Protein AF-0000000075588728 (afdb_homodimer)

InterPro domains:
  IPR008969 Carboxypeptidase-like, regulatory domain superfamily [SSF49464] (27-109)
  IPR012910 TonB-dependent receptor, plug domain [PF07715] (112-240)
  IPR023996 TonB-dependent outer membrane protein, SusC/RagA [TIGR04056] (27-1098)
  IPR023997 TonB-dependent outer membrane protein SusC/RagA, conserved site [TIGR04057] (216-246)
  IPR036942 TonB-dependent receptor-like, beta-barrel domain superfamily [G3DSA:2.40.170.20] (342-946)
  IPR037066 TonB-dependent receptor, plug domain superfamily [G3DSA:2.170.130.10] (91-245)
  IPR039426 TonB-dependent receptor-like [PS52016] (111-939)

Organism: NCBI:txid702438

Solvent-accessible surface area (backbone atoms only — not comparable to full-atom values): 110753 Å² total; per-residue (Å²): 92,75,75,67,62,61,62,71,66,63,71,73,56,73,75,70,68,54,97,62,38,27,48,36,43,32,29,34,14,34,77,85,62,48,54,37,51,63,22,35,38,32,42,68,94,49,92,69,58,50,60,17,38,83,70,3,40,34,77,50,77,40,57,49,68,33,41,34,38,39,34,41,95,71,30,41,64,47,75,46,70,37,70,57,64,40,72,50,79,40,66,30,45,56,33,60,58,70,70,67,51,59,43,56,69,56,83,49,75,38,46,50,90,71,45,38,41,51,69,41,75,46,48,29,81,75,49,63,75,48,86,89,56,57,62,63,62,67,48,48,30,70,40,66,47,45,46,57,39,56,69,52,43,49,69,75,55,64,54,49,50,29,43,69,50,80,54,43,85,70,39,76,30,58,48,36,46,23,52,72,57,42,67,71,77,64,69,73,54,76,47,51,32,74,65,44,48,66,48,60,67,72,60,54,74,56,50,79,75,69,65,60,58,59,85,46,32,42,31,39,28,37,22,71,34,29,47,42,23,29,87,54,17,47,53,26,52,20,15,32,39,30,36,37,59,62,68,39,42,71,44,72,71,36,38,40,37,40,40,34,44,31,41,35,44,44,75,86,75,78,66,62,53,42,48,16,50,55,43,54,51,48,29,46,54,48,33,62,72,62,14,47,65,22,54,76,69,71,50,77,51,72,40,39,33,70,52,22,32,47,76,70,25,48,76,90,33,50,88,62,50,71,68,56,45,53,52,48,56,52,55,37,40,71,40,61,45,57,44,60,66,70,53,29,34,67,28,69,26,43,37,41,36,40,36,39,31,16,36,46,94,47,34,24,28,23,38,36,41,36,42,34,43,38,51,35,40,41,71,72,27,34,29,36,39,39,33,37,40,40,36,40,37,38,39,89,40,98,42,32,35,39,38,40,36,42,38,37,24,42,37,38,37,38,27,40,48,74,80,55,58,64,41,50,44,43,64,34,44,52,18,51,53,58,65,53,41,98,86,65,46,82,24,49,52,77,47,84,81,31,56,43,43,64,61,70,40,82,76,65,76,69,58,88,78,39,43,42,72,66,52,40,47,72,43,20,40,26,38,32,38,37,40,40,40,37,42,38,41,36,37,37,41,36,91,47,92,46,37,39,38,39,38,42,39,36,41,35,45,36,40,38,39,27,39,30,39,35,33,36,80,26,59,59,15,56,72,59,55,85,42,36,61,88,49,74,87,61,77,68,53,37,8,32,38,31,41,38,40,35,41,36,44,34,38,39,44,35,45,36,41,36,42,44,49,69,49,93,88,31,40,37,40,38,36,36,42,36,40,37,41,39,41,37,42,16,35,17,35,26,39,50,42,40,32,33,35,84,88,78,58,46,62,34,61,68,72,62,45,28,83,36,94,87,42,40,56,47,75,69,48,45,51,50,50,47,40,54,58,44,31,30,50,31,64,42,76,49,78,48,46,38,42,36,41,37,37,37,40,39,39,32,43,67,79,29,40,32,38,41,37,38,40,27,36,38,32,39,67,72,32,47,90,85,39,26,63,48,80,27,32,21,34,24,36,26,41,31,49,53,70,39,78,81,35,60,81,47,31,76,53,45,52,38,38,36,41,28,38,27,32,21,31,23,17,31,75,50,84,84,60,57,26,55,73,40,77,40,70,53,87,46,73,44,75,57,88,79,43,70,39,63,42,65,41,77,69,49,50,58,30,76,76,41,60,63,27,35,33,41,32,38,40,40,36,41,40,37,20,28,62,82,57,35,35,34,40,36,40,35,38,41,40,34,39,28,33,32,30,58,45,77,38,74,43,65,57,89,76,75,32,59,44,36,67,40,60,68,26,26,34,35,32,34,38,40,33,39,38,39,38,35,39,88,40,80,50,95,52,37,36,33,36,40,36,38,32,38,20,38,50,49,51,27,24,76,38,61,83,53,84,77,68,59,94,53,92,77,64,91,72,50,75,73,33,32,81,43,53,37,66,19,18,46,66,74,47,50,38,53,87,79,20,43,74,39,63,46,68,41,88,81,52,75,74,87,50,78,66,44,69,27,38,50,76,38,28,51,35,82,78,46,28,54,61,50,34,32,38,25,17,41,34,39,36,39,34,47,78,50,36,35,41,39,40,37,25,30,37,38,38,64,14,41,38,61,50,62,64,80,65,95,55,45,69,78,66,41,97,61,82,66,64,37,79,50,50,46,75,72,14,27,46,55,38,60,34,36,38,50,41,54,56,60,74,45,33,26,38,93,92,33,35,81,50,90,57,29,38,29,67,32,51,28,72,47,79,70,77,85,66,85,70,52,56,28,55,57,36,60,61,28,46,53,27,73,38,52,36,61,34,28,37,39,32,39,47,34,40,32,45,34,41,47,59,56,61,76,58,25,42,72,70,67,26,71,39,40,35,39,35,42,29,40,30,46,72,50,70,52,58,80,44,80,46,83,37,70,73,44,61,48,65,52,60,66,76,47,37,32,39,34,43,34,40,37,40,27,66,104,76,74,65,61,63,61,69,67,61,70,72,57,70,75,68,68,54,95,60,38,27,49,35,43,32,28,34,15,33,77,87,62,48,53,38,51,62,22,37,37,31,42,68,95,48,92,72,59,52,59,18,40,85,70,3,38,37,76,50,78,39,56,49,69,32,41,33,37,40,35,38,95,73,30,40,65,48,74,45,71,37,69,56,65,42,72,50,79,41,66,29,46,55,34,62,58,70,67,69,50,60,43,55,72,55,84,49,76,38,46,51,89,74,45,42,40,51,69,41,76,45,48,28,81,75,49,63,75,46,84,87,56,55,62,63,62,67,48,46,29,72,42,65,46,45,47,56,39,55,68,52,43,49,68,73,54,63,54,47,52,29,42,69,52,81,53,44,85,71,40,77,31,59,47,38,46,23,52,72,56,42,68,70,78,66,67,71,56,76,48,52,34,75,65,45,48,68,50,62,66,72,58,53,74,56,49,80,76,69,66,60,58,58,85,45,34,42,33,38,28,37,22,70,36,28,47,42,23,29,88,53,17,48,53,26,52,20,13,31,38,31,36,35,58,65,70,39,42,70,43,73,70,36,38,40,36,41,40,34,45,33,41,35,46,44,74,86,76,78,66,61,54,41,49,17,51,57,43,53,49,49,29,45,53,48,33,64,72,61,14,47,64,24,53,76,70,71,51,78,51,69,41,41,34,69,54,23,30,44,76,69,26,47,79,90,33,50,90,62,49,73,67,54,45,54,51,49,56,52,55,37,39,72,42,61,46,56,43,60,66,70,51,29,33,68,28,69,26,42,37,41,36,40,36,39,31,16,34,47,95,48,34,24,28,24,40,36,40,36,43,35,42,37,50,34,38,42,72,74,27,35,28,36,39,38,32,39,39,39,35,40,37,38,39,90,40,98,43,33,38,39,37,40,37,42,37,37,22,44,37,38,37,37,27,40,47,73,78,55,59,63,43,50,46,44,63,34,45,50,18,52,53,58,67,54,41,99,84,66,47,81,25,47,53,78,46,83,80,31,57,43,45,66,60,69,39,80,79,64,77,69,58,87,80,37,44,42,72,67,52,40,47,72,45,20,40,26,38,33,40,38,40,39,39,37,42,38,40,36,39,38,41,36,91,48,92,46,37,39,39,38,37,39,39,36,40,36,44,37,40,38,38,28,40,31,38,37,34,36,82,27,60,60,15,55,71,58,54,85,42,35,62,87,49,72,89,61,75,68,54,37,8,33,38,32,39,38,40,36,42,36,44,32,39,39,42,36,45,35,40,36,41,43,49,69,49,91,88,32,39,38,39,38,37,36,41,33,40,37,40,39,41,36,40,17,36,16,36,25,41,51,42,42,32,32,36,84,90,80,60,46,62,35,61,69,73,61,45,29,86,36,94,87,42,39,55,46,74,70,49,45,52,51,50,47,39,53,58,43,32,30,50,32,63,42,76,48,77,49,48,38,41,37,41,38,38,36,41,38,39,32,43,67,79,29,40,31,39,41,39,39,43,27,36,37,33,39,69,72,31,48,89,84,40,24,64,48,81,26,33,19,34,24,36,27,41,32,50,52,71,38,79,82,36,60,82,47,31,76,52,45,52,37,38,35,40,28,37,28,30,22,32,22,18,31,75,50,85,83,59,55,27,54,73,40,78,42,69,54,85,46,72,45,75,56,89,79,42,68,39,64,42,64,40,78,69,48,50,58,29,77,78,41,61,65,27,37,34,42,31,38,39,39,36,41,40,38,19,26,61,80,55,33,34,33,43,39,39,36,39,41,41,33,41,27,34,34,32,59,44,76,39,74,44,64,56,90,77,77,34,60,45,36,66,40,59,67,26,26,35,36,33,33,40,39,33,38,38,40,38,34,39,88,40,77,51,94,52,38,36,36,36,41,38,38,32,38,22,39,49,48,52,27,24,76,38,62,83,56,82,77,70,60,94,53,93,77,64,89,74,50,78,72,34,33,83,40,54,38,66,19,19,46,65,75,47,50,38,51,86,79,20,41,75,38,64,48,68,42,89,84,53,76,74,87,50,78,66,43,70,26,38,49,76,39,29,51,34,83,76,45,29,53,60,49,35,31,38,27,15,41,34,38,37,38,34,46,78,49,36,36,40,39,38,38,25,31,38,37,37,65,13,41,37,58,51,61,65,80,65,97,55,45,68,77,67,39,94,61,82,66,65,35,81,49,49,45,74,73,14,26,46,56,38,59,35,37,39,48,41,53,56,60,74,45,32,27,39,91,92,34,35,80,48,88,57,28,39,29,69,32,52,28,71,47,78,70,77,84,68,84,70,52,58,28,56,56,35,57,61,29,47,54,26,71,38,52,37,58,32,29,36,40,33,40,46,33,39,33,44,34,40,46,58,56,60,75,58,25,36,66,71,64,25,71,38,40,34,40,34,42,29,39,30,48,73,50,70,52,59,80,43,80,47,82,36,68,72,45,62,48,64,53,62,65,75,49,37,33,40,34,44,34,41,37,41,26,65

Sequence (2198 aa):
MALCLLSVWQLQAQNGHSDADVLVNITVVDESGEPLPGASVKVAGKPVGVIANLDGTVSLWVPRDTHITVSYLGMKSRVVKVSKPLSGNFVLQSNERTLNQVVVTGYTQTDVRKSTGSVSMITGKDLNDAPLKNVDMLLQGKLTGVSVQAVSGKPGASAKIRVRGVSSITGSSEPLWVVDGVPIQKNIPTAGSSYIRSGDFSMLYANGVAGINPQDIESITVLKDASAAAIYGSQAQAGVIVITTKRGQQGRMSINYSGSLGIQSAPIRDDNLMNSREKLAYEQSIWDEFSAKGYAAGTYYPVIGIVGQIRSGYGRFRGWTKAQQDAYIDALGQTSTDWFKTLFRTTVSTSHNISLSGGTDKQTYYISGGYTTNNGIVKRTGADSFMMSAKFNGNPLQILSYGLSIDFSYLKSHSPSEAFNIYKYAYFANPYERLYNADGGYQADETYFSMVNANGDSFNYLPKNGINVMREIDETALKSISSTTTLRGDFTWRPFAGFRLYGLASATFSNDNSTNEIGAATYSAWLDRPFEGANSASYRTYGSFTQAESRNLSWLARLQANYGITLAEKHRINAIAGTEVRYNRASSMGSKMYGYDPLTGQHNTPLYLGTGSNGALTAAERDSYRSIINGLNTYSKIENAFASFYSALDYVYNNKYVWNATVRSDGSNNFGSKEQFNLTWSTGLAWNMDEEAFFNAIKPVINRATIRISTGLTGGVNKSVYPQIMMDYGNYYRTVGDDNYRVGTIKNAPNPKLRWEHTHDLNASLDMGFLRDRIGLYISVYRRRGYDMITSVRTVSTTGFTSQSYNTTEQINQGFEVSLNATPIKTKKMVWGVSGNISYNQNFISKYDAPNNGFSTFGSILLDYPQGAIITGKNTGIDPFTGYYTFKLRPDAVINNSSDWRNYRNYLYYRGTANAPWNGGFSTHVSYNRFTLSISSSFSLGAKISSEIKSPISYNSINASAQNRPQTQRSDLYTAHLNKPKEAAHRWTEANPATNGYPRLVDSRGKRLNIDLGLPNESSSITEGIFYENGSYFKLGSATLSYSVPEKITRGLGLTSLGAAITGSNLFIITKYSGLNPETPGAVYPISRSFSFTINVGLMALCLLSVWQLQAQNGHSDADVLVNITVVDESGEPLPGASVKVAGKPVGVIANLDGTVSLWVPRDTHITVSYLGMKSRVVKVSKPLSGNFVLQSNERTLNQVVVTGYTQTDVRKSTGSVSMITGKDLNDAPLKNVDMLLQGKLTGVSVQAVSGKPGASAKIRVRGVSSITGSSEPLWVVDGVPIQKNIPTAGSSYIRSGDFSMLYANGVAGINPQDIESITVLKDASAAAIYGSQAQAGVIVITTKRGQQGRMSINYSGSLGIQSAPIRDDNLMNSREKLAYEQSIWDEFSAKGYAAGTYYPVIGIVGQIRSGYGRFRGWTKAQQDAYIDALGQTSTDWFKTLFRTTVSTSHNISLSGGTDKQTYYISGGYTTNNGIVKRTGADSFMMSAKFNGNPLQILSYGLSIDFSYLKSHSPSEAFNIYKYAYFANPYERLYNADGGYQADETYFSMVNANGDSFNYLPKNGINVMREIDETALKSISSTTTLRGDFTWRPFAGFRLYGLASATFSNDNSTNEIGAATYSAWLDRPFEGANSASYRTYGSFTQAESRNLSWLARLQANYGITLAEKHRINAIAGTEVRYNRASSMGSKMYGYDPLTGQHNTPLYLGTGSNGALTAAERDSYRSIINGLNTYSKIENAFASFYSALDYVYNNKYVWNATVRSDGSNNFGSKEQFNLTWSTGLAWNMDEEAFFNAIKPVINRATIRISTGLTGGVNKSVYPQIMMDYGNYYRTVGDDNYRVGTIKNAPNPKLRWEHTHDLNASLDMGFLRDRIGLYISVYRRRGYDMITSVRTVSTTGFTSQSYNTTEQINQGFEVSLNATPIKTKKMVWGVSGNISYNQNFISKYDAPNNGFSTFGSILLDYPQGAIITGKNTGIDPFTGYYTFKLRPDAVINNSSDWRNYRNYLYYRGTANAPWNGGFSTHVSYNRFTLSISSSFSLGAKISSEIKSPISYNSINASAQNRPQTQRSDLYTAHLNKPKEAAHRWTEANPATNGYPRLVDSRGKRLNIDLGLPNESSSITEGIFYENGSYFKLGSATLSYSVPEKITRGLGLTSLGAAITGSNLFIITKYSGLNPETPGAVYPISRSFSFTINVGL

Radius of gyration: 42.61 Å; Cα contacts (8 Å, |Δi|>4): 5809; chains: 2; bounding box: 121×120×101 Å

Structure (mmCIF, N/CA/C/O backbone):
data_AF-0000000075588728-model_v1
#
loop_
_entity.id
_entity.type
_entity.pdbx_description
1 polymer 'TonB-dependent receptor plug domain-containing protein'
#
loop_
_atom_site.group_PDB
_atom_site.id
_atom_site.type_symbol
_atom_site.label_atom_id
_atom_site.label_alt_id
_atom_site.label_comp_id
_atom_site.label_asym_id
_atom_site.label_entity_id
_atom_site.label_seq_id
_atom_site.pdbx_PDB_ins_code
_atom_site.Cartn_x
_atom_site.Cartn_y
_atom_site.Cartn_z
_atom_site.occupancy
_atom_site.B_iso_or_equiv
_atom_site.auth_seq_id
_atom_site.auth_comp_id
_atom_site.auth_asym_id
_atom_site.auth_atom_id
_atom_site.pdbx_PDB_model_num
ATOM 1 N N . MET A 1 1 ? -35.062 -24.984 20.109 1 22.25 1 MET A N 1
ATOM 2 C CA . MET A 1 1 ? -35.938 -25.328 19 1 22.25 1 MET A CA 1
ATOM 3 C C . MET A 1 1 ? -37.406 -25.297 19.453 1 22.25 1 MET A C 1
ATOM 5 O O . MET A 1 1 ? -38.281 -24.844 18.719 1 22.25 1 MET A O 1
ATOM 9 N N . ALA A 1 2 ? -37.531 -25.859 20.719 1 24.23 2 ALA A N 1
ATOM 10 C CA . ALA A 1 2 ? -38.844 -25.922 21.328 1 24.23 2 ALA A CA 1
ATOM 11 C C . ALA A 1 2 ? -39.406 -24.531 21.578 1 24.23 2 ALA A C 1
ATOM 13 O O . ALA A 1 2 ? -40.625 -24.297 21.375 1 24.23 2 ALA A O 1
ATOM 14 N N . LEU A 1 3 ? -38.406 -23.781 22.094 1 23.92 3 LEU A N 1
ATOM 15 C CA . LEU A 1 3 ? -38.812 -22.5 22.641 1 23.92 3 LEU A CA 1
ATOM 16 C C . LEU A 1 3 ? -39.188 -21.531 21.531 1 23.92 3 LEU A C 1
ATOM 18 O O . LEU A 1 3 ? -39.938 -20.578 21.75 1 23.92 3 LEU A O 1
ATOM 22 N N . CYS A 1 4 ? -38.531 -21.781 20.266 1 25.25 4 CYS A N 1
ATOM 23 C CA . CYS A 1 4 ? -38.75 -20.844 19.156 1 25.25 4 CYS A CA 1
ATOM 24 C C . CYS A 1 4 ? -40.125 -21.031 18.547 1 25.25 4 CYS A C 1
ATOM 26 O O . CYS A 1 4 ? -40.531 -20.266 17.672 1 25.25 4 CYS A O 1
ATOM 28 N N . LEU A 1 5 ? -40.719 -22.281 18.766 1 27.05 5 LEU A N 1
ATOM 29 C CA . LEU A 1 5 ? -42.031 -22.609 18.203 1 27.05 5 LEU A CA 1
ATOM 30 C C . LEU A 1 5 ? -43.125 -21.703 18.766 1 27.05 5 LEU A C 1
ATOM 32 O O . LEU A 1 5 ? -44.219 -21.625 18.203 1 27.05 5 LEU A O 1
ATOM 36 N N . LEU A 1 6 ? -42.781 -21.219 19.969 1 27.06 6 LEU A N 1
ATOM 37 C CA . LEU A 1 6 ? -43.906 -20.625 20.656 1 27.06 6 LEU A CA 1
ATOM 38 C C . LEU A 1 6 ? -44.281 -19.281 20.062 1 27.06 6 LEU A C 1
ATOM 40 O O . LEU A 1 6 ? -45.344 -18.75 20.312 1 27.06 6 LEU A O 1
ATOM 44 N N . SER A 1 7 ? -43.25 -18.656 19.328 1 26.83 7 SER A N 1
ATOM 45 C CA . SER A 1 7 ? -43.469 -17.219 19.156 1 26.83 7 SER A CA 1
ATOM 46 C C . SER A 1 7 ? -44.375 -16.922 17.953 1 26.83 7 SER A C 1
ATOM 48 O O . SER A 1 7 ? -44.875 -15.812 17.812 1 26.83 7 SER A O 1
ATOM 50 N N . VAL A 1 8 ? -44.406 -17.859 17 1 30.84 8 VAL A N 1
ATOM 51 C CA . VAL A 1 8 ? -45.062 -17.469 15.758 1 30.84 8 VAL A CA 1
ATOM 52 C C . VAL A 1 8 ? -46.562 -17.406 15.969 1 30.84 8 VAL A C 1
ATOM 54 O O . VAL A 1 8 ? -47.312 -16.938 15.086 1 30.84 8 VAL A O 1
ATOM 57 N N . TRP A 1 9 ? -47.031 -18.062 17 1 30.45 9 TRP A N 1
ATOM 58 C CA . TRP A 1 9 ? -48.469 -18.156 17.078 1 30.45 9 TRP A CA 1
ATOM 59 C C . TRP A 1 9 ? -49.094 -16.781 17.25 1 30.45 9 TRP A C 1
ATOM 61 O O . TRP A 1 9 ? -50.312 -16.641 17.219 1 30.45 9 TRP A O 1
ATOM 71 N N . GLN A 1 10 ? -48.25 -15.852 17.703 1 28.94 10 GLN A N 1
ATOM 72 C CA . GLN A 1 10 ? -48.969 -14.75 18.312 1 28.94 10 GLN A CA 1
ATOM 73 C C . GLN A 1 10 ? -49.438 -13.734 17.266 1 28.94 10 GLN A C 1
ATOM 75 O O . GLN A 1 10 ? -50.094 -12.742 17.609 1 28.94 10 GLN A O 1
ATOM 80 N N . LEU A 1 11 ? -48.969 -13.883 16.094 1 32.22 11 LEU A N 1
ATOM 81 C CA . LEU A 1 11 ? -49.281 -12.711 15.281 1 32.22 11 LEU A CA 1
ATOM 82 C C . LEU A 1 11 ? -50.75 -12.727 14.836 1 32.22 11 LEU A C 1
ATOM 84 O O . LEU A 1 11 ? -51.219 -11.781 14.203 1 32.22 11 LEU A O 1
ATOM 88 N N . GLN A 1 12 ? -51.344 -13.906 14.727 1 32.28 12 GLN A N 1
ATOM 89 C CA . GLN A 1 12 ? -52.656 -13.883 14.07 1 32.28 12 GLN A CA 1
ATOM 90 C C . GLN A 1 12 ? -53.688 -13.164 14.93 1 32.28 12 GLN A C 1
ATOM 92 O O . GLN A 1 12 ? -54.844 -13.062 14.547 1 32.28 12 GLN A O 1
ATOM 97 N N . ALA A 1 13 ? -53.344 -13.078 16.172 1 34.41 13 ALA A N 1
ATOM 98 C CA . ALA A 1 13 ? -54.531 -12.969 17.031 1 34.41 13 ALA A CA 1
ATOM 99 C C . ALA A 1 13 ? -55.156 -11.586 16.922 1 34.41 13 ALA A C 1
ATOM 101 O O . ALA A 1 13 ? -56.031 -11.219 17.719 1 34.41 13 ALA A O 1
ATOM 102 N N . GLN A 1 14 ? -54.594 -10.711 16.141 1 36.97 14 GLN A N 1
ATOM 103 C CA . GLN A 1 14 ? -55.094 -9.398 16.578 1 36.97 14 GLN A CA 1
ATOM 104 C C . GLN A 1 14 ? -56.5 -9.148 16.078 1 36.97 14 GLN A C 1
ATOM 106 O O . GLN A 1 14 ? -57.062 -8.078 16.328 1 36.97 14 GLN A O 1
ATOM 111 N N . ASN A 1 15 ? -57.031 -9.945 15.117 1 39.06 15 ASN A N 1
ATOM 112 C CA . ASN A 1 15 ? -58.25 -9.359 14.57 1 39.06 15 ASN A CA 1
ATOM 113 C C . ASN A 1 15 ? -59.438 -9.578 15.5 1 39.06 15 ASN A C 1
ATOM 115 O O . ASN A 1 15 ? -60.562 -9.234 15.156 1 39.06 15 ASN A O 1
ATOM 119 N N . GLY A 1 16 ? -59.344 -10.672 16.297 1 45.5 16 GLY A N 1
ATOM 120 C CA . GLY A 1 16 ? -60.562 -10.898 17.047 1 45.5 16 GLY A CA 1
ATOM 121 C C . GLY A 1 16 ? -60.719 -9.961 18.234 1 45.5 16 GLY A C 1
ATOM 122 O O . GLY A 1 16 ? -59.938 -10.016 19.188 1 45.5 16 GLY A O 1
ATOM 123 N N . HIS A 1 17 ? -61.219 -8.742 18.016 1 50.25 17 HIS A N 1
ATOM 124 C CA . HIS A 1 17 ? -61.406 -7.895 19.188 1 50.25 17 HIS A CA 1
ATOM 125 C C . HIS A 1 17 ? -62.531 -8.398 20.078 1 50.25 17 HIS A C 1
ATOM 127 O O . HIS A 1 17 ? -63.531 -8.906 19.562 1 50.25 17 HIS A O 1
ATOM 133 N N . SER A 1 18 ? -62.281 -9.008 21.094 1 58.31 18 SER A N 1
ATOM 134 C CA . SER A 1 18 ? -63.312 -9.375 22.062 1 58.31 18 SER A CA 1
ATOM 135 C C . SER A 1 18 ? -64.062 -8.148 22.594 1 58.31 18 SER A C 1
ATOM 137 O O . SER A 1 18 ? -63.531 -7.027 22.469 1 58.31 18 SER A O 1
ATOM 139 N N . ASP A 1 19 ? -65.25 -8.25 23.016 1 62.16 19 ASP A N 1
ATOM 140 C CA . ASP A 1 19 ? -66.125 -7.219 23.641 1 62.16 19 ASP A CA 1
ATOM 141 C C . ASP A 1 19 ? -65.375 -6.461 24.719 1 62.16 19 ASP A C 1
ATOM 143 O O . ASP A 1 19 ? -65.75 -5.363 25.109 1 62.16 19 ASP A O 1
ATOM 147 N N . ALA A 1 20 ? -64.188 -7 25.156 1 68.5 20 ALA A N 1
ATOM 148 C CA . ALA A 1 20 ? -63.406 -6.395 26.203 1 68.5 20 ALA A CA 1
ATOM 149 C C . ALA A 1 20 ? -62.312 -5.508 25.625 1 68.5 20 ALA A C 1
ATOM 151 O O . ALA A 1 20 ? -61.594 -4.832 26.359 1 68.5 20 ALA A O 1
ATOM 152 N N . ASP A 1 21 ? -62.25 -5.359 24.406 1 74.5 21 ASP A N 1
ATOM 153 C CA . ASP A 1 21 ? -61.219 -4.559 23.781 1 74.5 21 ASP A CA 1
ATOM 154 C C . ASP A 1 21 ? -61.688 -3.125 23.547 1 74.5 21 ASP A C 1
ATOM 156 O O . ASP A 1 21 ? -62.875 -2.883 23.328 1 74.5 21 ASP A O 1
ATOM 160 N N . VAL A 1 22 ? -60.781 -2.248 23.797 1 82.06 22 VAL A N 1
ATOM 161 C CA . VAL A 1 22 ? -61.062 -0.834 23.578 1 82.06 22 VAL A CA 1
ATOM 162 C C . VAL A 1 22 ? -60.281 -0.316 22.391 1 82.06 22 VAL A C 1
ATOM 164 O O . VAL A 1 22 ? -59.125 -0.708 22.172 1 82.06 22 VAL A O 1
ATOM 167 N N . LEU A 1 23 ? -60.969 0.498 21.594 1 80.81 23 LEU A N 1
ATOM 168 C CA . LEU A 1 23 ? -60.375 1.078 20.391 1 80.81 23 LEU A CA 1
ATOM 169 C C . LEU A 1 23 ? -59.469 2.258 20.75 1 80.81 23 LEU A C 1
ATOM 171 O O . LEU A 1 23 ? -59.875 3.178 21.453 1 80.81 23 LEU A O 1
ATOM 175 N N . VAL A 1 24 ? -58.25 2.121 20.391 1 80.5 24 VAL A N 1
ATOM 176 C CA . VAL A 1 24 ? -57.344 3.244 20.438 1 80.5 24 VAL A CA 1
ATOM 177 C C . VAL A 1 24 ? -57.156 3.826 19.031 1 80.5 24 VAL A C 1
ATOM 179 O O . VAL A 1 24 ? -56.562 3.184 18.156 1 80.5 24 VAL A O 1
ATOM 182 N N . ASN A 1 25 ? -57.781 4.969 18.766 1 82.25 25 ASN A N 1
ATOM 183 C CA . ASN A 1 25 ? -57.656 5.75 17.547 1 82.25 25 ASN A CA 1
ATOM 184 C C . ASN A 1 25 ? -57.062 7.133 17.797 1 82.25 25 ASN A C 1
ATOM 186 O O . ASN A 1 25 ? -57.812 8.094 18.047 1 82.25 25 ASN A O 1
ATOM 190 N N . ILE A 1 26 ? -55.75 7.172 17.812 1 81.94 26 ILE A N 1
ATOM 191 C CA . ILE A 1 26 ? -55.094 8.406 18.219 1 81.94 26 ILE A CA 1
ATOM 192 C C . ILE A 1 26 ? -54.281 8.945 17.047 1 81.94 26 ILE A C 1
ATOM 194 O O . ILE A 1 26 ? -53.875 8.188 16.156 1 81.94 26 ILE A O 1
ATOM 198 N N . THR A 1 27 ? -54.094 10.273 16.938 1 84 27 THR A N 1
ATOM 199 C CA . THR A 1 27 ? -53.125 10.969 16.109 1 84 27 THR A CA 1
ATOM 200 C C . THR A 1 27 ? -51.906 11.414 16.938 1 84 27 THR A C 1
ATOM 202 O O . THR A 1 27 ? -52.062 12.258 17.812 1 84 27 THR A O 1
ATOM 205 N N . VAL A 1 28 ? -50.844 10.734 16.766 1 83.56 28 VAL A N 1
ATOM 206 C CA . VAL A 1 28 ? -49.625 11.094 17.516 1 83.56 28 VAL A CA 1
ATOM 207 C C . VAL A 1 28 ? -49.062 12.406 16.969 1 83.56 28 VAL A C 1
ATOM 209 O O . VAL A 1 28 ? -48.75 12.5 15.773 1 83.56 28 VAL A O 1
ATOM 212 N N . VAL A 1 29 ? -49 13.375 17.781 1 79.25 29 VAL A N 1
ATOM 213 C CA . VAL A 1 29 ? -48.562 14.711 17.406 1 79.25 29 VAL A CA 1
ATOM 214 C C . VAL A 1 29 ? -47.469 15.188 18.359 1 79.25 29 VAL A C 1
ATOM 216 O O . VAL A 1 29 ? -47.344 14.68 19.484 1 79.25 29 VAL A O 1
ATOM 219 N N . ASP A 1 30 ? -46.625 16.125 17.906 1 72.38 30 ASP A N 1
ATOM 220 C CA . ASP A 1 30 ? -45.688 16.766 18.812 1 72.38 30 ASP A CA 1
ATOM 221 C C . ASP A 1 30 ? -46.344 17.891 19.609 1 72.38 30 ASP A C 1
ATOM 223 O O . ASP A 1 30 ? -47.531 18.094 19.516 1 72.38 30 ASP A O 1
ATOM 227 N N . GLU A 1 31 ? -45.5 18.531 20.422 1 67.19 31 GLU A N 1
ATOM 228 C CA . GLU A 1 31 ? -46 19.594 21.297 1 67.19 31 GLU A CA 1
ATOM 229 C C . GLU A 1 31 ? -46.656 20.719 20.469 1 67.19 31 GLU A C 1
ATOM 231 O O . GLU A 1 31 ? -47.5 21.438 20.969 1 67.19 31 GLU A O 1
ATOM 236 N N . SER A 1 32 ? -46.25 20.844 19.25 1 63.94 32 SER A N 1
ATOM 237 C CA . SER A 1 32 ? -46.781 21.891 18.391 1 63.94 32 SER A CA 1
ATOM 238 C C . SER A 1 32 ? -48.031 21.422 17.656 1 63.94 32 SER A C 1
ATOM 240 O O . SER A 1 32 ? -48.625 22.188 16.891 1 63.94 32 SER A O 1
ATOM 242 N N . GLY A 1 33 ? -48.344 20.219 17.766 1 66.75 33 GLY A N 1
ATOM 243 C CA . GLY A 1 33 ? -49.562 19.688 17.156 1 66.75 33 GLY A CA 1
ATOM 244 C C . GLY A 1 33 ? -49.312 19.062 15.797 1 66.75 33 GLY A C 1
ATOM 245 O O . GLY A 1 33 ? -50.25 18.719 15.078 1 66.75 33 GLY A O 1
ATOM 246 N N . GLU A 1 34 ? -48.094 19.062 15.406 1 71.12 34 GLU A N 1
ATOM 247 C CA . GLU A 1 34 ? -47.781 18.453 14.117 1 71.12 34 GLU A CA 1
ATOM 248 C C . GLU A 1 34 ? -47.781 16.938 14.211 1 71.12 34 GLU A C 1
ATOM 250 O O . GLU A 1 34 ? -47.188 16.359 15.141 1 71.12 34 GLU A O 1
ATOM 255 N N . PRO A 1 35 ? -48.375 16.297 13.203 1 75.38 35 PRO A N 1
ATOM 256 C CA . PRO A 1 35 ? -48.406 14.836 13.242 1 75.38 35 PRO A CA 1
ATOM 257 C C . PRO A 1 35 ? -47.031 14.211 13.125 1 75.38 35 PRO A C 1
ATOM 259 O O . PRO A 1 35 ? -46.156 14.75 12.438 1 75.38 35 PRO A O 1
ATOM 262 N N . LEU A 1 36 ? -46.719 13.227 13.906 1 74.56 36 LEU A N 1
ATOM 263 C CA . LEU A 1 36 ? -45.469 12.477 13.898 1 74.56 36 LEU A CA 1
ATOM 264 C C . LEU A 1 36 ? -45.625 11.156 13.148 1 74.56 36 LEU A C 1
ATOM 266 O O . LEU A 1 36 ? -45.938 10.125 13.75 1 74.56 36 LEU A O 1
ATOM 270 N N . PRO A 1 37 ? -45.5 11.312 11.812 1 71.12 37 PRO A N 1
ATOM 271 C CA . PRO A 1 37 ? -45.562 10.062 11.055 1 71.12 37 PRO A CA 1
ATOM 272 C C . PRO A 1 37 ? -44.438 9.086 11.422 1 71.12 37 PRO A C 1
ATOM 274 O O . PRO A 1 37 ? -43.312 9.5 11.648 1 71.12 37 PRO A O 1
ATOM 277 N N . GLY A 1 38 ? -44.75 7.688 11.633 1 69.31 38 GLY A N 1
ATOM 278 C CA . GLY A 1 38 ? -43.781 6.676 11.969 1 69.31 38 GLY A CA 1
ATOM 279 C C . GLY A 1 38 ? -43.656 6.441 13.461 1 69.31 38 GLY A C 1
ATOM 280 O O . GLY A 1 38 ? -42.781 5.676 13.898 1 69.31 38 GLY A O 1
ATOM 281 N N . ALA A 1 39 ? -44.438 7.145 14.273 1 75.5 39 ALA A N 1
ATOM 282 C CA . ALA A 1 39 ? -44.438 6.863 15.703 1 75.5 39 ALA A CA 1
ATOM 283 C C . ALA A 1 39 ? -44.844 5.418 15.977 1 75.5 39 ALA A C 1
ATOM 285 O O . ALA A 1 39 ? -45.75 4.891 15.328 1 75.5 39 ALA A O 1
ATOM 286 N N . SER A 1 40 ? -44.125 4.824 16.828 1 78.31 40 SER A N 1
ATOM 287 C CA . SER A 1 40 ? -44.406 3.438 17.188 1 78.31 40 SER A CA 1
ATOM 288 C C . SER A 1 40 ? -45.344 3.355 18.391 1 78.31 40 SER A C 1
ATOM 290 O O . SER A 1 40 ? -45.156 4.051 19.391 1 78.31 40 SER A O 1
ATOM 292 N N . VAL A 1 41 ? -46.469 2.646 18.25 1 77.25 41 VAL A N 1
ATOM 293 C CA . VAL A 1 41 ? -47.375 2.359 19.344 1 77.25 41 VAL A CA 1
ATOM 294 C C . VAL A 1 41 ? -47.312 0.874 19.703 1 77.25 41 VAL A C 1
ATOM 296 O O . VAL A 1 41 ? -47.719 0.023 18.891 1 77.25 41 VAL A O 1
ATOM 299 N N . LYS A 1 42 ? -46.75 0.602 20.859 1 78.56 42 LYS A N 1
ATOM 300 C CA . LYS A 1 42 ? -46.594 -0.761 21.359 1 78.56 42 LYS A CA 1
ATOM 301 C C . LYS A 1 42 ? -47.594 -1.052 22.469 1 78.56 42 LYS A C 1
ATOM 303 O O . LYS A 1 42 ? -47.812 -0.222 23.359 1 78.56 42 LYS A O 1
ATOM 308 N N . VAL A 1 43 ? -48.375 -2.195 22.391 1 75.81 43 VAL A N 1
ATOM 309 C CA . VAL A 1 43 ? -49.281 -2.672 23.406 1 75.81 43 VAL A CA 1
ATOM 310 C C . VAL A 1 43 ? -48.562 -3.623 24.359 1 75.81 43 VAL A C 1
ATOM 312 O O . VAL A 1 43 ? -47.875 -4.551 23.906 1 75.81 43 VAL A O 1
ATOM 315 N N . ALA A 1 44 ? -48.594 -3.291 25.672 1 71.56 44 ALA A N 1
ATOM 316 C CA . ALA A 1 44 ? -47.938 -4.137 26.672 1 71.56 44 ALA A CA 1
ATOM 317 C C . ALA A 1 44 ? -48.406 -5.582 26.562 1 71.56 44 ALA A C 1
ATOM 319 O O . ALA A 1 44 ? -49.625 -5.844 26.516 1 71.56 44 ALA A O 1
ATOM 320 N N . GLY A 1 45 ? -47.438 -6.617 26.359 1 63.12 45 GLY A N 1
ATOM 321 C CA . GLY A 1 45 ? -47.75 -8.039 26.266 1 63.12 45 GLY A CA 1
ATOM 322 C C . GLY A 1 45 ? -47.844 -8.539 24.844 1 63.12 45 GLY A C 1
ATOM 323 O O . GLY A 1 45 ? -47.969 -9.75 24.609 1 63.12 45 GLY A O 1
ATOM 324 N N . LYS A 1 46 ? -48.031 -7.586 23.875 1 64.5 46 LYS A N 1
ATOM 325 C CA . LYS A 1 46 ? -48.062 -8.016 22.484 1 64.5 46 LYS A CA 1
ATOM 326 C C . LYS A 1 46 ? -46.75 -7.676 21.781 1 64.5 46 LYS A C 1
ATOM 328 O O . LYS A 1 46 ? -46.219 -6.582 21.953 1 64.5 46 LYS A O 1
ATOM 333 N N . PRO A 1 47 ? -46.094 -8.656 21.172 1 57.69 47 PRO A N 1
ATOM 334 C CA . PRO A 1 47 ? -44.75 -8.492 20.609 1 57.69 47 PRO A CA 1
ATOM 335 C C . PRO A 1 47 ? -44.719 -7.473 19.469 1 57.69 47 PRO A C 1
ATOM 337 O O . PRO A 1 47 ? -43.688 -6.875 19.203 1 57.69 47 PRO A O 1
ATOM 340 N N . VAL A 1 48 ? -45.781 -7.207 18.734 1 56.59 48 VAL A N 1
ATOM 341 C CA . VAL A 1 48 ? -45.719 -6.371 17.547 1 56.59 48 VAL A CA 1
ATOM 342 C C . VAL A 1 48 ? -46.438 -5.043 17.797 1 56.59 48 VAL A C 1
ATOM 344 O O . VAL A 1 48 ? -47.562 -5.016 18.25 1 56.59 48 VAL A O 1
ATOM 347 N N . GLY A 1 49 ? -45.688 -3.924 17.766 1 64.31 49 GLY A N 1
ATOM 348 C CA . GLY A 1 49 ? -46.281 -2.588 17.812 1 64.31 49 GLY A CA 1
ATOM 349 C C . GLY A 1 49 ? -46.812 -2.123 16.469 1 64.31 49 GLY A C 1
ATOM 350 O O . GLY A 1 49 ? -46.562 -2.775 15.445 1 64.31 49 GLY A O 1
ATOM 351 N N . VAL A 1 50 ? -47.844 -1.136 16.484 1 73.56 50 VAL A N 1
ATOM 352 C CA . VAL A 1 50 ? -48.344 -0.497 15.289 1 73.56 50 VAL A CA 1
ATOM 353 C C . VAL A 1 50 ? -47.656 0.85 15.078 1 73.56 50 VAL A C 1
ATOM 355 O O . VAL A 1 50 ? -47.281 1.521 16.047 1 73.56 50 VAL A O 1
ATOM 358 N N . ILE A 1 51 ? -47.344 1.192 13.844 1 74.81 51 ILE A N 1
ATOM 359 C CA . ILE A 1 51 ? -46.688 2.443 13.477 1 74.81 51 ILE A CA 1
ATOM 360 C C . ILE A 1 51 ? -47.719 3.43 12.938 1 74.81 51 ILE A C 1
ATOM 362 O O . ILE A 1 51 ? -48.594 3.049 12.172 1 74.81 51 ILE A O 1
ATOM 366 N N . ALA A 1 52 ? -47.562 4.672 13.359 1 77.25 52 ALA A N 1
ATOM 367 C CA . ALA A 1 52 ? -48.469 5.73 12.906 1 77.25 52 ALA A CA 1
ATOM 368 C C . ALA A 1 52 ? -48.312 5.98 11.414 1 77.25 52 ALA A C 1
ATOM 370 O O . ALA A 1 52 ? -47.219 5.891 10.867 1 77.25 52 ALA A O 1
ATOM 371 N N . ASN A 1 53 ? -49.375 6.242 10.758 1 72.5 53 ASN A N 1
ATOM 372 C CA . ASN A 1 53 ? -49.375 6.523 9.328 1 72.5 53 ASN A CA 1
ATOM 373 C C . ASN A 1 53 ? -48.844 7.926 9.039 1 72.5 53 ASN A C 1
ATOM 375 O O . ASN A 1 53 ? -48.375 8.625 9.953 1 72.5 53 ASN A O 1
ATOM 379 N N . LEU A 1 54 ? -48.875 8.43 7.801 1 69.19 54 LEU A N 1
ATOM 380 C CA . LEU A 1 54 ? -48.312 9.695 7.348 1 69.19 54 LEU A CA 1
ATOM 381 C C . LEU A 1 54 ? -48.969 10.875 8.055 1 69.19 54 LEU A C 1
ATOM 383 O O . LEU A 1 54 ? -48.344 11.93 8.203 1 69.19 54 LEU A O 1
ATOM 387 N N . ASP A 1 55 ? -50.125 10.703 8.43 1 72.5 55 ASP A N 1
ATOM 388 C CA . ASP A 1 55 ? -50.844 11.75 9.133 1 72.5 55 ASP A CA 1
ATOM 389 C C . ASP A 1 55 ? -50.656 11.633 10.641 1 72.5 55 ASP A C 1
ATOM 391 O O . ASP A 1 55 ? -51.281 12.352 11.414 1 72.5 55 ASP A O 1
ATOM 395 N N . GLY A 1 56 ? -49.812 10.68 11.023 1 73.62 56 GLY A N 1
ATOM 396 C CA . GLY A 1 56 ? -49.562 10.438 12.43 1 73.62 56 GLY A CA 1
ATOM 397 C C . GLY A 1 56 ? -50.656 9.633 13.109 1 73.62 56 GLY A C 1
ATOM 398 O O . GLY A 1 56 ? -50.656 9.5 14.336 1 73.62 56 GLY A O 1
ATOM 399 N N . THR A 1 57 ? -51.562 9.156 12.383 1 79.94 57 THR A N 1
ATOM 400 C CA . THR A 1 57 ? -52.719 8.469 12.969 1 79.94 57 THR A CA 1
ATOM 401 C C . THR A 1 57 ? -52.406 6.988 13.172 1 79.94 57 THR A C 1
ATOM 403 O O . THR A 1 57 ? -51.75 6.367 12.344 1 79.94 57 THR A O 1
ATOM 406 N N . VAL A 1 58 ? -52.812 6.355 14.305 1 79.62 58 VAL A N 1
ATOM 407 C CA . VAL A 1 58 ? -52.719 4.945 14.664 1 79.62 58 VAL A CA 1
ATOM 408 C C . VAL A 1 58 ? -54.094 4.445 15.141 1 79.62 58 VAL A C 1
ATOM 410 O O . VAL A 1 58 ? -54.75 5.094 15.961 1 79.62 58 VAL A O 1
ATOM 413 N N . SER A 1 59 ? -54.562 3.451 14.5 1 79.25 59 SER A N 1
ATOM 414 C CA . SER A 1 59 ? -55.781 2.797 14.945 1 79.25 59 SER A CA 1
ATOM 415 C C . SER A 1 59 ? -55.531 1.33 15.281 1 79.25 59 SER A C 1
ATOM 417 O O . SER A 1 59 ? -55.062 0.56 14.438 1 79.25 59 SER A O 1
ATOM 419 N N . LEU A 1 60 ? -55.688 0.951 16.562 1 77.19 60 LEU A N 1
ATOM 420 C CA . LEU A 1 60 ? -55.531 -0.442 16.953 1 77.19 60 LEU A CA 1
ATOM 421 C C . LEU A 1 60 ? -56.469 -0.797 18.094 1 77.19 60 LEU A C 1
ATOM 423 O O . LEU A 1 60 ? -56.844 0.065 18.906 1 77.19 60 LEU A O 1
ATOM 427 N N . TRP A 1 61 ? -57 -2.006 18.156 1 76.19 61 TRP A N 1
ATOM 428 C CA . TRP A 1 61 ? -57.812 -2.531 19.266 1 76.19 61 TRP A CA 1
ATOM 429 C C . TRP A 1 61 ? -56.906 -3.115 20.344 1 76.19 61 TRP A C 1
ATOM 431 O O . TRP A 1 61 ? -56.031 -3.939 20.062 1 76.19 61 TRP A O 1
ATOM 441 N N . VAL A 1 62 ? -57 -2.648 21.609 1 77.44 62 VAL A N 1
ATOM 442 C CA . VAL A 1 62 ? -56.156 -3.07 22.734 1 77.44 62 VAL A CA 1
ATOM 443 C C . VAL A 1 62 ? -57.062 -3.613 23.844 1 77.44 62 VAL A C 1
ATOM 445 O O . VAL A 1 62 ? -58.156 -3.123 24.062 1 77.44 62 VAL A O 1
ATOM 448 N N . PRO A 1 63 ? -56.688 -4.707 24.484 1 78.94 63 PRO A N 1
ATOM 449 C CA . PRO A 1 63 ? -57.469 -5.16 25.641 1 78.94 63 PRO A CA 1
ATOM 450 C C . PRO A 1 63 ? -57.625 -4.078 26.719 1 78.94 63 PRO A C 1
ATOM 452 O O . PRO A 1 63 ? -56.719 -3.285 26.938 1 78.94 63 PRO A O 1
ATOM 455 N N . ARG A 1 64 ? -58.781 -3.955 27.219 1 77.25 64 ARG A N 1
ATOM 456 C CA . ARG A 1 64 ? -59.062 -2.988 28.281 1 77.25 64 ARG A CA 1
ATOM 457 C C . ARG A 1 64 ? -58.062 -3.102 29.422 1 77.25 64 ARG A C 1
ATOM 459 O O . ARG A 1 64 ? -57.656 -4.207 29.797 1 77.25 64 ARG A O 1
ATOM 466 N N . ASP A 1 65 ? -57.531 -1.99 29.969 1 77 65 ASP A N 1
ATOM 467 C CA . ASP A 1 65 ? -56.625 -1.834 31.109 1 77 65 ASP A CA 1
ATOM 468 C C . ASP A 1 65 ? -55.219 -2.283 30.75 1 77 65 ASP A C 1
ATOM 470 O O . ASP A 1 65 ? -54.469 -2.756 31.609 1 77 65 ASP A O 1
ATOM 474 N N . THR A 1 66 ? -54.969 -2.199 29.547 1 77.38 66 THR A N 1
ATOM 475 C CA . THR A 1 66 ? -53.594 -2.48 29.109 1 77.38 66 THR A CA 1
ATOM 476 C C . THR A 1 66 ? -52.844 -1.184 28.844 1 77.38 66 THR A C 1
ATOM 478 O O . THR A 1 66 ? -53.438 -0.147 28.562 1 77.38 66 THR A O 1
ATOM 481 N N . HIS A 1 67 ? -51.531 -1.312 28.922 1 81.12 67 HIS A N 1
ATOM 482 C CA . HIS A 1 67 ? -50.688 -0.156 28.672 1 81.12 67 HIS A CA 1
ATOM 483 C C . HIS A 1 67 ? -50.219 -0.129 27.219 1 81.12 67 HIS A C 1
ATOM 485 O O . HIS A 1 67 ? -49.875 -1.17 26.656 1 81.12 67 HIS A O 1
ATOM 491 N N . ILE A 1 68 ? -50.375 1.101 26.625 1 80.88 68 ILE A N 1
ATOM 492 C CA . ILE A 1 68 ? -49.75 1.307 25.328 1 80.88 68 ILE A CA 1
ATOM 493 C C . ILE A 1 68 ? -48.562 2.273 25.469 1 80.88 68 ILE A C 1
ATOM 495 O O . ILE A 1 68 ? -48.625 3.215 26.25 1 80.88 68 ILE A O 1
ATOM 499 N N . THR A 1 69 ? -47.5 1.958 24.797 1 80.5 69 THR A N 1
ATOM 500 C CA . THR A 1 69 ? -46.344 2.838 24.703 1 80.5 69 THR A CA 1
ATOM 501 C C . THR A 1 69 ? -46.25 3.457 23.312 1 80.5 69 THR A C 1
ATOM 503 O O . THR A 1 69 ? -46.125 2.74 22.312 1 80.5 69 THR A O 1
ATOM 506 N N . VAL A 1 70 ? -46.375 4.789 23.234 1 79.12 70 VAL A N 1
ATOM 507 C CA . VAL A 1 70 ? -46.188 5.539 22 1 79.12 70 VAL A CA 1
ATOM 508 C C . VAL A 1 70 ? -44.781 6.176 21.984 1 79.12 70 VAL A C 1
ATOM 510 O O . VAL A 1 70 ? -44.438 6.906 22.906 1 79.12 70 VAL A O 1
ATOM 513 N N . SER A 1 71 ? -44.062 5.77 21.047 1 76.12 71 SER A N 1
ATOM 514 C CA . SER A 1 71 ? -42.688 6.277 20.938 1 76.12 71 SER A CA 1
ATOM 515 C C . SER A 1 71 ? -42.406 6.836 19.547 1 76.12 71 SER A C 1
ATOM 517 O O . SER A 1 71 ? -43.031 6.406 18.562 1 76.12 71 SER A O 1
ATOM 519 N N . TYR A 1 72 ? -41.719 7.93 19.469 1 68.5 72 TYR A N 1
ATOM 520 C CA . TYR A 1 72 ? -41.219 8.578 18.25 1 68.5 72 TYR A CA 1
ATOM 521 C C . TYR A 1 72 ? -39.781 9.094 18.453 1 68.5 72 TYR A C 1
ATOM 523 O O . TYR A 1 72 ? -39.438 9.586 19.531 1 68.5 72 TYR A O 1
ATOM 531 N N . LEU A 1 73 ? -38.969 8.867 17.422 1 58.59 73 LEU A N 1
ATOM 532 C CA . LEU A 1 73 ? -37.594 9.32 17.516 1 58.59 73 LEU A CA 1
ATOM 533 C C . LEU A 1 73 ? -37.531 10.805 17.859 1 58.59 73 LEU A C 1
ATOM 535 O O . LEU A 1 73 ? -38.125 11.633 17.172 1 58.59 73 LEU A O 1
ATOM 539 N N . GLY A 1 74 ? -36.875 11.25 18.922 1 56.44 74 GLY A N 1
ATOM 540 C CA . GLY A 1 74 ? -36.719 12.625 19.375 1 56.44 74 GLY A CA 1
ATOM 541 C C . GLY A 1 74 ? -37.781 13.078 20.328 1 56.44 74 GLY A C 1
ATOM 542 O O . GLY A 1 74 ? -37.781 14.219 20.781 1 56.44 74 GLY A O 1
ATOM 543 N N . MET A 1 75 ? -38.844 12.18 20.578 1 63.19 75 MET A N 1
ATOM 544 C CA . MET A 1 75 ? -39.938 12.539 21.469 1 63.19 75 MET A CA 1
ATOM 545 C C . MET A 1 75 ? -39.969 11.609 22.688 1 63.19 75 MET A C 1
ATOM 547 O O . MET A 1 75 ? -39.5 10.469 22.609 1 63.19 75 MET A O 1
ATOM 551 N N . LYS A 1 76 ? -40.219 12.016 23.906 1 65.38 76 LYS A N 1
ATOM 552 C CA . LYS A 1 76 ? -40.438 11.188 25.094 1 65.38 76 LYS A CA 1
ATOM 553 C C . LYS A 1 76 ? -41.562 10.18 24.875 1 65.38 76 LYS A C 1
ATOM 555 O O . LYS A 1 76 ? -42.656 10.547 24.516 1 65.38 76 LYS A O 1
ATOM 560 N N . SER A 1 77 ? -41.094 8.898 25.031 1 71.62 77 SER A N 1
ATOM 561 C CA . SER A 1 77 ? -42.125 7.887 24.938 1 71.62 77 SER A CA 1
ATOM 562 C C . SER A 1 77 ? -43.188 8.07 26.016 1 71.62 77 SER A C 1
ATOM 564 O O . SER A 1 77 ? -42.875 8.461 27.141 1 71.62 77 SER A O 1
ATOM 566 N N . ARG A 1 78 ? -44.438 8.031 25.719 1 75.12 78 ARG A N 1
ATOM 567 C CA . ARG A 1 78 ? -45.531 8.148 26.656 1 75.12 78 ARG A CA 1
ATOM 568 C C . ARG A 1 78 ? -46.312 6.828 26.781 1 75.12 78 ARG A C 1
ATOM 570 O O . ARG A 1 78 ? -46.656 6.223 25.766 1 75.12 78 ARG A O 1
ATOM 577 N N . VAL A 1 79 ? -46.312 6.262 28.016 1 77.81 79 VAL A N 1
ATOM 578 C CA . VAL A 1 79 ? -47.094 5.055 28.312 1 77.81 79 VAL A CA 1
ATOM 579 C C . VAL A 1 79 ? -48.438 5.441 28.875 1 77.81 79 VAL A C 1
ATOM 581 O O . VAL A 1 79 ? -48.531 6.219 29.828 1 77.81 79 VAL A O 1
ATOM 584 N N . VAL A 1 80 ? -49.531 5 28.297 1 79.12 80 VAL A N 1
ATOM 585 C CA . VAL A 1 80 ? -50.875 5.289 28.75 1 79.12 80 VAL A CA 1
ATOM 586 C C . VAL A 1 80 ? -51.656 3.986 28.969 1 79.12 80 VAL A C 1
ATOM 588 O O . VAL A 1 80 ? -51.562 3.068 28.141 1 79.12 80 VAL A O 1
ATOM 591 N N . LYS A 1 81 ? -52.281 3.783 30.109 1 78.75 81 LYS A N 1
ATOM 592 C CA . LYS A 1 81 ? -53.219 2.693 30.359 1 78.75 81 LYS A CA 1
ATOM 593 C C . LYS A 1 81 ? -54.531 2.941 29.641 1 78.75 81 LYS A C 1
ATOM 595 O O . LYS A 1 81 ? -55.188 3.965 29.875 1 78.75 81 LYS A O 1
ATOM 600 N N . VAL A 1 82 ? -54.969 2.072 28.812 1 78 82 VAL A N 1
ATOM 601 C CA . VAL A 1 82 ? -56.156 2.238 28 1 78 82 VAL A CA 1
ATOM 602 C C . VAL A 1 82 ? -57.344 1.487 28.656 1 78 82 VAL A C 1
ATOM 604 O O . VAL A 1 82 ? -57.406 0.261 28.547 1 78 82 VAL A O 1
ATOM 607 N N . SER A 1 83 ? -58.156 2.125 29.453 1 79.12 83 SER A N 1
ATOM 608 C CA . SER A 1 83 ? -59.344 1.544 30.062 1 79.12 83 SER A CA 1
ATOM 609 C C . SER A 1 83 ? -60.625 1.896 29.281 1 79.12 83 SER A C 1
ATOM 611 O O . SER A 1 83 ? -61.656 1.251 29.438 1 79.12 83 SER A O 1
ATOM 613 N N . LYS A 1 84 ? -60.688 3.051 28.5 1 79.19 84 LYS A N 1
ATOM 614 C CA . LYS A 1 84 ? -61.75 3.508 27.609 1 79.19 84 LYS A CA 1
ATOM 615 C C . LYS A 1 84 ? -61.219 3.799 26.203 1 79.19 84 LYS A C 1
ATOM 617 O O . LYS A 1 84 ? -60 3.963 26.016 1 79.19 84 LYS A O 1
ATOM 622 N N . PRO A 1 85 ? -62.094 3.771 25.297 1 78.12 85 PRO A N 1
ATOM 623 C CA . PRO A 1 85 ? -61.625 4.113 23.953 1 78.12 85 PRO A CA 1
ATOM 624 C C . PRO A 1 85 ? -60.875 5.445 23.922 1 78.12 85 PRO A C 1
ATOM 626 O O . PRO A 1 85 ? -61.281 6.41 24.547 1 78.12 85 PRO A O 1
ATOM 629 N N . LEU A 1 86 ? -59.625 5.445 23.375 1 78.12 86 LEU A N 1
ATOM 630 C CA . LEU A 1 86 ? -58.812 6.637 23.234 1 78.12 86 LEU A CA 1
ATOM 631 C C . LEU A 1 86 ? -58.875 7.199 21.828 1 78.12 86 LEU A C 1
ATOM 633 O O . LEU A 1 86 ? -58.688 6.473 20.844 1 78.12 86 LEU A O 1
ATOM 637 N N . SER A 1 87 ? -59.406 8.414 21.75 1 78.69 87 SER A N 1
ATOM 638 C CA . SER A 1 87 ? -59.5 9.117 20.469 1 78.69 87 SER A CA 1
ATOM 639 C C . SER A 1 87 ? -58.969 10.547 20.594 1 78.69 87 SER A C 1
ATOM 641 O O . SER A 1 87 ? -58.906 11.102 21.688 1 78.69 87 SER A O 1
ATOM 643 N N . GLY A 1 88 ? -58.312 11.18 19.484 1 78.69 88 GLY A N 1
ATOM 644 C CA . GLY A 1 88 ? -57.844 12.555 19.422 1 78.69 88 GLY A CA 1
ATOM 645 C C . GLY A 1 88 ? -56.312 12.648 19.312 1 78.69 88 GLY A C 1
ATOM 646 O O . GLY A 1 88 ? -55.656 11.656 19 1 78.69 88 GLY A O 1
ATOM 647 N N . ASN A 1 89 ? -55.75 13.867 19.625 1 77.5 89 ASN A N 1
ATOM 648 C CA . ASN A 1 89 ? -54.312 14.117 19.531 1 77.5 89 ASN A CA 1
ATOM 649 C C . ASN A 1 89 ? -53.562 13.539 20.719 1 77.5 89 ASN A C 1
ATOM 651 O O . ASN A 1 89 ? -53.969 13.75 21.875 1 77.5 89 ASN A O 1
ATOM 655 N N . PHE A 1 90 ? -52.719 12.672 20.516 1 78.25 90 PHE A N 1
ATOM 656 C CA . PHE A 1 90 ? -51.781 12.164 21.516 1 78.25 90 PHE A CA 1
ATOM 657 C C . PHE A 1 90 ? -50.438 12.891 21.406 1 78.25 90 PHE A C 1
ATOM 659 O O . PHE A 1 90 ? -49.688 12.672 20.469 1 78.25 90 PHE A O 1
ATOM 666 N N . VAL A 1 91 ? -50.281 13.781 22.25 1 75.88 91 VAL A N 1
ATOM 667 C CA . VAL A 1 91 ? -49.156 14.688 22.188 1 75.88 91 VAL A CA 1
ATOM 668 C C . VAL A 1 91 ? -47.906 14.023 22.797 1 75.88 91 VAL A C 1
ATOM 670 O O . VAL A 1 91 ? -47.969 13.555 23.938 1 75.88 91 VAL A O 1
ATOM 673 N N . LEU A 1 92 ? -47 13.758 22.031 1 72.31 92 LEU A N 1
ATOM 674 C CA . LEU A 1 92 ? -45.688 13.398 22.547 1 72.31 92 LEU A CA 1
ATOM 675 C C . LEU A 1 92 ? -44.844 14.641 22.781 1 72.31 92 LEU A C 1
ATOM 677 O O . LEU A 1 92 ? -44.844 15.57 21.984 1 72.31 92 LEU A O 1
ATOM 681 N N . GLN A 1 93 ? -44.5 14.758 23.984 1 61.47 93 GLN A N 1
ATOM 682 C CA . GLN A 1 93 ? -43.625 15.875 24.312 1 61.47 93 GLN A CA 1
ATOM 683 C C . GLN A 1 93 ? -42.25 15.672 23.703 1 61.47 93 GLN A C 1
ATOM 685 O O . GLN A 1 93 ? -41.75 14.539 23.594 1 61.47 93 GLN A O 1
ATOM 690 N N . SER A 1 94 ? -41.969 16.75 22.984 1 49.78 94 SER A N 1
ATOM 691 C CA . SER A 1 94 ? -40.594 16.672 22.516 1 49.78 94 SER A CA 1
ATOM 692 C C . SER A 1 94 ? -39.625 16.25 23.625 1 49.78 94 SER A C 1
ATOM 694 O O . SER A 1 94 ? -39.781 16.672 24.781 1 49.78 94 SER A O 1
ATOM 696 N N . ASN A 1 95 ? -39.406 15.133 23.656 1 44.16 95 ASN A N 1
ATOM 697 C CA . ASN A 1 95 ? -38.312 14.82 24.562 1 44.16 95 ASN A CA 1
ATOM 698 C C . ASN A 1 95 ? -37.156 15.812 24.422 1 44.16 95 ASN A C 1
ATOM 700 O O . ASN A 1 95 ? -36.188 15.555 23.703 1 44.16 95 ASN A O 1
ATOM 704 N N . GLU A 1 96 ? -37.625 16.984 24.156 1 40.06 96 GLU A N 1
ATOM 705 C CA . GLU A 1 96 ? -36.531 17.969 24.172 1 40.06 96 GLU A CA 1
ATOM 706 C C . GLU A 1 96 ? -35.625 17.766 25.391 1 40.06 96 GLU A C 1
ATOM 708 O O . GLU A 1 96 ? -34.844 18.641 25.719 1 40.06 96 GLU A O 1
ATOM 713 N N . ARG A 1 97 ? -36.25 17 26.375 1 37.19 97 ARG A N 1
ATOM 714 C CA . ARG A 1 97 ? -35.062 16.922 27.25 1 37.19 97 ARG A CA 1
ATOM 715 C C . ARG A 1 97 ? -33.781 16.891 26.438 1 37.19 97 ARG A C 1
ATOM 717 O O . ARG A 1 97 ? -33.781 16.453 25.297 1 37.19 97 ARG A O 1
ATOM 724 N N . THR A 1 98 ? -32.938 17.703 26.828 1 37.34 98 THR A N 1
ATOM 725 C CA . THR A 1 98 ? -31.516 17.625 26.531 1 37.34 98 THR A CA 1
ATOM 726 C C . THR A 1 98 ? -31.141 16.203 26.078 1 37.34 98 THR A C 1
ATOM 728 O O . THR A 1 98 ? -31.406 15.234 26.797 1 37.34 98 THR A O 1
ATOM 731 N N . LEU A 1 99 ? -31.422 15.742 24.969 1 38.22 99 LEU A N 1
ATOM 732 C CA . LEU A 1 99 ? -30.609 14.625 24.469 1 38.22 99 LEU A CA 1
ATOM 733 C C . LEU A 1 99 ? -29.562 14.211 25.5 1 38.22 99 LEU A C 1
ATOM 735 O O . LEU A 1 99 ? -28.703 15.016 25.859 1 38.22 99 LEU A O 1
ATOM 739 N N . ASN A 1 100 ? -29.969 13.656 26.484 1 46.06 100 ASN A N 1
ATOM 740 C CA . ASN A 1 100 ? -29 12.984 27.344 1 46.06 100 ASN A CA 1
ATOM 741 C C . ASN A 1 100 ? -27.703 12.68 26.609 1 46.06 100 ASN A C 1
ATOM 743 O O . ASN A 1 100 ? -27.703 11.883 25.656 1 46.06 100 ASN A O 1
ATOM 747 N N . GLN A 1 101 ? -27.094 13.656 26.5 1 63.28 101 GLN A N 1
ATOM 748 C CA . GLN A 1 101 ? -25.75 13.5 25.922 1 63.28 101 GLN A CA 1
ATOM 749 C C . GLN A 1 101 ? -25.047 12.266 26.484 1 63.28 101 GLN A C 1
ATOM 751 O O . GLN A 1 101 ? -25.047 12.039 27.688 1 63.28 101 GLN A O 1
ATOM 756 N N . VAL A 1 102 ? -25.125 11.352 25.719 1 72.38 102 VAL A N 1
ATOM 757 C CA . VAL A 1 102 ? -24.391 10.125 26.047 1 72.38 102 VAL A CA 1
ATOM 758 C C . VAL A 1 102 ? -22.906 10.328 25.812 1 72.38 102 VAL A C 1
ATOM 760 O O . VAL A 1 102 ? -22.5 10.789 24.734 1 72.38 102 VAL A O 1
ATOM 763 N N . VAL A 1 103 ? -22.312 10.195 26.906 1 73.06 103 VAL A N 1
ATOM 764 C CA . VAL A 1 103 ? -20.859 10.227 26.797 1 73.06 103 VAL A CA 1
ATOM 765 C C . VAL A 1 103 ? -20.344 8.891 26.25 1 73.06 103 VAL A C 1
ATOM 767 O O . VAL A 1 103 ? -20.609 7.832 26.812 1 73.06 103 VAL A O 1
ATOM 770 N N . VAL A 1 104 ? -19.641 9.023 25.141 1 73.75 104 VAL A N 1
ATOM 771 C CA . VAL A 1 104 ? -19.047 7.828 24.531 1 73.75 104 VAL A CA 1
ATOM 772 C C . VAL A 1 104 ? -17.547 7.793 24.828 1 73.75 104 VAL A C 1
ATOM 774 O O . VAL A 1 104 ? -16.812 8.664 24.375 1 73.75 104 VAL A O 1
ATOM 777 N N . THR A 1 105 ? -17.109 6.855 25.547 1 73.88 105 THR A N 1
ATOM 778 C CA . THR A 1 105 ? -15.688 6.723 25.828 1 73.88 105 THR A CA 1
ATOM 779 C C . THR A 1 105 ? -15.039 5.723 24.875 1 73.88 105 THR A C 1
ATOM 781 O O . THR A 1 105 ? -13.812 5.633 24.797 1 73.88 105 THR A O 1
ATOM 784 N N . GLY A 1 106 ? -15.828 5.098 24.125 1 72.62 106 GLY A N 1
ATOM 785 C CA . GLY A 1 106 ? -15.336 4.004 23.297 1 72.62 106 GLY A CA 1
ATOM 786 C C . GLY A 1 106 ? -15.5 2.645 23.953 1 72.62 106 GLY A C 1
ATOM 787 O O . GLY A 1 106 ? -15.602 1.629 23.266 1 72.62 106 GLY A O 1
ATOM 788 N N . TYR A 1 107 ? -15.461 2.668 25.281 1 77.25 107 TYR A N 1
ATOM 789 C CA . TYR A 1 107 ? -15.656 1.429 26.016 1 77.25 107 TYR A CA 1
ATOM 790 C C . TYR A 1 107 ? -17.078 1.317 26.531 1 77.25 107 TYR A C 1
ATOM 792 O O . TYR A 1 107 ? -17.625 0.214 26.656 1 77.25 107 TYR A O 1
ATOM 800 N N . THR A 1 108 ? -17.547 2.506 26.844 1 78 108 THR A N 1
ATOM 801 C CA . THR A 1 108 ? -18.891 2.562 27.406 1 78 108 THR A CA 1
ATOM 802 C C . THR A 1 108 ? -19.641 3.791 26.906 1 78 108 THR A C 1
ATOM 804 O O . THR A 1 108 ? -19.031 4.715 26.359 1 78 108 THR A O 1
ATOM 807 N N . GLN A 1 109 ? -20.891 3.629 26.969 1 76.69 109 GLN A N 1
ATOM 808 C CA . GLN A 1 109 ? -21.797 4.758 26.766 1 76.69 109 GLN A CA 1
ATOM 809 C C . GLN A 1 109 ? -22.641 5.027 28.016 1 76.69 109 GLN A C 1
ATOM 811 O O . GLN A 1 109 ? -23.312 4.125 28.516 1 76.69 109 GLN A O 1
ATOM 816 N N . THR A 1 110 ? -22.438 6.223 28.469 1 78.81 110 THR A N 1
ATOM 817 C CA . THR A 1 110 ? -23.156 6.562 29.688 1 78.81 110 THR A CA 1
ATOM 818 C C . THR A 1 110 ? -23.797 7.938 29.578 1 78.81 110 THR A C 1
ATOM 820 O O . THR A 1 110 ? -23.281 8.82 28.891 1 78.81 110 THR A O 1
ATOM 823 N N . ASP A 1 111 ? -24.844 8.031 30.281 1 80.06 111 ASP A N 1
ATOM 824 C CA . ASP A 1 111 ? -25.484 9.344 30.359 1 80.06 111 ASP A CA 1
ATOM 825 C C . ASP A 1 111 ? -24.578 10.344 31.078 1 80.06 111 ASP A C 1
ATOM 827 O O . ASP A 1 111 ? -23.922 10 32.062 1 80.06 111 ASP A O 1
ATOM 831 N N . VAL A 1 112 ? -24.672 11.477 30.609 1 81 112 VAL A N 1
ATOM 832 C CA . VAL A 1 112 ? -23.812 12.516 31.172 1 81 112 VAL A CA 1
ATOM 833 C C . VAL A 1 112 ? -24.125 12.703 32.656 1 81 112 VAL A C 1
ATOM 835 O O . VAL A 1 112 ? -23.219 12.977 33.438 1 81 112 VAL A O 1
ATOM 838 N N . ARG A 1 113 ? -25.375 12.531 33.062 1 85.44 113 ARG A N 1
ATOM 839 C CA . ARG A 1 113 ? -25.797 12.734 34.438 1 85.44 113 ARG A CA 1
ATOM 840 C C . ARG A 1 113 ? -25.297 11.617 35.344 1 85.44 113 ARG A C 1
ATOM 842 O O . ARG A 1 113 ? -25.281 11.758 36.562 1 85.44 113 ARG A O 1
ATOM 849 N N . LYS A 1 114 ? -24.875 10.641 34.75 1 86.5 114 LYS A N 1
ATOM 850 C CA . LYS A 1 114 ? -24.359 9.5 35.531 1 86.5 114 LYS A CA 1
ATOM 851 C C . LYS A 1 114 ? -22.844 9.391 35.406 1 86.5 114 LYS A C 1
ATOM 853 O O . LYS A 1 114 ? -22.266 8.359 35.75 1 86.5 114 LYS A O 1
ATOM 858 N N . SER A 1 115 ? -22.344 10.375 34.844 1 87.06 115 SER A N 1
ATOM 859 C CA . SER A 1 115 ? -20.891 10.406 34.719 1 87.06 115 SER A CA 1
ATOM 860 C C . SER A 1 115 ? -20.266 11.461 35.594 1 87.06 115 SER A C 1
ATOM 862 O O . SER A 1 115 ? -20.844 12.531 35.812 1 87.06 115 SER A O 1
ATOM 864 N N . THR A 1 116 ? -19.141 11.133 36.125 1 89.56 116 THR A N 1
ATOM 865 C CA . THR A 1 116 ? -18.469 12.039 37.062 1 89.56 116 THR A CA 1
ATOM 866 C C . THR A 1 116 ? -17.312 12.758 36.344 1 89.56 116 THR A C 1
ATOM 868 O O . THR A 1 116 ? -16.781 13.734 36.875 1 89.56 116 THR A O 1
ATOM 871 N N . GLY A 1 117 ? -16.969 12.336 35.156 1 86.31 117 GLY A N 1
ATOM 872 C CA . GLY A 1 117 ? -15.844 12.914 34.469 1 86.31 117 GLY A CA 1
ATOM 873 C C . GLY A 1 117 ? -16.203 14.172 33.688 1 86.31 117 GLY A C 1
ATOM 874 O O . GLY A 1 117 ? -17.375 14.406 33.375 1 86.31 117 GLY A O 1
ATOM 875 N N . SER A 1 118 ? -15.172 14.945 33.406 1 86.31 118 SER A N 1
ATOM 876 C CA . SER A 1 118 ? -15.336 16.141 32.594 1 86.31 118 SER A CA 1
ATOM 877 C C . SER A 1 118 ? -15.227 15.797 31.094 1 86.31 118 SER A C 1
ATOM 879 O O . SER A 1 118 ? -14.211 15.25 30.656 1 86.31 118 SER A O 1
ATOM 881 N N . VAL A 1 119 ? -16.219 16.094 30.406 1 85.81 119 VAL A N 1
ATOM 882 C CA . VAL A 1 119 ? -16.266 15.773 28.984 1 85.81 119 VAL A CA 1
ATOM 883 C C . VAL A 1 119 ? -16.828 16.953 28.203 1 85.81 119 VAL A C 1
ATOM 885 O O . VAL A 1 119 ? -17.609 17.75 28.734 1 85.81 119 VAL A O 1
ATOM 888 N N . SER A 1 120 ? -16.312 17.141 27.062 1 86.06 120 SER A N 1
ATOM 889 C CA . SER A 1 120 ? -16.891 18.047 26.078 1 86.06 120 SER A CA 1
ATOM 890 C C . SER A 1 120 ? -17.297 17.312 24.812 1 86.06 120 SER A C 1
ATOM 892 O O . SER A 1 120 ? -16.594 16.391 24.375 1 86.06 120 SER A O 1
ATOM 894 N N . MET A 1 121 ? -18.375 17.703 24.281 1 85.75 121 MET A N 1
ATOM 895 C CA . MET A 1 121 ? -18.875 16.953 23.125 1 85.75 121 MET A CA 1
ATOM 896 C C . MET A 1 121 ? -19.359 17.906 22.031 1 85.75 121 MET A C 1
ATOM 898 O O . MET A 1 121 ? -19.875 18.984 22.328 1 85.75 121 MET A O 1
ATOM 902 N N . ILE A 1 122 ? -19.156 17.453 20.797 1 84.38 122 ILE A N 1
ATOM 903 C CA . ILE A 1 122 ? -19.703 18.125 19.625 1 84.38 122 ILE A CA 1
ATOM 904 C C . ILE A 1 122 ? -20.438 17.094 18.766 1 84.38 122 ILE A C 1
ATOM 906 O O . ILE A 1 122 ? -20 15.953 18.625 1 84.38 122 ILE A O 1
ATOM 910 N N . THR A 1 123 ? -21.469 17.562 18.203 1 82.62 123 THR A N 1
ATOM 911 C CA . THR A 1 123 ? -22.25 16.672 17.344 1 82.62 123 THR A CA 1
ATOM 912 C C . THR A 1 123 ? -21.938 16.938 15.875 1 82.62 123 THR A C 1
ATOM 914 O O . THR A 1 123 ? -21.359 17.969 15.531 1 82.62 123 THR A O 1
ATOM 917 N N . GLY A 1 124 ? -22.359 16.016 15.117 1 78.12 124 GLY A N 1
ATOM 918 C CA . GLY A 1 124 ? -22.141 16.094 13.688 1 78.12 124 GLY A CA 1
ATOM 919 C C . GLY A 1 124 ? -22.75 17.328 13.055 1 78.12 124 GLY A C 1
ATOM 920 O O . GLY A 1 124 ? -22.234 17.859 12.07 1 78.12 124 GLY A O 1
ATOM 921 N N . LYS A 1 125 ? -23.797 17.734 13.508 1 68.5 125 LYS A N 1
ATOM 922 C CA . LYS A 1 125 ? -24.469 18.906 12.969 1 68.5 125 LYS A CA 1
ATOM 923 C C . LYS A 1 125 ? -23.594 20.156 13.078 1 68.5 125 LYS A C 1
ATOM 925 O O . LYS A 1 125 ? -23.625 21.016 12.203 1 68.5 125 LYS A O 1
ATOM 930 N N . ASP A 1 126 ? -22.797 20.141 14.078 1 69.31 126 ASP A N 1
ATOM 931 C CA . ASP A 1 126 ? -21.906 21.281 14.312 1 69.31 126 ASP A CA 1
ATOM 932 C C . ASP A 1 126 ? -20.703 21.234 13.375 1 69.31 126 ASP A C 1
ATOM 934 O O . ASP A 1 126 ? -20.031 22.25 13.18 1 69.31 126 ASP A O 1
ATOM 938 N N . LEU A 1 127 ? -20.469 20.078 12.789 1 73.5 127 LEU A N 1
ATOM 939 C CA . LEU A 1 127 ? -19.25 19.891 12.016 1 73.5 127 LEU A CA 1
ATOM 940 C C . LEU A 1 127 ? -19.484 20.156 10.531 1 73.5 127 LEU A C 1
ATOM 942 O O . LEU A 1 127 ? -18.547 20.297 9.758 1 73.5 127 LEU A O 1
ATOM 946 N N . ASN A 1 128 ? -20.641 20.219 10.086 1 65.12 128 ASN A N 1
ATOM 947 C CA . ASN A 1 128 ? -20.922 20.25 8.656 1 65.12 128 ASN A CA 1
ATOM 948 C C . ASN A 1 128 ? -20.906 21.672 8.109 1 65.12 128 ASN A C 1
ATOM 950 O O . ASN A 1 128 ? -21.188 21.891 6.93 1 65.12 128 ASN A O 1
ATOM 954 N N . ASP A 1 129 ? -20.5 22.594 8.859 1 60.44 129 ASP A N 1
ATOM 955 C CA . ASP A 1 129 ? -20.531 23.984 8.406 1 60.44 129 ASP A CA 1
ATOM 956 C C . ASP A 1 129 ? -19.266 24.328 7.625 1 60.44 129 ASP A C 1
ATOM 958 O O . ASP A 1 129 ? -19.156 25.406 7.035 1 60.44 129 ASP A O 1
ATOM 962 N N . ALA A 1 130 ? -18.312 23.375 7.605 1 63.12 130 ALA A N 1
ATOM 963 C CA . ALA A 1 130 ? -17.078 23.688 6.867 1 63.12 130 ALA A CA 1
ATOM 964 C C . ALA A 1 130 ? -16.547 22.453 6.156 1 63.12 130 ALA A C 1
ATOM 966 O O . ALA A 1 130 ? -15.578 21.844 6.621 1 63.12 130 ALA A O 1
ATOM 967 N N . PRO A 1 131 ? -17.094 22.188 4.953 1 61.53 131 PRO A N 1
ATOM 968 C CA . PRO A 1 131 ? -16.812 20.906 4.316 1 61.53 131 PRO A CA 1
ATOM 969 C C . PRO A 1 131 ? -15.352 20.781 3.867 1 61.53 131 PRO A C 1
ATOM 971 O O . PRO A 1 131 ? -14.859 19.672 3.646 1 61.53 131 PRO A O 1
ATOM 974 N N . LEU A 1 132 ? -14.555 21.844 3.781 1 62.78 132 LEU A N 1
ATOM 975 C CA . LEU A 1 132 ? -13.219 21.719 3.207 1 62.78 132 LEU A CA 1
ATOM 976 C C . LEU A 1 132 ? -12.156 21.672 4.301 1 62.78 132 LEU A C 1
ATOM 978 O O . LEU A 1 132 ? -10.969 21.5 4.016 1 62.78 132 LEU A O 1
ATOM 982 N N . LYS A 1 133 ? -12.578 21.656 5.465 1 68.12 133 LYS A N 1
ATOM 983 C CA . LYS A 1 133 ? -11.609 21.609 6.562 1 68.12 133 LYS A CA 1
ATOM 984 C C . LYS A 1 133 ? -11.438 20.203 7.094 1 68.12 133 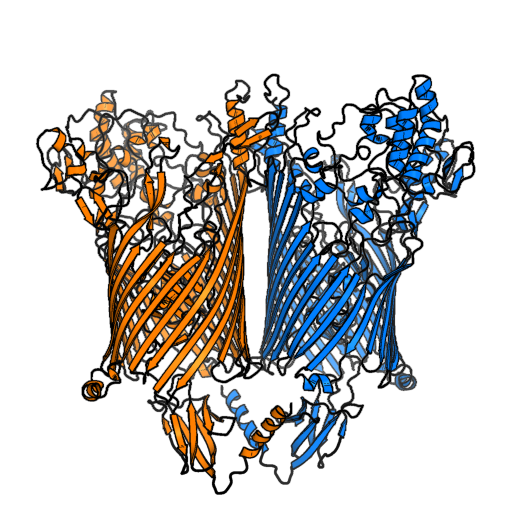LYS A C 1
ATOM 986 O O . LYS A 1 133 ? -12.367 19.391 7.035 1 68.12 133 LYS A O 1
ATOM 991 N N . ASN A 1 134 ? -10.188 20 7.598 1 76.62 134 ASN A N 1
ATOM 992 C CA . ASN A 1 134 ? -9.938 18.75 8.32 1 76.62 134 ASN A CA 1
ATOM 993 C C . ASN A 1 134 ? -10.695 18.719 9.648 1 76.62 134 ASN A C 1
ATOM 995 O O . ASN A 1 134 ? -11.023 19.766 10.203 1 76.62 134 ASN A O 1
ATOM 999 N N . VAL A 1 135 ? -10.914 17.625 10.109 1 78.5 135 VAL A N 1
ATOM 1000 C CA . VAL A 1 135 ? -11.695 17.391 11.32 1 78.5 135 VAL A CA 1
ATOM 1001 C C . VAL A 1 135 ? -11.055 18.125 12.5 1 78.5 135 VAL A C 1
ATOM 1003 O O . VAL A 1 135 ? -11.75 18.688 13.336 1 78.5 135 VAL A O 1
ATOM 1006 N N . ASP A 1 136 ? -9.781 18.094 12.555 1 81.44 136 ASP A N 1
ATOM 1007 C CA . ASP A 1 136 ? -9.078 18.719 13.672 1 81.44 136 ASP A CA 1
ATOM 1008 C C . ASP A 1 136 ? -9.344 20.219 13.727 1 81.44 136 ASP A C 1
ATOM 1010 O O . ASP A 1 136 ? -9.602 20.766 14.797 1 81.44 136 ASP A O 1
ATOM 1014 N N . MET A 1 137 ? -9.383 20.844 12.617 1 82 137 MET A N 1
ATOM 1015 C CA . MET A 1 137 ? -9.586 22.281 12.555 1 82 137 MET A CA 1
ATOM 1016 C C . MET A 1 137 ? -11.031 22.656 12.875 1 82 137 MET A C 1
ATOM 1018 O O . MET A 1 137 ? -11.312 23.766 13.305 1 82 137 MET A O 1
ATOM 1022 N N . LEU A 1 138 ? -11.906 21.75 12.727 1 82.25 138 LEU A N 1
ATOM 1023 C CA . LEU A 1 138 ? -13.32 22.016 13 1 82.25 138 LEU A CA 1
ATOM 1024 C C . LEU A 1 138 ? -13.57 22.141 14.5 1 82.25 138 LEU A C 1
ATOM 1026 O O . LEU A 1 138 ? -14.594 22.672 14.914 1 82.25 138 LEU A O 1
ATOM 1030 N N . LEU A 1 139 ? -12.633 21.734 15.289 1 86.25 139 LEU A N 1
ATOM 1031 C CA . LEU A 1 139 ? -12.781 21.766 16.734 1 86.25 139 LEU A CA 1
ATOM 1032 C C . LEU A 1 139 ? -12.391 23.125 17.297 1 86.25 139 LEU A C 1
ATOM 1034 O O . LEU A 1 139 ? -12.68 23.422 18.453 1 86.25 139 LEU A O 1
ATOM 1038 N N . GLN A 1 140 ? -11.844 23.922 16.547 1 88.06 140 GLN A N 1
ATOM 1039 C CA . GLN A 1 140 ? -11.305 25.188 17.031 1 88.06 140 GLN A CA 1
ATOM 1040 C C . GLN A 1 140 ? -12.406 26.062 17.609 1 88.06 140 GLN A C 1
ATOM 1042 O O . GLN A 1 140 ? -13.383 26.375 16.906 1 88.06 140 GLN A O 1
ATOM 1047 N N . GLY A 1 141 ? -12.305 26.438 18.844 1 88.25 141 GLY A N 1
ATOM 1048 C CA . GLY A 1 141 ? -13.18 27.391 19.5 1 88.25 141 GLY A CA 1
ATOM 1049 C C . GLY A 1 141 ? -14.5 26.781 19.953 1 88.25 141 GLY A C 1
ATOM 1050 O O . GLY A 1 141 ? -15.367 27.484 20.469 1 88.25 141 GLY A O 1
ATOM 1051 N N . LYS A 1 142 ? -14.609 25.531 19.859 1 87.88 142 LYS A N 1
ATOM 1052 C CA . LYS A 1 142 ? -15.93 24.953 20.125 1 87.88 142 LYS A CA 1
ATOM 1053 C C . LYS A 1 142 ? -15.945 24.203 21.453 1 87.88 142 LYS A C 1
ATOM 1055 O O . LYS A 1 142 ? -17.016 23.984 22.016 1 87.88 142 LYS A O 1
ATOM 1060 N N . LEU A 1 143 ? -14.82 23.875 21.891 1 89.12 143 LEU A N 1
ATOM 1061 C CA . LEU A 1 143 ? -14.773 23.047 23.094 1 89.12 143 LEU A CA 1
ATOM 1062 C C . LEU A 1 143 ? -13.938 23.703 24.172 1 89.12 143 LEU A C 1
ATOM 1064 O O . LEU A 1 143 ? -12.891 24.297 23.891 1 89.12 143 LEU A O 1
ATOM 1068 N N . THR A 1 144 ? -14.438 23.547 25.375 1 90.19 144 THR A N 1
ATOM 1069 C CA . THR A 1 144 ? -13.664 24.078 26.5 1 90.19 144 THR A CA 1
ATOM 1070 C C . THR A 1 144 ? -12.453 23.203 26.781 1 90.19 144 THR A C 1
ATOM 1072 O O . THR A 1 144 ? -12.516 21.969 26.656 1 90.19 144 THR A O 1
ATOM 1075 N N . GLY A 1 145 ? -11.414 23.859 27.125 1 90.75 145 GLY A N 1
ATOM 1076 C CA . GLY A 1 145 ? -10.219 23.156 27.547 1 90.75 145 GLY A CA 1
ATOM 1077 C C . GLY A 1 145 ? -9.422 22.578 26.391 1 90.75 145 GLY A C 1
ATOM 1078 O O . GLY A 1 145 ? -8.438 21.859 26.609 1 90.75 145 GLY A O 1
ATOM 1079 N N . VAL A 1 146 ? -9.852 22.812 25.234 1 91.25 146 VAL A N 1
ATOM 1080 C CA . VAL A 1 146 ? -9.172 22.312 24.062 1 91.25 146 VAL A CA 1
ATOM 1081 C C . VAL A 1 146 ? -8.648 23.469 23.219 1 91.25 146 VAL A C 1
ATOM 1083 O O . VAL A 1 146 ? -9.422 24.328 22.781 1 91.25 146 VAL A O 1
ATOM 1086 N N . SER A 1 147 ? -7.402 23.422 23.094 1 91.25 147 SER A N 1
ATOM 1087 C CA . SER A 1 147 ? -6.777 24.422 22.219 1 91.25 147 SER A CA 1
ATOM 1088 C C . SER A 1 147 ? -6.387 23.812 20.875 1 91.25 147 SER A C 1
ATOM 1090 O O . SER A 1 147 ? -5.707 22.781 20.828 1 91.25 147 SER A O 1
ATOM 1092 N N . VAL A 1 148 ? -6.867 24.453 19.797 1 89.06 148 VAL A N 1
ATOM 1093 C CA . VAL A 1 148 ? -6.555 24.016 18.438 1 89.06 148 VAL A CA 1
ATOM 1094 C C . VAL A 1 148 ? -5.836 25.125 17.688 1 89.06 148 VAL A C 1
ATOM 1096 O O . VAL A 1 148 ? -6.355 26.25 17.578 1 89.06 148 VAL A O 1
ATOM 1099 N N . GLN A 1 149 ? -4.707 24.812 17.219 1 86.12 149 GLN A N 1
ATOM 1100 C CA . GLN A 1 149 ? -3.92 25.812 16.5 1 86.12 149 GLN A CA 1
ATOM 1101 C C . GLN A 1 149 ? -3.482 25.281 15.133 1 86.12 149 GLN A C 1
ATOM 1103 O O . GLN A 1 149 ? -3.006 24.156 15.016 1 86.12 149 GLN A O 1
ATOM 1108 N N . ALA A 1 150 ? -3.691 26.094 14.125 1 82.75 150 ALA A N 1
ATOM 1109 C CA . ALA A 1 150 ? -3.182 25.75 12.805 1 82.75 150 ALA A CA 1
ATOM 1110 C C . ALA A 1 150 ? -1.664 25.891 12.742 1 82.75 150 ALA A C 1
ATOM 1112 O O . ALA A 1 150 ? -1.111 26.875 13.242 1 82.75 150 ALA A O 1
ATOM 1113 N N . VAL A 1 151 ? -0.983 24.969 12.164 1 76.62 151 VAL A N 1
ATOM 1114 C CA . VAL A 1 151 ? 0.466 25.031 12.016 1 76.62 151 VAL A CA 1
ATOM 1115 C C . VAL A 1 151 ? 0.816 25.641 10.656 1 76.62 151 VAL A C 1
ATOM 1117 O O . VAL A 1 151 ? 1.882 26.234 10.492 1 76.62 151 VAL A O 1
ATOM 1120 N N . SER A 1 152 ? -0.032 25.344 9.711 1 81.5 152 SER A N 1
ATOM 1121 C CA . SER A 1 152 ? 0.142 25.859 8.359 1 81.5 152 SER A CA 1
ATOM 1122 C C . SER A 1 152 ? -1.197 26 7.645 1 81.5 152 SER A C 1
ATOM 1124 O O . SER A 1 152 ? -2.182 25.375 8.031 1 81.5 152 SER A O 1
ATOM 1126 N N . GLY A 1 153 ? -1.124 26.859 6.68 1 78.06 153 GLY A N 1
ATOM 1127 C CA . GLY A 1 153 ? -2.314 26.984 5.852 1 78.06 153 GLY A CA 1
ATOM 1128 C C . GLY A 1 153 ? -2.338 26.016 4.695 1 78.06 153 GLY A C 1
ATOM 1129 O O . GLY A 1 153 ? -3.266 26.031 3.881 1 78.06 153 GLY A O 1
ATOM 1130 N N . LYS A 1 154 ? -1.354 25.125 4.562 1 80 154 LYS A N 1
ATOM 1131 C CA . LYS A 1 154 ? -1.245 24.188 3.455 1 80 154 LYS A CA 1
ATOM 1132 C C . LYS A 1 154 ? -2.391 23.172 3.477 1 80 154 LYS A C 1
ATOM 1134 O O . LYS A 1 154 ? -2.74 22.656 4.535 1 80 154 LYS A O 1
ATOM 1139 N N . PRO A 1 155 ? -2.908 22.953 2.334 1 77.5 155 PRO A N 1
ATOM 1140 C CA . PRO A 1 155 ? -3.984 21.969 2.295 1 77.5 155 PRO A CA 1
ATOM 1141 C C . PRO A 1 155 ? -3.555 20.609 2.844 1 77.5 155 PRO A C 1
ATOM 1143 O O . PRO A 1 155 ? -2.482 20.109 2.492 1 77.5 155 PRO A O 1
ATOM 1146 N N . GLY A 1 156 ? -4.387 20.141 3.727 1 72.94 156 GLY A N 1
ATOM 1147 C CA . GLY A 1 156 ? -4.137 18.812 4.254 1 72.94 156 GLY A CA 1
ATOM 1148 C C . GLY A 1 156 ? -3.301 18.812 5.516 1 72.94 156 GLY A C 1
ATOM 1149 O O . GLY A 1 156 ? -3.135 17.781 6.16 1 72.94 156 GLY A O 1
ATOM 1150 N N . ALA A 1 157 ? -2.785 19.891 5.902 1 75 157 ALA A N 1
ATOM 1151 C CA . ALA A 1 157 ? -1.932 19.969 7.086 1 75 157 ALA A CA 1
ATOM 1152 C C . ALA A 1 157 ? -2.736 19.734 8.359 1 75 157 ALA A C 1
ATOM 1154 O O . ALA A 1 157 ? -3.885 20.172 8.469 1 75 157 ALA A O 1
ATOM 1155 N N . SER A 1 158 ? -2.09 19.141 9.266 1 76.06 158 SER A N 1
ATOM 1156 C CA . SER A 1 158 ? -2.744 18.844 10.539 1 76.06 158 SER A CA 1
ATOM 1157 C C . SER A 1 158 ? -2.576 20 11.523 1 76.06 158 SER A C 1
ATOM 1159 O O . SER A 1 158 ? -1.578 20.719 11.477 1 76.06 158 SER A O 1
ATOM 1161 N N . ALA A 1 159 ? -3.576 20.078 12.484 1 82.25 159 ALA A N 1
ATOM 1162 C CA . ALA A 1 159 ? -3.537 21.094 13.531 1 82.25 159 ALA A CA 1
ATOM 1163 C C . ALA A 1 159 ? -2.842 20.562 14.781 1 82.25 159 ALA A C 1
ATOM 1165 O O . ALA A 1 159 ? -2.711 19.344 14.961 1 82.25 159 ALA A O 1
ATOM 1166 N N . LYS A 1 160 ? -2.367 21.422 15.531 1 84.31 160 LYS A N 1
ATOM 1167 C CA . LYS A 1 160 ? -1.86 21.109 16.859 1 84.31 160 LYS A CA 1
ATOM 1168 C C . LYS A 1 160 ? -2.965 21.219 17.906 1 84.31 160 LYS A C 1
ATOM 1170 O O . LYS A 1 160 ? -3.584 22.266 18.078 1 84.31 160 LYS A O 1
ATOM 1175 N N . ILE A 1 161 ? -3.145 20.141 18.641 1 88.38 161 ILE A N 1
ATOM 1176 C CA . ILE A 1 161 ? -4.219 20.109 19.625 1 88.38 161 ILE A CA 1
ATOM 1177 C C . ILE A 1 161 ? -3.639 19.844 21.016 1 88.38 161 ILE A C 1
ATOM 1179 O O . ILE A 1 161 ? -2.746 19.016 21.172 1 88.38 161 ILE A O 1
ATOM 1183 N N . ARG A 1 162 ? -4.117 20.578 22 1 91.62 162 ARG A N 1
ATOM 1184 C CA . ARG A 1 162 ? -3.777 20.391 23.406 1 91.62 162 ARG A CA 1
ATOM 1185 C C . ARG A 1 162 ? -5.027 20.406 24.281 1 91.62 162 ARG A C 1
ATOM 1187 O O . ARG A 1 162 ? -5.938 21.203 24.062 1 91.62 162 ARG A O 1
ATOM 1194 N N . VAL A 1 163 ? -5.035 19.5 25.109 1 92.62 163 VAL A N 1
ATOM 1195 C CA . VAL A 1 163 ? -6.133 19.453 26.078 1 92.62 163 VAL A CA 1
ATOM 1196 C C . VAL A 1 163 ? -5.621 19.812 27.469 1 92.62 163 VAL A C 1
ATOM 1198 O O . VAL A 1 163 ? -4.781 19.109 28.031 1 92.62 163 VAL A O 1
ATOM 1201 N N . ARG A 1 164 ? -6.152 20.859 28.016 1 93.81 164 ARG A N 1
ATOM 1202 C CA . ARG A 1 164 ? -5.812 21.375 29.344 1 93.81 164 ARG A CA 1
ATOM 1203 C C . ARG A 1 164 ? -4.305 21.5 29.516 1 93.81 164 ARG A C 1
ATOM 1205 O O . ARG A 1 164 ? -3.742 21.062 30.516 1 93.81 164 ARG A O 1
ATOM 1212 N N . GLY A 1 165 ? -3.648 21.969 28.438 1 89.88 165 GLY A N 1
ATOM 1213 C CA . GLY A 1 165 ? -2.246 22.344 28.5 1 89.88 165 GLY A CA 1
ATOM 1214 C C . GLY A 1 165 ? -1.312 21.25 28.016 1 89.88 165 GLY A C 1
ATOM 1215 O O . GLY A 1 165 ? -1.748 20.297 27.375 1 89.88 165 GLY A O 1
ATOM 1216 N N . VAL A 1 166 ? 0.009 21.438 28.297 1 88.81 166 VAL A N 1
ATOM 1217 C CA . VAL A 1 166 ? 1.051 20.5 27.859 1 88.81 166 VAL A CA 1
ATOM 1218 C C . VAL A 1 166 ? 1.194 19.375 28.875 1 88.81 166 VAL A C 1
ATOM 1220 O O . VAL A 1 166 ? 1.259 19.625 30.078 1 88.81 166 VAL A O 1
ATOM 1223 N N . SER A 1 167 ? 1.305 18.203 28.406 1 87.62 167 SER A N 1
ATOM 1224 C CA . SER A 1 167 ? 1.25 17.062 29.297 1 87.62 167 SER A CA 1
ATOM 1225 C C . SER A 1 167 ? 2.641 16.484 29.547 1 87.62 167 SER A C 1
ATOM 1227 O O . SER A 1 167 ? 2.857 15.781 30.547 1 87.62 167 SER A O 1
ATOM 1229 N N . SER A 1 168 ? 3.508 16.734 28.688 1 89.12 168 SER A N 1
ATOM 1230 C CA . SER A 1 168 ? 4.852 16.188 28.828 1 89.12 168 SER A CA 1
ATOM 1231 C C . SER A 1 168 ? 5.914 17.219 28.469 1 89.12 168 SER A C 1
ATOM 1233 O O . SER A 1 168 ? 5.629 18.172 27.75 1 89.12 168 SER A O 1
ATOM 1235 N N . ILE A 1 169 ? 7.016 16.922 28.984 1 87 169 ILE A N 1
ATOM 1236 C CA . ILE A 1 169 ? 8.102 17.875 28.75 1 87 169 ILE A CA 1
ATOM 1237 C C . ILE A 1 169 ? 8.898 17.453 27.531 1 87 169 ILE A C 1
ATOM 1239 O O . ILE A 1 169 ? 9.164 18.266 26.641 1 87 169 ILE A O 1
ATOM 1243 N N . THR A 1 170 ? 9.242 16.188 27.453 1 82.81 170 THR A N 1
ATOM 1244 C CA . THR A 1 170 ? 10.086 15.711 26.359 1 82.81 170 THR A CA 1
ATOM 1245 C C . THR A 1 170 ? 9.312 14.773 25.438 1 82.81 170 THR A C 1
ATOM 1247 O O . THR A 1 170 ? 9.781 14.43 24.359 1 82.81 170 THR A O 1
ATOM 1250 N N . GLY A 1 171 ? 8.227 14.414 25.875 1 79.12 171 GLY A N 1
ATOM 1251 C CA . GLY A 1 171 ? 7.395 13.539 25.062 1 79.12 171 GLY A CA 1
ATOM 1252 C C . GLY A 1 171 ? 6.32 14.281 24.281 1 79.12 171 GLY A C 1
ATOM 1253 O O . GLY A 1 171 ? 6.32 15.508 24.234 1 79.12 171 GLY A O 1
ATOM 1254 N N . SER A 1 172 ? 5.496 13.508 23.703 1 80 172 SER A N 1
ATOM 1255 C CA . SER A 1 172 ? 4.402 14.086 22.922 1 80 172 SER A CA 1
ATOM 1256 C C . SER A 1 172 ? 3.262 14.531 23.844 1 80 172 SER A C 1
ATOM 1258 O O . SER A 1 172 ? 2.947 13.867 24.828 1 80 172 SER A O 1
ATOM 1260 N N . SER A 1 173 ? 2.678 15.633 23.469 1 84.69 173 SER A N 1
ATOM 1261 C CA . SER A 1 173 ? 1.511 16.125 24.188 1 84.69 173 SER A CA 1
ATOM 1262 C C . SER A 1 173 ? 0.264 16.094 23.312 1 84.69 173 SER A C 1
ATOM 1264 O O . SER A 1 173 ? -0.69 16.844 23.562 1 84.69 173 SER A O 1
ATOM 1266 N N . GLU A 1 174 ? 0.308 15.32 22.281 1 84.19 174 GLU A N 1
ATOM 1267 C CA . GLU A 1 174 ? -0.873 15.148 21.438 1 84.19 174 GLU A CA 1
ATOM 1268 C C . GLU A 1 174 ? -1.864 14.172 22.062 1 84.19 174 GLU A C 1
ATOM 1270 O O . GLU A 1 174 ? -1.468 13.133 22.594 1 84.19 174 GLU A O 1
ATOM 1275 N N . PRO A 1 175 ? -3.096 14.508 21.969 1 88.5 175 PRO A N 1
ATOM 1276 C CA . PRO A 1 175 ? -4.09 13.586 22.531 1 88.5 175 PRO A CA 1
ATOM 1277 C C . PRO A 1 175 ? -4.223 12.297 21.719 1 88.5 175 PRO A C 1
ATOM 1279 O O . PRO A 1 175 ? -3.82 12.258 20.547 1 88.5 175 PRO A O 1
ATOM 1282 N N . LEU A 1 176 ? -4.738 11.297 22.406 1 88.06 176 LEU A N 1
ATOM 1283 C CA . LEU A 1 176 ? -5.031 10.039 21.734 1 88.06 176 LEU A CA 1
ATOM 1284 C C . LEU A 1 176 ? -6.301 10.156 20.891 1 88.06 176 LEU A C 1
ATOM 1286 O O . LEU A 1 176 ? -7.34 10.602 21.391 1 88.06 176 LEU A O 1
ATOM 1290 N N . TRP A 1 177 ? -6.234 9.836 19.641 1 88.44 177 TRP A N 1
ATOM 1291 C CA . TRP A 1 177 ? -7.418 9.781 18.797 1 88.44 177 TRP A CA 1
ATOM 1292 C C . TRP A 1 177 ? -8 8.367 18.75 1 88.44 177 TRP A C 1
ATOM 1294 O O . TRP A 1 177 ? -7.277 7.402 18.516 1 88.44 177 TRP A O 1
ATOM 1304 N N . VAL A 1 178 ? -9.188 8.289 19.016 1 91.31 178 VAL A N 1
ATOM 1305 C CA . VAL A 1 178 ? -9.898 7.02 18.969 1 91.31 178 VAL A CA 1
ATOM 1306 C C . VAL A 1 178 ? -11.094 7.129 18.016 1 91.31 178 VAL A C 1
ATOM 1308 O O . VAL A 1 178 ? -11.93 8.023 18.156 1 91.31 178 VAL A O 1
ATOM 1311 N N . VAL A 1 179 ? -11.18 6.281 17.078 1 91.56 179 VAL A N 1
ATOM 1312 C CA . VAL A 1 179 ? -12.305 6.262 16.156 1 91.56 179 VAL A CA 1
ATOM 1313 C C . VAL A 1 179 ? -13.117 4.984 16.359 1 91.56 179 VAL A C 1
ATOM 1315 O O . VAL A 1 179 ? -12.625 3.883 16.109 1 91.56 179 VAL A O 1
ATOM 1318 N N . ASP A 1 180 ? -14.273 5.133 16.766 1 91.81 180 ASP A N 1
ATOM 1319 C CA . ASP A 1 180 ? -15.172 4.016 17.016 1 91.81 180 ASP A CA 1
ATOM 1320 C C . ASP A 1 180 ? -14.516 2.967 17.906 1 91.81 180 ASP A C 1
ATOM 1322 O O . ASP A 1 180 ? -14.523 1.777 17.594 1 91.81 180 ASP A O 1
ATOM 1326 N N . GLY A 1 181 ? -13.883 3.441 18.906 1 89.5 181 GLY A N 1
ATOM 1327 C CA . GLY A 1 181 ? -13.312 2.572 19.938 1 89.5 181 GLY A CA 1
ATOM 1328 C C . GLY A 1 181 ? -11.906 2.105 19.594 1 89.5 181 GLY A C 1
ATOM 1329 O O . GLY A 1 181 ? -11.273 1.42 20.406 1 89.5 181 GLY A O 1
ATOM 1330 N N . VAL A 1 182 ? -11.422 2.434 18.469 1 90.19 182 VAL A N 1
ATOM 1331 C CA . VAL A 1 182 ? -10.094 1.976 18.062 1 90.19 182 VAL A CA 1
ATOM 1332 C C . VAL A 1 182 ? -9.117 3.15 18.062 1 90.19 182 VAL A C 1
ATOM 1334 O O . VAL A 1 182 ? -9.289 4.109 17.312 1 90.19 182 VAL A O 1
ATOM 1337 N N . PRO A 1 183 ? -8.055 3.113 18.828 1 88.44 183 PRO A N 1
ATOM 1338 C CA . PRO A 1 183 ? -7.031 4.168 18.797 1 88.44 183 PRO A CA 1
ATOM 1339 C C . PRO A 1 183 ? -6.242 4.195 17.5 1 88.44 183 PRO A C 1
ATOM 1341 O O . PRO A 1 183 ? -5.91 3.139 16.953 1 88.44 183 PRO A O 1
ATOM 1344 N N . ILE A 1 184 ? -5.984 5.324 17.031 1 82.62 184 ILE A N 1
ATOM 1345 C CA . ILE A 1 184 ? -5.156 5.469 15.836 1 82.62 184 ILE A CA 1
ATOM 1346 C C . ILE A 1 184 ? -3.684 5.305 16.203 1 82.62 184 ILE A C 1
ATOM 1348 O O . ILE A 1 184 ? -3.191 5.961 17.125 1 82.62 184 ILE A O 1
ATOM 1352 N N . GLN A 1 185 ? -3.088 4.406 15.578 1 68.5 185 GLN A N 1
ATOM 1353 C CA . GLN A 1 185 ? -1.681 4.105 15.82 1 68.5 185 GLN A CA 1
ATOM 1354 C C . GLN A 1 185 ? -0.844 4.34 14.562 1 68.5 185 GLN A C 1
ATOM 1356 O O . GLN A 1 185 ? -0.747 3.465 13.703 1 68.5 185 GLN A O 1
ATOM 1361 N N . LYS A 1 186 ? -0.373 5.441 14.289 1 64.44 186 LYS A N 1
ATOM 1362 C CA . LYS A 1 186 ? 0.468 5.621 13.109 1 64.44 186 LYS A CA 1
ATOM 1363 C C . LYS A 1 186 ? 1.893 6 13.5 1 64.44 186 LYS A C 1
ATOM 1365 O O . LYS A 1 186 ? 2.164 7.16 13.828 1 64.44 186 LYS A O 1
ATOM 1370 N N . ASN A 1 187 ? 2.633 5.121 13.781 1 64.12 187 ASN A N 1
ATOM 1371 C CA . ASN A 1 187 ? 4.051 5.359 14.031 1 64.12 187 ASN A CA 1
ATOM 1372 C C . ASN A 1 187 ? 4.902 4.996 12.812 1 64.12 187 ASN A C 1
ATOM 1374 O O . ASN A 1 187 ? 5.059 3.818 12.492 1 64.12 187 ASN A O 1
ATOM 1378 N N . ILE A 1 188 ? 5.223 5.934 12.078 1 64.5 188 ILE A N 1
ATOM 1379 C CA . ILE A 1 188 ? 6.059 5.641 10.914 1 64.5 188 ILE A CA 1
ATOM 1380 C C . ILE A 1 188 ? 7.52 5.941 11.242 1 64.5 188 ILE A C 1
ATOM 1382 O O . ILE A 1 188 ? 7.84 7.016 11.766 1 64.5 188 ILE A O 1
ATOM 1386 N N . PRO A 1 189 ? 8.328 4.918 11.031 1 62.88 189 PRO A N 1
ATOM 1387 C CA . PRO A 1 189 ? 9.758 5.176 11.258 1 62.88 189 PRO A CA 1
ATOM 1388 C C . PRO A 1 189 ? 10.328 6.203 10.281 1 62.88 189 PRO A C 1
ATOM 1390 O O . PRO A 1 189 ? 9.781 6.402 9.195 1 62.88 189 PRO A O 1
ATOM 1393 N N . THR A 1 190 ? 11.117 7.051 10.797 1 58.03 190 THR A N 1
ATOM 1394 C CA . THR A 1 190 ? 11.805 7.988 9.914 1 58.03 190 THR A CA 1
ATOM 1395 C C . THR A 1 190 ? 12.68 7.246 8.914 1 58.03 190 THR A C 1
ATOM 1397 O O . THR A 1 190 ? 13.406 6.32 9.289 1 58.03 190 THR A O 1
ATOM 1400 N N . ALA A 1 191 ? 12.289 7.504 7.715 1 53.78 191 ALA A N 1
ATOM 1401 C CA . ALA A 1 191 ? 13.156 6.945 6.676 1 53.78 191 ALA A CA 1
ATOM 1402 C C . ALA A 1 191 ? 14.438 7.754 6.535 1 53.78 191 ALA A C 1
ATOM 1404 O O . ALA A 1 191 ? 14.398 8.984 6.457 1 53.78 191 ALA A O 1
ATOM 1405 N N . GLY A 1 192 ? 15.727 7.16 6.824 1 58.25 192 GLY A N 1
ATOM 1406 C CA . GLY A 1 192 ? 16.797 7.398 5.859 1 58.25 192 GLY A CA 1
ATOM 1407 C C . GLY A 1 192 ? 17.938 8.219 6.422 1 58.25 192 GLY A C 1
ATOM 1408 O O . GLY A 1 192 ? 17.922 8.594 7.594 1 58.25 192 GLY A O 1
ATOM 1409 N N . SER A 1 193 ? 18.922 8.336 5.855 1 60.66 193 SER A N 1
ATOM 1410 C CA . SER A 1 193 ? 20.172 9.109 5.883 1 60.66 193 SER A CA 1
ATOM 1411 C C . SER A 1 193 ? 19.906 10.586 5.629 1 60.66 193 SER A C 1
ATOM 1413 O O . SER A 1 193 ? 18.797 10.969 5.234 1 60.66 193 SER A O 1
ATOM 1415 N N . SER A 1 194 ? 20.766 11.391 6.035 1 54.84 194 SER A N 1
ATOM 1416 C CA . SER A 1 194 ? 20.703 12.828 5.781 1 54.84 194 SER A CA 1
ATOM 1417 C C . SER A 1 194 ? 20.375 13.117 4.32 1 54.84 194 SER A C 1
ATOM 1419 O O . SER A 1 194 ? 19.688 14.102 4.02 1 54.84 194 SER A O 1
ATOM 1421 N N . TYR A 1 195 ? 20.641 12.164 3.48 1 68.38 195 TYR A N 1
ATOM 1422 C CA . TYR A 1 195 ? 20.406 12.383 2.059 1 68.38 195 TYR A CA 1
ATOM 1423 C C . TYR A 1 195 ? 18.938 12.195 1.717 1 68.38 195 TYR A C 1
ATOM 1425 O O . TYR A 1 195 ? 18.391 12.898 0.867 1 68.38 195 TYR A O 1
ATOM 1433 N N . ILE A 1 196 ? 18.438 11.328 2.398 1 70 196 ILE A N 1
ATOM 1434 C CA . ILE A 1 196 ? 17.031 11.039 2.141 1 70 196 ILE A CA 1
ATOM 1435 C C . ILE A 1 196 ? 16.156 12.016 2.92 1 70 196 ILE A C 1
ATOM 1437 O O . ILE A 1 196 ? 15.172 12.547 2.383 1 70 196 ILE A O 1
ATOM 1441 N N . ARG A 1 197 ? 16.594 12.281 4.059 1 55.06 197 ARG A N 1
ATOM 1442 C CA . ARG A 1 197 ? 15.82 13.172 4.914 1 55.06 197 ARG A CA 1
ATOM 1443 C C . ARG A 1 197 ? 15.781 14.586 4.34 1 55.06 197 ARG A C 1
ATOM 1445 O O . ARG A 1 197 ? 14.797 15.305 4.512 1 55.06 197 ARG A O 1
ATOM 1452 N N . SER A 1 198 ? 16.953 14.875 3.771 1 49.94 198 SER A N 1
ATOM 1453 C CA . SER A 1 198 ? 17 16.203 3.164 1 49.94 198 SER A CA 1
ATOM 1454 C C . SER A 1 198 ? 15.992 16.344 2.037 1 49.94 198 SER A C 1
ATOM 1456 O O . SER A 1 198 ? 15.602 17.453 1.668 1 49.94 198 SER A O 1
ATOM 1458 N N . GLY A 1 199 ? 15.562 15.133 1.526 1 51.78 199 GLY A N 1
ATOM 1459 C CA . GLY A 1 199 ? 14.617 15.164 0.421 1 51.78 199 GLY A CA 1
ATOM 1460 C C . GLY A 1 199 ? 13.211 15.562 0.844 1 51.78 199 GLY A C 1
ATOM 1461 O O . GLY A 1 199 ? 12.32 15.695 0.005 1 51.78 199 GLY A O 1
ATOM 1462 N N . ASP A 1 200 ? 13.008 16.156 1.986 1 50.03 200 ASP A N 1
ATOM 1463 C CA . ASP A 1 200 ? 11.812 16.797 2.543 1 50.03 200 ASP A CA 1
ATOM 1464 C C . ASP A 1 200 ? 10.555 16 2.174 1 50.03 200 ASP A C 1
ATOM 1466 O O . ASP A 1 200 ? 9.805 16.406 1.285 1 50.03 200 ASP A O 1
ATOM 1470 N N . PHE A 1 201 ? 10.477 14.773 2.545 1 53.56 201 PHE A N 1
ATOM 1471 C CA . PHE A 1 201 ? 9.227 14.109 2.18 1 53.56 201 PHE A CA 1
ATOM 1472 C C . PHE A 1 201 ? 8.094 14.539 3.1 1 53.56 201 PHE A C 1
ATOM 1474 O O . PHE A 1 201 ? 8.336 14.984 4.227 1 53.56 201 PHE A O 1
ATOM 1481 N N . SER A 1 202 ? 7.012 14.625 2.412 1 54.72 202 SER A N 1
ATOM 1482 C CA . SER A 1 202 ? 5.824 15.102 3.117 1 54.72 202 SER A CA 1
ATOM 1483 C C . SER A 1 202 ? 5.281 14.031 4.062 1 54.72 202 SER A C 1
ATOM 1485 O O . SER A 1 202 ? 5.168 12.859 3.686 1 54.72 202 SER A O 1
ATOM 1487 N N . MET A 1 203 ? 5.281 14.266 5.336 1 56.25 203 MET A N 1
ATOM 1488 C CA . MET A 1 203 ? 4.625 13.43 6.336 1 56.25 203 MET A CA 1
ATOM 1489 C C . MET A 1 203 ? 3.193 13.891 6.578 1 56.25 203 MET A C 1
ATOM 1491 O O . MET A 1 203 ? 2.623 13.625 7.637 1 56.25 203 MET A O 1
ATOM 1495 N N . LEU A 1 204 ? 2.689 14.516 5.625 1 51.53 204 LEU A N 1
ATOM 1496 C CA . LEU A 1 204 ? 1.401 15.18 5.785 1 51.53 204 LEU A CA 1
ATOM 1497 C C . LEU A 1 204 ? 0.342 14.203 6.281 1 51.53 204 LEU A C 1
ATOM 1499 O O . LEU A 1 204 ? -0.488 14.555 7.121 1 51.53 204 LEU A O 1
ATOM 1503 N N . TYR A 1 205 ? 0.472 12.969 5.742 1 58.88 205 TYR A N 1
ATOM 1504 C CA . TYR A 1 205 ? -0.633 12.078 6.074 1 58.88 205 TYR A CA 1
ATOM 1505 C C . TYR A 1 205 ? -0.183 10.984 7.043 1 58.88 205 TYR A C 1
ATOM 1507 O O . TYR A 1 205 ? -0.948 10.07 7.352 1 58.88 205 TYR A O 1
ATOM 1515 N N . ALA A 1 206 ? 0.934 11.164 7.473 1 58.97 206 ALA A N 1
ATOM 1516 C CA . ALA A 1 206 ? 1.459 10.109 8.336 1 58.97 206 ALA A CA 1
ATOM 1517 C C . ALA A 1 206 ? 0.929 10.258 9.758 1 58.97 206 ALA A C 1
ATOM 1519 O O . ALA A 1 206 ? 0.836 9.266 10.5 1 58.97 206 ALA A O 1
ATOM 1520 N N . ASN A 1 207 ? 0.547 11.594 10.055 1 57.38 207 ASN A N 1
ATOM 1521 C CA . ASN A 1 207 ? 0.106 11.859 11.422 1 57.38 207 ASN A CA 1
ATOM 1522 C C . ASN A 1 207 ? -1.298 12.453 11.453 1 57.38 207 ASN A C 1
ATOM 1524 O O . ASN A 1 207 ? -1.767 13 10.453 1 57.38 207 ASN A O 1
ATOM 1528 N N . GLY A 1 208 ? -2.039 12.016 12.367 1 60.09 208 GLY A N 1
ATOM 1529 C CA . GLY A 1 208 ? -3.314 12.68 12.586 1 60.09 208 GLY A CA 1
ATOM 1530 C C . GLY A 1 208 ? -4.504 11.852 12.133 1 60.09 208 GLY A C 1
ATOM 1531 O O . GLY A 1 208 ? -4.395 10.641 11.953 1 60.09 208 GLY A O 1
ATOM 1532 N N . VAL A 1 209 ? -5.59 12.43 12.133 1 69.06 209 VAL A N 1
ATOM 1533 C CA . VAL A 1 209 ? -6.871 11.805 11.82 1 69.06 209 VAL A CA 1
ATOM 1534 C C . VAL A 1 209 ? -7.238 12.086 10.367 1 69.06 209 VAL A C 1
ATOM 1536 O O . VAL A 1 209 ? -8.422 12.211 10.031 1 69.06 209 VAL A O 1
ATOM 1539 N N . ALA A 1 210 ? -6.109 12.062 9.617 1 69.94 210 ALA A N 1
ATOM 1540 C CA . ALA A 1 210 ? -6.414 12.273 8.211 1 69.94 210 ALA A CA 1
ATOM 1541 C C . ALA A 1 210 ? -7.152 11.078 7.617 1 69.94 210 ALA A C 1
ATOM 1543 O O . ALA A 1 210 ? -6.988 9.945 8.086 1 69.94 210 ALA A O 1
ATOM 1544 N N . GLY A 1 211 ? -8.172 11.32 6.895 1 76 211 GLY A N 1
ATOM 1545 C CA . GLY A 1 211 ? -8.836 10.242 6.176 1 76 211 GLY A CA 1
ATOM 1546 C C . GLY A 1 211 ? -10.258 10 6.652 1 76 211 GLY A C 1
ATOM 1547 O O . GLY A 1 211 ? -10.891 9.023 6.246 1 76 211 GLY A O 1
ATOM 1548 N N . ILE A 1 212 ? -10.617 10.766 7.641 1 84.81 212 ILE A N 1
ATOM 1549 C CA . ILE A 1 212 ? -12.008 10.648 8.07 1 84.81 212 ILE A CA 1
ATOM 1550 C C . ILE A 1 212 ? -12.836 11.773 7.465 1 84.81 212 ILE A C 1
ATOM 1552 O O . ILE A 1 212 ? -12.477 12.953 7.586 1 84.81 212 ILE A O 1
ATOM 1556 N N . ASN A 1 213 ? -13.891 11.43 6.941 1 86.69 213 ASN A N 1
ATOM 1557 C CA . ASN A 1 213 ? -14.797 12.414 6.375 1 86.69 213 ASN A CA 1
ATOM 1558 C C . ASN A 1 213 ? -15.648 13.078 7.453 1 86.69 213 ASN A C 1
ATOM 1560 O O . ASN A 1 213 ? -16.406 12.398 8.148 1 86.69 213 ASN A O 1
ATOM 1564 N N . PRO A 1 214 ? -15.586 14.352 7.535 1 85.12 214 PRO A N 1
ATOM 1565 C CA . PRO A 1 214 ? -16.375 15.039 8.555 1 85.12 214 PRO A CA 1
ATOM 1566 C C . PRO A 1 214 ? -17.875 14.734 8.438 1 85.12 214 PRO A C 1
ATOM 1568 O O . PRO A 1 214 ? -18.578 14.688 9.453 1 85.12 214 PRO A O 1
ATOM 1571 N N . GLN A 1 215 ? -18.375 14.484 7.25 1 87.5 215 GLN A N 1
ATOM 1572 C CA . GLN A 1 215 ? -19.797 14.227 7.027 1 87.5 215 GLN A CA 1
ATOM 1573 C C . GLN A 1 215 ? -20.219 12.898 7.641 1 87.5 215 GLN A C 1
ATOM 1575 O O . GLN A 1 215 ? -21.406 12.656 7.863 1 87.5 215 GLN A O 1
ATOM 1580 N N . ASP A 1 216 ? -19.266 12.094 7.938 1 90.44 216 ASP A N 1
ATOM 1581 C CA . ASP A 1 216 ? -19.578 10.773 8.477 1 90.44 216 ASP A CA 1
ATOM 1582 C C . ASP A 1 216 ? -19.484 10.773 10 1 90.44 216 ASP A C 1
ATOM 1584 O O . ASP A 1 216 ? -19.75 9.75 10.641 1 90.44 216 ASP A O 1
ATOM 1588 N N . ILE A 1 217 ? -19.188 11.82 10.594 1 90.25 217 ILE A N 1
ATOM 1589 C CA . ILE A 1 217 ? -19 11.891 12.039 1 90.25 217 ILE A CA 1
ATOM 1590 C C . ILE A 1 217 ? -20.344 12.18 12.711 1 90.25 217 ILE A C 1
ATOM 1592 O O . ILE A 1 217 ? -21.062 13.094 12.305 1 90.25 217 ILE A O 1
ATOM 1596 N N . GLU A 1 218 ? -20.672 11.406 13.641 1 90 218 GLU A N 1
ATOM 1597 C CA . GLU A 1 218 ? -21.859 11.617 14.445 1 90 218 GLU A CA 1
ATOM 1598 C C . GLU A 1 218 ? -21.578 12.555 15.617 1 90 218 GLU A C 1
ATOM 1600 O O . GLU A 1 218 ? -22.406 13.414 15.945 1 90 218 GLU A O 1
ATOM 1605 N N . SER A 1 219 ? -20.5 12.227 16.297 1 88.94 219 SER A N 1
ATOM 1606 C CA . SER A 1 219 ? -20.125 13.062 17.438 1 88.94 219 SER A CA 1
ATOM 1607 C C . SER A 1 219 ? -18.641 12.945 17.75 1 88.94 219 SER A C 1
ATOM 1609 O O . SER A 1 219 ? -17.984 11.984 17.344 1 88.94 219 SER A O 1
ATOM 1611 N N . ILE A 1 220 ? -18.109 13.898 18.359 1 89.5 220 ILE A N 1
ATOM 1612 C CA . ILE A 1 220 ? -16.75 13.914 18.891 1 89.5 220 ILE A CA 1
ATOM 1613 C C . ILE A 1 220 ? -16.797 14.227 20.391 1 89.5 220 ILE A C 1
ATOM 1615 O O . ILE A 1 220 ? -17.422 15.195 20.812 1 89.5 220 ILE A O 1
ATOM 1619 N N . THR A 1 221 ? -16.203 13.391 21.156 1 90.31 221 THR A N 1
ATOM 1620 C CA . THR A 1 221 ? -16.125 13.57 22.609 1 90.31 221 THR A CA 1
ATOM 1621 C C . THR A 1 221 ? -14.68 13.711 23.062 1 90.31 221 THR A C 1
ATOM 1623 O O . THR A 1 221 ? -13.836 12.875 22.719 1 90.31 221 THR A O 1
ATOM 1626 N N . VAL A 1 222 ? -14.445 14.703 23.766 1 91.44 222 VAL A N 1
ATOM 1627 C CA . VAL A 1 222 ? -13.109 14.883 24.328 1 91.44 222 VAL A CA 1
ATOM 1628 C C . VAL A 1 222 ? -13.125 14.555 25.828 1 91.44 222 VAL A C 1
ATOM 1630 O O . VAL A 1 222 ? -13.883 15.156 26.594 1 91.44 222 VAL A O 1
ATOM 1633 N N . LEU A 1 223 ? -12.359 13.609 26.172 1 91.06 223 LEU A N 1
ATOM 1634 C CA . LEU A 1 223 ? -12.164 13.234 27.578 1 91.06 223 LEU A CA 1
ATOM 1635 C C . LEU A 1 223 ? -10.984 13.984 28.188 1 91.06 223 LEU A C 1
ATOM 1637 O O . LEU A 1 223 ? -9.836 13.75 27.812 1 91.06 223 LEU A O 1
ATOM 1641 N N . LYS A 1 224 ? -11.242 14.812 29.297 1 88.44 224 LYS A N 1
ATOM 1642 C CA . LYS A 1 224 ? -10.25 15.805 29.719 1 88.44 224 LYS A CA 1
ATOM 1643 C C . LYS A 1 224 ? -9.594 15.391 31.031 1 88.44 224 LYS A C 1
ATOM 1645 O O . LYS A 1 224 ? -8.438 15.742 31.281 1 88.44 224 LYS A O 1
ATOM 1650 N N . ASP A 1 225 ? -10.43 14.75 31.812 1 85.5 225 ASP A N 1
ATOM 1651 C CA . ASP A 1 225 ? -9.852 14.406 33.094 1 85.5 225 ASP A CA 1
ATOM 1652 C C . ASP A 1 225 ? -9.703 12.898 33.25 1 85.5 225 ASP A C 1
ATOM 1654 O O . ASP A 1 225 ? -10.109 12.133 32.375 1 85.5 225 ASP A O 1
ATOM 1658 N N . ALA A 1 226 ? -9.125 12.516 34.406 1 80.56 226 ALA A N 1
ATOM 1659 C CA . ALA A 1 226 ? -8.805 11.109 34.656 1 80.56 226 ALA A CA 1
ATOM 1660 C C . ALA A 1 226 ? -10.078 10.273 34.75 1 80.56 226 ALA A C 1
ATOM 1662 O O . ALA A 1 226 ? -10.133 9.141 34.281 1 80.56 226 ALA A O 1
ATOM 1663 N N . SER A 1 227 ? -10.969 10.812 35.344 1 77.94 227 SER A N 1
ATOM 1664 C CA . SER A 1 227 ? -12.195 10.039 35.5 1 77.94 227 SER A CA 1
ATOM 1665 C C . SER A 1 227 ? -12.82 9.688 34.156 1 77.94 227 SER A C 1
ATOM 1667 O O . SER A 1 227 ? -13.391 8.602 34 1 77.94 227 SER A O 1
ATOM 1669 N N . ALA A 1 228 ? -12.688 10.508 33.312 1 76.56 228 ALA A N 1
ATOM 1670 C CA . ALA A 1 228 ? -13.242 10.258 31.969 1 76.56 228 ALA A CA 1
ATOM 1671 C C . ALA A 1 228 ? -12.297 9.398 31.141 1 76.56 228 ALA A C 1
ATOM 1673 O O . ALA A 1 228 ? -12.742 8.516 30.391 1 76.56 228 ALA A O 1
ATOM 1674 N N . ALA A 1 229 ? -11.039 9.625 31.219 1 75.12 229 ALA A N 1
ATOM 1675 C CA . ALA A 1 229 ? -10.07 9.086 30.266 1 75.12 229 ALA A CA 1
ATOM 1676 C C . ALA A 1 229 ? -9.359 7.863 30.828 1 75.12 229 ALA A C 1
ATOM 1678 O O . ALA A 1 229 ? -8.672 7.148 30.094 1 75.12 229 ALA A O 1
ATOM 1679 N N . ALA A 1 230 ? -9.633 7.609 32.062 1 76.38 230 ALA A N 1
ATOM 1680 C CA . ALA A 1 230 ? -8.867 6.562 32.719 1 76.38 230 ALA A CA 1
ATOM 1681 C C . ALA A 1 230 ? -9.094 5.203 32.062 1 76.38 230 ALA A C 1
ATOM 1683 O O . ALA A 1 230 ? -8.273 4.297 32.188 1 76.38 230 ALA A O 1
ATOM 1684 N N . ILE A 1 231 ? -10.117 5.156 31.422 1 78.81 231 ILE A N 1
ATOM 1685 C CA . ILE A 1 231 ? -10.406 3.896 30.734 1 78.81 231 ILE A CA 1
ATOM 1686 C C . ILE A 1 231 ? -9.352 3.635 29.672 1 78.81 231 ILE A C 1
ATOM 1688 O O . ILE A 1 231 ? -9.164 2.494 29.234 1 78.81 231 ILE A O 1
ATOM 1692 N N . TYR A 1 232 ? -8.648 4.645 29.375 1 83.44 232 TYR A N 1
ATOM 1693 C CA . TYR A 1 232 ? -7.559 4.504 28.422 1 83.44 232 TYR A CA 1
ATOM 1694 C C . TYR A 1 232 ? -6.211 4.477 29.125 1 83.44 232 TYR A C 1
ATOM 1696 O O . TYR A 1 232 ? -5.172 4.289 28.5 1 83.44 232 TYR A O 1
ATOM 1704 N N . GLY A 1 233 ? -6.238 4.766 30.312 1 84.31 233 GLY A N 1
ATOM 1705 C CA . GLY A 1 233 ? -5.098 4.547 31.188 1 84.31 233 GLY A CA 1
ATOM 1706 C C . GLY A 1 233 ? -3.869 5.336 30.781 1 84.31 233 GLY A C 1
ATOM 1707 O O . GLY A 1 233 ? -3.9 6.57 30.734 1 84.31 233 GLY A O 1
ATOM 1708 N N . SER A 1 234 ? -2.814 4.547 30.328 1 83 234 SER A N 1
ATOM 1709 C CA . SER A 1 234 ? -1.475 5.082 30.109 1 83 234 SER A CA 1
ATOM 1710 C C . SER A 1 234 ? -1.389 5.797 28.766 1 83 234 SER A C 1
ATOM 1712 O O . SER A 1 234 ? -0.296 6.137 28.297 1 83 234 SER A O 1
ATOM 1714 N N . GLN A 1 235 ? -2.367 6.039 28.156 1 81 235 GLN A N 1
ATOM 1715 C CA . GLN A 1 235 ? -2.375 6.793 26.922 1 81 235 GLN A CA 1
ATOM 1716 C C . GLN A 1 235 ? -3.197 8.07 27.047 1 81 235 GLN A C 1
ATOM 1718 O O . GLN A 1 235 ? -3.291 8.859 26.109 1 81 235 GLN A O 1
ATOM 1723 N N . ALA A 1 236 ? -3.654 8.281 28.141 1 83.69 236 ALA A N 1
ATOM 1724 C CA . ALA A 1 236 ? -4.641 9.344 28.297 1 83.69 236 ALA A CA 1
ATOM 1725 C C . ALA A 1 236 ? -4.02 10.578 28.953 1 83.69 236 ALA A C 1
ATOM 1727 O O . ALA A 1 236 ? -4.719 11.539 29.266 1 83.69 236 ALA A O 1
ATOM 1728 N N . GLN A 1 237 ? -2.77 10.531 29.078 1 85.06 237 GLN A N 1
ATOM 1729 C CA . GLN A 1 237 ? -2.115 11.633 29.766 1 85.06 237 GLN A CA 1
ATOM 1730 C C . GLN A 1 237 ? -2.377 12.961 29.078 1 85.06 237 GLN A C 1
ATOM 1732 O O . GLN A 1 237 ? -2.537 13.992 29.734 1 85.06 237 GLN A O 1
ATOM 1737 N N . ALA A 1 238 ? -2.445 12.938 27.812 1 88 238 ALA A N 1
ATOM 1738 C CA . ALA A 1 238 ? -2.643 14.164 27.031 1 88 238 ALA A CA 1
ATOM 1739 C C . ALA A 1 238 ? -4.113 14.352 26.672 1 88 238 ALA A C 1
ATOM 1741 O O . ALA A 1 238 ? -4.453 15.211 25.859 1 88 238 ALA A O 1
ATOM 1742 N N . GLY A 1 239 ? -4.977 13.562 27.188 1 89.06 239 GLY A N 1
ATOM 1743 C CA . GLY A 1 239 ? -6.379 13.609 26.812 1 89.06 239 GLY A CA 1
ATOM 1744 C C . GLY A 1 239 ? -6.723 12.648 25.688 1 89.06 239 GLY A C 1
ATOM 1745 O O . GLY A 1 239 ? -5.836 12.133 25.016 1 89.06 239 GLY A O 1
ATOM 1746 N N . VAL A 1 240 ? -8.016 12.383 25.578 1 90.69 240 VAL A N 1
ATOM 1747 C CA . VAL A 1 240 ? -8.469 11.461 24.547 1 90.69 240 VAL A CA 1
ATOM 1748 C C . VAL A 1 240 ? -9.594 12.102 23.75 1 90.69 240 VAL A C 1
ATOM 1750 O O . VAL A 1 240 ? -10.5 12.719 24.312 1 90.69 240 VAL A O 1
ATOM 1753 N N . ILE A 1 241 ? -9.492 12.016 22.469 1 90.81 241 ILE A N 1
ATOM 1754 C CA . ILE A 1 241 ? -10.555 12.461 21.562 1 90.81 241 ILE A CA 1
ATOM 1755 C C . ILE A 1 241 ? -11.211 11.258 20.891 1 90.81 241 ILE A C 1
ATOM 1757 O O . ILE A 1 241 ? -10.562 10.523 20.141 1 90.81 241 ILE A O 1
ATOM 1761 N N . VAL A 1 242 ? -12.422 11.109 21.141 1 91.62 242 VAL A N 1
ATOM 1762 C CA . VAL A 1 242 ? -13.164 9.961 20.625 1 91.62 242 VAL A CA 1
ATOM 1763 C C . VAL A 1 242 ? -14.102 10.406 19.516 1 91.62 242 VAL A C 1
ATOM 1765 O O . VAL A 1 242 ? -14.977 11.258 19.719 1 91.62 242 VAL A O 1
ATOM 1768 N N . ILE A 1 243 ? -13.945 9.859 18.406 1 91 243 ILE A N 1
ATOM 1769 C CA . ILE A 1 243 ? -14.812 10.109 17.266 1 91 243 ILE A CA 1
ATOM 1770 C C . ILE A 1 243 ? -15.781 8.945 17.078 1 91 243 ILE A C 1
ATOM 1772 O O . ILE A 1 243 ? -15.359 7.785 17 1 91 243 ILE A O 1
ATOM 1776 N N . THR A 1 244 ? -16.953 9.266 17.094 1 91.31 244 THR A N 1
ATOM 1777 C CA . THR A 1 244 ? -18 8.297 16.766 1 91.31 244 THR A CA 1
ATOM 1778 C C . THR A 1 244 ? -18.578 8.586 15.383 1 91.31 244 THR A C 1
ATOM 1780 O O . THR A 1 244 ? -19.047 9.695 15.117 1 91.31 244 THR A O 1
ATOM 1783 N N . THR A 1 245 ? -18.609 7.688 14.562 1 91.75 245 THR A N 1
ATOM 1784 C CA . THR A 1 245 ? -19.109 7.887 13.211 1 91.75 245 THR A CA 1
ATOM 1785 C C . THR A 1 245 ? -20.547 7.387 13.078 1 91.75 245 THR A C 1
ATOM 1787 O O . THR A 1 245 ? -21.016 6.625 13.922 1 91.75 245 THR A O 1
ATOM 1790 N N . LYS A 1 246 ? -21.188 7.852 12.102 1 91.44 246 LYS A N 1
ATOM 1791 C CA . LYS A 1 246 ? -22.594 7.535 11.867 1 91.44 246 LYS A CA 1
ATOM 1792 C C . LYS A 1 246 ? -22.766 6.055 11.531 1 91.44 246 LYS A C 1
ATOM 1794 O O . LYS A 1 246 ? -21.906 5.449 10.898 1 91.44 246 LYS A O 1
ATOM 1799 N N . ARG A 1 247 ? -23.922 5.555 12.039 1 89.56 247 ARG A N 1
ATOM 1800 C CA . ARG A 1 247 ? -24.344 4.191 11.719 1 89.56 247 ARG A CA 1
ATOM 1801 C C . ARG A 1 247 ? -25.719 4.18 11.07 1 89.56 247 ARG A C 1
ATOM 1803 O O . ARG A 1 247 ? -26.391 5.211 11.016 1 89.56 247 ARG A O 1
ATOM 1810 N N . GLY A 1 248 ? -26.062 3 10.609 1 87.19 248 GLY A N 1
ATOM 1811 C CA . GLY A 1 248 ? -27.359 2.881 9.945 1 87.19 248 GLY A CA 1
ATOM 1812 C C . GLY A 1 248 ? -28.531 3.064 10.891 1 87.19 248 GLY A C 1
ATOM 1813 O O . GLY A 1 248 ? -28.453 2.725 12.07 1 87.19 248 GLY A O 1
ATOM 1814 N N . GLN A 1 249 ? -29.531 3.621 10.312 1 82.69 249 GLN A N 1
ATOM 1815 C CA . GLN A 1 249 ? -30.766 3.795 11.07 1 82.69 249 GLN A CA 1
ATOM 1816 C C . GLN A 1 249 ? -31.906 2.979 10.469 1 82.69 249 GLN A C 1
ATOM 1818 O O . GLN A 1 249 ? -31.969 2.799 9.258 1 82.69 249 GLN A O 1
ATOM 1823 N N . GLN A 1 250 ? -32.688 2.504 11.383 1 81.19 250 GLN A N 1
ATOM 1824 C CA . GLN A 1 250 ? -33.844 1.738 10.914 1 81.19 250 GLN A CA 1
ATOM 1825 C C . GLN A 1 250 ? -34.812 2.619 10.117 1 81.19 250 GLN A C 1
ATOM 1827 O O . GLN A 1 250 ? -35.031 3.777 10.469 1 81.19 250 GLN A O 1
ATOM 1832 N N . GLY A 1 251 ? -35.281 2.119 9.008 1 75.94 251 GLY A N 1
ATOM 1833 C CA . GLY A 1 251 ? -36.25 2.846 8.18 1 75.94 251 GLY A CA 1
ATOM 1834 C C . GLY A 1 251 ? -35.969 2.711 6.695 1 75.94 251 GLY A C 1
ATOM 1835 O O . GLY A 1 251 ? -35.188 1.836 6.277 1 75.94 251 GLY A O 1
ATOM 1836 N N . ARG A 1 252 ? -36.688 3.627 6.008 1 73.94 252 ARG A N 1
ATOM 1837 C CA . ARG A 1 252 ? -36.5 3.623 4.559 1 73.94 252 ARG A CA 1
ATOM 1838 C C . ARG A 1 252 ? -35.125 4.137 4.176 1 73.94 252 ARG A C 1
ATOM 1840 O O . ARG A 1 252 ? -34.531 4.906 4.918 1 73.94 252 ARG A O 1
ATOM 1847 N N . MET A 1 253 ? -34.719 3.723 3.102 1 80.94 253 MET A N 1
ATOM 1848 C CA . MET A 1 253 ? -33.406 4.16 2.613 1 80.94 253 MET A CA 1
ATOM 1849 C C . MET A 1 253 ? -33.375 5.672 2.406 1 80.94 253 MET A C 1
ATOM 1851 O O . MET A 1 253 ? -34.281 6.234 1.795 1 80.94 253 MET A O 1
ATOM 1855 N N . SER A 1 254 ? -32.5 6.273 2.951 1 86.38 254 SER A N 1
ATOM 1856 C CA . SER A 1 254 ? -32.281 7.707 2.793 1 86.38 254 SER A CA 1
ATOM 1857 C C . SER A 1 254 ? -30.953 7.98 2.08 1 86.38 254 SER A C 1
ATOM 1859 O O . SER A 1 254 ? -29.922 7.395 2.422 1 86.38 254 SER A O 1
ATOM 1861 N N . ILE A 1 255 ? -31.047 8.719 1.017 1 88.38 255 ILE A N 1
ATOM 1862 C CA . ILE A 1 255 ? -29.844 9.125 0.282 1 88.38 255 ILE A CA 1
ATOM 1863 C C . ILE A 1 255 ? -29.594 10.617 0.49 1 88.38 255 ILE A C 1
ATOM 1865 O O . ILE A 1 255 ? -30.5 11.438 0.297 1 88.38 255 ILE A O 1
ATOM 1869 N N . ASN A 1 256 ? -28.469 10.906 0.885 1 91.06 256 ASN A N 1
ATOM 1870 C CA . ASN A 1 256 ? -28.094 12.305 1.09 1 91.06 256 ASN A CA 1
ATOM 1871 C C . ASN A 1 256 ? -26.875 12.688 0.252 1 91.06 256 ASN A C 1
ATOM 1873 O O . ASN A 1 256 ? -25.891 11.953 0.216 1 91.06 256 ASN A O 1
ATOM 1877 N N . TYR A 1 257 ? -27.016 13.695 -0.492 1 92.62 257 TYR A N 1
ATOM 1878 C CA . TYR A 1 257 ? -25.906 14.234 -1.276 1 92.62 257 TYR A CA 1
ATOM 1879 C C . TYR A 1 257 ? -25.562 15.648 -0.827 1 92.62 257 TYR A C 1
ATOM 1881 O O . TYR A 1 257 ? -26.438 16.484 -0.626 1 92.62 257 TYR A O 1
ATOM 1889 N N . SER A 1 258 ? -24.266 15.867 -0.684 1 93 258 SER A N 1
ATOM 1890 C CA . SER A 1 258 ? -23.734 17.203 -0.377 1 93 258 SER A CA 1
ATOM 1891 C C . SER A 1 258 ? -22.625 17.594 -1.346 1 93 258 SER A C 1
ATOM 1893 O O . SER A 1 258 ? -21.625 16.891 -1.475 1 93 258 SER A O 1
ATOM 1895 N N . GLY A 1 259 ? -22.797 18.609 -2.105 1 93.69 259 GLY A N 1
ATOM 1896 C CA . GLY A 1 259 ? -21.797 19.172 -3.02 1 93.69 259 GLY A CA 1
ATOM 1897 C C . GLY A 1 259 ? -21.406 20.594 -2.678 1 93.69 259 GLY A C 1
ATOM 1898 O O . GLY A 1 259 ? -22.25 21.438 -2.396 1 93.69 259 GLY A O 1
ATOM 1899 N N . SER A 1 260 ? -20.078 20.812 -2.629 1 93.25 260 SER A N 1
ATOM 1900 C CA . SER A 1 260 ? -19.594 22.141 -2.27 1 93.25 260 SER A CA 1
ATOM 1901 C C . SER A 1 260 ? -18.562 22.656 -3.277 1 93.25 260 SER A C 1
ATOM 1903 O O . SER A 1 260 ? -17.75 21.875 -3.781 1 93.25 260 SER A O 1
ATOM 1905 N N . LEU A 1 261 ? -18.656 23.859 -3.65 1 94.56 261 LEU A N 1
ATOM 1906 C CA . LEU A 1 261 ? -17.688 24.609 -4.445 1 94.56 261 LEU A CA 1
ATOM 1907 C C . LEU A 1 261 ? -17.031 25.719 -3.617 1 94.56 261 LEU A C 1
ATOM 1909 O O . LEU A 1 261 ? -17.734 26.562 -3.062 1 94.56 261 LEU A O 1
ATOM 1913 N N . GLY A 1 262 ? -15.727 25.641 -3.496 1 93.69 262 GLY A N 1
ATOM 1914 C CA . GLY A 1 262 ? -15.016 26.609 -2.682 1 93.69 262 GLY A CA 1
ATOM 1915 C C . GLY A 1 262 ? -14.031 27.453 -3.477 1 93.69 262 GLY A C 1
ATOM 1916 O O . GLY A 1 262 ? -13.359 26.938 -4.379 1 93.69 262 GLY A O 1
ATOM 1917 N N . ILE A 1 263 ? -13.969 28.688 -3.193 1 94.62 263 ILE A N 1
ATOM 1918 C CA . ILE A 1 263 ? -13.008 29.625 -3.754 1 94.62 263 ILE A CA 1
ATOM 1919 C C . ILE A 1 263 ? -12.117 30.188 -2.643 1 94.62 263 ILE A C 1
ATOM 1921 O O . ILE A 1 263 ? -12.617 30.688 -1.632 1 94.62 263 ILE A O 1
ATOM 1925 N N . GLN A 1 264 ? -10.852 30.016 -2.779 1 91.56 264 GLN A N 1
ATOM 1926 C CA . GLN A 1 264 ? -9.891 30.547 -1.816 1 91.56 264 GLN A CA 1
ATOM 1927 C C . GLN A 1 264 ? -9.086 31.703 -2.414 1 91.56 264 GLN A C 1
ATOM 1929 O O . GLN A 1 264 ? -8.531 31.578 -3.51 1 91.56 264 GLN A O 1
ATOM 1934 N N . SER A 1 265 ? -8.953 32.719 -1.696 1 90.12 265 SER A N 1
ATOM 1935 C CA . SER A 1 265 ? -8.289 33.938 -2.209 1 90.12 265 SER A CA 1
ATOM 1936 C C . SER A 1 265 ? -6.797 33.906 -1.902 1 90.12 265 SER A C 1
ATOM 1938 O O . SER A 1 265 ? -6.359 33.219 -0.967 1 90.12 265 SER A O 1
ATOM 1940 N N . ALA A 1 266 ? -6.059 34.625 -2.697 1 87.5 266 ALA A N 1
ATOM 1941 C CA . ALA A 1 266 ? -4.656 34.875 -2.387 1 87.5 266 ALA A CA 1
ATOM 1942 C C . ALA A 1 266 ? -4.523 35.688 -1.09 1 87.5 266 ALA A C 1
ATOM 1944 O O . ALA A 1 266 ? -5.484 36.312 -0.64 1 87.5 266 ALA A O 1
ATOM 1945 N N . PRO A 1 267 ? -3.295 35.625 -0.516 1 82.06 267 PRO A N 1
ATOM 1946 C CA . PRO A 1 267 ? -3.123 36.375 0.743 1 82.06 267 PRO A CA 1
ATOM 1947 C C . PRO A 1 267 ? -3.342 37.875 0.591 1 82.06 267 PRO A C 1
ATOM 1949 O O . PRO A 1 267 ? -2.969 38.438 -0.431 1 82.06 267 PRO A O 1
ATOM 1952 N N . ILE A 1 268 ? -3.816 38.469 1.584 1 68.81 268 ILE A N 1
ATOM 1953 C CA . ILE A 1 268 ? -4.184 39.875 1.493 1 68.81 268 ILE A CA 1
ATOM 1954 C C . ILE A 1 268 ? -3.094 40.75 2.133 1 68.81 268 ILE A C 1
ATOM 1956 O O . ILE A 1 268 ? -2.926 41.906 1.775 1 68.81 268 ILE A O 1
ATOM 1960 N N . ARG A 1 269 ? -2.379 40.188 2.982 1 73.19 269 ARG A N 1
ATOM 1961 C CA . ARG A 1 269 ? -1.438 41.031 3.732 1 73.19 269 ARG A CA 1
ATOM 1962 C C . ARG A 1 269 ? 0.003 40.656 3.371 1 73.19 269 ARG A C 1
ATOM 1964 O O . ARG A 1 269 ? 0.365 39.5 3.301 1 73.19 269 ARG A O 1
ATOM 1971 N N . ASP A 1 270 ? 0.836 41.719 2.971 1 71.31 270 ASP A N 1
ATOM 1972 C CA . ASP A 1 270 ? 2.25 41.5 2.672 1 71.31 270 ASP A CA 1
ATOM 1973 C C . ASP A 1 270 ? 3.139 42.156 3.721 1 71.31 270 ASP A C 1
ATOM 1975 O O . ASP A 1 270 ? 4.363 42.156 3.607 1 71.31 270 ASP A O 1
ATOM 1979 N N . ASP A 1 271 ? 2.838 42.688 4.73 1 82.5 271 ASP A N 1
ATOM 1980 C CA . ASP A 1 271 ? 3.594 43.344 5.797 1 82.5 271 ASP A CA 1
ATOM 1981 C C . ASP A 1 271 ? 4.066 44.719 5.375 1 82.5 271 ASP A C 1
ATOM 1983 O O . ASP A 1 271 ? 5.188 45.125 5.691 1 82.5 271 ASP A O 1
ATOM 1987 N N . ASN A 1 272 ? 3.486 45.438 4.547 1 88.56 272 ASN A N 1
ATOM 1988 C CA . ASN A 1 272 ? 3.793 46.781 4.082 1 88.56 272 ASN A CA 1
ATOM 1989 C C . ASN A 1 272 ? 5.223 46.875 3.562 1 88.56 272 ASN A C 1
ATOM 1991 O O . ASN A 1 272 ? 5.988 47.75 4 1 88.56 272 ASN A O 1
ATOM 1995 N N . LEU A 1 273 ? 5.559 46.094 2.658 1 93.94 273 LEU A N 1
ATOM 1996 C CA . LEU A 1 273 ? 6.898 46.031 2.078 1 93.94 273 LEU A CA 1
ATOM 1997 C C . LEU A 1 273 ? 7.125 47.188 1.122 1 93.94 273 LEU A C 1
ATOM 1999 O O . LEU A 1 273 ? 6.168 47.781 0.621 1 93.94 273 LEU A O 1
ATOM 2003 N N . MET A 1 274 ? 8.391 47.531 0.869 1 96.44 274 MET A N 1
ATOM 2004 C CA . MET A 1 274 ? 8.734 48.625 -0.034 1 96.44 274 MET A CA 1
ATOM 2005 C C . MET A 1 274 ? 8.445 48.25 -1.482 1 96.44 274 MET A C 1
ATOM 2007 O O . MET A 1 274 ? 8.633 47.094 -1.879 1 96.44 274 MET A O 1
ATOM 2011 N N . ASN A 1 275 ? 7.895 49.188 -2.24 1 95.88 275 ASN A N 1
ATOM 2012 C CA . ASN A 1 275 ? 7.859 49.031 -3.688 1 95.88 275 ASN A CA 1
ATOM 2013 C C . ASN A 1 275 ? 9.203 49.375 -4.328 1 95.88 275 ASN A C 1
ATOM 2015 O O . ASN A 1 275 ? 10.164 49.688 -3.629 1 95.88 275 ASN A O 1
ATOM 2019 N N . SER A 1 276 ? 9.297 49.312 -5.59 1 97.56 276 SER A N 1
ATOM 2020 C CA . SER A 1 276 ? 10.57 49.469 -6.285 1 97.56 276 SER A CA 1
ATOM 2021 C C . SER A 1 276 ? 11.148 50.875 -6.051 1 97.56 276 SER A C 1
ATOM 2023 O O . SER A 1 276 ? 12.328 51 -5.727 1 97.56 276 SER A O 1
ATOM 2025 N N . ARG A 1 277 ? 10.352 51.906 -6.191 1 97.12 277 ARG A N 1
ATOM 2026 C CA . ARG A 1 277 ? 10.836 53.281 -6.039 1 97.12 277 ARG A CA 1
ATOM 2027 C C . ARG A 1 277 ? 11.297 53.531 -4.609 1 97.12 277 ARG A C 1
ATOM 2029 O O . ARG A 1 277 ? 12.328 54.156 -4.395 1 97.12 277 ARG A O 1
ATOM 2036 N N . GLU A 1 278 ? 10.539 53.094 -3.723 1 96.81 278 GLU A N 1
ATOM 2037 C CA . GLU A 1 278 ? 10.891 53.25 -2.318 1 96.81 278 GLU A CA 1
ATOM 2038 C C . GLU A 1 278 ? 12.172 52.5 -1.982 1 96.81 278 GLU A C 1
ATOM 2040 O O . GLU A 1 278 ? 13.039 53 -1.276 1 96.81 278 GLU A O 1
ATOM 2045 N N . LYS A 1 279 ? 12.25 51.281 -2.473 1 98.19 279 LYS A N 1
ATOM 2046 C CA . LYS A 1 279 ? 13.414 50.469 -2.182 1 98.19 279 LYS A CA 1
ATOM 2047 C C . LYS A 1 279 ? 14.68 51.062 -2.807 1 98.19 279 LYS A C 1
ATOM 2049 O O . LYS A 1 279 ? 15.742 51.062 -2.186 1 98.19 279 LYS A O 1
ATOM 2054 N N . LEU A 1 280 ? 14.602 51.531 -4.062 1 98.12 280 LEU A N 1
ATOM 2055 C CA . LEU A 1 280 ? 15.734 52.125 -4.742 1 98.12 280 LEU A CA 1
ATOM 2056 C C . LEU A 1 280 ? 16.188 53.406 -4.027 1 98.12 280 LEU A C 1
ATOM 2058 O O . LEU A 1 280 ? 17.391 53.656 -3.904 1 98.12 280 LEU A O 1
ATOM 2062 N N . ALA A 1 281 ? 15.227 54.156 -3.537 1 97.56 281 ALA A N 1
ATOM 2063 C CA . ALA A 1 281 ? 15.555 55.344 -2.764 1 97.56 281 ALA A CA 1
ATOM 2064 C C . ALA A 1 281 ? 16.25 54.969 -1.455 1 97.56 281 ALA A C 1
ATOM 2066 O O . ALA A 1 281 ? 17.188 55.656 -1.031 1 97.56 281 ALA A O 1
ATOM 2067 N N . TYR A 1 282 ? 15.656 54 -0.84 1 97.44 282 TYR A N 1
ATOM 2068 C CA . TYR A 1 282 ? 16.266 53.5 0.391 1 97.44 282 TYR A CA 1
ATOM 2069 C C . TYR A 1 282 ? 17.703 53.062 0.148 1 97.44 282 TYR A C 1
ATOM 2071 O O . TYR A 1 282 ? 18.609 53.406 0.912 1 97.44 282 TYR A O 1
ATOM 2079 N N . GLU A 1 283 ? 17.969 52.344 -0.926 1 98.31 283 GLU A N 1
ATOM 2080 C CA . GLU A 1 283 ? 19.297 51.875 -1.262 1 98.31 283 GLU A CA 1
ATOM 2081 C C . GLU A 1 283 ? 20.234 53.031 -1.617 1 98.31 283 GLU A C 1
ATOM 2083 O O . GLU A 1 283 ? 21.422 53 -1.294 1 98.31 283 GLU A O 1
ATOM 2088 N N . GLN A 1 284 ? 19.719 54 -2.299 1 97.5 284 GLN A N 1
ATOM 2089 C CA . GLN A 1 284 ? 20.531 55.188 -2.625 1 97.5 284 GLN A CA 1
ATOM 2090 C C . GLN A 1 284 ? 20.969 55.938 -1.362 1 97.5 284 GLN A C 1
ATOM 2092 O O . GLN A 1 284 ? 22.109 56.375 -1.27 1 97.5 284 GLN A O 1
ATOM 2097 N N . SER A 1 285 ? 20.078 56.031 -0.423 1 96.94 285 SER A N 1
ATOM 2098 C CA . SER A 1 285 ? 20.422 56.688 0.842 1 96.94 285 SER A CA 1
ATOM 2099 C C . SER A 1 285 ? 21.547 55.906 1.558 1 96.94 285 SER A C 1
ATOM 2101 O O . SER A 1 285 ? 22.406 56.531 2.178 1 96.94 285 SER A O 1
ATOM 2103 N N . ILE A 1 286 ? 21.453 54.656 1.501 1 97.62 286 ILE A N 1
ATOM 2104 C CA . ILE A 1 286 ? 22.469 53.812 2.125 1 97.62 286 ILE A CA 1
ATOM 2105 C C . ILE A 1 286 ? 23.797 54 1.408 1 97.62 286 ILE A C 1
ATOM 2107 O O . ILE A 1 286 ? 24.844 54.062 2.051 1 97.62 286 ILE A O 1
ATOM 2111 N N . TRP A 1 287 ? 23.766 54.062 0.052 1 97.94 287 TRP A N 1
ATOM 2112 C CA . TRP A 1 287 ? 24.984 54.281 -0.721 1 97.94 287 TRP A CA 1
ATOM 2113 C C . TRP A 1 287 ? 25.625 55.625 -0.317 1 97.94 287 TRP A C 1
ATOM 2115 O O . TRP A 1 287 ? 26.844 55.688 -0.107 1 97.94 287 TRP A O 1
ATOM 2125 N N . ASP A 1 288 ? 24.844 56.625 -0.141 1 96.69 288 ASP A N 1
ATOM 2126 C CA . ASP A 1 288 ? 25.344 57.969 0.181 1 96.69 288 ASP A CA 1
ATOM 2127 C C . ASP A 1 288 ? 25.938 58 1.585 1 96.69 288 ASP A C 1
ATOM 2129 O O . ASP A 1 288 ? 26.938 58.688 1.821 1 96.69 288 ASP A O 1
ATOM 2133 N N . GLU A 1 289 ? 25.375 57.25 2.395 1 95.69 289 GLU A N 1
ATOM 2134 C CA . GLU A 1 289 ? 25.781 57.312 3.797 1 95.69 289 GLU A CA 1
ATOM 2135 C C . GLU A 1 289 ? 26.969 56.406 4.07 1 95.69 289 GLU A C 1
ATOM 2137 O O . GLU A 1 289 ? 27.891 56.781 4.812 1 95.69 289 GLU A O 1
ATOM 2142 N N . PHE A 1 290 ? 27.031 55.219 3.504 1 96.75 290 PHE A N 1
ATOM 2143 C CA . PHE A 1 290 ? 27.984 54.219 3.963 1 96.75 290 PHE A CA 1
ATOM 2144 C C . PHE A 1 290 ? 29.031 53.938 2.889 1 96.75 290 PHE A C 1
ATOM 2146 O O . PHE A 1 290 ? 30.125 53.469 3.191 1 96.75 290 PHE A O 1
ATOM 2153 N N . SER A 1 291 ? 28.719 54.188 1.604 1 97.62 291 SER A N 1
ATOM 2154 C CA . SER A 1 291 ? 29.562 53.625 0.561 1 97.62 291 SER A CA 1
ATOM 2155 C C . SER A 1 291 ? 30.219 54.719 -0.28 1 97.62 291 SER A C 1
ATOM 2157 O O . SER A 1 291 ? 31.359 54.531 -0.734 1 97.62 291 SER A O 1
ATOM 2159 N N . ALA A 1 292 ? 29.547 55.875 -0.541 1 96.44 292 ALA A N 1
ATOM 2160 C CA . ALA A 1 292 ? 29.953 56.875 -1.512 1 96.44 292 ALA A CA 1
ATOM 2161 C C . ALA A 1 292 ? 31.359 57.406 -1.203 1 96.44 292 ALA A C 1
ATOM 2163 O O . ALA A 1 292 ? 32.219 57.5 -2.098 1 96.44 292 ALA A O 1
ATOM 2164 N N . LYS A 1 293 ? 31.656 57.75 0.008 1 95 293 LYS A N 1
ATOM 2165 C CA . LYS A 1 293 ? 32.938 58.312 0.403 1 95 293 LYS A CA 1
ATOM 2166 C C . LYS A 1 293 ? 34.062 57.312 0.219 1 95 293 LYS A C 1
ATOM 2168 O O . LYS A 1 293 ? 35.125 57.625 -0.299 1 95 293 LYS A O 1
ATOM 2173 N N . GLY A 1 294 ? 33.781 56.094 0.74 1 95.44 294 GLY A N 1
ATOM 2174 C CA . GLY A 1 294 ? 34.781 55.062 0.582 1 95.44 294 GLY A CA 1
ATOM 2175 C C . GLY A 1 294 ? 35.062 54.719 -0.869 1 95.44 294 GLY A C 1
ATOM 2176 O O . GLY A 1 294 ? 36.219 54.469 -1.243 1 95.44 294 GLY A O 1
ATOM 2177 N N . TYR A 1 295 ? 34.062 54.719 -1.659 1 95.81 295 TYR A N 1
ATOM 2178 C CA . TYR A 1 295 ? 34.219 54.438 -3.076 1 95.81 295 TYR A CA 1
ATOM 2179 C C . TYR A 1 295 ? 35.062 55.5 -3.77 1 95.81 295 TYR A C 1
ATOM 2181 O O . TYR A 1 295 ? 35.969 55.188 -4.539 1 95.81 295 TYR A O 1
ATOM 2189 N N . ALA A 1 296 ? 34.75 56.75 -3.512 1 94.38 296 ALA A N 1
ATOM 2190 C CA . ALA A 1 296 ? 35.469 57.844 -4.117 1 94.38 296 ALA A CA 1
ATOM 2191 C C . ALA A 1 296 ? 36.938 57.875 -3.695 1 94.38 296 ALA A C 1
ATOM 2193 O O . ALA A 1 296 ? 37.812 58.219 -4.484 1 94.38 296 ALA A O 1
ATOM 2194 N N . ALA A 1 297 ? 37.188 57.438 -2.451 1 95.19 297 ALA A N 1
ATOM 2195 C CA . ALA A 1 297 ? 38.562 57.438 -1.895 1 95.19 297 ALA A CA 1
ATOM 2196 C C . ALA A 1 297 ? 39.312 56.156 -2.242 1 95.19 297 ALA A C 1
ATOM 2198 O O . ALA A 1 297 ? 40.5 56.062 -2.027 1 95.19 297 ALA A O 1
ATOM 2199 N N . GLY A 1 298 ? 38.594 55.219 -2.803 1 93.31 298 GLY A N 1
ATOM 2200 C CA . GLY A 1 298 ? 39.219 53.938 -3.117 1 93.31 298 GLY A CA 1
ATOM 2201 C C . GLY A 1 298 ? 39.5 53.094 -1.888 1 93.31 298 GLY A C 1
ATOM 2202 O O . GLY A 1 298 ? 40.469 52.375 -1.85 1 93.31 298 GLY A O 1
ATOM 2203 N N . THR A 1 299 ? 38.75 53.344 -0.859 1 93.38 299 THR A N 1
ATOM 2204 C CA . THR A 1 299 ? 38.844 52.562 0.372 1 93.38 299 THR A CA 1
ATOM 2205 C C . THR A 1 299 ? 37.688 51.625 0.521 1 93.38 299 THR A C 1
ATOM 2207 O O . THR A 1 299 ? 36.969 51.312 -0.455 1 93.38 299 THR A O 1
ATOM 2210 N N . TYR A 1 300 ? 37.5 51.094 1.728 1 92.62 300 TYR A N 1
ATOM 2211 C CA . TYR A 1 300 ? 36.438 50.125 1.978 1 92.62 300 TYR A CA 1
ATOM 2212 C C . TYR A 1 300 ? 35.062 50.781 1.776 1 92.62 300 TYR A C 1
ATOM 2214 O O . TYR A 1 300 ? 34.844 51.906 2.184 1 92.62 300 TYR A O 1
ATOM 2222 N N . TYR A 1 301 ? 34.156 50.094 1.151 1 95.12 301 TYR A N 1
ATOM 2223 C CA . TYR A 1 301 ? 32.75 50.469 1.03 1 95.12 301 TYR A CA 1
ATOM 2224 C C . TYR A 1 301 ? 31.859 49.219 0.894 1 95.12 301 TYR A C 1
ATOM 2226 O O . TYR A 1 301 ? 32.25 48.25 0.235 1 95.12 301 TYR A O 1
ATOM 2234 N N . PRO A 1 302 ? 30.703 49.125 1.549 1 95.88 302 PRO A N 1
ATOM 2235 C CA . PRO A 1 302 ? 29.766 48.031 1.373 1 95.88 302 PRO A CA 1
ATOM 2236 C C . PRO A 1 302 ? 28.906 48.188 0.117 1 95.88 302 PRO A C 1
ATOM 2238 O O . PRO A 1 302 ? 28.578 49.312 -0.278 1 95.88 302 PRO A O 1
ATOM 2241 N N . VAL A 1 303 ? 28.562 47.125 -0.548 1 96.88 303 VAL A N 1
ATOM 2242 C CA . VAL A 1 303 ? 27.688 47.094 -1.715 1 96.88 303 VAL A CA 1
ATOM 2243 C C . VAL A 1 303 ? 26.328 46.5 -1.322 1 96.88 303 VAL A C 1
ATOM 2245 O O . VAL A 1 303 ? 26.188 45.312 -1.102 1 96.88 303 VAL A O 1
ATOM 2248 N N . ILE A 1 304 ? 25.359 47.344 -1.242 1 97.69 304 ILE A N 1
ATOM 2249 C CA . ILE A 1 304 ? 24.047 46.938 -0.745 1 97.69 304 ILE A CA 1
ATOM 2250 C C . ILE A 1 304 ? 23 47.156 -1.831 1 97.69 304 ILE A C 1
ATOM 2252 O O . ILE A 1 304 ? 22.859 48.281 -2.35 1 97.69 304 ILE A O 1
ATOM 2256 N N . GLY A 1 305 ? 22.25 46.094 -2.127 1 97.38 305 GLY A N 1
ATOM 2257 C CA . GLY A 1 305 ? 21.188 46.188 -3.104 1 97.38 305 GLY A CA 1
ATOM 2258 C C . GLY A 1 305 ? 21.688 46.406 -4.523 1 97.38 305 GLY A C 1
ATOM 2259 O O . GLY A 1 305 ? 22.891 46.375 -4.773 1 97.38 305 GLY A O 1
ATOM 2260 N N . ILE A 1 306 ? 20.688 46.594 -5.461 1 97.75 306 ILE A N 1
ATOM 2261 C CA . ILE A 1 306 ? 21.016 46.75 -6.871 1 97.75 306 ILE A CA 1
ATOM 2262 C C . ILE A 1 306 ? 21.688 48.125 -7.098 1 97.75 306 ILE A C 1
ATOM 2264 O O . ILE A 1 306 ? 22.531 48.281 -7.973 1 97.75 306 ILE A O 1
ATOM 2268 N N . VAL A 1 307 ? 21.312 49.125 -6.324 1 98.31 307 VAL A N 1
ATOM 2269 C CA . VAL A 1 307 ? 21.922 50.438 -6.438 1 98.31 307 VAL A CA 1
ATOM 2270 C C . VAL A 1 307 ? 23.406 50.375 -6.082 1 98.31 307 VAL A C 1
ATOM 2272 O O . VAL A 1 307 ? 24.25 50.938 -6.773 1 98.31 307 VAL A O 1
ATOM 2275 N N . GLY A 1 308 ? 23.688 49.688 -4.93 1 98.06 308 GLY A N 1
ATOM 2276 C CA . GLY A 1 308 ? 25.078 49.469 -4.586 1 98.06 308 GLY A CA 1
ATOM 2277 C C . GLY A 1 308 ? 25.875 48.781 -5.684 1 98.06 308 GLY A C 1
ATOM 2278 O O . GLY A 1 308 ? 27.016 49.125 -5.941 1 98.06 308 GLY A O 1
ATOM 2279 N N . GLN A 1 309 ? 25.281 47.875 -6.289 1 97.25 309 GLN A N 1
ATOM 2280 C CA . GLN A 1 309 ? 25.938 47.156 -7.363 1 97.25 309 GLN A CA 1
ATOM 2281 C C . GLN A 1 309 ? 26.172 48.062 -8.578 1 97.25 309 GLN A C 1
ATOM 2283 O O . GLN A 1 309 ? 27.25 48.031 -9.172 1 97.25 309 GLN A O 1
ATOM 2288 N N . ILE A 1 310 ? 25.203 48.844 -8.977 1 97.62 310 ILE A N 1
ATOM 2289 C CA . ILE A 1 310 ? 25.281 49.719 -10.133 1 97.62 310 ILE A CA 1
ATOM 2290 C C . ILE A 1 310 ? 26.328 50.812 -9.891 1 97.62 310 ILE A C 1
ATOM 2292 O O . ILE A 1 310 ? 27.203 51.031 -10.727 1 97.62 310 ILE A O 1
ATOM 2296 N N . ARG A 1 311 ? 26.297 51.469 -8.727 1 97.81 311 ARG A N 1
ATOM 2297 C CA . ARG A 1 311 ? 27.172 52.594 -8.414 1 97.81 311 ARG A CA 1
ATOM 2298 C C . ARG A 1 311 ? 28.609 52.125 -8.273 1 97.81 311 ARG A C 1
ATOM 2300 O O . ARG A 1 311 ? 29.547 52.844 -8.602 1 97.81 311 ARG A O 1
ATOM 2307 N N . SER A 1 312 ? 28.844 50.906 -7.809 1 96.06 312 SER A N 1
ATOM 2308 C CA . SER A 1 312 ? 30.188 50.406 -7.617 1 96.06 312 SER A CA 1
ATOM 2309 C C . SER A 1 312 ? 30.734 49.781 -8.906 1 96.06 312 SER A C 1
ATOM 2311 O O . SER A 1 312 ? 31.922 49.438 -8.992 1 96.06 312 SER A O 1
ATOM 2313 N N . GLY A 1 313 ? 29.844 49.562 -9.875 1 95 313 GLY A N 1
ATOM 2314 C CA . GLY A 1 313 ? 30.25 48.938 -11.117 1 95 313 GLY A CA 1
ATOM 2315 C C . GLY A 1 313 ? 30.469 47.438 -10.984 1 95 313 GLY A C 1
ATOM 2316 O O . GLY A 1 313 ? 31.359 46.875 -11.625 1 95 313 GLY A O 1
ATOM 2317 N N . TYR A 1 314 ? 29.734 46.875 -10.125 1 93 314 TYR A N 1
ATOM 2318 C CA . TYR A 1 314 ? 29.859 45.438 -9.906 1 93 314 TYR A CA 1
ATOM 2319 C C . TYR A 1 314 ? 29.312 44.656 -11.086 1 93 314 TYR A C 1
ATOM 2321 O O . TYR A 1 314 ? 28.203 44.938 -11.562 1 93 314 TYR A O 1
ATOM 2329 N N . GLY A 1 315 ? 30.078 43.562 -11.484 1 89.19 315 GLY A N 1
ATOM 2330 C CA . GLY A 1 315 ? 29.609 42.656 -12.523 1 89.19 315 GLY A CA 1
ATOM 2331 C C . GLY A 1 315 ? 29.391 43.344 -13.859 1 89.19 315 GLY A C 1
ATOM 2332 O O . GLY A 1 315 ? 30.281 44.031 -14.367 1 89.19 315 GLY A O 1
ATOM 2333 N N . ARG A 1 316 ? 28.172 43.25 -14.359 1 90.5 316 ARG A N 1
ATOM 2334 C CA . ARG A 1 316 ? 27.859 43.75 -15.703 1 90.5 316 ARG A CA 1
ATOM 2335 C C . ARG A 1 316 ? 27.781 45.25 -15.734 1 90.5 316 ARG A C 1
ATOM 2337 O O . ARG A 1 316 ? 27.75 45.875 -16.812 1 90.5 316 ARG A O 1
ATOM 2344 N N . PHE A 1 317 ? 27.859 45.938 -14.609 1 95.38 317 PHE A N 1
ATOM 2345 C CA . PHE A 1 317 ? 27.703 47.375 -14.555 1 95.38 317 PHE A CA 1
ATOM 2346 C C . PHE A 1 317 ? 29.062 48.062 -14.641 1 95.38 317 PHE A C 1
ATOM 2348 O O . PHE A 1 317 ? 29.156 49.312 -14.562 1 95.38 317 PHE A O 1
ATOM 2355 N N . ARG A 1 318 ? 30.031 47.312 -14.828 1 94.31 318 ARG A N 1
ATOM 2356 C CA . ARG A 1 318 ? 31.375 47.875 -14.914 1 94.31 318 ARG A CA 1
ATOM 2357 C C . ARG A 1 318 ? 31.484 48.875 -16.078 1 94.31 318 ARG A C 1
ATOM 2359 O O . ARG A 1 318 ? 31.031 48.594 -17.188 1 94.31 318 ARG A O 1
ATOM 2366 N N . GLY A 1 319 ? 32.062 50.031 -15.812 1 94 319 GLY A N 1
ATOM 2367 C CA . GLY A 1 319 ? 32.375 51 -16.859 1 94 319 GLY A CA 1
ATOM 2368 C C . GLY A 1 319 ? 31.234 51.906 -17.188 1 94 319 GLY A C 1
ATOM 2369 O O . GLY A 1 319 ? 31.344 52.75 -18.062 1 94 319 GLY A O 1
ATOM 2370 N N . TRP A 1 320 ? 30.172 51.875 -16.422 1 96.69 320 TRP A N 1
ATOM 2371 C CA . TRP A 1 320 ? 29.016 52.719 -16.719 1 96.69 320 TRP A CA 1
ATOM 2372 C C . TRP A 1 320 ? 29.25 54.156 -16.25 1 96.69 320 TRP A C 1
ATOM 2374 O O . TRP A 1 320 ? 29.844 54.375 -15.188 1 96.69 320 TRP A O 1
ATOM 2384 N N . THR A 1 321 ? 28.734 55.094 -17.031 1 95.62 321 THR A N 1
ATOM 2385 C CA . THR A 1 321 ? 28.766 56.5 -16.625 1 95.62 321 THR A CA 1
ATOM 2386 C C . THR A 1 321 ? 27.672 56.812 -15.625 1 95.62 321 THR A C 1
ATOM 2388 O O . THR A 1 321 ? 26.719 56.031 -15.477 1 95.62 321 THR A O 1
ATOM 2391 N N . LYS A 1 322 ? 27.812 57.875 -14.906 1 94.81 322 LYS A N 1
ATOM 2392 C CA . LYS A 1 322 ? 26.812 58.281 -13.93 1 94.81 322 LYS A CA 1
ATOM 2393 C C . LYS A 1 322 ? 25.438 58.438 -14.594 1 94.81 322 LYS A C 1
ATOM 2395 O O . LYS A 1 322 ? 24.422 58.062 -14.008 1 94.81 322 LYS A O 1
ATOM 2400 N N . ALA A 1 323 ? 25.375 58.906 -15.82 1 95.62 323 ALA A N 1
ATOM 2401 C CA . ALA A 1 323 ? 24.125 59.094 -16.547 1 95.62 323 ALA A CA 1
ATOM 2402 C C . ALA A 1 323 ? 23.469 57.75 -16.875 1 95.62 323 ALA A C 1
ATOM 2404 O O . ALA A 1 323 ? 22.25 57.594 -16.797 1 95.62 323 ALA A O 1
ATOM 2405 N N . GLN A 1 324 ? 24.328 56.812 -17.234 1 96.62 324 GLN A N 1
ATOM 2406 C CA . GLN A 1 324 ? 23.812 55.5 -17.531 1 96.62 324 GLN A CA 1
ATOM 2407 C C . GLN A 1 324 ? 23.281 54.812 -16.266 1 96.62 324 GLN A C 1
ATOM 2409 O O . GLN A 1 324 ? 22.234 54.156 -16.312 1 96.62 324 GLN A O 1
ATOM 2414 N N . GLN A 1 325 ? 24.016 54.938 -15.219 1 97.5 325 GLN A N 1
ATOM 2415 C CA . GLN A 1 325 ? 23.609 54.406 -13.93 1 97.5 325 GLN A CA 1
ATOM 2416 C C . GLN A 1 325 ? 22.266 54.969 -13.492 1 97.5 325 GLN A C 1
ATOM 2418 O O . GLN A 1 325 ? 21.359 54.188 -13.133 1 97.5 325 GLN A O 1
ATOM 2423 N N . ASP A 1 326 ? 22.094 56.25 -13.547 1 97 326 ASP A N 1
ATOM 2424 C CA . ASP A 1 326 ? 20.859 56.938 -13.117 1 97 326 ASP A CA 1
ATOM 2425 C C . ASP A 1 326 ? 19.688 56.531 -14 1 97 326 ASP A C 1
ATOM 2427 O O . ASP A 1 326 ? 18.562 56.344 -13.516 1 97 326 ASP A O 1
ATOM 2431 N N . ALA A 1 327 ? 19.922 56.344 -15.266 1 96.56 327 ALA A N 1
ATOM 2432 C CA . ALA A 1 327 ? 18.875 55.969 -16.203 1 96.56 327 ALA A CA 1
ATOM 2433 C C . ALA A 1 327 ? 18.375 54.562 -15.898 1 96.56 327 ALA A C 1
ATOM 2435 O O . ALA A 1 327 ? 17.172 54.281 -15.992 1 96.56 327 ALA A O 1
ATOM 2436 N N . TYR A 1 328 ? 19.281 53.719 -15.648 1 96.38 328 TYR A N 1
ATOM 2437 C CA . TYR A 1 328 ? 18.891 52.344 -15.367 1 96.38 328 TYR A CA 1
ATOM 2438 C C . TYR A 1 328 ? 18.141 52.25 -14.039 1 96.38 328 TYR A C 1
ATOM 2440 O O . TYR A 1 328 ? 17.172 51.5 -13.914 1 96.38 328 TYR A O 1
ATOM 2448 N N . ILE A 1 329 ? 18.625 52.875 -12.969 1 97.5 329 ILE A N 1
ATOM 2449 C CA . ILE A 1 329 ? 17.969 52.906 -11.672 1 97.5 329 ILE A CA 1
ATOM 2450 C C . ILE A 1 329 ? 16.547 53.438 -11.82 1 97.5 329 ILE A C 1
ATOM 2452 O O . ILE A 1 329 ? 15.609 52.938 -11.195 1 97.5 329 ILE A O 1
ATOM 2456 N N . ASP A 1 330 ? 16.375 54.406 -12.695 1 96.31 330 ASP A N 1
ATOM 2457 C CA . ASP A 1 330 ? 15.047 54.969 -12.969 1 96.31 330 ASP A CA 1
ATOM 2458 C C . ASP A 1 330 ? 14.164 53.938 -13.68 1 96.31 330 ASP A C 1
ATOM 2460 O O . ASP A 1 330 ? 12.969 53.844 -13.406 1 96.31 330 ASP A O 1
ATOM 2464 N N . ALA A 1 331 ? 14.75 53.25 -14.562 1 95.25 331 ALA A N 1
ATOM 2465 C CA . ALA A 1 331 ? 14.016 52.219 -15.289 1 95.25 331 ALA A CA 1
ATOM 2466 C C . ALA A 1 331 ? 13.523 51.125 -14.336 1 95.25 331 ALA A C 1
ATOM 2468 O O . ALA A 1 331 ? 12.422 50.594 -14.5 1 95.25 331 ALA A O 1
ATOM 2469 N N . LEU A 1 332 ? 14.375 50.75 -13.359 1 96.38 332 LEU A N 1
ATOM 2470 C CA . LEU A 1 332 ? 14.008 49.75 -12.367 1 96.38 332 LEU A CA 1
ATOM 2471 C C . LEU A 1 332 ? 12.844 50.219 -11.516 1 96.38 332 LEU A C 1
ATOM 2473 O O . LEU A 1 332 ? 12.016 49.406 -11.07 1 96.38 332 LEU A O 1
ATOM 2477 N N . GLY A 1 333 ? 12.789 51.469 -11.289 1 95.62 333 GLY A N 1
ATOM 2478 C CA . GLY A 1 333 ? 11.742 52.062 -10.469 1 95.62 333 GLY A CA 1
ATOM 2479 C C . GLY A 1 333 ? 10.383 52.031 -11.133 1 95.62 333 GLY A C 1
ATOM 2480 O O . GLY A 1 333 ? 9.352 52.188 -10.469 1 95.62 333 GLY A O 1
ATOM 2481 N N . GLN A 1 334 ? 10.359 51.781 -12.414 1 91.81 334 GLN A N 1
ATOM 2482 C CA . GLN A 1 334 ? 9.117 51.812 -13.172 1 91.81 334 GLN A CA 1
ATOM 2483 C C . GLN A 1 334 ? 8.352 50.5 -13.062 1 91.81 334 GLN A C 1
ATOM 2485 O O . GLN A 1 334 ? 7.152 50.438 -13.336 1 91.81 334 GLN A O 1
ATOM 2490 N N . THR A 1 335 ? 9.031 49.531 -12.711 1 89.31 335 THR A N 1
ATOM 2491 C CA . THR A 1 335 ? 8.367 48.25 -12.578 1 89.31 335 THR A CA 1
ATOM 2492 C C . THR A 1 335 ? 8.508 47.719 -11.164 1 89.31 335 THR A C 1
ATOM 2494 O O . THR A 1 335 ? 9.609 47.688 -10.609 1 89.31 335 THR A O 1
ATOM 2497 N N . SER A 1 336 ? 7.367 47.375 -10.516 1 93.62 336 SER A N 1
ATOM 2498 C CA . SER A 1 336 ? 7.363 46.781 -9.18 1 93.62 336 SER A CA 1
ATOM 2499 C C . SER A 1 336 ? 6.641 45.438 -9.164 1 93.62 336 SER A C 1
ATOM 2501 O O . SER A 1 336 ? 5.449 45.375 -9.469 1 93.62 336 SER A O 1
ATOM 2503 N N . THR A 1 337 ? 7.391 44.469 -8.906 1 93.5 337 THR A N 1
ATOM 2504 C CA . THR A 1 337 ? 6.812 43.125 -8.82 1 93.5 337 THR A CA 1
ATOM 2505 C C . THR A 1 337 ? 6.25 42.875 -7.426 1 93.5 337 THR A C 1
ATOM 2507 O O . THR A 1 337 ? 6.984 42.906 -6.438 1 93.5 337 THR A O 1
ATOM 2510 N N . ASP A 1 338 ? 4.984 42.625 -7.367 1 91.5 338 ASP A N 1
ATOM 2511 C CA . ASP A 1 338 ? 4.383 42.156 -6.129 1 91.5 338 ASP A CA 1
ATOM 2512 C C . ASP A 1 338 ? 4.504 40.625 -6.027 1 91.5 338 ASP A C 1
ATOM 2514 O O . ASP A 1 338 ? 3.684 39.906 -6.582 1 91.5 338 ASP A O 1
ATOM 2518 N N . TRP A 1 339 ? 5.379 40.219 -5.25 1 92.12 339 TRP A N 1
ATOM 2519 C CA . TRP A 1 339 ? 5.727 38.812 -5.188 1 92.12 339 TRP A CA 1
ATOM 2520 C C . TRP A 1 339 ? 4.582 38 -4.586 1 92.12 339 TRP A C 1
ATOM 2522 O O . TRP A 1 339 ? 4.414 36.812 -4.914 1 92.12 339 TRP A O 1
ATOM 2532 N N . PHE A 1 340 ? 3.793 38.531 -3.688 1 88.44 340 PHE A N 1
ATOM 2533 C CA . PHE A 1 340 ? 2.664 37.812 -3.105 1 88.44 340 PHE A CA 1
ATOM 2534 C C . PHE A 1 340 ? 1.59 37.562 -4.156 1 88.44 340 PHE A C 1
ATOM 2536 O O . PHE A 1 340 ? 1.006 36.469 -4.199 1 88.44 340 PHE A O 1
ATOM 2543 N N . LYS A 1 341 ? 1.365 38.438 -4.961 1 87 341 LYS A N 1
ATOM 2544 C CA . LYS A 1 341 ? 0.369 38.281 -6.016 1 87 341 LYS A CA 1
ATOM 2545 C C . LYS A 1 341 ? 0.881 37.344 -7.113 1 87 341 LYS A C 1
ATOM 2547 O O . LYS A 1 341 ? 0.096 36.656 -7.758 1 87 341 LYS A O 1
ATOM 2552 N N . THR A 1 342 ? 2.133 37.438 -7.32 1 89.81 342 THR A N 1
ATOM 2553 C CA . THR A 1 342 ? 2.723 36.656 -8.414 1 89.81 342 THR A CA 1
ATOM 2554 C C . THR A 1 342 ? 2.834 35.188 -8.055 1 89.81 342 THR A C 1
ATOM 2556 O O . THR A 1 342 ? 2.621 34.312 -8.906 1 89.81 342 THR A O 1
ATOM 2559 N N . LEU A 1 343 ? 3.129 34.938 -6.883 1 91.12 343 LEU A N 1
ATOM 2560 C CA . LEU A 1 343 ? 3.43 33.562 -6.5 1 91.12 343 LEU A CA 1
ATOM 2561 C C . LEU A 1 343 ? 2.191 32.875 -5.945 1 91.12 343 LEU A C 1
ATOM 2563 O O . LEU A 1 343 ? 2.121 31.641 -5.922 1 91.12 343 LEU A O 1
ATOM 2567 N N . PHE A 1 344 ? 1.221 33.656 -5.496 1 91.44 344 PHE A N 1
ATOM 2568 C CA . PHE A 1 344 ? 0.001 33.094 -4.941 1 91.44 344 PHE A CA 1
ATOM 2569 C C . PHE A 1 344 ? -1.179 33.312 -5.879 1 91.44 344 PHE A C 1
ATOM 2571 O O . PHE A 1 344 ? -1.17 34.25 -6.684 1 91.44 344 PHE A O 1
ATOM 2578 N N . ARG A 1 345 ? -2.137 32.406 -5.836 1 91.31 345 ARG A N 1
ATOM 2579 C CA . ARG A 1 345 ? -3.266 32.469 -6.758 1 91.31 345 ARG A CA 1
ATOM 2580 C C . ARG A 1 345 ? -4.582 32.219 -6.031 1 91.31 345 ARG A C 1
ATOM 2582 O O . ARG A 1 345 ? -4.59 31.734 -4.895 1 91.31 345 ARG A O 1
ATOM 2589 N N . THR A 1 346 ? -5.602 32.625 -6.711 1 93.19 346 THR A N 1
ATOM 2590 C CA . THR A 1 346 ? -6.938 32.219 -6.289 1 93.19 346 THR A CA 1
ATOM 2591 C C . THR A 1 346 ? -7.293 30.844 -6.859 1 93.19 346 THR A C 1
ATOM 2593 O O . THR A 1 346 ? -7.027 30.562 -8.031 1 93.19 346 THR A O 1
ATOM 2596 N N . THR A 1 347 ? -7.848 30.109 -6.035 1 93.19 347 THR A N 1
ATOM 2597 C CA . THR A 1 347 ? -8.055 28.734 -6.477 1 93.19 347 THR A CA 1
ATOM 2598 C C . THR A 1 347 ? -9.508 28.328 -6.289 1 93.19 347 THR A C 1
ATOM 2600 O O . THR A 1 347 ? -10.258 28.969 -5.547 1 93.19 347 THR A O 1
ATOM 2603 N N . VAL A 1 348 ? -9.891 27.297 -7.035 1 94.62 348 VAL A N 1
ATOM 2604 C CA . VAL A 1 348 ? -11.211 26.688 -6.938 1 94.62 348 VAL A CA 1
ATOM 2605 C C . VAL A 1 348 ? -11.07 25.219 -6.5 1 94.62 348 VAL A C 1
ATOM 2607 O O . VAL A 1 348 ? -10.227 24.484 -7.023 1 94.62 348 VAL A O 1
ATOM 2610 N N . SER A 1 349 ? -11.797 24.859 -5.441 1 93.88 349 SER A N 1
ATOM 2611 C CA . SER A 1 349 ? -11.812 23.5 -4.922 1 93.88 349 SER A CA 1
ATOM 2612 C C . SER A 1 349 ? -13.234 22.938 -4.883 1 93.88 349 SER A C 1
ATOM 2614 O O . SER A 1 349 ? -14.203 23.688 -4.859 1 93.88 349 SER A O 1
ATOM 2616 N N . THR A 1 350 ? -13.391 21.641 -4.973 1 94.06 350 THR A N 1
ATOM 2617 C CA . THR A 1 350 ? -14.703 21.016 -4.938 1 94.06 350 THR A CA 1
ATOM 2618 C C . THR A 1 350 ? -14.711 19.844 -3.957 1 94.06 350 THR A C 1
ATOM 2620 O O . THR A 1 350 ? -13.664 19.234 -3.693 1 94.06 350 THR A O 1
ATOM 2623 N N . SER A 1 351 ? -15.875 19.578 -3.283 1 92.38 351 SER A N 1
ATOM 2624 C CA . SER A 1 351 ? -16.109 18.438 -2.41 1 92.38 351 SER A CA 1
ATOM 2625 C C . SER A 1 351 ? -17.453 17.781 -2.701 1 92.38 351 SER A C 1
ATOM 2627 O O . SER A 1 351 ? -18.469 18.469 -2.855 1 92.38 351 SER A O 1
ATOM 2629 N N . HIS A 1 352 ? -17.516 16.547 -2.891 1 94.06 352 HIS A N 1
ATOM 2630 C CA . HIS A 1 352 ? -18.719 15.758 -3.143 1 94.06 352 HIS A CA 1
ATOM 2631 C C . HIS A 1 352 ? -18.844 14.602 -2.158 1 94.06 352 HIS A C 1
ATOM 2633 O O . HIS A 1 352 ? -17.891 13.836 -1.975 1 94.06 352 HIS A O 1
ATOM 2639 N N . ASN A 1 353 ? -19.984 14.547 -1.474 1 93 353 ASN A N 1
ATOM 2640 C CA . ASN A 1 353 ? -20.25 13.469 -0.527 1 93 353 ASN A CA 1
ATOM 2641 C C . ASN A 1 353 ? -21.625 12.844 -0.749 1 93 353 ASN A C 1
ATOM 2643 O O . ASN A 1 353 ? -22.609 13.555 -0.922 1 93 353 ASN A O 1
ATOM 2647 N N . ILE A 1 354 ? -21.703 11.609 -0.766 1 92.75 354 ILE A N 1
ATOM 2648 C CA . ILE A 1 354 ? -22.953 10.875 -0.887 1 92.75 354 ILE A CA 1
ATOM 2649 C C . ILE A 1 354 ? -23.062 9.828 0.22 1 92.75 354 ILE A C 1
ATOM 2651 O O . ILE A 1 354 ? -22.062 9.195 0.569 1 92.75 354 ILE A O 1
ATOM 2655 N N . SER A 1 355 ? -24.172 9.703 0.88 1 93.06 355 SER A N 1
ATOM 2656 C CA . SER A 1 355 ? -24.375 8.695 1.913 1 93.06 355 SER A CA 1
ATOM 2657 C C . SER A 1 355 ? -25.734 7.996 1.743 1 93.06 355 SER A C 1
ATOM 2659 O O . SER A 1 355 ? -26.703 8.617 1.326 1 93.06 355 SER A O 1
ATOM 2661 N N . LEU A 1 356 ? -25.75 6.777 2.033 1 90.5 356 LEU A N 1
ATOM 2662 C CA . LEU A 1 356 ? -26.922 5.91 2.029 1 90.5 356 LEU A CA 1
ATOM 2663 C C . LEU A 1 356 ? -27.125 5.262 3.395 1 90.5 356 LEU A C 1
ATOM 2665 O O . LEU A 1 356 ? -26.172 4.75 3.988 1 90.5 356 LEU A O 1
ATOM 2669 N N . SER A 1 357 ? -28.281 5.363 3.93 1 90.5 357 SER A N 1
ATOM 2670 C CA . SER A 1 357 ? -28.578 4.734 5.211 1 90.5 357 SER A CA 1
ATOM 2671 C C . SER A 1 357 ? -29.984 4.133 5.215 1 90.5 357 SER A C 1
ATOM 2673 O O . SER A 1 357 ? -30.891 4.66 4.57 1 90.5 357 SER A O 1
ATOM 2675 N N . GLY A 1 358 ? -30.172 3.068 5.816 1 84.44 358 GLY A N 1
ATOM 2676 C CA . GLY A 1 358 ? -31.469 2.402 5.926 1 84.44 358 GLY A CA 1
ATOM 2677 C C . GLY A 1 358 ? -31.375 1.024 6.551 1 84.44 358 GLY A C 1
ATOM 2678 O O . GLY A 1 358 ? -30.328 0.654 7.102 1 84.44 358 GLY A O 1
ATOM 2679 N N . GLY A 1 359 ? -32.469 0.373 6.723 1 81.25 359 GLY A N 1
ATOM 2680 C CA . GLY A 1 359 ? -32.5 -0.99 7.227 1 81.25 359 GLY A CA 1
ATOM 2681 C C . GLY A 1 359 ? -33.781 -1.33 7.98 1 81.25 359 GLY A C 1
ATOM 2682 O O . GLY A 1 359 ? -34.75 -0.566 7.957 1 81.25 359 GLY A O 1
ATOM 2683 N N . THR A 1 360 ? -33.719 -2.572 8.516 1 79.06 360 THR A N 1
ATOM 2684 C CA . THR A 1 360 ? -34.812 -3.09 9.312 1 79.06 360 THR A CA 1
ATOM 2685 C C . THR A 1 360 ? -34.406 -3.225 10.781 1 79.06 360 THR A C 1
ATOM 2687 O O . THR A 1 360 ? -33.344 -2.756 11.18 1 79.06 360 THR A O 1
ATOM 2690 N N . ASP A 1 361 ? -35.25 -3.699 11.586 1 74.88 361 ASP A N 1
ATOM 2691 C CA . ASP A 1 361 ? -34.969 -3.893 13 1 74.88 361 ASP A CA 1
ATOM 2692 C C . ASP A 1 361 ? -33.875 -4.941 13.203 1 74.88 361 ASP A C 1
ATOM 2694 O O . ASP A 1 361 ? -33.188 -4.949 14.227 1 74.88 361 ASP A O 1
ATOM 2698 N N . LYS A 1 362 ? -33.75 -5.805 12.289 1 77.88 362 LYS A N 1
ATOM 2699 C CA . LYS A 1 362 ? -32.75 -6.875 12.438 1 77.88 362 LYS A CA 1
ATOM 2700 C C . LYS A 1 362 ? -31.406 -6.477 11.836 1 77.88 362 LYS A C 1
ATOM 2702 O O . LYS A 1 362 ? -30.375 -7.047 12.188 1 77.88 362 LYS A O 1
ATOM 2707 N N . GLN A 1 363 ? -31.547 -5.559 10.867 1 83.5 363 GLN A N 1
ATOM 2708 C CA . GLN A 1 363 ? -30.312 -5.172 10.203 1 83.5 363 GLN A CA 1
ATOM 2709 C C . GLN A 1 363 ? -30.359 -3.723 9.734 1 83.5 363 GLN A C 1
ATOM 2711 O O . GLN A 1 363 ? -31.391 -3.264 9.242 1 83.5 363 GLN A O 1
ATOM 2716 N N . THR A 1 364 ? -29.297 -3.037 9.914 1 88.5 364 THR A N 1
ATOM 2717 C CA . THR A 1 364 ? -29.156 -1.67 9.422 1 88.5 364 THR A CA 1
ATOM 2718 C C . THR A 1 364 ? -27.828 -1.481 8.711 1 88.5 364 THR A C 1
ATOM 2720 O O . THR A 1 364 ? -26.891 -2.25 8.922 1 88.5 364 THR A O 1
ATOM 2723 N N . TYR A 1 365 ? -27.781 -0.51 7.797 1 87.94 365 TYR A N 1
ATOM 2724 C CA . TYR A 1 365 ? -26.547 -0.256 7.066 1 87.94 365 TYR A CA 1
ATOM 2725 C C . TYR A 1 365 ? -26.328 1.239 6.863 1 87.94 365 TYR A C 1
ATOM 2727 O O . TYR A 1 365 ? -27.281 2.016 6.859 1 87.94 365 TYR A O 1
ATOM 2735 N N . TYR A 1 366 ? -25.109 1.616 6.707 1 93.75 366 TYR A N 1
ATOM 2736 C CA . TYR A 1 366 ? -24.656 2.961 6.379 1 93.75 366 TYR A CA 1
ATOM 2737 C C . TYR A 1 366 ? -23.469 2.916 5.43 1 93.75 366 TYR A C 1
ATOM 2739 O O . TYR A 1 366 ? -22.438 2.33 5.75 1 93.75 366 TYR A O 1
ATOM 2747 N N . ILE A 1 367 ? -23.641 3.463 4.266 1 91.75 367 ILE A N 1
ATOM 2748 C CA . ILE A 1 367 ? -22.562 3.527 3.273 1 91.75 367 ILE A CA 1
ATOM 2749 C C . ILE A 1 367 ? -22.359 4.973 2.826 1 91.75 367 ILE A C 1
ATOM 2751 O O . ILE A 1 367 ? -23.328 5.676 2.523 1 91.75 367 ILE A O 1
ATOM 2755 N N . SER A 1 368 ? -21.094 5.359 2.781 1 94.69 368 SER A N 1
ATOM 2756 C CA . SER A 1 368 ? -20.828 6.73 2.367 1 94.69 368 SER A CA 1
ATOM 2757 C C . SER A 1 368 ? -19.562 6.801 1.504 1 94.69 368 SER A C 1
ATOM 2759 O O . SER A 1 368 ? -18.688 5.945 1.606 1 94.69 368 SER A O 1
ATOM 2761 N N . GLY A 1 369 ? -19.547 7.762 0.612 1 91.69 369 GLY A N 1
ATOM 2762 C CA . GLY A 1 369 ? -18.422 8.086 -0.233 1 91.69 369 GLY A CA 1
ATOM 2763 C C . GLY A 1 369 ? -18.188 9.578 -0.388 1 91.69 369 GLY A C 1
ATOM 2764 O O . GLY A 1 369 ? -19.156 10.344 -0.485 1 91.69 369 GLY A O 1
ATOM 2765 N N . GLY A 1 370 ? -16.922 9.93 -0.335 1 92 370 GLY A N 1
ATOM 2766 C CA . GLY A 1 370 ? -16.578 11.336 -0.483 1 92 370 GLY A CA 1
ATOM 2767 C C . GLY A 1 370 ? -15.359 11.562 -1.357 1 92 370 GLY A C 1
ATOM 2768 O O . GLY A 1 370 ? -14.406 10.773 -1.331 1 92 370 GLY A O 1
ATOM 2769 N N . TYR A 1 371 ? -15.406 12.586 -2.176 1 92.56 371 TYR A N 1
ATOM 2770 C CA . TYR A 1 371 ? -14.281 13.023 -2.998 1 92.56 371 TYR A CA 1
ATOM 2771 C C . TYR A 1 371 ? -14.078 14.531 -2.883 1 92.56 371 TYR A C 1
ATOM 2773 O O . TYR A 1 371 ? -15.016 15.305 -3.076 1 92.56 371 TYR A O 1
ATOM 2781 N N . THR A 1 372 ? -12.836 14.898 -2.57 1 91.75 372 THR A N 1
ATOM 2782 C CA . THR A 1 372 ? -12.523 16.312 -2.393 1 91.75 372 THR A CA 1
ATOM 2783 C C . THR A 1 372 ? -11.258 16.688 -3.162 1 91.75 372 THR A C 1
ATOM 2785 O O . THR A 1 372 ? -10.258 15.969 -3.102 1 91.75 372 THR A O 1
ATOM 2788 N N . THR A 1 373 ? -11.32 17.75 -3.932 1 93 373 THR A N 1
ATOM 2789 C CA . THR A 1 373 ? -10.156 18.375 -4.547 1 93 373 THR A CA 1
ATOM 2790 C C . THR A 1 373 ? -9.875 19.734 -3.9 1 93 373 THR A C 1
ATOM 2792 O O . THR A 1 373 ? -10.719 20.641 -3.949 1 93 373 THR A O 1
ATOM 2795 N N . ASN A 1 374 ? -8.711 19.812 -3.283 1 90.25 374 ASN A N 1
ATOM 2796 C CA . ASN A 1 374 ? -8.305 21.031 -2.6 1 90.25 374 ASN A CA 1
ATOM 2797 C C . ASN A 1 374 ? -7.043 21.625 -3.227 1 90.25 374 ASN A C 1
ATOM 2799 O O . ASN A 1 374 ? -5.93 21.234 -2.881 1 90.25 374 ASN A O 1
ATOM 2803 N N . ASN A 1 375 ? -7.27 22.641 -4.035 1 92.38 375 ASN A N 1
ATOM 2804 C CA . ASN A 1 375 ? -6.145 23.297 -4.684 1 92.38 375 ASN A CA 1
ATOM 2805 C C . ASN A 1 375 ? -5.547 24.391 -3.789 1 92.38 375 ASN A C 1
ATOM 2807 O O . ASN A 1 375 ? -6.277 25.156 -3.166 1 92.38 375 ASN A O 1
ATOM 2811 N N . GLY A 1 376 ? -4.211 24.391 -3.717 1 90.25 376 GLY A N 1
ATOM 2812 C CA . GLY A 1 376 ? -3.527 25.375 -2.881 1 90.25 376 GLY A CA 1
ATOM 2813 C C . GLY A 1 376 ? -3.318 26.703 -3.57 1 90.25 376 GLY A C 1
ATOM 2814 O O . GLY A 1 376 ? -3.42 26.797 -4.797 1 90.25 376 GLY A O 1
ATOM 2815 N N . ILE A 1 377 ? -3 27.672 -2.83 1 91.56 377 ILE A N 1
ATOM 2816 C CA . ILE A 1 377 ? -2.875 29.031 -3.357 1 91.56 377 ILE A CA 1
ATOM 2817 C C . ILE A 1 377 ? -1.495 29.219 -3.984 1 91.56 377 ILE A C 1
ATOM 2819 O O . ILE A 1 377 ? -1.27 30.172 -4.734 1 91.56 377 ILE A O 1
ATOM 2823 N N . VAL A 1 378 ? -0.587 28.406 -3.605 1 90.88 378 VAL A N 1
ATOM 2824 C CA . VAL A 1 378 ? 0.688 28.422 -4.316 1 90.88 378 VAL A CA 1
ATOM 2825 C C . VAL A 1 378 ? 0.56 27.609 -5.609 1 90.88 378 VAL A C 1
ATOM 2827 O O . VAL A 1 378 ? -0.08 26.562 -5.629 1 90.88 378 VAL A O 1
ATOM 2830 N N . LYS A 1 379 ? 1.188 28.078 -6.535 1 88.19 379 LYS A N 1
ATOM 2831 C CA . LYS A 1 379 ? 1.107 27.391 -7.82 1 88.19 379 LYS A CA 1
ATOM 2832 C C . LYS A 1 379 ? 1.63 25.969 -7.715 1 88.19 379 LYS A C 1
ATOM 2834 O O . LYS A 1 379 ? 2.625 25.703 -7.031 1 88.19 379 LYS A O 1
ATOM 2839 N N . ARG A 1 380 ? 0.898 24.969 -8.344 1 90 380 ARG A N 1
ATOM 2840 C CA . ARG A 1 380 ? 1.226 23.547 -8.438 1 90 380 ARG A CA 1
ATOM 2841 C C . ARG A 1 380 ? 1.15 22.875 -7.074 1 90 380 ARG A C 1
ATOM 2843 O O . ARG A 1 380 ? 1.973 22.016 -6.758 1 90 380 ARG A O 1
ATOM 2850 N N . THR A 1 381 ? 0.358 23.438 -6.23 1 90.19 381 THR A N 1
ATOM 2851 C CA . THR A 1 381 ? 0.077 22.797 -4.949 1 90.19 381 THR A CA 1
ATOM 2852 C C . THR A 1 381 ? -1.369 22.312 -4.891 1 90.19 381 THR A C 1
ATOM 2854 O O . THR A 1 381 ? -2.275 22.984 -5.383 1 90.19 381 THR A O 1
ATOM 2857 N N . GLY A 1 382 ? -1.548 21.172 -4.324 1 90.06 382 GLY A N 1
ATOM 2858 C CA . GLY A 1 382 ? -2.893 20.641 -4.184 1 90.06 382 GLY A CA 1
ATOM 2859 C C . GLY A 1 382 ? -2.949 19.391 -3.326 1 90.06 382 GLY A C 1
ATOM 2860 O O . GLY A 1 382 ? -1.915 18.781 -3.021 1 90.06 382 GLY A O 1
ATOM 2861 N N . ALA A 1 383 ? -4.172 19.047 -2.805 1 88.5 383 ALA A N 1
ATOM 2862 C CA . ALA A 1 383 ? -4.441 17.844 -2.027 1 88.5 383 ALA A CA 1
ATOM 2863 C C . ALA A 1 383 ? -5.789 17.234 -2.404 1 88.5 383 ALA A C 1
ATOM 2865 O O . ALA A 1 383 ? -6.816 17.906 -2.35 1 88.5 383 ALA A O 1
ATOM 2866 N N . ASP A 1 384 ? -5.809 16.078 -2.818 1 90.38 384 ASP A N 1
ATOM 2867 C CA . ASP A 1 384 ? -7.027 15.352 -3.156 1 90.38 384 ASP A CA 1
ATOM 2868 C C . ASP A 1 384 ? -7.266 14.203 -2.178 1 90.38 384 ASP A C 1
ATOM 2870 O O . ASP A 1 384 ? -6.316 13.617 -1.651 1 90.38 384 ASP A O 1
ATOM 2874 N N . SER A 1 385 ? -8.523 13.938 -1.884 1 89.5 385 SER A N 1
ATOM 2875 C CA . SER A 1 385 ? -8.859 12.844 -0.971 1 89.5 385 SER A CA 1
ATOM 2876 C C . SER A 1 385 ? -10.055 12.047 -1.474 1 89.5 385 SER A C 1
ATOM 2878 O O . SER A 1 385 ? -11.008 12.617 -1.999 1 89.5 385 SER A O 1
ATOM 2880 N N . PHE A 1 386 ? -10.016 10.859 -1.444 1 90.94 386 PHE A N 1
ATOM 2881 C CA . PHE A 1 386 ? -11.109 9.914 -1.666 1 90.94 386 PHE A CA 1
ATOM 2882 C C . PHE A 1 386 ? -11.344 9.055 -0.43 1 90.94 386 PHE A C 1
ATOM 2884 O O . PHE A 1 386 ? -10.414 8.406 0.065 1 90.94 386 PHE A O 1
ATOM 2891 N N . MET A 1 387 ? -12.57 9.047 0.094 1 91.38 387 MET A N 1
ATOM 2892 C CA . MET A 1 387 ? -12.898 8.305 1.305 1 91.38 387 MET A CA 1
ATOM 2893 C C . MET A 1 387 ? -14.172 7.484 1.109 1 91.38 387 MET A C 1
ATOM 2895 O O . MET A 1 387 ? -15.109 7.938 0.452 1 91.38 387 MET A O 1
ATOM 2899 N N . MET A 1 388 ? -14.195 6.367 1.654 1 91.44 388 MET A N 1
ATOM 2900 C CA . MET A 1 388 ? -15.359 5.484 1.648 1 91.44 388 MET A CA 1
ATOM 2901 C C . MET A 1 388 ? -15.547 4.812 3.006 1 91.44 388 MET A C 1
ATOM 2903 O O . MET A 1 388 ? -14.562 4.445 3.656 1 91.44 388 MET A O 1
ATOM 2907 N N . SER A 1 389 ? -16.734 4.711 3.475 1 93.38 389 SER A N 1
ATOM 2908 C CA . SER A 1 389 ? -17.078 4.016 4.711 1 93.38 389 SER A CA 1
ATOM 2909 C C . SER A 1 389 ? -18.312 3.133 4.523 1 93.38 389 SER A C 1
ATOM 2911 O O . SER A 1 389 ? -19.266 3.533 3.869 1 93.38 389 SER A O 1
ATOM 2913 N N . ALA A 1 390 ? -18.297 1.97 4.996 1 91.88 390 ALA A N 1
ATOM 2914 C CA . ALA A 1 390 ? -19.422 1.036 4.996 1 91.88 390 ALA A CA 1
ATOM 2915 C C . ALA A 1 390 ? -19.578 0.371 6.359 1 91.88 390 ALA A C 1
ATOM 2917 O O . ALA A 1 390 ? -18.625 -0.2 6.895 1 91.88 390 ALA A O 1
ATOM 2918 N N . LYS A 1 391 ? -20.766 0.48 6.906 1 94.19 391 LYS A N 1
ATOM 2919 C CA . LYS A 1 391 ? -21.078 -0.095 8.211 1 94.19 391 LYS A CA 1
ATOM 2920 C C . LYS A 1 391 ? -22.328 -0.953 8.148 1 94.19 391 LYS A C 1
ATOM 2922 O O . LYS A 1 391 ? -23.344 -0.544 7.562 1 94.19 391 LYS A O 1
ATOM 2927 N N . PHE A 1 392 ? -22.234 -2.07 8.805 1 89.94 392 PHE A N 1
ATOM 2928 C CA . PHE A 1 392 ? -23.344 -3.023 8.859 1 89.94 392 PHE A CA 1
ATOM 2929 C C . PHE A 1 392 ? -23.578 -3.494 10.289 1 89.94 392 PHE A C 1
ATOM 2931 O O . PHE A 1 392 ? -22.641 -3.932 10.969 1 89.94 392 PHE A O 1
ATOM 2938 N N . ASN A 1 393 ? -24.766 -3.352 10.672 1 90.06 393 ASN A N 1
ATOM 2939 C CA . ASN A 1 393 ? -25.172 -3.836 11.992 1 90.06 393 ASN A CA 1
ATOM 2940 C C . ASN A 1 393 ? -26.297 -4.859 11.898 1 90.06 393 ASN A C 1
ATOM 2942 O O . ASN A 1 393 ? -27.188 -4.723 11.062 1 90.06 393 ASN A O 1
ATOM 2946 N N . GLY A 1 394 ? -26.188 -5.887 12.789 1 85.19 394 GLY A N 1
ATOM 2947 C CA . GLY A 1 394 ? -27.234 -6.891 12.766 1 85.19 394 GLY A CA 1
ATOM 2948 C C . GLY A 1 394 ? -27.531 -7.469 14.133 1 85.19 394 GLY A C 1
ATOM 2949 O O . GLY A 1 394 ? -26.688 -7.461 15.023 1 85.19 394 GLY A O 1
ATOM 2950 N N . ASN A 1 395 ? -28.75 -7.867 14.258 1 85.06 395 ASN A N 1
ATOM 2951 C CA . ASN A 1 395 ? -29.234 -8.609 15.422 1 85.06 395 ASN A CA 1
ATOM 2952 C C . ASN A 1 395 ? -29.844 -9.945 15.008 1 85.06 395 ASN A C 1
ATOM 2954 O O . ASN A 1 395 ? -31.062 -10.109 15.031 1 85.06 395 ASN A O 1
ATOM 2958 N N . PRO A 1 396 ? -28.953 -10.906 14.789 1 74.62 396 PRO A N 1
ATOM 2959 C CA . PRO A 1 396 ? -29.484 -12.195 14.344 1 74.62 396 PRO A CA 1
ATOM 2960 C C . PRO A 1 396 ? -30.344 -12.883 15.406 1 74.62 396 PRO A C 1
ATOM 2962 O O . PRO A 1 396 ? -31.328 -13.555 15.07 1 74.62 396 PRO A O 1
ATOM 2965 N N . LEU A 1 397 ? -29.812 -12.82 16.656 1 77.94 397 LEU A N 1
ATOM 2966 C CA . LEU A 1 397 ? -30.562 -13.289 17.812 1 77.94 397 LEU A CA 1
ATOM 2967 C C . LEU A 1 397 ? -30.812 -12.141 18.797 1 77.94 397 LEU A C 1
ATOM 2969 O O . LEU A 1 397 ? -30.109 -11.133 18.766 1 77.94 397 LEU A O 1
ATOM 2973 N N . GLN A 1 398 ? -31.859 -12.273 19.453 1 78.88 398 GLN A N 1
ATOM 2974 C CA . GLN A 1 398 ? -32.156 -11.25 20.453 1 78.88 398 GLN A CA 1
ATOM 2975 C C . GLN A 1 398 ? -30.984 -11.109 21.438 1 78.88 398 GLN A C 1
ATOM 2977 O O . GLN A 1 398 ? -30.734 -10.023 21.969 1 78.88 398 GLN A O 1
ATOM 2982 N N . ILE A 1 399 ? -30.234 -12.242 21.609 1 87.12 399 ILE A N 1
ATOM 2983 C CA . ILE A 1 399 ? -29.203 -12.242 22.641 1 87.12 399 ILE A CA 1
ATOM 2984 C C . ILE A 1 399 ? -27.844 -11.945 21.984 1 87.12 399 ILE A C 1
ATOM 2986 O O . ILE A 1 399 ? -26.828 -11.852 22.672 1 87.12 399 ILE A O 1
ATOM 2990 N N . LEU A 1 400 ? -27.828 -11.797 20.672 1 88.38 400 LEU A N 1
ATOM 2991 C CA . LEU A 1 400 ? -26.562 -11.586 20 1 88.38 400 LEU A CA 1
ATOM 2992 C C . LEU A 1 400 ? -26.672 -10.453 18.969 1 88.38 400 LEU A C 1
ATOM 2994 O O . LEU A 1 400 ? -27.578 -10.438 18.156 1 88.38 400 LEU A O 1
ATOM 2998 N N . SER A 1 401 ? -25.797 -9.5 19.031 1 90.56 401 SER A N 1
ATOM 2999 C CA . SER A 1 401 ? -25.672 -8.422 18.062 1 90.56 401 SER A CA 1
ATOM 3000 C C . SER A 1 401 ? -24.25 -8.32 17.531 1 90.56 401 SER A C 1
ATOM 3002 O O . SER A 1 401 ? -23.297 -8.656 18.234 1 90.56 401 SER A O 1
ATOM 3004 N N . TYR A 1 402 ? -24.094 -7.91 16.312 1 90.19 402 TYR A N 1
ATOM 3005 C CA . TYR A 1 402 ? -22.75 -7.73 15.758 1 90.19 402 TYR A CA 1
ATOM 3006 C C . TYR A 1 402 ? -22.672 -6.453 14.93 1 90.19 402 TYR A C 1
ATOM 3008 O O . TYR A 1 402 ? -23.703 -5.898 14.531 1 90.19 402 TYR A O 1
ATOM 3016 N N . GLY A 1 403 ? -21.531 -5.918 14.727 1 92.56 403 GLY A N 1
ATOM 3017 C CA . GLY A 1 403 ? -21.219 -4.789 13.867 1 92.56 403 GLY A CA 1
ATOM 3018 C C . GLY A 1 403 ? -19.953 -4.996 13.047 1 92.56 403 GLY A C 1
ATOM 3019 O O . GLY A 1 403 ? -18.969 -5.543 13.539 1 92.56 403 GLY A O 1
ATOM 3020 N N . LEU A 1 404 ? -20.141 -4.664 11.781 1 91.12 404 LEU A N 1
ATOM 3021 C CA . LEU A 1 404 ? -19 -4.723 10.867 1 91.12 404 LEU A CA 1
ATOM 3022 C C . LEU A 1 404 ? -18.797 -3.387 10.164 1 91.12 404 LEU A C 1
ATOM 3024 O O . LEU A 1 404 ? -19.766 -2.73 9.773 1 91.12 404 LEU A O 1
ATOM 3028 N N . SER A 1 405 ? -17.562 -2.979 10.078 1 93.62 405 SER A N 1
ATOM 3029 C CA . SER A 1 405 ? -17.266 -1.725 9.398 1 93.62 405 SER A CA 1
ATOM 3030 C C . SER A 1 405 ? -16 -1.835 8.57 1 93.62 405 SER A C 1
ATOM 3032 O O . SER A 1 405 ? -15.031 -2.48 8.992 1 93.62 405 SER A O 1
ATOM 3034 N N . ILE A 1 406 ? -15.977 -1.2 7.426 1 90.88 406 ILE A N 1
ATOM 3035 C CA . ILE A 1 406 ? -14.812 -1.033 6.57 1 90.88 406 ILE A CA 1
ATOM 3036 C C . ILE A 1 406 ? -14.641 0.441 6.207 1 90.88 406 ILE A C 1
ATOM 3038 O O . ILE A 1 406 ? -15.586 1.089 5.758 1 90.88 406 ILE A O 1
ATOM 3042 N N . ASP A 1 407 ? -13.453 0.936 6.379 1 92.25 407 ASP A N 1
ATOM 3043 C CA . ASP A 1 407 ? -13.117 2.303 6 1 92.25 407 ASP A CA 1
ATOM 3044 C C . ASP A 1 407 ? -11.898 2.33 5.07 1 92.25 407 ASP A C 1
ATOM 3046 O O . ASP A 1 407 ? -10.914 1.634 5.312 1 92.25 407 ASP A O 1
ATOM 3050 N N . PHE A 1 408 ? -12.016 3.072 4.02 1 90.69 408 PHE A N 1
ATOM 3051 C CA . PHE A 1 408 ? -10.922 3.238 3.074 1 90.69 408 PHE A CA 1
ATOM 3052 C C . PHE A 1 408 ? -10.664 4.715 2.793 1 90.69 408 PHE A C 1
ATOM 3054 O O . PHE A 1 408 ? -11.609 5.5 2.664 1 90.69 408 PHE A O 1
ATOM 3061 N N . SER A 1 409 ? -9.398 5.078 2.744 1 91.56 409 SER A N 1
ATOM 3062 C CA . SER A 1 409 ? -9.023 6.441 2.377 1 91.56 409 SER A CA 1
ATOM 3063 C C . SER A 1 409 ? -7.828 6.449 1.43 1 91.56 409 SER A C 1
ATOM 3065 O O . SER A 1 409 ? -6.906 5.648 1.578 1 91.56 409 SER A O 1
ATOM 3067 N N . TYR A 1 410 ? -7.871 7.234 0.394 1 91.06 410 TYR A N 1
ATOM 3068 C CA . TYR A 1 410 ? -6.797 7.508 -0.55 1 91.06 410 TYR A CA 1
ATOM 3069 C C . TYR A 1 410 ? -6.523 9.008 -0.646 1 91.06 410 TYR A C 1
ATOM 3071 O O . TYR A 1 410 ? -7.324 9.75 -1.212 1 91.06 410 TYR A O 1
ATOM 3079 N N . LEU A 1 411 ? -5.387 9.422 -0.103 1 90.38 411 LEU A N 1
ATOM 3080 C CA . LEU A 1 411 ? -5 10.828 -0.047 1 90.38 411 LEU A CA 1
ATOM 3081 C C . LEU A 1 411 ? -3.801 11.102 -0.946 1 90.38 411 LEU A C 1
ATOM 3083 O O . LEU A 1 411 ? -2.84 10.328 -0.956 1 90.38 411 LEU A O 1
ATOM 3087 N N . LYS A 1 412 ? -3.912 12.133 -1.695 1 89.69 412 LYS A N 1
ATOM 3088 C CA . LYS A 1 412 ? -2.828 12.531 -2.588 1 89.69 412 LYS A CA 1
ATOM 3089 C C . LYS A 1 412 ? -2.516 14.023 -2.438 1 89.69 412 LYS A C 1
ATOM 3091 O O . LYS A 1 412 ? -3.428 14.852 -2.365 1 89.69 412 LYS A O 1
ATOM 3096 N N . SER A 1 413 ? -1.276 14.32 -2.289 1 89.25 413 SER A N 1
ATOM 3097 C CA . SER A 1 413 ? -0.836 15.711 -2.25 1 89.25 413 SER A CA 1
ATOM 3098 C C . SER A 1 413 ? 0.322 15.953 -3.213 1 89.25 413 SER A C 1
ATOM 3100 O O . SER A 1 413 ? 1.075 15.023 -3.529 1 89.25 413 SER A O 1
ATOM 3102 N N . HIS A 1 414 ? 0.395 17.141 -3.758 1 90.62 414 HIS A N 1
ATOM 3103 C CA . HIS A 1 414 ? 1.515 17.531 -4.609 1 90.62 414 HIS A CA 1
ATOM 3104 C C . HIS A 1 414 ? 1.922 18.969 -4.352 1 90.62 414 HIS A C 1
ATOM 3106 O O . HIS A 1 414 ? 1.075 19.812 -4.047 1 90.62 414 HIS A O 1
ATOM 3112 N N . SER A 1 415 ? 3.164 19.234 -4.395 1 90.62 415 SER A N 1
ATOM 3113 C CA . SER A 1 415 ? 3.75 20.562 -4.227 1 90.62 415 SER A CA 1
ATOM 3114 C C . SER A 1 415 ? 5.145 20.625 -4.84 1 90.62 415 SER A C 1
ATOM 3116 O O . SER A 1 415 ? 5.742 19.594 -5.156 1 90.62 415 SER A O 1
ATOM 3118 N N . PRO A 1 416 ? 5.602 21.891 -5.043 1 91.06 416 PRO A N 1
ATOM 3119 C CA . PRO A 1 416 ? 7.023 21.984 -5.367 1 91.06 416 PRO A CA 1
ATOM 3120 C C . PRO A 1 416 ? 7.926 21.562 -4.207 1 91.06 416 PRO A C 1
ATOM 3122 O O . PRO A 1 416 ? 7.449 21.406 -3.08 1 91.06 416 PRO A O 1
ATOM 3125 N N . SER A 1 417 ? 9.195 21.406 -4.516 1 87.44 417 SER A N 1
ATOM 3126 C CA . SER A 1 417 ? 10.148 21.031 -3.482 1 87.44 417 SER A CA 1
ATOM 3127 C C . SER A 1 417 ? 10.25 22.094 -2.393 1 87.44 417 SER A C 1
ATOM 3129 O O . SER A 1 417 ? 10.148 23.281 -2.674 1 87.44 417 SER A O 1
ATOM 3131 N N . GLU A 1 418 ? 10.5 21.656 -1.173 1 78.81 418 GLU A N 1
ATOM 3132 C CA . GLU A 1 418 ? 10.594 22.578 -0.04 1 78.81 418 GLU A CA 1
ATOM 3133 C C . GLU A 1 418 ? 12.031 23.047 0.172 1 78.81 418 GLU A C 1
ATOM 3135 O O . GLU A 1 418 ? 12.305 23.844 1.067 1 78.81 418 GLU A O 1
ATOM 3140 N N . ALA A 1 419 ? 12.852 22.547 -0.667 1 79.69 419 ALA A N 1
ATOM 3141 C CA . ALA A 1 419 ? 14.242 22.969 -0.554 1 79.69 419 ALA A CA 1
ATOM 3142 C C . ALA A 1 419 ? 14.391 24.469 -0.781 1 79.69 419 ALA A C 1
ATOM 3144 O O . ALA A 1 419 ? 15.273 25.109 -0.207 1 79.69 419 ALA A O 1
ATOM 3145 N N . PHE A 1 420 ? 13.594 25 -1.613 1 86.69 420 PHE A N 1
ATOM 3146 C CA . PHE A 1 420 ? 13.523 26.438 -1.825 1 86.69 420 PHE A CA 1
ATOM 3147 C C . PHE A 1 420 ? 12.328 27.047 -1.099 1 86.69 420 PHE A C 1
ATOM 3149 O O . PHE A 1 420 ? 11.18 26.688 -1.386 1 86.69 420 PHE A O 1
ATOM 3156 N N . ASN A 1 421 ? 12.617 27.891 -0.186 1 88.88 421 ASN A N 1
ATOM 3157 C CA . ASN A 1 421 ? 11.539 28.469 0.598 1 88.88 421 ASN A CA 1
ATOM 3158 C C . ASN A 1 421 ? 10.836 29.594 -0.164 1 88.88 421 ASN A C 1
ATOM 3160 O O . ASN A 1 421 ? 11.234 30.75 -0.082 1 88.88 421 ASN A O 1
ATOM 3164 N N . ILE A 1 422 ? 9.766 29.359 -0.684 1 90.12 422 ILE A N 1
ATOM 3165 C CA . ILE A 1 422 ? 9.016 30.266 -1.543 1 90.12 422 ILE A CA 1
ATOM 3166 C C . ILE A 1 422 ? 8.43 31.406 -0.706 1 90.12 422 ILE A C 1
ATOM 3168 O O . ILE A 1 422 ? 8.305 32.531 -1.181 1 90.12 422 ILE A O 1
ATOM 3172 N N . TYR A 1 423 ? 8.195 31.188 0.482 1 89.31 423 TYR A N 1
ATOM 3173 C CA . TYR A 1 423 ? 7.539 32.156 1.338 1 89.31 423 TYR A CA 1
ATOM 3174 C C . TYR A 1 423 ? 8.523 33.219 1.799 1 89.31 423 TYR A C 1
ATOM 3176 O O . TYR A 1 423 ? 8.203 34.406 1.812 1 89.31 423 TYR A O 1
ATOM 3184 N N . LYS A 1 424 ? 9.648 32.719 2.133 1 91.69 424 LYS A N 1
ATOM 3185 C CA . LYS A 1 424 ? 10.688 33.688 2.441 1 91.69 424 LYS A CA 1
ATOM 3186 C C . LYS A 1 424 ? 11.039 34.531 1.213 1 91.69 424 LYS A C 1
ATOM 3188 O O . LYS A 1 424 ? 11.32 35.719 1.328 1 91.69 424 LYS A O 1
ATOM 3193 N N . TYR A 1 425 ? 11.062 33.906 0.11 1 94.75 425 TYR A N 1
ATOM 3194 C CA . TYR A 1 425 ? 11.352 34.656 -1.117 1 94.75 425 TYR A CA 1
ATOM 3195 C C . TYR A 1 425 ? 10.305 35.719 -1.359 1 94.75 425 TYR A C 1
ATOM 3197 O O . TYR A 1 425 ? 10.648 36.844 -1.736 1 94.75 425 TYR A O 1
ATOM 3205 N N . ALA A 1 426 ? 9.102 35.438 -1.173 1 92.06 426 ALA A N 1
ATOM 3206 C CA . ALA A 1 426 ? 8.031 36.438 -1.386 1 92.06 426 ALA A CA 1
ATOM 3207 C C . ALA A 1 426 ? 8.211 37.625 -0.479 1 92.06 426 ALA A C 1
ATOM 3209 O O . ALA A 1 426 ? 7.91 38.781 -0.875 1 92.06 426 ALA A O 1
ATOM 3210 N N . TYR A 1 427 ? 8.719 37.375 0.643 1 93.06 427 TYR A N 1
ATOM 3211 C CA . TYR A 1 427 ? 8.859 38.438 1.626 1 93.06 427 TYR A CA 1
ATOM 3212 C C . TYR A 1 427 ? 10.102 39.281 1.351 1 93.06 427 TYR A C 1
ATOM 3214 O O . TYR A 1 427 ? 10.07 40.531 1.476 1 93.06 427 TYR A O 1
ATOM 3222 N N . PHE A 1 428 ? 11.219 38.656 0.945 1 96.12 428 PHE A N 1
ATOM 3223 C CA . PHE A 1 428 ? 12.492 39.344 0.979 1 96.12 428 PHE A CA 1
ATOM 3224 C C . PHE A 1 428 ? 12.945 39.719 -0.428 1 96.12 428 PHE A C 1
ATOM 3226 O O . PHE A 1 428 ? 13.852 40.531 -0.599 1 96.12 428 PHE A O 1
ATOM 3233 N N . ALA A 1 429 ? 12.383 39.156 -1.398 1 96.81 429 ALA A N 1
ATOM 3234 C CA . ALA A 1 429 ? 12.812 39.469 -2.754 1 96.81 429 ALA A CA 1
ATOM 3235 C C . ALA A 1 429 ? 12.539 40.938 -3.082 1 96.81 429 ALA A C 1
ATOM 3237 O O . ALA A 1 429 ? 11.508 41.5 -2.689 1 96.81 429 ALA A O 1
ATOM 3238 N N . ASN A 1 430 ? 13.5 41.531 -3.76 1 98 430 ASN A N 1
ATOM 3239 C CA . ASN A 1 430 ? 13.352 42.938 -4.098 1 98 430 ASN A CA 1
ATOM 3240 C C . ASN A 1 430 ? 12.289 43.156 -5.176 1 98 430 ASN A C 1
ATOM 3242 O O . ASN A 1 430 ? 12.195 42.344 -6.113 1 98 430 ASN A O 1
ATOM 3246 N N . PRO A 1 431 ? 11.492 44.188 -5.055 1 97.06 431 PRO A N 1
ATOM 3247 C CA . PRO A 1 431 ? 10.352 44.406 -5.953 1 97.06 431 PRO A CA 1
ATOM 3248 C C . PRO A 1 431 ? 10.773 44.844 -7.352 1 97.06 431 PRO A C 1
ATOM 3250 O O . PRO A 1 431 ? 9.977 44.781 -8.289 1 97.06 431 PRO A O 1
ATOM 3253 N N . TYR A 1 432 ? 12.031 45.312 -7.551 1 97.38 432 TYR A N 1
ATOM 3254 C CA . TYR A 1 432 ? 12.469 45.75 -8.867 1 97.38 432 TYR A CA 1
ATOM 3255 C C . TYR A 1 432 ? 12.922 44.562 -9.719 1 97.38 432 TYR A C 1
ATOM 3257 O O . TYR A 1 432 ? 13.242 44.75 -10.898 1 97.38 432 TYR A O 1
ATOM 3265 N N . GLU A 1 433 ? 12.992 43.375 -9.133 1 96.12 433 GLU A N 1
ATOM 3266 C CA . GLU A 1 433 ? 13.305 42.156 -9.883 1 96.12 433 GLU A CA 1
ATOM 3267 C C . GLU A 1 433 ? 12.094 41.656 -10.664 1 96.12 433 GLU A C 1
ATOM 3269 O O . GLU A 1 433 ? 10.953 41.969 -10.305 1 96.12 433 GLU A O 1
ATOM 3274 N N . ARG A 1 434 ? 12.367 40.875 -11.797 1 93.44 434 ARG A N 1
ATOM 3275 C CA . ARG A 1 434 ? 11.32 40.312 -12.641 1 93.44 434 ARG A CA 1
ATOM 3276 C C . ARG A 1 434 ? 11.508 38.781 -12.789 1 93.44 434 ARG A C 1
ATOM 3278 O O . ARG A 1 434 ? 12.617 38.281 -12.656 1 93.44 434 ARG A O 1
ATOM 3285 N N . LEU A 1 435 ? 10.422 38.156 -13.125 1 93.56 435 LEU A N 1
ATOM 3286 C CA . LEU A 1 435 ? 10.453 36.719 -13.234 1 93.56 435 LEU A CA 1
ATOM 3287 C C . LEU A 1 435 ? 10.914 36.281 -14.625 1 93.56 435 LEU A C 1
ATOM 3289 O O . LEU A 1 435 ? 11.539 35.219 -14.773 1 93.56 435 LEU A O 1
ATOM 3293 N N . TYR A 1 436 ? 10.531 37.094 -15.609 1 94.12 436 TYR A N 1
ATOM 3294 C CA . TYR A 1 436 ? 10.742 36.656 -16.984 1 94.12 436 TYR A CA 1
ATOM 3295 C C . TYR A 1 436 ? 11.43 37.719 -17.812 1 94.12 436 TYR A C 1
ATOM 3297 O O . TYR A 1 436 ? 11.211 38.906 -17.594 1 94.12 436 TYR A O 1
ATOM 3305 N N . ASN A 1 437 ? 12.227 37.156 -18.719 1 93.44 437 ASN A N 1
ATOM 3306 C CA . ASN A 1 437 ? 12.789 38.031 -19.75 1 93.44 437 ASN A CA 1
ATOM 3307 C C . ASN A 1 437 ? 11.758 38.375 -20.812 1 93.44 437 ASN A C 1
ATOM 3309 O O . ASN A 1 437 ? 10.633 37.875 -20.781 1 93.44 437 ASN A O 1
ATOM 3313 N N . ALA A 1 438 ? 12.188 39.312 -21.672 1 89.56 438 ALA A N 1
ATOM 3314 C CA . ALA A 1 438 ? 11.281 39.75 -22.734 1 89.56 438 ALA A CA 1
ATOM 3315 C C . ALA A 1 438 ? 10.922 38.594 -23.656 1 89.56 438 ALA A C 1
ATOM 3317 O O . ALA A 1 438 ? 9.812 38.531 -24.188 1 89.56 438 ALA A O 1
ATOM 3318 N N . ASP A 1 439 ? 11.758 37.5 -23.703 1 92.56 439 ASP A N 1
ATOM 3319 C CA . ASP A 1 439 ? 11.539 36.344 -24.578 1 92.56 439 ASP A CA 1
ATOM 3320 C C . ASP A 1 439 ? 10.75 35.25 -23.859 1 92.56 439 ASP A C 1
ATOM 3322 O O . ASP A 1 439 ? 10.477 34.188 -24.438 1 92.56 439 ASP A O 1
ATOM 3326 N N . GLY A 1 440 ? 10.383 35.469 -22.641 1 90.5 440 GLY A N 1
ATOM 3327 C CA . GLY A 1 440 ? 9.586 34.5 -21.906 1 90.5 440 GLY A CA 1
ATOM 3328 C C . GLY A 1 440 ? 10.414 33.531 -21.078 1 90.5 440 GLY A C 1
ATOM 3329 O O . GLY A 1 440 ? 9.867 32.75 -20.297 1 90.5 440 GLY A O 1
ATOM 3330 N N . GLY A 1 441 ? 11.711 33.531 -21.328 1 93.38 441 GLY A N 1
ATOM 3331 C CA . GLY A 1 441 ? 12.586 32.719 -20.5 1 93.38 441 GLY A CA 1
ATOM 3332 C C . GLY A 1 441 ? 12.719 33.188 -19.078 1 93.38 441 GLY A C 1
ATOM 3333 O O . GLY A 1 441 ? 12.328 34.344 -18.766 1 93.38 441 GLY A O 1
ATOM 3334 N N . TYR A 1 442 ? 13.211 32.406 -18.203 1 95.56 442 TYR A N 1
ATOM 3335 C CA . TYR A 1 442 ? 13.367 32.75 -16.797 1 95.56 442 TYR A CA 1
ATOM 3336 C C . TYR A 1 442 ? 14.445 33.812 -16.625 1 95.56 442 TYR A C 1
ATOM 3338 O O . TYR A 1 442 ? 15.539 33.688 -17.172 1 95.56 442 TYR A O 1
ATOM 3346 N N . GLN A 1 443 ? 14.133 34.875 -15.914 1 95.25 443 GLN A N 1
ATOM 3347 C CA . GLN A 1 443 ? 15.125 35.875 -15.586 1 95.25 443 GLN A CA 1
ATOM 3348 C C . GLN A 1 443 ? 15.758 35.625 -14.227 1 95.25 443 GLN A C 1
ATOM 3350 O O . GLN A 1 443 ? 15.055 35.406 -13.234 1 95.25 443 GLN A O 1
ATOM 3355 N N . ALA A 1 444 ? 17.078 35.594 -14.156 1 94.38 444 ALA A N 1
ATOM 3356 C CA . ALA A 1 444 ? 17.797 35.344 -12.906 1 94.38 444 ALA A CA 1
ATOM 3357 C C . ALA A 1 444 ? 17.641 36.531 -11.953 1 94.38 444 ALA A C 1
ATOM 3359 O O . ALA A 1 444 ? 17.688 37.688 -12.375 1 94.38 444 ALA A O 1
ATOM 3360 N N . ASP A 1 445 ? 17.328 36.25 -10.727 1 95.12 445 ASP A N 1
ATOM 3361 C CA . ASP A 1 445 ? 17.344 37.25 -9.688 1 95.12 445 ASP A CA 1
ATOM 3362 C C . ASP A 1 445 ? 18.766 37.75 -9.422 1 95.12 445 ASP A C 1
ATOM 3364 O O . ASP A 1 445 ? 19.656 36.969 -9.102 1 95.12 445 ASP A O 1
ATOM 3368 N N . GLU A 1 446 ? 18.969 38.969 -9.484 1 92.94 446 GLU A N 1
ATOM 3369 C CA . GLU A 1 446 ? 20.328 39.5 -9.422 1 92.94 446 GLU A CA 1
ATOM 3370 C C . GLU A 1 446 ? 20.703 39.875 -7.992 1 92.94 446 GLU A C 1
ATOM 3372 O O . GLU A 1 446 ? 21.859 40.156 -7.707 1 92.94 446 GLU A O 1
ATOM 3377 N N . THR A 1 447 ? 19.812 39.812 -7.098 1 94.88 447 THR A N 1
ATOM 3378 C CA . THR A 1 447 ? 20.109 40.406 -5.793 1 94.88 447 THR A CA 1
ATOM 3379 C C . THR A 1 447 ? 19.922 39.375 -4.684 1 94.88 447 THR A C 1
ATOM 3381 O O . THR A 1 447 ? 20.703 39.312 -3.729 1 94.88 447 THR A O 1
ATOM 3384 N N . TYR A 1 448 ? 18.953 38.5 -4.707 1 94.25 448 TYR A N 1
ATOM 3385 C CA . TYR A 1 448 ? 18.547 37.656 -3.58 1 94.25 448 TYR A CA 1
ATOM 3386 C C . TYR A 1 448 ? 19.719 36.875 -3.021 1 94.25 448 TYR A C 1
ATOM 3388 O O . TYR A 1 448 ? 19.844 36.719 -1.806 1 94.25 448 TYR A O 1
ATOM 3396 N N . PHE A 1 449 ? 20.641 36.406 -3.859 1 90.94 449 PHE A N 1
ATOM 3397 C CA . PHE A 1 449 ? 21.734 35.562 -3.391 1 90.94 449 PHE A CA 1
ATOM 3398 C C . PHE A 1 449 ? 23.078 36.219 -3.662 1 90.94 449 PHE A C 1
ATOM 3400 O O . PHE A 1 449 ? 24.125 35.594 -3.559 1 90.94 449 PHE A O 1
ATOM 3407 N N . SER A 1 450 ? 23.188 37.5 -3.986 1 92.38 450 SER A N 1
ATOM 3408 C CA . SER A 1 450 ? 24.406 38.094 -4.516 1 92.38 450 SER A CA 1
ATOM 3409 C C . SER A 1 450 ? 25.156 38.875 -3.441 1 92.38 450 SER A C 1
ATOM 3411 O O . SER A 1 450 ? 26.266 39.344 -3.674 1 92.38 450 SER A O 1
ATOM 3413 N N . MET A 1 451 ? 24.562 38.969 -2.291 1 93.06 451 MET A N 1
ATOM 3414 C CA . MET A 1 451 ? 25.125 39.844 -1.274 1 93.06 451 MET A CA 1
ATOM 3415 C C . MET A 1 451 ? 26.578 39.469 -0.969 1 93.06 451 MET A C 1
ATOM 3417 O O . MET A 1 451 ? 27.438 40.344 -0.902 1 93.06 451 MET A O 1
ATOM 3421 N N . VAL A 1 452 ? 26.781 38.25 -0.848 1 91.44 452 VAL A N 1
ATOM 3422 C CA . VAL A 1 452 ? 28.109 37.781 -0.463 1 91.44 452 VAL A CA 1
ATOM 3423 C C . VAL A 1 452 ? 29.094 38.031 -1.599 1 91.44 452 VAL A C 1
ATOM 3425 O O . VAL A 1 452 ? 30.203 38.531 -1.37 1 91.44 452 VAL A O 1
ATOM 3428 N N . ASN A 1 453 ? 28.734 37.781 -2.82 1 89.81 453 ASN A N 1
ATOM 3429 C CA . ASN A 1 453 ? 29.578 38 -3.988 1 89.81 453 ASN A CA 1
ATOM 3430 C C . ASN A 1 453 ? 29.828 39.5 -4.25 1 89.81 453 ASN A C 1
ATOM 3432 O O . ASN A 1 453 ? 30.938 39.875 -4.594 1 89.81 453 ASN A O 1
ATOM 3436 N N . ALA A 1 454 ? 28.844 40.25 -4.113 1 92.38 454 ALA A N 1
ATOM 3437 C CA . ALA A 1 454 ? 28.938 41.688 -4.371 1 92.38 454 ALA A CA 1
ATOM 3438 C C . ALA A 1 454 ? 29.859 42.375 -3.373 1 92.38 454 ALA A C 1
ATOM 3440 O O . ALA A 1 454 ? 30.422 43.438 -3.656 1 92.38 454 ALA A O 1
ATOM 3441 N N . ASN A 1 455 ? 30.062 41.781 -2.254 1 93 455 ASN A N 1
ATOM 3442 C CA . ASN A 1 455 ? 30.922 42.344 -1.223 1 93 455 ASN A CA 1
ATOM 3443 C C . ASN A 1 455 ? 32.25 41.625 -1.125 1 93 455 ASN A C 1
ATOM 3445 O O . ASN A 1 455 ? 32.875 41.562 -0.052 1 93 455 ASN A O 1
ATOM 3449 N N . GLY A 1 456 ? 32.688 40.938 -2.146 1 81.75 456 GLY A N 1
ATOM 3450 C CA . GLY A 1 456 ? 34.062 40.531 -2.326 1 81.75 456 GLY A CA 1
ATOM 3451 C C . GLY A 1 456 ? 34.312 39.062 -2.109 1 81.75 456 GLY A C 1
ATOM 3452 O O . GLY A 1 456 ? 35.438 38.594 -2.238 1 81.75 456 GLY A O 1
ATOM 3453 N N . ASP A 1 457 ? 33.344 38.25 -1.653 1 78.75 457 ASP A N 1
ATOM 3454 C CA . ASP A 1 457 ? 33.562 36.844 -1.517 1 78.75 457 ASP A CA 1
ATOM 3455 C C . ASP A 1 457 ? 33.406 36.125 -2.855 1 78.75 457 ASP A C 1
ATOM 3457 O O . ASP A 1 457 ? 32.281 35.719 -3.219 1 78.75 457 ASP A O 1
ATOM 3461 N N . SER A 1 458 ? 34.469 35.906 -3.531 1 69.94 458 SER A N 1
ATOM 3462 C CA . SER A 1 458 ? 34.438 35.344 -4.871 1 69.94 458 SER A CA 1
ATOM 3463 C C . SER A 1 458 ? 34.312 33.812 -4.824 1 69.94 458 SER A C 1
ATOM 3465 O O . SER A 1 458 ? 34.125 33.156 -5.852 1 69.94 458 SER A O 1
ATOM 3467 N N . PHE A 1 459 ? 34.281 33.25 -3.58 1 68.88 459 PHE A N 1
ATOM 3468 C CA . PHE A 1 459 ? 34.281 31.797 -3.486 1 68.88 459 PHE A CA 1
ATOM 3469 C C . PHE A 1 459 ? 32.844 31.266 -3.361 1 68.88 459 PHE A C 1
ATOM 3471 O O . PHE A 1 459 ? 32.625 30.062 -3.416 1 68.88 459 PHE A O 1
ATOM 3478 N N . ASN A 1 460 ? 31.938 32.219 -3.311 1 77.06 460 ASN A N 1
ATOM 3479 C CA . ASN A 1 460 ? 30.547 31.797 -3.283 1 77.06 460 ASN A CA 1
ATOM 3480 C C . ASN A 1 460 ? 29.969 31.688 -4.688 1 77.06 460 ASN A C 1
ATOM 3482 O O . ASN A 1 460 ? 29.547 32.688 -5.27 1 77.06 460 ASN A O 1
ATOM 3486 N N . TYR A 1 461 ? 29.922 30.469 -5.199 1 81.38 461 TYR A N 1
ATOM 3487 C CA . TYR A 1 461 ? 29.438 30.266 -6.559 1 81.38 461 TYR A CA 1
ATOM 3488 C C . TYR A 1 461 ? 27.922 30.141 -6.582 1 81.38 461 TYR A C 1
ATOM 3490 O O . TYR A 1 461 ? 27.312 29.656 -5.621 1 81.38 461 TYR A O 1
ATOM 3498 N N . LEU A 1 462 ? 27.406 30.766 -7.59 1 86.31 462 LEU A N 1
ATOM 3499 C CA . LEU A 1 462 ? 25.984 30.594 -7.898 1 86.31 462 LEU A CA 1
ATOM 3500 C C . LEU A 1 462 ? 25.797 29.844 -9.211 1 86.31 462 LEU A C 1
ATOM 3502 O O . LEU A 1 462 ? 26.719 29.766 -10.023 1 86.31 462 LEU A O 1
ATOM 3506 N N . PRO A 1 463 ? 24.656 29.234 -9.352 1 89.06 463 PRO A N 1
ATOM 3507 C CA . PRO A 1 463 ? 24.453 28.5 -10.602 1 89.06 463 PRO A CA 1
ATOM 3508 C C . PRO A 1 463 ? 24.609 29.406 -11.836 1 89.06 463 PRO A C 1
ATOM 3510 O O . PRO A 1 463 ? 24.219 30.562 -11.805 1 89.06 463 PRO A O 1
ATOM 3513 N N . LYS A 1 464 ? 25.078 28.781 -12.914 1 85.69 464 LYS A N 1
ATOM 3514 C CA . LYS A 1 464 ? 25.359 29.516 -14.141 1 85.69 464 LYS A CA 1
ATOM 3515 C C . LYS A 1 464 ? 24.078 30.156 -14.703 1 85.69 464 LYS A C 1
ATOM 3517 O O . LYS A 1 464 ? 24.125 31.25 -15.266 1 85.69 464 LYS A O 1
ATOM 3522 N N . ASN A 1 465 ? 23 29.5 -14.562 1 89.5 465 ASN A N 1
ATOM 3523 C CA . ASN A 1 465 ? 21.75 30 -15.117 1 89.5 465 ASN A CA 1
ATOM 3524 C C . ASN A 1 465 ? 21.031 30.922 -14.141 1 89.5 465 ASN A C 1
ATOM 3526 O O . ASN A 1 465 ? 19.891 31.328 -14.398 1 89.5 465 ASN A O 1
ATOM 3530 N N . GLY A 1 466 ? 21.656 31.234 -13.07 1 91.44 466 GLY A N 1
ATOM 3531 C CA . GLY A 1 466 ? 21.031 32.094 -12.07 1 91.44 466 GLY A CA 1
ATOM 3532 C C . GLY A 1 466 ? 19.922 31.391 -11.305 1 91.44 466 GLY A C 1
ATOM 3533 O O . GLY A 1 466 ? 19.75 30.172 -11.422 1 91.44 466 GLY A O 1
ATOM 3534 N N . ILE A 1 467 ? 19.297 32.156 -10.5 1 94 467 ILE A N 1
ATOM 3535 C CA . ILE A 1 467 ? 18.234 31.609 -9.664 1 94 467 ILE A CA 1
ATOM 3536 C C . ILE A 1 467 ? 16.906 32.281 -9.992 1 94 467 ILE A C 1
ATOM 3538 O O . ILE A 1 467 ? 16.844 33.531 -10.102 1 94 467 ILE A O 1
ATOM 3542 N N . ASN A 1 468 ? 15.906 31.484 -10.234 1 95.94 468 ASN A N 1
ATOM 3543 C CA . ASN A 1 468 ? 14.547 31.953 -10.492 1 95.94 468 ASN A CA 1
ATOM 3544 C C . ASN A 1 468 ? 13.516 31.141 -9.734 1 95.94 468 ASN A C 1
ATOM 3546 O O . ASN A 1 468 ? 13.461 29.906 -9.859 1 95.94 468 ASN A O 1
ATOM 3550 N N . VAL A 1 469 ? 12.656 31.812 -9.039 1 94.94 469 VAL A N 1
ATOM 3551 C CA . VAL A 1 469 ? 11.727 31.125 -8.148 1 94.94 469 VAL A CA 1
ATOM 3552 C C . VAL A 1 469 ? 10.719 30.328 -8.977 1 94.94 469 VAL A C 1
ATOM 3554 O O . VAL A 1 469 ? 10.305 29.234 -8.562 1 94.94 469 VAL A O 1
ATOM 3557 N N . MET A 1 470 ? 10.273 30.812 -10.109 1 95 470 MET A N 1
ATOM 3558 C CA . MET A 1 470 ? 9.305 30.094 -10.922 1 95 470 MET A CA 1
ATOM 3559 C C . MET A 1 470 ? 9.922 28.828 -11.508 1 95 470 MET A C 1
ATOM 3561 O O . MET A 1 470 ? 9.227 27.828 -11.711 1 95 470 MET A O 1
ATOM 3565 N N . ARG A 1 471 ? 11.195 28.844 -11.812 1 94.81 471 ARG A N 1
ATOM 3566 C CA . ARG A 1 471 ? 11.875 27.625 -12.234 1 94.81 471 ARG A CA 1
ATOM 3567 C C . ARG A 1 471 ? 11.836 26.562 -11.133 1 94.81 471 ARG A C 1
ATOM 3569 O O . ARG A 1 471 ? 11.625 25.391 -11.406 1 94.81 471 ARG A O 1
ATOM 3576 N N . GLU A 1 472 ? 12.078 27.016 -9.922 1 94.62 472 GLU A N 1
ATOM 3577 C CA . GLU A 1 472 ? 11.992 26.094 -8.781 1 94.62 472 GLU A CA 1
ATOM 3578 C C . GLU A 1 472 ? 10.609 25.453 -8.703 1 94.62 472 GLU A C 1
ATOM 3580 O O . GLU A 1 472 ? 10.492 24.25 -8.422 1 94.62 472 GLU A O 1
ATOM 3585 N N . ILE A 1 473 ? 9.594 26.25 -8.938 1 94.69 473 ILE A N 1
ATOM 3586 C CA . ILE A 1 473 ? 8.227 25.766 -8.812 1 94.69 473 ILE A CA 1
ATOM 3587 C C . ILE A 1 473 ? 7.898 24.828 -9.977 1 94.69 473 ILE A C 1
ATOM 3589 O O . ILE A 1 473 ? 7.293 23.781 -9.781 1 94.69 473 ILE A O 1
ATOM 3593 N N . ASP A 1 474 ? 8.367 25.141 -11.156 1 94.56 474 ASP A N 1
ATOM 3594 C CA . ASP A 1 474 ? 7.988 24.406 -12.367 1 94.56 474 ASP A CA 1
ATOM 3595 C C . ASP A 1 474 ? 8.797 23.125 -12.508 1 94.56 474 ASP A C 1
ATOM 3597 O O . ASP A 1 474 ? 8.312 22.141 -13.062 1 94.56 474 ASP A O 1
ATOM 3601 N N . GLU A 1 475 ? 10.039 23.094 -12 1 95.25 475 GLU A N 1
ATOM 3602 C CA . GLU A 1 475 ? 10.93 21.984 -12.312 1 95.25 475 GLU A CA 1
ATOM 3603 C C . GLU A 1 475 ? 11.172 21.109 -11.094 1 95.25 475 GLU A C 1
ATOM 3605 O O . GLU A 1 475 ? 12.117 20.312 -11.062 1 95.25 475 GLU A O 1
ATOM 3610 N N . THR A 1 476 ? 10.422 21.234 -10.109 1 93.44 476 THR A N 1
ATOM 3611 C CA . THR A 1 476 ? 10.453 20.328 -8.969 1 93.44 476 THR A CA 1
ATOM 3612 C C . THR A 1 476 ? 9.055 19.797 -8.656 1 93.44 476 THR A C 1
ATOM 3614 O O . THR A 1 476 ? 8.055 20.453 -8.984 1 93.44 476 THR A O 1
ATOM 3617 N N . ALA A 1 477 ? 8.992 18.641 -8.172 1 92.44 477 ALA A N 1
ATOM 3618 C CA . ALA A 1 477 ? 7.703 18.031 -7.852 1 92.44 477 ALA A CA 1
ATOM 3619 C C . ALA A 1 477 ? 7.812 17.125 -6.625 1 92.44 477 ALA A C 1
ATOM 3621 O O . ALA A 1 477 ? 8.625 16.203 -6.598 1 92.44 477 ALA A O 1
ATOM 3622 N N . LEU A 1 478 ? 7.062 17.469 -5.621 1 91.31 478 LEU A N 1
ATOM 3623 C CA . LEU A 1 478 ? 6.895 16.641 -4.434 1 91.31 478 LEU A CA 1
ATOM 3624 C C . LEU A 1 478 ? 5.5 16.031 -4.391 1 91.31 478 LEU A C 1
ATOM 3626 O O . LEU A 1 478 ? 4.5 16.75 -4.422 1 91.31 478 LEU A O 1
ATOM 3630 N N . LYS A 1 479 ? 5.445 14.773 -4.398 1 90 479 LYS A N 1
ATOM 3631 C CA . LYS A 1 479 ? 4.172 14.062 -4.371 1 90 479 LYS A CA 1
ATOM 3632 C C . LYS A 1 479 ? 4.113 13.078 -3.203 1 90 479 LYS A C 1
ATOM 3634 O O . LYS A 1 479 ? 5.109 12.43 -2.881 1 90 479 LYS A O 1
ATOM 3639 N N . SER A 1 480 ? 2.949 13.016 -2.5 1 87.81 480 SER A N 1
ATOM 3640 C CA . SER A 1 480 ? 2.701 12.086 -1.407 1 87.81 480 SER A CA 1
ATOM 3641 C C . SER A 1 480 ? 1.356 11.383 -1.575 1 87.81 480 SER A C 1
ATOM 3643 O O . SER A 1 480 ? 0.348 12.023 -1.875 1 87.81 480 SER A O 1
ATOM 3645 N N . ILE A 1 481 ? 1.372 10.141 -1.474 1 88.62 481 ILE A N 1
ATOM 3646 C CA . ILE A 1 481 ? 0.161 9.336 -1.568 1 88.62 481 ILE A CA 1
ATOM 3647 C C . ILE A 1 481 ? 0.032 8.453 -0.33 1 88.62 481 ILE A C 1
ATOM 3649 O O . ILE A 1 481 ? 1.013 7.848 0.114 1 88.62 481 ILE A O 1
ATOM 3653 N N . SER A 1 482 ? -1.148 8.43 0.282 1 87.88 482 SER A N 1
ATOM 3654 C CA . SER A 1 482 ? -1.438 7.562 1.421 1 87.88 482 SER A CA 1
ATOM 3655 C C . SER A 1 482 ? -2.709 6.75 1.19 1 87.88 482 SER A C 1
ATOM 3657 O O . SER A 1 482 ? -3.732 7.297 0.777 1 87.88 482 SER A O 1
ATOM 3659 N N . SER A 1 483 ? -2.641 5.512 1.327 1 88.62 483 SER A N 1
ATOM 3660 C CA . SER A 1 483 ? -3.797 4.621 1.289 1 88.62 483 SER A CA 1
ATOM 3661 C C . SER A 1 483 ? -3.955 3.865 2.604 1 88.62 483 SER A C 1
ATOM 3663 O O . SER A 1 483 ? -3.023 3.197 3.057 1 88.62 483 SER A O 1
ATOM 3665 N N . THR A 1 484 ? -5.117 3.941 3.234 1 89.56 484 THR A N 1
ATOM 3666 C CA . THR A 1 484 ? -5.371 3.281 4.508 1 89.56 484 THR A CA 1
ATOM 3667 C C . THR A 1 484 ? -6.688 2.508 4.469 1 89.56 484 THR A C 1
ATOM 3669 O O . THR A 1 484 ? -7.703 3.029 4.008 1 89.56 484 THR A O 1
ATOM 3672 N N . THR A 1 485 ? -6.688 1.307 4.867 1 90 485 THR A N 1
ATOM 3673 C CA . THR A 1 485 ? -7.867 0.462 5.023 1 90 485 THR A CA 1
ATOM 3674 C C . THR A 1 485 ? -8.008 -0.011 6.465 1 90 485 THR A C 1
ATOM 3676 O O . THR A 1 485 ? -7.07 -0.57 7.039 1 90 485 THR A O 1
ATOM 3679 N N . THR A 1 486 ? -9.109 0.201 7.051 1 92.62 486 THR A N 1
ATOM 3680 C CA . THR A 1 486 ? -9.391 -0.263 8.406 1 92.62 486 THR A CA 1
ATOM 3681 C C . THR A 1 486 ? -10.578 -1.222 8.414 1 92.62 486 THR A C 1
ATOM 3683 O O . THR A 1 486 ? -11.648 -0.892 7.91 1 92.62 486 THR A O 1
ATOM 3686 N N . LEU A 1 487 ? -10.414 -2.338 8.945 1 92.31 487 LEU A N 1
ATOM 3687 C CA . LEU A 1 487 ? -11.453 -3.336 9.172 1 92.31 487 LEU A CA 1
ATOM 3688 C C . LEU A 1 487 ? -11.781 -3.461 10.656 1 92.31 487 LEU A C 1
ATOM 3690 O O . LEU A 1 487 ? -10.875 -3.572 11.484 1 92.31 487 LEU A O 1
ATOM 3694 N N . ARG A 1 488 ? -13.047 -3.398 10.938 1 94.5 488 ARG A N 1
ATOM 3695 C CA . ARG A 1 488 ? -13.469 -3.508 12.328 1 94.5 488 ARG A CA 1
ATOM 3696 C C . ARG A 1 488 ? -14.664 -4.445 12.469 1 94.5 488 ARG A C 1
ATOM 3698 O O . ARG A 1 488 ? -15.578 -4.422 11.641 1 94.5 488 ARG A O 1
ATOM 3705 N N . GLY A 1 489 ? -14.672 -5.27 13.477 1 92.75 489 GLY A N 1
ATOM 3706 C CA . GLY A 1 489 ? -15.773 -6.145 13.852 1 92.75 489 GLY A CA 1
ATOM 3707 C C . GLY A 1 489 ? -16.016 -6.18 15.344 1 92.75 489 GLY A C 1
ATOM 3708 O O . GLY A 1 489 ? -15.078 -6.176 16.141 1 92.75 489 GLY A O 1
ATOM 3709 N N . ASP A 1 490 ? -17.25 -6.094 15.672 1 94.06 490 ASP A N 1
ATOM 3710 C CA . ASP A 1 490 ? -17.594 -6.23 17.078 1 94.06 490 ASP A CA 1
ATOM 3711 C C . ASP A 1 490 ? -18.812 -7.129 17.266 1 94.06 490 ASP A C 1
ATOM 3713 O O . ASP A 1 490 ? -19.562 -7.367 16.328 1 94.06 490 ASP A O 1
ATOM 3717 N N . PHE A 1 491 ? -19 -7.672 18.484 1 93.75 491 PHE A N 1
ATOM 3718 C CA . PHE A 1 491 ? -20.172 -8.469 18.844 1 93.75 491 PHE A CA 1
ATOM 3719 C C . PHE A 1 491 ? -20.578 -8.219 20.297 1 93.75 491 PHE A C 1
ATOM 3721 O O . PHE A 1 491 ? -19.734 -7.844 21.125 1 93.75 491 PHE A O 1
ATOM 3728 N N . THR A 1 492 ? -21.766 -8.367 20.562 1 93.88 492 THR A N 1
ATOM 3729 C CA . THR A 1 492 ? -22.328 -8.289 21.906 1 93.88 492 THR A CA 1
ATOM 3730 C C . THR A 1 492 ? -23.203 -9.508 22.188 1 93.88 492 THR A C 1
ATOM 3732 O O . THR A 1 492 ? -24.156 -9.781 21.453 1 93.88 492 THR A O 1
ATOM 3735 N N . TRP A 1 493 ? -22.844 -10.273 23.219 1 94.25 493 TRP A N 1
ATOM 3736 C CA . TRP A 1 493 ? -23.578 -11.453 23.656 1 94.25 493 TRP A CA 1
ATOM 3737 C C . TRP A 1 493 ? -24.25 -11.219 25 1 94.25 493 TRP A C 1
ATOM 3739 O O . TRP A 1 493 ? -23.594 -10.883 25.984 1 94.25 493 TRP A O 1
ATOM 3749 N N . ARG A 1 494 ? -25.656 -11.406 25.016 1 92.81 494 ARG A N 1
ATOM 3750 C CA . ARG A 1 494 ? -26.469 -11.203 26.219 1 92.81 494 ARG A CA 1
ATOM 3751 C C . ARG A 1 494 ? -27.172 -12.492 26.625 1 92.81 494 ARG A C 1
ATOM 3753 O O . ARG A 1 494 ? -28.375 -12.625 26.484 1 92.81 494 ARG A O 1
ATOM 3760 N N . PRO A 1 495 ? -26.453 -13.344 27.344 1 90.81 495 PRO A N 1
ATOM 3761 C CA . PRO A 1 495 ? -27.031 -14.648 27.688 1 90.81 495 PRO A CA 1
ATOM 3762 C C . PRO A 1 495 ? -28.109 -14.555 28.75 1 90.81 495 PRO A C 1
ATOM 3764 O O . PRO A 1 495 ? -29.047 -15.367 28.766 1 90.81 495 PRO A O 1
ATOM 3767 N N . PHE A 1 496 ? -28 -13.648 29.719 1 89.31 496 PHE A N 1
ATOM 3768 C CA . PHE A 1 496 ? -29.016 -13.438 30.734 1 89.31 496 PHE A CA 1
ATOM 3769 C C . PHE A 1 496 ? -29.141 -11.961 31.078 1 89.31 496 PHE A C 1
ATOM 3771 O O . PHE A 1 496 ? -28.312 -11.148 30.688 1 89.31 496 PHE A O 1
ATOM 3778 N N . ALA A 1 497 ? -30.156 -11.688 31.719 1 87.12 497 ALA A N 1
ATOM 3779 C CA . ALA A 1 497 ? -30.484 -10.289 31.969 1 87.12 497 ALA A CA 1
ATOM 3780 C C . ALA A 1 497 ? -29.391 -9.594 32.75 1 87.12 497 ALA A C 1
ATOM 3782 O O . ALA A 1 497 ? -28.875 -10.141 33.75 1 87.12 497 ALA A O 1
ATOM 3783 N N . GLY A 1 498 ? -28.938 -8.484 32.281 1 89.19 498 GLY A N 1
ATOM 3784 C CA . GLY A 1 498 ? -27.969 -7.641 32.969 1 89.19 498 GLY A CA 1
ATOM 3785 C C . GLY A 1 498 ? -26.531 -7.902 32.531 1 89.19 498 GLY A C 1
ATOM 3786 O O . GLY A 1 498 ? -25.641 -7.098 32.781 1 89.19 498 GLY A O 1
ATOM 3787 N N . PHE A 1 499 ? -26.344 -9.039 31.969 1 93.94 499 PHE A N 1
ATOM 3788 C CA . PHE A 1 499 ? -24.984 -9.383 31.547 1 93.94 499 PHE A CA 1
ATOM 3789 C C . PHE A 1 499 ? -24.812 -9.156 30.062 1 93.94 499 PHE A C 1
ATOM 3791 O O . PHE A 1 499 ? -25.688 -9.477 29.266 1 93.94 499 PHE A O 1
ATOM 3798 N N . ARG A 1 500 ? -23.688 -8.578 29.734 1 93.69 500 ARG A N 1
ATOM 3799 C CA . ARG A 1 500 ? -23.328 -8.336 28.344 1 93.69 500 ARG A CA 1
ATOM 3800 C C . ARG A 1 500 ? -21.844 -8.602 28.109 1 93.69 500 ARG A C 1
ATOM 3802 O O . ARG A 1 500 ? -21 -8.023 28.781 1 93.69 500 ARG A O 1
ATOM 3809 N N . LEU A 1 501 ? -21.453 -9.477 27.156 1 95.88 501 LEU A N 1
ATOM 3810 C CA . LEU A 1 501 ? -20.078 -9.695 26.719 1 95.88 501 LEU A CA 1
ATOM 3811 C C . LEU A 1 501 ? -19.828 -8.992 25.391 1 95.88 501 LEU A C 1
ATOM 3813 O O . LEU A 1 501 ? -20.531 -9.242 24.406 1 95.88 501 LEU A O 1
ATOM 3817 N N . TYR A 1 502 ? -18.875 -8.109 25.375 1 94.75 502 TYR A N 1
ATOM 3818 C CA . TYR A 1 502 ? -18.562 -7.309 24.188 1 94.75 502 TYR A CA 1
ATOM 3819 C C . TYR A 1 502 ? -17.172 -7.645 23.656 1 94.75 502 TYR A C 1
ATOM 3821 O O . TYR A 1 502 ? -16.203 -7.66 24.406 1 94.75 502 TYR A O 1
ATOM 3829 N N . GLY A 1 503 ? -17.094 -7.973 22.438 1 95.81 503 GLY A N 1
ATOM 3830 C CA . GLY A 1 503 ? -15.828 -8.203 21.75 1 95.81 503 GLY A CA 1
ATOM 3831 C C . GLY A 1 503 ? -15.602 -7.262 20.578 1 95.81 503 GLY A C 1
ATOM 3832 O O . GLY A 1 503 ? -16.531 -6.953 19.844 1 95.81 503 GLY A O 1
ATOM 3833 N N . LEU A 1 504 ? -14.328 -6.711 20.469 1 95.69 504 LEU A N 1
ATOM 3834 C CA . LEU A 1 504 ? -13.969 -5.82 19.375 1 95.69 504 LEU A CA 1
ATOM 3835 C C . LEU A 1 504 ? -12.625 -6.219 18.766 1 95.69 504 LEU A C 1
ATOM 3837 O O . LEU A 1 504 ? -11.672 -6.504 19.5 1 95.69 504 LEU A O 1
ATOM 3841 N N . ALA A 1 505 ? -12.586 -6.348 17.516 1 95.12 505 ALA A N 1
ATOM 3842 C CA . ALA A 1 505 ? -11.352 -6.574 16.766 1 95.12 505 ALA A CA 1
ATOM 3843 C C . ALA A 1 505 ? -11.227 -5.594 15.609 1 95.12 505 ALA A C 1
ATOM 3845 O O . ALA A 1 505 ? -12.211 -5.277 14.945 1 95.12 505 ALA A O 1
ATOM 3846 N N . SER A 1 506 ? -10.008 -5.082 15.406 1 95.31 506 SER A N 1
ATOM 3847 C CA . SER A 1 506 ? -9.766 -4.145 14.32 1 95.31 506 SER A CA 1
ATOM 3848 C C . SER A 1 506 ? -8.375 -4.336 13.727 1 95.31 506 SER A C 1
ATOM 3850 O O . SER A 1 506 ? -7.434 -4.703 14.438 1 95.31 506 SER A O 1
ATOM 3852 N N . ALA A 1 507 ? -8.25 -4.141 12.484 1 93.31 507 ALA A N 1
ATOM 3853 C CA . ALA A 1 507 ? -6.977 -4.152 11.766 1 93.31 507 ALA A CA 1
ATOM 3854 C C . ALA A 1 507 ? -6.887 -2.988 10.789 1 93.31 507 ALA A C 1
ATOM 3856 O O . ALA A 1 507 ? -7.855 -2.678 10.094 1 93.31 507 ALA A O 1
ATOM 3857 N N . THR A 1 508 ? -5.754 -2.316 10.766 1 92.12 508 THR A N 1
ATOM 3858 C CA . THR A 1 508 ? -5.531 -1.188 9.859 1 92.12 508 THR A CA 1
ATOM 3859 C C . THR A 1 508 ? -4.293 -1.418 9.008 1 92.12 508 THR A C 1
ATOM 3861 O O . THR A 1 508 ? -3.225 -1.752 9.523 1 92.12 508 THR A O 1
ATOM 3864 N N . PHE A 1 509 ? -4.473 -1.262 7.77 1 90.31 509 PHE A N 1
ATOM 3865 C CA . PHE A 1 509 ? -3.4 -1.361 6.789 1 90.31 509 PHE A CA 1
ATOM 3866 C C . PHE A 1 509 ? -3.133 -0.009 6.137 1 90.31 509 PHE A C 1
ATOM 3868 O O . PHE A 1 509 ? -4.012 0.553 5.48 1 90.31 509 PHE A O 1
ATOM 3875 N N . SER A 1 510 ? -1.916 0.533 6.297 1 88.69 510 SER A N 1
ATOM 3876 C CA . SER A 1 510 ? -1.59 1.838 5.734 1 88.69 510 SER A CA 1
ATOM 3877 C C . SER A 1 510 ? -0.322 1.774 4.891 1 88.69 510 SER A C 1
ATOM 3879 O O . SER A 1 510 ? 0.64 1.093 5.254 1 88.69 510 SER A O 1
ATOM 3881 N N . ASN A 1 511 ? -0.368 2.414 3.77 1 87.75 511 ASN A N 1
ATOM 3882 C CA . ASN A 1 511 ? 0.77 2.566 2.871 1 87.75 511 ASN A CA 1
ATOM 3883 C C . ASN A 1 511 ? 0.983 4.023 2.479 1 87.75 511 ASN A C 1
ATOM 3885 O O . ASN A 1 511 ? 0.05 4.695 2.031 1 87.75 511 ASN A O 1
ATOM 3889 N N . ASP A 1 512 ? 2.176 4.492 2.701 1 86.62 512 ASP A N 1
ATOM 3890 C CA . ASP A 1 512 ? 2.521 5.871 2.359 1 86.62 512 ASP A CA 1
ATOM 3891 C C . ASP A 1 512 ? 3.705 5.914 1.396 1 86.62 512 ASP A C 1
ATOM 3893 O O . ASP A 1 512 ? 4.695 5.207 1.586 1 86.62 512 ASP A O 1
ATOM 3897 N N . ASN A 1 513 ? 3.512 6.672 0.35 1 86.81 513 ASN A N 1
ATOM 3898 C CA . ASN A 1 513 ? 4.566 6.863 -0.641 1 86.81 513 ASN A CA 1
ATOM 3899 C C . ASN A 1 513 ? 4.812 8.344 -0.917 1 86.81 513 ASN A C 1
ATOM 3901 O O . ASN A 1 513 ? 3.867 9.125 -1.021 1 86.81 513 ASN A O 1
ATOM 3905 N N . SER A 1 514 ? 6.062 8.688 -0.925 1 86.75 514 SER A N 1
ATOM 3906 C CA . SER A 1 514 ? 6.438 10.055 -1.272 1 86.75 514 SER A CA 1
ATOM 3907 C C . SER A 1 514 ? 7.582 10.078 -2.283 1 86.75 514 SER A C 1
ATOM 3909 O O . SER A 1 514 ? 8.508 9.266 -2.197 1 86.75 514 SER A O 1
ATOM 3911 N N . THR A 1 515 ? 7.48 10.945 -3.293 1 88.62 515 THR A N 1
ATOM 3912 C CA . THR A 1 515 ? 8.531 11.148 -4.285 1 88.62 515 THR A CA 1
ATOM 3913 C C . THR A 1 515 ? 8.875 12.633 -4.41 1 88.62 515 THR A C 1
ATOM 3915 O O . THR A 1 515 ? 8 13.492 -4.266 1 88.62 515 THR A O 1
ATOM 3918 N N . ASN A 1 516 ? 10.125 12.922 -4.559 1 91 516 ASN A N 1
ATOM 3919 C CA . ASN A 1 516 ? 10.625 14.273 -4.777 1 91 516 ASN A CA 1
ATOM 3920 C C . ASN A 1 516 ? 11.539 14.336 -5.992 1 91 516 ASN A C 1
ATOM 3922 O O . ASN A 1 516 ? 12.617 13.742 -5.992 1 91 516 ASN A O 1
ATOM 3926 N N . GLU A 1 517 ? 11.125 15.07 -6.996 1 92.88 517 GLU A N 1
ATOM 3927 C CA . GLU A 1 517 ? 11.891 15.297 -8.219 1 92.88 517 GLU A CA 1
ATOM 3928 C C . GLU A 1 517 ? 12.461 16.703 -8.258 1 92.88 517 GLU A C 1
ATOM 3930 O O . GLU A 1 517 ? 11.711 17.688 -8.133 1 92.88 517 GLU A O 1
ATOM 3935 N N . ILE A 1 518 ? 13.734 16.766 -8.422 1 94.44 518 ILE A N 1
ATOM 3936 C CA . ILE A 1 518 ? 14.406 18.062 -8.531 1 94.44 518 ILE A CA 1
ATOM 3937 C C . ILE A 1 518 ? 15.117 18.156 -9.875 1 94.44 518 ILE A C 1
ATOM 3939 O O . ILE A 1 518 ? 16.016 17.375 -10.172 1 94.44 518 ILE A O 1
ATOM 3943 N N . GLY A 1 519 ? 14.734 19.188 -10.633 1 94.19 519 GLY A N 1
ATOM 3944 C CA . GLY A 1 519 ? 15.359 19.406 -11.93 1 94.19 519 GLY A CA 1
ATOM 3945 C C . GLY A 1 519 ? 16.781 19.906 -11.828 1 94.19 519 GLY A C 1
ATOM 3946 O O . GLY A 1 519 ? 17.109 20.656 -10.906 1 94.19 519 GLY A O 1
ATOM 3947 N N . ALA A 1 520 ? 17.641 19.625 -12.758 1 92.38 520 ALA A N 1
ATOM 3948 C CA . ALA A 1 520 ? 19.078 19.891 -12.742 1 92.38 520 ALA A CA 1
ATOM 3949 C C . ALA A 1 520 ? 19.344 21.406 -12.773 1 92.38 520 ALA A C 1
ATOM 3951 O O . ALA A 1 520 ? 20.344 21.875 -12.219 1 92.38 520 ALA A O 1
ATOM 3952 N N . ALA A 1 521 ? 18.438 22.172 -13.344 1 92.25 521 ALA A N 1
ATOM 3953 C CA . ALA A 1 521 ? 18.703 23.594 -13.555 1 92.25 521 ALA A CA 1
ATOM 3954 C C . ALA A 1 521 ? 18.266 24.422 -12.352 1 92.25 521 ALA A C 1
ATOM 3956 O O . ALA A 1 521 ? 18.484 25.625 -12.305 1 92.25 521 ALA A O 1
ATOM 3957 N N . THR A 1 522 ? 17.812 23.828 -11.328 1 93.5 522 THR A N 1
ATOM 3958 C CA . THR A 1 522 ? 17.234 24.547 -10.195 1 93.5 522 THR A CA 1
ATOM 3959 C C . THR A 1 522 ? 18.312 24.859 -9.164 1 93.5 522 THR A C 1
ATOM 3961 O O . THR A 1 522 ? 19.391 24.266 -9.172 1 93.5 522 THR A O 1
ATOM 3964 N N . TYR A 1 523 ? 18 25.859 -8.297 1 92.62 523 TYR A N 1
ATOM 3965 C CA . TYR A 1 523 ? 18.875 26.172 -7.172 1 92.62 523 TYR A CA 1
ATOM 3966 C C . TYR A 1 523 ? 18.922 25.016 -6.176 1 92.62 523 TYR A C 1
ATOM 3968 O O . TYR A 1 523 ? 19.953 24.75 -5.562 1 92.62 523 TYR A O 1
ATOM 3976 N N . SER A 1 524 ? 17.844 24.344 -6.035 1 91.19 524 SER A N 1
ATOM 3977 C CA . SER A 1 524 ? 17.781 23.172 -5.168 1 91.19 524 SER A CA 1
ATOM 3978 C C . SER A 1 524 ? 18.781 22.109 -5.605 1 91.19 524 SER A C 1
ATOM 3980 O O . SER A 1 524 ? 19.422 21.469 -4.766 1 91.19 524 SER A O 1
ATOM 3982 N N . ALA A 1 525 ? 18.859 21.922 -6.883 1 91.88 525 ALA A N 1
ATOM 3983 C CA . ALA A 1 525 ? 19.859 20.984 -7.402 1 91.88 525 ALA A CA 1
ATOM 3984 C C . ALA A 1 525 ? 21.281 21.484 -7.145 1 91.88 525 ALA A C 1
ATOM 3986 O O . ALA A 1 525 ? 22.188 20.688 -6.891 1 91.88 525 ALA A O 1
ATOM 3987 N N . TRP A 1 526 ? 21.453 22.797 -7.23 1 90.12 526 TRP A N 1
ATOM 3988 C CA . TRP A 1 526 ? 22.75 23.422 -6.984 1 90.12 526 TRP A CA 1
ATOM 3989 C C . TRP A 1 526 ? 23.219 23.156 -5.559 1 90.12 526 TRP A C 1
ATOM 3991 O O . TRP A 1 526 ? 24.422 22.953 -5.316 1 90.12 526 TRP A O 1
ATOM 4001 N N . LEU A 1 527 ? 22.297 23.094 -4.648 1 87.25 527 LEU A N 1
ATOM 4002 C CA . LEU A 1 527 ? 22.625 22.906 -3.242 1 87.25 527 LEU A CA 1
ATOM 4003 C C . LEU A 1 527 ? 22.906 21.438 -2.947 1 87.25 527 LEU A C 1
ATOM 4005 O O . LEU A 1 527 ? 23.656 21.109 -2.021 1 87.25 527 LEU A O 1
ATOM 4009 N N . ASP A 1 528 ? 22.375 20.578 -3.697 1 88.69 528 ASP A N 1
ATOM 4010 C CA . ASP A 1 528 ? 22.5 19.156 -3.449 1 88.69 528 ASP A CA 1
ATOM 4011 C C . ASP A 1 528 ? 23.453 18.5 -4.445 1 88.69 528 ASP A C 1
ATOM 4013 O O . ASP A 1 528 ? 23.031 17.812 -5.367 1 88.69 528 ASP A O 1
ATOM 4017 N N . ARG A 1 529 ? 24.734 18.688 -4.211 1 88.62 529 ARG A N 1
ATOM 4018 C CA . ARG A 1 529 ? 25.766 18.188 -5.098 1 88.62 529 ARG A CA 1
ATOM 4019 C C . ARG A 1 529 ? 26.859 17.453 -4.305 1 88.62 529 ARG A C 1
ATOM 4021 O O . ARG A 1 529 ? 28.016 17.891 -4.285 1 88.62 529 ARG A O 1
ATOM 4028 N N . PRO A 1 530 ? 26.562 16.344 -3.77 1 87.19 530 PRO A N 1
ATOM 4029 C CA . PRO A 1 530 ? 27.516 15.672 -2.885 1 87.19 530 PRO A CA 1
ATOM 4030 C C . PRO A 1 530 ? 28.703 15.078 -3.639 1 87.19 530 PRO A C 1
ATOM 4032 O O . PRO A 1 530 ? 29.703 14.703 -3.021 1 87.19 530 PRO A O 1
ATOM 4035 N N . PHE A 1 531 ? 28.75 15.07 -4.938 1 87 531 PHE A N 1
ATOM 4036 C CA . PHE A 1 531 ? 29.797 14.383 -5.68 1 87 531 PHE A CA 1
ATOM 4037 C C . PHE A 1 531 ? 30.875 15.359 -6.133 1 87 531 PHE A C 1
ATOM 4039 O O . PHE A 1 531 ? 31.688 15.031 -6.992 1 87 531 PHE A O 1
ATOM 4046 N N . GLU A 1 532 ? 30.844 16.594 -5.57 1 83.88 532 GLU A N 1
ATOM 4047 C CA . GLU A 1 532 ? 31.828 17.594 -5.949 1 83.88 532 GLU A CA 1
ATOM 4048 C C . GLU A 1 532 ? 33.125 17.438 -5.145 1 83.88 532 GLU A C 1
ATOM 4050 O O . GLU A 1 532 ? 34.156 18.016 -5.48 1 83.88 532 GLU A O 1
ATOM 4055 N N . GLY A 1 533 ? 33.062 16.547 -4.223 1 72 533 GLY A N 1
ATOM 4056 C CA . GLY A 1 533 ? 34.25 16.375 -3.396 1 72 533 GLY A CA 1
ATOM 4057 C C . GLY A 1 533 ? 34.656 17.656 -2.699 1 72 533 GLY A C 1
ATOM 4058 O O . GLY A 1 533 ? 33.812 18.391 -2.162 1 72 533 GLY A O 1
ATOM 4059 N N . ALA A 1 534 ? 35.906 17.859 -2.662 1 62.5 534 ALA A N 1
ATOM 4060 C CA . ALA A 1 534 ? 36.469 19.047 -2.008 1 62.5 534 ALA A CA 1
ATOM 4061 C C . ALA A 1 534 ? 36.469 20.234 -2.953 1 62.5 534 ALA A C 1
ATOM 4063 O O . ALA A 1 534 ? 36.844 21.359 -2.553 1 62.5 534 ALA A O 1
ATOM 4064 N N . ASN A 1 535 ? 36.031 19.969 -4.219 1 65.31 535 ASN A N 1
ATOM 4065 C CA . ASN A 1 535 ? 36.031 21.062 -5.199 1 65.31 535 ASN A CA 1
ATOM 4066 C C . ASN A 1 535 ? 34.781 21.938 -5.074 1 65.31 535 ASN A C 1
ATOM 4068 O O . ASN A 1 535 ? 33.75 21.641 -5.66 1 65.31 535 ASN A O 1
ATOM 4072 N N . SER A 1 536 ? 34.906 23.031 -4.367 1 63.16 536 SER A N 1
ATOM 4073 C CA . SER A 1 536 ? 33.812 23.953 -4.172 1 63.16 536 SER A CA 1
ATOM 4074 C C . SER A 1 536 ? 33.625 24.859 -5.383 1 63.16 536 SER A C 1
ATOM 4076 O O . SER A 1 536 ? 32.562 25.484 -5.543 1 63.16 536 SER A O 1
ATOM 4078 N N . ALA A 1 537 ? 34.594 24.828 -6.332 1 70.25 537 ALA A N 1
ATOM 4079 C CA . ALA A 1 537 ? 34.562 25.719 -7.477 1 70.25 537 ALA A CA 1
ATOM 4080 C C . ALA A 1 537 ? 33.969 25.031 -8.695 1 70.25 537 ALA A C 1
ATOM 4082 O O . ALA A 1 537 ? 34.438 25.203 -9.82 1 70.25 537 ALA A O 1
ATOM 4083 N N . SER A 1 538 ? 32.969 24.203 -8.5 1 78.12 538 SER A N 1
ATOM 4084 C CA . SER A 1 538 ? 32.344 23.5 -9.609 1 78.12 538 SER A CA 1
ATOM 4085 C C . SER A 1 538 ? 30.969 24.094 -9.945 1 78.12 538 SER A C 1
ATOM 4087 O O . SER A 1 538 ? 30.234 24.531 -9.047 1 78.12 538 SER A O 1
ATOM 4089 N N . TYR A 1 539 ? 30.641 24.281 -11.227 1 83.31 539 TYR A N 1
ATOM 4090 C CA . TYR A 1 539 ? 29.328 24.734 -11.672 1 83.31 539 TYR A CA 1
ATOM 4091 C C . TYR A 1 539 ? 28.469 23.562 -12.133 1 83.31 539 TYR A C 1
ATOM 4093 O O . TYR A 1 539 ? 27.391 23.766 -12.711 1 83.31 539 TYR A O 1
ATOM 4101 N N . ARG A 1 540 ? 28.984 22.359 -11.867 1 83.12 540 ARG A N 1
ATOM 4102 C CA . ARG A 1 540 ? 28.234 21.172 -12.25 1 83.12 540 ARG A CA 1
ATOM 4103 C C . ARG A 1 540 ? 26.953 21.047 -11.445 1 83.12 540 ARG A C 1
ATOM 4105 O O . ARG A 1 540 ? 26.938 21.312 -10.242 1 83.12 540 ARG A O 1
ATOM 4112 N N . THR A 1 541 ? 25.812 20.844 -12.188 1 88.19 541 THR A N 1
ATOM 4113 C CA . THR A 1 541 ? 24.531 20.578 -11.539 1 88.19 541 THR A CA 1
ATOM 4114 C C . THR A 1 541 ? 23.891 19.328 -12.102 1 88.19 541 THR A C 1
ATOM 4116 O O . THR A 1 541 ? 24.094 18.984 -13.266 1 88.19 541 THR A O 1
ATOM 4119 N N . TYR A 1 542 ? 23.281 18.609 -11.273 1 90.56 542 TYR A N 1
ATOM 4120 C CA . TYR A 1 542 ? 22.547 17.406 -11.688 1 90.56 542 TYR A CA 1
ATOM 4121 C C . TYR A 1 542 ? 21.266 17.266 -10.891 1 90.56 542 TYR A C 1
ATOM 4123 O O . TYR A 1 542 ? 21.188 17.688 -9.734 1 90.56 542 TYR A O 1
ATOM 4131 N N . GLY A 1 543 ? 20.203 16.797 -11.602 1 91.94 543 GLY A N 1
ATOM 4132 C CA . GLY A 1 543 ? 18.922 16.547 -10.945 1 91.94 543 GLY A CA 1
ATOM 4133 C C . GLY A 1 543 ? 18.953 15.375 -9.992 1 91.94 543 GLY A C 1
ATOM 4134 O O . GLY A 1 543 ? 19.953 14.656 -9.914 1 91.94 543 GLY A O 1
ATOM 4135 N N . SER A 1 544 ? 17.938 15.203 -9.203 1 93 544 SER A N 1
ATOM 4136 C CA . SER A 1 544 ? 17.844 14.086 -8.273 1 93 544 SER A CA 1
ATOM 4137 C C . SER A 1 544 ? 16.406 13.609 -8.133 1 93 544 SER A C 1
ATOM 4139 O O . SER A 1 544 ? 15.469 14.328 -8.469 1 93 544 SER A O 1
ATOM 4141 N N . PHE A 1 545 ? 16.234 12.406 -7.793 1 92.19 545 PHE A N 1
ATOM 4142 C CA . PHE A 1 545 ? 14.961 11.758 -7.516 1 92.19 545 PHE A CA 1
ATOM 4143 C C . PHE A 1 545 ? 15.016 11 -6.199 1 92.19 545 PHE A C 1
ATOM 4145 O O . PHE A 1 545 ? 15.836 10.102 -6.027 1 92.19 545 PHE A O 1
ATOM 4152 N N . THR A 1 546 ? 14.18 11.43 -5.281 1 91.19 546 THR A N 1
ATOM 4153 C CA . THR A 1 546 ? 14.109 10.766 -3.984 1 91.19 546 THR A CA 1
ATOM 4154 C C . THR A 1 546 ? 12.758 10.086 -3.795 1 91.19 546 THR A C 1
ATOM 4156 O O . THR A 1 546 ? 11.719 10.641 -4.164 1 91.19 546 THR A O 1
ATOM 4159 N N . GLN A 1 547 ? 12.789 8.938 -3.322 1 87.44 547 GLN A N 1
ATOM 4160 C CA . GLN A 1 547 ? 11.562 8.203 -3.039 1 87.44 547 GLN A CA 1
ATOM 4161 C C . GLN A 1 547 ? 11.594 7.594 -1.641 1 87.44 547 GLN A C 1
ATOM 4163 O O . GLN A 1 547 ? 12.641 7.137 -1.182 1 87.44 547 GLN A O 1
ATOM 4168 N N . ALA A 1 548 ? 10.484 7.613 -0.954 1 85.62 548 ALA A N 1
ATOM 4169 C CA . ALA A 1 548 ? 10.305 6.992 0.356 1 85.62 548 ALA A CA 1
ATOM 4170 C C . ALA A 1 548 ? 8.969 6.258 0.437 1 85.62 548 ALA A C 1
ATOM 4172 O O . ALA A 1 548 ? 7.957 6.738 -0.078 1 85.62 548 ALA A O 1
ATOM 4173 N N . GLU A 1 549 ? 8.992 5.074 0.939 1 85.31 549 GLU A N 1
ATOM 4174 C CA . GLU A 1 549 ? 7.793 4.277 1.154 1 85.31 549 GLU A CA 1
ATOM 4175 C C . GLU A 1 549 ? 7.723 3.756 2.588 1 85.31 549 GLU A C 1
ATOM 4177 O O . GLU A 1 549 ? 8.727 3.303 3.137 1 85.31 549 GLU A O 1
ATOM 4182 N N . SER A 1 550 ? 6.551 3.904 3.164 1 86.69 550 SER A N 1
ATOM 4183 C CA . SER A 1 550 ? 6.324 3.373 4.504 1 86.69 550 SER A CA 1
ATOM 4184 C C . SER A 1 550 ? 5.074 2.504 4.551 1 86.69 550 SER A C 1
ATOM 4186 O O . SER A 1 550 ? 4.074 2.811 3.898 1 86.69 550 SER A O 1
ATOM 4188 N N . ARG A 1 551 ? 5.199 1.446 5.289 1 86.81 551 ARG A N 1
ATOM 4189 C CA . ARG A 1 551 ? 4.074 0.546 5.531 1 86.81 551 ARG A CA 1
ATOM 4190 C C . ARG A 1 551 ? 3.826 0.37 7.023 1 86.81 551 ARG A C 1
ATOM 4192 O O . ARG A 1 551 ? 4.77 0.25 7.809 1 86.81 551 ARG A O 1
ATOM 4199 N N . ASN A 1 552 ? 2.537 0.411 7.379 1 89.06 552 ASN A N 1
ATOM 4200 C CA . ASN A 1 552 ? 2.15 0.232 8.773 1 89.06 552 ASN A CA 1
ATOM 4201 C C . ASN A 1 552 ? 0.989 -0.748 8.914 1 89.06 552 ASN A C 1
ATOM 4203 O O . ASN A 1 552 ? -0.028 -0.612 8.234 1 89.06 552 ASN A O 1
ATOM 4207 N N . LEU A 1 553 ? 1.191 -1.772 9.695 1 90.25 553 LEU A N 1
ATOM 4208 C CA . LEU A 1 553 ? 0.138 -2.701 10.094 1 90.25 553 LEU A CA 1
ATOM 4209 C C . LEU A 1 553 ? -0.138 -2.604 11.594 1 90.25 553 LEU A C 1
ATOM 4211 O O . LEU A 1 553 ? 0.778 -2.738 12.406 1 90.25 553 LEU A O 1
ATOM 4215 N N . SER A 1 554 ? -1.35 -2.342 11.891 1 91.81 554 SER A N 1
ATOM 4216 C CA . SER A 1 554 ? -1.759 -2.307 13.297 1 91.81 554 SER A CA 1
ATOM 4217 C C . SER A 1 554 ? -3.035 -3.111 13.516 1 91.81 554 SER A C 1
ATOM 4219 O O . SER A 1 554 ? -3.918 -3.137 12.656 1 91.81 554 SER A O 1
ATOM 4221 N N . TRP A 1 555 ? -3.121 -3.779 14.641 1 92.75 555 TRP A N 1
ATOM 4222 C CA . TRP A 1 555 ? -4.367 -4.453 14.984 1 92.75 555 TRP A CA 1
ATOM 4223 C C . TRP A 1 555 ? -4.621 -4.391 16.484 1 92.75 555 TRP A C 1
ATOM 4225 O O . TRP A 1 555 ? -3.703 -4.133 17.266 1 92.75 555 TRP A O 1
ATOM 4235 N N . LEU A 1 556 ? -5.859 -4.531 16.875 1 95.12 556 LEU A N 1
ATOM 4236 C CA . LEU A 1 556 ? -6.34 -4.477 18.25 1 95.12 556 LEU A CA 1
ATOM 4237 C C . LEU A 1 556 ? -7.418 -5.527 18.484 1 95.12 556 LEU A C 1
ATOM 4239 O O . LEU A 1 556 ? -8.258 -5.773 17.625 1 95.12 556 LEU A O 1
ATOM 4243 N N . ALA A 1 557 ? -7.363 -6.195 19.641 1 95.94 557 ALA A N 1
ATOM 4244 C CA . ALA A 1 557 ? -8.406 -7.105 20.109 1 95.94 557 ALA A CA 1
ATOM 4245 C C . ALA A 1 557 ? -8.789 -6.793 21.547 1 95.94 557 ALA A C 1
ATOM 4247 O O . ALA A 1 557 ? -7.926 -6.609 22.406 1 95.94 557 ALA A O 1
ATOM 4248 N N . ARG A 1 558 ? -10.078 -6.727 21.797 1 96.12 558 ARG A N 1
ATOM 4249 C CA . ARG A 1 558 ? -10.609 -6.406 23.125 1 96.12 558 ARG A CA 1
ATOM 4250 C C . ARG A 1 558 ? -11.75 -7.348 23.5 1 96.12 558 ARG A C 1
ATOM 4252 O O . ARG A 1 558 ? -12.578 -7.691 22.656 1 96.12 558 ARG A O 1
ATOM 4259 N N . LEU A 1 559 ? -11.766 -7.781 24.672 1 96.69 559 LEU A N 1
ATOM 4260 C CA . LEU A 1 559 ? -12.844 -8.547 25.281 1 96.69 559 LEU A CA 1
ATOM 4261 C C . LEU A 1 559 ? -13.266 -7.941 26.609 1 96.69 559 LEU A C 1
ATOM 4263 O O . LEU A 1 559 ? -12.43 -7.703 27.484 1 96.69 559 LEU A O 1
ATOM 4267 N N . GLN A 1 560 ? -14.539 -7.676 26.734 1 96.38 560 GLN A N 1
ATOM 4268 C CA . GLN A 1 560 ? -15.031 -6.973 27.906 1 96.38 560 GLN A CA 1
ATOM 4269 C C . GLN A 1 560 ? -16.359 -7.566 28.391 1 96.38 560 GLN A C 1
ATOM 4271 O O . GLN A 1 560 ? -17.25 -7.812 27.578 1 96.38 560 GLN A O 1
ATOM 4276 N N . ALA A 1 561 ? -16.5 -7.762 29.688 1 96.62 561 ALA A N 1
ATOM 4277 C CA . ALA A 1 561 ? -17.719 -8.211 30.328 1 96.62 561 ALA A CA 1
ATOM 4278 C C . ALA A 1 561 ? -18.375 -7.082 31.125 1 96.62 561 ALA A C 1
ATOM 4280 O O . ALA A 1 561 ? -17.688 -6.336 31.828 1 96.62 561 ALA A O 1
ATOM 4281 N N . ASN A 1 562 ? -19.609 -6.906 30.922 1 94 562 ASN A N 1
ATOM 4282 C CA . ASN A 1 562 ? -20.422 -5.922 31.641 1 94 562 ASN A CA 1
ATOM 4283 C C . ASN A 1 562 ? -21.547 -6.582 32.406 1 94 562 ASN A C 1
ATOM 4285 O O . ASN A 1 562 ? -22.188 -7.52 31.938 1 94 562 ASN A O 1
ATOM 4289 N N . TYR A 1 563 ? -21.75 -6.172 33.625 1 94.31 563 TYR A N 1
ATOM 4290 C CA . TYR A 1 563 ? -22.844 -6.668 34.438 1 94.31 563 TYR A CA 1
ATOM 4291 C C . TYR A 1 563 ? -23.547 -5.523 35.156 1 94.31 563 TYR A C 1
ATOM 4293 O O . TYR A 1 563 ? -22.906 -4.734 35.875 1 94.31 563 TYR A O 1
ATOM 4301 N N . GLY A 1 564 ? -24.797 -5.398 34.938 1 92.5 564 GLY A N 1
ATOM 4302 C CA . GLY A 1 564 ? -25.625 -4.391 35.594 1 92.5 564 GLY A CA 1
ATOM 4303 C C . GLY A 1 564 ? -26.766 -4.977 36.375 1 92.5 564 GLY A C 1
ATOM 4304 O O . GLY A 1 564 ? -27.391 -5.957 35.969 1 92.5 564 GLY A O 1
ATOM 4305 N N . ILE A 1 565 ? -26.984 -4.449 37.625 1 91.5 565 ILE A N 1
ATOM 4306 C CA . ILE A 1 565 ? -28.078 -4.906 38.469 1 91.5 565 ILE A CA 1
ATOM 4307 C C . ILE A 1 565 ? -28.703 -3.717 39.188 1 91.5 565 ILE A C 1
ATOM 4309 O O . ILE A 1 565 ? -28.016 -2.756 39.531 1 91.5 565 ILE A O 1
ATOM 4313 N N . THR A 1 566 ? -29.906 -3.738 39.25 1 90.38 566 THR A N 1
ATOM 4314 C CA . THR A 1 566 ? -30.641 -2.762 40.062 1 90.38 566 THR A CA 1
ATOM 4315 C C . THR A 1 566 ? -31.266 -3.424 41.281 1 90.38 566 THR A C 1
ATOM 4317 O O . THR A 1 566 ? -32.062 -4.352 41.156 1 90.38 566 THR A O 1
ATOM 4320 N N . LEU A 1 567 ? -30.891 -2.977 42.469 1 90.94 567 LEU A N 1
ATOM 4321 C CA . LEU A 1 567 ? -31.391 -3.533 43.719 1 90.94 567 LEU A CA 1
ATOM 4322 C C . LEU A 1 567 ? -32.406 -2.588 44.375 1 90.94 567 LEU A C 1
ATOM 4324 O O . LEU A 1 567 ? -32.125 -1.402 44.562 1 90.94 567 LEU A O 1
ATOM 4328 N N . ALA A 1 568 ? -33.594 -3.043 44.719 1 90.06 568 ALA A N 1
ATOM 4329 C CA . ALA A 1 568 ? -34.656 -2.318 45.438 1 90.06 568 ALA A CA 1
ATOM 4330 C C . ALA A 1 568 ? -35 -1.023 44.688 1 90.06 568 ALA A C 1
ATOM 4332 O O . ALA A 1 568 ? -35.25 0.005 45.344 1 90.06 568 ALA A O 1
ATOM 4333 N N . GLU A 1 569 ? -34.844 -0.883 43.406 1 83 569 GLU A N 1
ATOM 4334 C CA . GLU A 1 569 ? -35.188 0.218 42.5 1 83 569 GLU A CA 1
ATOM 4335 C C . GLU A 1 569 ? -34.344 1.461 42.812 1 83 569 GLU A C 1
ATOM 4337 O O . GLU A 1 569 ? -34.469 2.475 42.125 1 83 569 GLU A O 1
ATOM 4342 N N . LYS A 1 570 ? -33.5 1.432 43.781 1 88.19 570 LYS A N 1
ATOM 4343 C CA . LYS A 1 570 ? -32.75 2.621 44.156 1 88.19 570 LYS A CA 1
ATOM 4344 C C . LYS A 1 570 ? -31.266 2.453 43.875 1 88.19 570 LYS A C 1
ATOM 4346 O O . LYS A 1 570 ? -30.562 3.436 43.625 1 88.19 570 LYS A O 1
ATOM 4351 N N . HIS A 1 571 ? -30.766 1.229 44.094 1 93.19 571 HIS A N 1
ATOM 4352 C CA . HIS A 1 571 ? -29.344 0.972 43.906 1 93.19 571 HIS A CA 1
ATOM 4353 C C . HIS A 1 571 ? -29.078 0.423 42.5 1 93.19 571 HIS A C 1
ATOM 4355 O O . HIS A 1 571 ? -29.5 -0.688 42.156 1 93.19 571 HIS A O 1
ATOM 4361 N N . ARG A 1 572 ? -28.453 1.159 41.688 1 92.69 572 ARG A N 1
ATOM 4362 C CA . ARG A 1 572 ? -28.016 0.684 40.375 1 92.69 572 ARG A CA 1
ATOM 4363 C C . ARG A 1 572 ? -26.5 0.468 40.344 1 92.69 572 ARG A C 1
ATOM 4365 O O . ARG A 1 572 ? -25.734 1.386 40.625 1 92.69 572 ARG A O 1
ATOM 4372 N N . ILE A 1 573 ? -26.078 -0.706 40.031 1 94 573 ILE A N 1
ATOM 4373 C CA . ILE A 1 573 ? -24.656 -1.059 39.969 1 94 573 ILE A CA 1
ATOM 4374 C C . ILE A 1 573 ? -24.328 -1.581 38.594 1 94 573 ILE A C 1
ATOM 4376 O O . ILE A 1 573 ? -25.031 -2.439 38.031 1 94 573 ILE A O 1
ATOM 4380 N N . ASN A 1 574 ? -23.359 -0.991 37.969 1 92.5 574 ASN A N 1
ATOM 4381 C CA . ASN A 1 574 ? -22.797 -1.468 36.719 1 92.5 574 ASN A CA 1
ATOM 4382 C C . ASN A 1 574 ? -21.297 -1.731 36.844 1 92.5 574 ASN A C 1
ATOM 4384 O O . ASN A 1 574 ? -20.547 -0.852 37.25 1 92.5 574 ASN A O 1
ATOM 4388 N N . ALA A 1 575 ? -20.891 -2.904 36.5 1 94 575 ALA A N 1
ATOM 4389 C CA . ALA A 1 575 ? -19.484 -3.287 36.562 1 94 575 ALA A CA 1
ATOM 4390 C C . ALA A 1 575 ? -18.984 -3.779 35.219 1 94 575 ALA A C 1
ATOM 4392 O O . ALA A 1 575 ? -19.703 -4.473 34.5 1 94 575 ALA A O 1
ATOM 4393 N N . ILE A 1 576 ? -17.781 -3.396 34.938 1 94.38 576 ILE A N 1
ATOM 4394 C CA . ILE A 1 576 ? -17.156 -3.865 33.719 1 94.38 576 ILE A CA 1
ATOM 4395 C C . ILE A 1 576 ? -15.773 -4.434 34 1 94.38 576 ILE A C 1
ATOM 4397 O O . ILE A 1 576 ? -15.094 -3.961 34.938 1 94.38 576 ILE A O 1
ATOM 4401 N N . ALA A 1 577 ? -15.328 -5.461 33.344 1 95.81 577 ALA A N 1
ATOM 4402 C CA . ALA A 1 577 ? -13.984 -6.039 33.344 1 95.81 577 ALA A CA 1
ATOM 4403 C C . ALA A 1 577 ? -13.57 -6.457 31.922 1 95.81 577 ALA A C 1
ATOM 4405 O O . ALA A 1 577 ? -14.375 -7.023 31.172 1 95.81 577 ALA A O 1
ATOM 4406 N N . GLY A 1 578 ? -12.391 -6.066 31.594 1 95.75 578 GLY A N 1
ATOM 4407 C CA . GLY A 1 578 ? -11.992 -6.406 30.234 1 95.75 578 GLY A CA 1
ATOM 4408 C C . GLY A 1 578 ? -10.492 -6.453 30.047 1 95.75 578 GLY A C 1
ATOM 4409 O O . GLY A 1 578 ? -9.734 -6.164 30.984 1 95.75 578 GLY A O 1
ATOM 4410 N N . THR A 1 579 ? -10.039 -6.949 28.906 1 96.56 579 THR A N 1
ATOM 4411 C CA . THR A 1 579 ? -8.648 -7.016 28.469 1 96.56 579 THR A CA 1
ATOM 4412 C C . THR A 1 579 ? -8.523 -6.543 27.016 1 96.56 579 THR A C 1
ATOM 4414 O O . THR A 1 579 ? -9.461 -6.66 26.234 1 96.56 579 THR A O 1
ATOM 4417 N N . GLU A 1 580 ? -7.359 -5.945 26.719 1 95.38 580 GLU A N 1
ATOM 4418 C CA . GLU A 1 580 ? -7.078 -5.426 25.391 1 95.38 580 GLU A CA 1
ATOM 4419 C C . GLU A 1 580 ? -5.625 -5.668 25 1 95.38 580 GLU A C 1
ATOM 4421 O O . GLU A 1 580 ? -4.715 -5.473 25.812 1 95.38 580 GLU A O 1
ATOM 4426 N N . VAL A 1 581 ? -5.418 -6.121 23.797 1 95.69 581 VAL A N 1
ATOM 4427 C CA . VAL A 1 581 ? -4.078 -6.277 23.234 1 95.69 581 VAL A CA 1
ATOM 4428 C C . VAL A 1 581 ? -3.973 -5.492 21.922 1 95.69 581 VAL A C 1
ATOM 4430 O O . VAL A 1 581 ? -4.91 -5.48 21.125 1 95.69 581 VAL A O 1
ATOM 4433 N N . ARG A 1 582 ? -2.85 -4.82 21.75 1 93.62 582 ARG A N 1
ATOM 4434 C CA . ARG A 1 582 ? -2.588 -4.043 20.547 1 93.62 582 ARG A CA 1
ATOM 4435 C C . ARG A 1 582 ? -1.191 -4.324 20 1 93.62 582 ARG A C 1
ATOM 4437 O O . ARG A 1 582 ? -0.25 -4.527 20.766 1 93.62 582 ARG A O 1
ATOM 4444 N N . TYR A 1 583 ? -1.072 -4.293 18.688 1 93.5 583 TYR A N 1
ATOM 4445 C CA . TYR A 1 583 ? 0.2 -4.52 18.016 1 93.5 583 TYR A CA 1
ATOM 4446 C C . TYR A 1 583 ? 0.341 -3.604 16.797 1 93.5 583 TYR A C 1
ATOM 4448 O O . TYR A 1 583 ? -0.634 -3.354 16.094 1 93.5 583 TYR A O 1
ATOM 4456 N N . ASN A 1 584 ? 1.562 -3.006 16.656 1 90.88 584 ASN A N 1
ATOM 4457 C CA . ASN A 1 584 ? 1.878 -2.154 15.523 1 90.88 584 ASN A CA 1
ATOM 4458 C C . ASN A 1 584 ? 3.26 -2.469 14.953 1 90.88 584 ASN A C 1
ATOM 4460 O O . ASN A 1 584 ? 4.234 -2.57 15.703 1 90.88 584 ASN A O 1
ATOM 4464 N N . ARG A 1 585 ? 3.314 -2.703 13.703 1 90.88 585 ARG A N 1
ATOM 4465 C CA . ARG A 1 585 ? 4.57 -2.887 12.984 1 90.88 585 ARG A CA 1
ATOM 4466 C C . ARG A 1 585 ? 4.664 -1.94 11.789 1 90.88 585 ARG A C 1
ATOM 4468 O O . ARG A 1 585 ? 3.738 -1.859 10.984 1 90.88 585 ARG A O 1
ATOM 4475 N N . ALA A 1 586 ? 5.754 -1.205 11.719 1 88.19 586 ALA A N 1
ATOM 4476 C CA . ALA A 1 586 ? 5.961 -0.267 10.617 1 88.19 586 ALA A CA 1
ATOM 4477 C C . ALA A 1 586 ? 7.352 -0.426 10.008 1 88.19 586 ALA A C 1
ATOM 4479 O O . ALA A 1 586 ? 8.305 -0.755 10.719 1 88.19 586 ALA A O 1
ATOM 4480 N N . SER A 1 587 ? 7.473 -0.344 8.742 1 88.06 587 SER A N 1
ATOM 4481 C CA . SER A 1 587 ? 8.742 -0.347 8.016 1 88.06 587 SER A CA 1
ATOM 4482 C C . SER A 1 587 ? 8.805 0.8 7.008 1 88.06 587 SER A C 1
ATOM 4484 O O . SER A 1 587 ? 7.77 1.273 6.535 1 88.06 587 SER A O 1
ATOM 4486 N N . SER A 1 588 ? 9.977 1.298 6.777 1 86.19 588 SER A N 1
ATOM 4487 C CA . SER A 1 588 ? 10.18 2.387 5.828 1 86.19 588 SER A CA 1
ATOM 4488 C C . SER A 1 588 ? 11.422 2.146 4.969 1 86.19 588 SER A C 1
ATOM 4490 O O . SER A 1 588 ? 12.438 1.651 5.461 1 86.19 588 SER A O 1
ATOM 4492 N N . MET A 1 589 ? 11.266 2.443 3.721 1 83.62 589 MET A N 1
ATOM 4493 C CA . MET A 1 589 ? 12.367 2.385 2.76 1 83.62 589 MET A CA 1
ATOM 4494 C C . MET A 1 589 ? 12.562 3.73 2.072 1 83.62 589 MET A C 1
ATOM 4496 O O . MET A 1 589 ? 11.602 4.473 1.863 1 83.62 589 MET A O 1
ATOM 4500 N N . GLY A 1 590 ? 13.805 4.074 1.848 1 85.5 590 GLY A N 1
ATOM 4501 C CA . GLY A 1 590 ? 14.133 5.285 1.115 1 85.5 590 GLY A CA 1
ATOM 4502 C C . GLY A 1 590 ? 15.273 5.09 0.126 1 85.5 590 GLY A C 1
ATOM 4503 O O . GLY A 1 590 ? 16.172 4.285 0.359 1 85.5 590 GLY A O 1
ATOM 4504 N N . SER A 1 591 ? 15.227 5.766 -0.998 1 87.94 591 SER A N 1
ATOM 4505 C CA . SER A 1 591 ? 16.281 5.758 -1.999 1 87.94 591 SER A CA 1
ATOM 4506 C C . SER A 1 591 ? 16.406 7.113 -2.691 1 87.94 591 SER A C 1
ATOM 4508 O O . SER A 1 591 ? 15.398 7.805 -2.885 1 87.94 591 SER A O 1
ATOM 4510 N N . LYS A 1 592 ? 17.578 7.457 -2.986 1 90.44 592 LYS A N 1
ATOM 4511 C CA . LYS A 1 592 ? 17.859 8.68 -3.73 1 90.44 592 LYS A CA 1
ATOM 4512 C C . LYS A 1 592 ? 18.781 8.406 -4.918 1 90.44 592 LYS A C 1
ATOM 4514 O O . LYS A 1 592 ? 19.75 7.648 -4.801 1 90.44 592 LYS A O 1
ATOM 4519 N N . MET A 1 593 ? 18.422 8.984 -6.035 1 91.5 593 MET A N 1
ATOM 4520 C CA . MET A 1 593 ? 19.188 8.867 -7.27 1 91.5 593 MET A CA 1
ATOM 4521 C C . MET A 1 593 ? 19.594 10.242 -7.793 1 91.5 593 MET A C 1
ATOM 4523 O O . MET A 1 593 ? 18.766 11.156 -7.844 1 91.5 593 MET A O 1
ATOM 4527 N N . TYR A 1 594 ? 20.828 10.383 -8.102 1 91.56 594 TYR A N 1
ATOM 4528 C CA . TYR A 1 594 ? 21.312 11.625 -8.695 1 91.56 594 TYR A CA 1
ATOM 4529 C C . TYR A 1 594 ? 21.484 11.477 -10.203 1 91.56 594 TYR A C 1
ATOM 4531 O O . TYR A 1 594 ? 21.609 10.359 -10.719 1 91.56 594 TYR A O 1
ATOM 4539 N N . GLY A 1 595 ? 21.438 12.602 -10.867 1 91.06 595 GLY A N 1
ATOM 4540 C CA . GLY A 1 595 ? 21.531 12.594 -12.32 1 91.06 595 GLY A CA 1
ATOM 4541 C C . GLY A 1 595 ? 20.234 12.141 -12.992 1 91.06 595 GLY A C 1
ATOM 4542 O O . GLY A 1 595 ? 20.281 11.523 -14.055 1 91.06 595 GLY A O 1
ATOM 4543 N N . TYR A 1 596 ? 19.141 12.359 -12.32 1 91.25 596 TYR A N 1
ATOM 4544 C CA . TYR A 1 596 ? 17.828 11.945 -12.828 1 91.25 596 TYR A CA 1
ATOM 4545 C C . TYR A 1 596 ? 17.328 12.922 -13.883 1 91.25 596 TYR A C 1
ATOM 4547 O O . TYR A 1 596 ? 17.391 14.141 -13.688 1 91.25 596 TYR A O 1
ATOM 4555 N N . ASP A 1 597 ? 16.859 12.359 -14.914 1 88.62 597 ASP A N 1
ATOM 4556 C CA . ASP A 1 597 ? 16.219 13.117 -15.977 1 88.62 597 ASP A CA 1
ATOM 4557 C C . ASP A 1 597 ? 14.734 12.75 -16.094 1 88.62 597 ASP A C 1
ATOM 4559 O O . ASP A 1 597 ? 14.398 11.656 -16.547 1 88.62 597 ASP A O 1
ATOM 4563 N N . PRO A 1 598 ? 13.891 13.688 -15.797 1 86.56 598 PRO A N 1
ATOM 4564 C CA . PRO A 1 598 ? 12.461 13.375 -15.805 1 86.56 598 PRO A CA 1
ATOM 4565 C C . PRO A 1 598 ? 11.938 13.047 -17.203 1 86.56 598 PRO A C 1
ATOM 4567 O O . PRO A 1 598 ? 10.898 12.391 -17.344 1 86.56 598 PRO A O 1
ATOM 4570 N N . LEU A 1 599 ? 12.562 13.523 -18.203 1 82.12 599 LEU A N 1
ATOM 4571 C CA . LEU A 1 599 ? 12.109 13.281 -19.562 1 82.12 599 LEU A CA 1
ATOM 4572 C C . LEU A 1 599 ? 12.328 11.828 -19.953 1 82.12 599 LEU A C 1
ATOM 4574 O O . LEU A 1 599 ? 11.445 11.203 -20.562 1 82.12 599 LEU A O 1
ATOM 4578 N N . THR A 1 600 ? 13.516 11.273 -19.594 1 83.12 600 THR A N 1
ATOM 4579 C CA . THR A 1 600 ? 13.828 9.906 -19.984 1 83.12 600 THR A CA 1
ATOM 4580 C C . THR A 1 600 ? 13.461 8.93 -18.875 1 83.12 600 THR A C 1
ATOM 4582 O O . THR A 1 600 ? 13.359 7.727 -19.094 1 83.12 600 THR A O 1
ATOM 4585 N N . GLY A 1 601 ? 13.32 9.453 -17.703 1 82.62 601 GLY A N 1
ATOM 4586 C CA . GLY A 1 601 ? 13.07 8.602 -16.547 1 82.62 601 GLY A CA 1
ATOM 4587 C C . GLY A 1 601 ? 14.305 7.855 -16.078 1 82.62 601 GLY A C 1
ATOM 4588 O O . GLY A 1 601 ? 14.211 6.941 -15.258 1 82.62 601 GLY A O 1
ATOM 4589 N N . GLN A 1 602 ? 15.516 8.234 -16.641 1 84.81 602 GLN A N 1
ATOM 4590 C CA . GLN A 1 602 ? 16.766 7.562 -16.281 1 84.81 602 GLN A CA 1
ATOM 4591 C C . GLN A 1 602 ? 17.594 8.414 -15.328 1 84.81 602 GLN A C 1
ATOM 4593 O O . GLN A 1 602 ? 17.359 9.617 -15.188 1 84.81 602 GLN A O 1
ATOM 4598 N N . HIS A 1 603 ? 18.484 7.746 -14.602 1 88.69 603 HIS A N 1
ATOM 4599 C CA . HIS A 1 603 ? 19.438 8.453 -13.75 1 88.69 603 HIS A CA 1
ATOM 4600 C C . HIS A 1 603 ? 20.859 7.969 -14 1 88.69 603 HIS A C 1
ATOM 4602 O O . HIS A 1 603 ? 21.062 6.805 -14.336 1 88.69 603 HIS A O 1
ATOM 4608 N N . ASN A 1 604 ? 21.766 8.898 -13.875 1 88.19 604 ASN A N 1
ATOM 4609 C CA . ASN A 1 604 ? 23.203 8.633 -13.969 1 88.19 604 ASN A CA 1
ATOM 4610 C C . ASN A 1 604 ? 23.969 9.273 -12.812 1 88.19 604 ASN A C 1
ATOM 4612 O O . ASN A 1 604 ? 24.141 10.492 -12.781 1 88.19 604 ASN A O 1
ATOM 4616 N N . THR A 1 605 ? 24.531 8.391 -12.023 1 87.62 605 THR A N 1
ATOM 4617 C CA . THR A 1 605 ? 25.281 8.93 -10.898 1 87.62 605 THR A CA 1
ATOM 4618 C C . THR A 1 605 ? 26.453 9.773 -11.383 1 87.62 605 THR A C 1
ATOM 4620 O O . THR A 1 605 ? 27.266 9.312 -12.18 1 87.62 605 THR A O 1
ATOM 4623 N N . PRO A 1 606 ? 26.484 10.969 -10.844 1 85.31 606 PRO A N 1
ATOM 4624 C CA . PRO A 1 606 ? 27.594 11.812 -11.258 1 85.31 606 PRO A CA 1
ATOM 4625 C C . PRO A 1 606 ? 28.953 11.266 -10.812 1 85.31 606 PRO A C 1
ATOM 4627 O O . PRO A 1 606 ? 29.047 10.609 -9.773 1 85.31 606 PRO A O 1
ATOM 4630 N N . LEU A 1 607 ? 29.984 11.617 -11.586 1 80.56 607 LEU A N 1
ATOM 4631 C CA . LEU A 1 607 ? 31.344 11.25 -11.227 1 80.56 607 LEU A CA 1
ATOM 4632 C C . LEU A 1 607 ? 31.812 12.023 -9.992 1 80.56 607 LEU A C 1
ATOM 4634 O O . LEU A 1 607 ? 31.562 13.227 -9.875 1 80.56 607 LEU A O 1
ATOM 4638 N N . TYR A 1 608 ? 32.375 11.289 -9.117 1 82.94 608 TYR A N 1
ATOM 4639 C CA . TYR A 1 608 ? 33 11.953 -7.977 1 82.94 608 TYR A CA 1
ATOM 4640 C C . TYR A 1 608 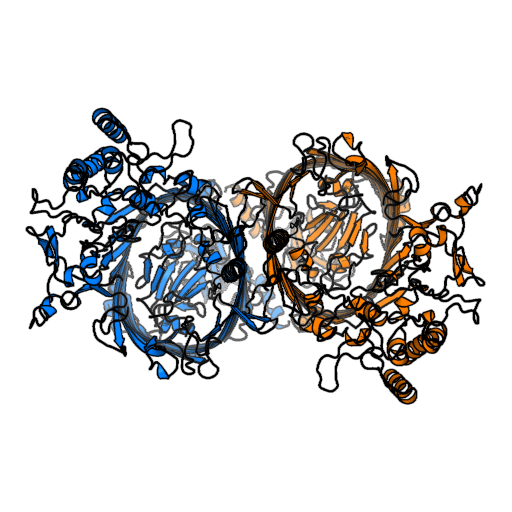? 34.312 12.625 -8.383 1 82.94 608 TYR A C 1
ATOM 4642 O O . TYR A 1 608 ? 35.219 11.969 -8.891 1 82.94 608 TYR A O 1
ATOM 4650 N N . LEU A 1 609 ? 34.375 13.891 -8.219 1 79.25 609 LEU A N 1
ATOM 4651 C CA . LEU A 1 609 ? 35.594 14.617 -8.641 1 79.25 609 LEU A CA 1
ATOM 4652 C C . LEU A 1 609 ? 36.656 14.578 -7.551 1 79.25 609 LEU A C 1
ATOM 4654 O O . LEU A 1 609 ? 36.531 15.234 -6.516 1 79.25 609 LEU A O 1
ATOM 4658 N N . GLY A 1 610 ? 37.656 13.719 -7.781 1 76.94 610 GLY A N 1
ATOM 4659 C CA . GLY A 1 610 ? 38.781 13.641 -6.859 1 76.94 610 GLY A CA 1
ATOM 4660 C C . GLY A 1 610 ? 39.781 14.773 -7.051 1 76.94 610 GLY A C 1
ATOM 4661 O O . GLY A 1 610 ? 39.75 15.469 -8.07 1 76.94 610 GLY A O 1
ATOM 4662 N N . THR A 1 611 ? 40.562 15.055 -6.094 1 75.56 611 THR A N 1
ATOM 4663 C CA . THR A 1 611 ? 41.531 16.125 -6.105 1 75.56 611 THR A CA 1
ATOM 4664 C C . THR A 1 611 ? 42.812 15.695 -6.836 1 75.56 611 THR A C 1
ATOM 4666 O O . THR A 1 611 ? 43.656 16.531 -7.156 1 75.56 611 THR A O 1
ATOM 4669 N N . GLY A 1 612 ? 42.875 14.367 -7.035 1 68.81 612 GLY A N 1
ATOM 4670 C CA . GLY A 1 612 ? 44.062 13.922 -7.715 1 68.81 612 GLY A CA 1
ATOM 4671 C C . GLY A 1 612 ? 44.156 14.391 -9.156 1 68.81 612 GLY A C 1
ATOM 4672 O O . GLY A 1 612 ? 43.156 14.797 -9.742 1 68.81 612 GLY A O 1
ATOM 4673 N N . SER A 1 613 ? 45.406 14.688 -9.656 1 61.19 613 SER A N 1
ATOM 4674 C CA . SER A 1 613 ? 45.688 15.234 -10.977 1 61.19 613 SER A CA 1
ATOM 4675 C C . SER A 1 613 ? 44.844 14.57 -12.055 1 61.19 613 SER A C 1
ATOM 4677 O O . SER A 1 613 ? 44.375 15.234 -12.984 1 61.19 613 SER A O 1
ATOM 4679 N N . ASN A 1 614 ? 44.656 13.273 -12.086 1 60.03 614 ASN A N 1
ATOM 4680 C CA . ASN A 1 614 ? 43.875 12.602 -13.125 1 60.03 614 ASN A CA 1
ATOM 4681 C C . ASN A 1 614 ? 42.469 12.297 -12.641 1 60.03 614 ASN A C 1
ATOM 4683 O O . ASN A 1 614 ? 41.812 11.406 -13.172 1 60.03 614 ASN A O 1
ATOM 4687 N N . GLY A 1 615 ? 42 13.117 -11.586 1 65.5 615 GLY A N 1
ATOM 4688 C CA . GLY A 1 615 ? 40.688 12.883 -11.055 1 65.5 615 GLY A CA 1
ATOM 4689 C C . GLY A 1 615 ? 40.625 11.695 -10.109 1 65.5 615 GLY A C 1
ATOM 4690 O O . GLY A 1 615 ? 39.531 11.289 -9.695 1 65.5 615 GLY A O 1
ATOM 4691 N N . ALA A 1 616 ? 41.812 11.117 -9.891 1 71.5 616 ALA A N 1
ATOM 4692 C CA . ALA A 1 616 ? 41.875 9.961 -8.992 1 71.5 616 ALA A CA 1
ATOM 4693 C C . ALA A 1 616 ? 41.469 10.352 -7.57 1 71.5 616 ALA A C 1
ATOM 4695 O O . ALA A 1 616 ? 41.75 11.477 -7.137 1 71.5 616 ALA A O 1
ATOM 4696 N N . LEU A 1 617 ? 40.812 9.461 -6.871 1 78.62 617 LEU A N 1
ATOM 4697 C CA . LEU A 1 617 ? 40.344 9.719 -5.516 1 78.62 617 LEU A CA 1
ATOM 4698 C C . LEU A 1 617 ? 41.406 9.344 -4.492 1 78.62 617 LEU A C 1
ATOM 4700 O O . LEU A 1 617 ? 42.062 8.305 -4.613 1 78.62 617 LEU A O 1
ATOM 4704 N N . THR A 1 618 ? 41.656 10.25 -3.625 1 79.75 618 THR A N 1
ATOM 4705 C CA . THR A 1 618 ? 42.438 9.898 -2.455 1 79.75 618 THR A CA 1
ATOM 4706 C C . THR A 1 618 ? 41.719 8.891 -1.58 1 79.75 618 THR A C 1
ATOM 4708 O O . THR A 1 618 ? 40.531 8.617 -1.797 1 79.75 618 THR A O 1
ATOM 4711 N N . ALA A 1 619 ? 42.438 8.219 -0.678 1 74.19 619 ALA A N 1
ATOM 4712 C CA . ALA A 1 619 ? 41.812 7.262 0.23 1 74.19 619 ALA A CA 1
ATOM 4713 C C . ALA A 1 619 ? 40.656 7.898 0.977 1 74.19 619 ALA A C 1
ATOM 4715 O O . ALA A 1 619 ? 39.594 7.27 1.157 1 74.19 619 ALA A O 1
ATOM 4716 N N . ALA A 1 620 ? 40.875 9.109 1.425 1 77.12 620 ALA A N 1
ATOM 4717 C CA . ALA A 1 620 ? 39.844 9.82 2.152 1 77.12 620 ALA A CA 1
ATOM 4718 C C . ALA A 1 620 ? 38.625 10.102 1.248 1 77.12 620 ALA A C 1
ATOM 4720 O O . ALA A 1 620 ? 37.469 10.047 1.692 1 77.12 620 ALA A O 1
ATOM 4721 N N . GLU A 1 621 ? 38.906 10.453 0.017 1 81.88 621 GLU A N 1
ATOM 4722 C CA . GLU A 1 621 ? 37.844 10.742 -0.936 1 81.88 621 GLU A CA 1
ATOM 4723 C C . GLU A 1 621 ? 37.062 9.477 -1.306 1 81.88 621 GLU A C 1
ATOM 4725 O O . GLU A 1 621 ? 35.844 9.523 -1.54 1 81.88 621 GLU A O 1
ATOM 4730 N N . ARG A 1 622 ? 37.75 8.43 -1.329 1 79.62 622 ARG A N 1
ATOM 4731 C CA . ARG A 1 622 ? 37.062 7.16 -1.566 1 79.62 622 ARG A CA 1
ATOM 4732 C C . ARG A 1 622 ? 36.094 6.824 -0.429 1 79.62 622 ARG A C 1
ATOM 4734 O O . ARG A 1 622 ? 35 6.32 -0.665 1 79.62 622 ARG A O 1
ATOM 4741 N N . ASP A 1 623 ? 36.594 7.066 0.704 1 79 623 ASP A N 1
ATOM 4742 C CA . ASP A 1 623 ? 35.75 6.832 1.867 1 79 623 ASP A CA 1
ATOM 4743 C C . ASP A 1 623 ? 34.531 7.746 1.845 1 79 623 ASP A C 1
ATOM 4745 O O . ASP A 1 623 ? 33.438 7.324 2.201 1 79 623 ASP A O 1
ATOM 4749 N N . SER A 1 624 ? 34.781 8.969 1.478 1 82.19 624 SER A N 1
ATOM 4750 C CA . SER A 1 624 ? 33.656 9.906 1.375 1 82.19 624 SER A CA 1
ATOM 4751 C C . SER A 1 624 ? 32.688 9.469 0.304 1 82.19 624 SER A C 1
ATOM 4753 O O . SER A 1 624 ? 31.469 9.586 0.488 1 82.19 624 SER A O 1
ATOM 4755 N N . TYR A 1 625 ? 33.25 9.094 -0.76 1 84.31 625 TYR A N 1
ATOM 4756 C CA . TYR A 1 625 ? 32.406 8.594 -1.837 1 84.31 625 TYR A CA 1
ATOM 4757 C C . TYR A 1 625 ? 31.578 7.41 -1.367 1 84.31 625 TYR A C 1
ATOM 4759 O O . TYR A 1 625 ? 30.375 7.352 -1.629 1 84.31 625 TYR A O 1
ATOM 4767 N N . ARG A 1 626 ? 32.156 6.5 -0.703 1 82.38 626 ARG A N 1
ATOM 4768 C CA . ARG A 1 626 ? 31.453 5.328 -0.174 1 82.38 626 ARG A CA 1
ATOM 4769 C C . ARG A 1 626 ? 30.359 5.734 0.809 1 82.38 626 ARG A C 1
ATOM 4771 O O . ARG A 1 626 ? 29.281 5.129 0.835 1 82.38 626 ARG A O 1
ATOM 4778 N N . SER A 1 627 ? 30.688 6.684 1.603 1 82.62 627 SER A N 1
ATOM 4779 C CA . SER A 1 627 ? 29.719 7.168 2.568 1 82.62 627 SER A CA 1
ATOM 4780 C C . SER A 1 627 ? 28.484 7.754 1.869 1 82.62 627 SER A C 1
ATOM 4782 O O . SER A 1 627 ? 27.359 7.617 2.354 1 82.62 627 SER A O 1
ATOM 4784 N N . ILE A 1 628 ? 28.703 8.461 0.798 1 86.94 628 ILE A N 1
ATOM 4785 C CA . ILE A 1 628 ? 27.594 9.008 0.024 1 86.94 628 ILE A CA 1
ATOM 4786 C C . ILE A 1 628 ? 26.719 7.867 -0.506 1 86.94 628 ILE A C 1
ATOM 4788 O O . ILE A 1 628 ? 25.5 7.895 -0.361 1 86.94 628 ILE A O 1
ATOM 4792 N N . ILE A 1 629 ? 27.422 6.898 -1.012 1 85.75 629 ILE A N 1
ATOM 4793 C CA . ILE A 1 629 ? 26.719 5.773 -1.615 1 85.75 629 ILE A CA 1
ATOM 4794 C C . ILE A 1 629 ? 25.906 5.043 -0.549 1 85.75 629 ILE A C 1
ATOM 4796 O O . ILE A 1 629 ? 24.75 4.652 -0.792 1 85.75 629 ILE A O 1
ATOM 4800 N N . ASN A 1 630 ? 26.438 4.836 0.533 1 84.75 630 ASN A N 1
ATOM 4801 C CA . ASN A 1 630 ? 25.75 4.16 1.632 1 84.75 630 ASN A CA 1
ATOM 4802 C C . ASN A 1 630 ? 24.5 4.914 2.066 1 84.75 630 ASN A C 1
ATOM 4804 O O . ASN A 1 630 ? 23.562 4.316 2.576 1 84.75 630 ASN A O 1
ATOM 4808 N N . GLY A 1 631 ? 24.547 6.18 1.942 1 84.44 631 GLY A N 1
ATOM 4809 C CA . GLY A 1 631 ? 23.453 7 2.404 1 84.44 631 GLY A CA 1
ATOM 4810 C C . GLY A 1 631 ? 22.328 7.121 1.388 1 84.44 631 GLY A C 1
ATOM 4811 O O . GLY A 1 631 ? 21.266 7.68 1.685 1 84.44 631 GLY A O 1
ATOM 4812 N N . LEU A 1 632 ? 22.5 6.574 0.185 1 89.19 632 LEU A N 1
ATOM 4813 C CA . LEU A 1 632 ? 21.516 6.75 -0.88 1 89.19 632 LEU A CA 1
ATOM 4814 C C . LEU A 1 632 ? 20.375 5.762 -0.728 1 89.19 632 LEU A C 1
ATOM 4816 O O . LEU A 1 632 ? 19.328 5.914 -1.363 1 89.19 632 LEU A O 1
ATOM 4820 N N . ASN A 1 633 ? 20.547 4.738 0.144 1 86.62 633 ASN A N 1
ATOM 4821 C CA . ASN A 1 633 ? 19.5 3.766 0.441 1 86.62 633 ASN A CA 1
ATOM 4822 C C . ASN A 1 633 ? 19.344 3.561 1.944 1 86.62 633 ASN A C 1
ATOM 4824 O O . ASN A 1 633 ? 20.328 3.562 2.686 1 86.62 633 ASN A O 1
ATOM 4828 N N . THR A 1 634 ? 18.062 3.391 2.305 1 84.69 634 THR A N 1
ATOM 4829 C CA . THR A 1 634 ? 17.828 3.172 3.725 1 84.69 634 THR A CA 1
ATOM 4830 C C . THR A 1 634 ? 16.672 2.195 3.93 1 84.69 634 THR A C 1
ATOM 4832 O O . THR A 1 634 ? 15.805 2.055 3.061 1 84.69 634 THR A O 1
ATOM 4835 N N . TYR A 1 635 ? 16.703 1.433 5.051 1 84.69 635 TYR A N 1
ATOM 4836 C CA . TYR A 1 635 ? 15.625 0.584 5.539 1 84.69 635 TYR A CA 1
ATOM 4837 C C . TYR A 1 635 ? 15.547 0.627 7.059 1 84.69 635 TYR A C 1
ATOM 4839 O O . TYR A 1 635 ? 16.562 0.56 7.746 1 84.69 635 TYR A O 1
ATOM 4847 N N . SER A 1 636 ? 14.336 0.877 7.504 1 84.25 636 SER A N 1
ATOM 4848 C CA . SER A 1 636 ? 14.125 0.89 8.953 1 84.25 636 SER A CA 1
ATOM 4849 C C . SER A 1 636 ? 12.828 0.167 9.32 1 84.25 636 SER A C 1
ATOM 4851 O O . SER A 1 636 ? 11.883 0.127 8.539 1 84.25 636 SER A O 1
ATOM 4853 N N . LYS A 1 637 ? 12.852 -0.456 10.531 1 85.25 637 LYS A N 1
ATOM 4854 C CA . LYS A 1 637 ? 11.688 -1.16 11.055 1 85.25 637 LYS A CA 1
ATOM 4855 C C . LYS A 1 637 ? 11.461 -0.828 12.531 1 85.25 637 LYS A C 1
ATOM 4857 O O . LYS A 1 637 ? 12.422 -0.664 13.289 1 85.25 637 LYS A O 1
ATOM 4862 N N . ILE A 1 638 ? 10.125 -0.707 12.906 1 84.81 638 ILE A N 1
ATOM 4863 C CA . ILE A 1 638 ? 9.742 -0.499 14.305 1 84.81 638 ILE A CA 1
ATOM 4864 C C . ILE A 1 638 ? 8.57 -1.404 14.656 1 84.81 638 ILE A C 1
ATOM 4866 O O . ILE A 1 638 ? 7.672 -1.619 13.836 1 84.81 638 ILE A O 1
ATOM 4870 N N . GLU A 1 639 ? 8.602 -1.919 15.93 1 88.62 639 GLU A N 1
ATOM 4871 C CA . GLU A 1 639 ? 7.516 -2.74 16.469 1 88.62 639 GLU A CA 1
ATOM 4872 C C . GLU A 1 639 ? 7.102 -2.275 17.859 1 88.62 639 GLU A C 1
ATOM 4874 O O . GLU A 1 639 ? 7.953 -1.982 18.703 1 88.62 639 GLU A O 1
ATOM 4879 N N . ASN A 1 640 ? 5.812 -2.137 18.031 1 87.56 640 ASN A N 1
ATOM 4880 C CA . ASN A 1 640 ? 5.234 -1.766 19.312 1 87.56 640 ASN A CA 1
ATOM 4881 C C . ASN A 1 640 ? 4.105 -2.711 19.719 1 87.56 640 ASN A C 1
ATOM 4883 O O . ASN A 1 640 ? 3.273 -3.08 18.891 1 87.56 640 ASN A O 1
ATOM 4887 N N . ALA A 1 641 ? 4.148 -3.154 21.016 1 91.19 641 ALA A N 1
ATOM 4888 C CA . ALA A 1 641 ? 3.117 -4.039 21.547 1 91.19 641 ALA A CA 1
ATOM 4889 C C . ALA A 1 641 ? 2.617 -3.543 22.891 1 91.19 641 ALA A C 1
ATOM 4891 O O . ALA A 1 641 ? 3.396 -3.033 23.703 1 91.19 641 ALA A O 1
ATOM 4892 N N . PHE A 1 642 ? 1.333 -3.697 23.125 1 91.56 642 PHE A N 1
ATOM 4893 C CA . PHE A 1 642 ? 0.669 -3.27 24.359 1 91.56 642 PHE A CA 1
ATOM 4894 C C . PHE A 1 642 ? -0.315 -4.328 24.828 1 91.56 642 PHE A C 1
ATOM 4896 O O . PHE A 1 642 ? -0.993 -4.965 24.016 1 91.56 642 PHE A O 1
ATOM 4903 N N . ALA A 1 643 ? -0.389 -4.531 26.172 1 94.5 643 ALA A N 1
ATOM 4904 C CA . ALA A 1 643 ? -1.386 -5.371 26.828 1 94.5 643 ALA A CA 1
ATOM 4905 C C . ALA A 1 643 ? -2.02 -4.648 28 1 94.5 643 ALA A C 1
ATOM 4907 O O . ALA A 1 643 ? -1.32 -4.023 28.812 1 94.5 643 ALA A O 1
ATOM 4908 N N . SER A 1 644 ? -3.322 -4.715 28.109 1 95.06 644 SER A N 1
ATOM 4909 C CA . SER A 1 644 ? -4.02 -3.971 29.156 1 95.06 644 SER A CA 1
ATOM 4910 C C . SER A 1 644 ? -5.082 -4.832 29.828 1 95.06 644 SER A C 1
ATOM 4912 O O . SER A 1 644 ? -5.699 -5.684 29.188 1 95.06 644 SER A O 1
ATOM 4914 N N . PHE A 1 645 ? -5.258 -4.609 31.109 1 96.31 645 PHE A N 1
ATOM 4915 C CA . PHE A 1 645 ? -6.32 -5.164 31.938 1 96.31 645 PHE A CA 1
ATOM 4916 C C . PHE A 1 645 ? -7.031 -4.066 32.719 1 96.31 645 PHE A C 1
ATOM 4918 O O . PHE A 1 645 ? -6.387 -3.201 33.312 1 96.31 645 PHE A O 1
ATOM 4925 N N . TYR A 1 646 ? -8.344 -4.07 32.656 1 94.94 646 TYR A N 1
ATOM 4926 C CA . TYR A 1 646 ? -9.023 -2.963 33.312 1 94.94 646 TYR A CA 1
ATOM 4927 C C . TYR A 1 646 ? -10.344 -3.422 33.938 1 94.94 646 TYR A C 1
ATOM 4929 O O . TYR A 1 646 ? -10.891 -4.457 33.531 1 94.94 646 TYR A O 1
ATOM 4937 N N . SER A 1 647 ? -10.867 -2.664 34.844 1 95.25 647 SER A N 1
ATOM 4938 C CA . SER A 1 647 ? -12.164 -2.832 35.5 1 95.25 647 SER A CA 1
ATOM 4939 C C . SER A 1 647 ? -12.75 -1.488 35.938 1 95.25 647 SER A C 1
ATOM 4941 O O . SER A 1 647 ? -12.008 -0.565 36.281 1 95.25 647 SER A O 1
ATOM 4943 N N . ALA A 1 648 ? -14.008 -1.343 35.781 1 93.94 648 ALA A N 1
ATOM 4944 C CA . ALA A 1 648 ? -14.711 -0.128 36.219 1 93.94 648 ALA A CA 1
ATOM 4945 C C . ALA A 1 648 ? -16 -0.461 36.938 1 93.94 648 ALA A C 1
ATOM 4947 O O . ALA A 1 648 ? -16.641 -1.47 36.656 1 93.94 648 ALA A O 1
ATOM 4948 N N . LEU A 1 649 ? -16.328 0.362 37.906 1 93.56 649 LEU A N 1
ATOM 4949 C CA . LEU A 1 649 ? -17.531 0.224 38.688 1 93.56 649 LEU A CA 1
ATOM 4950 C C . LEU A 1 649 ? -18.312 1.532 38.75 1 93.56 649 LEU A C 1
ATOM 4952 O O . LEU A 1 649 ? -17.75 2.588 39.031 1 93.56 649 LEU A O 1
ATOM 4956 N N . ASP A 1 650 ? -19.562 1.467 38.406 1 92.56 650 ASP A N 1
ATOM 4957 C CA . ASP A 1 650 ? -20.469 2.602 38.469 1 92.56 650 ASP A CA 1
ATOM 4958 C C . ASP A 1 650 ? -21.609 2.318 39.438 1 92.56 650 ASP A C 1
ATOM 4960 O O . ASP A 1 650 ? -22.344 1.337 39.281 1 92.56 650 ASP A O 1
ATOM 4964 N N . TYR A 1 651 ? -21.75 3.146 40.406 1 94.75 651 TYR A N 1
ATOM 4965 C CA . TYR A 1 651 ? -22.812 3.023 41.406 1 94.75 651 TYR A CA 1
ATOM 4966 C C . TYR A 1 651 ? -23.656 4.285 41.438 1 94.75 651 TYR A C 1
ATOM 4968 O O . TYR A 1 651 ? -23.141 5.395 41.562 1 94.75 651 TYR A O 1
ATOM 4976 N N . VAL A 1 652 ? -24.938 4.098 41.312 1 94.5 652 VAL A N 1
ATOM 4977 C CA . VAL A 1 652 ? -25.891 5.207 41.406 1 94.5 652 VAL A CA 1
ATOM 4978 C C . VAL A 1 652 ? -26.922 4.918 42.469 1 94.5 652 VAL A C 1
ATOM 4980 O O . VAL A 1 652 ? -27.562 3.859 42.469 1 94.5 652 VAL A O 1
ATOM 4983 N N . TYR A 1 653 ? -27.109 5.871 43.375 1 95.44 653 TYR A N 1
ATOM 4984 C CA . TYR A 1 653 ? -28.141 5.746 44.406 1 95.44 653 TYR A CA 1
ATOM 4985 C C . TYR A 1 653 ? -29.281 6.727 44.156 1 95.44 653 TYR A C 1
ATOM 4987 O O . TYR A 1 653 ? -29.094 7.941 44.25 1 95.44 653 TYR A O 1
ATOM 4995 N N . ASN A 1 654 ? -30.438 6.234 43.875 1 91.88 654 ASN A N 1
ATOM 4996 C CA . ASN A 1 654 ? -31.672 6.969 43.688 1 91.88 654 ASN A CA 1
ATOM 4997 C C . ASN A 1 654 ? -31.5 8.141 42.719 1 91.88 654 ASN A C 1
ATOM 4999 O O . ASN A 1 654 ? -32.062 9.219 42.938 1 91.88 654 ASN A O 1
ATOM 5003 N N . ASN A 1 655 ? -30.594 8.055 41.781 1 88.75 655 ASN A N 1
ATOM 5004 C CA . ASN A 1 655 ? -30.281 9.062 40.781 1 88.75 655 ASN A CA 1
ATOM 5005 C C . ASN A 1 655 ? -29.766 10.352 41.406 1 88.75 655 ASN A C 1
ATOM 5007 O O . ASN A 1 655 ? -29.719 11.391 40.75 1 88.75 655 ASN A O 1
ATOM 5011 N N . LYS A 1 656 ? -29.453 10.336 42.688 1 93.25 656 LYS A N 1
ATOM 5012 C CA . LYS A 1 656 ? -28.984 11.492 43.438 1 93.25 656 LYS A CA 1
ATOM 5013 C C . LYS A 1 656 ? -27.453 11.484 43.531 1 93.25 656 LYS A C 1
ATOM 5015 O O . LYS A 1 656 ? -26.797 12.5 43.281 1 93.25 656 LYS A O 1
ATOM 5020 N N . TYR A 1 657 ? -26.984 10.336 43.938 1 96 657 TYR A N 1
ATOM 5021 C CA . TYR A 1 657 ? -25.547 10.188 44.156 1 96 657 TYR A CA 1
ATOM 5022 C C . TYR A 1 657 ? -24.953 9.195 43.188 1 96 657 TYR A C 1
ATOM 5024 O O . TYR A 1 657 ? -25.469 8.086 43 1 96 657 TYR A O 1
ATOM 5032 N N . VAL A 1 658 ? -23.922 9.664 42.531 1 95.31 658 VAL A N 1
ATOM 5033 C CA . VAL A 1 658 ? -23.25 8.828 41.562 1 95.31 658 VAL A CA 1
ATOM 5034 C C . VAL A 1 658 ? -21.781 8.625 41.969 1 95.31 658 VAL A C 1
ATOM 5036 O O . VAL A 1 658 ? -21.125 9.578 42.375 1 95.31 658 VAL A O 1
ATOM 5039 N N . TRP A 1 659 ? -21.328 7.402 41.938 1 95.5 659 TRP A N 1
ATOM 5040 C CA . TRP A 1 659 ? -19.938 7.051 42.188 1 95.5 659 TRP A CA 1
ATOM 5041 C C . TRP A 1 659 ? -19.359 6.219 41.031 1 95.5 659 TRP A C 1
ATOM 5043 O O . TRP A 1 659 ? -19.922 5.184 40.688 1 95.5 659 TRP A O 1
ATOM 5053 N N . ASN A 1 660 ? -18.297 6.695 40.469 1 94.31 660 ASN A N 1
ATOM 5054 C CA . ASN A 1 660 ? -17.562 5.965 39.438 1 94.31 660 ASN A CA 1
ATOM 5055 C C . ASN A 1 660 ? -16.141 5.629 39.875 1 94.31 660 ASN A C 1
ATOM 5057 O O . ASN A 1 660 ? -15.469 6.461 40.5 1 94.31 660 ASN A O 1
ATOM 5061 N N . ALA A 1 661 ? -15.711 4.422 39.562 1 94.56 661 ALA A N 1
ATOM 5062 C CA . ALA A 1 661 ? -14.352 3.986 39.875 1 94.56 661 ALA A CA 1
ATOM 5063 C C . ALA A 1 661 ? -13.789 3.115 38.75 1 94.56 661 ALA A C 1
ATOM 5065 O O . ALA A 1 661 ? -14.508 2.287 38.188 1 94.56 661 ALA A O 1
ATOM 5066 N N . THR A 1 662 ? -12.531 3.379 38.406 1 93.81 662 THR A N 1
ATOM 5067 C CA . THR A 1 662 ? -11.859 2.609 37.344 1 93.81 662 THR A CA 1
ATOM 5068 C C . THR A 1 662 ? -10.438 2.264 37.781 1 93.81 662 THR A C 1
ATOM 5070 O O . THR A 1 662 ? -9.742 3.084 38.375 1 93.81 662 THR A O 1
ATOM 5073 N N . VAL A 1 663 ? -10.008 1.066 37.469 1 95.19 663 VAL A N 1
ATOM 5074 C CA . VAL A 1 663 ? -8.625 0.631 37.625 1 95.19 663 VAL A CA 1
ATOM 5075 C C . VAL A 1 663 ? -8.141 -0.05 36.344 1 95.19 663 VAL A C 1
ATOM 5077 O O . VAL A 1 663 ? -8.898 -0.785 35.719 1 95.19 663 VAL A O 1
ATOM 5080 N N . ARG A 1 664 ? -6.859 0.226 35.938 1 94.75 664 ARG A N 1
ATOM 5081 C CA . ARG A 1 664 ? -6.312 -0.323 34.719 1 94.75 664 ARG A CA 1
ATOM 5082 C C . ARG A 1 664 ? -4.805 -0.523 34.812 1 94.75 664 ARG A C 1
ATOM 5084 O O . ARG A 1 664 ? -4.109 0.283 35.438 1 94.75 664 ARG A O 1
ATOM 5091 N N . SER A 1 665 ? -4.387 -1.603 34.344 1 95 665 SER A N 1
ATOM 5092 C CA . SER A 1 665 ? -2.957 -1.867 34.188 1 95 665 SER A CA 1
ATOM 5093 C C . SER A 1 665 ? -2.557 -2.023 32.75 1 95 665 SER A C 1
ATOM 5095 O O . SER A 1 665 ? -3.152 -2.816 32 1 95 665 SER A O 1
ATOM 5097 N N . ASP A 1 666 ? -1.554 -1.308 32.375 1 94.44 666 ASP A N 1
ATOM 5098 C CA . ASP A 1 666 ? -1.074 -1.337 31 1 94.44 666 ASP A CA 1
ATOM 5099 C C . ASP A 1 666 ? 0.379 -1.8 30.922 1 94.44 666 ASP A C 1
ATOM 5101 O O . ASP A 1 666 ? 1.207 -1.383 31.734 1 94.44 666 ASP A O 1
ATOM 5105 N N . GLY A 1 667 ? 0.627 -2.693 29.969 1 93 667 GLY A N 1
ATOM 5106 C CA . GLY A 1 667 ? 1.985 -3.127 29.688 1 93 667 GLY A CA 1
ATOM 5107 C C . GLY A 1 667 ? 2.471 -2.701 28.312 1 93 667 GLY A C 1
ATOM 5108 O O . GLY A 1 667 ? 1.697 -2.684 27.359 1 93 667 GLY A O 1
ATOM 5109 N N . SER A 1 668 ? 3.834 -2.309 28.234 1 90.5 668 SER A N 1
ATOM 5110 C CA . SER A 1 668 ? 4.441 -1.898 26.969 1 90.5 668 SER A CA 1
ATOM 5111 C C . SER A 1 668 ? 5.812 -2.537 26.781 1 90.5 668 SER A C 1
ATOM 5113 O O . SER A 1 668 ? 6.559 -2.711 27.75 1 90.5 668 SER A O 1
ATOM 5115 N N . ASN A 1 669 ? 6.148 -2.816 25.531 1 87.81 669 ASN A N 1
ATOM 5116 C CA . ASN A 1 669 ? 7.469 -3.363 25.234 1 87.81 669 ASN A CA 1
ATOM 5117 C C . ASN A 1 669 ? 8.531 -2.268 25.172 1 87.81 669 ASN A C 1
ATOM 5119 O O . ASN A 1 669 ? 9.711 -2.553 24.969 1 87.81 669 ASN A O 1
ATOM 5123 N N . ASN A 1 670 ? 8.141 -1.023 25.344 1 83.25 670 ASN A N 1
ATOM 5124 C CA . ASN A 1 670 ? 9.102 0.077 25.359 1 83.25 670 ASN A CA 1
ATOM 5125 C C . ASN A 1 670 ? 10 0.021 26.594 1 83.25 670 ASN A C 1
ATOM 5127 O O . ASN A 1 670 ? 11.094 0.581 26.594 1 83.25 670 ASN A O 1
ATOM 5131 N N . PHE A 1 671 ? 9.438 -0.593 27.516 1 82.56 671 PHE A N 1
ATOM 5132 C CA . PHE A 1 671 ? 10.164 -0.604 28.781 1 82.56 671 PHE A CA 1
ATOM 5133 C C . PHE A 1 671 ? 10.703 -1.997 29.094 1 82.56 671 PHE A C 1
ATOM 5135 O O . PHE A 1 671 ? 10.273 -2.98 28.484 1 82.56 671 PHE A O 1
ATOM 5142 N N . GLY A 1 672 ? 11.75 -2.018 29.875 1 74.31 672 GLY A N 1
ATOM 5143 C CA . GLY A 1 672 ? 12.375 -3.277 30.234 1 74.31 672 GLY A CA 1
ATOM 5144 C C . GLY A 1 672 ? 11.484 -4.184 31.062 1 74.31 672 GLY A C 1
ATOM 5145 O O . GLY A 1 672 ? 10.359 -3.805 31.406 1 74.31 672 GLY A O 1
ATOM 5146 N N . SER A 1 673 ? 11.891 -5.336 31.359 1 73.81 673 SER A N 1
ATOM 5147 C CA . SER A 1 673 ? 11.102 -6.398 31.969 1 73.81 673 SER A CA 1
ATOM 5148 C C . SER A 1 673 ? 10.641 -6.016 33.375 1 73.81 673 SER A C 1
ATOM 5150 O O . SER A 1 673 ? 9.594 -6.473 33.844 1 73.81 673 SER A O 1
ATOM 5152 N N . LYS A 1 674 ? 11.32 -5.102 34 1 79.38 674 LYS A N 1
ATOM 5153 C CA . LYS A 1 674 ? 10.969 -4.812 35.406 1 79.38 674 LYS A CA 1
ATOM 5154 C C . LYS A 1 674 ? 9.93 -3.701 35.469 1 79.38 674 LYS A C 1
ATOM 5156 O O . LYS A 1 674 ? 9.234 -3.572 36.5 1 79.38 674 LYS A O 1
ATOM 5161 N N . GLU A 1 675 ? 9.875 -2.793 34.594 1 87.31 675 GLU A N 1
ATOM 5162 C CA . GLU A 1 675 ? 8.977 -1.644 34.625 1 87.31 675 GLU A CA 1
ATOM 5163 C C . GLU A 1 675 ? 8 -1.698 33.438 1 87.31 675 GLU A C 1
ATOM 5165 O O . GLU A 1 675 ? 7.633 -0.662 32.875 1 87.31 675 GLU A O 1
ATOM 5170 N N . GLN A 1 676 ? 7.602 -2.873 33.156 1 88.31 676 GLN A N 1
ATOM 5171 C CA . GLN A 1 676 ? 6.82 -3.051 31.938 1 88.31 676 GLN A CA 1
ATOM 5172 C C . GLN A 1 676 ? 5.367 -2.646 32.156 1 88.31 676 GLN A C 1
ATOM 5174 O O . GLN A 1 676 ? 4.684 -2.24 31.203 1 88.31 676 GLN A O 1
ATOM 5179 N N . PHE A 1 677 ? 4.848 -2.816 33.344 1 91.88 677 PHE A N 1
ATOM 5180 C CA . PHE A 1 677 ? 3.428 -2.559 33.594 1 91.88 677 PHE A CA 1
ATOM 5181 C C . PHE A 1 677 ? 3.23 -1.329 34.469 1 91.88 677 PHE A C 1
ATOM 5183 O O . PHE A 1 677 ? 4.047 -1.053 35.344 1 91.88 677 PHE A O 1
ATOM 5190 N N . ASN A 1 678 ? 2.197 -0.563 34.219 1 92.12 678 ASN A N 1
ATOM 5191 C CA . ASN A 1 678 ? 1.809 0.637 34.938 1 92.12 678 ASN A CA 1
ATOM 5192 C C . ASN A 1 678 ? 0.36 0.561 35.438 1 92.12 678 ASN A C 1
ATOM 5194 O O . ASN A 1 678 ? -0.544 0.295 34.625 1 92.12 678 ASN A O 1
ATOM 5198 N N . LEU A 1 679 ? 0.149 0.816 36.625 1 92.62 679 LEU A N 1
ATOM 5199 C CA . LEU A 1 679 ? -1.191 0.803 37.219 1 92.62 679 LEU A CA 1
ATOM 5200 C C . LEU A 1 679 ? -1.774 2.211 37.281 1 92.62 679 LEU A C 1
ATOM 5202 O O . LEU A 1 679 ? -1.145 3.129 37.812 1 92.62 679 LEU A O 1
ATOM 5206 N N . THR A 1 680 ? -2.885 2.406 36.781 1 93.44 680 THR A N 1
ATOM 5207 C CA . THR A 1 680 ? -3.619 3.666 36.812 1 93.44 680 THR A CA 1
ATOM 5208 C C . THR A 1 680 ? -4.992 3.469 37.438 1 93.44 680 THR A C 1
ATOM 5210 O O . THR A 1 680 ? -5.492 2.344 37.531 1 93.44 680 THR A O 1
ATOM 5213 N N . TRP A 1 681 ? -5.598 4.551 37.938 1 94.62 681 TRP A N 1
ATOM 5214 C CA . TRP A 1 681 ? -6.906 4.477 38.594 1 94.62 681 TRP A CA 1
ATOM 5215 C C . TRP A 1 681 ? -7.609 5.828 38.531 1 94.62 681 TRP A C 1
ATOM 5217 O O . TRP A 1 681 ? -6.98 6.855 38.281 1 94.62 681 TRP A O 1
ATOM 5227 N N . SER A 1 682 ? -8.867 5.852 38.75 1 95 682 SER A N 1
ATOM 5228 C CA . SER A 1 682 ? -9.656 7.07 38.875 1 95 682 SER A CA 1
ATOM 5229 C C . SER A 1 682 ? -10.922 6.828 39.688 1 95 682 SER A C 1
ATOM 5231 O O . SER A 1 682 ? -11.406 5.699 39.75 1 95 682 SER A O 1
ATOM 5233 N N . THR A 1 683 ? -11.391 7.836 40.344 1 95.19 683 THR A N 1
ATOM 5234 C CA . THR A 1 683 ? -12.641 7.805 41.094 1 95.19 683 THR A CA 1
ATOM 5235 C C . THR A 1 683 ? -13.312 9.172 41.062 1 95.19 683 THR A C 1
ATOM 5237 O O . THR A 1 683 ? -12.641 10.203 40.938 1 95.19 683 THR A O 1
ATOM 5240 N N . GLY A 1 684 ? -14.602 9.195 41.125 1 95.44 684 GLY A N 1
ATOM 5241 C CA . GLY A 1 684 ? -15.367 10.438 41.125 1 95.44 684 GLY A CA 1
ATOM 5242 C C . GLY A 1 684 ? -16.719 10.312 41.812 1 95.44 684 GLY A C 1
ATOM 5243 O O . GLY A 1 684 ? -17.266 9.211 41.938 1 95.44 684 GLY A O 1
ATOM 5244 N N . LEU A 1 685 ? -17.203 11.414 42.25 1 96.19 685 LEU A N 1
ATOM 5245 C CA . LEU A 1 685 ? -18.516 11.539 42.875 1 96.19 685 LEU A CA 1
ATOM 5246 C C . LEU A 1 685 ? -19.312 12.656 42.25 1 96.19 685 LEU A C 1
ATOM 5248 O O . LEU A 1 685 ? -18.766 13.711 41.906 1 96.19 685 LEU A O 1
ATOM 5252 N N . ALA A 1 686 ? -20.516 12.383 42.031 1 95.81 686 ALA A N 1
ATOM 5253 C CA . ALA A 1 686 ? -21.438 13.398 41.531 1 95.81 686 ALA A CA 1
ATOM 5254 C C . ALA A 1 686 ? -22.703 13.453 42.375 1 95.81 686 ALA A C 1
ATOM 5256 O O . ALA A 1 686 ? -23.203 12.414 42.812 1 95.81 686 ALA A O 1
ATOM 5257 N N . TRP A 1 687 ? -23.156 14.68 42.656 1 96.75 687 TRP A N 1
ATOM 5258 C CA . TRP A 1 687 ? -24.375 14.938 43.406 1 96.75 687 TRP A CA 1
ATOM 5259 C C . TRP A 1 687 ? -25.375 15.734 42.562 1 96.75 687 TRP A C 1
ATOM 5261 O O . TRP A 1 687 ? -25.141 16.906 42.281 1 96.75 687 TRP A O 1
ATOM 5271 N N . ASN A 1 688 ? -26.406 15.031 42.281 1 95.06 688 ASN A N 1
ATOM 5272 C CA . ASN A 1 688 ? -27.5 15.719 41.594 1 95.06 688 ASN A CA 1
ATOM 5273 C C . ASN A 1 688 ? -28.406 16.422 42.625 1 95.06 688 ASN A C 1
ATOM 5275 O O . ASN A 1 688 ? -29.406 15.852 43.062 1 95.06 688 ASN A O 1
ATOM 5279 N N . MET A 1 689 ? -28.203 17.562 42.781 1 94.94 689 MET A N 1
ATOM 5280 C CA . MET A 1 689 ? -28.875 18.312 43.812 1 94.94 689 MET A CA 1
ATOM 5281 C C . MET A 1 689 ? -30.344 18.547 43.469 1 94.94 689 MET A C 1
ATOM 5283 O O . MET A 1 689 ? -31.188 18.641 44.375 1 94.94 689 MET A O 1
ATOM 5287 N N . ASP A 1 690 ? -30.609 18.656 42.25 1 91.88 690 ASP A N 1
ATOM 5288 C CA . ASP A 1 690 ? -31.969 18.953 41.812 1 91.88 690 ASP A CA 1
ATOM 5289 C C . ASP A 1 690 ? -32.906 17.797 42.125 1 91.88 690 ASP A C 1
ATOM 5291 O O . ASP A 1 690 ? -34.125 17.953 42.062 1 91.88 690 ASP A O 1
ATOM 5295 N N . GLU A 1 691 ? -32.312 16.656 42.375 1 90.75 691 GLU A N 1
ATOM 5296 C CA . GLU A 1 691 ? -33.125 15.492 42.688 1 90.75 691 GLU A CA 1
ATOM 5297 C C . GLU A 1 691 ? -33.5 15.453 44.156 1 90.75 691 GLU A C 1
ATOM 5299 O O . GLU A 1 691 ? -34.312 14.641 44.562 1 90.75 691 GLU A O 1
ATOM 5304 N N . GLU A 1 692 ? -33 16.328 45 1 93.56 692 GLU A N 1
ATOM 5305 C CA . GLU A 1 692 ? -33.344 16.406 46.406 1 93.56 692 GLU A CA 1
ATOM 5306 C C . GLU A 1 692 ? -34.688 17.078 46.625 1 93.56 692 GLU A C 1
ATOM 5308 O O . GLU A 1 692 ? -35.094 17.938 45.844 1 93.56 692 GLU A O 1
ATOM 5313 N N . ALA A 1 693 ? -35.25 16.844 47.844 1 90.56 693 ALA A N 1
ATOM 5314 C CA . ALA A 1 693 ? -36.562 17.375 48.156 1 90.56 693 ALA A CA 1
ATOM 5315 C C . ALA A 1 693 ? -36.5 18.875 48.438 1 90.56 693 ALA A C 1
ATOM 5317 O O . ALA A 1 693 ? -37.438 19.609 48.062 1 90.56 693 ALA A O 1
ATOM 5318 N N . PHE A 1 694 ? -35.5 19.328 48.969 1 91.75 694 PHE A N 1
ATOM 5319 C CA . PHE A 1 694 ? -35.406 20.734 49.312 1 91.75 694 PHE A CA 1
ATOM 5320 C C . PHE A 1 694 ? -35.281 21.594 48.031 1 91.75 694 PHE A C 1
ATOM 5322 O O . PHE A 1 694 ? -35.562 22.781 48.062 1 91.75 694 PHE A O 1
ATOM 5329 N N . PHE A 1 695 ? -34.812 21.016 46.938 1 91.81 695 PHE A N 1
ATOM 5330 C CA . PHE A 1 695 ? -34.562 21.75 45.719 1 91.81 695 PHE A CA 1
ATOM 5331 C C . PHE A 1 695 ? -35.844 22 44.938 1 91.81 695 PHE A C 1
ATOM 5333 O O . PHE A 1 695 ? -35.875 22.797 44 1 91.81 695 PHE A O 1
ATOM 5340 N N . ASN A 1 696 ? -36.906 21.391 45.312 1 88 696 ASN A N 1
ATOM 5341 C CA . ASN A 1 696 ? -38.188 21.516 44.594 1 88 696 ASN A CA 1
ATOM 5342 C C . ASN A 1 696 ? -38.688 22.938 44.625 1 88 696 ASN A C 1
ATOM 5344 O O . ASN A 1 696 ? -39.375 23.375 43.688 1 88 696 ASN A O 1
ATOM 5348 N N . ALA A 1 697 ? -38.344 23.703 45.562 1 88.75 697 ALA A N 1
ATOM 5349 C CA . ALA A 1 697 ? -38.812 25.078 45.688 1 88.75 697 ALA A CA 1
ATOM 5350 C C . ALA A 1 697 ? -38.156 25.969 44.656 1 88.75 697 ALA A C 1
ATOM 5352 O O . ALA A 1 697 ? -38.75 26.969 44.219 1 88.75 697 ALA A O 1
ATOM 5353 N N . ILE A 1 698 ? -36.969 25.641 44.219 1 91.75 698 ILE A N 1
ATOM 5354 C CA . ILE A 1 698 ? -36.219 26.516 43.312 1 91.75 698 ILE A CA 1
ATOM 5355 C C . ILE A 1 698 ? -36.188 25.906 41.906 1 91.75 698 ILE A C 1
ATOM 5357 O O . ILE A 1 698 ? -35.656 26.531 40.969 1 91.75 698 ILE A O 1
ATOM 5361 N N . LYS A 1 699 ? -36.719 24.812 41.594 1 87.75 699 LYS A N 1
ATOM 5362 C CA . LYS A 1 699 ? -36.688 24.047 40.375 1 87.75 699 LYS A CA 1
ATOM 5363 C C . LYS A 1 699 ? -37.219 24.859 39.188 1 87.75 699 LYS A C 1
ATOM 5365 O O . LYS A 1 699 ? -36.781 24.688 38.062 1 87.75 699 LYS A O 1
ATOM 5370 N N . PRO A 1 700 ? -38.219 25.734 39.469 1 86.81 700 PRO A N 1
ATOM 5371 C CA . PRO A 1 700 ? -38.719 26.516 38.312 1 86.81 700 PRO A CA 1
ATOM 5372 C C . PRO A 1 700 ? -37.656 27.469 37.781 1 86.81 700 PRO A C 1
ATOM 5374 O O . PRO A 1 700 ? -37.719 27.828 36.594 1 86.81 700 PRO A O 1
ATOM 5377 N N . VAL A 1 701 ? -36.719 27.906 38.562 1 90.88 701 VAL A N 1
ATOM 5378 C CA . VAL A 1 701 ? -35.656 28.828 38.125 1 90.88 701 VAL A CA 1
ATOM 5379 C C . VAL A 1 701 ? -34.406 28.031 37.75 1 90.88 701 VAL A C 1
ATOM 5381 O O . VAL A 1 701 ? -33.812 28.266 36.688 1 90.88 701 VAL A O 1
ATOM 5384 N N . ILE A 1 702 ? -34.062 27.125 38.688 1 94.06 702 ILE A N 1
ATOM 5385 C CA . ILE A 1 702 ? -32.938 26.234 38.469 1 94.06 702 ILE A CA 1
ATOM 5386 C C . ILE A 1 702 ? -33.406 24.797 38.281 1 94.06 702 ILE A C 1
ATOM 5388 O O . ILE A 1 702 ? -33.781 24.141 39.25 1 94.06 702 ILE A O 1
ATOM 5392 N N . ASN A 1 703 ? -33.438 24.312 37.125 1 87.81 703 ASN A N 1
ATOM 5393 C CA . ASN A 1 703 ? -34.062 23 36.875 1 87.81 703 ASN A CA 1
ATOM 5394 C C . ASN A 1 703 ? -33 21.891 36.969 1 87.81 703 ASN A C 1
ATOM 5396 O O . ASN A 1 703 ? -33.375 20.719 37.094 1 87.81 703 ASN A O 1
ATOM 5400 N N . ARG A 1 704 ? -31.766 22.203 36.75 1 90.25 704 ARG A N 1
ATOM 5401 C CA . ARG A 1 704 ? -30.703 21.188 36.844 1 90.25 704 ARG A CA 1
ATOM 5402 C C . ARG A 1 704 ? -29.5 21.734 37.594 1 90.25 704 ARG A C 1
ATOM 5404 O O . ARG A 1 704 ? -29.109 22.875 37.406 1 90.25 704 ARG A O 1
ATOM 5411 N N . ALA A 1 705 ? -28.969 21 38.469 1 93.81 705 ALA A N 1
ATOM 5412 C CA . ALA A 1 705 ? -27.75 21.344 39.219 1 93.81 705 ALA A CA 1
ATOM 5413 C C . ALA A 1 705 ? -27 20.078 39.625 1 93.81 705 ALA A C 1
ATOM 5415 O O . ALA A 1 705 ? -27.531 19.25 40.375 1 93.81 705 ALA A O 1
ATOM 5416 N N . THR A 1 706 ? -25.922 19.922 39.125 1 94.44 706 THR A N 1
ATOM 5417 C CA . THR A 1 706 ? -25.078 18.781 39.438 1 94.44 706 THR A CA 1
ATOM 5418 C C . THR A 1 706 ? -23.672 19.234 39.844 1 94.44 706 THR A C 1
ATOM 5420 O O . THR A 1 706 ? -23.047 20.016 39.125 1 94.44 706 THR A O 1
ATOM 5423 N N . ILE A 1 707 ? -23.172 18.781 40.938 1 96.12 707 ILE A N 1
ATOM 5424 C CA . ILE A 1 707 ? -21.781 19 41.344 1 96.12 707 ILE A CA 1
ATOM 5425 C C . ILE A 1 707 ? -20.984 17.703 41.188 1 96.12 707 ILE A C 1
ATOM 5427 O O . ILE A 1 707 ? -21.453 16.625 41.531 1 96.12 707 ILE A O 1
ATOM 5431 N N . ARG A 1 708 ? -19.875 17.844 40.625 1 96 708 ARG A N 1
ATOM 5432 C CA . ARG A 1 708 ? -19 16.688 40.406 1 96 708 ARG A CA 1
ATOM 5433 C C . ARG A 1 708 ? -17.609 16.953 40.969 1 96 708 ARG A C 1
ATOM 5435 O O . ARG A 1 708 ? -17.094 18.062 40.875 1 96 708 ARG A O 1
ATOM 5442 N N . ILE A 1 709 ? -17.031 15.93 41.594 1 96.19 709 ILE A N 1
ATOM 5443 C CA . ILE A 1 709 ? -15.648 15.922 42.031 1 96.19 709 ILE A CA 1
ATOM 5444 C C . ILE A 1 709 ? -14.977 14.625 41.625 1 96.19 709 ILE A C 1
ATOM 5446 O O . ILE A 1 709 ? -15.555 13.539 41.75 1 96.19 709 ILE A O 1
ATOM 5450 N N . SER A 1 710 ? -13.852 14.789 41 1 95.31 710 SER A N 1
ATOM 5451 C CA . SER A 1 710 ? -13.172 13.586 40.531 1 95.31 710 SER A CA 1
ATOM 5452 C C . SER A 1 710 ? -11.664 13.695 40.719 1 95.31 710 SER A C 1
ATOM 5454 O O . SER A 1 710 ? -11.117 14.805 40.781 1 95.31 710 SER A O 1
ATOM 5456 N N . THR A 1 711 ? -10.953 12.516 40.75 1 95 711 THR A N 1
ATOM 5457 C CA . THR A 1 711 ? -9.5 12.406 40.844 1 95 711 THR A CA 1
ATOM 5458 C C . THR A 1 711 ? -9.031 11.086 40.219 1 95 711 THR A C 1
ATOM 5460 O O . THR A 1 711 ? -9.82 10.148 40.062 1 95 711 THR A O 1
ATOM 5463 N N . GLY A 1 712 ? -7.828 11.086 39.844 1 94.62 712 GLY A N 1
ATOM 5464 C CA . GLY A 1 712 ? -7.285 9.859 39.281 1 94.62 712 GLY A CA 1
ATOM 5465 C C . GLY A 1 712 ? -5.848 10 38.844 1 94.62 712 GLY A C 1
ATOM 5466 O O . GLY A 1 712 ? -5.273 11.086 38.906 1 94.62 712 GLY A O 1
ATOM 5467 N N . LEU A 1 713 ? -5.316 8.812 38.406 1 93.94 713 LEU A N 1
ATOM 5468 C CA . LEU A 1 713 ? -3.943 8.703 37.938 1 93.94 713 LEU A CA 1
ATOM 5469 C C . LEU A 1 713 ? -3.902 8.156 36.5 1 93.94 713 LEU A C 1
ATOM 5471 O O . LEU A 1 713 ? -4.457 7.094 36.219 1 93.94 713 LEU A O 1
ATOM 5475 N N . THR A 1 714 ? -3.307 8.93 35.625 1 91.31 714 THR A N 1
ATOM 5476 C CA . THR A 1 714 ? -3.076 8.477 34.281 1 91.31 714 THR A CA 1
ATOM 5477 C C . THR A 1 714 ? -1.582 8.422 33.969 1 91.31 714 THR A C 1
ATOM 5479 O O . THR A 1 714 ? -0.761 8.859 34.781 1 91.31 714 THR A O 1
ATOM 5482 N N . GLY A 1 715 ? -1.284 7.785 32.844 1 89.19 715 GLY A N 1
ATOM 5483 C CA . GLY A 1 715 ? 0.119 7.664 32.469 1 89.19 715 GLY A CA 1
ATOM 5484 C C . GLY A 1 715 ? 0.385 7.957 31.016 1 89.19 715 GLY A C 1
ATOM 5485 O O . GLY A 1 715 ? -0.542 8.25 30.266 1 89.19 715 GLY A O 1
ATOM 5486 N N . GLY A 1 716 ? 1.703 7.934 30.703 1 87.44 716 GLY A N 1
ATOM 5487 C CA . GLY A 1 716 ? 2.17 8.141 29.344 1 87.44 716 GLY A CA 1
ATOM 5488 C C . GLY A 1 716 ? 3.502 7.473 29.062 1 87.44 716 GLY A C 1
ATOM 5489 O O . GLY A 1 716 ? 4.312 7.281 29.969 1 87.44 716 GLY A O 1
ATOM 5490 N N . VAL A 1 717 ? 3.584 7.082 27.844 1 83.62 717 VAL A N 1
ATOM 5491 C CA . VAL A 1 717 ? 4.852 6.52 27.391 1 83.62 717 VAL A CA 1
ATOM 5492 C C . VAL A 1 717 ? 5.652 7.582 26.641 1 83.62 717 VAL A C 1
ATOM 5494 O O . VAL A 1 717 ? 5.164 8.164 25.656 1 83.62 717 VAL A O 1
ATOM 5497 N N . ASN A 1 718 ? 6.73 7.832 27.094 1 81.69 718 ASN A N 1
ATOM 5498 C CA . ASN A 1 718 ? 7.664 8.664 26.328 1 81.69 718 ASN A CA 1
ATOM 5499 C C . ASN A 1 718 ? 8.492 7.828 25.359 1 81.69 718 ASN A C 1
ATOM 5501 O O . ASN A 1 718 ? 9.445 7.156 25.766 1 81.69 718 ASN A O 1
ATOM 5505 N N . LYS A 1 719 ? 8.25 7.918 24.172 1 74.81 719 LYS A N 1
ATOM 5506 C CA . LYS A 1 719 ? 8.859 7.047 23.172 1 74.81 719 LYS A CA 1
ATOM 5507 C C . LYS A 1 719 ? 10.219 7.586 22.734 1 74.81 719 LYS A C 1
ATOM 5509 O O . LYS A 1 719 ? 10.875 6.992 21.875 1 74.81 719 LYS A O 1
ATOM 5514 N N . SER A 1 720 ? 10.609 8.625 23.297 1 74.94 720 SER A N 1
ATOM 5515 C CA . SER A 1 720 ? 11.891 9.211 22.906 1 74.94 720 SER A CA 1
ATOM 5516 C C . SER A 1 720 ? 13.039 8.633 23.719 1 74.94 720 SER A C 1
ATOM 5518 O O . SER A 1 720 ? 14.203 8.859 23.406 1 74.94 720 SER A O 1
ATOM 5520 N N . VAL A 1 721 ? 12.742 7.93 24.734 1 79.5 721 VAL A N 1
ATOM 5521 C CA . VAL A 1 721 ? 13.789 7.395 25.594 1 79.5 721 VAL A CA 1
ATOM 5522 C C . VAL A 1 721 ? 13.602 5.887 25.75 1 79.5 721 VAL A C 1
ATOM 5524 O O . VAL A 1 721 ? 12.477 5.383 25.688 1 79.5 721 VAL A O 1
ATOM 5527 N N . TYR A 1 722 ? 14.781 5.227 26.016 1 83.81 722 TYR A N 1
ATOM 5528 C CA . TYR A 1 722 ? 14.789 3.781 26.188 1 83.81 722 TYR A CA 1
ATOM 5529 C C . TYR A 1 722 ? 15.648 3.385 27.391 1 83.81 722 TYR A C 1
ATOM 5531 O O . TYR A 1 722 ? 16.703 3.975 27.625 1 83.81 722 TYR A O 1
ATOM 5539 N N . PRO A 1 723 ? 15.148 2.393 28.062 1 87.25 723 PRO A N 1
ATOM 5540 C CA . PRO A 1 723 ? 15.938 1.948 29.219 1 87.25 723 PRO A CA 1
ATOM 5541 C C . PRO A 1 723 ? 17.203 1.187 28.812 1 87.25 723 PRO A C 1
ATOM 5543 O O . PRO A 1 723 ? 18.156 1.117 29.578 1 87.25 723 PRO A O 1
ATOM 5546 N N . GLN A 1 724 ? 17.188 0.672 27.641 1 85.94 724 GLN A N 1
ATOM 5547 C CA . GLN A 1 724 ? 18.297 -0.146 27.172 1 85.94 724 GLN A CA 1
ATOM 5548 C C . GLN A 1 724 ? 19.406 0.722 26.578 1 85.94 724 GLN A C 1
ATOM 5550 O O . GLN A 1 724 ? 19.188 1.906 26.312 1 85.94 724 GLN A O 1
ATOM 5555 N N . ILE A 1 725 ? 20.516 0.015 26.438 1 84.94 725 ILE A N 1
ATOM 5556 C CA . ILE A 1 725 ? 21.594 0.643 25.688 1 84.94 725 ILE A CA 1
ATOM 5557 C C . ILE A 1 725 ? 21.219 0.713 24.203 1 84.94 725 ILE A C 1
ATOM 5559 O O . ILE A 1 725 ? 20.75 -0.275 23.625 1 84.94 725 ILE A O 1
ATOM 5563 N N . MET A 1 726 ? 21.219 1.917 23.797 1 84.88 726 MET A N 1
ATOM 5564 C CA . MET A 1 726 ? 20.969 2.113 22.375 1 84.88 726 MET A CA 1
ATOM 5565 C C . MET A 1 726 ? 22.266 2.367 21.609 1 84.88 726 MET A C 1
ATOM 5567 O O . MET A 1 726 ? 23.125 3.117 22.078 1 84.88 726 MET A O 1
ATOM 5571 N N . MET A 1 727 ? 22.406 1.612 20.516 1 85.62 727 MET A N 1
ATOM 5572 C CA . MET A 1 727 ? 23.547 1.831 19.625 1 85.62 727 MET A CA 1
ATOM 5573 C C . MET A 1 727 ? 23.172 2.725 18.453 1 85.62 727 MET A C 1
ATOM 5575 O O . MET A 1 727 ? 22.188 2.463 17.766 1 85.62 727 MET A O 1
ATOM 5579 N N . ASP A 1 728 ? 23.906 3.84 18.328 1 83.62 728 ASP A N 1
ATOM 5580 C CA . ASP A 1 728 ? 23.766 4.719 17.172 1 83.62 728 ASP A CA 1
ATOM 5581 C C . ASP A 1 728 ? 24.875 4.48 16.156 1 83.62 728 ASP A C 1
ATOM 5583 O O . ASP A 1 728 ? 26.062 4.582 16.5 1 83.62 728 ASP A O 1
ATOM 5587 N N . TYR A 1 729 ? 24.453 4.148 14.992 1 81.88 729 TYR A N 1
ATOM 5588 C CA . TYR A 1 729 ? 25.438 3.863 13.961 1 81.88 729 TYR A CA 1
ATOM 5589 C C . TYR A 1 729 ? 25.656 5.07 13.055 1 81.88 729 TYR A C 1
ATOM 5591 O O . TYR A 1 729 ? 24.703 5.582 12.461 1 81.88 729 TYR A O 1
ATOM 5599 N N . GLY A 1 730 ? 26.906 5.551 13.086 1 74.31 730 GLY A N 1
ATOM 5600 C CA . GLY A 1 730 ? 27.25 6.699 12.266 1 74.31 730 GLY A CA 1
ATOM 5601 C C . GLY A 1 730 ? 27.594 6.328 10.836 1 74.31 730 GLY A C 1
ATOM 5602 O O . GLY A 1 730 ? 27.422 5.18 10.43 1 74.31 730 GLY A O 1
ATOM 5603 N N . ASN A 1 731 ? 28 7.359 10.055 1 70.38 731 ASN A N 1
ATOM 5604 C CA . ASN A 1 731 ? 28.344 7.172 8.641 1 70.38 731 ASN A CA 1
ATOM 5605 C C . ASN A 1 731 ? 29.812 6.84 8.461 1 70.38 731 ASN A C 1
ATOM 5607 O O . ASN A 1 731 ? 30.359 6.98 7.359 1 70.38 731 ASN A O 1
ATOM 5611 N N . TYR A 1 732 ? 30.516 6.398 9.625 1 72.81 732 TYR A N 1
ATOM 5612 C CA . TYR A 1 732 ? 31.922 6.027 9.531 1 72.81 732 TYR A CA 1
ATOM 5613 C C . TYR A 1 732 ? 32.094 4.516 9.609 1 72.81 732 TYR A C 1
ATOM 5615 O O . TYR A 1 732 ? 31.234 3.818 10.172 1 72.81 732 TYR A O 1
ATOM 5623 N N . TYR A 1 733 ? 33.125 4.105 8.891 1 77.25 733 TYR A N 1
ATOM 5624 C CA . TYR A 1 733 ? 33.375 2.664 8.844 1 77.25 733 TYR A CA 1
ATOM 5625 C C . TYR A 1 733 ? 34.781 2.318 9.32 1 77.25 733 TYR A C 1
ATOM 5627 O O . TYR A 1 733 ? 35.656 3.17 9.305 1 77.25 733 TYR A O 1
ATOM 5635 N N . ARG A 1 734 ? 34.75 1.21 9.898 1 77.81 734 ARG A N 1
ATOM 5636 C CA . ARG A 1 734 ? 36.031 0.606 10.211 1 77.81 734 ARG A CA 1
ATOM 5637 C C . ARG A 1 734 ? 36.188 -0.729 9.492 1 77.81 734 ARG A C 1
ATOM 5639 O O . ARG A 1 734 ? 35.25 -1.518 9.406 1 77.81 734 ARG A O 1
ATOM 5646 N N . THR A 1 735 ? 37.375 -0.841 8.867 1 74.88 735 THR A N 1
ATOM 5647 C CA . THR A 1 735 ? 37.656 -2.09 8.172 1 74.88 735 THR A CA 1
ATOM 5648 C C . THR A 1 735 ? 38.5 -3.016 9.047 1 74.88 735 THR A C 1
ATOM 5650 O O . THR A 1 735 ? 39.562 -2.613 9.555 1 74.88 735 THR A O 1
ATOM 5653 N N . VAL A 1 736 ? 37.969 -4.105 9.367 1 77.94 736 VAL A N 1
ATOM 5654 C CA . VAL A 1 736 ? 38.688 -5.141 10.07 1 77.94 736 VAL A CA 1
ATOM 5655 C C . VAL A 1 736 ? 38.906 -6.352 9.164 1 77.94 736 VAL A C 1
ATOM 5657 O O . VAL A 1 736 ? 37.938 -7.086 8.891 1 77.94 736 VAL A O 1
ATOM 5660 N N . GLY A 1 737 ? 40.062 -6.523 8.789 1 69.88 737 GLY A N 1
ATOM 5661 C CA . GLY A 1 737 ? 40.281 -7.555 7.789 1 69.88 737 GLY A CA 1
ATOM 5662 C C . GLY A 1 737 ? 39.531 -7.289 6.492 1 69.88 737 GLY A C 1
ATOM 5663 O O . GLY A 1 737 ? 39.688 -6.223 5.891 1 69.88 737 GLY A O 1
ATOM 5664 N N . ASP A 1 738 ? 38.594 -8.211 6.188 1 68.38 738 ASP A N 1
ATOM 5665 C CA . ASP A 1 738 ? 37.844 -8.078 4.945 1 68.38 738 ASP A CA 1
ATOM 5666 C C . ASP A 1 738 ? 36.438 -7.559 5.219 1 68.38 738 ASP A C 1
ATOM 5668 O O . ASP A 1 738 ? 35.656 -7.375 4.289 1 68.38 738 ASP A O 1
ATOM 5672 N N . ASP A 1 739 ? 36.312 -7.32 6.477 1 72.81 739 ASP A N 1
ATOM 5673 C CA . ASP A 1 739 ? 34.938 -6.918 6.84 1 72.81 739 ASP A CA 1
ATOM 5674 C C . ASP A 1 739 ? 34.875 -5.426 7.156 1 72.81 739 ASP A C 1
ATOM 5676 O O . ASP A 1 739 ? 35.844 -4.855 7.68 1 72.81 739 ASP A O 1
ATOM 5680 N N . ASN A 1 740 ? 33.844 -4.859 6.656 1 74.5 740 ASN A N 1
ATOM 5681 C CA . ASN A 1 740 ? 33.594 -3.461 6.977 1 74.5 740 ASN A CA 1
ATOM 5682 C C . ASN A 1 740 ? 32.438 -3.316 7.941 1 74.5 740 ASN A C 1
ATOM 5684 O O . ASN A 1 740 ? 31.359 -3.91 7.734 1 74.5 740 ASN A O 1
ATOM 5688 N N . TYR A 1 741 ? 32.75 -2.674 8.984 1 77.5 741 TYR A N 1
ATOM 5689 C CA . TYR A 1 741 ? 31.719 -2.449 9.984 1 77.5 741 TYR A CA 1
ATOM 5690 C C . TYR A 1 741 ? 31.438 -0.962 10.148 1 77.5 741 TYR A C 1
ATOM 5692 O O . TYR A 1 741 ? 32.344 -0.135 10.078 1 77.5 741 TYR A O 1
ATOM 5700 N N . ARG A 1 742 ? 30.203 -0.662 10.312 1 81.19 742 ARG A N 1
ATOM 5701 C CA . ARG A 1 742 ? 29.859 0.706 10.703 1 81.19 742 ARG A CA 1
ATOM 5702 C C . ARG A 1 742 ? 30.219 0.962 12.164 1 81.19 742 ARG A C 1
ATOM 5704 O O . ARG A 1 742 ? 30.016 0.096 13.016 1 81.19 742 ARG A O 1
ATOM 5711 N N . VAL A 1 743 ? 30.75 2.09 12.375 1 84.88 743 VAL A N 1
ATOM 5712 C CA . VAL A 1 743 ? 31.109 2.436 13.75 1 84.88 743 VAL A CA 1
ATOM 5713 C C . VAL A 1 743 ? 29.859 2.814 14.539 1 84.88 743 VAL A C 1
ATOM 5715 O O . VAL A 1 743 ? 29.062 3.629 14.086 1 84.88 743 VAL A O 1
ATOM 5718 N N . GLY A 1 744 ? 29.656 2.053 15.555 1 85.44 744 GLY A N 1
ATOM 5719 C CA . GLY A 1 744 ? 28.562 2.354 16.469 1 85.44 744 GLY A CA 1
ATOM 5720 C C . GLY A 1 744 ? 29.016 3.053 17.734 1 85.44 744 GLY A C 1
ATOM 5721 O O . GLY A 1 744 ? 30.125 2.811 18.219 1 85.44 744 GLY A O 1
ATOM 5722 N N . THR A 1 745 ? 28.25 4.035 18.141 1 85.62 745 THR A N 1
ATOM 5723 C CA . THR A 1 745 ? 28.484 4.691 19.422 1 85.62 745 THR A CA 1
ATOM 5724 C C . THR A 1 745 ? 27.312 4.449 20.359 1 85.62 745 THR A C 1
ATOM 5726 O O . THR A 1 745 ? 26.172 4.273 19.922 1 85.62 745 THR A O 1
ATOM 5729 N N . ILE A 1 746 ? 27.656 4.336 21.578 1 86.38 746 ILE A N 1
ATOM 5730 C CA . ILE A 1 746 ? 26.594 4.223 22.562 1 86.38 746 ILE A CA 1
ATOM 5731 C C . ILE A 1 746 ? 25.891 5.57 22.734 1 86.38 746 ILE A C 1
ATOM 5733 O O . ILE A 1 746 ? 26.516 6.559 23.109 1 86.38 746 ILE A O 1
ATOM 5737 N N . LYS A 1 747 ? 24.688 5.602 22.391 1 79.31 747 LYS A N 1
ATOM 5738 C CA . LYS A 1 747 ? 23.922 6.84 22.312 1 79.31 747 LYS A CA 1
ATOM 5739 C C . LYS A 1 747 ? 23.562 7.359 23.703 1 79.31 747 LYS A C 1
ATOM 5741 O O . LYS A 1 747 ? 23.578 8.57 23.953 1 79.31 747 LYS A O 1
ATOM 5746 N N . ASN A 1 748 ? 23.156 6.395 24.578 1 81.94 748 ASN A N 1
ATOM 5747 C CA . ASN A 1 748 ? 22.656 6.844 25.875 1 81.94 748 ASN A CA 1
ATOM 5748 C C . ASN A 1 748 ? 23.078 5.914 27 1 81.94 748 ASN A C 1
ATOM 5750 O O . ASN A 1 748 ? 23.359 4.734 26.766 1 81.94 748 ASN A O 1
ATOM 5754 N N . ALA A 1 749 ? 23.141 6.484 28.203 1 87.19 749 ALA A N 1
ATOM 5755 C CA . ALA A 1 749 ? 23.359 5.66 29.391 1 87.19 749 ALA A CA 1
ATOM 5756 C C . ALA A 1 749 ? 22.125 4.832 29.703 1 87.19 749 ALA A C 1
ATOM 5758 O O . ALA A 1 749 ? 21 5.352 29.703 1 87.19 749 ALA A O 1
ATOM 5759 N N . PRO A 1 750 ? 22.281 3.535 29.844 1 87 750 PRO A N 1
ATOM 5760 C CA . PRO A 1 750 ? 21.125 2.711 30.203 1 87 750 PRO A CA 1
ATOM 5761 C C . PRO A 1 750 ? 20.578 3.051 31.594 1 87 750 PRO A C 1
ATOM 5763 O O . PRO A 1 750 ? 21.328 3.42 32.5 1 87 750 PRO A O 1
ATOM 5766 N N . ASN A 1 751 ? 19.328 3.115 31.766 1 88.62 751 ASN A N 1
ATOM 5767 C CA . ASN A 1 751 ? 18.625 3.27 33.031 1 88.62 751 ASN A CA 1
ATOM 5768 C C . ASN A 1 751 ? 17.5 2.248 33.156 1 88.62 751 ASN A C 1
ATOM 5770 O O . ASN A 1 751 ? 16.375 2.479 32.688 1 88.62 751 ASN A O 1
ATOM 5774 N N . PRO A 1 752 ? 17.719 1.171 33.781 1 87.81 752 PRO A N 1
ATOM 5775 C CA . PRO A 1 752 ? 16.719 0.115 33.906 1 87.81 752 PRO A CA 1
ATOM 5776 C C . PRO A 1 752 ? 15.5 0.542 34.719 1 87.81 752 PRO A C 1
ATOM 5778 O O . PRO A 1 752 ? 14.477 -0.146 34.719 1 87.81 752 PRO A O 1
ATOM 5781 N N . LYS A 1 753 ? 15.633 1.705 35.375 1 88.06 753 LYS A N 1
ATOM 5782 C CA . LYS A 1 753 ? 14.531 2.152 36.219 1 88.06 753 LYS A CA 1
ATOM 5783 C C . LYS A 1 753 ? 13.633 3.137 35.469 1 88.06 753 LYS A C 1
ATOM 5785 O O . LYS A 1 753 ? 12.648 3.633 36 1 88.06 753 LYS A O 1
ATOM 5790 N N . LEU A 1 754 ? 14.016 3.406 34.312 1 88.56 754 LEU A N 1
ATOM 5791 C CA . LEU A 1 754 ? 13.156 4.266 33.5 1 88.56 754 LEU A CA 1
ATOM 5792 C C . LEU A 1 754 ? 11.758 3.666 33.375 1 88.56 754 LEU A C 1
ATOM 5794 O O . LEU A 1 754 ? 11.617 2.477 33.062 1 88.56 754 LEU A O 1
ATOM 5798 N N . ARG A 1 755 ? 10.812 4.469 33.656 1 89.69 755 ARG A N 1
ATOM 5799 C CA . ARG A 1 755 ? 9.445 3.971 33.688 1 89.69 755 ARG A CA 1
ATOM 5800 C C . ARG A 1 755 ? 8.484 4.988 33.062 1 89.69 755 ARG A C 1
ATOM 5802 O O . ARG A 1 755 ? 8.906 5.945 32.438 1 89.69 755 ARG A O 1
ATOM 5809 N N . TRP A 1 756 ? 7.195 4.797 33.312 1 91.19 756 TRP A N 1
ATOM 5810 C CA . TRP A 1 756 ? 6.113 5.602 32.781 1 91.19 756 TRP A CA 1
ATOM 5811 C C . TRP A 1 756 ? 6.074 6.98 33.406 1 91.19 756 TRP A C 1
ATOM 5813 O O . TRP A 1 756 ? 6.508 7.148 34.562 1 91.19 756 TRP A O 1
ATOM 5823 N N . GLU A 1 757 ? 5.602 7.965 32.625 1 92.81 757 GLU A N 1
ATOM 5824 C CA . GLU A 1 757 ? 5.215 9.242 33.219 1 92.81 757 GLU A CA 1
ATOM 5825 C C . GLU A 1 757 ? 3.824 9.164 33.844 1 92.81 757 GLU A C 1
ATOM 5827 O O . GLU A 1 757 ? 2.977 8.391 33.406 1 92.81 757 GLU A O 1
ATOM 5832 N N . HIS A 1 758 ? 3.635 9.953 34.875 1 93.69 758 HIS A N 1
ATOM 5833 C CA . HIS A 1 758 ? 2.354 9.906 35.562 1 93.69 758 HIS A CA 1
ATOM 5834 C C . HIS A 1 758 ? 1.739 11.297 35.688 1 93.69 758 HIS A C 1
ATOM 5836 O O . HIS A 1 758 ? 2.461 12.289 35.781 1 93.69 758 HIS A O 1
ATOM 5842 N N . THR A 1 759 ? 0.442 11.383 35.656 1 93.44 759 THR A N 1
ATOM 5843 C CA . THR A 1 759 ? -0.299 12.617 35.875 1 93.44 759 THR A CA 1
ATOM 5844 C C . THR A 1 759 ? -1.443 12.375 36.875 1 93.44 759 THR A C 1
ATOM 5846 O O . THR A 1 759 ? -2.328 11.555 36.594 1 93.44 759 THR A O 1
ATOM 5849 N N . HIS A 1 760 ? -1.417 13.039 37.969 1 94.94 760 HIS A N 1
ATOM 5850 C CA . HIS A 1 760 ? -2.498 13.023 38.938 1 94.94 760 HIS A CA 1
ATOM 5851 C C . HIS A 1 760 ? -3.461 14.18 38.719 1 94.94 760 HIS A C 1
ATOM 5853 O O . HIS A 1 760 ? -3.07 15.344 38.844 1 94.94 760 HIS A O 1
ATOM 5859 N N . ASP A 1 761 ? -4.656 13.883 38.5 1 94.5 761 ASP A N 1
ATOM 5860 C CA . ASP A 1 761 ? -5.664 14.883 38.156 1 94.5 761 ASP A CA 1
ATOM 5861 C C . ASP A 1 761 ? -6.656 15.086 39.281 1 94.5 761 ASP A C 1
ATOM 5863 O O . ASP A 1 761 ? -7.082 14.117 39.938 1 94.5 761 ASP A O 1
ATOM 5867 N N . LEU A 1 762 ? -6.988 16.328 39.594 1 95.94 762 LEU A N 1
ATOM 5868 C CA . LEU A 1 762 ? -8.086 16.734 40.438 1 95.94 762 LEU A CA 1
ATOM 5869 C C . LEU A 1 762 ? -9.023 17.688 39.719 1 95.94 762 LEU A C 1
ATOM 5871 O O . LEU A 1 762 ? -8.57 18.688 39.125 1 95.94 762 LEU A O 1
ATOM 5875 N N . ASN A 1 763 ? -10.281 17.391 39.781 1 96.12 763 ASN A N 1
ATOM 5876 C CA . ASN A 1 763 ? -11.258 18.219 39.062 1 96.12 763 ASN A CA 1
ATOM 5877 C C . ASN A 1 763 ? -12.539 18.391 39.875 1 96.12 763 ASN A C 1
ATOM 5879 O O . ASN A 1 763 ? -12.984 17.469 40.562 1 96.12 763 ASN A O 1
ATOM 5883 N N . ALA A 1 764 ? -13.117 19.609 39.844 1 96.75 764 ALA A N 1
ATOM 5884 C CA . ALA A 1 764 ? -14.438 19.938 40.375 1 96.75 764 ALA A CA 1
ATOM 5885 C C . ALA A 1 764 ? -15.25 20.734 39.375 1 96.75 764 ALA A C 1
ATOM 5887 O O . ALA A 1 764 ? -14.727 21.641 38.719 1 96.75 764 ALA A O 1
ATOM 5888 N N . SER A 1 765 ? -16.453 20.344 39.25 1 95.56 765 SER A N 1
ATOM 5889 C CA . SER A 1 765 ? -17.25 21.047 38.281 1 95.56 765 SER A CA 1
ATOM 5890 C C . SER A 1 765 ? -18.688 21.25 38.75 1 95.56 765 SER A C 1
ATOM 5892 O O . SER A 1 765 ? -19.141 20.547 39.656 1 95.56 765 SER A O 1
ATOM 5894 N N . LEU A 1 766 ? -19.297 22.219 38.219 1 95.75 766 LEU A N 1
ATOM 5895 C CA . LEU A 1 766 ? -20.703 22.578 38.469 1 95.75 766 LEU A CA 1
ATOM 5896 C C . LEU A 1 766 ? -21.453 22.734 37.156 1 95.75 766 LEU A C 1
ATOM 5898 O O . LEU A 1 766 ? -21.031 23.469 36.25 1 95.75 766 LEU A O 1
ATOM 5902 N N . ASP A 1 767 ? -22.453 21.969 37.062 1 94.19 767 ASP A N 1
ATOM 5903 C CA . ASP A 1 767 ? -23.328 22.031 35.875 1 94.19 767 ASP A CA 1
ATOM 5904 C C . ASP A 1 767 ? -24.734 22.484 36.281 1 94.19 767 ASP A C 1
ATOM 5906 O O . ASP A 1 767 ? -25.422 21.797 37.062 1 94.19 767 ASP A O 1
ATOM 5910 N N . MET A 1 768 ? -25.203 23.594 35.688 1 94.56 768 MET A N 1
ATOM 5911 C CA . MET A 1 768 ? -26.5 24.156 36.062 1 94.56 768 MET A CA 1
ATOM 5912 C C . MET A 1 768 ? -27.328 24.484 34.812 1 94.56 768 MET A C 1
ATOM 5914 O O . MET A 1 768 ? -26.781 24.906 33.812 1 94.56 768 MET A O 1
ATOM 5918 N N . GLY A 1 769 ? -28.547 24.234 34.969 1 93.81 769 GLY A N 1
ATOM 5919 C CA . GLY A 1 769 ? -29.516 24.656 33.969 1 93.81 769 GLY A CA 1
ATOM 5920 C C . GLY A 1 769 ? -30.562 25.594 34.531 1 93.81 769 GLY A C 1
ATOM 5921 O O . GLY A 1 769 ? -31.078 25.375 35.625 1 93.81 769 GLY A O 1
ATOM 5922 N N . PHE A 1 770 ? -30.859 26.688 33.75 1 94.12 770 PHE A N 1
ATOM 5923 C CA . PHE A 1 770 ? -31.797 27.688 34.219 1 94.12 770 PHE A CA 1
ATOM 5924 C C . PHE A 1 770 ? -32.969 27.828 33.25 1 94.12 770 PHE A C 1
ATOM 5926 O O . PHE A 1 770 ? -32.812 27.594 32.031 1 94.12 770 PHE A O 1
ATOM 5933 N N . LEU A 1 771 ? -34.094 28.266 33.719 1 90.81 771 LEU A N 1
ATOM 5934 C CA . LEU A 1 771 ? -35.281 28.609 32.938 1 90.81 771 LEU A CA 1
ATOM 5935 C C . LEU A 1 771 ? -35.625 27.5 31.969 1 90.81 771 LEU A C 1
ATOM 5937 O O . LEU A 1 771 ? -35.781 27.734 30.766 1 90.81 771 LEU A O 1
ATOM 5941 N N . ARG A 1 772 ? -35.812 26.281 32.438 1 82.19 772 ARG A N 1
ATOM 5942 C CA . ARG A 1 772 ? -36.156 25.094 31.688 1 82.19 772 ARG A CA 1
ATOM 5943 C C . ARG A 1 772 ? -35.062 24.75 30.672 1 82.19 772 ARG A C 1
ATOM 5945 O O . ARG A 1 772 ? -35.344 24.531 29.5 1 82.19 772 ARG A O 1
ATOM 5952 N N . ASP A 1 773 ? -33.844 25.047 31.156 1 82.75 773 ASP A N 1
ATOM 5953 C CA . ASP A 1 773 ? -32.625 24.656 30.453 1 82.75 773 ASP A CA 1
ATOM 5954 C C . ASP A 1 773 ? -32.406 25.531 29.203 1 82.75 773 ASP A C 1
ATOM 5956 O O . ASP A 1 773 ? -31.781 25.094 28.234 1 82.75 773 ASP A O 1
ATOM 5960 N N . ARG A 1 774 ? -32.938 26.75 29.109 1 89.19 774 ARG A N 1
ATOM 5961 C CA . ARG A 1 774 ? -32.656 27.719 28.047 1 89.19 774 ARG A CA 1
ATOM 5962 C C . ARG A 1 774 ? -31.266 28.312 28.219 1 89.19 774 ARG A C 1
ATOM 5964 O O . ARG A 1 774 ? -30.672 28.797 27.25 1 89.19 774 ARG A O 1
ATOM 5971 N N . ILE A 1 775 ? -30.922 28.281 29.469 1 93.75 775 ILE A N 1
ATOM 5972 C CA . ILE A 1 775 ? -29.562 28.719 29.75 1 93.75 775 ILE A CA 1
ATOM 5973 C C . ILE A 1 775 ? -28.797 27.609 30.484 1 93.75 775 ILE A C 1
ATOM 5975 O O . ILE A 1 775 ? -29.25 27.109 31.516 1 93.75 775 ILE A O 1
ATOM 5979 N N . GLY A 1 776 ? -27.812 27.172 29.922 1 93.25 776 GLY A N 1
ATOM 5980 C CA . GLY A 1 776 ? -26.922 26.188 30.531 1 93.25 776 GLY A CA 1
ATOM 5981 C C . GLY A 1 776 ? -25.562 26.781 30.891 1 93.25 776 GLY A C 1
ATOM 5982 O O . GLY A 1 776 ? -24.953 27.484 30.094 1 93.25 776 GLY A O 1
ATOM 5983 N N . LEU A 1 777 ? -25.156 26.5 32.094 1 94.62 777 LEU A N 1
ATOM 5984 C CA . LEU A 1 777 ? -23.875 26.984 32.594 1 94.62 777 LEU A CA 1
ATOM 5985 C C . LEU A 1 777 ? -23.016 25.844 33.156 1 94.62 777 LEU A C 1
ATOM 5987 O O . LEU A 1 777 ? -23.516 25.016 33.906 1 94.62 777 LEU A O 1
ATOM 5991 N N . TYR A 1 778 ? -21.859 25.75 32.656 1 94 778 TYR A N 1
ATOM 5992 C CA . TYR A 1 778 ? -20.891 24.75 33.125 1 94 778 TYR A CA 1
ATOM 5993 C C . TYR A 1 778 ? -19.609 25.422 33.594 1 94 778 TYR A C 1
ATOM 5995 O O . TYR A 1 778 ? -19.016 26.219 32.844 1 94 778 TYR A O 1
ATOM 6003 N N . ILE A 1 779 ? -19.203 25.141 34.812 1 96.19 779 ILE A N 1
ATOM 6004 C CA . ILE A 1 779 ? -17.969 25.656 35.375 1 96.19 779 ILE A CA 1
ATOM 6005 C C . ILE A 1 779 ? -17.109 24.5 35.906 1 96.19 779 ILE A C 1
ATOM 6007 O O . ILE A 1 779 ? -17.625 23.594 36.562 1 96.19 779 ILE A O 1
ATOM 6011 N N . SER A 1 780 ? -15.891 24.578 35.562 1 95.94 780 SER A N 1
ATOM 6012 C CA . SER A 1 780 ? -14.977 23.547 36.031 1 95.94 780 SER A CA 1
ATOM 6013 C C . SER A 1 780 ? -13.648 24.141 36.5 1 95.94 780 SER A C 1
ATOM 6015 O O . SER A 1 780 ? -13.164 25.109 35.906 1 95.94 780 SER A O 1
ATOM 6017 N N . VAL A 1 781 ? -13.117 23.594 37.562 1 96.94 781 VAL A N 1
ATOM 6018 C CA . VAL A 1 781 ? -11.773 23.922 38.062 1 96.94 781 VAL A CA 1
ATOM 6019 C C . VAL A 1 781 ? -10.945 22.656 38.156 1 96.94 781 VAL A C 1
ATOM 6021 O O . VAL A 1 781 ? -11.453 21.594 38.562 1 96.94 781 VAL A O 1
ATOM 6024 N N . TYR A 1 782 ? -9.719 22.75 37.781 1 96.38 782 TYR A N 1
ATOM 6025 C CA . TYR A 1 782 ? -8.906 21.531 37.781 1 96.38 782 TYR A CA 1
ATOM 6026 C C . TYR A 1 782 ? -7.465 21.844 38.188 1 96.38 782 TYR A C 1
ATOM 6028 O O . TYR A 1 782 ? -7.027 23 38.125 1 96.38 782 TYR A O 1
ATOM 6036 N N . ARG A 1 783 ? -6.746 20.812 38.594 1 96.94 783 ARG A N 1
ATOM 6037 C CA . ARG A 1 783 ? -5.312 20.781 38.844 1 96.94 783 ARG A CA 1
ATOM 6038 C C . ARG A 1 783 ? -4.703 19.453 38.438 1 96.94 783 ARG A C 1
ATOM 6040 O O . ARG A 1 783 ? -5.086 18.391 38.938 1 96.94 783 ARG A O 1
ATOM 6047 N N . ARG A 1 784 ? -3.818 19.547 37.531 1 95.81 784 ARG A N 1
ATOM 6048 C CA . ARG A 1 784 ? -3.139 18.375 37 1 95.81 784 ARG A CA 1
ATOM 6049 C C . ARG A 1 784 ? -1.654 18.391 37.344 1 95.81 784 ARG A C 1
ATOM 6051 O O . ARG A 1 784 ? -0.903 19.234 36.844 1 95.81 784 ARG A O 1
ATOM 6058 N N . ARG A 1 785 ? -1.241 17.453 38.094 1 96.38 785 ARG A N 1
ATOM 6059 C CA . ARG A 1 785 ? 0.157 17.344 38.5 1 96.38 785 ARG A CA 1
ATOM 6060 C C . ARG A 1 785 ? 0.85 16.188 37.75 1 96.38 785 ARG A C 1
ATOM 6062 O O . ARG A 1 785 ? 0.619 15.023 38.062 1 96.38 785 ARG A O 1
ATOM 6069 N N . GLY A 1 786 ? 1.621 16.594 36.812 1 94.31 786 GLY A N 1
ATOM 6070 C CA . GLY A 1 786 ? 2.475 15.594 36.188 1 94.31 786 GLY A CA 1
ATOM 6071 C C . GLY A 1 786 ? 3.758 15.336 36.938 1 94.31 786 GLY A C 1
ATOM 6072 O O . GLY A 1 786 ? 4.496 16.281 37.25 1 94.31 786 GLY A O 1
ATOM 6073 N N . TYR A 1 787 ? 3.947 14.047 37.281 1 94.12 787 TYR A N 1
ATOM 6074 C CA . TYR A 1 787 ? 5.191 13.695 37.969 1 94.12 787 TYR A CA 1
ATOM 6075 C C . TYR A 1 787 ? 5.855 12.5 37.281 1 94.12 787 TYR A C 1
ATOM 6077 O O . TYR A 1 787 ? 5.27 11.875 36.406 1 94.12 787 TYR A O 1
ATOM 6085 N N . ASP A 1 788 ? 7.141 12.242 37.625 1 92.12 788 ASP A N 1
ATOM 6086 C CA . ASP A 1 788 ? 7.984 11.258 36.938 1 92.12 788 ASP A CA 1
ATOM 6087 C C . ASP A 1 788 ? 8.195 11.625 35.469 1 92.12 788 ASP A C 1
ATOM 6089 O O . ASP A 1 788 ? 8.258 10.742 34.625 1 92.12 788 ASP A O 1
ATOM 6093 N N . MET A 1 789 ? 8.062 12.906 35.25 1 92.31 789 MET A N 1
ATOM 6094 C CA . MET A 1 789 ? 8.367 13.328 33.875 1 92.31 789 MET A CA 1
ATOM 6095 C C . MET A 1 789 ? 9.836 13.094 33.562 1 92.31 789 MET A C 1
ATOM 6097 O O . MET A 1 789 ? 10.703 13.289 34.406 1 92.31 789 MET A O 1
ATOM 6101 N N . ILE A 1 790 ? 10.055 12.664 32.375 1 89.69 790 ILE A N 1
ATOM 6102 C CA . ILE A 1 790 ? 11.406 12.242 32 1 89.69 790 ILE A CA 1
ATOM 6103 C C . ILE A 1 790 ? 12.203 13.438 31.484 1 89.69 790 ILE A C 1
ATOM 6105 O O . ILE A 1 790 ? 11.773 14.117 30.562 1 89.69 790 ILE A O 1
ATOM 6109 N N . THR A 1 791 ? 13.25 13.688 32.031 1 86.25 791 THR A N 1
ATOM 6110 C CA . THR A 1 791 ? 14.219 14.688 31.609 1 86.25 791 THR A CA 1
ATOM 6111 C C . THR A 1 791 ? 15.641 14.156 31.75 1 86.25 791 THR A C 1
ATOM 6113 O O . THR A 1 791 ? 15.867 13.141 32.406 1 86.25 791 THR A O 1
ATOM 6116 N N . SER A 1 792 ? 16.5 14.828 31.078 1 83.38 792 SER A N 1
ATOM 6117 C CA . SER A 1 792 ? 17.906 14.406 31.125 1 83.38 792 SER A CA 1
ATOM 6118 C C . SER A 1 792 ? 18.641 15.109 32.25 1 83.38 792 SER A C 1
ATOM 6120 O O . SER A 1 792 ? 18.422 16.297 32.5 1 83.38 792 SER A O 1
ATOM 6122 N N . VAL A 1 793 ? 19.438 14.266 33 1 79.56 793 VAL A N 1
ATOM 6123 C CA . VAL A 1 793 ? 20.281 14.789 34.062 1 79.56 793 VAL A CA 1
ATOM 6124 C C . VAL A 1 793 ? 21.75 14.578 33.719 1 79.56 793 VAL A C 1
ATOM 6126 O O . VAL A 1 793 ? 22.109 13.531 33.188 1 79.56 793 VAL A O 1
ATOM 6129 N N . ARG A 1 794 ? 22.5 15.547 33.938 1 78.44 794 ARG A N 1
ATOM 6130 C CA . ARG A 1 794 ? 23.922 15.422 33.656 1 78.44 794 ARG A CA 1
ATOM 6131 C C . ARG A 1 794 ? 24.594 14.477 34.656 1 78.44 794 ARG A C 1
ATOM 6133 O O . ARG A 1 794 ? 24.266 14.492 35.844 1 78.44 794 ARG A O 1
ATOM 6140 N N . THR A 1 795 ? 25.391 13.664 34.125 1 79.69 795 THR A N 1
ATOM 6141 C CA . THR A 1 795 ? 26.156 12.734 34.969 1 79.69 795 THR A CA 1
ATOM 6142 C C . THR A 1 795 ? 27.641 13.047 34.906 1 79.69 795 THR A C 1
ATOM 6144 O O . THR A 1 795 ? 28.094 13.742 33.969 1 79.69 795 THR A O 1
ATOM 6147 N N . VAL A 1 796 ? 28.375 12.586 35.875 1 81.06 796 VAL A N 1
ATOM 6148 C CA . VAL A 1 796 ? 29.812 12.781 35.875 1 81.06 796 VAL A CA 1
ATOM 6149 C C . VAL A 1 796 ? 30.438 12.008 34.719 1 81.06 796 VAL A C 1
ATOM 6151 O O . VAL A 1 796 ? 30.078 10.859 34.469 1 81.06 796 VAL A O 1
ATOM 6154 N N . SER A 1 797 ? 31.141 12.672 33.969 1 83.69 797 SER A N 1
ATOM 6155 C CA . SER A 1 797 ? 31.703 12.141 32.719 1 83.69 797 SER A CA 1
ATOM 6156 C C . SER A 1 797 ? 32.5 10.867 32.969 1 83.69 797 SER A C 1
ATOM 6158 O O . SER A 1 797 ? 32.719 10.078 32.062 1 83.69 797 SER A O 1
ATOM 6160 N N . THR A 1 798 ? 32.938 10.602 34.281 1 85.19 798 THR A N 1
ATOM 6161 C CA . THR A 1 798 ? 33.719 9.414 34.594 1 85.19 798 THR A CA 1
ATOM 6162 C C . THR A 1 798 ? 32.875 8.148 34.375 1 85.19 798 THR A C 1
ATOM 6164 O O . THR A 1 798 ? 33.438 7.051 34.25 1 85.19 798 THR A O 1
ATOM 6167 N N . THR A 1 799 ? 31.641 8.367 34.312 1 83.31 799 THR A N 1
ATOM 6168 C CA . THR A 1 799 ? 30.766 7.227 34.062 1 83.31 799 THR A CA 1
ATOM 6169 C C . THR A 1 799 ? 30.812 6.816 32.594 1 83.31 799 THR A C 1
ATOM 6171 O O . THR A 1 799 ? 30.359 5.73 32.25 1 83.31 799 THR A O 1
ATOM 6174 N N . GLY A 1 800 ? 31.5 7.656 31.797 1 84.75 800 GLY A N 1
ATOM 6175 C CA . GLY A 1 800 ? 31.516 7.418 30.359 1 84.75 800 GLY A CA 1
ATOM 6176 C C . GLY A 1 800 ? 30.391 8.117 29.625 1 84.75 800 GLY A C 1
ATOM 6177 O O . GLY A 1 800 ? 30.344 8.102 28.391 1 84.75 800 GLY A O 1
ATOM 6178 N N . PHE A 1 801 ? 29.469 8.648 30.484 1 87.31 801 PHE A N 1
ATOM 6179 C CA . PHE A 1 801 ? 28.344 9.375 29.906 1 87.31 801 PHE A CA 1
ATOM 6180 C C . PHE A 1 801 ? 28.281 10.797 30.438 1 87.31 801 PHE A C 1
ATOM 6182 O O . PHE A 1 801 ? 28.859 11.102 31.484 1 87.31 801 PHE A O 1
ATOM 6189 N N . THR A 1 802 ? 27.578 11.68 29.641 1 82.56 802 THR A N 1
ATOM 6190 C CA . THR A 1 802 ? 27.453 13.062 30.078 1 82.56 802 THR A CA 1
ATOM 6191 C C . THR A 1 802 ? 26.031 13.344 30.562 1 82.56 802 THR A C 1
ATOM 6193 O O . THR A 1 802 ? 25.781 14.344 31.234 1 82.56 802 THR A O 1
ATOM 6196 N N . SER A 1 803 ? 25.141 12.477 30.172 1 84.5 803 SER A N 1
ATOM 6197 C CA . SER A 1 803 ? 23.766 12.656 30.594 1 84.5 803 SER A CA 1
ATOM 6198 C C . SER A 1 803 ? 23.016 11.328 30.672 1 84.5 803 SER A C 1
ATOM 6200 O O . SER A 1 803 ? 23.438 10.352 30.047 1 84.5 803 SER A O 1
ATOM 6202 N N . GLN A 1 804 ? 22.109 11.273 31.516 1 86.5 804 GLN A N 1
ATOM 6203 C CA . GLN A 1 804 ? 21.219 10.125 31.656 1 86.5 804 GLN A CA 1
ATOM 6204 C C . GLN A 1 804 ? 19.781 10.57 31.891 1 86.5 804 GLN A C 1
ATOM 6206 O O . GLN A 1 804 ? 19.531 11.594 32.531 1 86.5 804 GLN A O 1
ATOM 6211 N N . SER A 1 805 ? 18.828 9.867 31.297 1 87.75 805 SER A N 1
ATOM 6212 C CA . SER A 1 805 ? 17.406 10.203 31.438 1 87.75 805 SER A CA 1
ATOM 6213 C C . SER A 1 805 ? 16.828 9.609 32.719 1 87.75 805 SER A C 1
ATOM 6215 O O . SER A 1 805 ? 17.078 8.445 33.031 1 87.75 805 SER A O 1
ATOM 6217 N N . TYR A 1 806 ? 16.125 10.445 33.5 1 87.88 806 TYR A N 1
ATOM 6218 C CA . TYR A 1 806 ? 15.492 10.016 34.75 1 87.88 806 TYR A CA 1
ATOM 6219 C C . TYR A 1 806 ? 14.047 10.484 34.844 1 87.88 806 TYR A C 1
ATOM 6221 O O . TYR A 1 806 ? 13.688 11.5 34.219 1 87.88 806 TYR A O 1
ATOM 6229 N N . ASN A 1 807 ? 13.281 9.758 35.688 1 89.94 807 ASN A N 1
ATOM 6230 C CA . ASN A 1 807 ? 11.922 10.164 36.031 1 89.94 807 ASN A CA 1
ATOM 6231 C C . ASN A 1 807 ? 11.906 11.086 37.219 1 89.94 807 ASN A C 1
ATOM 6233 O O . ASN A 1 807 ? 11.414 10.711 38.312 1 89.94 807 ASN A O 1
ATOM 6237 N N . THR A 1 808 ? 12.297 12.367 37.094 1 87.94 808 THR A N 1
ATOM 6238 C CA . THR A 1 808 ? 12.492 13.148 38.312 1 87.94 808 THR A CA 1
ATOM 6239 C C . THR A 1 808 ? 11.766 14.484 38.25 1 87.94 808 THR A C 1
ATOM 6241 O O . THR A 1 808 ? 11.695 15.219 39.219 1 87.94 808 THR A O 1
ATOM 6244 N N . THR A 1 809 ? 11.195 14.875 37.156 1 90.06 809 THR A N 1
ATOM 6245 C CA . THR A 1 809 ? 10.656 16.219 36.969 1 90.06 809 THR A CA 1
ATOM 6246 C C . THR A 1 809 ? 9.141 16.219 37.188 1 90.06 809 THR A C 1
ATOM 6248 O O . THR A 1 809 ? 8.477 15.203 36.969 1 90.06 809 THR A O 1
ATOM 6251 N N . GLU A 1 810 ? 8.695 17.375 37.688 1 94.31 810 GLU A N 1
ATOM 6252 C CA . GLU A 1 810 ? 7.266 17.562 37.906 1 94.31 810 GLU A CA 1
ATOM 6253 C C . GLU A 1 810 ? 6.766 18.844 37.281 1 94.31 810 GLU A C 1
ATOM 6255 O O . GLU A 1 810 ? 7.461 19.875 37.312 1 94.31 810 GLU A O 1
ATOM 6260 N N . GLN A 1 811 ? 5.602 18.828 36.75 1 94.19 811 GLN A N 1
ATOM 6261 C CA . GLN A 1 811 ? 4.938 19.984 36.188 1 94.19 811 GLN A CA 1
ATOM 6262 C C . GLN A 1 811 ? 3.477 20.062 36.625 1 94.19 811 GLN A C 1
ATOM 6264 O O . GLN A 1 811 ? 2.836 19.031 36.844 1 94.19 811 GLN A O 1
ATOM 6269 N N . ILE A 1 812 ? 2.965 21.25 36.688 1 96.5 812 ILE A N 1
ATOM 6270 C CA . ILE A 1 812 ? 1.584 21.438 37.125 1 96.5 812 ILE A CA 1
ATOM 6271 C C . ILE A 1 812 ? 0.825 22.25 36.062 1 96.5 812 ILE A C 1
ATOM 6273 O O . ILE A 1 812 ? 1.349 23.234 35.531 1 96.5 812 ILE A O 1
ATOM 6277 N N . ASN A 1 813 ? -0.3 21.844 35.656 1 96.06 813 ASN A N 1
ATOM 6278 C CA . ASN A 1 813 ? -1.322 22.594 34.938 1 96.06 813 ASN A CA 1
ATOM 6279 C C . ASN A 1 813 ? -2.562 22.828 35.781 1 96.06 813 ASN A C 1
ATOM 6281 O O . ASN A 1 813 ? -3.127 21.875 36.344 1 96.06 813 ASN A O 1
ATOM 6285 N N . GLN A 1 814 ? -2.953 24.031 35.906 1 96.94 814 GLN A N 1
ATOM 6286 C CA . GLN A 1 814 ? -4.152 24.344 36.688 1 96.94 814 GLN A CA 1
ATOM 6287 C C . GLN A 1 814 ? -4.934 25.484 36.062 1 96.94 814 GLN A C 1
ATOM 6289 O O . GLN A 1 814 ? -4.352 26.359 35.406 1 96.94 814 GLN A O 1
ATOM 6294 N N . GLY A 1 815 ? -6.25 25.438 36.156 1 96.56 815 GLY A N 1
ATOM 6295 C CA . GLY A 1 815 ? -7.07 26.484 35.531 1 96.56 815 GLY A CA 1
ATOM 6296 C C . GLY A 1 815 ? -8.555 26.266 35.75 1 96.56 815 GLY A C 1
ATOM 6297 O O . GLY A 1 815 ? -8.961 25.547 36.656 1 96.56 815 GLY A O 1
ATOM 6298 N N . PHE A 1 816 ? -9.344 27 35 1 96.38 816 PHE A N 1
ATOM 6299 C CA . PHE A 1 816 ? -10.797 26.875 35.062 1 96.38 816 PHE A CA 1
ATOM 6300 C C . PHE A 1 816 ? -11.398 26.953 33.688 1 96.38 816 PHE A C 1
ATOM 6302 O O . PHE A 1 816 ? -10.766 27.453 32.75 1 96.38 816 PHE A O 1
ATOM 6309 N N . GLU A 1 817 ? -12.539 26.5 33.562 1 97 817 GLU A N 1
ATOM 6310 C CA . GLU A 1 817 ? -13.328 26.453 32.344 1 97 817 GLU A CA 1
ATOM 6311 C C . GLU A 1 817 ? -14.766 26.906 32.562 1 97 817 GLU A C 1
ATOM 6313 O O . GLU A 1 817 ? -15.352 26.594 33.625 1 97 817 GLU A O 1
ATOM 6318 N N . VAL A 1 818 ? -15.266 27.688 31.641 1 96.69 818 VAL A N 1
ATOM 6319 C CA . VAL A 1 818 ? -16.656 28.125 31.703 1 96.69 818 VAL A CA 1
ATOM 6320 C C . VAL A 1 818 ? -17.312 27.984 30.328 1 96.69 818 VAL A C 1
ATOM 6322 O O . VAL A 1 818 ? -16.719 28.344 29.312 1 96.69 818 VAL A O 1
ATOM 6325 N N . SER A 1 819 ? -18.328 27.375 30.328 1 95.38 819 SER A N 1
ATOM 6326 C CA . SER A 1 819 ? -19.141 27.281 29.125 1 95.38 819 SER A CA 1
ATOM 6327 C C . SER A 1 819 ? -20.562 27.781 29.359 1 95.38 819 SER A C 1
ATOM 6329 O O . SER A 1 819 ? -21.156 27.484 30.406 1 95.38 819 SER A O 1
ATOM 6331 N N . LEU A 1 820 ? -21.047 28.547 28.453 1 95.12 820 LEU A N 1
ATOM 6332 C CA . LEU A 1 820 ? -22.406 29.078 28.5 1 95.12 820 LEU A CA 1
ATOM 6333 C C . LEU A 1 820 ? -23.156 28.766 27.219 1 95.12 820 LEU A C 1
ATOM 6335 O O . LEU A 1 820 ? -22.672 29.031 26.125 1 95.12 820 LEU A O 1
ATOM 6339 N N . ASN A 1 821 ? -24.203 28.156 27.344 1 92.31 821 ASN A N 1
ATOM 6340 C CA . ASN A 1 821 ? -25.125 27.922 26.25 1 92.31 821 ASN A CA 1
ATOM 6341 C C . ASN A 1 821 ? -26.5 28.516 26.531 1 92.31 821 ASN A C 1
ATOM 6343 O O . ASN A 1 821 ? -27.125 28.172 27.531 1 92.31 821 ASN A O 1
ATOM 6347 N N . ALA A 1 822 ? -26.969 29.375 25.641 1 94.31 822 ALA A N 1
ATOM 6348 C CA . ALA A 1 822 ? -28.234 30.062 25.875 1 94.31 822 ALA A CA 1
ATOM 6349 C C . ALA A 1 822 ? -29.094 30.062 24.609 1 94.31 822 ALA A C 1
ATOM 6351 O O . ALA A 1 822 ? -28.578 30.172 23.5 1 94.31 822 ALA A O 1
ATOM 6352 N N . THR A 1 823 ? -30.297 29.938 24.812 1 93.31 823 THR A N 1
ATOM 6353 C CA . THR A 1 823 ? -31.297 30.125 23.766 1 93.31 823 THR A CA 1
ATOM 6354 C C . THR A 1 823 ? -32.281 31.234 24.141 1 93.31 823 THR A C 1
ATOM 6356 O O . THR A 1 823 ? -33.406 30.969 24.562 1 93.31 823 THR A O 1
ATOM 6359 N N . PRO A 1 824 ? -31.969 32.469 23.875 1 91.75 824 PRO A N 1
ATOM 6360 C CA . PRO A 1 824 ? -32.781 33.625 24.312 1 91.75 824 PRO A CA 1
ATOM 6361 C C . PRO A 1 824 ? -34.156 33.656 23.672 1 91.75 824 PRO A C 1
ATOM 6363 O O . PRO A 1 824 ? -35.125 34.031 24.312 1 91.75 824 PRO A O 1
ATOM 6366 N N . ILE A 1 825 ? -34.125 33.312 22.359 1 92.75 825 ILE A N 1
ATOM 6367 C CA . ILE A 1 825 ? -35.406 33.312 21.656 1 92.75 825 ILE A CA 1
ATOM 6368 C C . ILE A 1 825 ? -35.719 31.906 21.141 1 92.75 825 ILE A C 1
ATOM 6370 O O . ILE A 1 825 ? -34.875 31.297 20.469 1 92.75 825 ILE A O 1
ATOM 6374 N N . LYS A 1 826 ? -36.781 31.391 21.562 1 90.44 826 LYS A N 1
ATOM 6375 C CA . LYS A 1 826 ? -37.281 30.109 21.062 1 90.44 826 LYS A CA 1
ATOM 6376 C C . LYS A 1 826 ? -38.75 30.203 20.719 1 90.44 826 LYS A C 1
ATOM 6378 O O . LYS A 1 826 ? -39.625 29.922 21.562 1 90.44 826 LYS A O 1
ATOM 6383 N N . THR A 1 827 ? -39.031 30.562 19.562 1 87.88 827 THR A N 1
ATOM 6384 C CA . THR A 1 827 ? -40.375 30.625 19.047 1 87.88 827 THR A CA 1
ATOM 6385 C C . THR A 1 827 ? -40.562 29.719 17.828 1 87.88 827 THR A C 1
ATOM 6387 O O . THR A 1 827 ? -39.562 29.125 17.359 1 87.88 827 THR A O 1
ATOM 6390 N N . LYS A 1 828 ? -41.75 29.578 17.391 1 81.25 828 LYS A N 1
ATOM 6391 C CA . LYS A 1 828 ? -42 28.719 16.234 1 81.25 828 LYS A CA 1
ATOM 6392 C C . LYS A 1 828 ? -41.344 29.266 14.977 1 81.25 828 LYS A C 1
ATOM 6394 O O . LYS A 1 828 ? -40.906 28.5 14.117 1 81.25 828 LYS A O 1
ATOM 6399 N N . LYS A 1 829 ? -41.219 30.453 14.867 1 86.5 829 LYS A N 1
ATOM 6400 C CA . LYS A 1 829 ? -40.688 31.078 13.648 1 86.5 829 LYS A CA 1
ATOM 6401 C C . LYS A 1 829 ? -39.188 31.391 13.789 1 86.5 829 LYS A C 1
ATOM 6403 O O . LYS A 1 829 ? -38.469 31.516 12.797 1 86.5 829 LYS A O 1
ATOM 6408 N N . MET A 1 830 ? -38.812 31.703 15.023 1 91.81 830 MET A N 1
ATOM 6409 C CA . MET A 1 830 ? -37.438 32.156 15.203 1 91.81 830 MET A CA 1
ATOM 6410 C C . MET A 1 830 ? -36.781 31.438 16.391 1 91.81 830 MET A C 1
ATOM 6412 O O . MET A 1 830 ? -37.406 31.328 17.453 1 91.81 830 MET A O 1
ATOM 6416 N N . VAL A 1 831 ? -35.688 30.859 16.172 1 92.44 831 VAL A N 1
ATOM 6417 C CA . VAL A 1 831 ? -34.875 30.297 17.234 1 92.44 831 VAL A CA 1
ATOM 6418 C C . VAL A 1 831 ? -33.469 30.953 17.219 1 92.44 831 VAL A C 1
ATOM 6420 O O . VAL A 1 831 ? -32.844 31.062 16.172 1 92.44 831 VAL A O 1
ATOM 6423 N N . TRP A 1 832 ? -33.094 31.578 18.297 1 94.38 832 TRP A N 1
ATOM 6424 C CA . TRP A 1 832 ? -31.781 32.219 18.453 1 94.38 832 TRP A CA 1
ATOM 6425 C C . TRP A 1 832 ? -30.969 31.547 19.547 1 94.38 832 TRP A C 1
ATOM 6427 O O . TRP A 1 832 ? -31.391 31.516 20.703 1 94.38 832 TRP A O 1
ATOM 6437 N N . GLY A 1 833 ? -29.891 30.875 19.125 1 93.06 833 GLY A N 1
ATOM 6438 C CA . GLY A 1 833 ? -28.984 30.25 20.078 1 93.06 833 GLY A CA 1
ATOM 6439 C C . GLY A 1 833 ? -27.641 30.922 20.156 1 93.06 833 GLY A C 1
ATOM 6440 O O . GLY A 1 833 ? -27.109 31.391 19.156 1 93.06 833 GLY A O 1
ATOM 6441 N N . VAL A 1 834 ? -27.109 31.016 21.406 1 93.81 834 VAL A N 1
ATOM 6442 C CA . VAL A 1 834 ? -25.797 31.594 21.656 1 93.81 834 VAL A CA 1
ATOM 6443 C C . VAL A 1 834 ? -24.969 30.625 22.516 1 93.81 834 VAL A C 1
ATOM 6445 O O . VAL A 1 834 ? -25.484 30.062 23.484 1 93.81 834 VAL A O 1
ATOM 6448 N N . SER A 1 835 ? -23.797 30.328 22.031 1 92.38 835 SER A N 1
ATOM 6449 C CA . SER A 1 835 ? -22.875 29.5 22.797 1 92.38 835 SER A CA 1
ATOM 6450 C C . SER A 1 835 ? -21.531 30.172 22.969 1 92.38 835 SER A C 1
ATOM 6452 O O . SER A 1 835 ? -21.016 30.812 22.031 1 92.38 835 SER A O 1
ATOM 6454 N N . GLY A 1 836 ? -20.984 30.172 24.156 1 93.44 836 GLY A N 1
ATOM 6455 C CA . GLY A 1 836 ? -19.688 30.734 24.453 1 93.44 836 GLY A CA 1
ATOM 6456 C C . GLY A 1 836 ? -18.891 29.891 25.438 1 93.44 836 GLY A C 1
ATOM 6457 O O . GLY A 1 836 ? -19.469 29.234 26.312 1 93.44 836 GLY A O 1
ATOM 6458 N N . ASN A 1 837 ? -17.625 29.859 25.266 1 94.69 837 ASN A N 1
ATOM 6459 C CA . ASN A 1 837 ? -16.75 29.172 26.203 1 94.69 837 ASN A CA 1
ATOM 6460 C C . ASN A 1 837 ? -15.445 29.922 26.422 1 94.69 837 ASN A C 1
ATOM 6462 O O . ASN A 1 837 ? -14.961 30.609 25.516 1 94.69 837 ASN A O 1
ATOM 6466 N N . ILE A 1 838 ? -14.922 29.781 27.594 1 96.38 838 ILE A N 1
ATOM 6467 C CA . ILE A 1 838 ? -13.648 30.375 27.969 1 96.38 838 ILE A CA 1
ATOM 6468 C C . ILE A 1 838 ? -12.859 29.406 28.844 1 96.38 838 ILE A C 1
ATOM 6470 O O . ILE A 1 838 ? -13.438 28.719 29.703 1 96.38 838 ILE A O 1
ATOM 6474 N N . SER A 1 839 ? -11.633 29.281 28.547 1 96.81 839 SER A N 1
ATOM 6475 C CA . SER A 1 839 ? -10.734 28.422 29.312 1 96.81 839 SER A CA 1
ATOM 6476 C C . SER A 1 839 ? -9.453 29.156 29.688 1 96.81 839 SER A C 1
ATOM 6478 O O . SER A 1 839 ? -8.883 29.875 28.875 1 96.81 839 SER A O 1
ATOM 6480 N N . TYR A 1 840 ? -9.07 28.938 30.891 1 96.81 840 TYR A N 1
ATOM 6481 C CA . TYR A 1 840 ? -7.801 29.453 31.391 1 96.81 840 TYR A CA 1
ATOM 6482 C C . TYR A 1 840 ? -6.922 28.328 31.906 1 96.81 840 TYR A C 1
ATOM 6484 O O . TYR A 1 840 ? -7.375 27.5 32.719 1 96.81 840 TYR A O 1
ATOM 6492 N N . ASN A 1 841 ? -5.688 28.25 31.516 1 96.19 841 ASN A N 1
ATOM 6493 C CA . ASN A 1 841 ? -4.738 27.234 31.984 1 96.19 841 ASN A CA 1
ATOM 6494 C C . ASN A 1 841 ? -3.393 27.859 32.344 1 96.19 841 ASN A C 1
ATOM 6496 O O . ASN A 1 841 ? -2.768 28.531 31.531 1 96.19 841 ASN A O 1
ATOM 6500 N N . GLN A 1 842 ? -2.957 27.656 33.562 1 94.62 842 GLN A N 1
ATOM 6501 C CA . GLN A 1 842 ? -1.629 28.047 34 1 94.62 842 GLN A CA 1
ATOM 6502 C C . GLN A 1 842 ? -0.699 26.844 34.094 1 94.62 842 GLN A C 1
ATOM 6504 O O . GLN A 1 842 ? -0.991 25.891 34.844 1 94.62 842 GLN A O 1
ATOM 6509 N N . ASN A 1 843 ? 0.282 26.922 33.438 1 94.06 843 ASN A N 1
ATOM 6510 C CA . ASN A 1 843 ? 1.299 25.875 33.438 1 94.06 843 ASN A CA 1
ATOM 6511 C C . ASN A 1 843 ? 2.58 26.344 34.125 1 94.06 843 ASN A C 1
ATOM 6513 O O . ASN A 1 843 ? 2.988 27.5 33.938 1 94.06 843 ASN A O 1
ATOM 6517 N N . PHE A 1 844 ? 3.221 25.484 34.938 1 93.56 844 PHE A N 1
ATOM 6518 C CA . PHE A 1 844 ? 4.555 25.797 35.438 1 93.56 844 PHE A CA 1
ATOM 6519 C C . PHE A 1 844 ? 5.258 24.531 35.906 1 93.56 844 PHE A C 1
ATOM 6521 O O . PHE A 1 844 ? 4.605 23.547 36.281 1 93.56 844 PHE A O 1
ATOM 6528 N N . ILE A 1 845 ? 6.559 24.531 35.938 1 92.75 845 ILE A N 1
ATOM 6529 C CA . ILE A 1 845 ? 7.391 23.438 36.438 1 92.75 845 ILE A CA 1
ATOM 6530 C C . ILE A 1 845 ? 7.523 23.547 37.938 1 92.75 845 ILE A C 1
ATOM 6532 O O . ILE A 1 845 ? 8.07 24.516 38.469 1 92.75 845 ILE A O 1
ATOM 6536 N N . SER A 1 846 ? 7.133 22.484 38.656 1 93.56 846 SER A N 1
ATOM 6537 C CA . SER A 1 846 ? 7.098 22.547 40.094 1 93.56 846 SER A CA 1
ATOM 6538 C C . SER A 1 846 ? 8.328 21.891 40.719 1 93.56 846 SER A C 1
ATOM 6540 O O . SER A 1 846 ? 8.711 22.219 41.844 1 93.56 846 SER A O 1
ATOM 6542 N N . LYS A 1 847 ? 8.914 20.891 40.031 1 91.56 847 LYS A N 1
ATOM 6543 C CA . LYS A 1 847 ? 10.125 20.219 40.5 1 91.56 847 LYS A CA 1
ATOM 6544 C C . LYS A 1 847 ? 11.078 19.938 39.344 1 91.56 847 LYS A C 1
ATOM 6546 O O . LYS A 1 847 ? 10.672 19.422 38.281 1 91.56 847 LYS A O 1
ATOM 6551 N N . TYR A 1 848 ? 12.18 20.406 39.5 1 86.06 848 TYR A N 1
ATOM 6552 C CA . TYR A 1 848 ? 13.227 20.156 38.531 1 86.06 848 TYR A CA 1
ATOM 6553 C C . TYR A 1 848 ? 14.602 20.188 39.188 1 86.06 848 TYR A C 1
ATOM 6555 O O . TYR A 1 848 ? 14.961 21.156 39.844 1 86.06 848 TYR A O 1
ATOM 6563 N N . ASP A 1 849 ? 15.266 19.031 39.188 1 71.06 849 ASP A N 1
ATOM 6564 C CA . ASP A 1 849 ? 16.609 18.984 39.75 1 71.06 849 ASP A CA 1
ATOM 6565 C C . ASP A 1 849 ? 17.656 19.422 38.719 1 71.06 849 ASP A C 1
ATOM 6567 O O . ASP A 1 849 ? 17.953 18.688 37.781 1 71.06 849 ASP A O 1
ATOM 6571 N N . ALA A 1 850 ? 17.625 20.75 38.562 1 59.44 850 ALA A N 1
ATOM 6572 C CA . ALA A 1 850 ? 18.547 21.312 37.562 1 59.44 850 ALA A CA 1
ATOM 6573 C C . ALA A 1 850 ? 20 21.031 37.938 1 59.44 850 ALA A C 1
ATOM 6575 O O . ALA A 1 850 ? 20.375 21.094 39.125 1 59.44 850 ALA A O 1
ATOM 6576 N N . PRO A 1 851 ? 20.734 20.344 37.188 1 55.91 851 PRO A N 1
ATOM 6577 C CA . PRO A 1 851 ? 22.125 20.375 37.656 1 55.91 851 PRO A CA 1
ATOM 6578 C C . PRO A 1 851 ? 22.562 21.766 38.094 1 55.91 851 PRO A C 1
ATOM 6580 O O . PRO A 1 851 ? 23.125 21.922 39.188 1 55.91 851 PRO A O 1
ATOM 6583 N N . ASN A 1 852 ? 22.969 22.672 37.219 1 47.56 852 ASN A N 1
ATOM 6584 C CA . ASN A 1 852 ? 23.391 24.031 37.531 1 47.56 852 ASN A CA 1
ATOM 6585 C C . ASN A 1 852 ? 22.219 25.016 37.438 1 47.56 852 ASN A C 1
ATOM 6587 O O . ASN A 1 852 ? 21.641 25.203 36.375 1 47.56 852 ASN A O 1
ATOM 6591 N N . ASN A 1 853 ? 21.438 25.172 38.438 1 44.5 853 ASN A N 1
ATOM 6592 C CA . ASN A 1 853 ? 20.188 25.922 38.656 1 44.5 853 ASN A CA 1
ATOM 6593 C C . ASN A 1 853 ? 20.25 27.297 38.031 1 44.5 853 ASN A C 1
ATOM 6595 O O . ASN A 1 853 ? 19.328 28.109 38.219 1 44.5 853 ASN A O 1
ATOM 6599 N N . GLY A 1 854 ? 21.281 28.047 37.938 1 43.53 854 GLY A N 1
ATOM 6600 C CA . GLY A 1 854 ? 21.094 29.438 37.562 1 43.53 854 GLY A CA 1
ATOM 6601 C C . GLY A 1 854 ? 20.438 29.594 36.219 1 43.53 854 GLY A C 1
ATOM 6602 O O . GLY A 1 854 ? 20.234 28.609 35.5 1 43.53 854 GLY A O 1
ATOM 6603 N N . PHE A 1 855 ? 19.688 30.875 36.031 1 44.97 855 PHE A N 1
ATOM 6604 C CA . PHE A 1 855 ? 19.234 31.281 34.719 1 44.97 855 PHE A CA 1
ATOM 6605 C C . PHE A 1 855 ? 20.203 30.797 33.625 1 44.97 855 PHE A C 1
ATOM 6607 O O . PHE A 1 855 ? 21 31.578 33.125 1 44.97 855 PHE A O 1
ATOM 6614 N N . SER A 1 856 ? 21.094 30 34 1 40.97 856 SER A N 1
ATOM 6615 C CA . SER A 1 856 ? 22.062 29.625 32.969 1 40.97 856 SER A CA 1
ATOM 6616 C C . SER A 1 856 ? 21.391 29.391 31.625 1 40.97 856 SER A C 1
ATOM 6618 O O . SER A 1 856 ? 20.188 29.156 31.578 1 40.97 856 SER A O 1
ATOM 6620 N N . THR A 1 857 ? 22.234 29.672 30.562 1 40.19 857 THR A N 1
ATOM 6621 C CA . THR A 1 857 ? 22.125 29.578 29.109 1 40.19 857 THR A CA 1
ATOM 6622 C C . THR A 1 857 ? 21.312 28.359 28.703 1 40.19 857 THR A C 1
ATOM 6624 O O . THR A 1 857 ? 20.828 28.281 27.562 1 40.19 857 THR A O 1
ATOM 6627 N N . PHE A 1 858 ? 21.531 27.281 29.391 1 41.41 858 PHE A N 1
ATOM 6628 C CA . PHE A 1 858 ? 21.438 26.016 28.656 1 41.41 858 PHE A CA 1
ATOM 6629 C C . PHE A 1 858 ? 20 25.531 28.594 1 41.41 858 PHE A C 1
ATOM 6631 O O . PHE A 1 858 ? 19.672 24.672 27.781 1 41.41 858 PHE A O 1
ATOM 6638 N N . GLY A 1 859 ? 19 25.516 29.625 1 51.44 859 GLY A N 1
ATOM 6639 C CA . GLY A 1 859 ? 17.969 24.516 29.344 1 51.44 859 GLY A CA 1
ATOM 6640 C C . GLY A 1 859 ? 16.578 25.094 29.25 1 51.44 859 GLY A C 1
ATOM 6641 O O . GLY A 1 859 ? 16.344 26.219 29.672 1 51.44 859 GLY A O 1
ATOM 6642 N N . SER A 1 860 ? 15.773 24.781 28.297 1 62.22 860 SER A N 1
ATOM 6643 C CA . SER A 1 860 ? 14.391 25.078 27.938 1 62.22 860 SER A CA 1
ATOM 6644 C C . SER A 1 860 ? 13.445 24.844 29.109 1 62.22 860 SER A C 1
ATOM 6646 O O . SER A 1 860 ? 12.305 25.297 29.094 1 62.22 860 SER A O 1
ATOM 6648 N N . ILE A 1 861 ? 14 24.406 30.297 1 77 861 ILE A N 1
ATOM 6649 C CA . ILE A 1 861 ? 13.117 24.078 31.406 1 77 861 ILE A CA 1
ATOM 6650 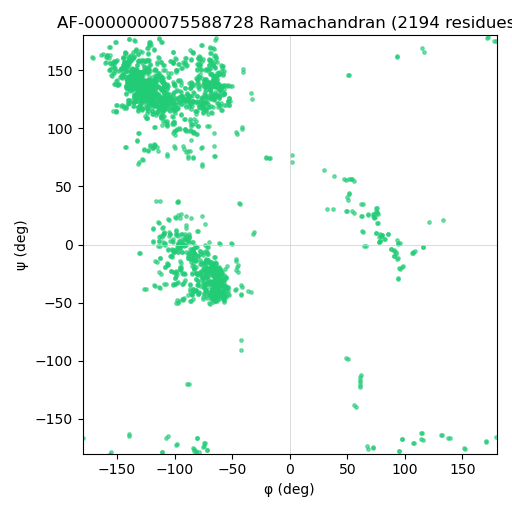C C . ILE A 1 861 ? 13.508 24.906 32.625 1 77 861 ILE A C 1
ATOM 6652 O O . ILE A 1 861 ? 14.641 24.828 33.125 1 77 861 ILE A O 1
ATOM 6656 N N . LEU A 1 862 ? 12.703 25.828 33.219 1 83.06 862 LEU A N 1
ATOM 6657 C CA . LEU A 1 862 ? 12.938 26.688 34.375 1 83.06 862 LEU A CA 1
ATOM 6658 C C . LEU A 1 862 ? 11.914 26.406 35.469 1 83.06 862 LEU A C 1
ATOM 6660 O O . LEU A 1 862 ? 10.711 26.391 35.219 1 83.06 862 LEU A O 1
ATOM 6664 N N . LEU A 1 863 ? 12.484 26.219 36.719 1 86.69 863 LEU A N 1
ATOM 6665 C CA . LEU A 1 863 ? 11.617 25.953 37.844 1 86.69 863 LEU A CA 1
ATOM 6666 C C . LEU A 1 863 ? 10.688 27.141 38.125 1 86.69 863 LEU A C 1
ATOM 6668 O O . LEU A 1 863 ? 11.109 28.297 38.062 1 86.69 863 LEU A O 1
ATOM 6672 N N . ASP A 1 864 ? 9.422 26.938 38.25 1 89.25 864 ASP A N 1
ATOM 6673 C CA . ASP A 1 864 ? 8.367 27.875 38.625 1 89.25 864 ASP A CA 1
ATOM 6674 C C . ASP A 1 864 ? 7.906 28.703 37.438 1 89.25 864 ASP A C 1
ATOM 6676 O O . ASP A 1 864 ? 7.164 29.688 37.594 1 89.25 864 ASP A O 1
ATOM 6680 N N . TYR A 1 865 ? 8.352 28.469 36.344 1 90.94 865 TYR A N 1
ATOM 6681 C CA . TYR A 1 865 ? 7.922 29.125 35.125 1 90.94 865 TYR A CA 1
ATOM 6682 C C . TYR A 1 865 ? 7.258 28.141 34.156 1 90.94 865 TYR A C 1
ATOM 6684 O O . TYR A 1 865 ? 7.461 26.922 34.281 1 90.94 865 TYR A O 1
ATOM 6692 N N . PRO A 1 866 ? 6.441 28.641 33.312 1 91.38 866 PRO A N 1
ATOM 6693 C CA . PRO A 1 866 ? 5.766 27.75 32.375 1 91.38 866 PRO A CA 1
ATOM 6694 C C . PRO A 1 866 ? 6.719 27.125 31.344 1 91.38 866 PRO A C 1
ATOM 6696 O O . PRO A 1 866 ? 7.801 27.656 31.109 1 91.38 866 PRO A O 1
ATOM 6699 N N . GLN A 1 867 ? 6.168 25.953 30.781 1 84.94 867 GLN A N 1
ATOM 6700 C CA . GLN A 1 867 ? 6.844 25.375 29.625 1 84.94 867 GLN A CA 1
ATOM 6701 C C . GLN A 1 867 ? 6.762 26.297 28.422 1 84.94 867 GLN A C 1
ATOM 6703 O O . GLN A 1 867 ? 5.691 26.828 28.109 1 84.94 867 GLN A O 1
ATOM 6708 N N . GLY A 1 868 ? 7.512 27.047 28.062 1 86.12 868 GLY A N 1
ATOM 6709 C CA . GLY A 1 868 ? 7.559 28.031 26.984 1 86.12 868 GLY A CA 1
ATOM 6710 C C . GLY A 1 868 ? 7.773 29.453 27.484 1 86.12 868 GLY A C 1
ATOM 6711 O O . GLY A 1 868 ? 7.348 30.406 26.844 1 86.12 868 GLY A O 1
ATOM 6712 N N . ALA A 1 869 ? 8.227 29.5 28.578 1 90.94 869 ALA A N 1
ATOM 6713 C CA . ALA A 1 869 ? 8.539 30.812 29.125 1 90.94 869 ALA A CA 1
ATOM 6714 C C . ALA A 1 869 ? 9.508 31.578 28.234 1 90.94 869 ALA A C 1
ATOM 6716 O O . ALA A 1 869 ? 10.445 30.984 27.688 1 90.94 869 ALA A O 1
ATOM 6717 N N . ILE A 1 870 ? 9.133 32.781 28.047 1 92 870 ILE A N 1
ATOM 6718 C CA . ILE A 1 870 ? 9.984 33.656 27.25 1 92 870 ILE A CA 1
ATOM 6719 C C . ILE A 1 870 ? 10.789 34.562 28.172 1 92 870 ILE A C 1
ATOM 6721 O O . ILE A 1 870 ? 10.234 35.469 28.812 1 92 870 ILE A O 1
ATOM 6725 N N . ILE A 1 871 ? 12.07 34.25 28.172 1 90.75 871 ILE A N 1
ATOM 6726 C CA . ILE A 1 871 ? 12.992 35.062 28.969 1 90.75 871 ILE A CA 1
ATOM 6727 C C . ILE A 1 871 ? 13.922 35.844 28.062 1 90.75 871 ILE A C 1
ATOM 6729 O O . ILE A 1 871 ? 14.789 35.281 27.391 1 90.75 871 ILE A O 1
ATOM 6733 N N . THR A 1 872 ? 13.695 37.125 28.062 1 91.5 872 THR A N 1
ATOM 6734 C CA . THR A 1 872 ? 14.461 38 27.188 1 91.5 872 THR A CA 1
ATOM 6735 C C . THR A 1 872 ? 14.508 39.438 27.734 1 91.5 872 THR A C 1
ATOM 6737 O O . THR A 1 872 ? 14.023 39.688 28.828 1 91.5 872 THR A O 1
ATOM 6740 N N . GLY A 1 873 ? 15.148 40.312 27 1 91.56 873 GLY A N 1
ATOM 6741 C CA . GLY A 1 873 ? 15.297 41.688 27.438 1 91.56 873 GLY A CA 1
ATOM 6742 C C . GLY A 1 873 ? 14.047 42.531 27.219 1 91.56 873 GLY A C 1
ATOM 6743 O O . GLY A 1 873 ? 13.195 42.156 26.406 1 91.56 873 GLY A O 1
ATOM 6744 N N . LYS A 1 874 ? 13.922 43.594 28.062 1 92.69 874 LYS A N 1
ATOM 6745 C CA . LYS A 1 874 ? 12.852 44.594 27.906 1 92.69 874 LYS A CA 1
ATOM 6746 C C . LYS A 1 874 ? 13.367 45.844 27.203 1 92.69 874 LYS A C 1
ATOM 6748 O O . LYS A 1 874 ? 14.172 46.594 27.766 1 92.69 874 LYS A O 1
ATOM 6753 N N . ASN A 1 875 ? 12.844 46.031 26.016 1 91.94 875 ASN A N 1
ATOM 6754 C CA . ASN A 1 875 ? 13.281 47.156 25.188 1 91.94 875 ASN A CA 1
ATOM 6755 C C . ASN A 1 875 ? 12.766 48.469 25.719 1 91.94 875 ASN A C 1
ATOM 6757 O O . ASN A 1 875 ? 11.578 48.625 26.016 1 91.94 875 ASN A O 1
ATOM 6761 N N . THR A 1 876 ? 13.602 49.5 25.844 1 91.12 876 THR A N 1
ATOM 6762 C CA . THR A 1 876 ? 13.203 50.812 26.359 1 91.12 876 THR A CA 1
ATOM 6763 C C . THR A 1 876 ? 13.289 51.875 25.25 1 91.12 876 THR A C 1
ATOM 6765 O O . THR A 1 876 ? 13.117 53.062 25.5 1 91.12 876 THR A O 1
ATOM 6768 N N . GLY A 1 877 ? 13.555 51.438 24.078 1 91.06 877 GLY A N 1
ATOM 6769 C CA . GLY A 1 877 ? 13.617 52.344 22.953 1 91.06 877 GLY A CA 1
ATOM 6770 C C . GLY A 1 877 ? 15 52.469 22.344 1 91.06 877 GLY A C 1
ATOM 6771 O O . GLY A 1 877 ? 15.852 51.594 22.578 1 91.06 877 GLY A O 1
ATOM 6772 N N . ILE A 1 878 ? 15.172 53.5 21.453 1 93.62 878 ILE A N 1
ATOM 6773 C CA . ILE A 1 878 ? 16.438 53.719 20.766 1 93.62 878 ILE A CA 1
ATOM 6774 C C . ILE A 1 878 ? 17.141 54.938 21.391 1 93.62 878 ILE A C 1
ATOM 6776 O O . ILE A 1 878 ? 16.547 56 21.516 1 93.62 878 ILE A O 1
ATOM 6780 N N . ASP A 1 879 ? 18.391 54.688 21.781 1 91.56 879 ASP A N 1
ATOM 6781 C CA . ASP A 1 879 ? 19.188 55.781 22.344 1 91.56 879 ASP A CA 1
ATOM 6782 C C . ASP A 1 879 ? 19.469 56.875 21.297 1 91.56 879 ASP A C 1
ATOM 6784 O O . ASP A 1 879 ? 20.016 56.562 20.234 1 91.56 879 ASP A O 1
ATOM 6788 N N . PRO A 1 880 ? 19.125 58.094 21.578 1 92.38 880 PRO A N 1
ATOM 6789 C CA . PRO A 1 880 ? 19.312 59.125 20.594 1 92.38 880 PRO A CA 1
ATOM 6790 C C . PRO A 1 880 ? 20.781 59.406 20.281 1 92.38 880 PRO A C 1
ATOM 6792 O O . PRO A 1 880 ? 21.109 59.938 19.219 1 92.38 880 PRO A O 1
ATOM 6795 N N . PHE A 1 881 ? 21.688 59.125 21.156 1 89.25 881 PHE A N 1
ATOM 6796 C CA . PHE A 1 881 ? 23.109 59.406 20.969 1 89.25 881 PHE A CA 1
ATOM 6797 C C . PHE A 1 881 ? 23.797 58.281 20.203 1 89.25 881 PHE A C 1
ATOM 6799 O O . PHE A 1 881 ? 24.578 58.562 19.281 1 89.25 881 PHE A O 1
ATOM 6806 N N . THR A 1 882 ? 23.484 57.031 20.562 1 89.19 882 THR A N 1
ATOM 6807 C CA . THR A 1 882 ? 24.203 55.938 19.953 1 89.19 882 THR A CA 1
ATOM 6808 C C . THR A 1 882 ? 23.406 55.312 18.812 1 89.19 882 THR A C 1
ATOM 6810 O O . THR A 1 882 ? 23.953 54.688 17.922 1 89.19 882 THR A O 1
ATOM 6813 N N . GLY A 1 883 ? 22.031 55.469 18.828 1 92.12 883 GLY A N 1
ATOM 6814 C CA . GLY A 1 883 ? 21.156 54.875 17.828 1 92.12 883 GLY A CA 1
ATOM 6815 C C . GLY A 1 883 ? 20.906 53.375 18.062 1 92.12 883 GLY A C 1
ATOM 6816 O O . GLY A 1 883 ? 20.328 52.719 17.203 1 92.12 883 GLY A O 1
ATOM 6817 N N . TYR A 1 884 ? 21.328 52.812 19.188 1 91.12 884 TYR A N 1
ATOM 6818 C CA . TYR A 1 884 ? 21.125 51.406 19.516 1 91.12 884 TYR A CA 1
ATOM 6819 C C . TYR A 1 884 ? 19.906 51.25 20.406 1 91.12 884 TYR A C 1
ATOM 6821 O O . TYR A 1 884 ? 19.484 52.188 21.109 1 91.12 884 TYR A O 1
ATOM 6829 N N . TYR A 1 885 ? 19.375 50.062 20.312 1 92.44 885 TYR A N 1
ATOM 6830 C CA . TYR A 1 885 ? 18.312 49.75 21.266 1 92.44 885 TYR A CA 1
ATOM 6831 C C . TYR A 1 885 ? 18.844 49.719 22.688 1 92.44 885 TYR A C 1
ATOM 6833 O O . TYR A 1 885 ? 19.969 49.25 22.922 1 92.44 885 TYR A O 1
ATOM 6841 N N . THR A 1 886 ? 18.062 50.156 23.578 1 89.31 886 THR A N 1
ATOM 6842 C CA . THR A 1 886 ? 18.406 50.062 25 1 89.31 886 THR A CA 1
ATOM 6843 C C . THR A 1 886 ? 17.469 49.125 25.734 1 89.31 886 THR A C 1
ATOM 6845 O O . THR A 1 886 ? 16.312 48.938 25.312 1 89.31 886 THR A O 1
ATOM 6848 N N . PHE A 1 887 ? 18.031 48.469 26.75 1 91.31 887 PHE A N 1
ATOM 6849 C CA . PHE A 1 887 ? 17.266 47.5 27.5 1 91.31 887 PHE A CA 1
ATOM 6850 C C . PHE A 1 887 ? 17.281 47.812 28.984 1 91.31 887 PHE A C 1
ATOM 6852 O O . PHE A 1 887 ? 18.281 48.312 29.516 1 91.31 887 PHE A O 1
ATOM 6859 N N . LYS A 1 888 ? 16.297 47.438 29.625 1 91.44 888 LYS A N 1
ATOM 6860 C CA . LYS A 1 888 ? 16.109 47.75 31.031 1 91.44 888 LYS A CA 1
ATOM 6861 C C . LYS A 1 888 ? 16.906 46.812 31.922 1 91.44 888 LYS A C 1
ATOM 6863 O O . LYS A 1 888 ? 16.875 45.594 31.75 1 91.44 888 LYS A O 1
ATOM 6868 N N . LEU A 1 889 ? 17.672 47.344 32.812 1 89.44 889 LEU A N 1
ATOM 6869 C CA . LEU A 1 889 ? 18.359 46.562 33.844 1 89.44 889 LEU A CA 1
ATOM 6870 C C . LEU A 1 889 ? 17.375 46.031 34.906 1 89.44 889 LEU A C 1
ATOM 6872 O O . LEU A 1 889 ? 16.469 46.781 35.312 1 89.44 889 LEU A O 1
ATOM 6876 N N . ARG A 1 890 ? 17.609 44.844 35.25 1 90.81 890 ARG A N 1
ATOM 6877 C CA . ARG A 1 890 ? 16.719 44.281 36.281 1 90.81 890 ARG A CA 1
ATOM 6878 C C . ARG A 1 890 ? 16.859 45.062 37.594 1 90.81 890 ARG A C 1
ATOM 6880 O O . ARG A 1 890 ? 17.969 45.438 38 1 90.81 890 ARG A O 1
ATOM 6887 N N . PRO A 1 891 ? 15.812 45.281 38.312 1 88.25 891 PRO A N 1
ATOM 6888 C CA . PRO A 1 891 ? 15.867 46.062 39.562 1 88.25 891 PRO A CA 1
ATOM 6889 C C . PRO A 1 891 ? 16.641 45.344 40.656 1 88.25 891 PRO A C 1
ATOM 6891 O O . PRO A 1 891 ? 17.188 46 41.562 1 88.25 891 PRO A O 1
ATOM 6894 N N . ASP A 1 892 ? 16.688 44 40.594 1 85.88 892 ASP A N 1
ATOM 6895 C CA . ASP A 1 892 ? 17.328 43.25 41.656 1 85.88 892 ASP A CA 1
ATOM 6896 C C . ASP A 1 892 ? 18.797 42.969 41.312 1 85.88 892 ASP A C 1
ATOM 6898 O O . ASP A 1 892 ? 19.484 42.25 42.062 1 85.88 892 ASP A O 1
ATOM 6902 N N . ALA A 1 893 ? 19.125 43.469 40.188 1 86.69 893 ALA A N 1
ATOM 6903 C CA . ALA A 1 893 ? 20.516 43.25 39.781 1 86.69 893 ALA A CA 1
ATOM 6904 C C . ALA A 1 893 ? 21.469 44 40.688 1 86.69 893 ALA A C 1
ATOM 6906 O O . ALA A 1 893 ? 21.234 45.156 41.031 1 86.69 893 ALA A O 1
ATOM 6907 N N . VAL A 1 894 ? 22.469 43.312 41.281 1 85.88 894 VAL A N 1
ATOM 6908 C CA . VAL A 1 894 ? 23.5 43.906 42.125 1 85.88 894 VAL A CA 1
ATOM 6909 C C . VAL A 1 894 ? 24.703 44.312 41.281 1 85.88 894 VAL A C 1
ATOM 6911 O O . VAL A 1 894 ? 25.344 43.438 40.688 1 85.88 894 VAL A O 1
ATOM 6914 N N . ILE A 1 895 ? 24.812 45.562 41.156 1 86.44 895 ILE A N 1
ATOM 6915 C CA . ILE A 1 895 ? 25.906 46.094 40.312 1 86.44 895 ILE A CA 1
ATOM 6916 C C . ILE A 1 895 ? 27.062 46.531 41.219 1 86.44 895 ILE A C 1
ATOM 6918 O O . ILE A 1 895 ? 27.031 47.594 41.812 1 86.44 895 ILE A O 1
ATOM 6922 N N . ASN A 1 896 ? 28.109 45.688 41.406 1 85.56 896 ASN A N 1
ATOM 6923 C CA . ASN A 1 896 ? 29.266 46.031 42.25 1 85.56 896 ASN A CA 1
ATOM 6924 C C . ASN A 1 896 ? 30.453 46.469 41.406 1 85.56 896 ASN A C 1
ATOM 6926 O O . ASN A 1 896 ? 31.328 47.188 41.875 1 85.56 896 ASN A O 1
ATOM 6930 N N . ASN A 1 897 ? 30.625 45.906 40.25 1 82.38 897 ASN A N 1
ATOM 6931 C CA . ASN A 1 897 ? 31.719 46.219 39.312 1 82.38 897 ASN A CA 1
ATOM 6932 C C . ASN A 1 897 ? 31.234 46.406 37.906 1 82.38 897 ASN A C 1
ATOM 6934 O O . ASN A 1 897 ? 30.047 46.25 37.625 1 82.38 897 ASN A O 1
ATOM 6938 N N . SER A 1 898 ? 32.094 46.906 37.188 1 76.12 898 SER A N 1
ATOM 6939 C CA . SER A 1 898 ? 31.781 47.219 35.781 1 76.12 898 SER A CA 1
ATOM 6940 C C . SER A 1 898 ? 31.375 45.969 35.031 1 76.12 898 SER A C 1
ATOM 6942 O O . SER A 1 898 ? 30.609 46.031 34.062 1 76.12 898 SER A O 1
ATOM 6944 N N . SER A 1 899 ? 31.828 44.844 35.531 1 77.94 899 SER A N 1
ATOM 6945 C CA . SER A 1 899 ? 31.531 43.594 34.844 1 77.94 899 SER A CA 1
ATOM 6946 C C . SER A 1 899 ? 30.062 43.219 35.031 1 77.94 899 SER A C 1
ATOM 6948 O O . SER A 1 899 ? 29.484 42.531 34.188 1 77.94 899 SER A O 1
ATOM 6950 N N . ASP A 1 900 ? 29.453 43.719 36.094 1 80.56 900 ASP A N 1
ATOM 6951 C CA . ASP A 1 900 ? 28.062 43.406 36.375 1 80.56 900 ASP A CA 1
ATOM 6952 C C . ASP A 1 900 ? 27.125 44.125 35.375 1 80.56 900 ASP A C 1
ATOM 6954 O O . ASP A 1 900 ? 26.047 43.625 35.062 1 80.56 900 ASP A O 1
ATOM 6958 N N . TRP A 1 901 ? 27.625 45.188 34.969 1 76.44 901 TRP A N 1
ATOM 6959 C CA . TRP A 1 901 ? 26.828 45.938 34 1 76.44 901 TRP A CA 1
ATOM 6960 C C . TRP A 1 901 ? 26.797 45.219 32.656 1 76.44 901 TRP A C 1
ATOM 6962 O O . TRP A 1 901 ? 25.891 45.438 31.844 1 76.44 901 TRP A O 1
ATOM 6972 N N . ARG A 1 902 ? 27.719 44.25 32.5 1 77.44 902 ARG A N 1
ATOM 6973 C CA . ARG A 1 902 ? 27.828 43.562 31.203 1 77.44 902 ARG A CA 1
ATOM 6974 C C . ARG A 1 902 ? 27.25 42.156 31.266 1 77.44 902 ARG A C 1
ATOM 6976 O O . ARG A 1 902 ? 27.156 41.469 30.25 1 77.44 902 ARG A O 1
ATOM 6983 N N . ASN A 1 903 ? 26.875 41.844 32.375 1 81.56 903 ASN A N 1
ATOM 6984 C CA . ASN A 1 903 ? 26.312 40.5 32.5 1 81.56 903 ASN A CA 1
ATOM 6985 C C . ASN A 1 903 ? 24.906 40.438 31.922 1 81.56 903 ASN A C 1
ATOM 6987 O O . ASN A 1 903 ? 23.984 41.062 32.438 1 81.56 903 ASN A O 1
ATOM 6991 N N . TYR A 1 904 ? 24.75 39.688 30.812 1 82.88 904 TYR A N 1
ATOM 6992 C CA . TYR A 1 904 ? 23.484 39.625 30.109 1 82.88 904 TYR A CA 1
ATOM 6993 C C . TYR A 1 904 ? 22.359 39.125 31.031 1 82.88 904 TYR A C 1
ATOM 6995 O O . TYR A 1 904 ? 21.188 39.469 30.812 1 82.88 904 TYR A O 1
ATOM 7003 N N . ARG A 1 905 ? 22.547 38.312 32.031 1 81.62 905 ARG A N 1
ATOM 7004 C CA . ARG A 1 905 ? 21.547 37.75 32.938 1 81.62 905 ARG A CA 1
ATOM 7005 C C . ARG A 1 905 ? 20.812 38.844 33.719 1 81.62 905 ARG A C 1
ATOM 7007 O O . ARG A 1 905 ? 19.703 38.625 34.188 1 81.62 905 ARG A O 1
ATOM 7014 N N . ASN A 1 906 ? 21.609 39.969 33.812 1 87.25 906 ASN A N 1
ATOM 7015 C CA . ASN A 1 906 ? 21.047 41.062 34.594 1 87.25 906 ASN A CA 1
ATOM 7016 C C . ASN A 1 906 ? 19.984 41.844 33.781 1 87.25 906 ASN A C 1
ATOM 7018 O O . ASN A 1 906 ? 19.312 42.719 34.312 1 87.25 906 ASN A O 1
ATOM 7022 N N . TYR A 1 907 ? 19.859 41.5 32.594 1 89.06 907 TYR A N 1
ATOM 7023 C CA . TYR A 1 907 ? 18.906 42.188 31.719 1 89.06 907 TYR A CA 1
ATOM 7024 C C . TYR A 1 907 ? 17.766 41.25 31.312 1 89.06 907 TYR A C 1
ATOM 7026 O O . TYR A 1 907 ? 16.891 41.625 30.531 1 89.06 907 TYR A O 1
ATOM 7034 N N . LEU A 1 908 ? 17.719 40.062 31.781 1 89.25 908 LEU A N 1
ATOM 7035 C CA . LEU A 1 908 ? 16.719 39.062 31.375 1 89.25 908 LEU A CA 1
ATOM 7036 C C . LEU A 1 908 ? 15.469 39.188 32.25 1 89.25 908 LEU A C 1
ATOM 7038 O O . LEU A 1 908 ? 15.555 39.219 33.469 1 89.25 908 LEU A O 1
ATOM 7042 N N . TYR A 1 909 ? 14.352 39.344 31.562 1 90.31 909 TYR A N 1
ATOM 7043 C CA . TYR A 1 909 ? 13.047 39.438 32.219 1 90.31 909 TYR A CA 1
ATOM 7044 C C . TYR A 1 909 ? 12.125 38.344 31.688 1 90.31 909 TYR A C 1
ATOM 7046 O O . TYR A 1 909 ? 12.234 37.906 30.531 1 90.31 909 TYR A O 1
ATOM 7054 N N . TYR A 1 910 ? 11.32 37.812 32.594 1 91.5 910 TYR A N 1
ATOM 7055 C CA . TYR A 1 910 ? 10.203 37 32.125 1 91.5 910 TYR A CA 1
ATOM 7056 C C . TYR A 1 910 ? 9.18 37.875 31.391 1 91.5 910 TYR A C 1
ATOM 7058 O O . TYR A 1 910 ? 8.555 38.75 32 1 91.5 910 TYR A O 1
ATOM 7066 N N . ARG A 1 911 ? 9.008 37.688 30.094 1 92.12 911 ARG A N 1
ATOM 7067 C CA . ARG A 1 911 ? 8.148 38.531 29.266 1 92.12 911 ARG A CA 1
ATOM 7068 C C . ARG A 1 911 ? 6.793 37.875 29.031 1 92.12 911 ARG A C 1
ATOM 7070 O O . ARG A 1 911 ? 5.879 38.5 28.5 1 92.12 911 ARG A O 1
ATOM 7077 N N . GLY A 1 912 ? 6.648 36.719 29.453 1 91.75 912 GLY A N 1
ATOM 7078 C CA . GLY A 1 912 ? 5.41 35.969 29.25 1 91.75 912 GLY A CA 1
ATOM 7079 C C . GLY A 1 912 ? 5.629 34.562 28.734 1 91.75 912 GLY A C 1
ATOM 7080 O O . GLY A 1 912 ? 6.711 34 28.906 1 91.75 912 GLY A O 1
ATOM 7081 N N . THR A 1 913 ? 4.543 33.938 28.203 1 92.06 913 THR A N 1
ATOM 7082 C CA . THR A 1 913 ? 4.609 32.562 27.719 1 92.06 913 THR A CA 1
ATOM 7083 C C . THR A 1 913 ? 4.195 32.469 26.266 1 92.06 913 THR A C 1
ATOM 7085 O O . THR A 1 913 ? 3.428 33.312 25.781 1 92.06 913 THR A O 1
ATOM 7088 N N . ALA A 1 914 ? 4.738 31.516 25.578 1 90.12 914 ALA A N 1
ATOM 7089 C CA . ALA A 1 914 ? 4.391 31.281 24.188 1 90.12 914 ALA A CA 1
ATOM 7090 C C . ALA A 1 914 ? 3.035 30.594 24.047 1 90.12 914 ALA A C 1
ATOM 7092 O O . ALA A 1 914 ? 2.389 30.672 23 1 90.12 914 ALA A O 1
ATOM 7093 N N . ASN A 1 915 ? 2.641 29.922 25.078 1 89.38 915 ASN A N 1
ATOM 7094 C CA . ASN A 1 915 ? 1.332 29.281 25.094 1 89.38 915 ASN A CA 1
ATOM 7095 C C . ASN A 1 915 ? 0.259 30.203 25.656 1 89.38 915 ASN A C 1
ATOM 7097 O O . ASN A 1 915 ? 0.359 30.641 26.812 1 89.38 915 ASN A O 1
ATOM 7101 N N . ALA A 1 916 ? -0.752 30.375 24.891 1 92.94 916 ALA A N 1
ATOM 7102 C CA . ALA A 1 916 ? -1.8 31.281 25.344 1 92.94 916 ALA A CA 1
ATOM 7103 C C . ALA A 1 916 ? -2.533 30.719 26.562 1 92.94 916 ALA A C 1
ATOM 7105 O O . ALA A 1 916 ? -3.047 29.609 26.516 1 92.94 916 ALA A O 1
ATOM 7106 N N . PRO A 1 917 ? -2.643 31.453 27.594 1 94.12 917 PRO A N 1
ATOM 7107 C CA . PRO A 1 917 ? -3.35 30.969 28.781 1 94.12 917 PRO A CA 1
ATOM 7108 C C . PRO A 1 917 ? -4.867 31 28.625 1 94.12 917 PRO A C 1
ATOM 7110 O O . PRO A 1 917 ? -5.578 30.234 29.281 1 94.12 917 PRO A O 1
ATOM 7113 N N . TRP A 1 918 ? -5.355 31.938 27.812 1 95.19 918 TRP A N 1
ATOM 7114 C CA . TRP A 1 918 ? -6.793 32.062 27.594 1 95.19 918 TRP A CA 1
ATOM 7115 C C . TRP A 1 918 ? -7.172 31.609 26.188 1 95.19 918 TRP A C 1
ATOM 7117 O O . TRP A 1 918 ? -6.57 32.062 25.203 1 95.19 918 TRP A O 1
ATOM 7127 N N . ASN A 1 919 ? -8.031 30.797 26.125 1 95.12 919 ASN A N 1
ATOM 7128 C CA . ASN A 1 919 ? -8.594 30.375 24.844 1 95.12 919 ASN A CA 1
ATOM 7129 C C . ASN A 1 919 ? -10.109 30.188 24.938 1 95.12 919 ASN A C 1
ATOM 7131 O O . ASN A 1 919 ? -10.648 29.969 26.016 1 95.12 919 ASN A O 1
ATOM 7135 N N . GLY A 1 920 ? -10.773 30.312 23.828 1 95.06 920 GLY A N 1
ATOM 7136 C CA . GLY A 1 920 ? -12.219 30.109 23.797 1 95.06 920 GLY A CA 1
ATOM 7137 C C . GLY A 1 920 ? -12.844 30.516 22.484 1 95.06 920 GLY A C 1
ATOM 7138 O O . GLY A 1 920 ? -12.148 30.656 21.469 1 95.06 920 GLY A O 1
ATOM 7139 N N . GLY A 1 921 ? -14.141 30.531 22.531 1 94.88 921 GLY A N 1
ATOM 7140 C CA . GLY A 1 921 ? -14.883 30.891 21.344 1 94.88 921 GLY A CA 1
ATOM 7141 C C . GLY A 1 921 ? -16.312 31.281 21.625 1 94.88 921 GLY A C 1
ATOM 7142 O O . GLY A 1 921 ? -16.797 31.125 22.75 1 94.88 921 GLY A O 1
ATOM 7143 N N . PHE A 1 922 ? -16.828 31.906 20.625 1 94.31 922 PHE A N 1
ATOM 7144 C CA . PHE A 1 922 ? -18.219 32.344 20.641 1 94.31 922 PHE A CA 1
ATOM 7145 C C . PHE A 1 922 ? -18.922 31.938 19.344 1 94.31 922 PHE A C 1
ATOM 7147 O O . PHE A 1 922 ? -18.359 32.062 18.266 1 94.31 922 PHE A O 1
ATOM 7154 N N . SER A 1 923 ? -20.047 31.344 19.531 1 92.25 923 SER A N 1
ATOM 7155 C CA . SER A 1 923 ? -20.828 30.953 18.375 1 92.25 923 SER A CA 1
ATOM 7156 C C . SER A 1 923 ? -22.297 31.359 18.531 1 92.25 923 SER A C 1
ATOM 7158 O O . SER A 1 923 ? -22.812 31.391 19.656 1 92.25 923 SER A O 1
ATOM 7160 N N . THR A 1 924 ? -22.969 31.719 17.484 1 93 924 THR A N 1
ATOM 7161 C CA . THR A 1 924 ? -24.391 32.062 17.5 1 93 924 THR A CA 1
ATOM 7162 C C . THR A 1 924 ? -25.109 31.422 16.297 1 93 924 THR A C 1
ATOM 7164 O O . THR A 1 924 ? -24.516 31.281 15.227 1 93 924 THR A O 1
ATOM 7167 N N . HIS A 1 925 ? -26.281 30.969 16.594 1 91.19 925 HIS A N 1
ATOM 7168 C CA . HIS A 1 925 ? -27.141 30.391 15.562 1 91.19 925 HIS A CA 1
ATOM 7169 C C . HIS A 1 925 ? -28.531 31.016 15.594 1 91.19 925 HIS A C 1
ATOM 7171 O O . HIS A 1 925 ? -29.156 31.078 16.656 1 91.19 925 HIS A O 1
ATOM 7177 N N . VAL A 1 926 ? -28.953 31.516 14.438 1 94.25 926 VAL A N 1
ATOM 7178 C CA . VAL A 1 926 ? -30.281 32.125 14.312 1 94.25 926 VAL A CA 1
ATOM 7179 C C . VAL A 1 926 ? -31.047 31.422 13.18 1 94.25 926 VAL A C 1
ATOM 7181 O O . VAL A 1 926 ? -30.531 31.328 12.055 1 94.25 926 VAL A O 1
ATOM 7184 N N . SER A 1 927 ? -32.062 30.875 13.57 1 92.38 927 SER A N 1
ATOM 7185 C CA . SER A 1 927 ? -32.938 30.297 12.562 1 92.38 927 SER A CA 1
ATOM 7186 C C . SER A 1 927 ? -34.25 31.078 12.461 1 92.38 927 SER A C 1
ATOM 7188 O O . SER A 1 927 ? -34.906 31.344 13.477 1 92.38 927 SER A O 1
ATOM 7190 N N . TYR A 1 928 ? -34.562 31.562 11.344 1 93.75 928 TYR A N 1
ATOM 7191 C CA . TYR A 1 928 ? -35.812 32.25 11.07 1 93.75 928 TYR A CA 1
ATOM 7192 C C . TYR A 1 928 ? -36.562 31.609 9.906 1 93.75 928 TYR A C 1
ATOM 7194 O O . TYR A 1 928 ? -36.156 31.781 8.75 1 93.75 928 TYR A O 1
ATOM 7202 N N . ASN A 1 929 ? -37.656 30.938 10.125 1 89 929 ASN A N 1
ATOM 7203 C CA . ASN A 1 929 ? -38.406 30.156 9.148 1 89 929 ASN A CA 1
ATOM 7204 C C . ASN A 1 929 ? -37.531 29.188 8.391 1 89 929 ASN A C 1
ATOM 7206 O O . ASN A 1 929 ? -37.062 28.188 8.953 1 89 929 ASN A O 1
ATOM 7210 N N . ARG A 1 930 ? -37.125 29.641 7.129 1 90 930 ARG A N 1
ATOM 7211 C CA . ARG A 1 930 ? -36.375 28.719 6.289 1 90 930 ARG A CA 1
ATOM 7212 C C . ARG A 1 930 ? -34.906 29.125 6.168 1 90 930 ARG A C 1
ATOM 7214 O O . ARG A 1 930 ? -34.125 28.438 5.539 1 90 930 ARG A O 1
ATOM 7221 N N . PHE A 1 931 ? -34.562 30.172 6.836 1 94.44 931 PHE A N 1
ATOM 7222 C CA . PHE A 1 931 ? -33.188 30.672 6.809 1 94.44 931 PHE A CA 1
ATOM 7223 C C . PHE A 1 931 ? -32.5 30.391 8.133 1 94.44 931 PHE A C 1
ATOM 7225 O O . PHE A 1 931 ? -33.094 30.484 9.195 1 94.44 931 PHE A O 1
ATOM 7232 N N . THR A 1 932 ? -31.297 29.953 8.055 1 92.12 932 THR A N 1
ATOM 7233 C CA . THR A 1 932 ? -30.484 29.75 9.242 1 92.12 932 THR A CA 1
ATOM 7234 C C . THR A 1 932 ? -29.125 30.438 9.094 1 92.12 932 THR A C 1
ATOM 7236 O O . THR A 1 932 ? -28.453 30.281 8.07 1 92.12 932 THR A O 1
ATOM 7239 N N . LEU A 1 933 ? -28.75 31.234 10.023 1 93.94 933 LEU A N 1
ATOM 7240 C CA . LEU A 1 933 ? -27.453 31.891 10.086 1 93.94 933 LEU A CA 1
ATOM 7241 C C . LEU A 1 933 ? -26.625 31.344 11.242 1 93.94 933 LEU A C 1
ATOM 7243 O O . LEU A 1 933 ? -27.094 31.312 12.383 1 93.94 933 LEU A O 1
ATOM 7247 N N . SER A 1 934 ? -25.469 30.844 10.898 1 92 934 SER A N 1
ATOM 7248 C CA . SER A 1 934 ? -24.547 30.344 11.914 1 92 934 SER A CA 1
ATOM 7249 C C . SER A 1 934 ? -23.203 31.062 11.852 1 92 934 SER A C 1
ATOM 7251 O O . SER A 1 934 ? -22.578 31.125 10.797 1 92 934 SER A O 1
ATOM 7253 N N . ILE A 1 935 ? -22.797 31.609 12.945 1 92.69 935 ILE A N 1
ATOM 7254 C CA . ILE A 1 935 ? -21.516 32.312 13.055 1 92.69 935 ILE A CA 1
ATOM 7255 C C . ILE A 1 935 ? -20.656 31.656 14.148 1 92.69 935 ILE A C 1
ATOM 7257 O O . ILE A 1 935 ? -21.172 31.344 15.227 1 92.69 935 ILE A O 1
ATOM 7261 N N . SER A 1 936 ? -19.422 31.359 13.852 1 91.44 936 SER A N 1
ATOM 7262 C CA . SER A 1 936 ? -18.484 30.797 14.812 1 91.44 936 SER A CA 1
ATOM 7263 C C . SER A 1 936 ? -17.203 31.625 14.906 1 91.44 936 SER A C 1
ATOM 7265 O O . SER A 1 936 ? -16.625 32 13.883 1 91.44 936 SER A O 1
ATOM 7267 N N . SER A 1 937 ? -16.812 31.906 16.109 1 93.69 937 SER A N 1
ATOM 7268 C CA . SER A 1 937 ? -15.602 32.688 16.359 1 93.69 937 SER A CA 1
ATOM 7269 C C . SER A 1 937 ? -14.719 32 17.406 1 93.69 937 SER A C 1
ATOM 7271 O O . SER A 1 937 ? -15.164 31.125 18.125 1 93.69 937 SER A O 1
ATOM 7273 N N . SER A 1 938 ? -13.422 32.375 17.375 1 94.19 938 SER A N 1
ATOM 7274 C CA . SER A 1 938 ? -12.461 31.875 18.344 1 94.19 938 SER A CA 1
ATOM 7275 C C . SER A 1 938 ? -11.477 32.969 18.766 1 94.19 938 SER A C 1
ATOM 7277 O O . SER A 1 938 ? -11.297 33.969 18.047 1 94.19 938 SER A O 1
ATOM 7279 N N . PHE A 1 939 ? -10.938 32.844 19.922 1 95.5 939 PHE A N 1
ATOM 7280 C CA . PHE A 1 939 ? -9.938 33.812 20.375 1 95.5 939 PHE A CA 1
ATOM 7281 C C . PHE A 1 939 ? -8.828 33.094 21.156 1 95.5 939 PHE A C 1
ATOM 7283 O O . PHE A 1 939 ? -9.039 32 21.688 1 95.5 939 PHE A O 1
ATOM 7290 N N . SER A 1 940 ? -7.695 33.562 21.188 1 95 940 SER A N 1
ATOM 7291 C CA . SER A 1 940 ? -6.5 33.219 21.938 1 95 940 SER A CA 1
ATOM 7292 C C . SER A 1 940 ? -5.809 34.438 22.516 1 95 940 SER A C 1
ATOM 7294 O O . SER A 1 940 ? -5.371 35.312 21.766 1 95 940 SER A O 1
ATOM 7296 N N . LEU A 1 941 ? -5.684 34.5 23.875 1 95.94 941 LEU A N 1
ATOM 7297 C CA . LEU A 1 941 ? -5.203 35.719 24.5 1 95.94 941 LEU A CA 1
ATOM 7298 C C . LEU A 1 941 ? -4.012 35.438 25.422 1 95.94 941 LEU A C 1
ATOM 7300 O O . LEU A 1 941 ? -4.02 34.438 26.156 1 95.94 941 LEU A O 1
ATOM 7304 N N . GLY A 1 942 ? -3.049 36.281 25.234 1 94.25 942 GLY A N 1
ATOM 7305 C CA . GLY A 1 942 ? -1.987 36.312 26.234 1 94.25 942 GLY A CA 1
ATOM 7306 C C . GLY A 1 942 ? -0.699 35.688 25.75 1 94.25 942 GLY A C 1
ATOM 7307 O O . GLY A 1 942 ? 0.329 35.75 26.422 1 94.25 942 GLY A O 1
ATOM 7308 N N . ALA A 1 943 ? -0.645 35.094 24.672 1 93.5 943 ALA A N 1
ATOM 7309 C CA . ALA A 1 943 ? 0.59 34.5 24.156 1 93.5 943 ALA A CA 1
ATOM 7310 C C . ALA A 1 943 ? 1.536 35.562 23.641 1 93.5 943 ALA A C 1
ATOM 7312 O O . ALA A 1 943 ? 1.093 36.562 23.078 1 93.5 943 ALA A O 1
ATOM 7313 N N . LYS A 1 944 ? 2.803 35.375 23.891 1 94.56 944 LYS A N 1
ATOM 7314 C CA . LYS A 1 944 ? 3.83 36.219 23.297 1 94.56 944 LYS A CA 1
ATOM 7315 C C . LYS A 1 944 ? 4.492 35.5 22.109 1 94.56 944 LYS A C 1
ATOM 7317 O O . LYS A 1 944 ? 4.965 34.375 22.234 1 94.56 944 LYS A O 1
ATOM 7322 N N . ILE A 1 945 ? 4.422 36.219 20.984 1 93 945 ILE A N 1
ATOM 7323 C CA . ILE A 1 945 ? 4.918 35.594 19.75 1 93 945 ILE A CA 1
ATOM 7324 C C . ILE A 1 945 ? 5.934 36.531 19.094 1 93 945 ILE A C 1
ATOM 7326 O O . ILE A 1 945 ? 5.77 37.75 19.109 1 93 945 ILE A O 1
ATOM 7330 N N . SER A 1 946 ? 6.945 35.875 18.578 1 92.56 946 SER A N 1
ATOM 7331 C CA . SER A 1 946 ? 7.945 36.625 17.844 1 92.56 946 SER A CA 1
ATOM 7332 C C . SER A 1 946 ? 7.422 37.062 16.484 1 92.56 946 SER A C 1
ATOM 7334 O O . SER A 1 946 ? 6.824 36.25 15.766 1 92.56 946 SER A O 1
ATOM 7336 N N . SER A 1 947 ? 7.562 38.312 16.203 1 90.88 947 SER A N 1
ATOM 7337 C CA . SER A 1 947 ? 7.168 38.812 14.891 1 90.88 947 SER A CA 1
ATOM 7338 C C . SER A 1 947 ? 8.352 38.844 13.93 1 90.88 947 SER A C 1
ATOM 7340 O O . SER A 1 947 ? 8.227 39.312 12.797 1 90.88 947 SER A O 1
ATOM 7342 N N . GLU A 1 948 ? 9.438 38.281 14.336 1 90.62 948 GLU A N 1
ATOM 7343 C CA . GLU A 1 948 ? 10.641 38.312 13.516 1 90.62 948 GLU A CA 1
ATOM 7344 C C . GLU A 1 948 ? 10.523 37.375 12.32 1 90.62 948 GLU A C 1
ATOM 7346 O O . GLU A 1 948 ? 10.188 36.188 12.477 1 90.62 948 GLU A O 1
ATOM 7351 N N . ILE A 1 949 ? 10.672 37.938 11.188 1 91.31 949 ILE A N 1
ATOM 7352 C CA . ILE A 1 949 ? 10.93 37.125 10 1 91.31 949 ILE A CA 1
ATOM 7353 C C . ILE A 1 949 ? 12.422 37.188 9.656 1 91.31 949 ILE A C 1
ATOM 7355 O O . ILE A 1 949 ? 12.891 38.156 9.07 1 91.31 949 ILE A O 1
ATOM 7359 N N . LYS A 1 950 ? 13.078 36.156 9.938 1 90.88 950 LYS A N 1
ATOM 7360 C CA . LYS A 1 950 ? 14.531 36.125 9.844 1 90.88 950 LYS A CA 1
ATOM 7361 C C . LYS A 1 950 ? 14.992 36.25 8.391 1 90.88 950 LYS A C 1
ATOM 7363 O O . LYS A 1 950 ? 14.555 35.469 7.539 1 90.88 950 LYS A O 1
ATOM 7368 N N . SER A 1 951 ? 15.82 37.219 8.227 1 94.06 951 SER A N 1
ATOM 7369 C CA . SER A 1 951 ? 16.391 37.406 6.902 1 94.06 951 SER A CA 1
ATOM 7370 C C . SER A 1 951 ? 17.312 36.219 6.527 1 94.06 951 SER A C 1
ATOM 7372 O O . SER A 1 951 ? 18.031 35.688 7.375 1 94.06 951 SER A O 1
ATOM 7374 N N . PRO A 1 952 ? 17.219 35.875 5.281 1 92.5 952 PRO A N 1
ATOM 7375 C CA . PRO A 1 952 ? 18.109 34.812 4.859 1 92.5 952 PRO A CA 1
ATOM 7376 C C . PRO A 1 952 ? 19.578 35.219 4.781 1 92.5 952 PRO A C 1
ATOM 7378 O O . PRO A 1 952 ? 20.453 34.375 4.672 1 92.5 952 PRO A O 1
ATOM 7381 N N . ILE A 1 953 ? 19.844 36.625 4.832 1 94 953 ILE A N 1
ATOM 7382 C CA . ILE A 1 953 ? 21.219 37.094 4.781 1 94 953 ILE A CA 1
ATOM 7383 C C . ILE A 1 953 ? 21.516 37.969 6.016 1 94 953 ILE A C 1
ATOM 7385 O O . ILE A 1 953 ? 20.594 38.5 6.625 1 94 953 ILE A O 1
ATOM 7389 N N . SER A 1 954 ? 22.781 37.938 6.43 1 93.75 954 SER A N 1
ATOM 7390 C CA . SER A 1 954 ? 23.266 38.75 7.543 1 93.75 954 SER A CA 1
ATOM 7391 C C . SER A 1 954 ? 24.75 39.094 7.375 1 93.75 954 SER A C 1
ATOM 7393 O O . SER A 1 954 ? 25.391 38.625 6.422 1 93.75 954 SER A O 1
ATOM 7395 N N . TYR A 1 955 ? 25.203 39.906 8.266 1 91.69 955 TYR A N 1
ATOM 7396 C CA . TYR A 1 955 ? 26.625 40.25 8.203 1 91.69 955 TYR A CA 1
ATOM 7397 C C . TYR A 1 955 ? 27.5 39 8.336 1 91.69 955 TYR A C 1
ATOM 7399 O O . TYR A 1 955 ? 28.609 38.969 7.812 1 91.69 955 TYR A O 1
ATOM 7407 N N . ASN A 1 956 ? 26.938 37.938 8.938 1 88.38 956 ASN A N 1
ATOM 7408 C CA . ASN A 1 956 ? 27.688 36.719 9.141 1 88.38 956 ASN A CA 1
ATOM 7409 C C . ASN A 1 956 ? 27.812 35.906 7.844 1 88.38 956 ASN A C 1
ATOM 7411 O O . ASN A 1 956 ? 28.609 34.969 7.758 1 88.38 956 ASN A O 1
ATOM 7415 N N . SER A 1 957 ? 27 36.281 6.934 1 88.19 957 SER A N 1
ATOM 7416 C CA . SER A 1 957 ? 27.062 35.562 5.66 1 88.19 957 SER A CA 1
ATOM 7417 C C . SER A 1 957 ? 28.375 35.844 4.934 1 88.19 957 SER A C 1
ATOM 7419 O O . SER A 1 957 ? 28.781 35.094 4.051 1 88.19 957 SER A O 1
ATOM 7421 N N . ILE A 1 958 ? 28.969 37 5.273 1 84.44 958 ILE A N 1
ATOM 7422 C CA . ILE A 1 958 ? 30.25 37.375 4.68 1 84.44 958 ILE A CA 1
ATOM 7423 C C . ILE A 1 958 ? 31.391 36.812 5.523 1 84.44 958 ILE A C 1
ATOM 7425 O O . ILE A 1 958 ? 31.453 37.031 6.734 1 84.44 958 ILE A O 1
ATOM 7429 N N . ASN A 1 959 ? 32.25 36.031 4.91 1 79.81 959 ASN A N 1
ATOM 7430 C CA . ASN A 1 959 ? 33.375 35.406 5.617 1 79.81 959 ASN A CA 1
ATOM 7431 C C . ASN A 1 959 ? 34.5 36.406 5.902 1 79.81 959 ASN A C 1
ATOM 7433 O O . ASN A 1 959 ? 35.562 36.344 5.289 1 79.81 959 ASN A O 1
ATOM 7437 N N . ALA A 1 960 ? 34.281 37.312 6.715 1 77 960 ALA A N 1
ATOM 7438 C CA . ALA A 1 960 ? 35.281 38.312 7.133 1 77 960 ALA A CA 1
ATOM 7439 C C . ALA A 1 960 ? 35.062 38.688 8.594 1 77 960 ALA A C 1
ATOM 7441 O O . ALA A 1 960 ? 33.969 38.531 9.141 1 77 960 ALA A O 1
ATOM 7442 N N . SER A 1 961 ? 36.156 39.062 9.172 1 81.56 961 SER A N 1
ATOM 7443 C CA . SER A 1 961 ? 36.094 39.469 10.57 1 81.56 961 SER A CA 1
ATOM 7444 C C . SER A 1 961 ? 35.219 40.688 10.758 1 81.56 961 SER A C 1
ATOM 7446 O O . SER A 1 961 ? 35.281 41.625 9.945 1 81.56 961 SER A O 1
ATOM 7448 N N . ALA A 1 962 ? 34.375 40.719 11.664 1 83.94 962 ALA A N 1
ATOM 7449 C CA . ALA A 1 962 ? 33.469 41.844 11.953 1 83.94 962 ALA A CA 1
ATOM 7450 C C . ALA A 1 962 ? 34.125 42.781 12.961 1 83.94 962 ALA A C 1
ATOM 7452 O O . ALA A 1 962 ? 34.688 42.344 13.969 1 83.94 962 ALA A O 1
ATOM 7453 N N . GLN A 1 963 ? 34.156 44.062 12.586 1 84.88 963 GLN A N 1
ATOM 7454 C CA . GLN A 1 963 ? 34.656 45.125 13.484 1 84.88 963 GLN A CA 1
ATOM 7455 C C . GLN A 1 963 ? 33.562 45.594 14.422 1 84.88 963 GLN A C 1
ATOM 7457 O O . GLN A 1 963 ? 33.844 46.031 15.539 1 84.88 963 GLN A O 1
ATOM 7462 N N . ASN A 1 964 ? 32.375 45.688 13.828 1 88.06 964 ASN A N 1
ATOM 7463 C CA . ASN A 1 964 ? 31.172 46.062 14.57 1 88.06 964 ASN A CA 1
ATOM 7464 C C . ASN A 1 964 ? 30.109 44.969 14.555 1 88.06 964 ASN A C 1
ATOM 7466 O O . ASN A 1 964 ? 29.969 44.25 13.562 1 88.06 964 ASN A O 1
ATOM 7470 N N . ARG A 1 965 ? 29.406 44.719 15.609 1 83.81 965 ARG A N 1
ATOM 7471 C CA . ARG A 1 965 ? 28.359 43.719 15.672 1 83.81 965 ARG A CA 1
ATOM 7472 C C . ARG A 1 965 ? 26.984 44.375 15.805 1 83.81 965 ARG A C 1
ATOM 7474 O O . ARG A 1 965 ? 26.703 45.062 16.781 1 83.81 965 ARG A O 1
ATOM 7481 N N . PRO A 1 966 ? 26.188 44.219 14.719 1 90.81 966 PRO A N 1
ATOM 7482 C CA . PRO A 1 966 ? 24.828 44.719 14.867 1 90.81 966 PRO A CA 1
ATOM 7483 C C . PRO A 1 966 ? 24.062 44 15.992 1 90.81 966 PRO A C 1
ATOM 7485 O O . PRO A 1 966 ? 24.25 42.812 16.219 1 90.81 966 PRO A O 1
ATOM 7488 N N . GLN A 1 967 ? 23.188 44.719 16.656 1 89.25 967 GLN A N 1
ATOM 7489 C CA . GLN A 1 967 ? 22.438 44.156 17.781 1 89.25 967 GLN A CA 1
ATOM 7490 C C . GLN A 1 967 ? 21.391 43.156 17.297 1 89.25 967 GLN A C 1
ATOM 7492 O O . GLN A 1 967 ? 21.109 42.188 17.984 1 89.25 967 GLN A O 1
ATOM 7497 N N . THR A 1 968 ? 20.656 43.5 16.297 1 92.5 968 THR A N 1
ATOM 7498 C CA . THR A 1 968 ? 19.609 42.688 15.688 1 92.5 968 THR A CA 1
ATOM 7499 C C . THR A 1 968 ? 19.641 42.812 14.164 1 92.5 968 THR A C 1
ATOM 7501 O O . THR A 1 968 ? 20.422 43.594 13.617 1 92.5 968 THR A O 1
ATOM 7504 N N . GLN A 1 969 ? 18.797 42.094 13.531 1 93.44 969 GLN A N 1
ATOM 7505 C CA . GLN A 1 969 ? 18.734 42.188 12.078 1 93.44 969 GLN A CA 1
ATOM 7506 C C . GLN A 1 969 ? 18.266 43.562 11.617 1 93.44 969 GLN A C 1
ATOM 7508 O O . GLN A 1 969 ? 18.547 44 10.5 1 93.44 969 GLN A O 1
ATOM 7513 N N . ARG A 1 970 ? 17.625 44.344 12.453 1 94.5 970 ARG A N 1
ATOM 7514 C CA . ARG A 1 970 ? 17.141 45.688 12.102 1 94.5 970 ARG A CA 1
ATOM 7515 C C . ARG A 1 970 ? 18.281 46.688 12.031 1 94.5 970 ARG A C 1
ATOM 7517 O O . ARG A 1 970 ? 18.156 47.719 11.391 1 94.5 970 ARG A O 1
ATOM 7524 N N . SER A 1 971 ? 19.375 46.344 12.695 1 94.25 971 SER A N 1
ATOM 7525 C CA . SER A 1 971 ? 20.547 47.219 12.688 1 94.25 971 SER A CA 1
ATOM 7526 C C . SER A 1 971 ? 21.609 46.719 11.719 1 94.25 971 SER A C 1
ATOM 7528 O O . SER A 1 971 ? 22.641 47.375 11.531 1 94.25 971 SER A O 1
ATOM 7530 N N . ASP A 1 972 ? 21.359 45.562 11.148 1 95.5 972 ASP A N 1
ATOM 7531 C CA . ASP A 1 972 ? 22.344 44.969 10.25 1 95.5 972 ASP A CA 1
ATOM 7532 C C . ASP A 1 972 ? 22.266 45.562 8.852 1 95.5 972 ASP A C 1
ATOM 7534 O O . ASP A 1 972 ? 21.281 45.344 8.133 1 95.5 972 ASP A O 1
ATOM 7538 N N . LEU A 1 973 ? 23.312 46.25 8.453 1 97 973 LEU A N 1
ATOM 7539 C CA . LEU A 1 973 ? 23.359 46.969 7.172 1 97 973 LEU A CA 1
ATOM 7540 C C . LEU A 1 973 ? 23.156 45.969 6.016 1 97 973 LEU A C 1
ATOM 7542 O O . LEU A 1 973 ? 22.484 46.312 5.039 1 97 973 LEU A O 1
ATOM 7546 N N . TYR A 1 974 ? 23.594 44.812 6.137 1 96.38 974 TYR A N 1
ATOM 7547 C CA . TYR A 1 974 ? 23.656 43.875 5.012 1 96.38 974 TYR A CA 1
ATOM 7548 C C . TYR A 1 974 ? 22.281 43.281 4.727 1 96.38 974 TYR A C 1
ATOM 7550 O O . TYR A 1 974 ? 22.016 42.812 3.617 1 96.38 974 TYR A O 1
ATOM 7558 N N . THR A 1 975 ? 21.406 43.25 5.695 1 97 975 THR A N 1
ATOM 7559 C CA . THR A 1 975 ? 20.047 42.75 5.461 1 97 975 THR A CA 1
ATOM 7560 C C . THR A 1 975 ? 19.281 43.688 4.531 1 97 975 THR A C 1
ATOM 7562 O O . THR A 1 975 ? 18.281 43.281 3.934 1 97 975 THR A O 1
ATOM 7565 N N . ALA A 1 976 ? 19.781 44.906 4.414 1 97.44 976 ALA A N 1
ATOM 7566 C CA . ALA A 1 976 ? 19.141 45.906 3.541 1 97.44 976 ALA A CA 1
ATOM 7567 C C . ALA A 1 976 ? 19.375 45.562 2.07 1 97.44 976 ALA A C 1
ATOM 7569 O O . ALA A 1 976 ? 18.766 46.188 1.184 1 97.44 976 ALA A O 1
ATOM 7570 N N . HIS A 1 977 ? 20.234 44.562 1.857 1 97.88 977 HIS A N 1
ATOM 7571 C CA . HIS A 1 977 ? 20.422 44.062 0.499 1 97.88 977 HIS A CA 1
ATOM 7572 C C . HIS A 1 977 ? 19.125 43.5 -0.078 1 97.88 977 HIS A C 1
ATOM 7574 O O . HIS A 1 977 ? 18.922 43.531 -1.295 1 97.88 977 HIS A O 1
ATOM 7580 N N . LEU A 1 978 ? 18.234 43.062 0.739 1 98.06 978 LEU A N 1
ATOM 7581 C CA . LEU A 1 978 ? 16.938 42.531 0.353 1 98.06 978 LEU A CA 1
ATOM 7582 C C . LEU A 1 978 ? 15.812 43.469 0.779 1 98.06 978 LEU A C 1
ATOM 7584 O O . LEU A 1 978 ? 16.062 44.5 1.405 1 98.06 978 LEU A O 1
ATOM 7588 N N . ASN A 1 979 ? 14.656 43.125 0.37 1 96.88 979 ASN A N 1
ATOM 7589 C CA . ASN A 1 979 ? 13.531 44 0.629 1 96.88 979 ASN A CA 1
ATOM 7590 C C . ASN A 1 979 ? 13.227 44.094 2.121 1 96.88 979 ASN A C 1
ATOM 7592 O O . ASN A 1 979 ? 13.633 43.25 2.9 1 96.88 979 ASN A O 1
ATOM 7596 N N . LYS A 1 980 ? 12.594 45.219 2.502 1 95.38 980 LYS A N 1
ATOM 7597 C CA . LYS A 1 980 ? 12.234 45.531 3.883 1 95.38 980 LYS A CA 1
ATOM 7598 C C . LYS A 1 980 ? 10.883 46.219 3.955 1 95.38 980 LYS A C 1
ATOM 7600 O O . LYS A 1 980 ? 10.383 46.719 2.947 1 95.38 980 LYS A O 1
ATOM 7605 N N . PRO A 1 981 ? 10.352 46.25 5.191 1 93.62 981 PRO A N 1
ATOM 7606 C CA . PRO A 1 981 ? 9.156 47.062 5.387 1 93.62 981 PRO A CA 1
ATOM 7607 C C . PRO A 1 981 ? 9.445 48.562 5.227 1 93.62 981 PRO A C 1
ATOM 7609 O O . PRO A 1 981 ? 10.57 49 5.484 1 93.62 981 PRO A O 1
ATOM 7612 N N . LYS A 1 982 ? 8.492 49.312 4.867 1 94.06 982 LYS A N 1
ATOM 7613 C CA . LYS A 1 982 ? 8.633 50.75 4.625 1 94.06 982 LYS A CA 1
ATOM 7614 C C . LYS A 1 982 ? 9.18 51.469 5.855 1 94.06 982 LYS A C 1
ATOM 7616 O O . LYS A 1 982 ? 9.906 52.438 5.734 1 94.06 982 LYS A O 1
ATOM 7621 N N . GLU A 1 983 ? 8.945 50.906 7.012 1 92.56 983 GLU A N 1
ATOM 7622 C CA . GLU A 1 983 ? 9.367 51.531 8.266 1 92.56 983 GLU A CA 1
ATOM 7623 C C . GLU A 1 983 ? 10.883 51.531 8.406 1 92.56 983 GLU A C 1
ATOM 7625 O O . GLU A 1 983 ? 11.445 52.312 9.172 1 92.56 983 GLU A O 1
ATOM 7630 N N . ALA A 1 984 ? 11.508 50.688 7.723 1 94.75 984 ALA A N 1
ATOM 7631 C CA . ALA A 1 984 ? 12.961 50.562 7.805 1 94.75 984 ALA A CA 1
ATOM 7632 C C . ALA A 1 984 ? 13.633 51.875 7.324 1 94.75 984 ALA A C 1
ATOM 7634 O O . ALA A 1 984 ? 14.75 52.188 7.73 1 94.75 984 ALA A O 1
ATOM 7635 N N . ALA A 1 985 ? 12.953 52.594 6.422 1 94.12 985 ALA A N 1
ATOM 7636 C CA . ALA A 1 985 ? 13.492 53.844 5.914 1 94.12 985 ALA A CA 1
ATOM 7637 C C . ALA A 1 985 ? 13.461 54.938 6.988 1 94.12 985 ALA A C 1
ATOM 7639 O O . ALA A 1 985 ? 14.227 55.875 6.934 1 94.12 985 ALA A O 1
ATOM 7640 N N . HIS A 1 986 ? 12.586 54.688 7.965 1 94.12 986 HIS A N 1
ATOM 7641 C CA . HIS A 1 986 ? 12.539 55.594 9.117 1 94.12 986 HIS A CA 1
ATOM 7642 C C . HIS A 1 986 ? 13.461 55.094 10.234 1 94.12 986 HIS A C 1
ATOM 7644 O O . HIS A 1 986 ? 12.992 54.531 11.227 1 94.12 986 HIS A O 1
ATOM 7650 N N . ARG A 1 987 ? 14.703 55.406 10.102 1 96.06 987 ARG A N 1
ATOM 7651 C CA . ARG A 1 987 ? 15.711 54.906 11.016 1 96.06 987 ARG A CA 1
ATOM 7652 C C . ARG A 1 987 ? 16.5 56.031 11.664 1 96.06 987 ARG A C 1
ATOM 7654 O O . ARG A 1 987 ? 16.406 57.188 11.242 1 96.06 987 ARG A O 1
ATOM 7661 N N . TRP A 1 988 ? 17.234 55.625 12.641 1 96.12 988 TRP A N 1
ATOM 7662 C CA . TRP A 1 988 ? 18.156 56.562 13.312 1 96.12 988 TRP A CA 1
ATOM 7663 C C . TRP A 1 988 ? 19.297 56.938 12.383 1 96.12 988 TRP A C 1
ATOM 7665 O O . TRP A 1 988 ? 19.891 56.094 11.727 1 96.12 988 TRP A O 1
ATOM 7675 N N . THR A 1 989 ? 19.516 58.188 12.203 1 93.88 989 THR A N 1
ATOM 7676 C CA . THR A 1 989 ? 20.672 58.781 11.578 1 93.88 989 THR A CA 1
ATOM 7677 C C . THR A 1 989 ? 21.156 60 12.383 1 93.88 989 THR A C 1
ATOM 7679 O O . THR A 1 989 ? 20.453 60.469 13.281 1 93.88 989 THR A O 1
ATOM 7682 N N . GLU A 1 990 ? 22.281 60.406 12.086 1 89.62 990 GLU A N 1
ATOM 7683 C CA . GLU A 1 990 ? 22.766 61.594 12.789 1 89.62 990 GLU A CA 1
ATOM 7684 C C . GLU A 1 990 ? 21.844 62.781 12.555 1 89.62 990 GLU A C 1
ATOM 7686 O O . GLU A 1 990 ? 21.688 63.625 13.438 1 89.62 990 GLU A O 1
ATOM 7691 N N . ALA A 1 991 ? 21.203 62.75 11.391 1 91.12 991 ALA A N 1
ATOM 7692 C CA . ALA A 1 991 ? 20.281 63.812 11.047 1 91.12 991 ALA A CA 1
ATOM 7693 C C . ALA A 1 991 ? 18.906 63.562 11.68 1 91.12 991 ALA A C 1
ATOM 7695 O O . ALA A 1 991 ? 18.109 64.5 11.812 1 91.12 991 ALA A O 1
ATOM 7696 N N . ASN A 1 992 ? 18.703 62.312 12.055 1 93.06 992 ASN A N 1
ATOM 7697 C CA . ASN A 1 992 ? 17.453 61.906 12.695 1 93.06 992 ASN A CA 1
ATOM 7698 C C . ASN A 1 992 ? 17.703 61.156 13.984 1 93.06 992 ASN A C 1
ATOM 7700 O O . ASN A 1 992 ? 17.438 59.938 14.055 1 93.06 992 ASN A O 1
ATOM 7704 N N . PRO A 1 993 ? 18.094 61.75 15.031 1 91.56 993 PRO A N 1
ATOM 7705 C CA . PRO A 1 993 ? 18.562 61.062 16.234 1 91.56 993 PRO A CA 1
ATOM 7706 C C . PRO A 1 993 ? 17.406 60.562 17.109 1 91.56 993 PRO A C 1
ATOM 7708 O O . PRO A 1 993 ? 17.594 59.656 17.938 1 91.56 993 PRO A O 1
ATOM 7711 N N . ALA A 1 994 ? 16.25 61.188 17.016 1 90.62 994 ALA A N 1
ATOM 7712 C CA . ALA A 1 994 ? 15.094 60.719 17.781 1 90.62 994 ALA A CA 1
ATOM 7713 C C . ALA A 1 994 ? 14.086 60.031 16.875 1 90.62 994 ALA A C 1
ATOM 7715 O O . ALA A 1 994 ? 13.438 60.688 16.047 1 90.62 994 ALA A O 1
ATOM 7716 N N . THR A 1 995 ? 14.102 58.719 16.938 1 91.69 995 THR A N 1
ATOM 7717 C CA . THR A 1 995 ? 13.188 57.969 16.078 1 91.69 995 THR A CA 1
ATOM 7718 C C . THR A 1 995 ? 12.57 56.781 16.828 1 91.69 995 THR A C 1
ATOM 7720 O O . THR A 1 995 ? 13.172 56.281 17.781 1 91.69 995 THR A O 1
ATOM 7723 N N . ASN A 1 996 ? 11.367 56.469 16.453 1 87.38 996 ASN A N 1
ATOM 7724 C CA . ASN A 1 996 ? 10.719 55.25 16.969 1 87.38 996 ASN A CA 1
ATOM 7725 C C . ASN A 1 996 ? 10.695 54.156 15.93 1 87.38 996 ASN A C 1
ATOM 7727 O O . ASN A 1 996 ? 10.008 53.125 16.109 1 87.38 996 ASN A O 1
ATOM 7731 N N . GLY A 1 997 ? 11.344 54.312 14.938 1 91.88 997 GLY A N 1
ATOM 7732 C CA . GLY A 1 997 ? 11.406 53.344 13.875 1 91.88 997 GLY A CA 1
ATOM 7733 C C . GLY A 1 997 ? 12.523 52.312 14.062 1 91.88 997 GLY A C 1
ATOM 7734 O O . GLY A 1 997 ? 12.578 51.625 15.086 1 91.88 997 GLY A O 1
ATOM 7735 N N . TYR A 1 998 ? 13.461 52.312 13.023 1 95.25 998 TYR A N 1
ATOM 7736 C CA . TYR A 1 998 ? 14.578 51.375 13.086 1 95.25 998 TYR A CA 1
ATOM 7737 C C . TYR A 1 998 ? 15.805 52.031 13.719 1 95.25 998 TYR A C 1
ATOM 7739 O O . TYR A 1 998 ? 15.969 53.25 13.656 1 95.25 998 TYR A O 1
ATOM 7747 N N . PRO A 1 999 ? 16.656 51.188 14.367 1 95.31 999 PRO A N 1
ATOM 7748 C CA . PRO A 1 999 ? 17.891 51.719 14.945 1 95.31 999 PRO A CA 1
ATOM 7749 C C . PRO A 1 999 ? 18.922 52.094 13.875 1 95.31 999 PRO A C 1
ATOM 7751 O O . PRO A 1 999 ? 18.641 52 12.68 1 95.31 999 PRO A O 1
ATOM 7754 N N . ARG A 1 1000 ? 20.047 52.5 14.414 1 94.31 1000 ARG A N 1
ATOM 7755 C CA . ARG A 1 1000 ? 21.141 52.812 13.484 1 94.31 1000 ARG A CA 1
ATOM 7756 C C . ARG A 1 1000 ? 21.562 51.594 12.695 1 94.31 1000 ARG A C 1
ATOM 7758 O O . ARG A 1 1000 ? 21.625 50.469 13.242 1 94.31 1000 ARG A O 1
ATOM 7765 N N . LEU A 1 1001 ? 21.797 51.75 11.422 1 95.75 1001 LEU A N 1
ATOM 7766 C CA . LEU A 1 1001 ? 22.422 50.688 10.656 1 95.75 1001 LEU A CA 1
ATOM 7767 C C . LEU A 1 1001 ? 23.906 50.594 10.992 1 95.75 1001 LEU A C 1
ATOM 7769 O O . LEU A 1 1001 ? 24.578 51.625 11.164 1 95.75 1001 LEU A O 1
ATOM 7773 N N . VAL A 1 1002 ? 24.312 49.344 11.148 1 94.25 1002 VAL A N 1
ATOM 7774 C CA . VAL A 1 1002 ? 25.703 49.094 11.531 1 94.25 1002 VAL A CA 1
ATOM 7775 C C . VAL A 1 1002 ? 26.406 48.312 10.43 1 94.25 1002 VAL A C 1
ATOM 7777 O O . VAL A 1 1002 ? 25.953 47.25 10.031 1 94.25 1002 VAL A O 1
ATOM 7780 N N . ASP A 1 1003 ? 27.406 48.906 9.906 1 95.12 1003 ASP A N 1
ATOM 7781 C CA . ASP A 1 1003 ? 28.297 48.156 9.023 1 95.12 1003 ASP A CA 1
ATOM 7782 C C . ASP A 1 1003 ? 29.328 47.375 9.812 1 95.12 1003 ASP A C 1
ATOM 7784 O O . ASP A 1 1003 ? 30.25 47.938 10.398 1 95.12 1003 ASP A O 1
ATOM 7788 N N . SER A 1 1004 ? 29.109 46.125 9.805 1 92.5 1004 SER A N 1
ATOM 7789 C CA . SER A 1 1004 ? 29.969 45.25 10.617 1 92.5 1004 SER A CA 1
ATOM 7790 C C . SER A 1 1004 ? 31.422 45.344 10.188 1 92.5 1004 SER A C 1
ATOM 7792 O O . SER A 1 1004 ? 32.344 45.094 10.992 1 92.5 1004 SER A O 1
ATOM 7794 N N . ARG A 1 1005 ? 31.703 45.781 9.008 1 90.69 1005 ARG A N 1
ATOM 7795 C CA . ARG A 1 1005 ? 33.062 45.781 8.5 1 90.69 1005 ARG A CA 1
ATOM 7796 C C . ARG A 1 1005 ? 33.594 47.219 8.312 1 90.69 1005 ARG A C 1
ATOM 7798 O O . ARG A 1 1005 ? 34.75 47.438 7.922 1 90.69 1005 ARG A O 1
ATOM 7805 N N . GLY A 1 1006 ? 32.781 48.156 8.594 1 90.75 1006 GLY A N 1
ATOM 7806 C CA . GLY A 1 1006 ? 33.156 49.562 8.453 1 90.75 1006 GLY A CA 1
ATOM 7807 C C . GLY A 1 1006 ? 33.969 50.062 9.617 1 90.75 1006 GLY A C 1
ATOM 7808 O O . GLY A 1 1006 ? 34.594 49.281 10.352 1 90.75 1006 GLY A O 1
ATOM 7809 N N . LYS A 1 1007 ? 34.094 51.344 9.672 1 87.19 1007 LYS A N 1
ATOM 7810 C CA . LYS A 1 1007 ? 34.844 52 10.727 1 87.19 1007 LYS A CA 1
ATOM 7811 C C . LYS A 1 1007 ? 34.312 51.625 12.109 1 87.19 1007 LYS A C 1
ATOM 7813 O O . LYS A 1 1007 ? 33.094 51.531 12.297 1 87.19 1007 LYS A O 1
ATOM 7818 N N . ARG A 1 1008 ? 35.188 51.375 13.016 1 89.25 1008 ARG A N 1
ATOM 7819 C CA . ARG A 1 1008 ? 34.812 51.031 14.375 1 89.25 1008 ARG A CA 1
ATOM 7820 C C . ARG A 1 1008 ? 34 52.156 15.016 1 89.25 1008 ARG A C 1
ATOM 7822 O O . ARG A 1 1008 ? 34.406 53.312 15.008 1 89.25 1008 ARG A O 1
ATOM 7829 N N . LEU A 1 1009 ? 32.781 52.031 15.375 1 86.38 1009 LEU A N 1
ATOM 7830 C CA . LEU A 1 1009 ? 31.891 53 15.992 1 86.38 1009 LEU A CA 1
ATOM 7831 C C . LEU A 1 1009 ? 32.312 53.281 17.422 1 86.38 1009 LEU A C 1
ATOM 7833 O O . LEU A 1 1009 ? 32 54.375 17.953 1 86.38 1009 LEU A O 1
ATOM 7837 N N . ASN A 1 1010 ? 33.344 52.781 18.031 1 77.75 1010 ASN A N 1
ATOM 7838 C CA . ASN A 1 1010 ? 33.875 52.938 19.375 1 77.75 1010 ASN A CA 1
ATOM 7839 C C . ASN A 1 1010 ? 32.75 53.156 20.391 1 77.75 1010 ASN A C 1
ATOM 7841 O O . ASN A 1 1010 ? 32.781 54.125 21.172 1 77.75 1010 ASN A O 1
ATOM 7845 N N . ILE A 1 1011 ? 31.625 52.594 20.125 1 76 1011 ILE A N 1
ATOM 7846 C CA . ILE A 1 1011 ? 30.516 52.625 21.078 1 76 1011 ILE A CA 1
ATOM 7847 C C . ILE A 1 1011 ? 30.578 51.406 22 1 76 1011 ILE A C 1
ATOM 7849 O O . ILE A 1 1011 ? 30.578 50.281 21.531 1 76 1011 ILE A O 1
ATOM 7853 N N . ASP A 1 1012 ? 31.109 51.594 23.188 1 61.56 1012 ASP A N 1
ATOM 7854 C CA . ASP A 1 1012 ? 31.125 50.469 24.156 1 61.56 1012 ASP A CA 1
ATOM 7855 C C . ASP A 1 1012 ? 29.703 50.094 24.578 1 61.56 1012 ASP A C 1
ATOM 7857 O O . ASP A 1 1012 ? 29.094 50.781 25.406 1 61.56 1012 ASP A O 1
ATOM 7861 N N . LEU A 1 1013 ? 29.016 49.406 23.703 1 58.25 1013 LEU A N 1
ATOM 7862 C CA . LEU A 1 1013 ? 27.641 49.062 24.031 1 58.25 1013 LEU A CA 1
ATOM 7863 C C . LEU A 1 1013 ? 27.578 48.188 25.297 1 58.25 1013 LEU A C 1
ATOM 7865 O O . LEU A 1 1013 ? 26.516 48.062 25.906 1 58.25 1013 LEU A O 1
ATOM 7869 N N . GLY A 1 1014 ? 28.625 47.875 25.938 1 54.81 1014 GLY A N 1
ATOM 7870 C CA . GLY A 1 1014 ? 28.656 46.844 26.969 1 54.81 1014 GLY A CA 1
ATOM 7871 C C . GLY A 1 1014 ? 28.047 45.531 26.516 1 54.81 1014 GLY A C 1
ATOM 7872 O O . GLY A 1 1014 ? 27.328 45.469 25.516 1 54.81 1014 GLY A O 1
ATOM 7873 N N . LEU A 1 1015 ? 28.5 44.25 26.922 1 52 1015 LEU A N 1
ATOM 7874 C CA . LEU A 1 1015 ? 28.188 42.844 26.578 1 52 1015 LEU A CA 1
ATOM 7875 C C . LEU A 1 1015 ? 26.672 42.625 26.562 1 52 1015 LEU A C 1
ATOM 7877 O O . LEU A 1 1015 ? 26.156 41.906 25.719 1 52 1015 LEU A O 1
ATOM 7881 N N . PRO A 1 1016 ? 25.984 43.219 27.453 1 53.41 1016 PRO A N 1
ATOM 7882 C CA . PRO A 1 1016 ? 24.562 42.875 27.578 1 53.41 1016 PRO A CA 1
ATOM 7883 C C . PRO A 1 1016 ? 23.766 43.219 26.312 1 53.41 1016 PRO A C 1
ATOM 7885 O O . PRO A 1 1016 ? 22.812 42.531 25.969 1 53.41 1016 PRO A O 1
ATOM 7888 N N . ASN A 1 1017 ? 24.266 44.219 25.484 1 59.91 1017 ASN A N 1
ATOM 7889 C CA . ASN A 1 1017 ? 23.484 44.656 24.344 1 59.91 1017 ASN A CA 1
ATOM 7890 C C . ASN A 1 1017 ? 23.812 43.844 23.094 1 59.91 1017 ASN A C 1
ATOM 7892 O O . ASN A 1 1017 ? 23.297 44.125 22.016 1 59.91 1017 ASN A O 1
ATOM 7896 N N . GLU A 1 1018 ? 24.594 42.844 23.344 1 66.38 1018 GLU A N 1
ATOM 7897 C CA . GLU A 1 1018 ? 24.984 42.062 22.172 1 66.38 1018 GLU A CA 1
ATOM 7898 C C . GLU A 1 1018 ? 24.422 40.625 22.25 1 66.38 1018 GLU A C 1
ATOM 7900 O O . GLU A 1 1018 ? 24.312 39.938 21.234 1 66.38 1018 GLU A O 1
ATOM 7905 N N . SER A 1 1019 ? 24.031 40.344 23.406 1 80.06 1019 SER A N 1
ATOM 7906 C CA . SER A 1 1019 ? 23.547 38.969 23.531 1 80.06 1019 SER A CA 1
ATOM 7907 C C . SER A 1 1019 ? 22.188 38.812 22.875 1 80.06 1019 SER A C 1
ATOM 7909 O O . SER A 1 1019 ? 21.25 39.562 23.156 1 80.06 1019 SER A O 1
ATOM 7911 N N . SER A 1 1020 ? 22.109 37.875 22.047 1 84.62 1020 SER A N 1
ATOM 7912 C CA . SER A 1 1020 ? 20.859 37.594 21.359 1 84.62 1020 SER A CA 1
ATOM 7913 C C . SER A 1 1020 ? 19.734 37.25 22.344 1 84.62 1020 SER A C 1
ATOM 7915 O O . SER A 1 1020 ? 18.562 37.5 22.062 1 84.62 1020 SER A O 1
ATOM 7917 N N . SER A 1 1021 ? 20.125 36.781 23.469 1 86.31 1021 SER A N 1
ATOM 7918 C CA . SER A 1 1021 ? 19.125 36.438 24.484 1 86.31 1021 SER A CA 1
ATOM 7919 C C . SER A 1 1021 ? 18.391 37.688 24.969 1 86.31 1021 SER A C 1
ATOM 7921 O O . SER A 1 1021 ? 17.234 37.594 25.406 1 86.31 1021 SER A O 1
ATOM 7923 N N . ILE A 1 1022 ? 19.094 38.844 24.906 1 89.56 1022 ILE A N 1
ATOM 7924 C CA . ILE A 1 1022 ? 18.484 40.094 25.344 1 89.56 1022 ILE A CA 1
ATOM 7925 C C . ILE A 1 1022 ? 17.828 40.781 24.141 1 89.56 1022 ILE A C 1
ATOM 7927 O O . ILE A 1 1022 ? 16.672 41.219 24.219 1 89.56 1022 ILE A O 1
ATOM 7931 N N . THR A 1 1023 ? 18.562 40.844 23.094 1 90.75 1023 THR A N 1
ATOM 7932 C CA . THR A 1 1023 ? 18.156 41.688 21.984 1 90.75 1023 THR A CA 1
ATOM 7933 C C . THR A 1 1023 ? 16.953 41.094 21.25 1 90.75 1023 THR A C 1
ATOM 7935 O O . THR A 1 1023 ? 16.219 41.812 20.578 1 90.75 1023 THR A O 1
ATOM 7938 N N . GLU A 1 1024 ? 16.672 39.844 21.375 1 90.38 1024 GLU A N 1
ATOM 7939 C CA . GLU A 1 1024 ? 15.523 39.219 20.734 1 90.38 1024 GLU A CA 1
ATOM 7940 C C . GLU A 1 1024 ? 14.219 39.75 21.328 1 90.38 1024 GLU A C 1
ATOM 7942 O O . GLU A 1 1024 ? 13.156 39.594 20.719 1 90.38 1024 GLU A O 1
ATOM 7947 N N . GLY A 1 1025 ? 14.328 40.344 22.438 1 92.06 1025 GLY A N 1
ATOM 7948 C CA . GLY A 1 1025 ? 13.164 40.875 23.141 1 92.06 1025 GLY A CA 1
ATOM 7949 C C . GLY A 1 1025 ? 12.422 41.938 22.328 1 92.06 1025 GLY A C 1
ATOM 7950 O O . GLY A 1 1025 ? 11.227 42.156 22.562 1 92.06 1025 GLY A O 1
ATOM 7951 N N . ILE A 1 1026 ? 13.086 42.594 21.391 1 92.56 1026 ILE A N 1
ATOM 7952 C CA . ILE A 1 1026 ? 12.445 43.656 20.625 1 92.56 1026 ILE A CA 1
ATOM 7953 C C . ILE A 1 1026 ? 11.391 43.062 19.688 1 92.56 1026 ILE A C 1
ATOM 7955 O O . ILE A 1 1026 ? 10.492 43.75 19.219 1 92.56 1026 ILE A O 1
ATOM 7959 N N . PHE A 1 1027 ? 11.477 41.781 19.406 1 93.5 1027 PHE A N 1
ATOM 7960 C CA . PHE A 1 1027 ? 10.609 41.188 18.406 1 93.5 1027 PHE A CA 1
ATOM 7961 C C . PHE A 1 1027 ? 9.383 40.562 19.062 1 93.5 1027 PHE A C 1
ATOM 7963 O O . PHE A 1 1027 ? 8.391 40.25 18.391 1 93.5 1027 PHE A O 1
ATOM 7970 N N . TYR A 1 1028 ? 9.398 40.219 20.328 1 93.62 1028 TYR A N 1
ATOM 7971 C CA . TYR A 1 1028 ? 8.273 39.562 20.969 1 93.62 1028 TYR A CA 1
ATOM 7972 C C . TYR A 1 1028 ? 7.148 40.562 21.25 1 93.62 1028 TYR A C 1
ATOM 7974 O O . TYR A 1 1028 ? 7.387 41.656 21.781 1 93.62 1028 TYR A O 1
ATOM 7982 N N . GLU A 1 1029 ? 5.988 40.156 20.766 1 93.56 1029 GLU A N 1
ATOM 7983 C CA . GLU A 1 1029 ? 4.773 40.969 20.922 1 93.56 1029 GLU A CA 1
ATOM 7984 C C . GLU A 1 1029 ? 3.617 40.125 21.438 1 93.56 1029 GLU A C 1
ATOM 7986 O O . GLU A 1 1029 ? 3.707 38.875 21.453 1 93.56 1029 GLU A O 1
ATOM 7991 N N . ASN A 1 1030 ? 2.643 40.875 21.891 1 94.38 1030 ASN A N 1
ATOM 7992 C CA . ASN A 1 1030 ? 1.414 40.188 22.266 1 94.38 1030 ASN A CA 1
ATOM 7993 C C . ASN A 1 1030 ? 0.706 39.562 21.062 1 94.38 1030 ASN A C 1
ATOM 7995 O O . ASN A 1 1030 ? 0.317 40.312 20.141 1 94.38 1030 ASN A O 1
ATOM 7999 N N . GLY A 1 1031 ? 0.559 38.312 21.062 1 94.31 1031 GLY A N 1
ATOM 8000 C CA . GLY A 1 1031 ? -0.044 37.625 19.938 1 94.31 1031 GLY A CA 1
ATOM 8001 C C . GLY A 1 1031 ? -1.524 37.344 20.141 1 94.31 1031 GLY A C 1
ATOM 8002 O O . GLY A 1 1031 ? -2.088 36.469 19.484 1 94.31 1031 GLY A O 1
ATOM 8003 N N . SER A 1 1032 ? -2.232 38.094 20.938 1 96.12 1032 SER A N 1
ATOM 8004 C CA . SER A 1 1032 ? -3.66 37.906 21.172 1 96.12 1032 SER A CA 1
ATOM 8005 C C . SER A 1 1032 ? -4.477 38.219 19.922 1 96.12 1032 SER A C 1
ATOM 8007 O O . SER A 1 1032 ? -4.156 39.156 19.203 1 96.12 1032 SER A O 1
ATOM 8009 N N . TYR A 1 1033 ? -5.469 37.406 19.703 1 95.12 1033 TYR A N 1
ATOM 8010 C CA . TYR A 1 1033 ? -6.316 37.688 18.547 1 95.12 1033 TYR A CA 1
ATOM 8011 C C . TYR A 1 1033 ? -7.734 37.188 18.781 1 95.12 1033 TYR A C 1
ATOM 8013 O O . TYR A 1 1033 ? -7.969 36.375 19.672 1 95.12 1033 TYR A O 1
ATOM 8021 N N . PHE A 1 1034 ? -8.609 37.75 18.078 1 95.94 1034 PHE A N 1
ATOM 8022 C CA . PHE A 1 1034 ? -9.984 37.281 17.875 1 95.94 1034 PHE A CA 1
ATOM 8023 C C . PHE A 1 1034 ? -10.266 37.062 16.406 1 95.94 1034 PHE A C 1
ATOM 8025 O O . PHE A 1 1034 ? -10 37.906 15.562 1 95.94 1034 PHE A O 1
ATOM 8032 N N . LYS A 1 1035 ? -10.727 35.938 16.094 1 93.94 1035 LYS A N 1
ATOM 8033 C CA . LYS A 1 1035 ? -10.922 35.562 14.695 1 93.94 1035 LYS A CA 1
ATOM 8034 C C . LYS A 1 1035 ? -12.367 35.125 14.445 1 93.94 1035 LYS A C 1
ATOM 8036 O O . LYS A 1 1035 ? -12.961 34.406 15.258 1 93.94 1035 LYS A O 1
ATOM 8041 N N . LEU A 1 1036 ? -12.93 35.594 13.359 1 93.88 1036 LEU A N 1
ATOM 8042 C CA . LEU A 1 1036 ? -14.195 35.062 12.867 1 93.88 1036 LEU A CA 1
ATOM 8043 C C . LEU A 1 1036 ? -13.953 33.875 11.969 1 93.88 1036 LEU A C 1
ATOM 8045 O O . LEU A 1 1036 ? -13.75 34 10.766 1 93.88 1036 LEU A O 1
ATOM 8049 N N . GLY A 1 1037 ? -14.094 32.75 12.586 1 88.31 1037 GLY A N 1
ATOM 8050 C CA . GLY A 1 1037 ? -13.734 31.516 11.922 1 88.31 1037 GLY A CA 1
ATOM 8051 C C . GLY A 1 1037 ? -14.633 31.188 10.75 1 88.31 1037 GLY A C 1
ATOM 8052 O O . GLY A 1 1037 ? -14.156 30.75 9.695 1 88.31 1037 GLY A O 1
ATOM 8053 N N . SER A 1 1038 ? -15.938 31.281 10.945 1 90 1038 SER A N 1
ATOM 8054 C CA . SER A 1 1038 ? -16.844 30.953 9.852 1 90 1038 SER A CA 1
ATOM 8055 C C . SER A 1 1038 ? -18.203 31.625 10.039 1 90 1038 SER A C 1
ATOM 8057 O O . SER A 1 1038 ? -18.609 31.906 11.172 1 90 1038 SER A O 1
ATOM 8059 N N . ALA A 1 1039 ? -18.797 31.891 8.922 1 93.19 1039 ALA A N 1
ATOM 8060 C CA . ALA A 1 1039 ? -20.188 32.375 8.828 1 93.19 1039 ALA A CA 1
ATOM 8061 C C . ALA A 1 1039 ? -20.938 31.625 7.723 1 93.19 1039 ALA A C 1
ATOM 8063 O O . ALA A 1 1039 ? -20.531 31.672 6.559 1 93.19 1039 ALA A O 1
ATOM 8064 N N . THR A 1 1040 ? -22 31.016 8.117 1 92.75 1040 THR A N 1
ATOM 8065 C CA . THR A 1 1040 ? -22.75 30.234 7.148 1 92.75 1040 THR A CA 1
ATOM 8066 C C . THR A 1 1040 ? -24.203 30.688 7.086 1 92.75 1040 THR A C 1
ATOM 8068 O O . THR A 1 1040 ? -24.875 30.781 8.117 1 92.75 1040 THR A O 1
ATOM 8071 N N . LEU A 1 1041 ? -24.688 31 5.934 1 94.81 1041 LEU A N 1
ATOM 8072 C CA . LEU A 1 1041 ? -26.094 31.266 5.66 1 94.81 1041 LEU A CA 1
ATOM 8073 C C . LEU A 1 1041 ? -26.703 30.125 4.863 1 94.81 1041 LEU A C 1
ATOM 8075 O O . LEU A 1 1041 ? -26.25 29.797 3.768 1 94.81 1041 LEU A O 1
ATOM 8079 N N . SER A 1 1042 ? -27.703 29.562 5.453 1 93.38 1042 SER A N 1
ATOM 8080 C CA . SER A 1 1042 ? -28.312 28.422 4.793 1 93.38 1042 SER A CA 1
ATOM 8081 C C . SER A 1 1042 ? -29.812 28.656 4.551 1 93.38 1042 SER A C 1
ATOM 8083 O O . SER A 1 1042 ? -30.453 29.406 5.297 1 93.38 1042 SER A O 1
ATOM 8085 N N . TYR A 1 1043 ? -30.281 28.094 3.51 1 94.88 1043 TYR A N 1
ATOM 8086 C CA . TYR A 1 1043 ? -31.688 28.125 3.145 1 94.88 1043 TYR A CA 1
ATOM 8087 C C . TYR A 1 1043 ? -32.219 26.719 2.898 1 94.88 1043 TYR A C 1
ATOM 8089 O O . TYR A 1 1043 ? -31.578 25.922 2.197 1 94.88 1043 TYR A O 1
ATOM 8097 N N . SER A 1 1044 ? -33.344 26.422 3.502 1 92.25 1044 SER A N 1
ATOM 8098 C CA . SER A 1 1044 ? -34 25.141 3.283 1 92.25 1044 SER A CA 1
ATOM 8099 C C . SER A 1 1044 ? -35.312 25.312 2.492 1 92.25 1044 SER A C 1
ATOM 8101 O O . SER A 1 1044 ? -36.219 26.016 2.932 1 92.25 1044 SER A O 1
ATOM 8103 N N . VAL A 1 1045 ? -35.438 24.641 1.441 1 92.5 1045 VAL A N 1
ATOM 8104 C CA . VAL A 1 1045 ? -36.625 24.719 0.593 1 92.5 1045 VAL A CA 1
ATOM 8105 C C . VAL A 1 1045 ? -37.812 24.078 1.301 1 92.5 1045 VAL A C 1
ATOM 8107 O O . VAL A 1 1045 ? -37.688 23.047 1.946 1 92.5 1045 VAL A O 1
ATOM 8110 N N . PRO A 1 1046 ? -38.969 24.688 1.239 1 89.25 1046 PRO A N 1
ATOM 8111 C CA . PRO A 1 1046 ? -40.156 24.156 1.925 1 89.25 1046 PRO A CA 1
ATOM 8112 C C . PRO A 1 1046 ? -40.5 22.75 1.479 1 89.25 1046 PRO A C 1
ATOM 8114 O O . PRO A 1 1046 ? -40.312 22.391 0.308 1 89.25 1046 PRO A O 1
ATOM 8117 N N . GLU A 1 1047 ? -41 22.031 2.396 1 84.81 1047 GLU A N 1
ATOM 8118 C CA . GLU A 1 1047 ? -41.312 20.609 2.188 1 84.81 1047 GLU A CA 1
ATOM 8119 C C . GLU A 1 1047 ? -42.281 20.438 1.026 1 84.81 1047 GLU A C 1
ATOM 8121 O O . GLU A 1 1047 ? -42.25 19.438 0.313 1 84.81 1047 GLU A O 1
ATOM 8126 N N . LYS A 1 1048 ? -43.281 21.438 0.893 1 83.69 1048 LYS A N 1
ATOM 8127 C CA . LYS A 1 1048 ? -44.25 21.344 -0.176 1 83.69 1048 LYS A CA 1
ATOM 8128 C C . LYS A 1 1048 ? -43.594 21.266 -1.544 1 83.69 1048 LYS A C 1
ATOM 8130 O O . LYS A 1 1048 ? -44.031 20.531 -2.426 1 83.69 1048 LYS A O 1
ATOM 8135 N N . ILE A 1 1049 ? -42.562 21.984 -1.673 1 88.31 1049 ILE A N 1
ATOM 8136 C CA . ILE A 1 1049 ? -41.844 22.031 -2.943 1 88.31 1049 ILE A CA 1
ATOM 8137 C C . ILE A 1 1049 ? -40.969 20.781 -3.084 1 88.31 1049 ILE A C 1
ATOM 8139 O O . ILE A 1 1049 ? -40.875 20.188 -4.16 1 88.31 1049 ILE A O 1
ATOM 8143 N N . THR A 1 1050 ? -40.344 20.438 -1.991 1 87.88 1050 THR A N 1
ATOM 8144 C CA . THR A 1 1050 ? -39.438 19.297 -2.07 1 87.88 1050 THR A CA 1
ATOM 8145 C C . THR A 1 1050 ? -40.188 18.016 -2.336 1 87.88 1050 THR A C 1
ATOM 8147 O O . THR A 1 1050 ? -39.75 17.156 -3.088 1 87.88 1050 THR A O 1
ATOM 8150 N N . ARG A 1 1051 ? -41.281 17.875 -1.766 1 81.44 1051 ARG A N 1
ATOM 8151 C CA . ARG A 1 1051 ? -42.094 16.703 -1.983 1 81.44 1051 ARG A CA 1
ATOM 8152 C C . ARG A 1 1051 ? -42.562 16.625 -3.434 1 81.44 1051 ARG A C 1
ATOM 8154 O O . ARG A 1 1051 ? -42.688 15.531 -3.992 1 81.44 1051 ARG A O 1
ATOM 8161 N N . GLY A 1 1052 ? -42.875 17.781 -3.912 1 79.94 1052 GLY A N 1
ATOM 8162 C CA . GLY A 1 1052 ? -43.25 17.812 -5.316 1 79.94 1052 GLY A CA 1
ATOM 8163 C C . GLY A 1 1052 ? -42.156 17.344 -6.246 1 79.94 1052 GLY A C 1
ATOM 8164 O O . GLY A 1 1052 ? -42.438 16.766 -7.301 1 79.94 1052 GLY A O 1
ATOM 8165 N N . LEU A 1 1053 ? -40.969 17.516 -5.84 1 84.31 1053 LEU A N 1
ATOM 8166 C CA . LEU A 1 1053 ? -39.812 17.141 -6.652 1 84.31 1053 LEU A CA 1
ATOM 8167 C C . LEU A 1 1053 ? -39.344 15.742 -6.309 1 84.31 1053 LEU A C 1
ATOM 8169 O O . LEU A 1 1053 ? -38.375 15.25 -6.891 1 84.31 1053 LEU A O 1
ATOM 8173 N N . GLY A 1 1054 ? -40.031 15.062 -5.324 1 78 1054 GLY A N 1
ATOM 8174 C CA . GLY A 1 1054 ? -39.625 13.727 -4.898 1 78 1054 GLY A CA 1
ATOM 8175 C C . GLY A 1 1054 ? -38.406 13.719 -4.004 1 78 1054 GLY A C 1
ATOM 8176 O O . GLY A 1 1054 ? -37.719 12.703 -3.908 1 78 1054 GLY A O 1
ATOM 8177 N N . LEU A 1 1055 ? -38.188 14.906 -3.467 1 86.81 1055 LEU A N 1
ATOM 8178 C CA . LEU A 1 1055 ? -37.031 15.039 -2.574 1 86.81 1055 LEU A CA 1
ATOM 8179 C C . LEU A 1 1055 ? -37.469 15.125 -1.12 1 86.81 1055 LEU A C 1
ATOM 8181 O O . LEU A 1 1055 ? -38.594 15.555 -0.838 1 86.81 1055 LEU A O 1
ATOM 8185 N N . THR A 1 1056 ? -36.656 14.531 -0.278 1 81.56 1056 THR A N 1
ATOM 8186 C CA . THR A 1 1056 ? -36.938 14.664 1.145 1 81.56 1056 THR A CA 1
ATOM 8187 C C . THR A 1 1056 ? -36.5 16.016 1.675 1 81.56 1056 THR A C 1
ATOM 8189 O O . THR A 1 1056 ? -37.094 16.562 2.6 1 81.56 1056 THR A O 1
ATOM 8192 N N . SER A 1 1057 ? -35.438 16.453 1.138 1 87.88 1057 SER A N 1
ATOM 8193 C CA . SER A 1 1057 ? -34.906 17.734 1.572 1 87.88 1057 SER A CA 1
ATOM 8194 C C . SER A 1 1057 ? -34.062 18.391 0.487 1 87.88 1057 SER A C 1
ATOM 8196 O O . SER A 1 1057 ? -33.469 17.688 -0.348 1 87.88 1057 SER A O 1
ATOM 8198 N N . LEU A 1 1058 ? -34.094 19.609 0.387 1 92.38 1058 LEU A N 1
ATOM 8199 C CA . LEU A 1 1058 ? -33.25 20.422 -0.495 1 92.38 1058 LEU A CA 1
ATOM 8200 C C . LEU A 1 1058 ? -32.812 21.719 0.2 1 92.38 1058 LEU A C 1
ATOM 8202 O O . LEU A 1 1058 ? -33.656 22.438 0.743 1 92.38 1058 LEU A O 1
ATOM 8206 N N . GLY A 1 1059 ? -31.594 21.875 0.286 1 93 1059 GLY A N 1
ATOM 8207 C CA . GLY A 1 1059 ? -31.062 23.062 0.931 1 93 1059 GLY A CA 1
ATOM 8208 C C . GLY A 1 1059 ? -29.797 23.594 0.279 1 93 1059 GLY A C 1
ATOM 8209 O O . GLY A 1 1059 ? -29.141 22.875 -0.471 1 93 1059 GLY A O 1
ATOM 8210 N N . ALA A 1 1060 ? -29.547 24.812 0.458 1 93.75 1060 ALA A N 1
ATOM 8211 C CA . ALA A 1 1060 ? -28.328 25.453 -0.013 1 93.75 1060 ALA A CA 1
ATOM 8212 C C . ALA A 1 1060 ? -27.719 26.328 1.08 1 93.75 1060 ALA A C 1
ATOM 8214 O O . ALA A 1 1060 ? -28.422 26.797 1.976 1 93.75 1060 ALA A O 1
ATOM 8215 N N . ALA A 1 1061 ? -26.422 26.406 0.964 1 93.31 1061 ALA A N 1
ATOM 8216 C CA . ALA A 1 1061 ? -25.734 27.219 1.969 1 93.31 1061 ALA A CA 1
ATOM 8217 C C . ALA A 1 1061 ? -24.547 27.938 1.362 1 93.31 1061 ALA A C 1
ATOM 8219 O O . ALA A 1 1061 ? -23.922 27.453 0.422 1 93.31 1061 ALA A O 1
ATOM 8220 N N . ILE A 1 1062 ? -24.25 29.125 1.847 1 94.5 1062 ILE A N 1
ATOM 8221 C CA . ILE A 1 1062 ? -23.031 29.875 1.562 1 94.5 1062 ILE A CA 1
ATOM 8222 C C . ILE A 1 1062 ? -22.234 30.062 2.846 1 94.5 1062 ILE A C 1
ATOM 8224 O O . ILE A 1 1062 ? -22.781 30.453 3.879 1 94.5 1062 ILE A O 1
ATOM 8228 N N . THR A 1 1063 ? -20.969 29.703 2.764 1 92.81 1063 THR A N 1
ATOM 8229 C CA . THR A 1 1063 ? -20.125 29.781 3.953 1 92.81 1063 THR A CA 1
ATOM 8230 C C . THR A 1 1063 ? -18.875 30.609 3.676 1 92.81 1063 THR A C 1
ATOM 8232 O O . THR A 1 1063 ? -18.188 30.406 2.674 1 92.81 1063 THR A O 1
ATOM 8235 N N . GLY A 1 1064 ? -18.578 31.594 4.5 1 92.31 1064 GLY A N 1
ATOM 8236 C CA . GLY A 1 1064 ? -17.312 32.312 4.543 1 92.31 1064 GLY A CA 1
ATOM 8237 C C . GLY A 1 1064 ? -16.406 31.859 5.672 1 92.31 1064 GLY A C 1
ATOM 8238 O O . GLY A 1 1064 ? -16.859 31.703 6.812 1 92.31 1064 GLY A O 1
ATOM 8239 N N . SER A 1 1065 ? -15.156 31.531 5.336 1 89.75 1065 SER A N 1
ATOM 8240 C CA . SER A 1 1065 ? -14.211 31.062 6.34 1 89.75 1065 SER A CA 1
ATOM 8241 C C . SER A 1 1065 ? -13.023 32.031 6.457 1 89.75 1065 SER A C 1
ATOM 8243 O O . SER A 1 1065 ? -12.539 32.531 5.453 1 89.75 1065 SER A O 1
ATOM 8245 N N . ASN A 1 1066 ? -12.523 32.156 7.648 1 88.94 1066 ASN A N 1
ATOM 8246 C CA . ASN A 1 1066 ? -11.414 33.062 7.941 1 88.94 1066 ASN A CA 1
ATOM 8247 C C . ASN A 1 1066 ? -11.68 34.469 7.418 1 88.94 1066 ASN A C 1
ATOM 8249 O O . ASN A 1 1066 ? -10.852 35.031 6.695 1 88.94 1066 ASN A O 1
ATOM 8253 N N . LEU A 1 1067 ? -12.742 35.031 7.836 1 90.62 1067 LEU A N 1
ATOM 8254 C CA . LEU A 1 1067 ? -13.219 36.281 7.25 1 90.62 1067 LEU A CA 1
ATOM 8255 C C . LEU A 1 1067 ? -12.375 37.469 7.727 1 90.62 1067 LEU A C 1
ATOM 8257 O O . LEU A 1 1067 ? -11.992 38.312 6.926 1 90.62 1067 LEU A O 1
ATOM 8261 N N . PHE A 1 1068 ? -12.148 37.5 9.055 1 90.44 1068 PHE A N 1
ATOM 8262 C CA . PHE A 1 1068 ? -11.25 38.531 9.531 1 90.44 1068 PHE A CA 1
ATOM 8263 C C . PHE A 1 1068 ? -10.672 38.156 10.898 1 90.44 1068 PHE A C 1
ATOM 8265 O O . PHE A 1 1068 ? -11.195 37.281 11.578 1 90.44 1068 PHE A O 1
ATOM 8272 N N . ILE A 1 1069 ? -9.609 38.781 11.258 1 92.06 1069 ILE A N 1
ATOM 8273 C CA . ILE A 1 1069 ? -8.914 38.594 12.531 1 92.06 1069 ILE A CA 1
ATOM 8274 C C . ILE A 1 1069 ? -8.617 39.969 13.148 1 92.06 1069 ILE A C 1
ATOM 8276 O O . ILE A 1 1069 ? -8.18 40.906 12.445 1 92.06 1069 ILE A O 1
ATOM 8280 N N . ILE A 1 1070 ? -8.961 40.156 14.383 1 95.19 1070 ILE A N 1
ATOM 8281 C CA . ILE A 1 1070 ? -8.625 41.375 15.141 1 95.19 1070 ILE A CA 1
ATOM 8282 C C . ILE A 1 1070 ? -7.43 41.094 16.047 1 95.19 1070 ILE A C 1
ATOM 8284 O O . ILE A 1 1070 ? -7.492 40.219 16.922 1 95.19 1070 ILE A O 1
ATOM 8288 N N . THR A 1 1071 ? -6.383 41.688 15.836 1 94.69 1071 THR A N 1
ATOM 8289 C CA . THR A 1 1071 ? -5.168 41.469 16.609 1 94.69 1071 THR A CA 1
ATOM 8290 C C . THR A 1 1071 ? -4.281 42.719 16.609 1 94.69 1071 THR A C 1
ATOM 8292 O O . THR A 1 1071 ? -4.406 43.562 15.734 1 94.69 1071 THR A O 1
ATOM 8295 N N . LYS A 1 1072 ? -3.479 42.875 17.594 1 92.62 1072 LYS A N 1
ATOM 8296 C CA . LYS A 1 1072 ? -2.461 43.938 17.641 1 92.62 1072 LYS A CA 1
ATOM 8297 C C . LYS A 1 1072 ? -1.104 43.406 17.188 1 92.62 1072 LYS A C 1
ATOM 8299 O O . LYS A 1 1072 ? -0.108 44.125 17.219 1 92.62 1072 LYS A O 1
ATOM 8304 N N . TYR A 1 1073 ? -1.081 42.156 16.828 1 92.56 1073 TYR A N 1
ATOM 8305 C CA . TYR A 1 1073 ? 0.14 41.531 16.328 1 92.56 1073 TYR A CA 1
ATOM 8306 C C . TYR A 1 1073 ? 0.59 42.188 15.023 1 92.56 1073 TYR A C 1
ATOM 8308 O O . TYR A 1 1073 ? -0.207 42.344 14.094 1 92.56 1073 TYR A O 1
ATOM 8316 N N . SER A 1 1074 ? 1.78 42.594 14.969 1 89 1074 SER A N 1
ATOM 8317 C CA . SER A 1 1074 ? 2.275 43.344 13.828 1 89 1074 SER A CA 1
ATOM 8318 C C . SER A 1 1074 ? 2.715 42.438 12.695 1 89 1074 SER A C 1
ATOM 8320 O O . SER A 1 1074 ? 2.854 42.875 11.547 1 89 1074 SER A O 1
ATOM 8322 N N . GLY A 1 1075 ? 2.908 41.188 12.984 1 85.81 1075 GLY A N 1
ATOM 8323 C CA . GLY A 1 1075 ? 3.32 40.25 11.93 1 85.81 1075 GLY A CA 1
ATOM 8324 C C . GLY A 1 1075 ? 2.199 39.906 10.977 1 85.81 1075 GLY A C 1
ATOM 8325 O O . GLY A 1 1075 ? 1.197 40.625 10.891 1 85.81 1075 GLY A O 1
ATOM 8326 N N . LEU A 1 1076 ? 2.439 38.938 10.133 1 84.62 1076 LEU A N 1
ATOM 8327 C CA . LEU A 1 1076 ? 1.5 38.594 9.078 1 84.62 1076 LEU A CA 1
ATOM 8328 C C . LEU A 1 1076 ? 0.245 37.938 9.664 1 84.62 1076 LEU A C 1
ATOM 8330 O O . LEU A 1 1076 ? -0.873 38.344 9.328 1 84.62 1076 LEU A O 1
ATOM 8334 N N . ASN A 1 1077 ? 0.426 36.906 10.523 1 89.25 1077 ASN A N 1
ATOM 8335 C CA . ASN A 1 1077 ? -0.657 36.156 11.172 1 89.25 1077 ASN A CA 1
ATOM 8336 C C . ASN A 1 1077 ? -0.224 35.625 12.523 1 89.25 1077 ASN A C 1
ATOM 8338 O O . ASN A 1 1077 ? 0.72 34.812 12.609 1 89.25 1077 ASN A O 1
ATOM 8342 N N . PRO A 1 1078 ? -0.863 36 13.547 1 90.19 1078 PRO A N 1
ATOM 8343 C CA . PRO A 1 1078 ? -0.456 35.5 14.867 1 90.19 1078 PRO A CA 1
ATOM 8344 C C . PRO A 1 1078 ? -0.677 34 15.039 1 90.19 1078 PRO A C 1
ATOM 8346 O O . PRO A 1 1078 ? -0.046 33.375 15.891 1 90.19 1078 PRO A O 1
ATOM 8349 N N . GLU A 1 1079 ? -1.537 33.469 14.297 1 88.06 1079 GLU A N 1
ATOM 8350 C CA . GLU A 1 1079 ? -1.787 32.031 14.391 1 88.06 1079 GLU A CA 1
ATOM 8351 C C . GLU A 1 1079 ? -0.641 31.219 13.773 1 88.06 1079 GLU A C 1
ATOM 8353 O O . GLU A 1 1079 ? -0.341 30.109 14.227 1 88.06 1079 GLU A O 1
ATOM 8358 N N . THR A 1 1080 ? -0.151 31.719 12.695 1 87.38 1080 THR A N 1
ATOM 8359 C CA . THR A 1 1080 ? 0.99 31.109 12.016 1 87.38 1080 THR A CA 1
ATOM 8360 C C . THR A 1 1080 ? 2.094 32.125 11.797 1 87.38 1080 THR A C 1
ATOM 8362 O O . THR A 1 1080 ? 2.311 32.594 10.672 1 87.38 1080 THR A O 1
ATOM 8365 N N . PRO A 1 1081 ? 2.803 32.312 12.789 1 87.56 1081 PRO A N 1
ATOM 8366 C CA . PRO A 1 1081 ? 3.809 33.375 12.688 1 87.56 1081 PRO A CA 1
ATOM 8367 C C . PRO A 1 1081 ? 4.938 33.031 11.719 1 87.56 1081 PRO A C 1
ATOM 8369 O O . PRO A 1 1081 ? 5.277 31.859 11.555 1 87.56 1081 PRO A O 1
ATOM 8372 N N . GLY A 1 1082 ? 5.488 34 11.148 1 85.31 1082 GLY A N 1
ATOM 8373 C CA . GLY A 1 1082 ? 6.605 33.844 10.227 1 85.31 1082 GLY A CA 1
ATOM 8374 C C . GLY A 1 1082 ? 6.172 33.781 8.773 1 85.31 1082 GLY A C 1
ATOM 8375 O O . GLY A 1 1082 ? 5.008 34.031 8.461 1 85.31 1082 GLY A O 1
ATOM 8376 N N . ALA A 1 1083 ? 7.121 33.594 7.887 1 86.56 1083 ALA A N 1
ATOM 8377 C CA . ALA A 1 1083 ? 6.852 33.438 6.461 1 86.56 1083 ALA A CA 1
ATOM 8378 C C . ALA A 1 1083 ? 6.562 32 6.09 1 86.56 1083 ALA A C 1
ATOM 8380 O O . ALA A 1 1083 ? 7.449 31.281 5.609 1 86.56 1083 ALA A O 1
ATOM 8381 N N . VAL A 1 1084 ? 5.379 31.609 6.328 1 86.44 1084 VAL A N 1
ATOM 8382 C CA . VAL A 1 1084 ? 4.926 30.25 6.047 1 86.44 1084 VAL A CA 1
ATOM 8383 C C . VAL A 1 1084 ? 3.73 30.297 5.094 1 86.44 1084 VAL A C 1
ATOM 8385 O O . VAL A 1 1084 ? 3.322 31.375 4.648 1 86.44 1084 VAL A O 1
ATOM 8388 N N . TYR A 1 1085 ? 3.322 29.188 4.684 1 87.88 1085 TYR A N 1
ATOM 8389 C CA . TYR A 1 1085 ? 2.133 29.141 3.842 1 87.88 1085 TYR A CA 1
ATOM 8390 C C . TYR A 1 1085 ? 0.97 29.875 4.496 1 87.88 1085 TYR A C 1
ATOM 8392 O O . TYR A 1 1085 ? 0.536 29.5 5.594 1 87.88 1085 TYR A O 1
ATOM 8400 N N . PRO A 1 1086 ? 0.435 30.812 3.979 1 87.69 1086 PRO A N 1
ATOM 8401 C CA . PRO A 1 1086 ? -0.538 31.688 4.633 1 87.69 1086 PRO A CA 1
ATOM 8402 C C . PRO A 1 1086 ? -1.924 31.062 4.738 1 87.69 1086 PRO A C 1
ATOM 8404 O O . PRO A 1 1086 ? -2.309 30.25 3.885 1 87.69 1086 PRO A O 1
ATOM 8407 N N . ILE A 1 1087 ? -2.594 31.484 5.801 1 86.69 1087 ILE A N 1
ATOM 8408 C CA . ILE A 1 1087 ? -4.016 31.172 5.93 1 86.69 1087 ILE A CA 1
ATOM 8409 C C . ILE A 1 1087 ? -4.836 32.219 5.184 1 86.69 1087 ILE A C 1
ATOM 8411 O O . ILE A 1 1087 ? -4.672 33.438 5.406 1 86.69 1087 ILE A O 1
ATOM 8415 N N . SER A 1 1088 ? -5.73 31.797 4.293 1 87 1088 SER A N 1
ATOM 8416 C CA . SER A 1 1088 ? -6.457 32.75 3.467 1 87 1088 SER A CA 1
ATOM 8417 C C . SER A 1 1088 ? -7.965 32.594 3.641 1 87 1088 SER A C 1
ATOM 8419 O O . SER A 1 1088 ? -8.438 31.609 4.176 1 87 1088 SER A O 1
ATOM 8421 N N . ARG A 1 1089 ? -8.594 33.656 3.18 1 90.5 1089 ARG A N 1
ATOM 8422 C CA . ARG A 1 1089 ? -10.055 33.656 3.184 1 90.5 1089 ARG A CA 1
ATOM 8423 C C . ARG A 1 1089 ? -10.609 32.75 2.102 1 90.5 1089 ARG A C 1
ATOM 8425 O O . ARG A 1 1089 ? -10.039 32.625 1.016 1 90.5 1089 ARG A O 1
ATOM 8432 N N . SER A 1 1090 ? -11.641 32.125 2.504 1 90.5 1090 SER A N 1
ATOM 8433 C CA . SER A 1 1090 ? -12.289 31.266 1.521 1 90.5 1090 SER A CA 1
ATOM 8434 C C . SER A 1 1090 ? -13.805 31.406 1.576 1 90.5 1090 SER A C 1
ATOM 8436 O O . SER A 1 1090 ? -14.367 31.75 2.617 1 90.5 1090 SER A O 1
ATOM 8438 N N . PHE A 1 1091 ? -14.477 31.172 0.425 1 93.5 1091 PHE A N 1
ATOM 8439 C CA . PHE A 1 1091 ? -15.93 31.141 0.284 1 93.5 1091 PHE A CA 1
ATOM 8440 C C . PHE A 1 1091 ? -16.391 29.844 -0.369 1 93.5 1091 PHE A C 1
ATOM 8442 O O . PHE A 1 1091 ? -15.758 29.359 -1.312 1 93.5 1091 PHE A O 1
ATOM 8449 N N . SER A 1 1092 ? -17.375 29.312 0.234 1 93.38 1092 SER A N 1
ATOM 8450 C CA . SER A 1 1092 ? -17.859 28.062 -0.31 1 93.38 1092 SER A CA 1
ATOM 8451 C C . SER A 1 1092 ? -19.359 28.078 -0.519 1 93.38 1092 SER A C 1
ATOM 8453 O O . SER A 1 1092 ? -20.094 28.688 0.275 1 93.38 1092 SER A O 1
ATOM 8455 N N . PHE A 1 1093 ? -19.828 27.453 -1.599 1 95.19 1093 PHE A N 1
ATOM 8456 C CA . PHE A 1 1093 ? -21.234 27.203 -1.908 1 95.19 1093 PHE A CA 1
ATOM 8457 C C . PHE A 1 1093 ? -21.562 25.719 -1.823 1 95.19 1093 PHE A C 1
ATOM 8459 O O . PHE A 1 1093 ? -20.922 24.906 -2.488 1 95.19 1093 PHE A O 1
ATOM 8466 N N . THR A 1 1094 ? -22.547 25.438 -0.972 1 94.12 1094 THR A N 1
ATOM 8467 C CA . THR A 1 1094 ? -22.875 24.031 -0.756 1 94.12 1094 THR A CA 1
ATOM 8468 C C . THR A 1 1094 ? -24.344 23.766 -1.111 1 94.12 1094 THR A C 1
ATOM 8470 O O . THR A 1 1094 ? -25.219 24.578 -0.801 1 94.12 1094 THR A O 1
ATOM 8473 N N . ILE A 1 1095 ? -24.609 22.672 -1.766 1 94.62 1095 ILE A N 1
ATOM 8474 C CA . ILE A 1 1095 ? -25.953 22.172 -2.049 1 94.62 1095 ILE A CA 1
ATOM 8475 C C . ILE A 1 1095 ? -26.156 20.828 -1.372 1 94.62 1095 ILE A C 1
ATOM 8477 O O . ILE A 1 1095 ? -25.281 19.953 -1.451 1 94.62 1095 ILE A O 1
ATOM 8481 N N . ASN A 1 1096 ? -27.234 20.734 -0.642 1 92.19 1096 ASN A N 1
ATOM 8482 C CA . ASN A 1 1096 ? -27.609 19.484 -0.001 1 92.19 1096 ASN A CA 1
ATOM 8483 C C . ASN A 1 1096 ? -28.906 18.938 -0.569 1 92.19 1096 ASN A C 1
ATOM 8485 O O . ASN A 1 1096 ? -29.906 19.656 -0.645 1 92.19 1096 ASN A O 1
ATOM 8489 N N . VAL A 1 1097 ? -28.875 17.734 -0.931 1 93.31 1097 VAL A N 1
ATOM 8490 C CA . VAL A 1 1097 ? -30.047 17.078 -1.515 1 93.31 1097 VAL A CA 1
ATOM 8491 C C . VAL A 1 1097 ? -30.328 15.766 -0.785 1 93.31 1097 VAL A C 1
ATOM 8493 O O . VAL A 1 1097 ? -29.438 14.945 -0.597 1 93.31 1097 VAL A O 1
ATOM 8496 N N . GLY A 1 1098 ? -31.531 15.703 -0.299 1 89.75 1098 GLY A N 1
ATOM 8497 C CA . GLY A 1 1098 ? -31.984 14.445 0.285 1 89.75 1098 GLY A CA 1
ATOM 8498 C C . GLY A 1 1098 ? -33.031 13.75 -0.555 1 89.75 1098 GLY A C 1
ATOM 8499 O O . GLY A 1 1098 ? -33.938 14.391 -1.086 1 89.75 1098 GLY A O 1
ATOM 8500 N N . LEU A 1 1099 ? -32.906 12.5 -0.702 1 84.5 1099 LEU A N 1
ATOM 8501 C CA . LEU A 1 1099 ? -33.875 11.68 -1.429 1 84.5 1099 LEU A CA 1
ATOM 8502 C C . LEU A 1 1099 ? -34.375 10.523 -0.561 1 84.5 1099 LEU A C 1
ATOM 8504 O O . LEU A 1 1099 ? -33.625 10.023 0.293 1 84.5 1099 LEU A O 1
ATOM 8508 N N . MET B 1 1 ? -46.188 11.969 -6.234 1 22.06 1 MET B N 1
ATOM 8509 C CA . MET B 1 1 ? -46.75 12.078 -4.891 1 22.06 1 MET B CA 1
ATOM 8510 C C . MET B 1 1 ? -48.188 11.578 -4.867 1 22.06 1 MET B C 1
ATOM 8512 O O . MET B 1 1 ? -48.594 10.906 -3.924 1 22.06 1 MET B O 1
ATOM 8516 N N . ALA B 1 2 ? -48.844 12.031 -5.98 1 24.28 2 ALA B N 1
ATOM 8517 C CA . ALA B 1 2 ? -50.25 11.664 -6.148 1 24.28 2 ALA B CA 1
ATOM 8518 C C . ALA B 1 2 ? -50.406 10.148 -6.297 1 24.28 2 ALA B C 1
ATOM 8520 O O . ALA B 1 2 ? -51.344 9.562 -5.758 1 24.28 2 ALA B O 1
ATOM 8521 N N . LEU B 1 3 ? -49.375 9.766 -7.148 1 23.83 3 LEU B N 1
ATOM 8522 C CA . LEU B 1 3 ? -49.531 8.391 -7.609 1 23.83 3 LEU B CA 1
ATOM 8523 C C . LEU B 1 3 ? -49.219 7.398 -6.5 1 23.83 3 LEU B C 1
ATOM 8525 O O . LEU B 1 3 ? -49.656 6.254 -6.527 1 23.83 3 LEU B O 1
ATOM 8529 N N . CYS B 1 4 ? -48.312 7.91 -5.465 1 24.86 4 CYS B N 1
ATOM 8530 C CA . CYS B 1 4 ? -47.875 7.02 -4.398 1 24.86 4 CYS B CA 1
ATOM 8531 C C . CYS B 1 4 ? -49 6.766 -3.396 1 24.86 4 CYS B C 1
ATOM 8533 O O . CYS B 1 4 ? -48.875 5.887 -2.539 1 24.86 4 CYS B O 1
ATOM 8535 N N . LEU B 1 5 ? -49.938 7.77 -3.35 1 26.83 5 LEU B N 1
ATOM 8536 C CA . LEU B 1 5 ? -51.031 7.699 -2.371 1 26.83 5 LEU B CA 1
ATOM 8537 C C . LEU B 1 5 ? -51.906 6.484 -2.625 1 26.83 5 LEU B C 1
ATOM 8539 O O . LEU B 1 5 ? -52.688 6.074 -1.748 1 26.83 5 LEU B O 1
ATOM 8543 N N . LEU B 1 6 ? -51.844 6.121 -3.916 1 27.41 6 LEU B N 1
ATOM 8544 C CA . LEU B 1 6 ? -52.906 5.172 -4.242 1 27.41 6 LEU B CA 1
ATOM 8545 C C . LEU B 1 6 ? -52.594 3.799 -3.654 1 27.41 6 LEU B C 1
ATOM 8547 O O . LEU B 1 6 ? -53.469 2.926 -3.627 1 27.41 6 LEU B O 1
ATOM 8551 N N . SER B 1 7 ? -51.25 3.582 -3.307 1 27.39 7 SER B N 1
ATOM 8552 C CA . SER B 1 7 ? -50.938 2.166 -3.168 1 27.39 7 SER B CA 1
ATOM 8553 C C . SER B 1 7 ? -51.281 1.655 -1.773 1 27.39 7 SER B C 1
ATOM 8555 O O . SER B 1 7 ? -51.344 0.445 -1.55 1 27.39 7 SER B O 1
ATOM 8557 N N . VAL B 1 8 ? -51.281 2.582 -0.808 1 30.64 8 VAL B N 1
ATOM 8558 C CA . VAL B 1 8 ? -51.344 2.078 0.56 1 30.64 8 VAL B CA 1
ATOM 8559 C C . VAL B 1 8 ? -52.75 1.512 0.842 1 30.64 8 VAL B C 1
ATOM 8561 O O . VAL B 1 8 ? -52.969 0.874 1.874 1 30.64 8 VAL B O 1
ATOM 8564 N N . TRP B 1 9 ? -53.656 1.98 0.045 1 30.83 9 TRP B N 1
ATOM 8565 C CA . TRP B 1 9 ? -55.031 1.619 0.444 1 30.83 9 TRP B CA 1
ATOM 8566 C C . TRP B 1 9 ? -55.219 0.107 0.401 1 30.83 9 TRP B C 1
ATOM 8568 O O . TRP B 1 9 ? -56.25 -0.401 0.809 1 30.83 9 TRP B O 1
ATOM 8578 N N . GLN B 1 10 ? -54.312 -0.513 -0.366 1 29.16 10 GLN B N 1
ATOM 8579 C CA . GLN B 1 10 ? -54.812 -1.813 -0.787 1 29.16 10 GLN B CA 1
ATOM 8580 C C . GLN B 1 10 ? -54.562 -2.879 0.274 1 29.16 10 GLN B C 1
ATOM 8582 O O . GLN B 1 10 ? -54.938 -4.031 0.116 1 29.16 10 GLN B O 1
ATOM 8587 N N . LEU B 1 11 ? -53.781 -2.541 1.228 1 32.25 11 LEU B N 1
ATOM 8588 C CA . LEU B 1 11 ? -53.438 -3.711 2.018 1 32.25 11 LEU B CA 1
ATOM 8589 C C . LEU B 1 11 ? -54.594 -4.141 2.912 1 32.25 11 LEU B C 1
ATOM 8591 O O . LEU B 1 11 ? -54.5 -5.18 3.576 1 32.25 11 LEU B O 1
ATOM 8595 N N . GLN B 1 12 ? -55.438 -3.189 3.312 1 32.03 12 GLN B N 1
ATOM 8596 C CA . GLN B 1 12 ? -56.344 -3.592 4.367 1 32.03 12 GLN B CA 1
ATOM 8597 C C . GLN B 1 12 ? -57.344 -4.621 3.854 1 32.03 12 GLN B C 1
ATOM 8599 O O . GLN B 1 12 ? -58.219 -5.07 4.598 1 32.03 12 GLN B O 1
ATOM 8604 N N . ALA B 1 13 ? -57.469 -4.609 2.559 1 34.25 13 ALA B N 1
ATOM 8605 C CA . ALA B 1 13 ? -58.781 -5.117 2.137 1 34.25 13 ALA B CA 1
ATOM 8606 C C . ALA B 1 13 ? -58.875 -6.625 2.334 1 34.25 13 ALA B C 1
ATOM 8608 O O . ALA B 1 13 ? -59.781 -7.27 1.82 1 34.25 13 ALA B O 1
ATOM 8609 N N . GLN B 1 14 ? -57.812 -7.23 2.781 1 36.66 14 GLN B N 1
ATOM 8610 C CA . GLN B 1 14 ? -57.969 -8.641 2.441 1 36.66 14 GLN B CA 1
ATOM 8611 C C . GLN B 1 14 ? -59 -9.32 3.365 1 36.66 14 GLN B C 1
ATOM 8613 O O . GLN B 1 14 ? -59.25 -10.516 3.248 1 36.66 14 GLN B O 1
ATOM 8618 N N . ASN B 1 15 ? -59.344 -8.688 4.504 1 38.91 15 ASN B N 1
ATOM 8619 C CA . ASN B 1 15 ? -60.062 -9.594 5.387 1 38.91 15 ASN B CA 1
ATOM 8620 C C . ASN B 1 15 ? -61.531 -9.789 4.926 1 38.91 15 ASN B C 1
ATOM 8622 O O . ASN B 1 15 ? -62.312 -10.438 5.605 1 38.91 15 ASN B O 1
ATOM 8626 N N . GLY B 1 16 ? -62.031 -8.742 4.227 1 45.34 16 GLY B N 1
ATOM 8627 C CA . GLY B 1 16 ? -63.438 -8.93 3.906 1 45.34 16 GLY B CA 1
ATOM 8628 C C . GLY B 1 16 ? -63.656 -9.906 2.775 1 45.34 16 GLY B C 1
ATOM 8629 O O . GLY B 1 16 ? -63.312 -9.641 1.63 1 45.34 16 GLY B O 1
ATOM 8630 N N . HIS B 1 17 ? -63.688 -11.195 3.039 1 50.06 17 HIS B N 1
ATOM 8631 C CA . HIS B 1 17 ? -63.938 -12.102 1.93 1 50.06 17 HIS B CA 1
ATOM 8632 C C . HIS B 1 17 ? -65.375 -12.016 1.487 1 50.06 17 HIS B C 1
ATOM 8634 O O . HIS B 1 17 ? -66.312 -11.828 2.314 1 50.06 17 HIS B O 1
ATOM 8640 N N . SER B 1 18 ? -65.688 -11.383 0.484 1 58.41 18 SER B N 1
ATOM 8641 C CA . SER B 1 18 ? -67.062 -11.391 -0.073 1 58.41 18 SER B CA 1
ATOM 8642 C C . SER B 1 18 ? -67.5 -12.805 -0.428 1 58.41 18 SER B C 1
ATOM 8644 O O . SER B 1 18 ? -66.625 -13.711 -0.537 1 58.41 18 SER B O 1
ATOM 8646 N N . ASP B 1 19 ? -68.75 -13.086 -0.427 1 62.69 19 ASP B N 1
ATOM 8647 C CA . ASP B 1 19 ? -69.375 -14.352 -0.809 1 62.69 19 ASP B CA 1
ATOM 8648 C C . ASP B 1 19 ? -68.812 -14.875 -2.119 1 62.69 19 ASP B C 1
ATOM 8650 O O . ASP B 1 19 ? -68.938 -16.062 -2.436 1 62.69 19 ASP B O 1
ATOM 8654 N N . ALA B 1 20 ? -68.062 -14.031 -2.861 1 69.75 20 ALA B N 1
ATOM 8655 C CA . ALA B 1 20 ? -67.5 -14.398 -4.152 1 69.75 20 ALA B CA 1
ATOM 8656 C C . ALA B 1 20 ? -66.062 -14.867 -3.994 1 69.75 20 ALA B C 1
ATOM 8658 O O . ALA B 1 20 ? -65.438 -15.312 -4.961 1 69.75 20 ALA B O 1
ATOM 8659 N N . ASP B 1 21 ? -65.562 -14.938 -2.838 1 74.56 21 ASP B N 1
ATOM 8660 C CA . ASP B 1 21 ? -64.188 -15.352 -2.633 1 74.56 21 ASP B CA 1
ATOM 8661 C C . ASP B 1 21 ? -64.125 -16.844 -2.328 1 74.56 21 ASP B C 1
ATOM 8663 O O . ASP B 1 21 ? -65 -17.422 -1.743 1 74.56 21 ASP B O 1
ATOM 8667 N N . VAL B 1 22 ? -63.094 -17.422 -2.895 1 82.12 22 VAL B N 1
ATOM 8668 C CA . VAL B 1 22 ? -62.875 -18.844 -2.666 1 82.12 22 VAL B CA 1
ATOM 8669 C C . VAL B 1 22 ? -61.625 -19.031 -1.815 1 82.12 22 VAL B C 1
ATOM 8671 O O . VAL B 1 22 ? -60.625 -18.297 -1.972 1 82.12 22 VAL B O 1
ATOM 8674 N N . LEU B 1 23 ? -61.719 -19.969 -0.891 1 80.88 23 LEU B N 1
ATOM 8675 C CA . LEU B 1 23 ? -60.625 -20.281 0.019 1 80.88 23 LEU B CA 1
ATOM 8676 C C . LEU B 1 23 ? -59.594 -21.156 -0.667 1 80.88 23 LEU B C 1
ATOM 8678 O O . LEU B 1 23 ? -59.906 -22.188 -1.235 1 80.88 23 LEU B O 1
ATOM 8682 N N . VAL B 1 24 ? -58.438 -20.641 -0.708 1 80.69 24 VAL B N 1
ATOM 8683 C CA . VAL B 1 24 ? -57.281 -21.422 -1.113 1 80.69 24 VAL B CA 1
ATOM 8684 C C . VAL B 1 24 ? -56.469 -21.844 0.121 1 80.69 24 VAL B C 1
ATOM 8686 O O . VAL B 1 24 ? -55.875 -21.016 0.789 1 80.69 24 VAL B O 1
ATOM 8689 N N . ASN B 1 25 ? -56.594 -23.109 0.507 1 82.31 25 ASN B N 1
ATOM 8690 C CA . ASN B 1 25 ? -55.875 -23.766 1.596 1 82.31 25 ASN B CA 1
ATOM 8691 C C . ASN B 1 25 ? -55 -24.922 1.089 1 82.31 25 ASN B C 1
ATOM 8693 O O . ASN B 1 25 ? -55.469 -26.062 1.062 1 82.31 25 ASN B O 1
ATOM 8697 N N . ILE B 1 26 ? -53.812 -24.562 0.645 1 82.19 26 ILE B N 1
ATOM 8698 C CA . ILE B 1 26 ? -52.969 -25.562 -0.006 1 82.19 26 ILE B CA 1
ATOM 8699 C C . ILE B 1 26 ? -51.719 -25.766 0.806 1 82.19 26 ILE B C 1
ATOM 8701 O O . ILE B 1 26 ? -51.281 -24.875 1.549 1 82.19 26 ILE B O 1
ATOM 8705 N N . THR B 1 27 ? -51.125 -26.969 0.788 1 84.12 27 THR B N 1
ATOM 8706 C CA . THR B 1 27 ? -49.75 -27.297 1.224 1 84.12 27 THR B CA 1
ATOM 8707 C C . THR B 1 27 ? -48.812 -27.406 0.028 1 84.12 27 THR B C 1
ATOM 8709 O O . THR B 1 27 ? -48.969 -28.297 -0.811 1 84.12 27 THR B O 1
ATOM 8712 N N . VAL B 1 28 ? -48 -26.422 -0.142 1 83.75 28 VAL B N 1
ATOM 8713 C CA . VAL B 1 28 ? -47.031 -26.438 -1.247 1 83.75 28 VAL B CA 1
ATOM 8714 C C . VAL B 1 28 ? -45.969 -27.484 -0.978 1 83.75 28 VAL B C 1
ATOM 8716 O O . VAL B 1 28 ? -45.25 -27.422 0.034 1 83.75 28 VAL B O 1
ATOM 8719 N N . VAL B 1 29 ? -45.875 -28.438 -1.818 1 79.25 29 VAL B N 1
ATOM 8720 C CA . VAL B 1 29 ? -44.938 -29.547 -1.664 1 79.25 29 VAL B CA 1
ATOM 8721 C C . VAL B 1 29 ? -44.125 -29.734 -2.949 1 79.25 29 VAL B C 1
ATOM 8723 O O . VAL B 1 29 ? -44.562 -29.281 -4.02 1 79.25 29 VAL B O 1
ATOM 8726 N N . ASP B 1 30 ? -42.969 -30.359 -2.84 1 72.44 30 ASP B N 1
ATOM 8727 C CA . ASP B 1 30 ? -42.219 -30.719 -4.031 1 72.44 30 ASP B CA 1
ATOM 8728 C C . ASP B 1 30 ? -42.719 -32.031 -4.621 1 72.44 30 ASP B C 1
ATOM 8730 O O . ASP B 1 30 ? -43.719 -32.594 -4.145 1 72.44 30 ASP B O 1
ATOM 8734 N N . GLU B 1 31 ? -42.031 -32.438 -5.707 1 67.31 31 GLU B N 1
ATOM 8735 C CA . GLU B 1 31 ? -42.469 -33.656 -6.406 1 67.31 31 GLU B CA 1
ATOM 8736 C C . GLU B 1 31 ? -42.406 -34.875 -5.48 1 67.31 31 GLU B C 1
ATOM 8738 O O . GLU B 1 31 ? -43.125 -35.844 -5.695 1 67.31 31 GLU B O 1
ATOM 8743 N N . SER B 1 32 ? -41.625 -34.781 -4.465 1 64.25 32 SER B N 1
ATOM 8744 C CA . SER B 1 32 ? -41.5 -35.906 -3.529 1 64.25 32 SER B CA 1
ATOM 8745 C C . SER B 1 32 ? -42.531 -35.781 -2.402 1 64.25 32 SER B C 1
ATOM 8747 O O . SER B 1 32 ? -42.594 -36.656 -1.521 1 64.25 32 SER B O 1
ATOM 8749 N N . GLY B 1 33 ? -43.219 -34.75 -2.34 1 66.81 33 GLY B N 1
ATOM 8750 C CA . GLY B 1 33 ? -44.25 -34.562 -1.344 1 66.81 33 GLY B CA 1
ATOM 8751 C C . GLY B 1 33 ? -43.781 -33.844 -0.108 1 66.81 33 GLY B C 1
ATOM 8752 O O . GLY B 1 33 ? -44.5 -33.75 0.89 1 66.81 33 GLY B O 1
ATOM 8753 N N . GLU B 1 34 ? -42.594 -33.438 -0.147 1 71.38 34 GLU B N 1
ATOM 8754 C CA . GLU B 1 34 ? -42.062 -32.719 0.994 1 71.38 34 GLU B CA 1
ATOM 8755 C C . GLU B 1 34 ? -42.562 -31.25 0.98 1 71.38 34 GLU B C 1
ATOM 8757 O O . GLU B 1 34 ? -42.5 -30.594 -0.057 1 71.38 34 GLU B O 1
ATOM 8762 N N . PRO B 1 35 ? -42.969 -30.781 2.164 1 75.5 35 PRO B N 1
ATOM 8763 C CA . PRO B 1 35 ? -43.438 -29.406 2.207 1 75.5 35 PRO B CA 1
ATOM 8764 C C . PRO B 1 35 ? -42.344 -28.391 1.899 1 75.5 35 PRO B C 1
ATOM 8766 O O . PRO B 1 35 ? -41.188 -28.609 2.238 1 75.5 35 PRO B O 1
ATOM 8769 N N . LEU B 1 36 ? -42.625 -27.406 1.113 1 74.75 36 LEU B N 1
ATOM 8770 C CA . LEU B 1 36 ? -41.719 -26.312 0.745 1 74.75 36 LEU B CA 1
ATOM 8771 C C . LEU B 1 36 ? -42.031 -25.062 1.573 1 74.75 36 LEU B C 1
ATOM 8773 O O . LEU B 1 36 ? -42.781 -24.203 1.153 1 74.75 36 LEU B O 1
ATOM 8777 N N . PRO B 1 37 ? -41.406 -25.094 2.77 1 71.31 37 PRO B N 1
ATOM 8778 C CA . PRO B 1 37 ? -41.594 -23.875 3.574 1 71.31 37 PRO B CA 1
ATOM 8779 C C . PRO B 1 37 ? -41 -22.641 2.916 1 71.31 37 PRO B C 1
ATOM 8781 O O . PRO B 1 37 ? -39.938 -22.703 2.311 1 71.31 37 PRO B O 1
ATOM 8784 N N . GLY B 1 38 ? -41.781 -21.406 2.896 1 69.5 38 GLY B N 1
ATOM 8785 C CA . GLY B 1 38 ? -41.312 -20.172 2.311 1 69.5 38 GLY B CA 1
ATOM 8786 C C . GLY B 1 38 ? -41.75 -19.984 0.871 1 69.5 38 GLY B C 1
ATOM 8787 O O . GLY B 1 38 ? -41.344 -19.016 0.217 1 69.5 38 GLY B O 1
ATOM 8788 N N . ALA B 1 39 ? -42.5 -20.938 0.318 1 75.75 39 ALA B N 1
ATOM 8789 C CA . ALA B 1 39 ? -43.062 -20.75 -1.015 1 75.75 39 ALA B CA 1
ATOM 8790 C C . ALA B 1 39 ? -43.938 -19.516 -1.066 1 75.75 39 ALA B C 1
ATOM 8792 O O . ALA B 1 39 ? -44.719 -19.25 -0.14 1 75.75 39 ALA B O 1
ATOM 8793 N N . SER B 1 40 ? -43.781 -18.781 -2.08 1 78.38 40 SER B N 1
ATOM 8794 C CA . SER B 1 40 ? -44.562 -17.562 -2.266 1 78.38 40 SER B CA 1
ATOM 8795 C C . SER B 1 40 ? -45.812 -17.812 -3.09 1 78.38 40 SER B C 1
ATOM 8797 O O . SER B 1 40 ? -45.75 -18.469 -4.137 1 78.38 40 SER B O 1
ATOM 8799 N N . VAL B 1 41 ? -46.969 -17.469 -2.547 1 77.31 41 VAL B N 1
ATOM 8800 C CA . VAL B 1 41 ? -48.25 -17.516 -3.275 1 77.31 41 VAL B CA 1
ATOM 8801 C C . VAL B 1 41 ? -48.75 -16.109 -3.551 1 77.31 41 VAL B C 1
ATOM 8803 O O . VAL B 1 41 ? -49.094 -15.367 -2.621 1 77.31 41 VAL B O 1
ATOM 8806 N N . LYS B 1 42 ? -48.719 -15.742 -4.816 1 78.69 42 LYS B N 1
ATOM 8807 C CA . LYS B 1 42 ? -49.156 -14.422 -5.27 1 78.69 42 LYS B CA 1
ATOM 8808 C C . LYS B 1 42 ? -50.5 -14.508 -5.984 1 78.69 42 LYS B C 1
ATOM 8810 O O . LYS B 1 42 ? -50.719 -15.406 -6.797 1 78.69 42 LYS B O 1
ATOM 8815 N N . VAL B 1 43 ? -51.469 -13.633 -5.594 1 75.88 43 VAL B N 1
ATOM 8816 C CA . VAL B 1 43 ? -52.781 -13.516 -6.242 1 75.88 43 VAL B CA 1
ATOM 8817 C C . VAL B 1 43 ? -52.719 -12.445 -7.328 1 75.88 43 VAL B C 1
ATOM 8819 O O . VAL B 1 43 ? -52.25 -11.328 -7.086 1 75.88 43 VAL B O 1
ATOM 8822 N N . ALA B 1 44 ? -53.062 -12.836 -8.578 1 71.81 44 ALA B N 1
ATOM 8823 C CA . ALA B 1 44 ? -53.062 -11.898 -9.688 1 71.81 44 ALA B CA 1
ATOM 8824 C C . ALA B 1 44 ? -53.875 -10.656 -9.359 1 71.81 44 ALA B C 1
ATOM 8826 O O . ALA B 1 44 ? -55.031 -10.766 -8.922 1 71.81 44 ALA B O 1
ATOM 8827 N N . GLY B 1 45 ? -53.25 -9.367 -9.438 1 63.41 45 GLY B N 1
ATOM 8828 C CA . GLY B 1 45 ? -53.938 -8.102 -9.195 1 63.41 45 GLY B CA 1
ATOM 8829 C C . GLY B 1 45 ? -53.719 -7.578 -7.789 1 63.41 45 GLY B C 1
ATOM 8830 O O . GLY B 1 45 ? -54.125 -6.453 -7.477 1 63.41 45 GLY B O 1
ATOM 8831 N N . LYS B 1 46 ? -53.312 -8.5 -6.891 1 64.75 46 LYS B N 1
ATOM 8832 C CA . LYS B 1 46 ? -53.031 -8.023 -5.543 1 64.75 46 LYS B CA 1
ATOM 8833 C C . LYS B 1 46 ? -51.531 -7.914 -5.309 1 64.75 46 LYS B C 1
ATOM 8835 O O . LYS B 1 46 ? -50.75 -8.805 -5.695 1 64.75 46 LYS B O 1
ATOM 8840 N N . PRO B 1 47 ? -51.031 -6.734 -4.906 1 57.47 47 PRO B N 1
ATOM 8841 C CA . PRO B 1 47 ? -49.594 -6.457 -4.801 1 57.47 47 PRO B CA 1
ATOM 8842 C C . PRO B 1 47 ? -48.875 -7.352 -3.781 1 57.47 47 PRO B C 1
ATOM 8844 O O . PRO B 1 47 ? -47.688 -7.59 -3.891 1 57.47 47 PRO B O 1
ATOM 8847 N N . VAL B 1 48 ? -49.531 -7.887 -2.748 1 56.84 48 VAL B N 1
ATOM 8848 C CA . VAL B 1 48 ? -48.844 -8.594 -1.677 1 56.84 48 VAL B CA 1
ATOM 8849 C C . VAL B 1 48 ? -49.156 -10.086 -1.759 1 56.84 48 VAL B C 1
ATOM 8851 O O . VAL B 1 48 ? -50.312 -10.484 -1.818 1 56.84 48 VAL B O 1
ATOM 8854 N N . GLY B 1 49 ? -48.125 -10.945 -2.025 1 64.69 49 GLY B N 1
ATOM 8855 C CA . GLY B 1 49 ? -48.25 -12.391 -1.943 1 64.69 49 GLY B CA 1
ATOM 8856 C C . GLY B 1 49 ? -48.156 -12.922 -0.525 1 64.69 49 GLY B C 1
ATOM 8857 O O . GLY B 1 49 ? -47.844 -12.172 0.4 1 64.69 49 GLY B O 1
ATOM 8858 N N . VAL B 1 50 ? -48.781 -14.188 -0.254 1 73.62 50 VAL B N 1
ATOM 8859 C CA . VAL B 1 50 ? -48.656 -14.891 1.021 1 73.62 50 VAL B CA 1
ATOM 8860 C C . VAL B 1 50 ? -47.562 -15.945 0.925 1 73.62 50 VAL B C 1
ATOM 8862 O O . VAL B 1 50 ? -47.344 -16.516 -0.145 1 73.62 50 VAL B O 1
ATOM 8865 N N . ILE B 1 51 ? -46.781 -16.125 1.964 1 75.06 51 ILE B N 1
ATOM 8866 C CA . ILE B 1 51 ? -45.688 -17.109 2.027 1 75.06 51 ILE B CA 1
ATOM 8867 C C . ILE B 1 51 ? -46.156 -18.328 2.826 1 75.06 51 ILE B C 1
ATOM 8869 O O . ILE B 1 51 ? -46.812 -18.188 3.85 1 75.06 51 ILE B O 1
ATOM 8873 N N . ALA B 1 52 ? -45.75 -19.484 2.322 1 77.44 52 ALA B N 1
ATOM 8874 C CA . ALA B 1 52 ? -46.094 -20.75 2.982 1 77.44 52 ALA B CA 1
ATOM 8875 C C . ALA B 1 52 ? -45.406 -20.859 4.34 1 77.44 52 ALA B C 1
ATOM 8877 O O . ALA B 1 52 ? -44.281 -20.422 4.5 1 77.44 52 ALA B O 1
ATOM 8878 N N . ASN B 1 53 ? -46.094 -21.391 5.301 1 72.5 53 ASN B N 1
ATOM 8879 C CA . ASN B 1 53 ? -45.531 -21.578 6.633 1 72.5 53 ASN B CA 1
ATOM 8880 C C . ASN B 1 53 ? -44.531 -22.75 6.668 1 72.5 53 ASN B C 1
ATOM 8882 O O . ASN B 1 53 ? -44.219 -23.328 5.629 1 72.5 53 ASN B O 1
ATOM 8886 N N . LEU B 1 54 ? -44 -23.172 7.809 1 69.38 54 LEU B N 1
ATOM 8887 C CA . LEU B 1 54 ? -42.969 -24.172 7.992 1 69.38 54 LEU B CA 1
ATOM 8888 C C . LEU B 1 54 ? -43.438 -25.531 7.488 1 69.38 54 LEU B C 1
ATOM 8890 O O . LEU B 1 54 ? -42.625 -26.375 7.094 1 69.38 54 LEU B O 1
ATOM 8894 N N . ASP B 1 55 ? -44.656 -25.734 7.52 1 72.69 55 ASP B N 1
ATOM 8895 C CA . ASP B 1 55 ? -45.219 -26.984 7.039 1 72.69 55 ASP B CA 1
ATOM 8896 C C . ASP B 1 55 ? -45.594 -26.906 5.555 1 72.69 55 ASP B C 1
ATOM 8898 O O . ASP B 1 55 ? -46.188 -27.812 5.004 1 72.69 55 ASP B O 1
ATOM 8902 N N . GLY B 1 56 ? -45.219 -25.766 4.961 1 74 56 GLY B N 1
ATOM 8903 C CA . GLY B 1 56 ? -45.531 -25.516 3.559 1 74 56 GLY B CA 1
ATOM 8904 C C . GLY B 1 56 ? -46.969 -25.109 3.311 1 74 56 GLY B C 1
ATOM 8905 O O . GLY B 1 56 ? -47.406 -25.062 2.164 1 74 56 GLY B O 1
ATOM 8906 N N . THR B 1 57 ? -47.719 -24.906 4.328 1 80.12 57 THR B N 1
ATOM 8907 C CA . THR B 1 57 ? -49.125 -24.625 4.18 1 80.12 57 THR B CA 1
ATOM 8908 C C . THR B 1 57 ? -49.375 -23.141 3.961 1 80.12 57 THR B C 1
ATOM 8910 O O . THR B 1 57 ? -48.688 -22.297 4.562 1 80.12 57 THR B O 1
ATOM 8913 N N . VAL B 1 58 ? -50.281 -22.719 3.055 1 79.88 58 VAL B N 1
ATOM 8914 C CA . VAL B 1 58 ? -50.75 -21.359 2.756 1 79.88 58 VAL B CA 1
ATOM 8915 C C . VAL B 1 58 ? -52.281 -21.312 2.775 1 79.88 58 VAL B C 1
ATOM 8917 O O . VAL B 1 58 ? -52.938 -22.172 2.186 1 79.88 58 VAL B O 1
ATOM 8920 N N . SER B 1 59 ? -52.781 -20.484 3.572 1 79.25 59 SER B N 1
ATOM 8921 C CA . SER B 1 59 ? -54.219 -20.25 3.588 1 79.25 59 SER B CA 1
ATOM 8922 C C . SER B 1 59 ? -54.562 -18.797 3.256 1 79.25 59 SER B C 1
ATOM 8924 O O . SER B 1 59 ? -54.094 -17.875 3.938 1 79.25 59 SER B O 1
ATOM 8926 N N . LEU B 1 60 ? -55.25 -18.547 2.121 1 77.31 60 LEU B N 1
ATOM 8927 C CA . LEU B 1 60 ? -55.625 -17.188 1.759 1 77.31 60 LEU B CA 1
ATOM 8928 C C . LEU B 1 60 ? -56.969 -17.203 1.004 1 77.31 60 LEU B C 1
ATOM 8930 O O . LEU B 1 60 ? -57.281 -18.172 0.312 1 77.31 60 LEU B O 1
ATOM 8934 N N . TRP B 1 61 ? -57.844 -16.219 1.188 1 76.06 61 TRP B N 1
ATOM 8935 C CA . TRP B 1 61 ? -59.062 -16.016 0.424 1 76.06 61 TRP B CA 1
ATOM 8936 C C . TRP B 1 61 ? -58.781 -15.242 -0.862 1 76.06 61 TRP B C 1
ATOM 8938 O O . TRP B 1 61 ? -58.156 -14.18 -0.833 1 76.06 61 TRP B O 1
ATOM 8948 N N . VAL B 1 62 ? -59.125 -15.773 -2.047 1 77.44 62 VAL B N 1
ATOM 8949 C CA . VAL B 1 62 ? -58.875 -15.18 -3.357 1 77.44 62 VAL B CA 1
ATOM 8950 C C . VAL B 1 62 ? -60.188 -14.992 -4.098 1 77.44 62 VAL B C 1
ATOM 8952 O O . VAL B 1 62 ? -61.125 -15.805 -3.959 1 77.44 62 VAL B O 1
ATOM 8955 N N . PRO B 1 63 ? -60.406 -13.875 -4.754 1 78.94 63 PRO B N 1
ATOM 8956 C CA . PRO B 1 63 ? -61.625 -13.742 -5.57 1 78.94 63 PRO B CA 1
ATOM 8957 C C . PRO B 1 63 ? -61.781 -14.875 -6.578 1 78.94 63 PRO B C 1
ATOM 8959 O O . PRO B 1 63 ? -60.781 -15.367 -7.125 1 78.94 63 PRO B O 1
ATOM 8962 N N . ARG B 1 64 ? -62.938 -15.359 -6.707 1 77.25 64 ARG B N 1
ATOM 8963 C CA . ARG B 1 64 ? -63.25 -16.422 -7.656 1 77.25 64 ARG B CA 1
ATOM 8964 C C . ARG B 1 64 ? -62.75 -16.062 -9.055 1 77.25 64 ARG B C 1
ATOM 8966 O O . ARG B 1 64 ? -62.844 -14.914 -9.477 1 77.25 64 ARG B O 1
ATOM 8973 N N . ASP B 1 65 ? -62.125 -17 -9.789 1 77.12 65 ASP B N 1
ATOM 8974 C CA . ASP B 1 65 ? -61.625 -16.938 -11.164 1 77.12 65 ASP B CA 1
ATOM 8975 C C . ASP B 1 65 ? -60.375 -16.062 -11.258 1 77.12 65 ASP B C 1
ATOM 8977 O O . ASP B 1 65 ? -60.125 -15.422 -12.289 1 77.12 65 ASP B O 1
ATOM 8981 N N . THR B 1 66 ? -59.719 -16 -10.203 1 77.38 66 THR B N 1
ATOM 8982 C CA . THR B 1 66 ? -58.469 -15.305 -10.219 1 77.38 66 THR B CA 1
ATOM 8983 C C . THR B 1 66 ? -57.281 -16.297 -10.297 1 77.38 66 THR B C 1
ATOM 8985 O O . THR B 1 66 ? -57.438 -17.453 -9.883 1 77.38 66 THR B O 1
ATOM 8988 N N . HIS B 1 67 ? -56.188 -15.797 -10.789 1 81.19 67 HIS B N 1
ATOM 8989 C CA . HIS B 1 67 ? -55 -16.625 -10.883 1 81.19 67 HIS B CA 1
ATOM 8990 C C . HIS B 1 67 ? -54.094 -16.438 -9.68 1 81.19 67 HIS B C 1
ATOM 8992 O O . HIS B 1 67 ? -53.906 -15.305 -9.211 1 81.19 67 HIS B O 1
ATOM 8998 N N . ILE B 1 68 ? -53.688 -17.625 -9.109 1 80.88 68 ILE B N 1
ATOM 8999 C CA . ILE B 1 68 ? -52.625 -17.547 -8.094 1 80.88 68 ILE B CA 1
ATOM 9000 C C . ILE B 1 68 ? -51.344 -18.125 -8.648 1 80.88 68 ILE B C 1
ATOM 9002 O O . ILE B 1 68 ? -51.344 -19.078 -9.43 1 80.88 68 ILE B O 1
ATOM 9006 N N . THR B 1 69 ? -50.25 -17.469 -8.359 1 80.5 69 THR B N 1
ATOM 9007 C CA . THR B 1 69 ? -48.906 -17.953 -8.703 1 80.5 69 THR B CA 1
ATOM 9008 C C . THR B 1 69 ? -48.188 -18.438 -7.453 1 80.5 69 THR B C 1
ATOM 9010 O O . THR B 1 69 ? -47.969 -17.672 -6.512 1 80.5 69 THR B O 1
ATOM 9013 N N . VAL B 1 70 ? -47.844 -19.75 -7.402 1 79.25 70 VAL B N 1
ATOM 9014 C CA . VAL B 1 70 ? -47.062 -20.344 -6.328 1 79.25 70 VAL B CA 1
ATOM 9015 C C . VAL B 1 70 ? -45.625 -20.531 -6.793 1 79.25 70 VAL B C 1
ATOM 9017 O O . VAL B 1 70 ? -45.375 -21.156 -7.816 1 79.25 70 VAL B O 1
ATOM 9020 N N . SER B 1 71 ? -44.781 -19.875 -6.133 1 76.5 71 SER B N 1
ATOM 9021 C CA . SER B 1 71 ? -43.375 -19.938 -6.508 1 76.5 71 SER B CA 1
ATOM 9022 C C . SER B 1 71 ? -42.5 -20.312 -5.312 1 76.5 71 SER B C 1
ATOM 9024 O O . SER B 1 71 ? -42.844 -20.031 -4.164 1 76.5 71 SER B O 1
ATOM 9026 N N . TYR B 1 72 ? -41.5 -21.141 -5.508 1 68.94 72 TYR B N 1
ATOM 9027 C CA . TYR B 1 72 ? -40.469 -21.547 -4.559 1 68.94 72 TYR B CA 1
ATOM 9028 C C . TYR B 1 72 ? -39.094 -21.625 -5.238 1 68.94 72 TYR B C 1
ATOM 9030 O O . TYR B 1 72 ? -39 -22.047 -6.387 1 68.94 72 TYR B O 1
ATOM 9038 N N . LEU B 1 73 ? -38.125 -21.109 -4.512 1 58.88 73 LEU B N 1
ATOM 9039 C CA . LEU B 1 73 ? -36.781 -21.141 -5.07 1 58.88 73 LEU B CA 1
ATOM 9040 C C . LEU B 1 73 ? -36.375 -22.547 -5.484 1 58.88 73 LEU B C 1
ATOM 9042 O O . LEU B 1 73 ? -36.469 -23.484 -4.68 1 58.88 73 LEU B O 1
ATOM 9046 N N . GLY B 1 74 ? -36 -22.828 -6.719 1 56.78 74 GLY B N 1
ATOM 9047 C CA . GLY B 1 74 ? -35.594 -24.109 -7.266 1 56.78 74 GLY B CA 1
ATOM 9048 C C . GLY B 1 74 ? -36.719 -24.922 -7.836 1 56.78 74 GLY B C 1
ATOM 9049 O O . GLY B 1 74 ? -36.531 -26.047 -8.328 1 56.78 74 GLY B O 1
ATOM 9050 N N . MET B 1 75 ? -38.031 -24.406 -7.695 1 63.38 75 MET B N 1
ATOM 9051 C CA . MET B 1 75 ? -39.188 -25.125 -8.211 1 63.38 75 MET B CA 1
ATOM 9052 C C . MET B 1 75 ? -39.875 -24.312 -9.289 1 63.38 75 MET B C 1
ATOM 9054 O O . MET B 1 75 ? -39.781 -23.078 -9.32 1 63.38 75 MET B O 1
ATOM 9058 N N . LYS B 1 76 ? -40.406 -24.828 -10.375 1 65.56 76 LYS B N 1
ATOM 9059 C CA . LYS B 1 76 ? -41.219 -24.172 -11.391 1 65.56 76 LYS B CA 1
ATOM 9060 C C . LYS B 1 76 ? -42.469 -23.516 -10.773 1 65.56 76 LYS B C 1
ATOM 9062 O O . LYS B 1 76 ? -43.219 -24.188 -10.086 1 65.56 76 LYS B O 1
ATOM 9067 N N . SER B 1 77 ? -42.469 -22.172 -11.008 1 71.88 77 SER B N 1
ATOM 9068 C CA . SER B 1 77 ? -43.688 -21.516 -10.531 1 71.88 77 SER B CA 1
ATOM 9069 C C . SER B 1 77 ? -44.938 -22.078 -11.219 1 71.88 77 SER B C 1
ATOM 9071 O O . SER B 1 77 ? -44.906 -22.406 -12.406 1 71.88 77 SER B O 1
ATOM 9073 N N . ARG B 1 78 ? -45.969 -22.391 -10.516 1 75.44 78 ARG B N 1
ATOM 9074 C CA . ARG B 1 78 ? -47.219 -22.875 -11.047 1 75.44 78 ARG B CA 1
ATOM 9075 C C . ARG B 1 78 ? -48.344 -21.859 -10.844 1 75.44 78 ARG B C 1
ATOM 9077 O O . ARG B 1 78 ? -48.531 -21.344 -9.742 1 75.44 78 ARG B O 1
ATOM 9084 N N . VAL B 1 79 ? -48.938 -21.391 -11.992 1 77.75 79 VAL B N 1
ATOM 9085 C CA . VAL B 1 79 ? -50.062 -20.484 -11.969 1 77.75 79 VAL B CA 1
ATOM 9086 C C . VAL B 1 79 ? -51.375 -21.297 -12.062 1 77.75 79 VAL B C 1
ATOM 9088 O O . VAL B 1 79 ? -51.531 -22.109 -12.969 1 77.75 79 VAL B O 1
ATOM 9091 N N . VAL B 1 80 ? -52.281 -21.172 -11.141 1 79.25 80 VAL B N 1
ATOM 9092 C CA . VAL B 1 80 ? -53.562 -21.875 -11.156 1 79.25 80 VAL B CA 1
ATOM 9093 C C . VAL B 1 80 ? -54.719 -20.875 -11.047 1 79.25 80 VAL B C 1
ATOM 9095 O O . VAL B 1 80 ? -54.656 -19.938 -10.258 1 79.25 80 VAL B O 1
ATOM 9098 N N . LYS B 1 81 ? -55.688 -20.938 -11.922 1 78.81 81 LYS B N 1
ATOM 9099 C CA . LYS B 1 81 ? -56.938 -20.188 -11.789 1 78.81 81 LYS B CA 1
ATOM 9100 C C . LYS B 1 81 ? -57.812 -20.781 -10.695 1 78.81 81 LYS B C 1
ATOM 9102 O O . LYS B 1 81 ? -58.156 -21.969 -10.742 1 78.81 81 LYS B O 1
ATOM 9107 N N . VAL B 1 82 ? -58.219 -20.031 -9.719 1 78.19 82 VAL B N 1
ATOM 9108 C CA . VAL B 1 82 ? -58.969 -20.516 -8.578 1 78.19 82 VAL B CA 1
ATOM 9109 C C . VAL B 1 82 ? -60.438 -20.172 -8.766 1 78.19 82 VAL B C 1
ATOM 9111 O O . VAL B 1 82 ? -60.875 -19.031 -8.586 1 78.19 82 VAL B O 1
ATOM 9114 N N . SER B 1 83 ? -61.281 -21.078 -9.289 1 79.06 83 SER B N 1
ATOM 9115 C CA . SER B 1 83 ? -62.719 -20.906 -9.461 1 79.06 83 SER B CA 1
ATOM 9116 C C . SER B 1 83 ? -63.469 -21.578 -8.328 1 79.06 83 SER B C 1
ATOM 9118 O O . SER B 1 83 ? -64.625 -21.266 -8.094 1 79.06 83 SER B O 1
ATOM 9120 N N . LYS B 1 84 ? -62.938 -22.672 -7.633 1 79.19 84 LYS B N 1
ATOM 9121 C CA . LYS B 1 84 ? -63.469 -23.375 -6.473 1 79.19 84 LYS B CA 1
ATOM 9122 C C . LYS B 1 84 ? -62.438 -23.422 -5.34 1 79.19 84 LYS B C 1
ATOM 9124 O O . LYS B 1 84 ? -61.25 -23.203 -5.562 1 79.19 84 LYS B O 1
ATOM 9129 N N . PRO B 1 85 ? -62.938 -23.609 -4.203 1 78.31 85 PRO B N 1
ATOM 9130 C CA . PRO B 1 85 ? -62 -23.719 -3.105 1 78.31 85 PRO B CA 1
ATOM 9131 C C . PRO B 1 85 ? -60.906 -24.766 -3.375 1 78.31 85 PRO B C 1
ATOM 9133 O O . PRO B 1 85 ? -61.188 -25.844 -3.885 1 78.31 85 PRO B O 1
ATOM 9136 N N . LEU B 1 86 ? -59.594 -24.359 -3.252 1 78.44 86 LEU B N 1
ATOM 9137 C CA . LEU B 1 86 ? -58.469 -25.234 -3.455 1 78.44 86 LEU B CA 1
ATOM 9138 C C . LEU B 1 86 ? -57.906 -25.719 -2.121 1 78.44 86 LEU B C 1
ATOM 9140 O O . LEU B 1 86 ? -57.625 -24.906 -1.229 1 78.44 86 LEU B O 1
ATOM 9144 N N . SER B 1 87 ? -58 -27.031 -1.936 1 78.81 87 SER B N 1
ATOM 9145 C CA . SER B 1 87 ? -57.438 -27.656 -0.737 1 78.81 87 SER B CA 1
ATOM 9146 C C . SER B 1 87 ? -56.562 -28.859 -1.089 1 78.81 87 SER B C 1
ATOM 9148 O O . SER B 1 87 ? -56.719 -29.453 -2.168 1 78.81 87 SER B O 1
ATOM 9150 N N . GLY B 1 88 ? -55.438 -29.219 -0.289 1 78.94 88 GLY B N 1
ATOM 9151 C CA . GLY B 1 88 ? -54.594 -30.375 -0.455 1 78.94 88 GLY B CA 1
ATOM 9152 C C . GLY B 1 88 ? -53.156 -30.016 -0.843 1 78.94 88 GLY B C 1
ATOM 9153 O O . GLY B 1 88 ? -52.75 -28.859 -0.719 1 78.94 88 GLY B O 1
ATOM 9154 N N . ASN B 1 89 ? -52.375 -31.016 -1.389 1 77.5 89 ASN B N 1
ATOM 9155 C CA . ASN B 1 89 ? -51 -30.828 -1.771 1 77.5 89 ASN B CA 1
ATOM 9156 C C . ASN B 1 89 ? -50.875 -30.109 -3.113 1 77.5 89 ASN B C 1
ATOM 9158 O O . ASN B 1 89 ? -51.531 -30.484 -4.086 1 77.5 89 ASN B O 1
ATOM 9162 N N . PHE B 1 90 ? -50.312 -29.031 -3.16 1 78.38 90 PHE B N 1
ATOM 9163 C CA . PHE B 1 90 ? -49.938 -28.312 -4.375 1 78.38 90 PHE B CA 1
ATOM 9164 C C . PHE B 1 90 ? -48.5 -28.594 -4.75 1 78.38 90 PHE B C 1
ATOM 9166 O O . PHE B 1 90 ? -47.562 -28.109 -4.098 1 78.38 90 PHE B O 1
ATOM 9173 N N . VAL B 1 91 ? -48.375 -29.453 -5.641 1 75.94 91 VAL B N 1
ATOM 9174 C CA . VAL B 1 91 ? -47.031 -29.953 -5.98 1 75.94 91 VAL B CA 1
ATOM 9175 C C . VAL B 1 91 ? -46.344 -28.984 -6.934 1 75.94 91 VAL B C 1
ATOM 9177 O O . VAL B 1 91 ? -46.875 -28.625 -7.973 1 75.94 91 VAL B O 1
ATOM 9180 N N . LEU B 1 92 ? -45.344 -28.422 -6.488 1 72.44 92 LEU B N 1
ATOM 9181 C CA . LEU B 1 92 ? -44.438 -27.703 -7.383 1 72.44 92 LEU B CA 1
ATOM 9182 C C . LEU B 1 92 ? -43.375 -28.641 -7.953 1 72.44 92 LEU B C 1
ATOM 9184 O O . LEU B 1 92 ? -42.844 -29.5 -7.238 1 72.44 92 LEU B O 1
ATOM 9188 N N . GLN B 1 93 ? -43.438 -28.734 -9.203 1 61.78 93 GLN B N 1
ATOM 9189 C CA . GLN B 1 93 ? -42.406 -29.547 -9.844 1 61.78 93 GLN B CA 1
ATOM 9190 C C . GLN B 1 93 ? -41.031 -28.906 -9.711 1 61.78 93 GLN B C 1
ATOM 9192 O O . GLN B 1 93 ? -40.906 -27.672 -9.703 1 61.78 93 GLN B O 1
ATOM 9197 N N . SER B 1 94 ? -40.219 -29.812 -9.18 1 50.06 94 SER B N 1
ATOM 9198 C CA . SER B 1 94 ? -38.875 -29.312 -9.172 1 50.06 94 SER B CA 1
ATOM 9199 C C . SER B 1 94 ? -38.5 -28.688 -10.523 1 50.06 94 SER B C 1
ATOM 9201 O O . SER B 1 94 ? -38.875 -29.203 -11.57 1 50.06 94 SER B O 1
ATOM 9203 N N . ASN B 1 95 ? -38.625 -27.547 -10.562 1 44.19 95 ASN B N 1
ATOM 9204 C CA . ASN B 1 95 ? -38.031 -26.969 -11.766 1 44.19 95 ASN B CA 1
ATOM 9205 C C . ASN B 1 95 ? -36.656 -27.562 -12.062 1 44.19 95 ASN B C 1
ATOM 9207 O O . ASN B 1 95 ? -35.625 -27 -11.688 1 44.19 95 ASN B O 1
ATOM 9211 N N . GLU B 1 96 ? -36.656 -28.828 -11.734 1 40.31 96 GLU B N 1
ATOM 9212 C CA . GLU B 1 96 ? -35.406 -29.438 -12.148 1 40.31 96 GLU B CA 1
ATOM 9213 C C . GLU B 1 96 ? -35.031 -29.047 -13.578 1 40.31 96 GLU B C 1
ATOM 9215 O O . GLU B 1 96 ? -34.156 -29.641 -14.188 1 40.31 96 GLU B O 1
ATOM 9220 N N . ARG B 1 97 ? -36.125 -28.578 -14.305 1 37.41 97 ARG B N 1
ATOM 9221 C CA . ARG B 1 97 ? -35.406 -28.188 -15.5 1 37.41 97 ARG B CA 1
ATOM 9222 C C . ARG B 1 97 ? -34 -27.688 -15.148 1 37.41 97 ARG B C 1
ATOM 9224 O O . ARG B 1 97 ? -33.781 -27.172 -14.062 1 37.41 97 ARG B O 1
ATOM 9231 N N . THR B 1 98 ? -33.094 -28.266 -15.75 1 37.94 98 THR B N 1
ATOM 9232 C CA . THR B 1 98 ? -31.75 -27.719 -15.891 1 37.94 98 THR B CA 1
ATOM 9233 C C . THR B 1 98 ? -31.75 -26.219 -15.586 1 37.94 98 THR B C 1
ATOM 9235 O O . THR B 1 98 ? -32.469 -25.453 -16.219 1 37.94 98 THR B O 1
ATOM 9238 N N . LEU B 1 99 ? -31.844 -25.734 -14.438 1 38.06 99 LEU B N 1
ATOM 9239 C CA . LEU B 1 99 ? -31.375 -24.375 -14.188 1 38.06 99 LEU B CA 1
ATOM 9240 C C . LEU B 1 99 ? -30.859 -23.734 -15.469 1 38.06 99 LEU B C 1
ATOM 9242 O O . LEU B 1 99 ? -29.953 -24.266 -16.109 1 38.06 99 LEU B O 1
ATOM 9246 N N . ASN B 1 100 ? -31.688 -23.344 -16.25 1 45.94 100 ASN B N 1
ATOM 9247 C CA . ASN B 1 100 ? -31.281 -22.438 -17.328 1 45.94 100 ASN B CA 1
ATOM 9248 C C . ASN B 1 100 ? -29.969 -21.734 -17 1 45.94 100 ASN B C 1
ATOM 9250 O O . ASN B 1 100 ? -29.891 -20.938 -16.078 1 45.94 100 ASN B O 1
ATOM 9254 N N . GLN B 1 101 ? -29.109 -22.484 -17.125 1 63.34 101 GLN B N 1
ATOM 9255 C CA . GLN B 1 101 ? -27.766 -21.922 -16.984 1 63.34 101 GLN B CA 1
ATOM 9256 C C . GLN B 1 101 ? -27.656 -20.562 -17.688 1 63.34 101 GLN B C 1
ATOM 9258 O O . GLN B 1 101 ? -28.109 -20.422 -18.828 1 63.34 101 GLN B O 1
ATOM 9263 N N . VAL B 1 102 ? -27.734 -19.672 -16.906 1 72.25 102 VAL B N 1
ATOM 9264 C CA . VAL B 1 102 ? -27.547 -18.312 -17.406 1 72.25 102 VAL B CA 1
ATOM 9265 C C . VAL B 1 102 ? -26.062 -18.062 -17.672 1 72.25 102 VAL B C 1
ATOM 9267 O O . VAL B 1 102 ? -25.219 -18.328 -16.812 1 72.25 102 VAL B O 1
ATOM 9270 N N . VAL B 1 103 ? -25.938 -17.844 -18.906 1 73.19 103 VAL B N 1
ATOM 9271 C CA . VAL B 1 103 ? -24.578 -17.438 -19.297 1 73.19 103 VAL B CA 1
ATOM 9272 C C . VAL B 1 103 ? -24.344 -15.992 -18.875 1 73.19 103 VAL B C 1
ATOM 9274 O O . VAL B 1 103 ? -25.078 -15.094 -19.281 1 73.19 103 VAL B O 1
ATOM 9277 N N . VAL B 1 104 ? -23.312 -15.844 -18.078 1 73.56 104 VAL B N 1
ATOM 9278 C CA . VAL B 1 104 ? -22.938 -14.5 -17.656 1 73.56 104 VAL B CA 1
ATOM 9279 C C . VAL B 1 104 ? -21.688 -14.047 -18.406 1 73.56 104 VAL B C 1
ATOM 9281 O O . VAL B 1 104 ? -20.625 -14.648 -18.281 1 73.56 104 VAL B O 1
ATOM 9284 N N . THR B 1 105 ? -21.812 -13.062 -19.188 1 73.94 105 THR B N 1
ATOM 9285 C CA . THR B 1 105 ? -20.656 -12.539 -19.922 1 73.94 105 THR B CA 1
ATOM 9286 C C . THR B 1 105 ? -20.047 -11.336 -19.188 1 73.94 105 THR B C 1
ATOM 9288 O O . THR B 1 105 ? -18.953 -10.891 -19.516 1 73.94 105 THR B O 1
ATOM 9291 N N . GLY B 1 106 ? -20.688 -10.93 -18.188 1 72.56 106 GLY B N 1
ATOM 9292 C CA . GLY B 1 106 ? -20.297 -9.703 -17.516 1 72.56 106 GLY B CA 1
ATOM 9293 C C . GLY B 1 106 ? -21.062 -8.484 -18.016 1 72.56 106 GLY B C 1
ATOM 9294 O O . GLY B 1 106 ? -21.219 -7.504 -17.281 1 72.56 106 GLY B O 1
ATOM 9295 N N . TYR B 1 107 ? -21.453 -8.562 -19.281 1 76.88 107 TYR B N 1
ATOM 9296 C CA . TYR B 1 107 ? -22.234 -7.477 -19.859 1 76.88 107 TYR B CA 1
ATOM 9297 C C . TYR B 1 107 ? -23.719 -7.816 -19.875 1 76.88 107 TYR B C 1
ATOM 9299 O O . TYR B 1 107 ? -24.562 -6.926 -19.766 1 76.88 107 TYR B O 1
ATOM 9307 N N . THR B 1 108 ? -23.891 -9.102 -20.078 1 77.81 108 THR B N 1
ATOM 9308 C CA . THR B 1 108 ? -25.266 -9.578 -20.172 1 77.81 108 THR B CA 1
ATOM 9309 C C . THR B 1 108 ? -25.406 -10.938 -19.484 1 77.81 108 THR B C 1
ATOM 9311 O O . THR B 1 108 ? -24.422 -11.617 -19.219 1 77.81 108 THR B O 1
ATOM 9314 N N . GLN B 1 109 ? -26.609 -11.156 -19.141 1 76.62 109 GLN B N 1
ATOM 9315 C CA . GLN B 1 109 ? -27.031 -12.484 -18.688 1 76.62 109 GLN B CA 1
ATOM 9316 C C . GLN B 1 109 ? -28.109 -13.055 -19.594 1 76.62 109 GLN B C 1
ATOM 9318 O O . GLN B 1 109 ? -29.141 -12.422 -19.812 1 76.62 109 GLN B O 1
ATOM 9323 N N . THR B 1 110 ? -27.719 -14.156 -20.156 1 78.88 110 THR B N 1
ATOM 9324 C CA . THR B 1 110 ? -28.656 -14.75 -21.094 1 78.88 110 THR B CA 1
ATOM 9325 C C . THR B 1 110 ? -28.797 -16.25 -20.844 1 78.88 110 THR B C 1
ATOM 9327 O O . THR B 1 110 ? -27.859 -16.906 -20.406 1 78.88 110 THR B O 1
ATOM 9330 N N . ASP B 1 111 ? -29.953 -16.688 -21.156 1 80.12 111 ASP B N 1
ATOM 9331 C CA . ASP B 1 111 ? -30.172 -18.141 -21.094 1 80.12 111 ASP B CA 1
ATOM 9332 C C . ASP B 1 111 ? -29.297 -18.875 -22.109 1 80.12 111 ASP B C 1
ATOM 9334 O O . ASP B 1 111 ? -29.125 -18.406 -23.234 1 80.12 111 ASP B O 1
ATOM 9338 N N . VAL B 1 112 ? -28.906 -19.969 -21.703 1 80.81 112 VAL B N 1
ATOM 9339 C CA . VAL B 1 112 ? -28.016 -20.734 -22.547 1 80.81 112 VAL B CA 1
ATOM 9340 C C . VAL B 1 112 ? -28.719 -21.094 -23.859 1 80.81 112 VAL B C 1
ATOM 9342 O O . VAL B 1 112 ? -28.094 -21.125 -24.922 1 80.81 112 VAL B O 1
ATOM 9345 N N . ARG B 1 113 ? -30.016 -21.312 -23.812 1 85.44 113 ARG B N 1
ATOM 9346 C CA . ARG B 1 113 ? -30.797 -21.703 -24.984 1 85.44 113 ARG B CA 1
ATOM 9347 C C . ARG B 1 113 ? -30.969 -20.531 -25.953 1 85.44 113 ARG B C 1
ATOM 9349 O O . ARG B 1 113 ? -31.312 -20.719 -27.109 1 85.44 113 ARG B O 1
ATOM 9356 N N . LYS B 1 114 ? -30.688 -19.438 -25.5 1 86.44 114 LYS B N 1
ATOM 9357 C CA . LYS B 1 114 ? -30.812 -18.25 -26.328 1 86.44 114 LYS B CA 1
ATOM 9358 C C . LYS B 1 114 ? -29.438 -17.688 -26.703 1 86.44 114 LYS B C 1
ATOM 9360 O O . LYS B 1 114 ? -29.328 -16.547 -27.156 1 86.44 114 LYS B O 1
ATOM 9365 N N . SER B 1 115 ? -28.516 -18.469 -26.406 1 87.12 115 SER B N 1
ATOM 9366 C CA . SER B 1 115 ? -27.156 -18.062 -26.75 1 87.12 115 SER B CA 1
ATOM 9367 C C . SER B 1 115 ? -26.578 -18.922 -27.859 1 87.12 115 SER B C 1
ATOM 9369 O O . SER B 1 115 ? -26.844 -20.125 -27.906 1 87.12 115 SER B O 1
ATOM 9371 N N . THR B 1 116 ? -25.844 -18.312 -28.703 1 89.5 116 THR B N 1
ATOM 9372 C CA . THR B 1 116 ? -25.281 -19.031 -29.844 1 89.5 116 THR B CA 1
ATOM 9373 C C . THR B 1 116 ? -23.797 -19.344 -29.594 1 89.5 116 THR B C 1
ATOM 9375 O O . THR B 1 116 ? -23.203 -20.141 -30.328 1 89.5 116 THR B O 1
ATOM 9378 N N . GLY B 1 117 ? -23.234 -18.781 -28.547 1 85.88 117 GLY B N 1
ATOM 9379 C CA . GLY B 1 117 ? -21.812 -18.969 -28.281 1 85.88 117 GLY B CA 1
ATOM 9380 C C . GLY B 1 117 ? -21.516 -20.234 -27.5 1 85.88 117 GLY B C 1
ATOM 9381 O O . GLY B 1 117 ? -22.406 -20.781 -26.828 1 85.88 117 GLY B O 1
ATOM 9382 N N . SER B 1 118 ? -20.281 -20.656 -27.625 1 86 118 SER B N 1
ATOM 9383 C CA . SER B 1 118 ? -19.797 -21.797 -26.844 1 86 118 SER B CA 1
ATOM 9384 C C . SER B 1 118 ? -19.312 -21.359 -25.469 1 86 118 SER B C 1
ATOM 9386 O O . SER B 1 118 ? -18.422 -20.531 -25.359 1 86 118 SER B O 1
ATOM 9388 N N . VAL B 1 119 ? -19.906 -21.906 -24.5 1 85.69 119 VAL B N 1
ATOM 9389 C CA . VAL B 1 119 ? -19.562 -21.531 -23.141 1 85.69 119 VAL B CA 1
ATOM 9390 C C . VAL B 1 119 ? -19.469 -22.781 -22.266 1 85.69 119 VAL B C 1
ATOM 9392 O O . VAL B 1 119 ? -20.109 -23.797 -22.547 1 85.69 119 VAL B O 1
ATOM 9395 N N . SER B 1 120 ? -18.578 -22.734 -21.391 1 85.94 120 SER B N 1
ATOM 9396 C CA . SER B 1 120 ? -18.5 -23.719 -20.312 1 85.94 120 SER B CA 1
ATOM 9397 C C . SER B 1 120 ? -18.656 -23.062 -18.953 1 85.94 120 SER B C 1
ATOM 9399 O O . SER B 1 120 ? -18.156 -21.953 -18.719 1 85.94 120 SER B O 1
ATOM 9401 N N . MET B 1 121 ? -19.344 -23.719 -18.094 1 85.75 121 MET B N 1
ATOM 9402 C CA . MET B 1 121 ? -19.625 -23.094 -16.812 1 85.75 121 MET B CA 1
ATOM 9403 C C . MET B 1 121 ? -19.438 -24.094 -15.672 1 85.75 121 MET B C 1
ATOM 9405 O O . MET B 1 121 ? -19.688 -25.281 -15.828 1 85.75 121 MET B O 1
ATOM 9409 N N . ILE B 1 122 ? -18.969 -23.531 -14.562 1 84.38 122 ILE B N 1
ATOM 9410 C CA . ILE B 1 122 ? -18.906 -24.266 -13.312 1 84.38 122 ILE B CA 1
ATOM 9411 C C . ILE B 1 122 ? -19.562 -23.453 -12.195 1 84.38 122 ILE B C 1
ATOM 9413 O O . ILE B 1 122 ? -19.469 -22.234 -12.172 1 84.38 122 ILE B O 1
ATOM 9417 N N . THR B 1 123 ? -20.172 -24.188 -11.352 1 82.56 123 THR B N 1
ATOM 9418 C CA . THR B 1 123 ? -20.844 -23.516 -10.25 1 82.56 123 THR B CA 1
ATOM 9419 C C . THR B 1 123 ? -20.016 -23.594 -8.977 1 82.56 123 THR B C 1
ATOM 9421 O O . THR B 1 123 ? -19.062 -24.375 -8.898 1 82.56 123 THR B O 1
ATOM 9424 N N . GLY B 1 124 ? -20.406 -22.797 -8.086 1 77.94 124 GLY B N 1
ATOM 9425 C CA . GLY B 1 124 ? -19.703 -22.734 -6.812 1 77.94 124 GLY B CA 1
ATOM 9426 C C . GLY B 1 124 ? -19.703 -24.047 -6.07 1 77.94 124 GLY B C 1
ATOM 9427 O O . GLY B 1 124 ? -18.766 -24.344 -5.332 1 77.94 124 GLY B O 1
ATOM 9428 N N . LYS B 1 125 ? -20.672 -24.766 -6.176 1 68.44 125 LYS B N 1
ATOM 9429 C CA . LYS B 1 125 ? -20.75 -26.062 -5.496 1 68.44 125 LYS B CA 1
ATOM 9430 C C . LYS B 1 125 ? -19.625 -26.984 -5.945 1 68.44 125 LYS B C 1
ATOM 9432 O O . LYS B 1 125 ? -19.125 -27.781 -5.152 1 68.44 125 LYS B O 1
ATOM 9437 N N . ASP B 1 126 ? -19.25 -26.797 -7.152 1 69.12 126 ASP B N 1
ATOM 9438 C CA . ASP B 1 126 ? -18.188 -27.641 -7.715 1 69.12 126 ASP B CA 1
ATOM 9439 C C . ASP B 1 126 ? -16.812 -27.203 -7.219 1 69.12 126 ASP B C 1
ATOM 9441 O O . ASP B 1 126 ? -15.852 -27.969 -7.297 1 69.12 126 ASP B O 1
ATOM 9445 N N . LEU B 1 127 ? -16.75 -26 -6.691 1 73.38 127 LEU B N 1
ATOM 9446 C CA . LEU B 1 127 ? -15.453 -25.406 -6.355 1 73.38 127 LEU B CA 1
ATOM 9447 C C . LEU B 1 127 ? -15.109 -25.656 -4.891 1 73.38 127 LEU B C 1
ATOM 9449 O O . LEU B 1 127 ? -13.961 -25.469 -4.477 1 73.38 127 LEU B O 1
ATOM 9453 N N . ASN B 1 128 ? -15.992 -26.016 -4.105 1 64.94 128 ASN B N 1
ATOM 9454 C CA . ASN B 1 128 ? -15.781 -26.031 -2.66 1 64.94 128 ASN B CA 1
ATOM 9455 C C . ASN B 1 128 ? -15.164 -27.359 -2.209 1 64.94 128 ASN B C 1
ATOM 9457 O O . ASN B 1 128 ? -14.961 -27.578 -1.013 1 64.94 128 ASN B O 1
ATOM 9461 N N . ASP B 1 129 ? -14.781 -28.188 -3.098 1 60.25 129 ASP B N 1
ATOM 9462 C CA . ASP B 1 129 ? -14.25 -29.484 -2.717 1 60.25 129 ASP B CA 1
ATOM 9463 C C . ASP B 1 129 ? -12.758 -29.406 -2.408 1 60.25 129 ASP B C 1
ATOM 9465 O O . ASP B 1 129 ? -12.164 -30.359 -1.913 1 60.25 129 ASP B O 1
ATOM 9469 N N . ALA B 1 130 ? -12.164 -28.219 -2.684 1 63.25 130 ALA B N 1
ATOM 9470 C CA . ALA B 1 130 ? -10.734 -28.125 -2.408 1 63.25 130 ALA B CA 1
ATOM 9471 C C . ALA B 1 130 ? -10.375 -26.75 -1.861 1 63.25 130 ALA B C 1
ATOM 9473 O O . ALA B 1 130 ? -9.844 -25.906 -2.59 1 63.25 130 ALA B O 1
ATOM 9474 N N . PRO B 1 131 ? -10.547 -26.594 -0.527 1 61.31 131 PRO B N 1
ATOM 9475 C CA . PRO B 1 131 ? -10.453 -25.25 0.037 1 61.31 131 PRO B CA 1
ATOM 9476 C C . PRO B 1 131 ? -9.031 -24.688 -0.014 1 61.31 131 PRO B C 1
ATOM 9478 O O . PRO B 1 131 ? -8.844 -23.469 0.08 1 61.31 131 PRO B O 1
ATOM 9481 N N . LEU B 1 132 ? -7.98 -25.453 -0.244 1 62.53 132 LEU B N 1
ATOM 9482 C CA . LEU B 1 132 ? -6.625 -24.938 -0.134 1 62.53 132 LEU B CA 1
ATOM 9483 C C . LEU B 1 132 ? -6.047 -24.625 -1.512 1 62.53 132 LEU B C 1
ATOM 9485 O O . LEU B 1 132 ? -4.938 -24.094 -1.622 1 62.53 132 LEU B O 1
ATOM 9489 N N . LYS B 1 133 ? -6.797 -24.812 -2.475 1 68 133 LYS B N 1
ATOM 9490 C CA . LYS B 1 133 ? -6.301 -24.547 -3.822 1 68 133 LYS B CA 1
ATOM 9491 C C . LYS B 1 133 ? -6.738 -23.172 -4.309 1 68 133 LYS B C 1
ATOM 9493 O O . LYS B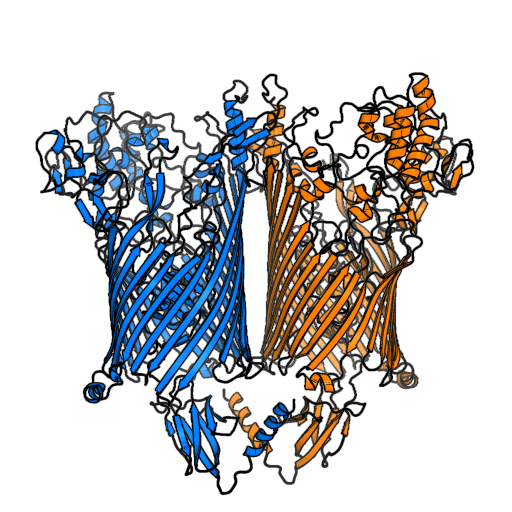 1 133 ? -7.797 -22.672 -3.914 1 68 133 LYS B O 1
ATOM 9498 N N . ASN B 1 134 ? -5.84 -22.641 -5.176 1 76.56 134 ASN B N 1
ATOM 9499 C CA . ASN B 1 134 ? -6.227 -21.406 -5.875 1 76.56 134 ASN B CA 1
ATOM 9500 C C . ASN B 1 134 ? -7.348 -21.672 -6.879 1 76.56 134 ASN B C 1
ATOM 9502 O O . ASN B 1 134 ? -7.52 -22.797 -7.348 1 76.56 134 ASN B O 1
ATOM 9506 N N . VAL B 1 135 ? -8.016 -20.703 -7.191 1 78.38 135 VAL B N 1
ATOM 9507 C CA . VAL B 1 135 ? -9.188 -20.781 -8.062 1 78.38 135 VAL B CA 1
ATOM 9508 C C . VAL B 1 135 ? -8.773 -21.359 -9.422 1 78.38 135 VAL B C 1
ATOM 9510 O O . VAL B 1 135 ? -9.508 -22.156 -10.016 1 78.38 135 VAL B O 1
ATOM 9513 N N . ASP B 1 136 ? -7.664 -20.969 -9.898 1 81.38 136 ASP B N 1
ATOM 9514 C CA . ASP B 1 136 ? -7.227 -21.406 -11.211 1 81.38 136 ASP B CA 1
ATOM 9515 C C . ASP B 1 136 ? -7.035 -22.922 -11.25 1 81.38 136 ASP B C 1
ATOM 9517 O O . ASP B 1 136 ? -7.461 -23.594 -12.195 1 81.38 136 ASP B O 1
ATOM 9521 N N . MET B 1 137 ? -6.527 -23.484 -10.219 1 82 137 MET B N 1
ATOM 9522 C CA . MET B 1 137 ? -6.262 -24.922 -10.164 1 82 137 MET B CA 1
ATOM 9523 C C . MET B 1 137 ? -7.559 -25.703 -10.008 1 82 137 MET B C 1
ATOM 9525 O O . MET B 1 137 ? -7.625 -26.875 -10.367 1 82 137 MET B O 1
ATOM 9529 N N . LEU B 1 138 ? -8.562 -25.094 -9.531 1 82.25 138 LEU B N 1
ATOM 9530 C CA . LEU B 1 138 ? -9.836 -25.781 -9.328 1 82.25 138 LEU B CA 1
ATOM 9531 C C . LEU B 1 138 ? -10.523 -26.047 -10.672 1 82.25 138 LEU B C 1
ATOM 9533 O O . LEU B 1 138 ? -11.422 -26.891 -10.75 1 82.25 138 LEU B O 1
ATOM 9537 N N . LEU B 1 139 ? -10.062 -25.422 -11.695 1 86.12 139 LEU B N 1
ATOM 9538 C CA . LEU B 1 139 ? -10.664 -25.578 -13.016 1 86.12 139 LEU B CA 1
ATOM 9539 C C . LEU B 1 139 ? -10.094 -26.797 -13.742 1 86.12 139 LEU B C 1
ATOM 9541 O O . LEU B 1 139 ? -10.641 -27.234 -14.75 1 86.12 139 LEU B O 1
ATOM 9545 N N . GLN B 1 140 ? -9.117 -27.359 -13.258 1 87.94 140 GLN B N 1
ATOM 9546 C CA . GLN B 1 140 ? -8.422 -28.422 -13.961 1 87.94 140 GLN B CA 1
ATOM 9547 C C . GLN B 1 140 ? -9.336 -29.625 -14.172 1 87.94 140 GLN B C 1
ATOM 9549 O O . GLN B 1 140 ? -9.906 -30.156 -13.211 1 87.94 140 GLN B O 1
ATOM 9554 N N . GLY B 1 141 ? -9.539 -30.016 -15.391 1 88.12 141 GLY B N 1
ATOM 9555 C CA . GLY B 1 141 ? -10.266 -31.219 -15.766 1 88.12 141 GLY B CA 1
ATOM 9556 C C . GLY B 1 141 ? -11.766 -31.047 -15.727 1 88.12 141 GLY B C 1
ATOM 9557 O O . GLY B 1 141 ? -12.508 -32 -15.953 1 88.12 141 GLY B O 1
ATOM 9558 N N . LYS B 1 142 ? -12.203 -29.891 -15.539 1 87.75 142 LYS B N 1
ATOM 9559 C CA . LYS B 1 142 ? -13.641 -29.75 -15.328 1 87.75 142 LYS B CA 1
ATOM 9560 C C . LYS B 1 142 ? -14.312 -29.109 -16.547 1 87.75 142 LYS B C 1
ATOM 9562 O O . LYS B 1 142 ? -15.531 -29.234 -16.719 1 87.75 142 LYS B O 1
ATOM 9567 N N . LEU B 1 143 ? -13.555 -28.484 -17.312 1 89 143 LEU B N 1
ATOM 9568 C CA . LEU B 1 143 ? -14.141 -27.734 -18.422 1 89 143 LEU B CA 1
ATOM 9569 C C . LEU B 1 143 ? -13.555 -28.188 -19.75 1 89 143 LEU B C 1
ATOM 9571 O O . LEU B 1 143 ? -12.352 -28.438 -19.859 1 89 143 LEU B O 1
ATOM 9575 N N . THR B 1 144 ? -14.445 -28.25 -20.703 1 90.19 144 THR B N 1
ATOM 9576 C CA . THR B 1 144 ? -13.969 -28.578 -22.047 1 90.19 144 THR B CA 1
ATOM 9577 C C . THR B 1 144 ? -13.219 -27.406 -22.672 1 90.19 144 THR B C 1
ATOM 9579 O O . THR B 1 144 ? -13.594 -26.25 -22.453 1 90.19 144 THR B O 1
ATOM 9582 N N . GLY B 1 145 ? -12.219 -27.75 -23.359 1 90.62 145 GLY B N 1
ATOM 9583 C CA . GLY B 1 145 ? -11.492 -26.75 -24.125 1 90.62 145 GLY B CA 1
ATOM 9584 C C . GLY B 1 145 ? -10.562 -25.906 -23.266 1 90.62 145 GLY B C 1
ATOM 9585 O O . GLY B 1 145 ? -9.961 -24.938 -23.766 1 90.62 145 GLY B O 1
ATOM 9586 N N . VAL B 1 146 ? -10.5 -26.188 -22.062 1 91.19 146 VAL B N 1
ATOM 9587 C CA . VAL B 1 146 ? -9.648 -25.438 -21.141 1 91.19 146 VAL B CA 1
ATOM 9588 C C . VAL B 1 146 ? -8.562 -26.359 -20.578 1 91.19 146 VAL B C 1
ATOM 9590 O O . VAL B 1 146 ? -8.859 -27.375 -19.953 1 91.19 146 VAL B O 1
ATOM 9593 N N . SER B 1 147 ? -7.426 -25.938 -20.859 1 91.25 147 SER B N 1
ATOM 9594 C CA . SER B 1 147 ? -6.285 -26.656 -20.297 1 91.25 147 SER B CA 1
ATOM 9595 C C . SER B 1 147 ? -5.672 -25.891 -19.125 1 91.25 147 SER B C 1
ATOM 9597 O O . SER B 1 147 ? -5.344 -24.703 -19.266 1 91.25 147 SER B O 1
ATOM 9599 N N . VAL B 1 148 ? -5.559 -26.578 -17.984 1 89 148 VAL B N 1
ATOM 9600 C CA . VAL B 1 148 ? -4.961 -26 -16.797 1 89 148 VAL B CA 1
ATOM 9601 C C . VAL B 1 148 ? -3.74 -26.812 -16.375 1 89 148 VAL B C 1
ATOM 9603 O O . VAL B 1 148 ? -3.844 -28.031 -16.141 1 89 148 VAL B O 1
ATOM 9606 N N . GLN B 1 149 ? -2.666 -26.156 -16.281 1 86.19 149 GLN B N 1
ATOM 9607 C CA . GLN B 1 149 ? -1.433 -26.828 -15.906 1 86.19 149 GLN B CA 1
ATOM 9608 C C . GLN B 1 149 ? -0.744 -26.125 -14.742 1 86.19 149 GLN B C 1
ATOM 9610 O O . GLN B 1 149 ? -0.607 -24.906 -14.742 1 86.19 149 GLN B O 1
ATOM 9615 N N . ALA B 1 150 ? -0.366 -26.922 -13.766 1 82.69 150 ALA B N 1
ATOM 9616 C CA . ALA B 1 150 ? 0.424 -26.359 -12.664 1 82.69 150 ALA B CA 1
ATOM 9617 C C . ALA B 1 150 ? 1.85 -26.062 -13.117 1 82.69 150 ALA B C 1
ATOM 9619 O O . ALA B 1 150 ? 2.477 -26.859 -13.805 1 82.69 150 ALA B O 1
ATOM 9620 N N . VAL B 1 151 ? 2.373 -24.922 -12.758 1 76.69 151 VAL B N 1
ATOM 9621 C CA . VAL B 1 151 ? 3.742 -24.547 -13.094 1 76.69 151 VAL B CA 1
ATOM 9622 C C . VAL B 1 151 ? 4.684 -24.953 -11.969 1 76.69 151 VAL B C 1
ATOM 9624 O O . VAL B 1 151 ? 5.863 -25.234 -12.195 1 76.69 151 VAL B O 1
ATOM 9627 N N . SER B 1 152 ? 4.152 -24.875 -10.781 1 81.44 152 SER B N 1
ATOM 9628 C CA . SER B 1 152 ? 4.91 -25.25 -9.594 1 81.44 152 SER B CA 1
ATOM 9629 C C . SER B 1 152 ? 3.986 -25.734 -8.477 1 81.44 152 SER B C 1
ATOM 9631 O O . SER B 1 152 ? 2.787 -25.453 -8.484 1 81.44 152 SER B O 1
ATOM 9633 N N . GLY B 1 153 ? 4.617 -26.484 -7.629 1 78.12 153 GLY B N 1
ATOM 9634 C CA . GLY B 1 153 ? 3.855 -26.906 -6.465 1 78.12 153 GLY B CA 1
ATOM 9635 C C . GLY B 1 153 ? 3.928 -25.906 -5.316 1 78.12 153 GLY B C 1
ATOM 9636 O O . GLY B 1 153 ? 3.365 -26.156 -4.246 1 78.12 153 GLY B O 1
ATOM 9637 N N . LYS B 1 154 ? 4.605 -24.781 -5.473 1 79.69 154 LYS B N 1
ATOM 9638 C CA . LYS B 1 154 ? 4.789 -23.797 -4.418 1 79.69 154 LYS B CA 1
ATOM 9639 C C . LYS B 1 154 ? 3.459 -23.172 -4.012 1 79.69 154 LYS B C 1
ATOM 9641 O O . LYS B 1 154 ? 2.645 -22.828 -4.871 1 79.69 154 LYS B O 1
ATOM 9646 N N . PRO B 1 155 ? 3.297 -23.047 -2.758 1 77.19 155 PRO B N 1
ATOM 9647 C CA . PRO B 1 155 ? 2.051 -22.422 -2.32 1 77.19 155 PRO B CA 1
ATOM 9648 C C . PRO B 1 155 ? 1.859 -21.031 -2.912 1 77.19 155 PRO B C 1
ATOM 9650 O O . PRO B 1 155 ? 2.789 -20.219 -2.906 1 77.19 155 PRO B O 1
ATOM 9653 N N . GLY B 1 156 ? 0.695 -20.875 -3.447 1 72.94 156 GLY B N 1
ATOM 9654 C CA . GLY B 1 156 ? 0.354 -19.562 -3.959 1 72.94 156 GLY B CA 1
ATOM 9655 C C . GLY B 1 156 ? 0.693 -19.375 -5.426 1 72.94 156 GLY B C 1
ATOM 9656 O O . GLY B 1 156 ? 0.336 -18.375 -6.035 1 72.94 156 GLY B O 1
ATOM 9657 N N . ALA B 1 157 ? 1.329 -20.281 -6.004 1 74.94 157 ALA B N 1
ATOM 9658 C CA . ALA B 1 157 ? 1.73 -20.172 -7.402 1 74.94 157 ALA B CA 1
ATOM 9659 C C . ALA B 1 157 ? 0.52 -20.25 -8.328 1 74.94 157 ALA B C 1
ATOM 9661 O O . ALA B 1 157 ? -0.42 -21 -8.07 1 74.94 157 ALA B O 1
ATOM 9662 N N . SER B 1 158 ? 0.628 -19.547 -9.375 1 75.81 158 SER B N 1
ATOM 9663 C CA . SER B 1 158 ? -0.463 -19.531 -10.344 1 75.81 158 SER B CA 1
ATOM 9664 C C . SER B 1 158 ? -0.297 -20.625 -11.383 1 75.81 158 SER B C 1
ATOM 9666 O O . SER B 1 158 ? 0.827 -21.031 -11.703 1 75.81 158 SER B O 1
ATOM 9668 N N . ALA B 1 159 ? -1.493 -21.062 -11.961 1 82.38 159 ALA B N 1
ATOM 9669 C CA . ALA B 1 159 ? -1.507 -22.062 -13.016 1 82.38 159 ALA B CA 1
ATOM 9670 C C . ALA B 1 159 ? -1.45 -21.422 -14.398 1 82.38 159 ALA B C 1
ATOM 9672 O O . ALA B 1 159 ? -1.743 -20.234 -14.547 1 82.38 159 ALA B O 1
ATOM 9673 N N . LYS B 1 160 ? -1.007 -22.141 -15.297 1 84.25 160 LYS B N 1
ATOM 9674 C CA . LYS B 1 160 ? -1.083 -21.766 -16.703 1 84.25 160 LYS B CA 1
ATOM 9675 C C . LYS B 1 160 ? -2.391 -22.234 -17.328 1 84.25 160 LYS B C 1
ATOM 9677 O O . LYS B 1 160 ? -2.686 -23.438 -17.328 1 84.25 160 LYS B O 1
ATOM 9682 N N . ILE B 1 161 ? -3.111 -21.312 -17.922 1 88.31 161 ILE B N 1
ATOM 9683 C CA . ILE B 1 161 ? -4.41 -21.641 -18.484 1 88.31 161 ILE B CA 1
ATOM 9684 C C . ILE B 1 161 ? -4.422 -21.297 -19.969 1 88.31 161 ILE B C 1
ATOM 9686 O O . ILE B 1 161 ? -3.914 -20.25 -20.375 1 88.31 161 ILE B O 1
ATOM 9690 N N . ARG B 1 162 ? -4.945 -22.203 -20.766 1 91.56 162 ARG B N 1
ATOM 9691 C CA . ARG B 1 162 ? -5.156 -22 -22.203 1 91.56 162 ARG B CA 1
ATOM 9692 C C . ARG B 1 162 ? -6.562 -22.422 -22.609 1 91.56 162 ARG B C 1
ATOM 9694 O O . ARG B 1 162 ? -7.066 -23.438 -22.156 1 91.56 162 ARG B O 1
ATOM 9701 N N . VAL B 1 163 ? -7.109 -21.609 -23.359 1 92.56 163 VAL B N 1
ATOM 9702 C CA . VAL B 1 163 ? -8.422 -21.922 -23.906 1 92.56 163 VAL B CA 1
ATOM 9703 C C . VAL B 1 163 ? -8.312 -22.203 -25.406 1 92.56 163 VAL B C 1
ATOM 9705 O O . VAL B 1 163 ? -7.953 -21.312 -26.172 1 92.56 163 VAL B O 1
ATOM 9708 N N . ARG B 1 164 ? -8.656 -23.406 -25.797 1 93.81 164 ARG B N 1
ATOM 9709 C CA . ARG B 1 164 ? -8.633 -23.859 -27.188 1 93.81 164 ARG B CA 1
ATOM 9710 C C . ARG B 1 164 ? -7.289 -23.562 -27.844 1 93.81 164 ARG B C 1
ATOM 9712 O O . ARG B 1 164 ? -7.242 -23.031 -28.953 1 93.81 164 ARG B O 1
ATOM 9719 N N . GLY B 1 165 ? -6.219 -23.734 -27.062 1 89.75 165 GLY B N 1
ATOM 9720 C CA . GLY B 1 165 ? -4.867 -23.688 -27.594 1 89.75 165 GLY B CA 1
ATOM 9721 C C . GLY B 1 165 ? -4.191 -22.344 -27.406 1 89.75 165 GLY B C 1
ATOM 9722 O O . GLY B 1 165 ? -4.656 -21.531 -26.609 1 89.75 165 GLY B O 1
ATOM 9723 N N . VAL B 1 166 ? -3.049 -22.156 -28.109 1 88.62 166 VAL B N 1
ATOM 9724 C CA . VAL B 1 166 ? -2.244 -20.938 -28 1 88.62 166 VAL B CA 1
ATOM 9725 C C . VAL B 1 166 ? -2.785 -19.875 -28.953 1 88.62 166 VAL B C 1
ATOM 9727 O O . VAL B 1 166 ? -3.043 -20.156 -30.125 1 88.62 166 VAL B O 1
ATOM 9730 N N . SER B 1 167 ? -2.887 -18.688 -28.484 1 87.25 167 SER B N 1
ATOM 9731 C CA . SER B 1 167 ? -3.566 -17.672 -29.266 1 87.25 167 SER B CA 1
ATOM 9732 C C . SER B 1 167 ? -2.568 -16.734 -29.938 1 87.25 167 SER B C 1
ATOM 9734 O O . SER B 1 167 ? -2.902 -16.047 -30.906 1 87.25 167 SER B O 1
ATOM 9736 N N . SER B 1 168 ? -1.431 -16.656 -29.422 1 89 168 SER B N 1
ATOM 9737 C CA . SER B 1 168 ? -0.432 -15.75 -29.984 1 89 168 SER B CA 1
ATOM 9738 C C . SER B 1 168 ? 0.944 -16.406 -30.031 1 89 168 SER B C 1
ATOM 9740 O O . SER B 1 168 ? 1.206 -17.375 -29.297 1 89 168 SER B O 1
ATOM 9742 N N . ILE B 1 169 ? 1.678 -15.844 -30.859 1 86.81 169 ILE B N 1
ATOM 9743 C CA . ILE B 1 169 ? 3.006 -16.422 -31.047 1 86.81 169 ILE B CA 1
ATOM 9744 C C . ILE B 1 169 ? 4.004 -15.719 -30.125 1 86.81 169 ILE B C 1
ATOM 9746 O O . ILE B 1 169 ? 4.77 -16.375 -29.422 1 86.81 169 ILE B O 1
ATOM 9750 N N . THR B 1 170 ? 3.957 -14.406 -30.109 1 82.69 170 THR B N 1
ATOM 9751 C CA . THR B 1 170 ? 4.938 -13.641 -29.344 1 82.69 170 THR B CA 1
ATOM 9752 C C . THR B 1 170 ? 4.27 -12.922 -28.172 1 82.69 170 THR B C 1
ATOM 9754 O O . THR B 1 170 ? 4.949 -12.398 -27.297 1 82.69 170 THR B O 1
ATOM 9757 N N . GLY B 1 171 ? 3.055 -12.922 -28.203 1 78.81 171 GLY B N 1
ATOM 9758 C CA . GLY B 1 171 ? 2.32 -12.273 -27.125 1 78.81 171 GLY B CA 1
ATOM 9759 C C . GLY B 1 171 ? 1.827 -13.25 -26.078 1 78.81 171 GLY B C 1
ATOM 9760 O O . GLY B 1 171 ? 2.199 -14.43 -26.094 1 78.81 171 GLY B O 1
ATOM 9761 N N . SER B 1 172 ? 1.059 -12.719 -25.219 1 79.94 172 SER B N 1
ATOM 9762 C CA . SER B 1 172 ? 0.499 -13.547 -24.156 1 79.94 172 SER B CA 1
ATOM 9763 C C . SER B 1 172 ? -0.694 -14.359 -24.656 1 79.94 172 SER B C 1
ATOM 9765 O O . SER B 1 172 ? -1.497 -13.859 -25.453 1 79.94 172 SER B O 1
ATOM 9767 N N . SER B 1 173 ? -0.782 -15.555 -24.188 1 84.69 173 SER B N 1
ATOM 9768 C CA . SER B 1 173 ? -1.92 -16.422 -24.5 1 84.69 173 SER B CA 1
ATOM 9769 C C . SER B 1 173 ? -2.762 -16.703 -23.266 1 84.69 173 SER B C 1
ATOM 9771 O O . SER B 1 173 ? -3.48 -17.703 -23.203 1 84.69 173 SER B O 1
ATOM 9773 N N . GLU B 1 174 ? -2.605 -15.883 -22.266 1 84.19 174 GLU B N 1
ATOM 9774 C CA . GLU B 1 174 ? -3.438 -16.031 -21.078 1 84.19 174 GLU B CA 1
ATOM 9775 C C . GLU B 1 174 ? -4.82 -15.414 -21.281 1 84.19 174 GLU B C 1
ATOM 9777 O O . GLU B 1 174 ? -4.945 -14.336 -21.859 1 84.19 174 GLU B O 1
ATOM 9782 N N . PRO B 1 175 ? -5.797 -16.094 -20.812 1 88.38 175 PRO B N 1
ATOM 9783 C CA . PRO B 1 175 ? -7.141 -15.531 -20.953 1 88.38 175 PRO B CA 1
ATOM 9784 C C . PRO B 1 175 ? -7.371 -14.297 -20.094 1 88.38 175 PRO B C 1
ATOM 9786 O O . PRO B 1 175 ? -6.641 -14.078 -19.125 1 88.38 175 PRO B O 1
ATOM 9789 N N . LEU B 1 176 ? -8.359 -13.539 -20.516 1 88 176 LEU B N 1
ATOM 9790 C CA . LEU B 1 176 ? -8.766 -12.383 -19.719 1 88 176 LEU B CA 1
ATOM 9791 C C . LEU B 1 176 ? -9.602 -12.82 -18.516 1 88 176 LEU B C 1
ATOM 9793 O O . LEU B 1 176 ? -10.562 -13.586 -18.672 1 88 176 LEU B O 1
ATOM 9797 N N . TRP B 1 177 ? -9.227 -12.422 -17.344 1 88.25 177 TRP B N 1
ATOM 9798 C CA . TRP B 1 177 ? -10.023 -12.672 -16.156 1 88.25 177 TRP B CA 1
ATOM 9799 C C . TRP B 1 177 ? -10.945 -11.492 -15.867 1 88.25 177 TRP B C 1
ATOM 9801 O O . TRP B 1 177 ? -10.5 -10.344 -15.82 1 88.25 177 TRP B O 1
ATOM 9811 N N . VAL B 1 178 ? -12.125 -11.766 -15.719 1 91.19 178 VAL B N 1
ATOM 9812 C CA . VAL B 1 178 ? -13.117 -10.758 -15.375 1 91.19 178 VAL B CA 1
ATOM 9813 C C . VAL B 1 178 ? -13.844 -11.156 -14.094 1 91.19 178 VAL B C 1
ATOM 9815 O O . VAL B 1 178 ? -14.383 -12.266 -14.008 1 91.19 178 VAL B O 1
ATOM 9818 N N . VAL B 1 179 ? -13.867 -10.328 -13.141 1 91.38 179 VAL B N 1
ATOM 9819 C CA . VAL B 1 179 ? -14.586 -10.586 -11.898 1 91.38 179 VAL B CA 1
ATOM 9820 C C . VAL B 1 179 ? -15.758 -9.617 -11.758 1 91.38 179 VAL B C 1
ATOM 9822 O O . VAL B 1 179 ? -15.555 -8.406 -11.633 1 91.38 179 VAL B O 1
ATOM 9825 N N . ASP B 1 180 ? -16.875 -10.117 -11.773 1 91.69 180 ASP B N 1
ATOM 9826 C CA . ASP B 1 180 ? -18.094 -9.328 -11.656 1 91.69 180 ASP B CA 1
ATOM 9827 C C . ASP B 1 180 ? -18.109 -8.188 -12.664 1 91.69 180 ASP B C 1
ATOM 9829 O O . ASP B 1 180 ? -18.359 -7.031 -12.305 1 91.69 180 ASP B O 1
ATOM 9833 N N . GLY B 1 181 ? -17.719 -8.508 -13.844 1 89.31 181 GLY B N 1
ATOM 9834 C CA . GLY B 1 181 ? -17.797 -7.562 -14.953 1 89.31 181 GLY B CA 1
ATOM 9835 C C . GLY B 1 181 ? -16.562 -6.684 -15.078 1 89.31 181 GLY B C 1
ATOM 9836 O O . GLY B 1 181 ? -16.469 -5.883 -16 1 89.31 181 GLY B O 1
ATOM 9837 N N . VAL B 1 182 ? -15.656 -6.797 -14.188 1 90 182 VAL B N 1
ATOM 9838 C CA . VAL B 1 182 ? -14.469 -5.953 -14.211 1 90 182 VAL B CA 1
ATOM 9839 C C . VAL B 1 182 ? -13.25 -6.789 -14.594 1 90 182 VAL B C 1
ATOM 9841 O O . VAL B 1 182 ? -12.875 -7.719 -13.875 1 90 182 VAL B O 1
ATOM 9844 N N . PRO B 1 183 ? -12.555 -6.48 -15.656 1 88.12 183 PRO B N 1
ATOM 9845 C CA . PRO B 1 183 ? -11.328 -7.188 -16.016 1 88.12 183 PRO B CA 1
ATOM 9846 C C . PRO B 1 183 ? -10.18 -6.914 -15.055 1 88.12 183 PRO B C 1
ATOM 9848 O O . PRO B 1 183 ? -10.008 -5.777 -14.602 1 88.12 183 PRO B O 1
ATOM 9851 N N . ILE B 1 184 ? -9.461 -7.906 -14.75 1 82.31 184 ILE B N 1
ATOM 9852 C CA . ILE B 1 184 ? -8.281 -7.742 -13.914 1 82.31 184 ILE B CA 1
ATOM 9853 C C . ILE B 1 184 ? -7.129 -7.18 -14.742 1 82.31 184 ILE B C 1
ATOM 9855 O O . ILE B 1 184 ? -6.801 -7.715 -15.805 1 82.31 184 ILE B O 1
ATOM 9859 N N . GLN B 1 185 ? -6.645 -6.102 -14.305 1 67.12 185 GLN B N 1
ATOM 9860 C CA . GLN B 1 185 ? -5.555 -5.418 -14.984 1 67.12 185 GLN B CA 1
ATOM 9861 C C . GLN B 1 185 ? -4.312 -5.34 -14.094 1 67.12 185 GLN B C 1
ATOM 9863 O O . GLN B 1 185 ? -4.188 -4.426 -13.281 1 67.12 185 GLN B O 1
ATOM 9868 N N . LYS B 1 186 ? -3.48 -6.246 -14.039 1 64.12 186 LYS B N 1
ATOM 9869 C CA . LYS B 1 186 ? -2.291 -6.109 -13.203 1 64.12 186 LYS B CA 1
ATOM 9870 C C . LYS B 1 186 ? -1.023 -6.07 -14.055 1 64.12 186 LYS B C 1
ATOM 9872 O O . LYS B 1 186 ? -0.506 -7.113 -14.453 1 64.12 186 LYS B O 1
ATOM 9877 N N . ASN B 1 187 ? -0.748 -5.035 -14.555 1 63.75 187 ASN B N 1
ATOM 9878 C CA . ASN B 1 187 ? 0.521 -4.855 -15.25 1 63.75 187 ASN B CA 1
ATOM 9879 C C . ASN B 1 187 ? 1.559 -4.176 -14.367 1 63.75 187 ASN B C 1
ATOM 9881 O O . ASN B 1 187 ? 1.408 -3.004 -14.016 1 63.75 187 ASN B O 1
ATOM 9885 N N . ILE B 1 188 ? 2.391 -4.926 -13.828 1 63.88 188 ILE B N 1
ATOM 9886 C CA . ILE B 1 188 ? 3.424 -4.32 -12.992 1 63.88 188 ILE B CA 1
ATOM 9887 C C . ILE B 1 188 ? 4.719 -4.191 -13.789 1 63.88 188 ILE B C 1
ATOM 9889 O O . ILE B 1 188 ? 5.152 -5.148 -14.438 1 63.88 188 ILE B O 1
ATOM 9893 N N . PRO B 1 189 ? 5.219 -2.969 -13.805 1 62 189 PRO B N 1
ATOM 9894 C CA . PRO B 1 189 ? 6.5 -2.807 -14.492 1 62 189 PRO B CA 1
ATOM 9895 C C . PRO B 1 189 ? 7.633 -3.576 -13.82 1 62 189 PRO B C 1
ATOM 9897 O O . PRO B 1 189 ? 7.555 -3.881 -12.625 1 62 189 PRO B O 1
ATOM 9900 N N . THR B 1 190 ? 8.414 -4.176 -14.609 1 57.34 190 THR B N 1
ATOM 9901 C CA . THR B 1 190 ? 9.594 -4.832 -14.047 1 57.34 190 THR B CA 1
ATOM 9902 C C . THR B 1 190 ? 10.5 -3.814 -13.359 1 57.34 190 THR B C 1
ATOM 9904 O O . THR B 1 190 ? 10.773 -2.746 -13.914 1 57.34 190 THR B O 1
ATOM 9907 N N . ALA B 1 191 ? 10.625 -4.109 -12.133 1 53.28 191 ALA B N 1
ATOM 9908 C CA . ALA B 1 191 ? 11.578 -3.268 -11.406 1 53.28 191 ALA B CA 1
ATOM 9909 C C . ALA B 1 191 ? 13.016 -3.678 -11.719 1 53.28 191 ALA B C 1
ATOM 9911 O O . ALA B 1 191 ? 13.344 -4.863 -11.688 1 53.28 191 ALA B O 1
ATOM 9912 N N . GLY B 1 192 ? 13.922 -2.75 -12.375 1 58.12 192 GLY B N 1
ATOM 9913 C CA . GLY B 1 192 ? 15.258 -2.664 -11.797 1 58.12 192 GLY B CA 1
ATOM 9914 C C . GLY B 1 192 ? 16.344 -3.117 -12.75 1 58.12 192 GLY B C 1
ATOM 9915 O O . GLY B 1 192 ? 16.062 -3.525 -13.875 1 58.12 192 GLY B O 1
ATOM 9916 N N . SER B 1 193 ? 17.453 -2.885 -12.547 1 59.03 193 SER B N 1
ATOM 9917 C CA . SER B 1 193 ? 18.781 -3.262 -13.016 1 59.03 193 SER B CA 1
ATOM 9918 C C . SER B 1 193 ? 19.062 -4.738 -12.766 1 59.03 193 SER B C 1
ATOM 9920 O O . SER B 1 193 ? 18.312 -5.402 -12.039 1 59.03 193 SER B O 1
ATOM 9922 N N . SER B 1 194 ? 19.938 -5.293 -13.484 1 52.97 194 SER B N 1
ATOM 9923 C CA . SER B 1 194 ? 20.391 -6.668 -13.289 1 52.97 194 SER B CA 1
ATOM 9924 C C . SER B 1 194 ? 20.641 -6.961 -11.812 1 52.97 194 SER B C 1
ATOM 9926 O O . SER B 1 194 ? 20.422 -8.078 -11.344 1 52.97 194 SER B O 1
ATOM 9928 N N . TYR B 1 195 ? 20.891 -5.934 -11.07 1 66.38 195 TYR B N 1
ATOM 9929 C CA . TYR B 1 195 ? 21.219 -6.137 -9.664 1 66.38 195 TYR B CA 1
ATOM 9930 C C . TYR B 1 195 ? 19.953 -6.363 -8.844 1 66.38 195 TYR B C 1
ATOM 9932 O O . TYR B 1 195 ? 19.953 -7.156 -7.898 1 66.38 195 TYR B O 1
ATOM 9940 N N . ILE B 1 196 ? 19.031 -5.723 -9.281 1 68 196 ILE B N 1
ATOM 9941 C CA . ILE B 1 196 ? 17.766 -5.844 -8.555 1 68 196 ILE B CA 1
ATOM 9942 C C . ILE B 1 196 ? 17.016 -7.082 -9.039 1 68 196 ILE B C 1
ATOM 9944 O O . ILE B 1 196 ? 16.469 -7.84 -8.234 1 68 196 ILE B O 1
ATOM 9948 N N . ARG B 1 197 ? 17.125 -7.258 -10.273 1 53.44 197 ARG B N 1
ATOM 9949 C CA . ARG B 1 197 ? 16.406 -8.383 -10.859 1 53.44 197 ARG B CA 1
ATOM 9950 C C . ARG B 1 197 ? 16.969 -9.711 -10.367 1 53.44 197 ARG B C 1
ATOM 9952 O O . ARG B 1 197 ? 16.234 -10.703 -10.266 1 53.44 197 ARG B O 1
ATOM 9959 N N . SER B 1 198 ? 18.297 -9.609 -10.203 1 49.22 198 SER B N 1
ATOM 9960 C CA . SER B 1 198 ? 18.922 -10.828 -9.695 1 49.22 198 SER B CA 1
ATOM 9961 C C . SER B 1 198 ? 18.375 -11.195 -8.328 1 49.22 198 SER B C 1
ATOM 9963 O O . SER B 1 198 ? 18.469 -12.352 -7.902 1 49.22 198 SER B O 1
ATOM 9965 N N . GLY B 1 199 ? 17.75 -10.164 -7.652 1 50.03 199 GLY B N 1
ATOM 9966 C CA . GLY B 1 199 ? 17.219 -10.43 -6.328 1 50.03 199 GLY B CA 1
ATOM 9967 C C . GLY B 1 199 ? 15.914 -11.211 -6.359 1 50.03 199 GLY B C 1
ATOM 9968 O O . GLY B 1 199 ? 15.336 -11.5 -5.312 1 50.03 199 GLY B O 1
ATOM 9969 N N . ASP B 1 200 ? 15.609 -11.961 -7.367 1 48.25 200 ASP B N 1
ATOM 9970 C CA . ASP B 1 200 ? 14.508 -12.898 -7.582 1 48.25 200 ASP B CA 1
ATOM 9971 C C . ASP B 1 200 ? 13.266 -12.469 -6.809 1 48.25 200 ASP B C 1
ATOM 9973 O O . ASP B 1 200 ? 13.039 -12.914 -5.68 1 48.25 200 ASP B O 1
ATOM 9977 N N . PHE B 1 201 ? 12.703 -11.359 -7.121 1 52.19 201 PHE B N 1
ATOM 9978 C CA . PHE B 1 201 ? 11.492 -11.023 -6.371 1 52.19 201 PHE B CA 1
ATOM 9979 C C . PHE B 1 201 ? 10.312 -11.867 -6.836 1 52.19 201 PHE B C 1
ATOM 9981 O O . PHE B 1 201 ? 10.297 -12.336 -7.973 1 52.19 201 PHE B O 1
ATOM 9988 N N . SER B 1 202 ? 9.633 -12.25 -5.805 1 53.88 202 SER B N 1
ATOM 9989 C CA . SER B 1 202 ? 8.477 -13.094 -6.078 1 53.88 202 SER B CA 1
ATOM 9990 C C . SER B 1 202 ? 7.355 -12.305 -6.738 1 53.88 202 SER B C 1
ATOM 9992 O O . SER B 1 202 ? 7.016 -11.203 -6.293 1 53.88 202 SER B O 1
ATOM 9994 N N . MET B 1 203 ? 7.043 -12.562 -7.957 1 54.84 203 MET B N 1
ATOM 9995 C CA . MET B 1 203 ? 5.875 -12.031 -8.648 1 54.84 203 MET B CA 1
ATOM 9996 C C . MET B 1 203 ? 4.648 -12.898 -8.398 1 54.84 203 MET B C 1
ATOM 9998 O O . MET B 1 203 ? 3.707 -12.898 -9.195 1 54.84 203 MET B O 1
ATOM 10002 N N . LEU B 1 204 ? 4.734 -13.578 -7.348 1 50.91 204 LEU B N 1
ATOM 10003 C CA . LEU B 1 204 ? 3.721 -14.594 -7.074 1 50.91 204 LEU B CA 1
ATOM 10004 C C . LEU B 1 204 ? 2.32 -13.992 -7.141 1 50.91 204 LEU B C 1
ATOM 10006 O O . LEU B 1 204 ? 1.394 -14.625 -7.656 1 50.91 204 LEU B O 1
ATOM 10010 N N . TYR B 1 205 ? 2.262 -12.742 -6.633 1 58.31 205 TYR B N 1
ATOM 10011 C CA . TYR B 1 205 ? 0.899 -12.234 -6.535 1 58.31 205 TYR B CA 1
ATOM 10012 C C . TYR B 1 205 ? 0.658 -11.125 -7.547 1 58.31 205 TYR B C 1
ATOM 10014 O O . TYR B 1 205 ? -0.401 -10.492 -7.543 1 58.31 205 TYR B O 1
ATOM 10022 N N . ALA B 1 206 ? 1.578 -11 -8.352 1 58.5 206 ALA B N 1
ATOM 10023 C CA . ALA B 1 206 ? 1.449 -9.891 -9.297 1 58.5 206 ALA B CA 1
ATOM 10024 C C . ALA B 1 206 ? 0.542 -10.273 -10.461 1 58.5 206 ALA B C 1
ATOM 10026 O O . ALA B 1 206 ? -0.078 -9.406 -11.086 1 58.5 206 ALA B O 1
ATOM 10027 N N . ASN B 1 207 ? 0.504 -11.68 -10.664 1 57 207 ASN B N 1
ATOM 10028 C CA . ASN B 1 207 ? -0.265 -12.148 -11.812 1 57 207 ASN B CA 1
ATOM 10029 C C . ASN B 1 207 ? -1.371 -13.109 -11.391 1 57 207 ASN B C 1
ATOM 10031 O O . ASN B 1 207 ? -1.31 -13.703 -10.312 1 57 207 ASN B O 1
ATOM 10035 N N . GLY B 1 208 ? -2.473 -12.938 -11.992 1 59.88 208 GLY B N 1
ATOM 10036 C CA . GLY B 1 208 ? -3.504 -13.945 -11.805 1 59.88 208 GLY B CA 1
ATOM 10037 C C . GLY B 1 208 ? -4.648 -13.477 -10.93 1 59.88 208 GLY B C 1
ATOM 10038 O O . GLY B 1 208 ? -4.844 -12.266 -10.75 1 59.88 208 GLY B O 1
ATOM 10039 N N . VAL B 1 209 ? -5.469 -14.328 -10.594 1 69.19 209 VAL B N 1
ATOM 10040 C CA . VAL B 1 209 ? -6.691 -14.086 -9.836 1 69.19 209 VAL B CA 1
ATOM 10041 C C . VAL B 1 209 ? -6.449 -14.383 -8.359 1 69.19 209 VAL B C 1
ATOM 10043 O O . VAL B 1 209 ? -7.359 -14.836 -7.652 1 69.19 209 VAL B O 1
ATOM 10046 N N . ALA B 1 210 ? -5.188 -14 -8.039 1 70.19 210 ALA B N 1
ATOM 10047 C CA . ALA B 1 210 ? -4.922 -14.219 -6.621 1 70.19 210 ALA B CA 1
ATOM 10048 C C . ALA B 1 210 ? -5.738 -13.258 -5.754 1 70.19 210 ALA B C 1
ATOM 10050 O O . ALA B 1 210 ? -6.094 -12.164 -6.195 1 70.19 210 ALA B O 1
ATOM 10051 N N . GLY B 1 211 ? -6.348 -13.742 -4.762 1 75.75 211 GLY B N 1
ATOM 10052 C CA . GLY B 1 211 ? -7.023 -12.883 -3.807 1 75.75 211 GLY B CA 1
ATOM 10053 C C . GLY B 1 211 ? -8.523 -13.086 -3.773 1 75.75 211 GLY B C 1
ATOM 10054 O O . GLY B 1 211 ? -9.25 -12.312 -3.135 1 75.75 211 GLY B O 1
ATOM 10055 N N . ILE B 1 212 ? -8.945 -13.953 -4.637 1 84.75 212 ILE B N 1
ATOM 10056 C CA . ILE B 1 212 ? -10.367 -14.258 -4.578 1 84.75 212 ILE B CA 1
ATOM 10057 C C . ILE B 1 212 ? -10.586 -15.547 -3.791 1 84.75 212 ILE B C 1
ATOM 10059 O O . ILE B 1 212 ? -9.961 -16.578 -4.078 1 84.75 212 ILE B O 1
ATOM 10063 N N . ASN B 1 213 ? -11.461 -15.492 -2.943 1 86.62 213 ASN B N 1
ATOM 10064 C CA . ASN B 1 213 ? -11.805 -16.672 -2.156 1 86.62 213 ASN B CA 1
ATOM 10065 C C . ASN B 1 213 ? -12.734 -17.609 -2.926 1 86.62 213 ASN B C 1
ATOM 10067 O O . ASN B 1 213 ? -13.844 -17.219 -3.295 1 86.62 213 ASN B O 1
ATOM 10071 N N . PRO B 1 214 ? -12.32 -18.812 -3.082 1 84.94 214 PRO B N 1
ATOM 10072 C CA . PRO B 1 214 ? -13.172 -19.75 -3.816 1 84.94 214 PRO B CA 1
ATOM 10073 C C . PRO B 1 214 ? -14.562 -19.891 -3.199 1 84.94 214 PRO B C 1
ATOM 10075 O O . PRO B 1 214 ? -15.539 -20.109 -3.918 1 84.94 214 PRO B O 1
ATOM 10078 N N . GLN B 1 215 ? -14.695 -19.734 -1.905 1 87.44 215 GLN B N 1
ATOM 10079 C CA . GLN B 1 215 ? -15.977 -19.906 -1.218 1 87.44 215 GLN B CA 1
ATOM 10080 C C . GLN B 1 215 ? -16.938 -18.781 -1.592 1 87.44 215 GLN B C 1
ATOM 10082 O O . GLN B 1 215 ? -18.156 -18.906 -1.397 1 87.44 215 GLN B O 1
ATOM 10087 N N . ASP B 1 216 ? -16.422 -17.75 -2.143 1 90.44 216 ASP B N 1
ATOM 10088 C CA . ASP B 1 216 ? -17.266 -16.609 -2.486 1 90.44 216 ASP B CA 1
ATOM 10089 C C . ASP B 1 216 ? -17.672 -16.672 -3.955 1 90.44 216 ASP B C 1
ATOM 10091 O O . ASP B 1 216 ? -18.422 -15.805 -4.422 1 90.44 216 ASP B O 1
ATOM 10095 N N . ILE B 1 217 ? -17.297 -17.609 -4.664 1 90.25 217 ILE B N 1
ATOM 10096 C CA . ILE B 1 217 ? -17.594 -17.703 -6.09 1 90.25 217 ILE B CA 1
ATOM 10097 C C . ILE B 1 217 ? -18.938 -18.406 -6.297 1 90.25 217 ILE B C 1
ATOM 10099 O O . ILE B 1 217 ? -19.188 -19.469 -5.719 1 90.25 217 ILE B O 1
ATOM 10103 N N . GLU B 1 218 ? -19.75 -17.812 -7.027 1 89.94 218 GLU B N 1
ATOM 10104 C CA . GLU B 1 218 ? -21.031 -18.406 -7.406 1 89.94 218 GLU B CA 1
ATOM 10105 C C . GLU B 1 218 ? -20.891 -19.281 -8.648 1 89.94 218 GLU B C 1
ATOM 10107 O O . GLU B 1 218 ? -21.484 -20.359 -8.727 1 89.94 218 GLU B O 1
ATOM 10112 N N . SER B 1 219 ? -20.234 -18.688 -9.633 1 88.94 219 SER B N 1
ATOM 10113 C CA . SER B 1 219 ? -20.031 -19.438 -10.867 1 88.94 219 SER B CA 1
ATOM 10114 C C . SER B 1 219 ? -18.828 -18.922 -11.641 1 88.94 219 SER B C 1
ATOM 10116 O O . SER B 1 219 ? -18.391 -17.781 -11.422 1 88.94 219 SER B O 1
ATOM 10118 N N . ILE B 1 220 ? -18.281 -19.703 -12.43 1 89.5 220 ILE B N 1
ATOM 10119 C CA . ILE B 1 220 ? -17.219 -19.344 -13.383 1 89.5 220 ILE B CA 1
ATOM 10120 C C . ILE B 1 220 ? -17.656 -19.734 -14.797 1 89.5 220 ILE B C 1
ATOM 10122 O O . ILE B 1 220 ? -18.078 -20.875 -15.031 1 89.5 220 ILE B O 1
ATOM 10126 N N . THR B 1 221 ? -17.641 -18.812 -15.672 1 90.25 221 THR B N 1
ATOM 10127 C CA . THR B 1 221 ? -17.984 -19.031 -17.062 1 90.25 221 THR B CA 1
ATOM 10128 C C . THR B 1 221 ? -16.797 -18.766 -17.984 1 90.25 221 THR B C 1
ATOM 10130 O O . THR B 1 221 ? -16.172 -17.703 -17.891 1 90.25 221 THR B O 1
ATOM 10133 N N . VAL B 1 222 ? -16.531 -19.703 -18.781 1 91.38 222 VAL B N 1
ATOM 10134 C CA . VAL B 1 222 ? -15.461 -19.516 -19.75 1 91.38 222 VAL B CA 1
ATOM 10135 C C . VAL B 1 222 ? -16.047 -19.281 -21.141 1 91.38 222 VAL B C 1
ATOM 10137 O O . VAL B 1 222 ? -16.812 -20.125 -21.641 1 91.38 222 VAL B O 1
ATOM 10140 N N . LEU B 1 223 ? -15.766 -18.156 -21.688 1 91 223 LEU B N 1
ATOM 10141 C CA . LEU B 1 223 ? -16.156 -17.812 -23.047 1 91 223 LEU B CA 1
ATOM 10142 C C . LEU B 1 223 ? -15.086 -18.219 -24.047 1 91 223 LEU B C 1
ATOM 10144 O O . LEU B 1 223 ? -13.992 -17.641 -24.062 1 91 223 LEU B O 1
ATOM 10148 N N . LYS B 1 224 ? -15.43 -19.156 -25.031 1 88.44 224 LYS B N 1
ATOM 10149 C CA . LYS B 1 224 ? -14.391 -19.844 -25.812 1 88.44 224 LYS B CA 1
ATOM 10150 C C . LYS B 1 224 ? -14.352 -19.328 -27.25 1 88.44 224 LYS B C 1
ATOM 10152 O O . LYS B 1 224 ? -13.305 -19.344 -27.891 1 88.44 224 LYS B O 1
ATOM 10157 N N . ASP B 1 225 ? -15.547 -19 -27.688 1 85.25 225 ASP B N 1
ATOM 10158 C CA . ASP B 1 225 ? -15.555 -18.578 -29.078 1 85.25 225 ASP B CA 1
ATOM 10159 C C . ASP B 1 225 ? -15.914 -17.109 -29.203 1 85.25 225 ASP B C 1
ATOM 10161 O O . ASP B 1 225 ? -16.203 -16.438 -28.203 1 85.25 225 ASP B O 1
ATOM 10165 N N . ALA B 1 226 ? -15.883 -16.641 -30.453 1 80.06 226 ALA B N 1
ATOM 10166 C CA . ALA B 1 226 ? -16.078 -15.211 -30.719 1 80.06 226 ALA B CA 1
ATOM 10167 C C . ALA B 1 226 ? -17.516 -14.789 -30.359 1 80.06 226 ALA B C 1
ATOM 10169 O O . ALA B 1 226 ? -17.719 -13.695 -29.828 1 80.06 226 ALA B O 1
ATOM 10170 N N . SER B 1 227 ? -18.328 -15.586 -30.641 1 77.56 227 SER B N 1
ATOM 10171 C CA . SER B 1 227 ? -19.719 -15.211 -30.359 1 77.56 227 SER B CA 1
ATOM 10172 C C . SER B 1 227 ? -19.938 -14.984 -28.875 1 77.56 227 SER B C 1
ATOM 10174 O O . SER B 1 227 ? -20.719 -14.109 -28.484 1 77.56 227 SER B O 1
ATOM 10176 N N . ALA B 1 228 ? -19.312 -15.68 -28.141 1 76.44 228 ALA B N 1
ATOM 10177 C CA . ALA B 1 228 ? -19.438 -15.531 -26.688 1 76.44 228 ALA B CA 1
ATOM 10178 C C . ALA B 1 228 ? -18.562 -14.391 -26.172 1 76.44 228 ALA B C 1
ATOM 10180 O O . ALA B 1 228 ? -18.984 -13.633 -25.297 1 76.44 228 ALA B O 1
ATOM 10181 N N . ALA B 1 229 ? -17.391 -14.25 -26.672 1 74.69 229 ALA B N 1
ATOM 10182 C CA . ALA B 1 229 ? -16.375 -13.406 -26.062 1 74.69 229 ALA B CA 1
ATOM 10183 C C . ALA B 1 229 ? -16.266 -12.055 -26.781 1 74.69 229 ALA B C 1
ATOM 10185 O O . ALA B 1 229 ? -15.617 -11.133 -26.281 1 74.69 229 ALA B O 1
ATOM 10186 N N . ALA B 1 230 ? -17 -11.953 -27.828 1 76.38 230 ALA B N 1
ATOM 10187 C CA . ALA B 1 230 ? -16.828 -10.766 -28.656 1 76.38 230 ALA B CA 1
ATOM 10188 C C . ALA B 1 230 ? -17.219 -9.5 -27.906 1 76.38 230 ALA B C 1
ATOM 10190 O O . ALA B 1 230 ? -16.781 -8.398 -28.25 1 76.38 230 ALA B O 1
ATOM 10191 N N . ILE B 1 231 ? -17.938 -9.719 -26.953 1 78.88 231 ILE B N 1
ATOM 10192 C CA . ILE B 1 231 ? -18.344 -8.562 -26.156 1 78.88 231 ILE B CA 1
ATOM 10193 C C . ILE B 1 231 ? -17.125 -7.949 -25.484 1 78.88 231 ILE B C 1
ATOM 10195 O O . ILE B 1 231 ? -17.156 -6.785 -25.062 1 78.88 231 ILE B O 1
ATOM 10199 N N . TYR B 1 232 ? -16.109 -8.695 -25.484 1 83.25 232 TYR B N 1
ATOM 10200 C CA . TYR B 1 232 ? -14.852 -8.195 -24.938 1 83.25 232 TYR B CA 1
ATOM 10201 C C . TYR B 1 232 ? -13.875 -7.809 -26.047 1 83.25 232 TYR B C 1
ATOM 10203 O O . TYR B 1 232 ? -12.789 -7.297 -25.766 1 83.25 232 TYR B O 1
ATOM 10211 N N . GLY B 1 233 ? -14.203 -8.148 -27.156 1 84.25 233 GLY B N 1
ATOM 10212 C CA . GLY B 1 233 ? -13.531 -7.656 -28.344 1 84.25 233 GLY B CA 1
ATOM 10213 C C . GLY B 1 233 ? -12.062 -8.031 -28.391 1 84.25 233 GLY B C 1
ATOM 10214 O O . GLY B 1 233 ? -11.719 -9.219 -28.406 1 84.25 233 GLY B O 1
ATOM 10215 N N . SER B 1 234 ? -11.203 -6.941 -28.297 1 83.06 234 SER B N 1
ATOM 10216 C CA . SER B 1 234 ? -9.773 -7.047 -28.547 1 83.06 234 SER B CA 1
ATOM 10217 C C . SER B 1 234 ? -9.039 -7.637 -27.328 1 83.06 234 SER B C 1
ATOM 10219 O O . SER B 1 234 ? -7.812 -7.629 -27.281 1 83.06 234 SER B O 1
ATOM 10221 N N . GLN B 1 235 ? -9.648 -8.117 -26.469 1 81.12 235 GLN B N 1
ATOM 10222 C CA . GLN B 1 235 ? -9.031 -8.781 -25.328 1 81.12 235 GLN B CA 1
ATOM 10223 C C . GLN B 1 235 ? -9.438 -10.242 -25.25 1 81.12 235 GLN B C 1
ATOM 10225 O O . GLN B 1 235 ? -8.984 -10.977 -24.359 1 81.12 235 GLN B O 1
ATOM 10230 N N . ALA B 1 236 ? -10.148 -10.633 -26.141 1 83.5 236 ALA B N 1
ATOM 10231 C CA . ALA B 1 236 ? -10.773 -11.945 -26.016 1 83.5 236 ALA B CA 1
ATOM 10232 C C . ALA B 1 236 ? -10.062 -12.977 -26.891 1 83.5 236 ALA B C 1
ATOM 10234 O O . ALA B 1 236 ? -10.508 -14.117 -27 1 83.5 236 ALA B O 1
ATOM 10235 N N . GLN B 1 237 ? -9 -12.57 -27.406 1 84.88 237 GLN B N 1
ATOM 10236 C CA . GLN B 1 237 ? -8.32 -13.469 -28.344 1 84.88 237 GLN B CA 1
ATOM 10237 C C . GLN B 1 237 ? -7.934 -14.781 -27.656 1 84.88 237 GLN B C 1
ATOM 10239 O O . GLN B 1 237 ? -7.992 -15.844 -28.281 1 84.88 237 GLN B O 1
ATOM 10244 N N . ALA B 1 238 ? -7.59 -14.711 -26.453 1 87.81 238 ALA B N 1
ATOM 10245 C CA . ALA B 1 238 ? -7.156 -15.898 -25.719 1 87.81 238 ALA B CA 1
ATOM 10246 C C . ALA B 1 238 ? -8.305 -16.484 -24.891 1 87.81 238 ALA B C 1
ATOM 10248 O O . ALA B 1 238 ? -8.094 -17.359 -24.062 1 87.81 238 ALA B O 1
ATOM 10249 N N . GLY B 1 239 ? -9.477 -16.016 -25.062 1 88.81 239 GLY B N 1
ATOM 10250 C CA . GLY B 1 239 ? -10.602 -16.453 -24.25 1 88.81 239 GLY B CA 1
ATOM 10251 C C . GLY B 1 239 ? -10.828 -15.57 -23.031 1 88.81 239 GLY B C 1
ATOM 10252 O O . GLY B 1 239 ? -9.953 -14.781 -22.656 1 88.81 239 GLY B O 1
ATOM 10253 N N . VAL B 1 240 ? -12.023 -15.695 -22.5 1 90.5 240 VAL B N 1
ATOM 10254 C CA . VAL B 1 240 ? -12.367 -14.891 -21.328 1 90.5 240 VAL B CA 1
ATOM 10255 C C . VAL B 1 240 ? -12.922 -15.789 -20.219 1 90.5 240 VAL B C 1
ATOM 10257 O O . VAL B 1 240 ? -13.742 -16.672 -20.484 1 90.5 240 VAL B O 1
ATOM 10260 N N . ILE B 1 241 ? -12.438 -15.602 -19.047 1 90.62 241 ILE B N 1
ATOM 10261 C CA . ILE B 1 241 ? -12.961 -16.281 -17.875 1 90.62 241 ILE B CA 1
ATOM 10262 C C . ILE B 1 241 ? -13.688 -15.289 -16.969 1 90.62 241 ILE B C 1
ATOM 10264 O O . ILE B 1 241 ? -13.07 -14.367 -16.438 1 90.62 241 ILE B O 1
ATOM 10268 N N . VAL B 1 242 ? -14.898 -15.523 -16.781 1 91.56 242 VAL B N 1
ATOM 10269 C CA . VAL B 1 242 ? -15.734 -14.617 -16 1 91.56 242 VAL B CA 1
ATOM 10270 C C . VAL B 1 242 ? -16.078 -15.258 -14.664 1 91.56 242 VAL B C 1
ATOM 10272 O O . VAL B 1 242 ? -16.672 -16.328 -14.617 1 91.56 242 VAL B O 1
ATOM 10275 N N . ILE B 1 243 ? -15.727 -14.625 -13.648 1 90.88 243 ILE B N 1
ATOM 10276 C CA . ILE B 1 243 ? -16.062 -15.055 -12.297 1 90.88 243 ILE B CA 1
ATOM 10277 C C . ILE B 1 243 ? -17.203 -14.211 -11.758 1 90.88 243 ILE B C 1
ATOM 10279 O O . ILE B 1 243 ? -17.141 -12.984 -11.758 1 90.88 243 ILE B O 1
ATOM 10283 N N . THR B 1 244 ? -18.188 -14.867 -11.406 1 91.31 244 THR B N 1
ATOM 10284 C CA . THR B 1 244 ? -19.281 -14.234 -10.703 1 91.31 244 THR B CA 1
ATOM 10285 C C . THR B 1 244 ? -19.281 -14.602 -9.219 1 91.31 244 THR B C 1
ATOM 10287 O O . THR B 1 244 ? -19.266 -15.781 -8.875 1 91.31 244 THR B O 1
ATOM 10290 N N . THR B 1 245 ? -19.297 -13.703 -8.406 1 91.75 245 THR B N 1
ATOM 10291 C CA . THR B 1 245 ? -19.25 -13.961 -6.973 1 91.75 245 THR B CA 1
ATOM 10292 C C . THR B 1 245 ? -20.641 -13.906 -6.355 1 91.75 245 THR B C 1
ATOM 10294 O O . THR B 1 245 ? -21.562 -13.359 -6.957 1 91.75 245 THR B O 1
ATOM 10297 N N . LYS B 1 246 ? -20.766 -14.484 -5.246 1 91.44 246 LYS B N 1
ATOM 10298 C CA . LYS B 1 246 ? -22.031 -14.586 -4.543 1 91.44 246 LYS B CA 1
ATOM 10299 C C . LYS B 1 246 ? -22.516 -13.203 -4.102 1 91.44 246 LYS B C 1
ATOM 10301 O O . LYS B 1 246 ? -21.719 -12.336 -3.76 1 91.44 246 LYS B O 1
ATOM 10306 N N . ARG B 1 247 ? -23.859 -13.086 -4.172 1 89.5 247 ARG B N 1
ATOM 10307 C CA . ARG B 1 247 ? -24.531 -11.891 -3.668 1 89.5 247 ARG B CA 1
ATOM 10308 C C . ARG B 1 247 ? -25.562 -12.25 -2.605 1 89.5 247 ARG B C 1
ATOM 10310 O O . ARG B 1 247 ? -25.844 -13.422 -2.373 1 89.5 247 ARG B O 1
ATOM 10317 N N . GLY B 1 248 ? -26.078 -11.195 -2.002 1 87.19 248 GLY B N 1
ATOM 10318 C CA . GLY B 1 248 ? -27.047 -11.414 -0.947 1 87.19 248 GLY B CA 1
ATOM 10319 C C . GLY B 1 248 ? -28.359 -11.977 -1.458 1 87.19 248 GLY B C 1
ATOM 10320 O O . GLY B 1 248 ? -28.766 -11.688 -2.584 1 87.19 248 GLY B O 1
ATOM 10321 N N . GLN B 1 249 ? -28.906 -12.773 -0.616 1 82.81 249 GLN B N 1
ATOM 10322 C CA . GLN B 1 249 ? -30.219 -13.344 -0.942 1 82.81 249 GLN B CA 1
ATOM 10323 C C . GLN B 1 249 ? -31.281 -12.867 0.04 1 82.81 249 GLN B C 1
ATOM 10325 O O . GLN B 1 249 ? -30.984 -12.648 1.219 1 82.81 249 GLN B O 1
ATOM 10330 N N . GLN B 1 250 ? -32.438 -12.695 -0.527 1 81.31 250 GLN B N 1
ATOM 10331 C CA . GLN B 1 250 ? -33.531 -12.273 0.33 1 81.31 250 GLN B CA 1
ATOM 10332 C C . GLN B 1 250 ? -33.875 -13.359 1.354 1 81.31 250 GLN B C 1
ATOM 10334 O O . GLN B 1 250 ? -33.844 -14.547 1.04 1 81.31 250 GLN B O 1
ATOM 10339 N N . GLY B 1 251 ? -34.094 -12.953 2.58 1 76.38 251 GLY B N 1
ATOM 10340 C CA . GLY B 1 251 ? -34.469 -13.883 3.639 1 76.38 251 GLY B CA 1
ATOM 10341 C C . GLY B 1 251 ? -33.75 -13.602 4.953 1 76.38 251 GLY B C 1
ATOM 10342 O O . GLY B 1 251 ? -33.188 -12.523 5.137 1 76.38 251 GLY B O 1
ATOM 10343 N N . ARG B 1 252 ? -33.906 -14.656 5.801 1 74.56 252 ARG B N 1
ATOM 10344 C CA . ARG B 1 252 ? -33.281 -14.523 7.109 1 74.56 252 ARG B CA 1
ATOM 10345 C C . ARG B 1 252 ? -31.766 -14.594 6.992 1 74.56 252 ARG B C 1
ATOM 10347 O O . ARG B 1 252 ? -31.234 -15.195 6.055 1 74.56 252 ARG B O 1
ATOM 10354 N N . MET B 1 253 ? -31.156 -14.031 7.891 1 81.19 253 MET B N 1
ATOM 10355 C CA . MET B 1 253 ? -29.703 -14.047 7.898 1 81.19 253 MET B CA 1
ATOM 10356 C C . MET B 1 253 ? -29.156 -15.469 8.008 1 81.19 253 MET B C 1
ATOM 10358 O O . MET B 1 253 ? -29.609 -16.234 8.859 1 81.19 253 MET B O 1
ATOM 10362 N N . SER B 1 254 ? -28.375 -15.812 7.18 1 86.56 254 SER B N 1
ATOM 10363 C CA . SER B 1 254 ? -27.703 -17.109 7.184 1 86.56 254 SER B CA 1
ATOM 10364 C C . SER B 1 254 ? -26.203 -16.938 7.414 1 86.56 254 SER B C 1
ATOM 10366 O O . SER B 1 254 ? -25.562 -16.094 6.785 1 86.56 254 SER B O 1
ATOM 10368 N N . ILE B 1 255 ? -25.703 -17.625 8.414 1 88.44 255 ILE B N 1
ATOM 10369 C CA . ILE B 1 255 ? -24.281 -17.609 8.695 1 88.44 255 ILE B CA 1
ATOM 10370 C C . ILE B 1 255 ? -23.688 -18.984 8.344 1 88.44 255 ILE B C 1
ATOM 10372 O O . ILE B 1 255 ? -24.188 -20.016 8.781 1 88.44 255 ILE B O 1
ATOM 10376 N N . ASN B 1 256 ? -22.703 -18.953 7.582 1 91.06 256 ASN B N 1
ATOM 10377 C CA . ASN B 1 256 ? -22.031 -20.172 7.199 1 91.06 256 ASN B CA 1
ATOM 10378 C C . ASN B 1 256 ? -20.547 -20.141 7.57 1 91.06 256 ASN B C 1
ATOM 10380 O O . ASN B 1 256 ? -19.859 -19.156 7.316 1 91.06 256 ASN B O 1
ATOM 10384 N N . TYR B 1 257 ? -20.125 -21.109 8.266 1 92.69 257 TYR B N 1
ATOM 10385 C CA . TYR B 1 257 ? -18.719 -21.25 8.617 1 92.69 257 TYR B CA 1
ATOM 10386 C C . TYR B 1 257 ? -18.125 -22.531 8.016 1 92.69 257 TYR B C 1
ATOM 10388 O O . TYR B 1 257 ? -18.75 -23.594 8.078 1 92.69 257 TYR B O 1
ATOM 10396 N N . SER B 1 258 ? -16.969 -22.375 7.434 1 92.94 258 SER B N 1
ATOM 10397 C CA . SER B 1 258 ? -16.219 -23.5 6.91 1 92.94 258 SER B CA 1
ATOM 10398 C C . SER B 1 258 ? -14.781 -23.5 7.441 1 92.94 258 SER B C 1
ATOM 10400 O O . SER B 1 258 ? -14.047 -22.531 7.266 1 92.94 258 SER B O 1
ATOM 10402 N N . GLY B 1 259 ? -14.375 -24.484 8.164 1 93.75 259 GLY B N 1
ATOM 10403 C CA . GLY B 1 259 ? -13.023 -24.672 8.672 1 93.75 259 GLY B CA 1
ATOM 10404 C C . GLY B 1 259 ? -12.359 -25.938 8.148 1 93.75 259 GLY B C 1
ATOM 10405 O O . GLY B 1 259 ? -12.969 -27 8.125 1 93.75 259 GLY B O 1
ATOM 10406 N N . SER B 1 260 ? -11.117 -25.75 7.656 1 93.31 260 SER B N 1
ATOM 10407 C CA . SER B 1 260 ? -10.414 -26.891 7.098 1 93.31 260 SER B CA 1
ATOM 10408 C C . SER B 1 260 ? -9.016 -27.031 7.688 1 93.31 260 SER B C 1
ATOM 10410 O O . SER B 1 260 ? -8.344 -26.031 7.938 1 93.31 260 SER B O 1
ATOM 10412 N N . LEU B 1 261 ? -8.609 -28.188 8.016 1 94.62 261 LEU B N 1
ATOM 10413 C CA . LEU B 1 261 ? -7.266 -28.578 8.414 1 94.62 261 LEU B CA 1
ATOM 10414 C C . LEU B 1 261 ? -6.629 -29.484 7.363 1 94.62 261 LEU B C 1
ATOM 10416 O O . LEU B 1 261 ? -7.176 -30.531 7.027 1 94.62 261 LEU B O 1
ATOM 10420 N N . GLY B 1 262 ? -5.512 -29.031 6.82 1 93.69 262 GLY B N 1
ATOM 10421 C CA . GLY B 1 262 ? -4.855 -29.797 5.77 1 93.69 262 GLY B CA 1
ATOM 10422 C C . GLY B 1 262 ? -3.465 -30.266 6.156 1 93.69 262 GLY B C 1
ATOM 10423 O O . GLY B 1 262 ? -2.715 -29.531 6.809 1 93.69 262 GLY B O 1
ATOM 10424 N N . ILE B 1 263 ? -3.141 -31.453 5.805 1 94.62 263 ILE B N 1
ATOM 10425 C CA . ILE B 1 263 ? -1.815 -32.031 5.969 1 94.62 263 ILE B CA 1
ATOM 10426 C C . ILE B 1 263 ? -1.22 -32.375 4.602 1 94.62 263 ILE B C 1
ATOM 10428 O O . ILE B 1 263 ? -1.852 -33.062 3.791 1 94.62 263 ILE B O 1
ATOM 10432 N N . GLN B 1 264 ? -0.084 -31.844 4.328 1 91.56 264 GLN B N 1
ATOM 10433 C CA . GLN B 1 264 ? 0.619 -32.125 3.08 1 91.56 264 GLN B CA 1
ATOM 10434 C C . GLN B 1 264 ? 1.877 -32.938 3.324 1 91.56 264 GLN B C 1
ATOM 10436 O O . GLN B 1 264 ? 2.693 -32.594 4.184 1 91.56 264 GLN B O 1
ATOM 10441 N N . SER B 1 265 ? 2.057 -33.938 2.561 1 90.06 265 SER B N 1
ATOM 10442 C CA . SER B 1 265 ? 3.174 -34.844 2.768 1 90.06 265 SER B CA 1
ATOM 10443 C C . SER B 1 265 ? 4.402 -34.406 1.981 1 90.06 265 SER B C 1
ATOM 10445 O O . SER B 1 265 ? 4.285 -33.688 0.984 1 90.06 265 SER B O 1
ATOM 10447 N N . ALA B 1 266 ? 5.551 -34.844 2.451 1 87.44 266 ALA B N 1
ATOM 10448 C CA . ALA B 1 266 ? 6.785 -34.688 1.681 1 87.44 266 ALA B CA 1
ATOM 10449 C C . ALA B 1 266 ? 6.711 -35.5 0.381 1 87.44 266 ALA B C 1
ATOM 10451 O O . ALA B 1 266 ? 5.891 -36.406 0.248 1 87.44 266 ALA B O 1
ATOM 10452 N N . PRO B 1 267 ? 7.605 -35.094 -0.56 1 81.94 267 PRO B N 1
ATOM 10453 C CA . PRO B 1 267 ? 7.566 -35.812 -1.835 1 81.94 267 PRO B CA 1
ATOM 10454 C C . PRO B 1 267 ? 7.875 -37.312 -1.684 1 81.94 267 PRO B C 1
ATOM 10456 O O . PRO B 1 267 ? 8.719 -37.688 -0.869 1 81.94 267 PRO B O 1
ATOM 10459 N N . ILE B 1 268 ? 7.281 -38.094 -2.461 1 68.75 268 ILE B N 1
ATOM 10460 C CA . ILE B 1 268 ? 7.406 -39.562 -2.309 1 68.75 268 ILE B CA 1
ATOM 10461 C C . ILE B 1 268 ? 8.43 -40.094 -3.311 1 68.75 268 ILE B C 1
ATOM 10463 O O . ILE B 1 268 ? 9.062 -41.125 -3.07 1 68.75 268 ILE B O 1
ATOM 10467 N N . ARG B 1 269 ? 8.625 -39.406 -4.332 1 73.31 269 ARG B N 1
ATOM 10468 C CA . ARG B 1 269 ? 9.469 -39.969 -5.383 1 73.31 269 ARG B CA 1
ATOM 10469 C C . ARG B 1 269 ? 10.773 -39.188 -5.508 1 73.31 269 ARG B C 1
ATOM 10471 O O . ARG B 1 269 ? 10.781 -37.938 -5.512 1 73.31 269 ARG B O 1
ATOM 10478 N N . ASP B 1 270 ? 11.977 -39.906 -5.43 1 71.12 270 ASP B N 1
ATOM 10479 C CA . ASP B 1 270 ? 13.281 -39.281 -5.605 1 71.12 270 ASP B CA 1
ATOM 10480 C C . ASP B 1 270 ? 13.922 -39.719 -6.926 1 71.12 270 ASP B C 1
ATOM 10482 O O . ASP B 1 270 ? 15.055 -39.312 -7.227 1 71.12 270 ASP B O 1
ATOM 10486 N N . ASP B 1 271 ? 13.461 -40.344 -7.805 1 82.31 271 ASP B N 1
ATOM 10487 C CA . ASP B 1 271 ? 13.969 -40.781 -9.102 1 82.31 271 ASP B CA 1
ATOM 10488 C C . ASP B 1 271 ? 14.938 -41.969 -8.93 1 82.31 271 ASP B C 1
ATOM 10490 O O . ASP B 1 271 ? 15.953 -42.031 -9.625 1 82.31 271 ASP B O 1
ATOM 10494 N N . ASN B 1 272 ? 14.898 -42.75 -7.984 1 88.56 272 ASN B N 1
ATOM 10495 C CA . ASN B 1 272 ? 15.727 -43.938 -7.719 1 88.56 272 ASN B CA 1
ATOM 10496 C C . ASN B 1 272 ? 17.203 -43.594 -7.703 1 88.56 272 ASN B C 1
ATOM 10498 O O . ASN B 1 272 ? 18 -44.219 -8.406 1 88.56 272 ASN B O 1
ATOM 10502 N N . LEU B 1 273 ? 17.578 -42.688 -6.926 1 93.94 273 LEU B N 1
ATOM 10503 C CA . LEU B 1 273 ? 18.953 -42.219 -6.812 1 93.94 273 LEU B CA 1
ATOM 10504 C C . LEU B 1 273 ? 19.812 -43.219 -6.043 1 93.94 273 LEU B C 1
ATOM 10506 O O . LEU B 1 273 ? 19.297 -44.031 -5.281 1 93.94 273 LEU B O 1
ATOM 10510 N N . MET B 1 274 ? 21.125 -43.125 -6.23 1 96.44 274 MET B N 1
ATOM 10511 C CA . MET B 1 274 ? 22.047 -44.031 -5.543 1 96.44 274 MET B CA 1
ATOM 10512 C C . MET B 1 274 ? 22.156 -43.688 -4.062 1 96.44 274 MET B C 1
ATOM 10514 O O . MET B 1 274 ? 22.125 -42.5 -3.699 1 96.44 274 MET B O 1
ATOM 10518 N N . ASN B 1 275 ? 22.188 -44.719 -3.203 1 95.81 275 ASN B N 1
ATOM 10519 C CA . ASN B 1 275 ? 22.578 -44.469 -1.818 1 95.81 275 ASN B CA 1
ATOM 10520 C C . ASN B 1 275 ? 24.094 -44.406 -1.673 1 95.81 275 ASN B C 1
ATOM 10522 O O . ASN B 1 275 ? 24.828 -44.469 -2.666 1 95.81 275 ASN B O 1
ATOM 10526 N N . SER B 1 276 ? 24.594 -44.219 -0.521 1 97.56 276 SER B N 1
ATOM 10527 C CA . SER B 1 276 ? 26.016 -43.969 -0.296 1 97.56 276 SER B CA 1
ATOM 10528 C C . SER B 1 276 ? 26.859 -45.156 -0.771 1 97.56 276 SER B C 1
ATOM 10530 O O . SER B 1 276 ? 27.844 -44.969 -1.479 1 97.56 276 SER B O 1
ATOM 10532 N N . ARG B 1 277 ? 26.484 -46.375 -0.411 1 97.12 277 ARG B N 1
ATOM 10533 C CA . ARG B 1 277 ? 27.266 -47.531 -0.778 1 97.12 277 ARG B CA 1
ATOM 10534 C C . ARG B 1 277 ? 27.297 -47.719 -2.291 1 97.12 277 ARG B C 1
ATOM 10536 O O . ARG B 1 277 ? 28.344 -48.062 -2.865 1 97.12 277 ARG B O 1
ATOM 10543 N N . GLU B 1 278 ? 26.188 -47.594 -2.848 1 96.81 278 GLU B N 1
ATOM 10544 C CA . GLU B 1 278 ? 26.094 -47.719 -4.301 1 96.81 278 GLU B CA 1
ATOM 10545 C C . GLU B 1 278 ? 26.922 -46.625 -5.004 1 96.81 278 GLU B C 1
ATOM 10547 O O . GLU B 1 278 ? 27.625 -46.906 -5.977 1 96.81 278 GLU B O 1
ATOM 10552 N N . LYS B 1 279 ? 26.797 -45.438 -4.512 1 98.19 279 LYS B N 1
ATOM 10553 C CA . LYS B 1 279 ? 27.5 -44.312 -5.129 1 98.19 279 LYS B CA 1
ATOM 10554 C C . LYS B 1 279 ? 29.016 -44.5 -4.988 1 98.19 279 LYS B C 1
ATOM 10556 O O . LYS B 1 279 ? 29.766 -44.219 -5.926 1 98.19 279 LYS B O 1
ATOM 10561 N N . LEU B 1 280 ? 29.484 -44.875 -3.797 1 98.12 280 LEU B N 1
ATOM 10562 C CA . LEU B 1 280 ? 30.906 -45.094 -3.559 1 98.12 280 LEU B CA 1
ATOM 10563 C C . LEU B 1 280 ? 31.453 -46.219 -4.441 1 98.12 280 LEU B C 1
ATOM 10565 O O . LEU B 1 280 ? 32.562 -46.125 -4.965 1 98.12 280 LEU B O 1
ATOM 10569 N N . ALA B 1 281 ? 30.656 -47.25 -4.617 1 97.56 281 ALA B N 1
ATOM 10570 C CA . ALA B 1 281 ? 31.047 -48.312 -5.512 1 97.56 281 ALA B CA 1
ATOM 10571 C C . ALA B 1 281 ? 31.125 -47.844 -6.957 1 97.56 281 ALA B C 1
ATOM 10573 O O . ALA B 1 281 ? 32.031 -48.25 -7.699 1 97.56 281 ALA B O 1
ATOM 10574 N N . TYR B 1 282 ? 30.094 -47.125 -7.293 1 97.5 282 TYR B N 1
ATOM 10575 C CA . TYR B 1 282 ? 30.094 -46.531 -8.633 1 97.5 282 TYR B CA 1
ATOM 10576 C C . TYR B 1 282 ? 31.344 -45.688 -8.859 1 97.5 282 TYR B C 1
ATOM 10578 O O . TYR B 1 282 ? 32 -45.812 -9.891 1 97.5 282 TYR B O 1
ATOM 10586 N N . GLU B 1 283 ? 31.719 -44.875 -7.902 1 98.31 283 GLU B N 1
ATOM 10587 C CA . GLU B 1 283 ? 32.906 -44.031 -8.008 1 98.31 283 GLU B CA 1
ATOM 10588 C C . GLU B 1 283 ? 34.188 -44.844 -8.031 1 98.31 283 GLU B C 1
ATOM 10590 O O . GLU B 1 283 ? 35.125 -44.5 -8.727 1 98.31 283 GLU B O 1
ATOM 10595 N N . GLN B 1 284 ? 34.25 -45.875 -7.258 1 97.5 284 GLN B N 1
ATOM 10596 C CA . GLN B 1 284 ? 35.406 -46.75 -7.266 1 97.5 284 GLN B CA 1
ATOM 10597 C C . GLN B 1 284 ? 35.594 -47.375 -8.633 1 97.5 284 GLN B C 1
ATOM 10599 O O . GLN B 1 284 ? 36.75 -47.469 -9.125 1 97.5 284 GLN B O 1
ATOM 10604 N N . SER B 1 285 ? 34.531 -47.812 -9.234 1 96.94 285 SER B N 1
ATOM 10605 C CA . SER B 1 285 ? 34.625 -48.375 -10.57 1 96.94 285 SER B CA 1
ATOM 10606 C C . SER B 1 285 ? 35.156 -47.375 -11.578 1 96.94 285 SER B C 1
ATOM 10608 O O . SER B 1 285 ? 35.938 -47.75 -12.477 1 96.94 285 SER B O 1
ATOM 10610 N N . ILE B 1 286 ? 34.719 -46.188 -11.445 1 97.62 286 ILE B N 1
ATOM 10611 C CA . ILE B 1 286 ? 35.188 -45.125 -12.328 1 97.62 286 ILE B CA 1
ATOM 10612 C C . ILE B 1 286 ? 36.688 -44.875 -12.094 1 97.62 286 ILE B C 1
ATOM 10614 O O . ILE B 1 286 ? 37.438 -44.688 -13.055 1 97.62 286 ILE B O 1
ATOM 10618 N N . TRP B 1 287 ? 37.094 -44.875 -10.812 1 97.94 287 TRP B N 1
ATOM 10619 C CA . TRP B 1 287 ? 38.531 -44.688 -10.492 1 97.94 287 TRP B CA 1
ATOM 10620 C C . TRP B 1 287 ? 39.375 -45.781 -11.148 1 97.94 287 TRP B C 1
ATOM 10622 O O . TRP B 1 287 ? 40.406 -45.5 -11.75 1 97.94 287 TRP B O 1
ATOM 10632 N N . ASP B 1 288 ? 38.906 -47 -11.086 1 96.69 288 ASP B N 1
ATOM 10633 C CA . ASP B 1 288 ? 39.625 -48.156 -11.617 1 96.69 288 ASP B CA 1
ATOM 10634 C C . ASP B 1 288 ? 39.719 -48.094 -13.141 1 96.69 288 ASP B C 1
ATOM 10636 O O . ASP B 1 288 ? 40.75 -48.469 -13.719 1 96.69 288 ASP B O 1
ATOM 10640 N N . GLU B 1 289 ? 38.75 -47.594 -13.68 1 95.81 289 GLU B N 1
ATOM 10641 C CA . GLU B 1 289 ? 38.656 -47.594 -15.141 1 95.81 289 GLU B CA 1
ATOM 10642 C C . GLU B 1 289 ? 39.375 -46.406 -15.75 1 95.81 289 GLU B C 1
ATOM 10644 O O . GLU B 1 289 ? 40.062 -46.531 -16.766 1 95.81 289 GLU B O 1
ATOM 10649 N N . PHE B 1 290 ? 39.25 -45.219 -15.188 1 96.81 290 PHE B N 1
ATOM 10650 C CA . PHE B 1 290 ? 39.656 -44 -15.883 1 96.81 290 PHE B CA 1
ATOM 10651 C C . PHE B 1 290 ? 40.875 -43.375 -15.203 1 96.81 290 PHE B C 1
ATOM 10653 O O . PHE B 1 290 ? 41.625 -42.625 -15.828 1 96.81 290 PHE B O 1
ATOM 10660 N N . SER B 1 291 ? 41.094 -43.625 -13.906 1 97.69 291 SER B N 1
ATOM 10661 C CA . SER B 1 291 ? 42 -42.781 -13.172 1 97.69 291 SER B CA 1
ATOM 10662 C C . SER B 1 291 ? 43.219 -43.562 -12.648 1 97.69 291 SER B C 1
ATOM 10664 O O . SER B 1 291 ? 44.312 -43.062 -12.594 1 97.69 291 SER B O 1
ATOM 10666 N N . ALA B 1 292 ? 43.031 -44.875 -12.227 1 96.5 292 ALA B N 1
ATOM 10667 C CA . ALA B 1 292 ? 44 -45.656 -11.492 1 96.5 292 ALA B CA 1
ATOM 10668 C C . ALA B 1 292 ? 45.312 -45.75 -12.266 1 96.5 292 ALA B C 1
ATOM 10670 O O . ALA B 1 292 ? 46.406 -45.562 -11.703 1 96.5 292 ALA B O 1
ATOM 10671 N N . LYS B 1 293 ? 45.312 -46.062 -13.523 1 95 293 LYS B N 1
ATOM 10672 C CA . LYS B 1 293 ? 46.5 -46.25 -14.344 1 95 293 LYS B CA 1
ATOM 10673 C C . LYS B 1 293 ? 47.281 -44.938 -14.492 1 95 293 LYS B C 1
ATOM 10675 O O . LYS B 1 293 ? 48.5 -44.938 -14.367 1 95 293 LYS B O 1
ATOM 10680 N N . GLY B 1 294 ? 46.469 -43.906 -14.844 1 95.5 294 GLY B N 1
ATOM 10681 C CA . GLY B 1 294 ? 47.125 -42.625 -14.977 1 95.5 294 GLY B CA 1
ATOM 10682 C C . GLY B 1 294 ? 47.75 -42.125 -13.68 1 95.5 294 GLY B C 1
ATOM 10683 O O . GLY B 1 294 ? 48.844 -41.562 -13.695 1 95.5 294 GLY B O 1
ATOM 10684 N N . TYR B 1 295 ? 47.125 -42.406 -12.594 1 95.88 295 TYR B N 1
ATOM 10685 C CA . TYR B 1 295 ? 47.625 -41.969 -11.297 1 95.88 295 TYR B CA 1
ATOM 10686 C C . TYR B 1 295 ? 48.938 -42.719 -10.969 1 95.88 295 TYR B C 1
ATOM 10688 O O . TYR B 1 295 ? 49.906 -42.125 -10.531 1 95.88 295 TYR B O 1
ATOM 10696 N N . ALA B 1 296 ? 48.906 -44.031 -11.164 1 94.44 296 ALA B N 1
ATOM 10697 C CA . ALA B 1 296 ? 50.094 -44.844 -10.883 1 94.44 296 ALA B CA 1
ATOM 10698 C C . ALA B 1 296 ? 51.281 -44.438 -11.758 1 94.44 296 ALA B C 1
ATOM 10700 O O . ALA B 1 296 ? 52.406 -44.469 -11.32 1 94.44 296 ALA B O 1
ATOM 10701 N N . ALA B 1 297 ? 51 -44 -13.008 1 95.31 297 ALA B N 1
ATOM 10702 C CA . ALA B 1 297 ? 52.031 -43.656 -13.977 1 95.31 297 ALA B CA 1
ATOM 10703 C C . ALA B 1 297 ? 52.438 -42.219 -13.836 1 95.31 297 ALA B C 1
ATOM 10705 O O . ALA B 1 297 ? 53.438 -41.781 -14.438 1 95.31 297 ALA B O 1
ATOM 10706 N N . GLY B 1 298 ? 51.688 -41.469 -13.031 1 93.44 298 GLY B N 1
ATOM 10707 C CA . GLY B 1 298 ? 52 -40.062 -12.883 1 93.44 298 GLY B CA 1
ATOM 10708 C C . GLY B 1 298 ? 51.594 -39.25 -14.094 1 93.44 298 GLY B C 1
ATOM 10709 O O . GLY B 1 298 ? 52.25 -38.25 -14.43 1 93.44 298 GLY B O 1
ATOM 10710 N N . THR B 1 299 ? 50.656 -39.75 -14.828 1 93.5 299 THR B N 1
ATOM 10711 C CA . THR B 1 299 ? 50.125 -39.031 -15.992 1 93.5 299 THR B CA 1
ATOM 10712 C C . THR B 1 299 ? 48.719 -38.5 -15.703 1 93.5 299 THR B C 1
ATOM 10714 O O . THR B 1 299 ? 48.344 -38.375 -14.539 1 93.5 299 THR B O 1
ATOM 10717 N N . TYR B 1 300 ? 48.062 -38.094 -16.766 1 92.69 300 TYR B N 1
ATOM 10718 C CA . TYR B 1 300 ? 46.719 -37.5 -16.609 1 92.69 300 TYR B CA 1
ATOM 10719 C C . TYR B 1 300 ? 45.75 -38.5 -16 1 92.69 300 TYR B C 1
ATOM 10721 O O . TYR B 1 300 ? 45.75 -39.688 -16.359 1 92.69 300 TYR B O 1
ATOM 10729 N N . TYR B 1 301 ? 44.906 -38.094 -15.078 1 95.25 301 TYR B N 1
ATOM 10730 C CA . TYR B 1 301 ? 43.781 -38.875 -14.523 1 95.25 301 TYR B CA 1
ATOM 10731 C C . TYR B 1 301 ? 42.688 -37.938 -14.047 1 95.25 301 TYR B C 1
ATOM 10733 O O . TYR B 1 301 ? 42.969 -36.844 -13.516 1 95.25 301 TYR B O 1
ATOM 10741 N N . PRO B 1 302 ? 41.406 -38.219 -14.289 1 96.06 302 PRO B N 1
ATOM 10742 C CA . PRO B 1 302 ? 40.281 -37.438 -13.766 1 96.06 302 PRO B CA 1
ATOM 10743 C C . PRO B 1 302 ? 40 -37.75 -12.305 1 96.06 302 PRO B C 1
ATOM 10745 O O . PRO B 1 302 ? 40.156 -38.906 -11.875 1 96.06 302 PRO B O 1
ATOM 10748 N N . VAL B 1 303 ? 39.562 -36.812 -11.508 1 97 303 VAL B N 1
ATOM 10749 C CA . VAL B 1 303 ? 39.156 -36.969 -10.117 1 97 303 VAL B CA 1
ATOM 10750 C C . VAL B 1 303 ? 37.656 -36.844 -10.016 1 97 303 VAL B C 1
ATOM 10752 O O . VAL B 1 303 ? 37.094 -35.75 -10.117 1 97 303 VAL B O 1
ATOM 10755 N N . ILE B 1 304 ? 37 -37.906 -9.812 1 97.75 304 ILE B N 1
ATOM 10756 C CA . ILE B 1 304 ? 35.562 -37.938 -9.828 1 97.75 304 ILE B CA 1
ATOM 10757 C C . ILE B 1 304 ? 35.031 -38.406 -8.469 1 97.75 304 ILE B C 1
ATOM 10759 O O . ILE B 1 304 ? 35.406 -39.469 -7.98 1 97.75 304 ILE B O 1
ATOM 10763 N N . GLY B 1 305 ? 34.125 -37.594 -7.895 1 97.5 305 GLY B N 1
ATOM 10764 C CA . GLY B 1 305 ? 33.531 -37.906 -6.621 1 97.5 305 GLY B CA 1
ATOM 10765 C C . GLY B 1 305 ? 34.5 -37.875 -5.461 1 97.5 305 GLY B C 1
ATOM 10766 O O . GLY B 1 305 ? 35.656 -37.469 -5.617 1 97.5 305 GLY B O 1
ATOM 10767 N N . ILE B 1 306 ? 33.969 -38.312 -4.262 1 97.75 306 ILE B N 1
ATOM 10768 C CA . ILE B 1 306 ? 34.781 -38.312 -3.047 1 97.75 306 ILE B CA 1
ATOM 10769 C C . ILE B 1 306 ? 35.844 -39.406 -3.117 1 97.75 306 ILE B C 1
ATOM 10771 O O . ILE B 1 306 ? 36.938 -39.25 -2.578 1 97.75 306 ILE B O 1
ATOM 10775 N N . VAL B 1 307 ? 35.562 -40.5 -3.758 1 98.31 307 VAL B N 1
ATOM 10776 C CA . VAL B 1 307 ? 36.531 -41.594 -3.914 1 98.31 307 VAL B CA 1
ATOM 10777 C C . VAL B 1 307 ? 37.719 -41.094 -4.734 1 98.31 307 VAL B C 1
ATOM 10779 O O . VAL B 1 307 ? 38.875 -41.344 -4.387 1 98.31 307 VAL B O 1
ATOM 10782 N N . GLY B 1 308 ? 37.406 -40.438 -5.887 1 98.12 308 GLY B N 1
ATOM 10783 C CA . GLY B 1 308 ? 38.469 -39.844 -6.664 1 98.12 308 GLY B CA 1
ATOM 10784 C C . GLY B 1 308 ? 39.344 -38.906 -5.859 1 98.12 308 GLY B C 1
ATOM 10785 O O . GLY B 1 308 ? 40.562 -38.875 -6.004 1 98.12 308 GLY B O 1
ATOM 10786 N N . GLN B 1 309 ? 38.75 -38.188 -5.047 1 97.31 309 GLN B N 1
ATOM 10787 C CA . GLN B 1 309 ? 39.5 -37.219 -4.219 1 97.31 309 GLN B CA 1
ATOM 10788 C C . GLN B 1 309 ? 40.344 -37.938 -3.193 1 97.31 309 GLN B C 1
ATOM 10790 O O . GLN B 1 309 ? 41.531 -37.594 -2.994 1 97.31 309 GLN B O 1
ATOM 10795 N N . ILE B 1 310 ? 39.844 -38.969 -2.531 1 97.62 310 ILE B N 1
ATOM 10796 C CA . ILE B 1 310 ? 40.562 -39.719 -1.508 1 97.62 310 ILE B CA 1
ATOM 10797 C C . ILE B 1 310 ? 41.719 -40.469 -2.139 1 97.62 310 ILE B C 1
ATOM 10799 O O . ILE B 1 310 ? 42.844 -40.375 -1.654 1 97.62 310 ILE B O 1
ATOM 10803 N N . ARG B 1 311 ? 41.5 -41.156 -3.242 1 97.88 311 ARG B N 1
ATOM 10804 C CA . ARG B 1 311 ? 42.5 -42 -3.885 1 97.88 311 ARG B CA 1
ATOM 10805 C C . ARG B 1 311 ? 43.625 -41.125 -4.473 1 97.88 311 ARG B C 1
ATOM 10807 O O . ARG B 1 311 ? 44.781 -41.562 -4.508 1 97.88 311 ARG B O 1
ATOM 10814 N N . SER B 1 312 ? 43.344 -39.938 -4.93 1 96.12 312 SER B N 1
ATOM 10815 C CA . SER B 1 312 ? 44.344 -39.062 -5.531 1 96.12 312 SER B CA 1
ATOM 10816 C C . SER B 1 312 ? 45.062 -38.25 -4.469 1 96.12 312 SER B C 1
ATOM 10818 O O . SER B 1 312 ? 46.062 -37.562 -4.77 1 96.12 312 SER B O 1
ATOM 10820 N N . GLY B 1 313 ? 44.531 -38.25 -3.238 1 95.06 313 GLY B N 1
ATOM 10821 C CA . GLY B 1 313 ? 45.125 -37.469 -2.176 1 95.06 313 GLY B CA 1
ATOM 10822 C C . GLY B 1 313 ? 44.844 -35.969 -2.309 1 95.06 313 GLY B C 1
ATOM 10823 O O . GLY B 1 313 ? 45.688 -35.156 -1.976 1 95.06 313 GLY B O 1
ATOM 10824 N N . TYR B 1 314 ? 43.719 -35.719 -2.852 1 93.12 314 TYR B N 1
ATOM 10825 C CA . TYR B 1 314 ? 43.344 -34.312 -3.041 1 93.12 314 TYR B CA 1
ATOM 10826 C C . TYR B 1 314 ? 43 -33.656 -1.709 1 93.12 314 TYR B C 1
ATOM 10828 O O . TYR B 1 314 ? 42.281 -34.219 -0.902 1 93.12 314 TYR B O 1
ATOM 10836 N N . GLY B 1 315 ? 43.5 -32.375 -1.521 1 89.38 315 GLY B N 1
ATOM 10837 C CA . GLY B 1 315 ? 43.156 -31.578 -0.354 1 89.38 315 GLY B CA 1
ATOM 10838 C C . GLY B 1 315 ? 43.594 -32.219 0.952 1 89.38 315 GLY B C 1
ATOM 10839 O O . GLY B 1 315 ? 44.781 -32.562 1.11 1 89.38 315 GLY B O 1
ATOM 10840 N N . ARG B 1 316 ? 42.656 -32.469 1.823 1 90.56 316 ARG B N 1
ATOM 10841 C CA . ARG B 1 316 ? 42.938 -32.938 3.17 1 90.56 316 ARG B CA 1
ATOM 10842 C C . ARG B 1 316 ? 43.344 -34.406 3.162 1 90.56 316 ARG B C 1
ATOM 10844 O O . ARG B 1 316 ? 43.844 -34.938 4.164 1 90.56 316 ARG B O 1
ATOM 10851 N N . PHE B 1 317 ? 43.219 -35.094 2.047 1 95.44 317 PHE B N 1
ATOM 10852 C CA . PHE B 1 317 ? 43.5 -36.531 1.977 1 95.44 317 PHE B CA 1
ATOM 10853 C C . PHE B 1 317 ? 44.969 -36.781 1.584 1 95.44 317 PHE B C 1
ATOM 10855 O O . PHE B 1 317 ? 45.375 -37.938 1.419 1 95.44 317 PHE B O 1
ATOM 10862 N N . ARG B 1 318 ? 45.656 -35.781 1.482 1 94.38 318 ARG B N 1
ATOM 10863 C CA . ARG B 1 318 ? 47.062 -35.906 1.097 1 94.38 318 ARG B CA 1
ATOM 10864 C C . ARG B 1 318 ? 47.844 -36.75 2.104 1 94.38 318 ARG B C 1
ATOM 10866 O O . ARG B 1 318 ? 47.719 -36.562 3.314 1 94.38 318 ARG B O 1
ATOM 10873 N N . GLY B 1 319 ? 48.625 -37.719 1.617 1 94.06 319 GLY B N 1
ATOM 10874 C CA . GLY B 1 319 ? 49.531 -38.5 2.453 1 94.06 319 GLY B CA 1
ATOM 10875 C C . GLY B 1 319 ? 48.844 -39.688 3.102 1 94.06 319 GLY B C 1
ATOM 10876 O O . GLY B 1 319 ? 49.5 -40.438 3.859 1 94.06 319 GLY B O 1
ATOM 10877 N N . TRP B 1 320 ? 47.625 -40 2.736 1 96.75 320 TRP B N 1
ATOM 10878 C CA . TRP B 1 320 ? 46.938 -41.125 3.348 1 96.75 320 TRP B CA 1
ATOM 10879 C C . TRP B 1 320 ? 47.406 -42.438 2.762 1 96.75 320 TRP B C 1
ATOM 10881 O O . TRP B 1 320 ? 47.656 -42.562 1.558 1 96.75 320 TRP B O 1
ATOM 10891 N N . THR B 1 321 ? 47.469 -43.469 3.648 1 95.62 321 THR B N 1
ATOM 10892 C CA . THR B 1 321 ? 47.781 -44.812 3.191 1 95.62 321 THR B CA 1
ATOM 10893 C C . THR B 1 321 ? 46.562 -45.469 2.586 1 95.62 321 THR B C 1
ATOM 10895 O O . THR B 1 321 ? 45.438 -45.031 2.795 1 95.62 321 THR B O 1
ATOM 10898 N N . LYS B 1 322 ? 46.781 -46.5 1.789 1 94.81 322 LYS B N 1
ATOM 10899 C CA . LYS B 1 322 ? 45.656 -47.219 1.186 1 94.81 322 LYS B CA 1
ATOM 10900 C C . LYS B 1 322 ? 44.688 -47.75 2.252 1 94.81 322 LYS B C 1
ATOM 10902 O O . LYS B 1 322 ? 43.469 -47.719 2.057 1 94.81 322 LYS B O 1
ATOM 10907 N N . ALA B 1 323 ? 45.188 -48.125 3.422 1 95.62 323 ALA B N 1
ATOM 10908 C CA . ALA B 1 323 ? 44.375 -48.625 4.516 1 95.62 323 ALA B CA 1
ATOM 10909 C C . ALA B 1 323 ? 43.469 -47.531 5.094 1 95.62 323 ALA B C 1
ATOM 10911 O O . ALA B 1 323 ? 42.312 -47.75 5.422 1 95.62 323 ALA B O 1
ATOM 10912 N N . GLN B 1 324 ? 44.094 -46.406 5.203 1 96.69 324 GLN B N 1
ATOM 10913 C CA . GLN B 1 324 ? 43.344 -45.25 5.707 1 96.69 324 GLN B CA 1
ATOM 10914 C C . GLN B 1 324 ? 42.25 -44.844 4.727 1 96.69 324 GLN B C 1
ATOM 10916 O O . GLN B 1 324 ? 41.125 -44.5 5.137 1 96.69 324 GLN B O 1
ATOM 10921 N N . GLN B 1 325 ? 42.625 -44.781 3.486 1 97.5 325 GLN B N 1
ATOM 10922 C CA . GLN B 1 325 ? 41.656 -44.438 2.43 1 97.5 325 GLN B CA 1
ATOM 10923 C C . GLN B 1 325 ? 40.469 -45.406 2.432 1 97.5 325 GLN B C 1
ATOM 10925 O O . GLN B 1 325 ? 39.312 -44.969 2.422 1 97.5 325 GLN B O 1
ATOM 10930 N N . ASP B 1 326 ? 40.719 -46.719 2.484 1 97 326 ASP B N 1
ATOM 10931 C CA . ASP B 1 326 ? 39.656 -47.719 2.451 1 97 326 ASP B CA 1
ATOM 10932 C C . ASP B 1 326 ? 38.781 -47.625 3.693 1 97 326 ASP B C 1
ATOM 10934 O O . ASP B 1 326 ? 37.562 -47.812 3.611 1 97 326 ASP B O 1
ATOM 10938 N N . ALA B 1 327 ? 39.375 -47.344 4.812 1 96.56 327 ALA B N 1
ATOM 10939 C CA . ALA B 1 327 ? 38.625 -47.219 6.059 1 96.56 327 ALA B CA 1
ATOM 10940 C C . ALA B 1 327 ? 37.656 -46.031 6.004 1 96.56 327 ALA B C 1
ATOM 10942 O O . ALA B 1 327 ? 36.531 -46.125 6.492 1 96.56 327 ALA B O 1
ATOM 10943 N N . TYR B 1 328 ? 38.156 -44.969 5.496 1 96.38 328 TYR B N 1
ATOM 10944 C CA . TYR B 1 328 ? 37.281 -43.781 5.422 1 96.38 328 TYR B CA 1
ATOM 10945 C C . TYR B 1 328 ? 36.156 -44 4.418 1 96.38 328 TYR B C 1
ATOM 10947 O O . TYR B 1 328 ? 35.031 -43.562 4.656 1 96.38 328 TYR B O 1
ATOM 10955 N N . ILE B 1 329 ? 36.438 -44.531 3.229 1 97.5 329 ILE B N 1
ATOM 10956 C CA . ILE B 1 329 ? 35.406 -44.812 2.221 1 97.5 329 ILE B CA 1
ATOM 10957 C C . ILE B 1 329 ? 34.344 -45.719 2.811 1 97.5 329 ILE B C 1
ATOM 10959 O O . ILE B 1 329 ? 33.156 -45.531 2.557 1 97.5 329 ILE B O 1
ATOM 10963 N N . ASP B 1 330 ? 34.75 -46.656 3.635 1 96.25 330 ASP B N 1
ATOM 10964 C CA . ASP B 1 330 ? 33.812 -47.562 4.305 1 96.25 330 ASP B CA 1
ATOM 10965 C C . ASP B 1 330 ? 32.969 -46.781 5.316 1 96.25 330 ASP B C 1
ATOM 10967 O O . ASP B 1 330 ? 31.766 -47.062 5.449 1 96.25 330 ASP B O 1
ATOM 10971 N N . ALA B 1 331 ? 33.562 -45.906 5.988 1 95.25 331 ALA B N 1
ATOM 10972 C CA . ALA B 1 331 ? 32.844 -45.094 6.957 1 95.25 331 ALA B CA 1
ATOM 10973 C C . ALA B 1 331 ? 31.781 -44.25 6.27 1 95.25 331 ALA B C 1
ATOM 10975 O O . ALA B 1 331 ? 30.688 -44.062 6.809 1 95.25 331 ALA B O 1
ATOM 10976 N N . LEU B 1 332 ? 32.094 -43.719 5.09 1 96.31 332 LEU B N 1
ATOM 10977 C CA . LEU B 1 332 ? 31.156 -42.906 4.32 1 96.31 332 LEU B CA 1
ATOM 10978 C C . LEU B 1 332 ? 29.969 -43.75 3.873 1 96.31 332 LEU B C 1
ATOM 10980 O O . LEU B 1 332 ? 28.859 -43.25 3.762 1 96.31 332 LEU B O 1
ATOM 10984 N N . GLY B 1 333 ? 30.219 -44.969 3.619 1 95.69 333 GLY B N 1
ATOM 10985 C CA . GLY B 1 333 ? 29.172 -45.875 3.164 1 95.69 333 GLY B CA 1
ATOM 10986 C C . GLY B 1 333 ? 28.172 -46.219 4.242 1 95.69 333 GLY B C 1
ATOM 10987 O O . GLY B 1 333 ? 27.078 -46.719 3.945 1 95.69 333 GLY B O 1
ATOM 10988 N N . GLN B 1 334 ? 28.5 -45.906 5.465 1 91.94 334 GLN B N 1
ATOM 10989 C CA . GLN B 1 334 ? 27.641 -46.281 6.586 1 91.94 334 GLN B CA 1
ATOM 10990 C C . GLN B 1 334 ? 26.531 -45.25 6.801 1 91.94 334 GLN B C 1
ATOM 10992 O O . GLN B 1 334 ? 25.531 -45.531 7.461 1 91.94 334 GLN B O 1
ATOM 10997 N N . THR B 1 335 ? 26.734 -44.156 6.277 1 89.44 335 THR B N 1
ATOM 10998 C CA . THR B 1 335 ? 25.719 -43.094 6.434 1 89.44 335 THR B CA 1
ATOM 10999 C C . THR B 1 335 ? 25.234 -42.625 5.07 1 89.44 335 THR B C 1
ATOM 11001 O O . THR B 1 335 ? 26.031 -42.312 4.191 1 89.44 335 THR B O 1
ATOM 11004 N N . SER B 1 336 ? 23.891 -42.656 4.852 1 93.75 336 SER B N 1
ATOM 11005 C CA . SER B 1 336 ? 23.266 -42.188 3.617 1 93.75 336 SER B CA 1
ATOM 11006 C C . SER B 1 336 ? 22.234 -41.125 3.902 1 93.75 336 SER B C 1
ATOM 11008 O O . SER B 1 336 ? 21.234 -41.375 4.574 1 93.75 336 SER B O 1
ATOM 11010 N N . THR B 1 337 ? 22.531 -39.969 3.457 1 93.44 337 THR B N 1
ATOM 11011 C CA . THR B 1 337 ? 21.594 -38.875 3.629 1 93.44 337 THR B CA 1
ATOM 11012 C C . THR B 1 337 ? 20.562 -38.844 2.51 1 93.44 337 THR B C 1
ATOM 11014 O O . THR B 1 337 ? 20.906 -38.75 1.333 1 93.44 337 THR B O 1
ATOM 11017 N N . ASP B 1 338 ? 19.328 -39.031 2.873 1 91.31 338 ASP B N 1
ATOM 11018 C CA . ASP B 1 338 ? 18.25 -38.781 1.93 1 91.31 338 ASP B CA 1
ATOM 11019 C C . ASP B 1 338 ? 17.875 -37.312 1.863 1 91.31 338 ASP B C 1
ATOM 11021 O O . ASP B 1 338 ? 17.109 -36.812 2.693 1 91.31 338 ASP B O 1
ATOM 11025 N N . TRP B 1 339 ? 18.281 -36.719 0.866 1 92 339 TRP B N 1
ATOM 11026 C CA . TRP B 1 339 ? 18.172 -35.25 0.758 1 92 339 TRP B CA 1
ATOM 11027 C C . TRP B 1 339 ? 16.703 -34.844 0.606 1 92 339 TRP B C 1
ATOM 11029 O O . TRP B 1 339 ? 16.312 -33.75 1.025 1 92 339 TRP B O 1
ATOM 11039 N N . PHE B 1 340 ? 15.859 -35.625 -0.02 1 88.31 340 PHE B N 1
ATOM 11040 C CA . PHE B 1 340 ? 14.445 -35.312 -0.165 1 88.31 340 PHE B CA 1
ATOM 11041 C C . PHE B 1 340 ? 13.75 -35.312 1.189 1 88.31 340 PHE B C 1
ATOM 11043 O O . PHE B 1 340 ? 12.922 -34.438 1.476 1 88.31 340 PHE B O 1
ATOM 11050 N N . LYS B 1 341 ? 14.062 -36.188 1.985 1 86.88 341 LYS B N 1
ATOM 11051 C CA . LYS B 1 341 ? 13.469 -36.25 3.314 1 86.88 341 LYS B CA 1
ATOM 11052 C C . LYS B 1 341 ? 14.016 -35.156 4.223 1 86.88 341 LYS B C 1
ATOM 11054 O O . LYS B 1 341 ? 13.312 -34.688 5.117 1 86.88 341 LYS B O 1
ATOM 11059 N N . THR B 1 342 ? 15.234 -34.875 4.004 1 89.69 342 THR B N 1
ATOM 11060 C CA . THR B 1 342 ? 15.898 -33.906 4.879 1 89.69 342 THR B CA 1
ATOM 11061 C C . THR B 1 342 ? 15.453 -32.469 4.57 1 89.69 342 THR B C 1
ATOM 11063 O O . THR B 1 342 ? 15.281 -31.672 5.48 1 89.69 342 THR B O 1
ATOM 11066 N N . LEU B 1 343 ? 15.258 -32.219 3.375 1 91 343 LEU B N 1
ATOM 11067 C CA . LEU B 1 343 ? 15 -30.844 2.982 1 91 343 LEU B CA 1
ATOM 11068 C C . LEU B 1 343 ? 13.5 -30.578 2.893 1 91 343 LEU B C 1
ATOM 11070 O O . LEU B 1 343 ? 13.07 -29.422 2.945 1 91 343 LEU B O 1
ATOM 11074 N N . PHE B 1 344 ? 12.719 -31.641 2.756 1 91.31 344 PHE B N 1
ATOM 11075 C CA . PHE B 1 344 ? 11.273 -31.484 2.658 1 91.31 344 PHE B CA 1
ATOM 11076 C C . PHE B 1 344 ? 10.586 -32 3.918 1 91.31 344 PHE B C 1
ATOM 11078 O O . PHE B 1 344 ? 11.117 -32.844 4.621 1 91.31 344 PHE B O 1
ATOM 11085 N N . ARG B 1 345 ? 9.445 -31.391 4.238 1 91.31 345 ARG B N 1
ATOM 11086 C CA . ARG B 1 345 ? 8.758 -31.75 5.473 1 91.31 345 ARG B CA 1
ATOM 11087 C C . ARG B 1 345 ? 7.258 -31.922 5.234 1 91.31 345 ARG B C 1
ATOM 11089 O O . ARG B 1 345 ? 6.738 -31.516 4.191 1 91.31 345 ARG B O 1
ATOM 11096 N N . THR B 1 346 ? 6.688 -32.594 6.188 1 93.12 346 THR B N 1
ATOM 11097 C CA . THR B 1 346 ? 5.23 -32.594 6.254 1 93.12 346 THR B CA 1
ATOM 11098 C C . THR B 1 346 ? 4.699 -31.375 6.969 1 93.12 346 THR B C 1
ATOM 11100 O O . THR B 1 346 ? 5.238 -30.969 8 1 93.12 346 THR B O 1
ATOM 11103 N N . THR B 1 347 ? 3.709 -30.875 6.402 1 93.19 347 THR B N 1
ATOM 11104 C CA . THR B 1 347 ? 3.266 -29.594 6.949 1 93.19 347 THR B CA 1
ATOM 11105 C C . THR B 1 347 ? 1.776 -29.625 7.277 1 93.19 347 THR B C 1
ATOM 11107 O O . THR B 1 347 ? 1.051 -30.5 6.789 1 93.19 347 THR B O 1
ATOM 11110 N N . VAL B 1 348 ? 1.377 -28.719 8.156 1 94.69 348 VAL B N 1
ATOM 11111 C CA . VAL B 1 348 ? -0.02 -28.531 8.531 1 94.69 348 VAL B CA 1
ATOM 11112 C C . VAL B 1 348 ? -0.465 -27.125 8.148 1 94.69 348 VAL B C 1
ATOM 11114 O O . VAL B 1 348 ? 0.248 -26.141 8.406 1 94.69 348 VAL B O 1
ATOM 11117 N N . SER B 1 349 ? -1.575 -27.047 7.406 1 93.94 349 SER B N 1
ATOM 11118 C CA . SER B 1 349 ? -2.158 -25.781 6.988 1 93.94 349 SER B CA 1
ATOM 11119 C C . SER B 1 349 ? -3.607 -25.656 7.441 1 93.94 349 SER B C 1
ATOM 11121 O O . SER B 1 349 ? -4.27 -26.656 7.703 1 93.94 349 SER B O 1
ATOM 11123 N N . THR B 1 350 ? -4.094 -24.469 7.652 1 94 350 THR B N 1
ATOM 11124 C CA . THR B 1 350 ? -5.469 -24.234 8.086 1 94 350 THR B CA 1
ATOM 11125 C C . THR B 1 350 ? -6.137 -23.172 7.215 1 94 350 THR B C 1
ATOM 11127 O O . THR B 1 350 ? -5.465 -22.297 6.66 1 94 350 THR B O 1
ATOM 11130 N N . SER B 1 351 ? -7.5 -23.312 6.957 1 92.31 351 SER B N 1
ATOM 11131 C CA . SER B 1 351 ? -8.328 -22.344 6.262 1 92.31 351 SER B CA 1
ATOM 11132 C C . SER B 1 351 ? -9.633 -22.094 7.008 1 92.31 351 SER B C 1
ATOM 11134 O O . SER B 1 351 ? -10.289 -23.047 7.449 1 92.31 351 SER B O 1
ATOM 11136 N N . HIS B 1 352 ? -9.984 -20.906 7.285 1 94.06 352 HIS B N 1
ATOM 11137 C CA . HIS B 1 352 ? -11.219 -20.5 7.953 1 94.06 352 HIS B CA 1
ATOM 11138 C C . HIS B 1 352 ? -11.984 -19.484 7.117 1 94.06 352 HIS B C 1
ATOM 11140 O O . HIS B 1 352 ? -11.414 -18.484 6.672 1 94.06 352 HIS B O 1
ATOM 11146 N N . ASN B 1 353 ? -13.25 -19.797 6.852 1 93 353 ASN B N 1
ATOM 11147 C CA . ASN B 1 353 ? -14.109 -18.891 6.098 1 93 353 ASN B CA 1
ATOM 11148 C C . ASN B 1 353 ? -15.453 -18.688 6.789 1 93 353 ASN B C 1
ATOM 11150 O O . ASN B 1 353 ? -16.078 -19.656 7.238 1 93 353 ASN B O 1
ATOM 11154 N N . ILE B 1 354 ? -15.891 -17.531 6.895 1 92.81 354 ILE B N 1
ATOM 11155 C CA . ILE B 1 354 ? -17.188 -17.203 7.457 1 92.81 354 ILE B CA 1
ATOM 11156 C C . ILE B 1 354 ? -17.953 -16.281 6.496 1 92.81 354 ILE B C 1
ATOM 11158 O O . ILE B 1 354 ? -17.359 -15.398 5.875 1 92.81 354 ILE B O 1
ATOM 11162 N N . SER B 1 355 ? -19.203 -16.531 6.242 1 93.12 355 SER B N 1
ATOM 11163 C CA . SER B 1 355 ? -20.031 -15.68 5.387 1 93.12 355 SER B CA 1
ATOM 11164 C C . SER B 1 355 ? -21.391 -15.398 6.02 1 93.12 355 SER B C 1
ATOM 11166 O O . SER B 1 355 ? -21.938 -16.25 6.707 1 93.12 355 SER B O 1
ATOM 11168 N N . LEU B 1 356 ? -21.859 -14.258 5.809 1 90.56 356 LEU B N 1
ATOM 11169 C CA . LEU B 1 356 ? -23.172 -13.773 6.238 1 90.56 356 LEU B CA 1
ATOM 11170 C C . LEU B 1 356 ? -23.984 -13.281 5.047 1 90.56 356 LEU B C 1
ATOM 11172 O O . LEU B 1 356 ? -23.469 -12.555 4.199 1 90.56 356 LEU B O 1
ATOM 11176 N N . SER B 1 357 ? -25.172 -13.75 4.914 1 90.62 357 SER B N 1
ATOM 11177 C CA . SER B 1 357 ? -26.047 -13.305 3.836 1 90.62 357 SER B CA 1
ATOM 11178 C C . SER B 1 357 ? -27.484 -13.141 4.32 1 90.62 357 SER B C 1
ATOM 11180 O O . SER B 1 357 ? -27.938 -13.883 5.199 1 90.62 357 SER B O 1
ATOM 11182 N N . GLY B 1 358 ? -28.156 -12.219 3.869 1 84.69 358 GLY B N 1
ATOM 11183 C CA . GLY B 1 358 ? -29.547 -11.969 4.219 1 84.69 358 GLY B CA 1
ATOM 11184 C C . GLY B 1 358 ? -30.062 -10.648 3.672 1 84.69 358 GLY B C 1
ATOM 11185 O O . GLY B 1 358 ? -29.422 -10.023 2.83 1 84.69 358 GLY B O 1
ATOM 11186 N N . GLY B 1 359 ? -31.312 -10.359 3.898 1 81.5 359 GLY B N 1
ATOM 11187 C CA . GLY B 1 359 ? -31.891 -9.086 3.496 1 81.5 359 GLY B CA 1
ATOM 11188 C C . GLY B 1 359 ? -33.375 -9.164 3.221 1 81.5 359 GLY B C 1
ATOM 11189 O O . GLY B 1 359 ? -34.031 -10.172 3.523 1 81.5 359 GLY B O 1
ATOM 11190 N N . THR B 1 360 ? -33.875 -7.984 2.762 1 79.19 360 THR B N 1
ATOM 11191 C CA . THR B 1 360 ? -35.281 -7.848 2.398 1 79.19 360 THR B CA 1
ATOM 11192 C C . THR B 1 360 ? -35.438 -7.676 0.89 1 79.19 360 THR B C 1
ATOM 11194 O O . THR B 1 360 ? -34.469 -7.832 0.14 1 79.19 360 THR B O 1
ATOM 11197 N N . ASP B 1 361 ? -36.594 -7.512 0.429 1 75.31 361 ASP B N 1
ATOM 11198 C CA . ASP B 1 361 ? -36.844 -7.316 -0.994 1 75.31 361 ASP B CA 1
ATOM 11199 C C . ASP B 1 361 ? -36.25 -6.008 -1.488 1 75.31 361 ASP B C 1
ATOM 11201 O O . ASP B 1 361 ? -35.969 -5.852 -2.682 1 75.31 361 ASP B O 1
ATOM 11205 N N . LYS B 1 362 ? -36.062 -5.098 -0.633 1 78 362 LYS B N 1
ATOM 11206 C CA . LYS B 1 362 ? -35.562 -3.795 -1.04 1 78 362 LYS B CA 1
ATOM 11207 C C . LYS B 1 362 ? -34.031 -3.752 -0.929 1 78 362 LYS B C 1
ATOM 11209 O O . LYS B 1 362 ? -33.375 -2.924 -1.569 1 78 362 LYS B O 1
ATOM 11214 N N . GLN B 1 363 ? -33.562 -4.629 -0.021 1 83.56 363 GLN B N 1
ATOM 11215 C CA . GLN B 1 363 ? -32.125 -4.602 0.176 1 83.56 363 GLN B CA 1
ATOM 11216 C C . GLN B 1 363 ? -31.594 -5.977 0.568 1 83.56 363 GLN B C 1
ATOM 11218 O O . GLN B 1 363 ? -32.219 -6.691 1.349 1 83.56 363 GLN B O 1
ATOM 11223 N N . THR B 1 364 ? -30.5 -6.328 0.015 1 88.62 364 THR B N 1
ATOM 11224 C CA . THR B 1 364 ? -29.812 -7.57 0.368 1 88.62 364 THR B CA 1
ATOM 11225 C C . THR B 1 364 ? -28.328 -7.324 0.594 1 88.62 364 THR B C 1
ATOM 11227 O O . THR B 1 364 ? -27.781 -6.332 0.117 1 88.62 364 THR B O 1
ATOM 11230 N N . TYR B 1 365 ? -27.703 -8.188 1.396 1 87.94 365 TYR B N 1
ATOM 11231 C CA . TYR B 1 365 ? -26.281 -8.039 1.671 1 87.94 365 TYR B CA 1
ATOM 11232 C C . TYR B 1 365 ? -25.578 -9.391 1.712 1 87.94 365 TYR B C 1
ATOM 11234 O O . TYR B 1 365 ? -26.219 -10.414 1.989 1 87.94 365 TYR B O 1
ATOM 11242 N N . TYR B 1 366 ? -24.328 -9.383 1.441 1 93.81 366 TYR B N 1
ATOM 11243 C CA . TYR B 1 366 ? -23.422 -10.516 1.534 1 93.81 366 TYR B CA 1
ATOM 11244 C C . TYR B 1 366 ? -22.047 -10.078 2.041 1 93.81 366 TYR B C 1
ATOM 11246 O O . TYR B 1 366 ? -21.406 -9.234 1.424 1 93.81 366 TYR B O 1
ATOM 11254 N N . ILE B 1 367 ? -21.656 -10.594 3.174 1 91.81 367 ILE B N 1
ATOM 11255 C CA . ILE B 1 367 ? -20.359 -10.289 3.752 1 91.81 367 ILE B CA 1
ATOM 11256 C C . ILE B 1 367 ? -19.594 -11.594 4.035 1 91.81 367 ILE B C 1
ATOM 11258 O O . ILE B 1 367 ? -20.156 -12.531 4.605 1 91.81 367 ILE B O 1
ATOM 11262 N N . SER B 1 368 ? -18.344 -11.586 3.65 1 94.75 368 SER B N 1
ATOM 11263 C CA . SER B 1 368 ? -17.547 -12.789 3.879 1 94.75 368 SER B CA 1
ATOM 11264 C C . SER B 1 368 ? -16.125 -12.445 4.277 1 94.75 368 SER B C 1
ATOM 11266 O O . SER B 1 368 ? -15.617 -11.375 3.932 1 94.75 368 SER B O 1
ATOM 11268 N N . GLY B 1 369 ? -15.539 -13.312 5.07 1 91.75 369 GLY B N 1
ATOM 11269 C CA . GLY B 1 369 ? -14.141 -13.242 5.477 1 91.75 369 GLY B CA 1
ATOM 11270 C C . GLY B 1 369 ? -13.453 -14.594 5.48 1 91.75 369 GLY B C 1
ATOM 11271 O O . GLY B 1 369 ? -14.055 -15.602 5.852 1 91.75 369 GLY B O 1
ATOM 11272 N N . GLY B 1 370 ? -12.219 -14.555 4.992 1 92 370 GLY B N 1
ATOM 11273 C CA . GLY B 1 370 ? -11.453 -15.797 4.953 1 92 370 GLY B CA 1
ATOM 11274 C C . GLY B 1 370 ? -10 -15.609 5.363 1 92 370 GLY B C 1
ATOM 11275 O O . GLY B 1 370 ? -9.391 -14.578 5.066 1 92 370 GLY B O 1
ATOM 11276 N N . TYR B 1 371 ? -9.477 -16.562 6.098 1 92.56 371 TYR B N 1
ATOM 11277 C CA . TYR B 1 371 ? -8.07 -16.609 6.48 1 92.56 371 TYR B CA 1
ATOM 11278 C C . TYR B 1 371 ? -7.484 -18 6.234 1 92.56 371 TYR B C 1
ATOM 11280 O O . TYR B 1 371 ? -8.031 -19 6.691 1 92.56 371 TYR B O 1
ATOM 11288 N N . THR B 1 372 ? -6.363 -17.984 5.52 1 91.69 372 THR B N 1
ATOM 11289 C CA . THR B 1 372 ? -5.727 -19.25 5.18 1 91.69 372 THR B CA 1
ATOM 11290 C C . THR B 1 372 ? -4.227 -19.203 5.469 1 91.69 372 THR B C 1
ATOM 11292 O O . THR B 1 372 ? -3.557 -18.234 5.113 1 91.69 372 THR B O 1
ATOM 11295 N N . THR B 1 373 ? -3.717 -20.188 6.168 1 92.94 373 THR B N 1
ATOM 11296 C CA . THR B 1 373 ? -2.285 -20.422 6.332 1 92.94 373 THR B CA 1
ATOM 11297 C C . THR B 1 373 ? -1.85 -21.672 5.566 1 92.94 373 THR B C 1
ATOM 11299 O O . THR B 1 373 ? -2.318 -22.766 5.852 1 92.94 373 THR B O 1
ATOM 11302 N N . ASN B 1 374 ? -0.993 -21.422 4.602 1 90.12 374 ASN B N 1
ATOM 11303 C CA . ASN B 1 374 ? -0.491 -22.5 3.762 1 90.12 374 ASN B CA 1
ATOM 11304 C C . ASN B 1 374 ? 1.019 -22.672 3.908 1 90.12 374 ASN B C 1
ATOM 11306 O O . ASN B 1 374 ? 1.793 -21.984 3.244 1 90.12 374 ASN B O 1
ATOM 11310 N N . ASN B 1 375 ? 1.389 -23.672 4.688 1 92.44 375 ASN B N 1
ATOM 11311 C CA . ASN B 1 375 ? 2.807 -23.938 4.895 1 92.44 375 ASN B CA 1
ATOM 11312 C C . ASN B 1 375 ? 3.367 -24.844 3.801 1 92.44 375 ASN B C 1
ATOM 11314 O O . ASN B 1 375 ? 2.729 -25.828 3.412 1 92.44 375 ASN B O 1
ATOM 11318 N N . GLY B 1 376 ? 4.535 -24.469 3.299 1 90.19 376 GLY B N 1
ATOM 11319 C CA . GLY B 1 376 ? 5.16 -25.234 2.238 1 90.19 376 GLY B CA 1
ATOM 11320 C C . GLY B 1 376 ? 5.965 -26.422 2.754 1 90.19 376 GLY B C 1
ATOM 11321 O O . GLY B 1 376 ? 6.305 -26.469 3.938 1 90.19 376 GLY B O 1
ATOM 11322 N N . ILE B 1 377 ? 6.297 -27.297 1.899 1 91.56 377 ILE B N 1
ATOM 11323 C CA . ILE B 1 377 ? 6.98 -28.516 2.287 1 91.56 377 ILE B CA 1
ATOM 11324 C C . ILE B 1 377 ? 8.477 -28.266 2.416 1 91.56 377 ILE B C 1
ATOM 11326 O O . ILE B 1 377 ? 9.211 -29.062 3.004 1 91.56 377 ILE B O 1
ATOM 11330 N N . VAL B 1 378 ? 8.945 -27.25 1.803 1 90.75 378 VAL B N 1
ATOM 11331 C CA . VAL B 1 378 ? 10.328 -26.844 2.053 1 90.75 378 VAL B CA 1
ATOM 11332 C C . VAL B 1 378 ? 10.398 -26.047 3.354 1 90.75 378 VAL B C 1
ATOM 11334 O O . VAL B 1 378 ? 9.523 -25.219 3.635 1 90.75 378 VAL B O 1
ATOM 11337 N N . LYS B 1 379 ? 11.398 -26.266 4 1 88.12 379 LYS B N 1
ATOM 11338 C CA . LYS B 1 379 ? 11.555 -25.562 5.273 1 88.12 379 LYS B CA 1
ATOM 11339 C C . LYS B 1 379 ? 11.57 -24.047 5.07 1 88.12 379 LYS B C 1
ATOM 11341 O O . LYS B 1 379 ? 12.164 -23.547 4.105 1 88.12 379 LYS B O 1
ATOM 11346 N N . ARG B 1 380 ? 10.828 -23.281 5.961 1 90 380 ARG B N 1
ATOM 11347 C CA . ARG B 1 380 ? 10.742 -21.812 6.016 1 90 380 ARG B CA 1
ATOM 11348 C C . ARG B 1 380 ? 10.023 -21.266 4.789 1 90 380 ARG B C 1
ATOM 11350 O O . ARG B 1 380 ? 10.398 -20.219 4.266 1 90 380 ARG B O 1
ATOM 11357 N N . THR B 1 381 ? 9.195 -22.078 4.223 1 90.25 381 THR B N 1
ATOM 11358 C CA . THR B 1 381 ? 8.336 -21.625 3.135 1 90.25 381 THR B CA 1
ATOM 11359 C C . THR B 1 381 ? 6.879 -21.594 3.58 1 90.25 381 THR B C 1
ATOM 11361 O O . THR B 1 381 ? 6.422 -22.469 4.309 1 90.25 381 THR B O 1
ATOM 11364 N N . GLY B 1 382 ? 6.191 -20.578 3.166 1 90.06 382 GLY B N 1
ATOM 11365 C CA . GLY B 1 382 ? 4.781 -20.469 3.502 1 90.06 382 GLY B CA 1
ATOM 11366 C C . GLY B 1 382 ? 4.082 -19.344 2.768 1 90.06 382 GLY B C 1
ATOM 11367 O O . GLY B 1 382 ? 4.734 -18.484 2.158 1 90.06 382 GLY B O 1
ATOM 11368 N N . ALA B 1 383 ? 2.717 -19.406 2.695 1 88.5 383 ALA B N 1
ATOM 11369 C CA . ALA B 1 383 ? 1.867 -18.375 2.105 1 88.5 383 ALA B CA 1
ATOM 11370 C C . ALA B 1 383 ? 0.602 -18.156 2.934 1 88.5 383 ALA B C 1
ATOM 11372 O O . ALA B 1 383 ? -0.143 -19.109 3.189 1 88.5 383 ALA B O 1
ATOM 11373 N N . ASP B 1 384 ? 0.383 -17.047 3.375 1 90.31 384 ASP B N 1
ATOM 11374 C CA . ASP B 1 384 ? -0.813 -16.688 4.129 1 90.31 384 ASP B CA 1
ATOM 11375 C C . ASP B 1 384 ? -1.687 -15.719 3.338 1 90.31 384 ASP B C 1
ATOM 11377 O O . ASP B 1 384 ? -1.179 -14.914 2.553 1 90.31 384 ASP B O 1
ATOM 11381 N N . SER B 1 385 ? -2.99 -15.852 3.492 1 89.44 385 SER B N 1
ATOM 11382 C CA . SER B 1 385 ? -3.908 -14.961 2.791 1 89.44 385 SER B CA 1
ATOM 11383 C C . SER B 1 385 ? -5.051 -14.523 3.697 1 89.44 385 SER B C 1
ATOM 11385 O O . SER B 1 385 ? -5.57 -15.312 4.484 1 89.44 385 SER B O 1
ATOM 11387 N N . PHE B 1 386 ? -5.383 -13.375 3.715 1 90.88 386 PHE B N 1
ATOM 11388 C CA . PHE B 1 386 ? -6.562 -12.781 4.332 1 90.88 386 PHE B CA 1
ATOM 11389 C C . PHE B 1 386 ? -7.434 -12.094 3.283 1 90.88 386 PHE B C 1
ATOM 11391 O O . PHE B 1 386 ? -6.957 -11.227 2.545 1 90.88 386 PHE B O 1
ATOM 11398 N N . MET B 1 387 ? -8.703 -12.477 3.197 1 91.38 387 MET B N 1
ATOM 11399 C CA . MET B 1 387 ? -9.617 -11.93 2.201 1 91.38 387 MET B CA 1
ATOM 11400 C C . MET B 1 387 ? -10.938 -11.508 2.846 1 91.38 387 MET B C 1
ATOM 11402 O O . MET B 1 387 ? -11.43 -12.172 3.758 1 91.38 387 MET B O 1
ATOM 11406 N N . MET B 1 388 ? -11.477 -10.484 2.381 1 91.5 388 MET B N 1
ATOM 11407 C CA . MET B 1 388 ? -12.773 -9.977 2.812 1 91.5 388 MET B CA 1
ATOM 11408 C C . MET B 1 388 ? -13.586 -9.461 1.625 1 91.5 388 MET B C 1
ATOM 11410 O O . MET B 1 388 ? -13.023 -8.867 0.704 1 91.5 388 MET B O 1
ATOM 11414 N N . SER B 1 389 ? -14.828 -9.734 1.581 1 93.44 389 SER B N 1
ATOM 11415 C CA . SER B 1 389 ? -15.75 -9.242 0.562 1 93.44 389 SER B CA 1
ATOM 11416 C C . SER B 1 389 ? -17.047 -8.742 1.186 1 93.44 389 SER B C 1
ATOM 11418 O O . SER B 1 389 ? -17.578 -9.375 2.102 1 93.44 389 SER B O 1
ATOM 11420 N N . ALA B 1 390 ? -17.547 -7.656 0.795 1 91.88 390 ALA B N 1
ATOM 11421 C CA . ALA B 1 390 ? -18.828 -7.094 1.211 1 91.88 390 ALA B CA 1
ATOM 11422 C C . ALA B 1 390 ? -19.609 -6.574 0.01 1 91.88 390 ALA B C 1
ATOM 11424 O O . ALA B 1 390 ? -19.094 -5.785 -0.785 1 91.88 390 ALA B O 1
ATOM 11425 N N . LYS B 1 391 ? -20.812 -7.043 -0.121 1 94.19 391 LYS B N 1
ATOM 11426 C CA . LYS B 1 391 ? -21.688 -6.652 -1.221 1 94.19 391 LYS B CA 1
ATOM 11427 C C . LYS B 1 391 ? -23.047 -6.195 -0.703 1 94.19 391 LYS B C 1
ATOM 11429 O O . LYS B 1 391 ? -23.641 -6.855 0.151 1 94.19 391 LYS B O 1
ATOM 11434 N N . PHE B 1 392 ? -23.516 -5.137 -1.3 1 89.88 392 PHE B N 1
ATOM 11435 C CA . PHE B 1 392 ? -24.797 -4.551 -0.947 1 89.88 392 PHE B CA 1
ATOM 11436 C C . PHE B 1 392 ? -25.609 -4.242 -2.197 1 89.88 392 PHE B C 1
ATOM 11438 O O . PHE B 1 392 ? -25.125 -3.6 -3.125 1 89.88 392 PHE B O 1
ATOM 11445 N N . ASN B 1 393 ? -26.766 -4.742 -2.166 1 90.19 393 ASN B N 1
ATOM 11446 C CA . ASN B 1 393 ? -27.703 -4.465 -3.256 1 90.19 393 ASN B CA 1
ATOM 11447 C C . ASN B 1 393 ? -28.984 -3.814 -2.746 1 90.19 393 ASN B C 1
ATOM 11449 O O . ASN B 1 393 ? -29.469 -4.16 -1.67 1 90.19 393 ASN B O 1
ATOM 11453 N N . GLY B 1 394 ? -29.484 -2.848 -3.574 1 85.19 394 GLY B N 1
ATOM 11454 C CA . GLY B 1 394 ? -30.703 -2.189 -3.156 1 85.19 394 GLY B CA 1
ATOM 11455 C C . GLY B 1 394 ? -31.594 -1.795 -4.32 1 85.19 394 GLY B C 1
ATOM 11456 O O . GLY B 1 394 ? -31.125 -1.603 -5.438 1 85.19 394 GLY B O 1
ATOM 11457 N N . ASN B 1 395 ? -32.844 -1.772 -4.02 1 85.38 395 ASN B N 1
ATOM 11458 C CA . ASN B 1 395 ? -33.875 -1.261 -4.914 1 85.38 395 ASN B CA 1
ATOM 11459 C C . ASN B 1 395 ? -34.688 -0.14 -4.262 1 85.38 395 ASN B C 1
ATOM 11461 O O . ASN B 1 395 ? -35.812 -0.342 -3.871 1 85.38 395 ASN B O 1
ATOM 11465 N N . PRO B 1 396 ? -34.094 1.05 -4.297 1 74.69 396 PRO B N 1
ATOM 11466 C CA . PRO B 1 396 ? -34.781 2.15 -3.633 1 74.69 396 PRO B CA 1
ATOM 11467 C C . PRO B 1 396 ? -36.125 2.504 -4.316 1 74.69 396 PRO B C 1
ATOM 11469 O O . PRO B 1 396 ? -37.094 2.875 -3.646 1 74.69 396 PRO B O 1
ATOM 11472 N N . LEU B 1 397 ? -36.031 2.539 -5.68 1 78.06 397 LEU B N 1
ATOM 11473 C CA . LEU B 1 397 ? -37.219 2.709 -6.504 1 78.06 397 LEU B CA 1
ATOM 11474 C C . LEU B 1 397 ? -37.438 1.49 -7.391 1 78.06 397 LEU B C 1
ATOM 11476 O O . LEU B 1 397 ? -36.5 0.727 -7.652 1 78.06 397 LEU B O 1
ATOM 11480 N N . GLN B 1 398 ? -38.625 1.281 -7.668 1 79.31 398 GLN B N 1
ATOM 11481 C CA . GLN B 1 398 ? -38.938 0.168 -8.57 1 79.31 398 GLN B CA 1
ATOM 11482 C C . GLN B 1 398 ? -38.156 0.318 -9.891 1 79.31 398 GLN B C 1
ATOM 11484 O O . GLN B 1 398 ? -37.812 -0.677 -10.523 1 79.31 398 GLN B O 1
ATOM 11489 N N . ILE B 1 399 ? -37.875 1.61 -10.242 1 87.38 399 ILE B N 1
ATOM 11490 C CA . ILE B 1 399 ? -37.281 1.858 -11.547 1 87.38 399 ILE B CA 1
ATOM 11491 C C . ILE B 1 399 ? -35.75 1.992 -11.398 1 87.38 399 ILE B C 1
ATOM 11493 O O . ILE B 1 399 ? -35.031 2.166 -12.383 1 87.38 399 ILE B O 1
ATOM 11497 N N . LEU B 1 400 ? -35.281 1.929 -10.164 1 88.38 400 LEU B N 1
ATOM 11498 C CA . LEU B 1 400 ? -33.844 2.131 -9.953 1 88.38 400 LEU B CA 1
ATOM 11499 C C . LEU B 1 400 ? -33.281 1.071 -9.016 1 88.38 400 LEU B C 1
ATOM 11501 O O . LEU B 1 400 ? -33.812 0.832 -7.938 1 88.38 400 LEU B O 1
ATOM 11505 N N . SER B 1 401 ? -32.25 0.405 -9.406 1 90.62 401 SER B N 1
ATOM 11506 C CA . SER B 1 401 ? -31.5 -0.537 -8.578 1 90.62 401 SER B CA 1
ATOM 11507 C C . SER B 1 401 ? -30.016 -0.194 -8.555 1 90.62 401 SER B C 1
ATOM 11509 O O . SER B 1 401 ? -29.484 0.367 -9.523 1 90.62 401 SER B O 1
ATOM 11511 N N . TYR B 1 402 ? -29.344 -0.485 -7.465 1 90.19 402 TYR B N 1
ATOM 11512 C CA . TYR B 1 402 ? -27.922 -0.238 -7.391 1 90.19 402 TYR B CA 1
ATOM 11513 C C . TYR B 1 402 ? -27.203 -1.394 -6.703 1 90.19 402 TYR B C 1
ATOM 11515 O O . TYR B 1 402 ? -27.828 -2.207 -6.023 1 90.19 402 TYR B O 1
ATOM 11523 N N . GLY B 1 403 ? -25.953 -1.56 -6.926 1 92.5 403 GLY B N 1
ATOM 11524 C CA . GLY B 1 403 ? -25.062 -2.504 -6.273 1 92.5 403 GLY B CA 1
ATOM 11525 C C . GLY B 1 403 ? -23.719 -1.896 -5.902 1 92.5 403 GLY B C 1
ATOM 11526 O O . GLY B 1 403 ? -23.156 -1.105 -6.66 1 92.5 403 GLY B O 1
ATOM 11527 N N . LEU B 1 404 ? -23.359 -2.203 -4.66 1 91.06 404 LEU B N 1
ATOM 11528 C CA . LEU B 1 404 ? -22.062 -1.767 -4.172 1 91.06 404 LEU B CA 1
ATOM 11529 C C . LEU B 1 404 ? -21.25 -2.949 -3.643 1 91.06 404 LEU B C 1
ATOM 11531 O O . LEU B 1 404 ? -21.812 -3.84 -2.99 1 91.06 404 LEU B O 1
ATOM 11535 N N . SER B 1 405 ? -20 -2.975 -3.99 1 93.56 405 SER B N 1
ATOM 11536 C CA . SER B 1 405 ? -19.141 -4.051 -3.508 1 93.56 405 SER B CA 1
ATOM 11537 C C . SER B 1 405 ? -17.75 -3.529 -3.139 1 93.56 405 SER B C 1
ATOM 11539 O O . SER B 1 405 ? -17.219 -2.65 -3.816 1 93.56 405 SER B O 1
ATOM 11541 N N . ILE B 1 406 ? -17.172 -4.078 -2.092 1 90.88 406 ILE B N 1
ATOM 11542 C CA . ILE B 1 406 ? -15.797 -3.854 -1.679 1 90.88 406 ILE B CA 1
ATOM 11543 C C . ILE B 1 406 ? -15.094 -5.195 -1.469 1 90.88 406 ILE B C 1
ATOM 11545 O O . ILE B 1 406 ? -15.609 -6.066 -0.764 1 90.88 406 ILE B O 1
ATOM 11549 N N . ASP B 1 407 ? -13.945 -5.324 -2.047 1 92.25 407 ASP B N 1
ATOM 11550 C CA . ASP B 1 407 ? -13.117 -6.512 -1.87 1 92.25 407 ASP B CA 1
ATOM 11551 C C . ASP B 1 407 ? -11.711 -6.137 -1.397 1 92.25 407 ASP B C 1
ATOM 11553 O O . ASP B 1 407 ? -11.109 -5.199 -1.92 1 92.25 407 ASP B O 1
ATOM 11557 N N . PHE B 1 408 ? -11.25 -6.82 -0.398 1 90.62 408 PHE B N 1
ATOM 11558 C CA . PHE B 1 408 ? -9.906 -6.609 0.124 1 90.62 408 PHE B CA 1
ATOM 11559 C C . PHE B 1 408 ? -9.156 -7.93 0.231 1 90.62 408 PHE B C 1
ATOM 11561 O O . PHE B 1 408 ? -9.734 -8.945 0.621 1 90.62 408 PHE B O 1
ATOM 11568 N N . SER B 1 409 ? -7.898 -7.906 -0.152 1 91.5 409 SER B N 1
ATOM 11569 C CA . SER B 1 409 ? -7.043 -9.078 0.005 1 91.5 409 SER B CA 1
ATOM 11570 C C . SER B 1 409 ? -5.656 -8.68 0.506 1 91.5 409 SER B C 1
ATOM 11572 O O . SER B 1 409 ? -5.113 -7.652 0.1 1 91.5 409 SER B O 1
ATOM 11574 N N . TYR B 1 410 ? -5.125 -9.391 1.451 1 91 410 TYR B N 1
ATOM 11575 C CA . TYR B 1 410 ? -3.768 -9.289 1.974 1 91 410 TYR B CA 1
ATOM 11576 C C . TYR B 1 410 ? -3.053 -10.633 1.903 1 91 410 TYR B C 1
ATOM 11578 O O . TYR B 1 410 ? -3.363 -11.547 2.668 1 91 410 TYR B O 1
ATOM 11586 N N . LEU B 1 411 ? -2.09 -10.719 1.001 1 90.31 411 LEU B N 1
ATOM 11587 C CA . LEU B 1 411 ? -1.35 -11.953 0.755 1 90.31 411 LEU B CA 1
ATOM 11588 C C . LEU B 1 411 ? 0.103 -11.812 1.197 1 90.31 411 LEU B C 1
ATOM 11590 O O . LEU B 1 411 ? 0.74 -10.789 0.932 1 90.31 411 LEU B O 1
ATOM 11594 N N . LYS B 1 412 ? 0.558 -12.797 1.884 1 89.75 412 LYS B N 1
ATOM 11595 C CA . LYS B 1 412 ? 1.941 -12.812 2.35 1 89.75 412 LYS B CA 1
ATOM 11596 C C . LYS B 1 412 ? 2.609 -14.148 2.035 1 89.75 412 LYS B C 1
ATOM 11598 O O . LYS B 1 412 ? 2.012 -15.211 2.234 1 89.75 412 LYS B O 1
ATOM 11603 N N . SER B 1 413 ? 3.76 -14.07 1.471 1 89.31 413 SER B N 1
ATOM 11604 C CA . SER B 1 413 ? 4.551 -15.273 1.224 1 89.31 413 SER B CA 1
ATOM 11605 C C . SER B 1 413 ? 5.977 -15.117 1.741 1 89.31 413 SER B C 1
ATOM 11607 O O . SER B 1 413 ? 6.488 -13.992 1.835 1 89.31 413 SER B O 1
ATOM 11609 N N . HIS B 1 414 ? 6.57 -16.203 2.17 1 90.69 414 HIS B N 1
ATOM 11610 C CA . HIS B 1 414 ? 7.965 -16.203 2.586 1 90.69 414 HIS B CA 1
ATOM 11611 C C . HIS B 1 414 ? 8.672 -17.484 2.141 1 90.69 414 HIS B C 1
ATOM 11613 O O . HIS B 1 414 ? 8.062 -18.547 2.094 1 90.69 414 HIS B O 1
ATOM 11619 N N . SER B 1 415 ? 9.883 -17.359 1.757 1 90.56 415 SER B N 1
ATOM 11620 C CA . SER B 1 415 ? 10.742 -18.469 1.341 1 90.56 415 SER B CA 1
ATOM 11621 C C . SER B 1 415 ? 12.211 -18.094 1.456 1 90.56 415 SER B C 1
ATOM 11623 O O . SER B 1 415 ? 12.547 -16.906 1.61 1 90.56 415 SER B O 1
ATOM 11625 N N . PRO B 1 416 ? 13.055 -19.141 1.438 1 91.06 416 PRO B N 1
ATOM 11626 C CA . PRO B 1 416 ? 14.477 -18.812 1.271 1 91.06 416 PRO B CA 1
ATOM 11627 C C . PRO B 1 416 ? 14.781 -18.203 -0.099 1 91.06 416 PRO B C 1
ATOM 11629 O O . PRO B 1 416 ? 13.938 -18.25 -1.001 1 91.06 416 PRO B O 1
ATOM 11632 N N . SER B 1 417 ? 15.977 -17.672 -0.214 1 87.38 417 SER B N 1
ATOM 11633 C CA . SER B 1 417 ? 16.375 -17.078 -1.483 1 87.38 417 SER B CA 1
ATOM 11634 C C . SER B 1 417 ? 16.422 -18.125 -2.596 1 87.38 417 SER B C 1
ATOM 11636 O O . SER B 1 417 ? 16.766 -19.281 -2.357 1 87.38 417 SER B O 1
ATOM 11638 N N . GLU B 1 418 ? 16.109 -17.703 -3.805 1 78.44 418 GLU B N 1
ATOM 11639 C CA . GLU B 1 418 ? 16.094 -18.594 -4.953 1 78.44 418 GLU B CA 1
ATOM 11640 C C . GLU B 1 418 ? 17.453 -18.641 -5.645 1 78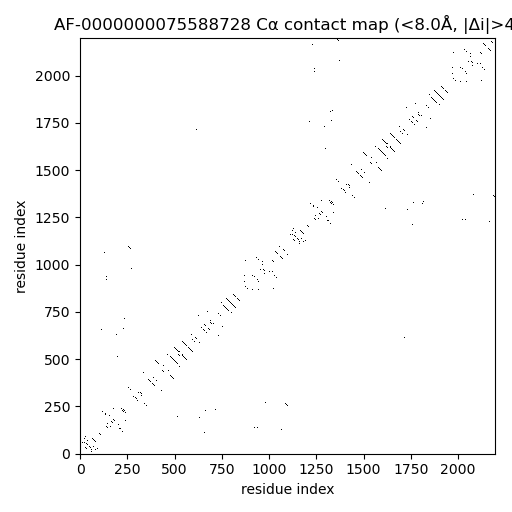.44 418 GLU B C 1
ATOM 11642 O O . GLU B 1 418 ? 17.625 -19.375 -6.617 1 78.44 418 GLU B O 1
ATOM 11647 N N . ALA B 1 419 ? 18.312 -17.891 -5.098 1 79.69 419 ALA B N 1
ATOM 11648 C CA . ALA B 1 419 ? 19.656 -17.891 -5.684 1 79.69 419 ALA B CA 1
ATOM 11649 C C . ALA B 1 419 ? 20.297 -19.266 -5.582 1 79.69 419 ALA B C 1
ATOM 11651 O O . ALA B 1 419 ? 21.094 -19.656 -6.441 1 79.69 419 ALA B O 1
ATOM 11652 N N . PHE B 1 420 ? 20 -19.969 -4.57 1 86.44 420 PHE B N 1
ATOM 11653 C CA . PHE B 1 420 ? 20.422 -21.344 -4.414 1 86.44 420 PHE B CA 1
ATOM 11654 C C . PHE B 1 420 ? 19.281 -22.312 -4.734 1 86.44 420 PHE B C 1
ATOM 11656 O O . PHE B 1 420 ? 18.25 -22.281 -4.066 1 86.44 420 PHE B O 1
ATOM 11663 N N . ASN B 1 421 ? 19.5 -23.078 -5.73 1 88.81 421 ASN B N 1
ATOM 11664 C CA . ASN B 1 421 ? 18.438 -24 -6.137 1 88.81 421 ASN B CA 1
ATOM 11665 C C . ASN B 1 421 ? 18.391 -25.234 -5.238 1 88.81 421 ASN B C 1
ATOM 11667 O O . ASN B 1 421 ? 19.062 -26.219 -5.496 1 88.81 421 ASN B O 1
ATOM 11671 N N . ILE B 1 422 ? 17.547 -25.297 -4.391 1 90.06 422 ILE B N 1
ATOM 11672 C CA . ILE B 1 422 ? 17.422 -26.328 -3.373 1 90.06 422 ILE B CA 1
ATOM 11673 C C . ILE B 1 422 ? 16.938 -27.625 -4.02 1 90.06 422 ILE B C 1
ATOM 11675 O O . ILE B 1 422 ? 17.312 -28.719 -3.584 1 90.06 422 ILE B O 1
ATOM 11679 N N . TYR B 1 423 ? 16.281 -27.562 -5.051 1 89.19 423 TYR B N 1
ATOM 11680 C CA . TYR B 1 423 ? 15.695 -28.734 -5.684 1 89.19 423 TYR B CA 1
ATOM 11681 C C . TYR B 1 423 ? 16.734 -29.484 -6.492 1 89.19 423 TYR B C 1
ATOM 11683 O O . TYR B 1 423 ? 16.797 -30.719 -6.445 1 89.19 423 TYR B O 1
ATOM 11691 N N . LYS B 1 424 ? 17.484 -28.688 -7.164 1 91.62 424 LYS B N 1
ATOM 11692 C CA . LYS B 1 424 ? 18.609 -29.328 -7.844 1 91.62 424 LYS B CA 1
ATOM 11693 C C . LYS B 1 424 ? 19.578 -29.969 -6.844 1 91.62 424 LYS B C 1
ATOM 11695 O O . LYS B 1 424 ? 20.125 -31.031 -7.098 1 91.62 424 LYS B O 1
ATOM 11700 N N . TYR B 1 425 ? 19.781 -29.297 -5.773 1 94.75 425 TYR B N 1
ATOM 11701 C CA . TYR B 1 425 ? 20.656 -29.859 -4.75 1 94.75 425 TYR B CA 1
ATOM 11702 C C . TYR B 1 425 ? 20.125 -31.188 -4.227 1 94.75 425 TYR B C 1
ATOM 11704 O O . TYR B 1 425 ? 20.875 -32.125 -4.043 1 94.75 425 TYR B O 1
ATOM 11712 N N . ALA B 1 426 ? 18.891 -31.281 -3.984 1 91.94 426 ALA B N 1
ATOM 11713 C CA . ALA B 1 426 ? 18.297 -32.5 -3.473 1 91.94 426 ALA B CA 1
ATOM 11714 C C . ALA B 1 426 ? 18.516 -33.656 -4.441 1 91.94 426 ALA B C 1
ATOM 11716 O O . ALA B 1 426 ? 18.719 -34.812 -4.023 1 91.94 426 ALA B O 1
ATOM 11717 N N . TYR B 1 427 ? 18.531 -33.344 -5.66 1 93.06 427 TYR B N 1
ATOM 11718 C CA . TYR B 1 427 ? 18.641 -34.375 -6.68 1 93.06 427 TYR B CA 1
ATOM 11719 C C . TYR B 1 427 ? 20.094 -34.812 -6.867 1 93.06 427 TYR B C 1
ATOM 11721 O O . TYR B 1 427 ? 20.375 -36 -7.035 1 93.06 427 TYR B O 1
ATOM 11729 N N . PHE B 1 428 ? 21.031 -33.844 -6.82 1 96.12 428 PHE B N 1
ATOM 11730 C CA . PHE B 1 428 ? 22.375 -34.125 -7.309 1 96.12 428 PHE B CA 1
ATOM 11731 C C . PHE B 1 428 ? 23.359 -34.281 -6.148 1 96.12 428 PHE B C 1
ATOM 11733 O O . PHE B 1 428 ? 24.469 -34.781 -6.324 1 96.12 428 PHE B O 1
ATOM 11740 N N . ALA B 1 429 ? 23 -33.844 -5.012 1 96.81 429 ALA B N 1
ATOM 11741 C CA . ALA B 1 429 ? 23.922 -33.969 -3.889 1 96.81 429 ALA B CA 1
ATOM 11742 C C . ALA B 1 429 ? 24.219 -35.438 -3.561 1 96.81 429 ALA B C 1
ATOM 11744 O O . ALA B 1 429 ? 23.328 -36.281 -3.615 1 96.81 429 ALA B O 1
ATOM 11745 N N . ASN B 1 430 ? 25.469 -35.656 -3.271 1 98 430 ASN B N 1
ATOM 11746 C CA . ASN B 1 430 ? 25.859 -37.031 -2.971 1 98 430 ASN B CA 1
ATOM 11747 C C . ASN B 1 430 ? 25.328 -37.5 -1.612 1 98 430 ASN B C 1
ATOM 11749 O O . ASN B 1 430 ? 25.312 -36.719 -0.656 1 98 430 ASN B O 1
ATOM 11753 N N . PRO B 1 431 ? 24.875 -38.75 -1.509 1 97.06 431 PRO B N 1
ATOM 11754 C CA . PRO B 1 431 ? 24.203 -39.219 -0.298 1 97.06 431 PRO B CA 1
ATOM 11755 C C . PRO B 1 431 ? 25.172 -39.438 0.862 1 97.06 431 PRO B C 1
ATOM 11757 O O . PRO B 1 431 ? 24.75 -39.562 2.014 1 97.06 431 PRO B O 1
ATOM 11760 N N . TYR B 1 432 ? 26.516 -39.5 0.604 1 97.38 432 TYR B N 1
ATOM 11761 C CA . TYR B 1 432 ? 27.469 -39.719 1.686 1 97.38 432 TYR B CA 1
ATOM 11762 C C . TYR B 1 432 ? 27.797 -38.406 2.389 1 97.38 432 TYR B C 1
ATOM 11764 O O . TYR B 1 432 ? 28.516 -38.406 3.391 1 97.38 432 TYR B O 1
ATOM 11772 N N . GLU B 1 433 ? 27.328 -37.281 1.87 1 96.19 433 GLU B N 1
ATOM 11773 C CA . GLU B 1 433 ? 27.5 -36 2.529 1 96.19 433 GLU B CA 1
ATOM 11774 C C . GLU B 1 433 ? 26.516 -35.812 3.688 1 96.19 433 GLU B C 1
ATOM 11776 O O . GLU B 1 433 ? 25.453 -36.438 3.701 1 96.19 433 GLU B O 1
ATOM 11781 N N . ARG B 1 434 ? 26.906 -34.938 4.703 1 93.31 434 ARG B N 1
ATOM 11782 C CA . ARG B 1 434 ? 26.078 -34.656 5.867 1 93.31 434 ARG B CA 1
ATOM 11783 C C . ARG B 1 434 ? 25.844 -33.156 6.012 1 93.31 434 ARG B C 1
ATOM 11785 O O . ARG B 1 434 ? 26.656 -32.344 5.551 1 93.31 434 ARG B O 1
ATOM 11792 N N . LEU B 1 435 ? 24.812 -32.844 6.715 1 93.56 435 LEU B N 1
ATOM 11793 C CA . LEU B 1 435 ? 24.438 -31.453 6.875 1 93.56 435 LEU B CA 1
ATOM 11794 C C . LEU B 1 435 ? 25.188 -30.828 8.047 1 93.56 435 LEU B C 1
ATOM 11796 O O . LEU B 1 435 ? 25.5 -29.625 8.031 1 93.56 435 LEU B O 1
ATOM 11800 N N . TYR B 1 436 ? 25.406 -31.672 9.078 1 94.12 436 TYR B N 1
ATOM 11801 C CA . TYR B 1 436 ? 25.906 -31.094 10.32 1 94.12 436 TYR B CA 1
ATOM 11802 C C . TYR B 1 436 ? 27.125 -31.875 10.82 1 94.12 436 TYR B C 1
ATOM 11804 O O . TYR B 1 436 ? 27.203 -33.094 10.633 1 94.12 436 TYR B O 1
ATOM 11812 N N . ASN B 1 437 ? 27.953 -31.062 11.438 1 93.44 437 ASN B N 1
ATOM 11813 C CA . ASN B 1 437 ? 29.062 -31.672 12.18 1 93.44 437 ASN B CA 1
ATOM 11814 C C . ASN B 1 437 ? 28.578 -32.25 13.508 1 93.44 437 ASN B C 1
ATOM 11816 O O . ASN B 1 437 ? 27.406 -32.094 13.875 1 93.44 437 ASN B O 1
ATOM 11820 N N . ALA B 1 438 ? 29.516 -32.969 14.141 1 89.81 438 ALA B N 1
ATOM 11821 C CA . ALA B 1 438 ? 29.188 -33.594 15.422 1 89.81 438 ALA B CA 1
ATOM 11822 C C . ALA B 1 438 ? 28.812 -32.531 16.469 1 89.81 438 ALA B C 1
ATOM 11824 O O . ALA B 1 438 ? 27.984 -32.781 17.344 1 89.81 438 ALA B O 1
ATOM 11825 N N . ASP B 1 439 ? 29.266 -31.25 16.281 1 92.5 439 ASP B N 1
ATOM 11826 C CA . ASP B 1 439 ? 29.016 -30.156 17.234 1 92.5 439 ASP B CA 1
ATOM 11827 C C . ASP B 1 439 ? 27.75 -29.391 16.875 1 92.5 439 ASP B C 1
ATOM 11829 O O . ASP B 1 439 ? 27.391 -28.422 17.547 1 92.5 439 ASP B O 1
ATOM 11833 N N . GLY B 1 440 ? 27.094 -29.766 15.82 1 90.62 440 GLY B N 1
ATOM 11834 C CA . GLY B 1 440 ? 25.844 -29.125 15.438 1 90.62 440 GLY B CA 1
ATOM 11835 C C . GLY B 1 440 ? 26.047 -28 14.43 1 90.62 440 GLY B C 1
ATOM 11836 O O . GLY B 1 440 ? 25.062 -27.453 13.914 1 90.62 440 GLY B O 1
ATOM 11837 N N . GLY B 1 441 ? 27.297 -27.609 14.234 1 93.44 441 GLY B N 1
ATOM 11838 C CA . GLY B 1 441 ? 27.578 -26.594 13.219 1 93.44 441 GLY B CA 1
ATOM 11839 C C . GLY B 1 441 ? 27.359 -27.109 11.805 1 93.44 441 GLY B C 1
ATOM 11840 O O . GLY B 1 441 ? 27.234 -28.312 11.586 1 93.44 441 GLY B O 1
ATOM 11841 N N . TYR B 1 442 ? 27.281 -26.25 10.852 1 95.5 442 TYR B N 1
ATOM 11842 C CA . TYR B 1 442 ? 27.062 -26.625 9.453 1 95.5 442 TYR B CA 1
ATOM 11843 C C . TYR B 1 442 ? 28.281 -27.344 8.891 1 95.5 442 TYR B C 1
ATOM 11845 O O . TYR B 1 442 ? 29.406 -26.859 9.047 1 95.5 442 TYR B O 1
ATOM 11853 N N . GLN B 1 443 ? 28.078 -28.453 8.273 1 95.25 443 GLN B N 1
ATOM 11854 C CA . GLN B 1 443 ? 29.172 -29.156 7.594 1 95.25 443 GLN B CA 1
ATOM 11855 C C . GLN B 1 443 ? 29.219 -28.781 6.117 1 95.25 443 GLN B C 1
ATOM 11857 O O . GLN B 1 443 ? 28.203 -28.844 5.422 1 95.25 443 GLN B O 1
ATOM 11862 N N . ALA B 1 444 ? 30.375 -28.375 5.637 1 94.44 444 ALA B N 1
ATOM 11863 C CA . ALA B 1 444 ? 30.531 -28 4.234 1 94.44 444 ALA B CA 1
ATOM 11864 C C . ALA B 1 444 ? 30.422 -29.219 3.324 1 94.44 444 ALA B C 1
ATOM 11866 O O . ALA B 1 444 ? 30.938 -30.297 3.648 1 94.44 444 ALA B O 1
ATOM 11867 N N . ASP B 1 445 ? 29.672 -29.125 2.283 1 95.12 445 ASP B N 1
ATOM 11868 C CA . ASP B 1 445 ? 29.641 -30.141 1.243 1 95.12 445 ASP B CA 1
ATOM 11869 C C . ASP B 1 445 ? 30.969 -30.219 0.508 1 95.12 445 ASP B C 1
ATOM 11871 O O . ASP B 1 445 ? 31.438 -29.234 -0.056 1 95.12 445 ASP B O 1
ATOM 11875 N N . GLU B 1 446 ? 31.516 -31.312 0.44 1 93 446 GLU B N 1
ATOM 11876 C CA . GLU B 1 446 ? 32.875 -31.453 -0.086 1 93 446 GLU B CA 1
ATOM 11877 C C . GLU B 1 446 ? 32.844 -31.781 -1.576 1 93 446 GLU B C 1
ATOM 11879 O O . GLU B 1 446 ? 33.906 -31.734 -2.24 1 93 446 GLU B O 1
ATOM 11884 N N . THR B 1 447 ? 31.75 -32 -2.129 1 94.94 447 THR B N 1
ATOM 11885 C CA . THR B 1 447 ? 31.766 -32.562 -3.482 1 94.94 447 THR B CA 1
ATOM 11886 C C . THR B 1 447 ? 30.922 -31.688 -4.418 1 94.94 447 THR B C 1
ATOM 11888 O O . THR B 1 447 ? 31.297 -31.469 -5.57 1 94.94 447 THR B O 1
ATOM 11891 N N . TYR B 1 448 ? 29.797 -31.125 -4.035 1 94.25 448 TYR B N 1
ATOM 11892 C CA . TYR B 1 448 ? 28.812 -30.516 -4.926 1 94.25 448 TYR B CA 1
ATOM 11893 C C . TYR B 1 448 ? 29.453 -29.453 -5.801 1 94.25 448 TYR B C 1
ATOM 11895 O O . TYR B 1 448 ? 29.125 -29.328 -6.98 1 94.25 448 TYR B O 1
ATOM 11903 N N . PHE B 1 449 ? 30.422 -28.703 -5.285 1 91 449 PHE B N 1
ATOM 11904 C CA . PHE B 1 449 ? 31.016 -27.594 -6.039 1 91 449 PHE B CA 1
ATOM 11905 C C . PHE B 1 449 ? 32.5 -27.812 -6.266 1 91 449 PHE B C 1
ATOM 11907 O O . PHE B 1 449 ? 33.219 -26.906 -6.68 1 91 449 PHE B O 1
ATOM 11914 N N . SER B 1 450 ? 33.062 -28.984 -6.055 1 92.5 450 SER B N 1
ATOM 11915 C CA . SER B 1 450 ? 34.5 -29.156 -5.992 1 92.5 450 SER B CA 1
ATOM 11916 C C . SER B 1 450 ? 35.062 -29.75 -7.285 1 92.5 450 SER B C 1
ATOM 11918 O O . SER B 1 450 ? 36.281 -29.891 -7.457 1 92.5 450 SER B O 1
ATOM 11920 N N . MET B 1 451 ? 34.188 -30.078 -8.188 1 93.25 451 MET B N 1
ATOM 11921 C CA . MET B 1 451 ? 34.625 -30.828 -9.367 1 93.25 451 MET B CA 1
ATOM 11922 C C . MET B 1 451 ? 35.688 -30.062 -10.117 1 93.25 451 MET B C 1
ATOM 11924 O O . MET B 1 451 ? 36.719 -30.656 -10.508 1 93.25 451 MET B O 1
ATOM 11928 N N . VAL B 1 452 ? 35.5 -28.844 -10.25 1 91.75 452 VAL B N 1
ATOM 11929 C CA . VAL B 1 452 ? 36.406 -28.016 -11.023 1 91.75 452 VAL B CA 1
ATOM 11930 C C . VAL B 1 452 ? 37.75 -27.906 -10.297 1 91.75 452 VAL B C 1
ATOM 11932 O O . VAL B 1 452 ? 38.812 -28.078 -10.898 1 91.75 452 VAL B O 1
ATOM 11935 N N . ASN B 1 453 ? 37.75 -27.719 -9.008 1 90.12 453 ASN B N 1
ATOM 11936 C CA . ASN B 1 453 ? 38.969 -27.594 -8.195 1 90.12 453 ASN B CA 1
ATOM 11937 C C . ASN B 1 453 ? 39.688 -28.938 -8.094 1 90.12 453 ASN B C 1
ATOM 11939 O O . ASN B 1 453 ? 40.938 -28.984 -8.172 1 90.12 453 ASN B O 1
ATOM 11943 N N . ALA B 1 454 ? 39 -29.969 -7.93 1 92.56 454 ALA B N 1
ATOM 11944 C CA . ALA B 1 454 ? 39.562 -31.297 -7.781 1 92.56 454 ALA B CA 1
ATOM 11945 C C . ALA B 1 454 ? 40.281 -31.719 -9.062 1 92.56 454 ALA B C 1
ATOM 11947 O O . ALA B 1 454 ? 41.188 -32.562 -9.031 1 92.56 454 ALA B O 1
ATOM 11948 N N . ASN B 1 455 ? 39.906 -31.156 -10.164 1 93.12 455 ASN B N 1
ATOM 11949 C CA . ASN B 1 455 ? 40.5 -31.516 -11.445 1 93.12 455 ASN B CA 1
ATOM 11950 C C . ASN B 1 455 ? 41.469 -30.438 -11.945 1 93.12 455 ASN B C 1
ATOM 11952 O O . ASN B 1 455 ? 41.656 -30.266 -13.148 1 93.12 455 ASN B O 1
ATOM 11956 N N . GLY B 1 456 ? 41.969 -29.609 -11.086 1 82.31 456 GLY B N 1
ATOM 11957 C CA . GLY B 1 456 ? 43.188 -28.828 -11.359 1 82.31 456 GLY B CA 1
ATOM 11958 C C . GLY B 1 456 ? 42.906 -27.359 -11.578 1 82.31 456 GLY B C 1
ATOM 11959 O O . GLY B 1 456 ? 43.812 -26.562 -11.82 1 82.31 456 GLY B O 1
ATOM 11960 N N . ASP B 1 457 ? 41.656 -26.891 -11.633 1 79.25 457 ASP B N 1
ATOM 11961 C CA . ASP B 1 457 ? 41.375 -25.469 -11.773 1 79.25 457 ASP B CA 1
ATOM 11962 C C . ASP B 1 457 ? 41.469 -24.766 -10.422 1 79.25 457 ASP B C 1
ATOM 11964 O O . ASP B 1 457 ? 40.469 -24.703 -9.688 1 79.25 457 ASP B O 1
ATOM 11968 N N . SER B 1 458 ? 42.594 -24.203 -10.125 1 70.75 458 SER B N 1
ATOM 11969 C CA . SER B 1 458 ? 42.844 -23.578 -8.828 1 70.75 458 SER B CA 1
ATOM 11970 C C . SER B 1 458 ? 42.281 -22.156 -8.773 1 70.75 458 SER B C 1
ATOM 11972 O O . SER B 1 458 ? 42.25 -21.547 -7.707 1 70.75 458 SER B O 1
ATOM 11974 N N . PHE B 1 459 ? 41.688 -21.703 -9.93 1 69.81 459 PHE B N 1
ATOM 11975 C CA . PHE B 1 459 ? 41.219 -20.312 -9.953 1 69.81 459 PHE B CA 1
ATOM 11976 C C . PHE B 1 459 ? 39.719 -20.234 -9.586 1 69.81 459 PHE B C 1
ATOM 11978 O O . PHE B 1 459 ? 39.188 -19.141 -9.414 1 69.81 459 PHE B O 1
ATOM 11985 N N . ASN B 1 460 ? 39.156 -21.422 -9.383 1 78.06 460 ASN B N 1
ATOM 11986 C CA . ASN B 1 460 ? 37.781 -21.422 -8.922 1 78.06 460 ASN B CA 1
ATOM 11987 C C . ASN B 1 460 ? 37.688 -21.422 -7.402 1 78.06 460 ASN B C 1
ATOM 11989 O O . ASN B 1 460 ? 37.812 -22.469 -6.762 1 78.06 460 ASN B O 1
ATOM 11993 N N . TYR B 1 461 ? 37.469 -20.25 -6.852 1 82.06 461 TYR B N 1
ATOM 11994 C CA . TYR B 1 461 ? 37.406 -20.109 -5.402 1 82.06 461 TYR B CA 1
ATOM 11995 C C . TYR B 1 461 ? 36.031 -20.422 -4.863 1 82.06 461 TYR B C 1
ATOM 11997 O O . TYR B 1 461 ? 35.031 -20.188 -5.543 1 82.06 461 TYR B O 1
ATOM 12005 N N . LEU B 1 462 ? 36.094 -21.109 -3.77 1 86.88 462 LEU B N 1
ATOM 12006 C CA . LEU B 1 462 ? 34.875 -21.359 -2.998 1 86.88 462 LEU B CA 1
ATOM 12007 C C . LEU B 1 462 ? 34.906 -20.609 -1.668 1 86.88 462 LEU B C 1
ATOM 12009 O O . LEU B 1 462 ? 35.969 -20.234 -1.198 1 86.88 462 LEU B O 1
ATOM 12013 N N . PRO B 1 463 ? 33.75 -20.359 -1.113 1 89.38 463 PRO B N 1
ATOM 12014 C CA . PRO B 1 463 ? 33.781 -19.656 0.17 1 89.38 463 PRO B CA 1
ATOM 12015 C C . PRO B 1 463 ? 34.562 -20.391 1.24 1 89.38 463 PRO B C 1
ATOM 12017 O O . PRO B 1 463 ? 34.562 -21.625 1.289 1 89.38 463 PRO B O 1
ATOM 12020 N N . LYS B 1 464 ? 35.156 -19.609 2.137 1 85.88 464 LYS B N 1
ATOM 12021 C CA . LYS B 1 464 ? 36.031 -20.172 3.17 1 85.88 464 LYS B CA 1
ATOM 12022 C C . LYS B 1 464 ? 35.25 -21.109 4.086 1 85.88 464 LYS B C 1
ATOM 12024 O O . LYS B 1 464 ? 35.812 -22.125 4.547 1 85.88 464 LYS B O 1
ATOM 12029 N N . ASN B 1 465 ? 34.062 -20.812 4.344 1 89.5 465 ASN B N 1
ATOM 12030 C CA . ASN B 1 465 ? 33.25 -21.625 5.258 1 89.5 465 ASN B CA 1
ATOM 12031 C C . ASN B 1 465 ? 32.562 -22.766 4.531 1 89.5 465 ASN B C 1
ATOM 12033 O O . ASN B 1 465 ? 31.75 -23.484 5.121 1 89.5 465 ASN B O 1
ATOM 12037 N N . GLY B 1 466 ? 32.844 -22.938 3.303 1 91.62 466 GLY B N 1
ATOM 12038 C CA . GLY B 1 466 ? 32.219 -23.984 2.521 1 91.62 466 GLY B CA 1
ATOM 12039 C C . GLY B 1 466 ? 30.766 -23.688 2.197 1 91.62 466 GLY B C 1
ATOM 12040 O O . GLY B 1 466 ? 30.297 -22.578 2.424 1 91.62 466 GLY B O 1
ATOM 12041 N N . ILE B 1 467 ? 30.156 -24.656 1.612 1 94.12 467 ILE B N 1
ATOM 12042 C CA . ILE B 1 467 ? 28.766 -24.484 1.194 1 94.12 467 ILE B CA 1
ATOM 12043 C C . ILE B 1 467 ? 27.891 -25.516 1.901 1 94.12 467 ILE B C 1
ATOM 12045 O O . ILE B 1 467 ? 28.234 -26.688 1.955 1 94.12 467 ILE B O 1
ATOM 12049 N N . ASN B 1 468 ? 26.828 -25.016 2.504 1 96 468 ASN B N 1
ATOM 12050 C CA . ASN B 1 468 ? 25.844 -25.844 3.174 1 96 468 ASN B CA 1
ATOM 12051 C C . ASN B 1 468 ? 24.422 -25.406 2.832 1 96 468 ASN B C 1
ATOM 12053 O O . ASN B 1 468 ? 24.062 -24.25 3.039 1 96 468 ASN B O 1
ATOM 12057 N N . VAL B 1 469 ? 23.625 -26.344 2.422 1 94.94 469 VAL B N 1
ATOM 12058 C CA . VAL B 1 469 ? 22.297 -26.016 1.926 1 94.94 469 VAL B CA 1
ATOM 12059 C C . VAL B 1 469 ? 21.438 -25.484 3.07 1 94.94 469 VAL B C 1
ATOM 12061 O O . VAL B 1 469 ? 20.594 -24.594 2.875 1 94.94 469 VAL B O 1
ATOM 12064 N N . MET B 1 470 ? 21.547 -26.031 4.27 1 94.94 470 MET B N 1
ATOM 12065 C CA . MET B 1 470 ? 20.719 -25.578 5.391 1 94.94 470 MET B CA 1
ATOM 12066 C C . MET B 1 470 ? 21.094 -24.156 5.801 1 94.94 470 MET B C 1
ATOM 12068 O O . MET B 1 470 ? 20.25 -23.406 6.266 1 94.94 470 MET B O 1
ATOM 12072 N N . ARG B 1 471 ? 22.344 -23.781 5.664 1 94.75 471 ARG B N 1
ATOM 12073 C CA . ARG B 1 471 ? 22.734 -22.391 5.895 1 94.75 471 ARG B CA 1
ATOM 12074 C C . ARG B 1 471 ? 22.031 -21.453 4.918 1 94.75 471 ARG B C 1
ATOM 12076 O O . ARG B 1 471 ? 21.578 -20.375 5.305 1 94.75 471 ARG B O 1
ATOM 12083 N N . GLU B 1 472 ? 21.984 -21.875 3.666 1 94.62 472 GLU B N 1
ATOM 12084 C CA . GLU B 1 472 ? 21.25 -21.094 2.668 1 94.62 472 GLU B CA 1
ATOM 12085 C C . GLU B 1 472 ? 19.797 -20.891 3.078 1 94.62 472 GLU B C 1
ATOM 12087 O O . GLU B 1 472 ? 19.25 -19.797 2.916 1 94.62 472 GLU B O 1
ATOM 12092 N N . ILE B 1 473 ? 19.203 -21.938 3.596 1 94.69 473 ILE B N 1
ATOM 12093 C CA . ILE B 1 473 ? 17.781 -21.891 3.957 1 94.69 473 ILE B CA 1
ATOM 12094 C C . ILE B 1 473 ? 17.594 -21.031 5.203 1 94.69 473 ILE B C 1
ATOM 12096 O O . ILE B 1 473 ? 16.688 -20.203 5.27 1 94.69 473 ILE B O 1
ATOM 12100 N N . ASP B 1 474 ? 18.5 -21.125 6.148 1 94.56 474 ASP B N 1
ATOM 12101 C CA . ASP B 1 474 ? 18.344 -20.469 7.445 1 94.56 474 ASP B CA 1
ATOM 12102 C C . ASP B 1 474 ? 18.734 -19 7.375 1 94.56 474 ASP B C 1
ATOM 12104 O O . ASP B 1 474 ? 18.188 -18.172 8.109 1 94.56 474 ASP B O 1
ATOM 12108 N N . GLU B 1 475 ? 19.672 -18.641 6.484 1 95.31 475 GLU B N 1
ATOM 12109 C CA . GLU B 1 475 ? 20.25 -17.297 6.547 1 95.31 475 GLU B CA 1
ATOM 12110 C C . GLU B 1 475 ? 19.812 -16.453 5.355 1 95.31 475 GLU B C 1
ATOM 12112 O O . GLU B 1 475 ? 20.422 -15.422 5.055 1 95.31 475 GLU B O 1
ATOM 12117 N N . THR B 1 476 ? 18.859 -16.859 4.668 1 93.5 476 THR B N 1
ATOM 12118 C CA . THR B 1 476 ? 18.25 -16.031 3.623 1 93.5 476 THR B CA 1
ATOM 12119 C C . THR B 1 476 ? 16.734 -15.953 3.818 1 93.5 476 THR B C 1
ATOM 12121 O O . THR B 1 476 ? 16.125 -16.844 4.422 1 93.5 476 THR B O 1
ATOM 12124 N N . ALA B 1 477 ? 16.172 -14.891 3.441 1 92.44 477 ALA B N 1
ATOM 12125 C CA . ALA B 1 477 ? 14.727 -14.703 3.586 1 92.44 477 ALA B CA 1
ATOM 12126 C C . ALA B 1 477 ? 14.164 -13.875 2.434 1 92.44 477 ALA B C 1
ATOM 12128 O O . ALA B 1 477 ? 14.609 -12.758 2.184 1 92.44 477 ALA B O 1
ATOM 12129 N N . LEU B 1 478 ? 13.266 -14.461 1.724 1 91.19 478 LEU B N 1
ATOM 12130 C CA . LEU B 1 478 ? 12.484 -13.781 0.695 1 91.19 478 LEU B CA 1
ATOM 12131 C C . LEU B 1 478 ? 11.039 -13.602 1.14 1 91.19 478 LEU B C 1
ATOM 12133 O O . LEU B 1 478 ? 10.359 -14.578 1.461 1 91.19 478 LEU B O 1
ATOM 12137 N N . LYS B 1 479 ? 10.609 -12.43 1.23 1 90 479 LYS B N 1
ATOM 12138 C CA . LYS B 1 479 ? 9.25 -12.125 1.659 1 90 479 LYS B CA 1
ATOM 12139 C C . LYS B 1 479 ? 8.523 -11.273 0.624 1 90 479 LYS B C 1
ATOM 12141 O O . LYS B 1 479 ? 9.125 -10.375 0.026 1 90 479 LYS B O 1
ATOM 12146 N N . SER B 1 480 ? 7.246 -11.586 0.336 1 87.75 480 SER B N 1
ATOM 12147 C CA . SER B 1 480 ? 6.391 -10.82 -0.568 1 87.75 480 SER B CA 1
ATOM 12148 C C . SER B 1 480 ? 5.031 -10.539 0.063 1 87.75 480 SER B C 1
ATOM 12150 O O . SER B 1 480 ? 4.406 -11.438 0.632 1 87.75 480 SER B O 1
ATOM 12152 N N . ILE B 1 481 ? 4.641 -9.352 0.03 1 88.44 481 ILE B N 1
ATOM 12153 C CA . ILE B 1 481 ? 3.346 -8.93 0.555 1 88.44 481 ILE B CA 1
ATOM 12154 C C . ILE B 1 481 ? 2.562 -8.195 -0.527 1 88.44 481 ILE B C 1
ATOM 12156 O O . ILE B 1 481 ? 3.117 -7.348 -1.233 1 88.44 481 ILE B O 1
ATOM 12160 N N . SER B 1 482 ? 1.307 -8.547 -0.714 1 87.81 482 SER B N 1
ATOM 12161 C CA . SER B 1 482 ? 0.419 -7.867 -1.651 1 87.81 482 SER B CA 1
ATOM 12162 C C . SER B 1 482 ? -0.884 -7.453 -0.976 1 87.81 482 SER B C 1
ATOM 12164 O O . SER B 1 482 ? -1.511 -8.25 -0.279 1 87.81 482 SER B O 1
ATOM 12166 N N . SER B 1 483 ? -1.24 -6.266 -1.063 1 88.62 483 SER B N 1
ATOM 12167 C CA . SER B 1 483 ? -2.525 -5.754 -0.603 1 88.62 483 SER B CA 1
ATOM 12168 C C . SER B 1 483 ? -3.324 -5.145 -1.752 1 88.62 483 SER B C 1
ATOM 12170 O O . SER B 1 483 ? -2.832 -4.258 -2.455 1 88.62 483 SER B O 1
ATOM 12172 N N . THR B 1 484 ? -4.547 -5.586 -1.964 1 89.56 484 THR B N 1
ATOM 12173 C CA . THR B 1 484 ? -5.387 -5.094 -3.051 1 89.56 484 THR B CA 1
ATOM 12174 C C . THR B 1 484 ? -6.781 -4.738 -2.539 1 89.56 484 THR B C 1
ATOM 12176 O O . THR B 1 484 ? -7.391 -5.512 -1.799 1 89.56 484 THR B O 1
ATOM 12179 N N . THR B 1 485 ? -7.266 -3.615 -2.854 1 89.94 485 THR B N 1
ATOM 12180 C CA . THR B 1 485 ? -8.625 -3.162 -2.566 1 89.94 485 THR B CA 1
ATOM 12181 C C . THR B 1 485 ? -9.359 -2.826 -3.857 1 89.94 485 THR B C 1
ATOM 12183 O O . THR B 1 485 ? -8.875 -2.043 -4.676 1 89.94 485 THR B O 1
ATOM 12186 N N . THR B 1 486 ? -10.477 -3.383 -4.062 1 92.56 486 THR B N 1
ATOM 12187 C CA . THR B 1 486 ? -11.305 -3.09 -5.227 1 92.56 486 THR B CA 1
ATOM 12188 C C . THR B 1 486 ? -12.656 -2.523 -4.801 1 92.56 486 THR B C 1
ATOM 12190 O O . THR B 1 486 ? -13.359 -3.129 -3.988 1 92.56 486 THR B O 1
ATOM 12193 N N . LEU B 1 487 ? -13.016 -1.447 -5.293 1 92.25 487 LEU B N 1
ATOM 12194 C CA . LEU B 1 487 ? -14.32 -0.81 -5.113 1 92.25 487 LEU B CA 1
ATOM 12195 C C . LEU B 1 487 ? -15.133 -0.863 -6.398 1 92.25 487 LEU B C 1
ATOM 12197 O O . LEU B 1 487 ? -14.625 -0.54 -7.477 1 92.25 487 LEU B O 1
ATOM 12201 N N . ARG B 1 488 ? -16.344 -1.306 -6.258 1 94.56 488 ARG B N 1
ATOM 12202 C CA . ARG B 1 488 ? -17.219 -1.396 -7.43 1 94.56 488 ARG B CA 1
ATOM 12203 C C . ARG B 1 488 ? -18.609 -0.857 -7.121 1 94.56 488 ARG B C 1
ATOM 12205 O O . ARG B 1 488 ? -19.156 -1.106 -6.043 1 94.56 488 ARG B O 1
ATOM 12212 N N . GLY B 1 489 ? -19.188 -0.124 -8.016 1 92.75 489 GLY B N 1
ATOM 12213 C CA . GLY B 1 489 ? -20.547 0.373 -7.965 1 92.75 489 GLY B CA 1
ATOM 12214 C C . GLY B 1 489 ? -21.281 0.26 -9.289 1 92.75 489 GLY B C 1
ATOM 12215 O O . GLY B 1 489 ? -20.688 0.486 -10.352 1 92.75 489 GLY B O 1
ATOM 12216 N N . ASP B 1 490 ? -22.469 -0.192 -9.211 1 94.06 490 ASP B N 1
ATOM 12217 C CA . ASP B 1 490 ? -23.266 -0.235 -10.422 1 94.06 490 ASP B CA 1
ATOM 12218 C C . ASP B 1 490 ? -24.688 0.26 -10.156 1 94.06 490 ASP B C 1
ATOM 12220 O O . ASP B 1 490 ? -25.125 0.317 -9 1 94.06 490 ASP B O 1
ATOM 12224 N N . PHE B 1 491 ? -25.422 0.667 -11.211 1 93.69 491 PHE B N 1
ATOM 12225 C CA . PHE B 1 491 ? -26.812 1.067 -11.117 1 93.69 491 PHE B CA 1
ATOM 12226 C C . PHE B 1 491 ? -27.578 0.641 -12.367 1 93.69 491 PHE B C 1
ATOM 12228 O O . PHE B 1 491 ? -26.984 0.481 -13.438 1 93.69 491 PHE B O 1
ATOM 12235 N N . THR B 1 492 ? -28.797 0.418 -12.227 1 93.94 492 THR B N 1
ATOM 12236 C CA . THR B 1 492 ? -29.719 0.112 -13.305 1 93.94 492 THR B CA 1
ATOM 12237 C C . THR B 1 492 ? -30.953 1.005 -13.227 1 93.94 492 THR B C 1
ATOM 12239 O O . THR B 1 492 ? -31.641 1.028 -12.203 1 93.94 492 THR B O 1
ATOM 12242 N N . TRP B 1 493 ? -31.188 1.79 -14.289 1 94.38 493 TRP B N 1
ATOM 12243 C CA . TRP B 1 493 ? -32.312 2.688 -14.398 1 94.38 493 TRP B CA 1
ATOM 12244 C C . TRP B 1 493 ? -33.312 2.189 -15.453 1 94.38 493 TRP B C 1
ATOM 12246 O O . TRP B 1 493 ? -32.938 2.008 -16.609 1 94.38 493 TRP B O 1
ATOM 12256 N N . ARG B 1 494 ? -34.625 1.974 -15.008 1 93 494 ARG B N 1
ATOM 12257 C CA . ARG B 1 494 ? -35.688 1.481 -15.875 1 93 494 ARG B CA 1
ATOM 12258 C C . ARG B 1 494 ? -36.844 2.494 -15.977 1 93 494 ARG B C 1
ATOM 12260 O O . ARG B 1 494 ? -37.906 2.279 -15.43 1 93 494 ARG B O 1
ATOM 12267 N N . PRO B 1 495 ? -36.688 3.447 -16.844 1 90.94 495 PRO B N 1
ATOM 12268 C CA . PRO B 1 495 ? -37.688 4.508 -16.922 1 90.94 495 PRO B CA 1
ATOM 12269 C C . PRO B 1 495 ? -39 4.039 -17.578 1 90.94 495 PRO B C 1
ATOM 12271 O O . PRO B 1 495 ? -40.062 4.547 -17.25 1 90.94 495 PRO B O 1
ATOM 12274 N N . PHE B 1 496 ? -38.938 3.15 -18.562 1 89.44 496 PHE B N 1
ATOM 12275 C CA . PHE B 1 496 ? -40.125 2.604 -19.203 1 89.44 496 PHE B CA 1
ATOM 12276 C C . PHE B 1 496 ? -39.938 1.135 -19.562 1 89.44 496 PHE B C 1
ATOM 12278 O O . PHE B 1 496 ? -38.812 0.626 -19.5 1 89.44 496 PHE B O 1
ATOM 12285 N N . ALA B 1 497 ? -40.969 0.538 -19.828 1 87.25 497 ALA B N 1
ATOM 12286 C CA . ALA B 1 497 ? -40.938 -0.909 -20.031 1 87.25 497 ALA B CA 1
ATOM 12287 C C . ALA B 1 497 ? -40 -1.291 -21.172 1 87.25 497 ALA B C 1
ATOM 12289 O O . ALA B 1 497 ? -40.031 -0.672 -22.234 1 87.25 497 ALA B O 1
ATOM 12290 N N . GLY B 1 498 ? -39.125 -2.193 -20.938 1 89.31 498 GLY B N 1
ATOM 12291 C CA . GLY B 1 498 ? -38.25 -2.75 -21.938 1 89.31 498 GLY B CA 1
ATOM 12292 C C . GLY B 1 498 ? -36.875 -2.064 -21.969 1 89.31 498 GLY B C 1
ATOM 12293 O O . GLY B 1 498 ? -35.938 -2.584 -22.562 1 89.31 498 GLY B O 1
ATOM 12294 N N . PHE B 1 499 ? -36.844 -0.896 -21.453 1 93.88 499 PHE B N 1
ATOM 12295 C CA . PHE B 1 499 ? -35.594 -0.152 -21.484 1 93.88 499 PHE B CA 1
ATOM 12296 C C . PHE B 1 499 ? -34.875 -0.234 -20.156 1 93.88 499 PHE B C 1
ATOM 12298 O O . PHE B 1 499 ? -35.5 -0.15 -19.094 1 93.88 499 PHE B O 1
ATOM 12305 N N . ARG B 1 500 ? -33.594 -0.442 -20.25 1 93.69 500 ARG B N 1
ATOM 12306 C CA . ARG B 1 500 ? -32.75 -0.493 -19.062 1 93.69 500 ARG B CA 1
ATOM 12307 C C . ARG B 1 500 ? -31.422 0.201 -19.312 1 93.69 500 ARG B C 1
ATOM 12309 O O . ARG B 1 500 ? -30.703 -0.137 -20.25 1 93.69 500 ARG B O 1
ATOM 12316 N N . LEU B 1 501 ? -31.016 1.207 -18.5 1 95.88 501 LEU B N 1
ATOM 12317 C CA . LEU B 1 501 ? -29.703 1.834 -18.516 1 95.88 501 LEU B CA 1
ATOM 12318 C C . LEU B 1 501 ? -28.828 1.309 -17.391 1 95.88 501 LEU B C 1
ATOM 12320 O O . LEU B 1 501 ? -29.203 1.395 -16.219 1 95.88 501 LEU B O 1
ATOM 12324 N N . TYR B 1 502 ? -27.703 0.74 -17.734 1 94.75 502 TYR B N 1
ATOM 12325 C CA . TYR B 1 502 ? -26.797 0.132 -16.766 1 94.75 502 TYR B CA 1
ATOM 12326 C C . TYR B 1 502 ? -25.484 0.882 -16.703 1 94.75 502 TYR B C 1
ATOM 12328 O O . TYR B 1 502 ? -24.859 1.144 -17.734 1 94.75 502 TYR B O 1
ATOM 12336 N N . GLY B 1 503 ? -25.109 1.284 -15.555 1 95.81 503 GLY B N 1
ATOM 12337 C CA . GLY B 1 503 ? -23.812 1.905 -15.312 1 95.81 503 GLY B CA 1
ATOM 12338 C C . GLY B 1 503 ? -22.953 1.132 -14.328 1 95.81 503 GLY B C 1
ATOM 12339 O O . GLY B 1 503 ? -23.453 0.599 -13.336 1 95.81 503 GLY B O 1
ATOM 12340 N N . LEU B 1 504 ? -21.609 0.982 -14.672 1 95.69 504 LEU B N 1
ATOM 12341 C CA . LEU B 1 504 ? -20.656 0.294 -13.797 1 95.69 504 LEU B CA 1
ATOM 12342 C C . LEU B 1 504 ? -19.375 1.1 -13.656 1 95.69 504 LEU B C 1
ATOM 12344 O O . LEU B 1 504 ? -18.828 1.607 -14.641 1 95.69 504 LEU B O 1
ATOM 12348 N N . ALA B 1 505 ? -18.969 1.31 -12.469 1 95.19 505 ALA B N 1
ATOM 12349 C CA . ALA B 1 505 ? -17.672 1.922 -12.164 1 95.19 505 ALA B CA 1
ATOM 12350 C C . ALA B 1 505 ? -16.891 1.081 -11.156 1 95.19 505 ALA B C 1
ATOM 12352 O O . ALA B 1 505 ? -17.469 0.523 -10.227 1 95.19 505 ALA B O 1
ATOM 12353 N N . SER B 1 506 ? -15.578 0.958 -11.391 1 95.25 506 SER B N 1
ATOM 12354 C CA . SER B 1 506 ? -14.727 0.19 -10.492 1 95.25 506 SER B CA 1
ATOM 12355 C C . SER B 1 506 ? -13.336 0.811 -10.383 1 95.25 506 SER B C 1
ATOM 12357 O O . SER B 1 506 ? -12.836 1.4 -11.336 1 95.25 506 SER B O 1
ATOM 12359 N N . ALA B 1 507 ? -12.766 0.739 -9.25 1 93.25 507 ALA B N 1
ATOM 12360 C CA . ALA B 1 507 ? -11.391 1.161 -8.992 1 93.25 507 ALA B CA 1
ATOM 12361 C C . ALA B 1 507 ? -10.648 0.126 -8.156 1 93.25 507 ALA B C 1
ATOM 12363 O O . ALA B 1 507 ? -11.203 -0.418 -7.195 1 93.25 507 ALA B O 1
ATOM 12364 N N . THR B 1 508 ? -9.422 -0.191 -8.539 1 92.12 508 THR B N 1
ATOM 12365 C CA . THR B 1 508 ? -8.602 -1.155 -7.824 1 92.12 508 THR B CA 1
ATOM 12366 C C . THR B 1 508 ? -7.27 -0.529 -7.414 1 92.12 508 THR B C 1
ATOM 12368 O O . THR B 1 508 ? -6.582 0.077 -8.234 1 92.12 508 THR B O 1
ATOM 12371 N N . PHE B 1 509 ? -6.98 -0.665 -6.195 1 90.25 509 PHE B N 1
ATOM 12372 C CA . PHE B 1 509 ? -5.723 -0.205 -5.617 1 90.25 509 PHE B CA 1
ATOM 12373 C C . PHE B 1 509 ? -4.875 -1.385 -5.16 1 90.25 509 PHE B C 1
ATOM 12375 O O . PHE B 1 509 ? -5.281 -2.143 -4.277 1 90.25 509 PHE B O 1
ATOM 12382 N N . SER B 1 510 ? -3.672 -1.558 -5.746 1 88.62 510 SER B N 1
ATOM 12383 C CA . SER B 1 510 ? -2.809 -2.68 -5.387 1 88.62 510 SER B CA 1
ATOM 12384 C C . SER B 1 510 ? -1.413 -2.203 -5.004 1 88.62 510 SER B C 1
ATOM 12386 O O . SER B 1 510 ? -0.866 -1.295 -5.633 1 88.62 510 SER B O 1
ATOM 12388 N N . ASN B 1 511 ? -0.907 -2.766 -3.961 1 87.69 511 ASN B N 1
ATOM 12389 C CA . ASN B 1 511 ? 0.456 -2.531 -3.494 1 87.69 511 ASN B CA 1
ATOM 12390 C C . ASN B 1 511 ? 1.205 -3.84 -3.268 1 87.69 511 ASN B C 1
ATOM 12392 O O . ASN B 1 511 ? 0.711 -4.73 -2.574 1 87.69 511 ASN B O 1
ATOM 12396 N N . ASP B 1 512 ? 2.334 -3.947 -3.889 1 86.5 512 ASP B N 1
ATOM 12397 C CA . ASP B 1 512 ? 3.162 -5.141 -3.748 1 86.5 512 ASP B CA 1
ATOM 12398 C C . ASP B 1 512 ? 4.555 -4.785 -3.227 1 86.5 512 ASP B C 1
ATOM 12400 O O . ASP B 1 512 ? 5.172 -3.828 -3.697 1 86.5 512 ASP B O 1
ATOM 12404 N N . ASN B 1 513 ? 4.949 -5.516 -2.219 1 86.69 513 ASN B N 1
ATOM 12405 C CA . ASN B 1 513 ? 6.277 -5.336 -1.637 1 86.69 513 ASN B CA 1
ATOM 12406 C C . ASN B 1 513 ? 7.023 -6.664 -1.534 1 86.69 513 ASN B C 1
ATOM 12408 O O . ASN B 1 513 ? 6.441 -7.684 -1.17 1 86.69 513 ASN B O 1
ATOM 12412 N N . SER B 1 514 ? 8.242 -6.621 -1.959 1 86.75 514 SER B N 1
ATOM 12413 C CA . SER B 1 514 ? 9.102 -7.797 -1.826 1 86.75 514 SER B CA 1
ATOM 12414 C C . SER B 1 514 ? 10.461 -7.426 -1.248 1 86.75 514 SER B C 1
ATOM 12416 O O . SER B 1 514 ? 11.023 -6.383 -1.591 1 86.75 514 SER B O 1
ATOM 12418 N N . THR B 1 515 ? 10.961 -8.242 -0.302 1 88.62 515 THR B N 1
ATOM 12419 C CA . THR B 1 515 ? 12.289 -8.078 0.282 1 88.62 515 THR B CA 1
ATOM 12420 C C . THR B 1 515 ? 13.07 -9.383 0.214 1 88.62 515 THR B C 1
ATOM 12422 O O . THR B 1 515 ? 12.492 -10.469 0.331 1 88.62 515 THR B O 1
ATOM 12425 N N . ASN B 1 516 ? 14.32 -9.281 -0.072 1 91 516 ASN B N 1
ATOM 12426 C CA . ASN B 1 516 ? 15.234 -10.422 -0.093 1 91 516 ASN B CA 1
ATOM 12427 C C . ASN B 1 516 ? 16.484 -10.148 0.749 1 91 516 ASN B C 1
ATOM 12429 O O . ASN B 1 516 ? 17.281 -9.266 0.426 1 91 516 ASN B O 1
ATOM 12433 N N . GLU B 1 517 ? 16.656 -10.922 1.797 1 92.94 517 GLU B N 1
ATOM 12434 C CA . GLU B 1 517 ? 17.812 -10.844 2.684 1 92.94 517 GLU B CA 1
ATOM 12435 C C . GLU B 1 517 ? 18.75 -12.031 2.471 1 92.94 517 GLU B C 1
ATOM 12437 O O . GLU B 1 517 ? 18.328 -13.188 2.549 1 92.94 517 GLU B O 1
ATOM 12442 N N . ILE B 1 518 ? 19.969 -11.711 2.203 1 94.44 518 ILE B N 1
ATOM 12443 C CA . ILE B 1 518 ? 20.984 -12.734 2.02 1 94.44 518 ILE B CA 1
ATOM 12444 C C . ILE B 1 518 ? 22.094 -12.555 3.057 1 94.44 518 ILE B C 1
ATOM 12446 O O . ILE B 1 518 ? 22.766 -11.531 3.08 1 94.44 518 ILE B O 1
ATOM 12450 N N . GLY B 1 519 ? 22.297 -13.617 3.844 1 94.31 519 GLY B N 1
ATOM 12451 C CA . GLY B 1 519 ? 23.344 -13.562 4.848 1 94.31 519 GLY B CA 1
ATOM 12452 C C . GLY B 1 519 ? 24.75 -13.641 4.258 1 94.31 519 GLY B C 1
ATOM 12453 O O . GLY B 1 519 ? 24.953 -14.305 3.24 1 94.31 519 GLY B O 1
ATOM 12454 N N . ALA B 1 520 ? 25.719 -13.062 4.875 1 92.44 520 ALA B N 1
ATOM 12455 C CA . ALA B 1 520 ? 27.078 -12.906 4.371 1 92.44 520 ALA B CA 1
ATOM 12456 C C . ALA B 1 520 ? 27.781 -14.258 4.238 1 92.44 520 ALA B C 1
ATOM 12458 O O . ALA B 1 520 ? 28.641 -14.445 3.373 1 92.44 520 ALA B O 1
ATOM 12459 N N . ALA B 1 521 ? 27.375 -15.219 5.043 1 92.31 521 ALA B N 1
ATOM 12460 C CA . ALA B 1 521 ? 28.109 -16.484 5.082 1 92.31 521 ALA B CA 1
ATOM 12461 C C . ALA B 1 521 ? 27.562 -17.469 4.047 1 92.31 521 ALA B C 1
ATOM 12463 O O . ALA B 1 521 ? 28.094 -18.562 3.881 1 92.31 521 ALA B O 1
ATOM 12464 N N . THR B 1 522 ? 26.641 -17.094 3.26 1 93.62 522 THR B N 1
ATOM 12465 C CA . THR B 1 522 ? 25.969 -18.016 2.344 1 93.62 522 THR B CA 1
ATOM 12466 C C . THR B 1 522 ? 26.688 -18.062 1.001 1 93.62 522 THR B C 1
ATOM 12468 O O . THR B 1 522 ? 27.484 -17.172 0.685 1 93.62 522 THR B O 1
ATOM 12471 N N . TYR B 1 523 ? 26.422 -19.141 0.25 1 92.75 523 TYR B N 1
ATOM 12472 C CA . TYR B 1 523 ? 26.922 -19.25 -1.115 1 92.75 523 TYR B CA 1
ATOM 12473 C C . TYR B 1 523 ? 26.297 -18.188 -2.014 1 92.75 523 TYR B C 1
ATOM 12475 O O . TYR B 1 523 ? 26.953 -17.672 -2.922 1 92.75 523 TYR B O 1
ATOM 12483 N N . SER B 1 524 ? 25.078 -17.859 -1.763 1 91.31 524 SER B N 1
ATOM 12484 C CA . SER B 1 524 ? 24.391 -16.812 -2.506 1 91.31 524 SER B CA 1
ATOM 12485 C C . SER B 1 524 ? 25.141 -15.477 -2.375 1 91.31 524 SER B C 1
ATOM 12487 O O . SER B 1 524 ? 25.25 -14.727 -3.348 1 91.31 524 SER B O 1
ATOM 12489 N N . ALA B 1 525 ? 25.578 -15.203 -1.187 1 92 525 ALA B N 1
ATOM 12490 C CA . ALA B 1 525 ? 26.359 -13.992 -0.975 1 92 525 ALA B CA 1
ATOM 12491 C C . ALA B 1 525 ? 27.688 -14.07 -1.714 1 92 525 ALA B C 1
ATOM 12493 O O . ALA B 1 525 ? 28.188 -13.055 -2.215 1 92 525 ALA B O 1
ATOM 12494 N N . TRP B 1 526 ? 28.266 -15.266 -1.762 1 90.31 526 TRP B N 1
ATOM 12495 C CA . TRP B 1 526 ? 29.531 -15.5 -2.453 1 90.31 526 TRP B CA 1
ATOM 12496 C C . TRP B 1 526 ? 29.406 -15.188 -3.941 1 90.31 526 TRP B C 1
ATOM 12498 O O . TRP B 1 526 ? 30.328 -14.656 -4.551 1 90.31 526 TRP B O 1
ATOM 12508 N N . LEU B 1 527 ? 28.25 -15.445 -4.484 1 87.56 527 LEU B N 1
ATOM 12509 C CA . LEU B 1 527 ? 28.031 -15.242 -5.91 1 87.56 527 LEU B CA 1
ATOM 12510 C C . LEU B 1 527 ? 27.75 -13.773 -6.211 1 87.56 527 LEU B C 1
ATOM 12512 O O . LEU B 1 527 ? 28.016 -13.297 -7.32 1 87.56 527 LEU B O 1
ATOM 12516 N N . ASP B 1 528 ? 27.281 -13.07 -5.293 1 88.69 528 ASP B N 1
ATOM 12517 C CA . ASP B 1 528 ? 26.891 -11.68 -5.496 1 88.69 528 ASP B CA 1
ATOM 12518 C C . ASP B 1 528 ? 27.891 -10.727 -4.836 1 88.69 528 ASP B C 1
ATOM 12520 O O . ASP B 1 528 ? 27.594 -10.133 -3.801 1 88.69 528 ASP B O 1
ATOM 12524 N N . ARG B 1 529 ? 29.031 -10.555 -5.473 1 88.69 529 ARG B N 1
ATOM 12525 C CA . ARG B 1 529 ? 30.094 -9.719 -4.953 1 88.69 529 ARG B CA 1
ATOM 12526 C C . ARG B 1 529 ? 30.609 -8.758 -6.023 1 88.69 529 ARG B C 1
ATOM 12528 O O . ARG B 1 529 ? 31.766 -8.844 -6.438 1 88.69 529 ARG B O 1
ATOM 12535 N N . PRO B 1 530 ? 29.844 -7.797 -6.383 1 87.31 530 PRO B N 1
ATOM 12536 C CA . PRO B 1 530 ? 30.219 -6.926 -7.496 1 87.31 530 PRO B CA 1
ATOM 12537 C C . PRO B 1 530 ? 31.359 -5.973 -7.141 1 87.31 530 PRO B C 1
ATOM 12539 O O . PRO B 1 530 ? 31.953 -5.355 -8.031 1 87.31 530 PRO B O 1
ATOM 12542 N N . PHE B 1 531 ? 31.828 -5.895 -5.93 1 87.19 531 PHE B N 1
ATOM 12543 C CA . PHE B 1 531 ? 32.812 -4.891 -5.531 1 87.19 531 PHE B CA 1
ATOM 12544 C C . PHE B 1 531 ? 34.219 -5.477 -5.516 1 87.19 531 PHE B C 1
ATOM 12546 O O . PHE B 1 531 ? 35.125 -4.871 -4.973 1 87.19 531 PHE B O 1
ATOM 12553 N N . GLU B 1 532 ? 34.344 -6.691 -6.082 1 84.12 532 GLU B N 1
ATOM 12554 C CA . GLU B 1 532 ? 35.656 -7.332 -6.113 1 84.12 532 GLU B CA 1
ATOM 12555 C C . GLU B 1 532 ? 36.469 -6.855 -7.309 1 84.12 532 GLU B C 1
ATOM 12557 O O . GLU B 1 532 ? 37.688 -7.109 -7.387 1 84.12 532 GLU B O 1
ATOM 12562 N N . GLY B 1 533 ? 35.844 -6.074 -8.094 1 72.62 533 GLY B N 1
ATOM 12563 C CA . GLY B 1 533 ? 36.562 -5.629 -9.273 1 72.62 533 GLY B CA 1
ATOM 12564 C C . GLY B 1 533 ? 37.094 -6.77 -10.125 1 72.62 533 GLY B C 1
ATOM 12565 O O . GLY B 1 533 ? 36.375 -7.734 -10.383 1 72.62 533 GLY B O 1
ATOM 12566 N N . ALA B 1 534 ? 38.281 -6.613 -10.578 1 62.97 534 ALA B N 1
ATOM 12567 C CA . ALA B 1 534 ? 38.938 -7.621 -11.422 1 62.97 534 ALA B CA 1
ATOM 12568 C C . ALA B 1 534 ? 39.594 -8.711 -10.586 1 62.97 534 ALA B C 1
ATOM 12570 O O . ALA B 1 534 ? 40.094 -9.703 -11.125 1 62.97 534 ALA B O 1
ATOM 12571 N N . ASN B 1 535 ? 39.531 -8.508 -9.219 1 65.62 535 ASN B N 1
ATOM 12572 C CA . ASN B 1 535 ? 40.156 -9.484 -8.352 1 65.62 535 ASN B CA 1
ATOM 12573 C C . ASN B 1 535 ? 39.25 -10.672 -8.07 1 65.62 535 ASN B C 1
ATOM 12575 O O . ASN B 1 535 ? 38.438 -10.633 -7.133 1 65.62 535 ASN B O 1
ATOM 12579 N N . SER B 1 536 ? 39.406 -11.734 -8.82 1 64.06 536 SER B N 1
ATOM 12580 C CA . SER B 1 536 ? 38.562 -12.922 -8.656 1 64.06 536 SER B CA 1
ATOM 12581 C C . SER B 1 536 ? 39.062 -13.797 -7.508 1 64.06 536 SER B C 1
ATOM 12583 O O . SER B 1 536 ? 38.375 -14.688 -7.035 1 64.06 536 SER B O 1
ATOM 12585 N N . ALA B 1 537 ? 40.312 -13.461 -6.945 1 70.75 537 ALA B N 1
ATOM 12586 C CA . ALA B 1 537 ? 40.906 -14.305 -5.914 1 70.75 537 ALA B CA 1
ATOM 12587 C C . ALA B 1 537 ? 40.562 -13.797 -4.516 1 70.75 537 ALA B C 1
ATOM 12589 O O . ALA B 1 537 ? 41.219 -14.156 -3.535 1 70.75 537 ALA B O 1
ATOM 12590 N N . SER B 1 538 ? 39.469 -13.125 -4.391 1 78.81 538 SER B N 1
ATOM 12591 C CA . SER B 1 538 ? 39.062 -12.586 -3.098 1 78.81 538 SER B CA 1
ATOM 12592 C C . SER B 1 538 ? 38.094 -13.547 -2.371 1 78.81 538 SER B C 1
ATOM 12594 O O . SER B 1 538 ? 37.281 -14.211 -3 1 78.81 538 SER B O 1
ATOM 12596 N N . TYR B 1 539 ? 38.25 -13.773 -1.049 1 84 539 TYR B N 1
ATOM 12597 C CA . TYR B 1 539 ? 37.375 -14.578 -0.226 1 84 539 TYR B CA 1
ATOM 12598 C C . TYR B 1 539 ? 36.406 -13.688 0.543 1 84 539 TYR B C 1
ATOM 12600 O O . TYR B 1 539 ? 35.688 -14.164 1.425 1 84 539 TYR B O 1
ATOM 12608 N N . ARG B 1 540 ? 36.438 -12.398 0.189 1 83.75 540 ARG B N 1
ATOM 12609 C CA . ARG B 1 540 ? 35.531 -11.469 0.856 1 83.75 540 ARG B CA 1
ATOM 12610 C C . ARG B 1 540 ? 34.062 -11.773 0.517 1 83.75 540 ARG B C 1
ATOM 12612 O O . ARG B 1 540 ? 33.75 -12.078 -0.634 1 83.75 540 ARG B O 1
ATOM 12619 N N . THR B 1 541 ? 33.219 -11.891 1.593 1 88.44 541 THR B N 1
ATOM 12620 C CA . THR B 1 541 ? 31.781 -12.039 1.408 1 88.44 541 THR B CA 1
ATOM 12621 C C . THR B 1 541 ? 31.016 -10.992 2.211 1 88.44 541 THR B C 1
ATOM 12623 O O . THR B 1 541 ? 31.5 -10.539 3.254 1 88.44 541 THR B O 1
ATOM 12626 N N . TYR B 1 542 ? 30.016 -10.523 1.662 1 90.62 542 TYR B N 1
ATOM 12627 C CA . TYR B 1 542 ? 29.141 -9.57 2.34 1 90.62 542 TYR B CA 1
ATOM 12628 C C . TYR B 1 542 ? 27.672 -9.852 2.02 1 90.62 542 TYR B C 1
ATOM 12630 O O . TYR B 1 542 ? 27.359 -10.336 0.933 1 90.62 542 TYR B O 1
ATOM 12638 N N . GLY B 1 543 ? 26.812 -9.68 3.068 1 92 543 GLY B N 1
ATOM 12639 C CA . GLY B 1 543 ? 25.391 -9.859 2.879 1 92 543 GLY B CA 1
ATOM 12640 C C . GLY B 1 543 ? 24.75 -8.773 2.027 1 92 543 GLY B C 1
ATOM 12641 O O . GLY B 1 543 ? 25.422 -7.801 1.656 1 92 543 GLY B O 1
ATOM 12642 N N . SER B 1 544 ? 23.547 -8.938 1.632 1 93.06 544 SER B N 1
ATOM 12643 C CA . SER B 1 544 ? 22.828 -7.938 0.842 1 93.06 544 SER B CA 1
ATOM 12644 C C . SER B 1 544 ? 21.344 -7.91 1.203 1 93.06 544 SER B C 1
ATOM 12646 O O . SER B 1 544 ? 20.828 -8.859 1.798 1 93.06 544 SER B O 1
ATOM 12648 N N . PHE B 1 545 ? 20.719 -6.844 1.003 1 92.19 545 PHE B N 1
ATOM 12649 C CA . PHE B 1 545 ? 19.297 -6.617 1.194 1 92.19 545 PHE B CA 1
ATOM 12650 C C . PHE B 1 545 ? 18.688 -5.941 -0.029 1 92.19 545 PHE B C 1
ATOM 12652 O O . PHE B 1 545 ? 19.094 -4.848 -0.413 1 92.19 545 PHE B O 1
ATOM 12659 N N . THR B 1 546 ? 17.766 -6.633 -0.642 1 91.25 546 THR B N 1
ATOM 12660 C CA . THR B 1 546 ? 17.078 -6.09 -1.812 1 91.25 546 THR B CA 1
ATOM 12661 C C . THR B 1 546 ? 15.609 -5.84 -1.514 1 91.25 546 THR B C 1
ATOM 12663 O O . THR B 1 546 ? 14.953 -6.66 -0.861 1 91.25 546 THR B O 1
ATOM 12666 N N . GLN B 1 547 ? 15.148 -4.766 -1.904 1 87.31 547 GLN B N 1
ATOM 12667 C CA . GLN B 1 547 ? 13.734 -4.445 -1.732 1 87.31 547 GLN B CA 1
ATOM 12668 C C . GLN B 1 547 ? 13.125 -3.926 -3.031 1 87.31 547 GLN B C 1
ATOM 12670 O O . GLN B 1 547 ? 13.781 -3.205 -3.787 1 87.31 547 GLN B O 1
ATOM 12675 N N . ALA B 1 548 ? 11.914 -4.293 -3.32 1 85.56 548 ALA B N 1
ATOM 12676 C CA . ALA B 1 548 ? 11.148 -3.816 -4.465 1 85.56 548 ALA B CA 1
ATOM 12677 C C . ALA B 1 548 ? 9.703 -3.512 -4.07 1 85.56 548 ALA B C 1
ATOM 12679 O O . ALA B 1 548 ? 9.102 -4.242 -3.277 1 85.56 548 ALA B O 1
ATOM 12680 N N . GLU B 1 549 ? 9.211 -2.406 -4.504 1 85.31 549 GLU B N 1
ATOM 12681 C CA . GLU B 1 549 ? 7.824 -2.006 -4.27 1 85.31 549 GLU B CA 1
ATOM 12682 C C . GLU B 1 549 ? 7.141 -1.6 -5.574 1 85.31 549 GLU B C 1
ATOM 12684 O O . GLU B 1 549 ? 7.727 -0.891 -6.395 1 85.31 549 GLU B O 1
ATOM 12689 N N . SER B 1 550 ? 5.938 -2.121 -5.727 1 86.69 550 SER B N 1
ATOM 12690 C CA . SER B 1 550 ? 5.137 -1.756 -6.891 1 86.69 550 SER B CA 1
ATOM 12691 C C . SER B 1 550 ? 3.742 -1.296 -6.477 1 86.69 550 SER B C 1
ATOM 12693 O O . SER B 1 550 ? 3.15 -1.847 -5.547 1 86.69 550 SER B O 1
ATOM 12695 N N . ARG B 1 551 ? 3.309 -0.262 -7.156 1 86.94 551 ARG B N 1
ATOM 12696 C CA . ARG B 1 551 ? 1.959 0.26 -6.973 1 86.94 551 ARG B CA 1
ATOM 12697 C C . ARG B 1 551 ? 1.193 0.282 -8.289 1 86.94 551 ARG B C 1
ATOM 12699 O O . ARG B 1 551 ? 1.752 0.633 -9.328 1 86.94 551 ARG B O 1
ATOM 12706 N N . ASN B 1 552 ? -0.074 -0.169 -8.211 1 88.94 552 ASN B N 1
ATOM 12707 C CA . ASN B 1 552 ? -0.929 -0.183 -9.391 1 88.94 552 ASN B CA 1
ATOM 12708 C C . ASN B 1 552 ? -2.307 0.404 -9.094 1 88.94 552 ASN B C 1
ATOM 12710 O O . ASN B 1 552 ? -2.957 0.009 -8.125 1 88.94 552 ASN B O 1
ATOM 12714 N N . LEU B 1 553 ? -2.676 1.407 -9.844 1 90.19 553 LEU B N 1
ATOM 12715 C CA . LEU B 1 553 ? -4.027 1.962 -9.82 1 90.19 553 LEU B CA 1
ATOM 12716 C C . LEU B 1 553 ? -4.734 1.707 -11.148 1 90.19 553 LEU B C 1
ATOM 12718 O O . LEU B 1 553 ? -4.223 2.062 -12.211 1 90.19 553 LEU B O 1
ATOM 12722 N N . SER B 1 554 ? -5.852 1.076 -11.055 1 91.69 554 SER B N 1
ATOM 12723 C CA . SER B 1 554 ? -6.668 0.847 -12.242 1 91.69 554 SER B CA 1
ATOM 12724 C C . SER B 1 554 ? -8.125 1.229 -11.992 1 91.69 554 SER B C 1
ATOM 12726 O O . SER B 1 554 ? -8.641 1.042 -10.891 1 91.69 554 SER B O 1
ATOM 12728 N N . TRP B 1 555 ? -8.758 1.788 -12.992 1 92.69 555 TRP B N 1
ATOM 12729 C CA . TRP B 1 555 ? -10.195 2.047 -12.875 1 92.69 555 TRP B CA 1
ATOM 12730 C C . TRP B 1 555 ? -10.898 1.835 -14.211 1 92.69 555 TRP B C 1
ATOM 12732 O O . TRP B 1 555 ? -10.25 1.817 -15.258 1 92.69 555 TRP B O 1
ATOM 12742 N N . LEU B 1 556 ? -12.18 1.577 -14.156 1 95 556 LEU B N 1
ATOM 12743 C CA . LEU B 1 556 ? -13.039 1.315 -15.297 1 95 556 LEU B CA 1
ATOM 12744 C C . LEU B 1 556 ? -14.398 1.986 -15.117 1 95 556 LEU B C 1
ATOM 12746 O O . LEU B 1 556 ? -14.938 2.023 -14.008 1 95 556 LEU B O 1
ATOM 12750 N N . ALA B 1 557 ? -14.914 2.58 -16.188 1 95.94 557 ALA B N 1
ATOM 12751 C CA . ALA B 1 557 ? -16.266 3.119 -16.25 1 95.94 557 ALA B CA 1
ATOM 12752 C C . ALA B 1 557 ? -17 2.635 -17.5 1 95.94 557 ALA B C 1
ATOM 12754 O O . ALA B 1 557 ? -16.453 2.668 -18.594 1 95.94 557 ALA B O 1
ATOM 12755 N N . ARG B 1 558 ? -18.25 2.184 -17.312 1 95.94 558 ARG B N 1
ATOM 12756 C CA . ARG B 1 558 ? -19.062 1.653 -18.406 1 95.94 558 ARG B CA 1
ATOM 12757 C C . ARG B 1 558 ? -20.484 2.197 -18.328 1 95.94 558 ARG B C 1
ATOM 12759 O O . ARG B 1 558 ? -21.062 2.326 -17.25 1 95.94 558 ARG B O 1
ATOM 12766 N N . LEU B 1 559 ? -21 2.529 -19.438 1 96.62 559 LEU B N 1
ATOM 12767 C CA . LEU B 1 559 ? -22.391 2.918 -19.609 1 96.62 559 LEU B CA 1
ATOM 12768 C C . LEU B 1 559 ? -23.031 2.137 -20.766 1 96.62 559 LEU B C 1
ATOM 12770 O O . LEU B 1 559 ? -22.484 2.105 -21.875 1 96.62 559 LEU B O 1
ATOM 12774 N N . GLN B 1 560 ? -24.125 1.503 -20.453 1 96.31 560 GLN B N 1
ATOM 12775 C CA . GLN B 1 560 ? -24.75 0.624 -21.438 1 96.31 560 GLN B CA 1
ATOM 12776 C C . GLN B 1 560 ? -26.266 0.783 -21.422 1 96.31 560 GLN B C 1
ATOM 12778 O O . GLN B 1 560 ? -26.891 0.803 -20.359 1 96.31 560 GLN B O 1
ATOM 12783 N N . ALA B 1 561 ? -26.875 0.864 -22.609 1 96.62 561 ALA B N 1
ATOM 12784 C CA . ALA B 1 561 ? -28.328 0.905 -22.797 1 96.62 561 ALA B CA 1
ATOM 12785 C C . ALA B 1 561 ? -28.844 -0.404 -23.391 1 96.62 561 ALA B C 1
ATOM 12787 O O . ALA B 1 561 ? -28.234 -0.956 -24.312 1 96.62 561 ALA B O 1
ATOM 12788 N N . ASN B 1 562 ? -29.844 -0.929 -22.781 1 94.06 562 ASN B N 1
ATOM 12789 C CA . ASN B 1 562 ? -30.516 -2.141 -23.234 1 94.06 562 ASN B CA 1
ATOM 12790 C C . ASN B 1 562 ? -31.984 -1.878 -23.578 1 94.06 562 ASN B C 1
ATOM 12792 O O . ASN B 1 562 ? -32.656 -1.145 -22.859 1 94.06 562 ASN B O 1
ATOM 12796 N N . TYR B 1 563 ? -32.438 -2.396 -24.656 1 94.31 563 TYR B N 1
ATOM 12797 C CA . TYR B 1 563 ? -33.844 -2.287 -25.047 1 94.31 563 TYR B CA 1
ATOM 12798 C C . TYR B 1 563 ? -34.375 -3.625 -25.547 1 94.31 563 TYR B C 1
ATOM 12800 O O . TYR B 1 563 ? -33.781 -4.223 -26.453 1 94.31 563 TYR B O 1
ATOM 12808 N N . GLY B 1 564 ? -35.375 -4.102 -24.953 1 92.56 564 GLY B N 1
ATOM 12809 C CA . GLY B 1 564 ? -36.031 -5.34 -25.328 1 92.56 564 GLY B CA 1
ATOM 12810 C C . GLY B 1 564 ? -37.5 -5.156 -25.688 1 92.56 564 GLY B C 1
ATOM 12811 O O . GLY B 1 564 ? -38.219 -4.379 -25.031 1 92.56 564 GLY B O 1
ATOM 12812 N N . ILE B 1 565 ? -37.938 -5.789 -26.797 1 91.62 565 ILE B N 1
ATOM 12813 C CA . ILE B 1 565 ? -39.344 -5.715 -27.219 1 91.62 565 ILE B CA 1
ATOM 12814 C C . ILE B 1 565 ? -39.781 -7.074 -27.75 1 91.62 565 ILE B C 1
ATOM 12816 O O . ILE B 1 565 ? -39 -7.812 -28.344 1 91.62 565 ILE B O 1
ATOM 12820 N N . THR B 1 566 ? -40.906 -7.41 -27.406 1 90.56 566 THR B N 1
ATOM 12821 C CA . THR B 1 566 ? -41.531 -8.602 -27.969 1 90.56 566 THR B CA 1
ATOM 12822 C C . THR B 1 566 ? -42.688 -8.219 -28.891 1 90.56 566 THR B C 1
ATOM 12824 O O . THR B 1 566 ? -43.625 -7.559 -28.469 1 90.56 566 THR B O 1
ATOM 12827 N N . LEU B 1 567 ? -42.594 -8.602 -30.172 1 90.88 567 LEU B N 1
ATOM 12828 C CA . LEU B 1 567 ? -43.625 -8.289 -31.141 1 90.88 567 LEU B CA 1
ATOM 12829 C C . LEU B 1 567 ? -44.469 -9.523 -31.469 1 90.88 567 LEU B C 1
ATOM 12831 O O . LEU B 1 567 ? -43.906 -10.586 -31.797 1 90.88 567 LEU B O 1
ATOM 12835 N N . ALA B 1 568 ? -45.781 -9.469 -31.406 1 90.25 568 ALA B N 1
ATOM 12836 C CA . ALA B 1 568 ? -46.75 -10.508 -31.75 1 90.25 568 ALA B CA 1
ATOM 12837 C C . ALA B 1 568 ? -46.438 -11.805 -31 1 90.25 568 ALA B C 1
ATOM 12839 O O . ALA B 1 568 ? -46.562 -12.898 -31.562 1 90.25 568 ALA B O 1
ATOM 12840 N N . GLU B 1 569 ? -45.844 -11.812 -29.828 1 83.06 569 GLU B N 1
ATOM 12841 C CA . GLU B 1 569 ? -45.531 -12.914 -28.922 1 83.06 569 GLU B CA 1
ATOM 12842 C C . GLU B 1 569 ? -44.531 -13.875 -29.547 1 83.06 569 GLU B C 1
ATOM 12844 O O . GLU B 1 569 ? -44.094 -14.836 -28.906 1 83.06 569 GLU B O 1
ATOM 12849 N N . LYS B 1 570 ? -44.094 -13.664 -30.734 1 88.31 570 LYS B N 1
ATOM 12850 C CA . LYS B 1 570 ? -43.188 -14.602 -31.406 1 88.31 570 LYS B CA 1
ATOM 12851 C C . LYS B 1 570 ? -41.812 -13.992 -31.609 1 88.31 570 LYS B C 1
ATOM 12853 O O . LYS B 1 570 ? -40.812 -14.711 -31.641 1 88.31 570 LYS B O 1
ATOM 12858 N N . HIS B 1 571 ? -41.812 -12.68 -31.922 1 93.19 571 HIS B N 1
ATOM 12859 C CA . HIS B 1 571 ? -40.531 -12.008 -32.188 1 93.19 571 HIS B CA 1
ATOM 12860 C C . HIS B 1 571 ? -40 -11.328 -30.922 1 93.19 571 HIS B C 1
ATOM 12862 O O . HIS B 1 571 ? -40.594 -10.367 -30.438 1 93.19 571 HIS B O 1
ATOM 12868 N N . ARG B 1 572 ? -38.969 -11.812 -30.422 1 92.81 572 ARG B N 1
ATOM 12869 C CA . ARG B 1 572 ? -38.281 -11.156 -29.297 1 92.81 572 ARG B CA 1
ATOM 12870 C C . ARG B 1 572 ? -36.969 -10.508 -29.75 1 92.81 572 ARG B C 1
ATOM 12872 O O . ARG B 1 572 ? -36.094 -11.18 -30.328 1 92.81 572 ARG B O 1
ATOM 12879 N N . ILE B 1 573 ? -36.812 -9.234 -29.547 1 94.06 573 ILE B N 1
ATOM 12880 C CA . ILE B 1 573 ? -35.625 -8.484 -29.938 1 94.06 573 ILE B CA 1
ATOM 12881 C C . ILE B 1 573 ? -35.031 -7.809 -28.719 1 94.06 573 ILE B C 1
ATOM 12883 O O . ILE B 1 573 ? -35.75 -7.168 -27.938 1 94.06 573 ILE B O 1
ATOM 12887 N N . ASN B 1 574 ? -33.812 -8.062 -28.5 1 92.5 574 ASN B N 1
ATOM 12888 C CA . ASN B 1 574 ? -33.031 -7.375 -27.469 1 92.5 574 ASN B CA 1
ATOM 12889 C C . ASN B 1 574 ? -31.797 -6.695 -28.047 1 92.5 574 ASN B C 1
ATOM 12891 O O . ASN B 1 574 ? -30.984 -7.336 -28.719 1 92.5 574 ASN B O 1
ATOM 12895 N N . ALA B 1 575 ? -31.656 -5.426 -27.828 1 94 575 ALA B N 1
ATOM 12896 C CA . ALA B 1 575 ? -30.531 -4.652 -28.344 1 94 575 ALA B CA 1
ATOM 12897 C C . ALA B 1 575 ? -29.781 -3.965 -27.203 1 94 575 ALA B C 1
ATOM 12899 O O . ALA B 1 575 ? -30.391 -3.473 -26.25 1 94 575 ALA B O 1
ATOM 12900 N N . ILE B 1 576 ? -28.484 -3.965 -27.344 1 94.38 576 ILE B N 1
ATOM 12901 C CA . ILE B 1 576 ? -27.656 -3.273 -26.375 1 94.38 576 ILE B CA 1
ATOM 12902 C C . ILE B 1 576 ? -26.672 -2.346 -27.078 1 94.38 576 ILE B C 1
ATOM 12904 O O . ILE B 1 576 ? -26.219 -2.648 -28.188 1 94.38 576 ILE B O 1
ATOM 12908 N N . ALA B 1 577 ? -26.359 -1.19 -26.547 1 95.81 577 ALA B N 1
ATOM 12909 C CA . ALA B 1 577 ? -25.328 -0.249 -26.953 1 95.81 577 ALA B CA 1
ATOM 12910 C C . ALA B 1 577 ? -24.609 0.343 -25.75 1 95.81 577 ALA B C 1
ATOM 12912 O O . ALA B 1 577 ? -25.25 0.679 -24.734 1 95.81 577 ALA B O 1
ATOM 12913 N N . GLY B 1 578 ? -23.312 0.333 -25.828 1 95.75 578 GLY B N 1
ATOM 12914 C CA . GLY B 1 578 ? -22.609 0.847 -24.672 1 95.75 578 GLY B CA 1
ATOM 12915 C C . GLY B 1 578 ? -21.219 1.342 -24.984 1 95.75 578 GLY B C 1
ATOM 12916 O O . GLY B 1 578 ? -20.766 1.232 -26.125 1 95.75 578 GLY B O 1
ATOM 12917 N N . THR B 1 579 ? -20.594 2.01 -24.031 1 96.56 579 THR B N 1
ATOM 12918 C CA . THR B 1 579 ? -19.219 2.504 -24.062 1 96.56 579 THR B CA 1
ATOM 12919 C C . THR B 1 579 ? -18.484 2.168 -22.766 1 96.56 579 THR B C 1
ATOM 12921 O O . THR B 1 579 ? -19.109 2.043 -21.703 1 96.56 579 THR B O 1
ATOM 12924 N N . GLU B 1 580 ? -17.172 1.953 -22.891 1 95.31 580 GLU B N 1
ATOM 12925 C CA . GLU B 1 580 ? -16.328 1.612 -21.75 1 95.31 580 GLU B CA 1
ATOM 12926 C C . GLU B 1 580 ? -14.961 2.293 -21.859 1 95.31 580 GLU B C 1
ATOM 12928 O O . GLU B 1 580 ? -14.359 2.328 -22.922 1 95.31 580 GLU B O 1
ATOM 12933 N N . VAL B 1 581 ? -14.523 2.861 -20.766 1 95.69 581 VAL B N 1
ATOM 12934 C CA . VAL B 1 581 ? -13.18 3.428 -20.656 1 95.69 581 VAL B CA 1
ATOM 12935 C C . VAL B 1 581 ? -12.43 2.777 -19.5 1 95.69 581 VAL B C 1
ATOM 12937 O O . VAL B 1 581 ? -13 2.531 -18.438 1 95.69 581 VAL B O 1
ATOM 12940 N N . ARG B 1 582 ? -11.156 2.475 -19.734 1 93.62 582 ARG B N 1
ATOM 12941 C CA . ARG B 1 582 ? -10.297 1.873 -18.719 1 93.62 582 ARG B CA 1
ATOM 12942 C C . ARG B 1 582 ? -8.945 2.58 -18.656 1 93.62 582 ARG B C 1
ATOM 12944 O O . ARG B 1 582 ? -8.406 3.002 -19.688 1 93.62 582 ARG B O 1
ATOM 12951 N N . TYR B 1 583 ? -8.414 2.668 -17.453 1 93.5 583 TYR B N 1
ATOM 12952 C CA . TYR B 1 583 ? -7.113 3.289 -17.219 1 93.5 583 TYR B CA 1
ATOM 12953 C C . TYR B 1 583 ? -6.32 2.52 -16.172 1 93.5 583 TYR B C 1
ATOM 12955 O O . TYR B 1 583 ? -6.887 2.025 -15.195 1 93.5 583 TYR B O 1
ATOM 12963 N N . ASN B 1 584 ? -4.992 2.312 -16.484 1 90.75 584 ASN B N 1
ATOM 12964 C CA . ASN B 1 584 ? -4.082 1.653 -15.547 1 90.75 584 ASN B CA 1
ATOM 12965 C C . ASN B 1 584 ? -2.748 2.389 -15.453 1 90.75 584 ASN B C 1
ATOM 12967 O O . ASN B 1 584 ? -2.152 2.736 -16.469 1 90.75 584 ASN B O 1
ATOM 12971 N N . ARG B 1 585 ? -2.365 2.705 -14.273 1 90.88 585 ARG B N 1
ATOM 12972 C CA . ARG B 1 585 ? -1.056 3.287 -13.992 1 90.88 585 ARG B CA 1
ATOM 12973 C C . ARG B 1 585 ? -0.303 2.473 -12.945 1 90.88 585 ARG B C 1
ATOM 12975 O O . ARG B 1 585 ? -0.846 2.164 -11.883 1 90.88 585 ARG B O 1
ATOM 12982 N N . ALA B 1 586 ? 0.928 2.092 -13.273 1 88.19 586 ALA B N 1
ATOM 12983 C CA . ALA B 1 586 ? 1.747 1.311 -12.352 1 88.19 586 ALA B CA 1
ATOM 12984 C C . ALA B 1 586 ? 3.148 1.899 -12.227 1 88.19 586 ALA B C 1
ATOM 12986 O O . ALA B 1 586 ? 3.682 2.453 -13.188 1 88.19 586 ALA B O 1
ATOM 12987 N N . SER B 1 587 ? 3.689 1.935 -11.078 1 88.06 587 SER B N 1
ATOM 12988 C CA . SER B 1 587 ? 5.066 2.344 -10.805 1 88.06 587 SER B CA 1
ATOM 12989 C C . SER B 1 587 ? 5.789 1.316 -9.938 1 88.06 587 SER B C 1
ATOM 12991 O O . SER B 1 587 ? 5.156 0.588 -9.172 1 88.06 587 SER B O 1
ATOM 12993 N N . SER B 1 588 ? 7.066 1.192 -10.133 1 86.25 588 SER B N 1
ATOM 12994 C CA . SER B 1 588 ? 7.883 0.259 -9.359 1 86.25 588 SER B CA 1
ATOM 12995 C C . SER B 1 588 ? 9.203 0.893 -8.945 1 86.25 588 SER B C 1
ATOM 12997 O O . SER B 1 588 ? 9.812 1.637 -9.719 1 86.25 588 SER B O 1
ATOM 12999 N N . MET B 1 589 ? 9.562 0.644 -7.727 1 83.62 589 MET B N 1
ATOM 13000 C CA . MET B 1 589 ? 10.852 1.069 -7.18 1 83.62 589 MET B CA 1
ATOM 13001 C C . MET B 1 589 ? 11.648 -0.125 -6.668 1 83.62 589 MET B C 1
ATOM 13003 O O . MET B 1 589 ? 11.07 -1.105 -6.195 1 83.62 589 MET B O 1
ATOM 13007 N N . GLY B 1 590 ? 12.938 -0.078 -6.887 1 85.56 590 GLY B N 1
ATOM 13008 C CA . GLY B 1 590 ? 13.836 -1.1 -6.367 1 85.56 590 GLY B CA 1
ATOM 13009 C C . GLY B 1 590 ? 15.117 -0.532 -5.793 1 85.56 590 GLY B C 1
ATOM 13010 O O . GLY B 1 590 ? 15.617 0.492 -6.266 1 85.56 590 GLY B O 1
ATOM 13011 N N . SER B 1 591 ? 15.633 -1.134 -4.746 1 87.88 591 SER B N 1
ATOM 13012 C CA . SER B 1 591 ? 16.906 -0.762 -4.145 1 87.88 591 SER B CA 1
ATOM 13013 C C . SER B 1 591 ? 17.641 -1.984 -3.596 1 87.88 591 SER B C 1
ATOM 13015 O O . SER B 1 591 ? 17 -2.926 -3.113 1 87.88 591 SER B O 1
ATOM 13017 N N . LYS B 1 592 ? 18.906 -1.958 -3.723 1 90.56 592 LYS B N 1
ATOM 13018 C CA . LYS B 1 592 ? 19.766 -3.008 -3.178 1 90.56 592 LYS B CA 1
ATOM 13019 C C . LYS B 1 592 ? 20.906 -2.416 -2.348 1 90.56 592 LYS B C 1
ATOM 13021 O O . LYS B 1 592 ? 21.5 -1.417 -2.74 1 90.56 592 LYS B O 1
ATOM 13026 N N . MET B 1 593 ? 21.109 -3.027 -1.209 1 91.5 593 MET B N 1
ATOM 13027 C CA . MET B 1 593 ? 22.172 -2.629 -0.296 1 91.5 593 MET B CA 1
ATOM 13028 C C . MET B 1 593 ? 23.109 -3.803 -0.005 1 91.5 593 MET B C 1
ATOM 13030 O O . MET B 1 593 ? 22.641 -4.914 0.259 1 91.5 593 MET B O 1
ATOM 13034 N N . TYR B 1 594 ? 24.359 -3.555 -0.117 1 91.62 594 TYR B N 1
ATOM 13035 C CA . TYR B 1 594 ? 25.344 -4.566 0.22 1 91.62 594 TYR B CA 1
ATOM 13036 C C . TYR B 1 594 ? 25.953 -4.305 1.598 1 91.62 594 TYR B C 1
ATOM 13038 O O . TYR B 1 594 ? 25.891 -3.182 2.1 1 91.62 594 TYR B O 1
ATOM 13046 N N . GLY B 1 595 ? 26.469 -5.352 2.178 1 91.12 595 GLY B N 1
ATOM 13047 C CA . GLY B 1 595 ? 27.016 -5.254 3.52 1 91.12 595 GLY B CA 1
ATOM 13048 C C . GLY B 1 595 ? 25.953 -5.16 4.594 1 91.12 595 GLY B C 1
ATOM 13049 O O . GLY B 1 595 ? 26.141 -4.5 5.617 1 91.12 595 GLY B O 1
ATOM 13050 N N . TYR B 1 596 ? 24.812 -5.73 4.32 1 91.25 596 TYR B N 1
ATOM 13051 C CA . TYR B 1 596 ? 23.688 -5.688 5.25 1 91.25 596 TYR B CA 1
ATOM 13052 C C . TYR B 1 596 ? 23.859 -6.715 6.359 1 91.25 596 TYR B C 1
ATOM 13054 O O . TYR B 1 596 ? 24.203 -7.867 6.102 1 91.25 596 TYR B O 1
ATOM 13062 N N . ASP B 1 597 ? 23.594 -6.262 7.52 1 88.56 597 ASP B N 1
ATOM 13063 C CA . ASP B 1 597 ? 23.594 -7.121 8.695 1 88.56 597 ASP B CA 1
ATOM 13064 C C . ASP B 1 597 ? 22.203 -7.191 9.32 1 88.56 597 ASP B C 1
ATOM 13066 O O . ASP B 1 597 ? 21.734 -6.219 9.914 1 88.56 597 ASP B O 1
ATOM 13070 N N . PRO B 1 598 ? 21.609 -8.352 9.273 1 86.5 598 PRO B N 1
ATOM 13071 C CA . PRO B 1 598 ? 20.25 -8.469 9.773 1 86.5 598 PRO B CA 1
ATOM 13072 C C . PRO B 1 598 ? 20.141 -8.234 11.281 1 86.5 598 PRO B C 1
ATOM 13074 O O . PRO B 1 598 ? 19.062 -7.91 11.789 1 86.5 598 PRO B O 1
ATOM 13077 N N . LEU B 1 599 ? 21.172 -8.469 11.977 1 82.25 599 LEU B N 1
ATOM 13078 C CA . LEU B 1 599 ? 21.156 -8.305 13.43 1 82.25 599 LEU B CA 1
ATOM 13079 C C . LEU B 1 599 ? 21.047 -6.828 13.805 1 82.25 599 LEU B C 1
ATOM 13081 O O . LEU B 1 599 ? 20.281 -6.461 14.695 1 82.25 599 LEU B O 1
ATOM 13085 N N . THR B 1 600 ? 21.828 -5.969 13.094 1 83.38 600 THR B N 1
ATOM 13086 C CA . THR B 1 600 ? 21.844 -4.547 13.43 1 83.38 600 THR B CA 1
ATOM 13087 C C . THR B 1 600 ? 20.859 -3.781 12.547 1 83.38 600 THR B C 1
ATOM 13089 O O . THR B 1 600 ? 20.484 -2.646 12.859 1 83.38 600 THR B O 1
ATOM 13092 N N . GLY B 1 601 ? 20.5 -4.391 11.461 1 82.69 601 GLY B N 1
ATOM 13093 C CA . GLY B 1 601 ? 19.656 -3.703 10.508 1 82.69 601 GLY B CA 1
ATOM 13094 C C . GLY B 1 601 ? 20.391 -2.65 9.695 1 82.69 601 GLY B C 1
ATOM 13095 O O . GLY B 1 601 ? 19.766 -1.844 9.008 1 82.69 601 GLY B O 1
ATOM 13096 N N . GLN B 1 602 ? 21.766 -2.633 9.797 1 85 602 GLN B N 1
ATOM 13097 C CA . GLN B 1 602 ? 22.562 -1.643 9.094 1 85 602 GLN B CA 1
ATOM 13098 C C . GLN B 1 602 ? 23.25 -2.256 7.871 1 85 602 GLN B C 1
ATOM 13100 O O . GLN B 1 602 ? 23.344 -3.479 7.754 1 85 602 GLN B O 1
ATOM 13105 N N . HIS B 1 603 ? 23.609 -1.401 6.926 1 88.75 603 HIS B N 1
ATOM 13106 C CA . HIS B 1 603 ? 24.391 -1.838 5.773 1 88.75 603 HIS B CA 1
ATOM 13107 C C . HIS B 1 603 ? 25.609 -0.949 5.566 1 88.75 603 HIS B C 1
ATOM 13109 O O . HIS B 1 603 ? 25.578 0.242 5.887 1 88.75 603 HIS B O 1
ATOM 13115 N N . ASN B 1 604 ? 26.656 -1.571 5.102 1 88.31 604 ASN B N 1
ATOM 13116 C CA . ASN B 1 604 ? 27.906 -0.897 4.73 1 88.31 604 ASN B CA 1
ATOM 13117 C C . ASN B 1 604 ? 28.391 -1.343 3.355 1 88.31 604 ASN B C 1
ATOM 13119 O O . ASN B 1 604 ? 28.906 -2.453 3.205 1 88.31 604 ASN B O 1
ATOM 13123 N N . THR B 1 605 ? 28.391 -0.382 2.479 1 87.75 605 THR B N 1
ATOM 13124 C CA . THR B 1 605 ? 28.844 -0.729 1.14 1 87.75 605 THR B CA 1
ATOM 13125 C C . THR B 1 605 ? 30.312 -1.174 1.169 1 87.75 605 THR B C 1
ATOM 13127 O O . THR B 1 605 ? 31.172 -0.459 1.684 1 87.75 605 THR B O 1
ATOM 13130 N N . PRO B 1 606 ? 30.516 -2.322 0.58 1 85.69 606 PRO B N 1
ATOM 13131 C CA . PRO B 1 606 ? 31.891 -2.791 0.564 1 85.69 606 PRO B CA 1
ATOM 13132 C C . PRO B 1 606 ? 32.812 -1.893 -0.263 1 85.69 606 PRO B C 1
ATOM 13134 O O . PRO B 1 606 ? 32.375 -1.286 -1.242 1 85.69 606 PRO B O 1
ATOM 13137 N N . LEU B 1 607 ? 34.094 -1.893 0.126 1 80.81 607 LEU B N 1
ATOM 13138 C CA . LEU B 1 607 ? 35.094 -1.168 -0.641 1 80.81 607 LEU B CA 1
ATOM 13139 C C . LEU B 1 607 ? 35.312 -1.828 -1.996 1 80.81 607 LEU B C 1
ATOM 13141 O O . LEU B 1 607 ? 35.406 -3.055 -2.088 1 80.81 607 LEU B O 1
ATOM 13145 N N . TYR B 1 608 ? 35.344 -1.007 -2.979 1 83.06 608 TYR B N 1
ATOM 13146 C CA . TYR B 1 608 ? 35.719 -1.523 -4.289 1 83.06 608 TYR B CA 1
ATOM 13147 C C . TYR B 1 608 ? 37.219 -1.778 -4.363 1 83.06 608 TYR B C 1
ATOM 13149 O O . TYR B 1 608 ? 38.031 -0.864 -4.16 1 83.06 608 TYR B O 1
ATOM 13157 N N . LEU B 1 609 ? 37.625 -2.965 -4.617 1 79.69 609 LEU B N 1
ATOM 13158 C CA . LEU B 1 609 ? 39.031 -3.299 -4.656 1 79.69 609 LEU B CA 1
ATOM 13159 C C . LEU B 1 609 ? 39.625 -3.01 -6.031 1 79.69 609 LEU B C 1
ATOM 13161 O O . LEU B 1 609 ? 39.344 -3.734 -6.992 1 79.69 609 LEU B O 1
ATOM 13165 N N . GLY B 1 610 ? 40.344 -1.886 -6.102 1 77.19 610 GLY B N 1
ATOM 13166 C CA . GLY B 1 610 ? 41.031 -1.545 -7.344 1 77.19 610 GLY B CA 1
ATOM 13167 C C . GLY B 1 610 ? 42.312 -2.326 -7.555 1 77.19 610 GLY B C 1
ATOM 13168 O O . GLY B 1 610 ? 42.812 -2.947 -6.621 1 77.19 610 GLY B O 1
ATOM 13169 N N . THR B 1 611 ? 42.781 -2.416 -8.727 1 75.88 611 THR B N 1
ATOM 13170 C CA . THR B 1 611 ? 43.969 -3.16 -9.094 1 75.88 611 THR B CA 1
ATOM 13171 C C . THR B 1 611 ? 45.25 -2.346 -8.797 1 75.88 611 THR B C 1
ATOM 13173 O O . THR B 1 611 ? 46.344 -2.879 -8.82 1 75.88 611 THR B O 1
ATOM 13176 N N . GLY B 1 612 ? 44.969 -1.057 -8.555 1 69.06 612 GLY B N 1
ATOM 13177 C CA . GLY B 1 612 ? 46.156 -0.246 -8.273 1 69.06 612 GLY B CA 1
ATOM 13178 C C . GLY B 1 612 ? 46.844 -0.613 -6.973 1 69.06 612 GLY B C 1
ATOM 13179 O O . GLY B 1 612 ? 46.219 -1.261 -6.109 1 69.06 612 GLY B O 1
ATOM 13180 N N . SER B 1 613 ? 48.188 -0.523 -6.918 1 61.59 613 SER B N 1
ATOM 13181 C CA . SER B 1 613 ? 49.031 -0.91 -5.793 1 61.59 613 SER B CA 1
ATOM 13182 C C . SER B 1 613 ? 48.438 -0.465 -4.469 1 61.59 613 SER B C 1
ATOM 13184 O O . SER B 1 613 ? 48.5 -1.183 -3.469 1 61.59 613 SER B O 1
ATOM 13186 N N . ASN B 1 614 ? 47.906 0.743 -4.332 1 60.41 614 ASN B N 1
ATOM 13187 C CA . ASN B 1 614 ? 47.344 1.21 -3.068 1 60.41 614 ASN B CA 1
ATOM 13188 C C . ASN B 1 614 ? 45.844 1.065 -3.043 1 60.41 614 ASN B C 1
ATOM 13190 O O . ASN B 1 614 ? 45.156 1.748 -2.275 1 60.41 614 ASN B O 1
ATOM 13194 N N . GLY B 1 615 ? 45.312 0.115 -3.928 1 66.06 615 GLY B N 1
ATOM 13195 C CA . GLY B 1 615 ? 43.875 -0.08 -3.986 1 66.06 615 GLY B CA 1
ATOM 13196 C C . GLY B 1 615 ? 43.156 0.989 -4.793 1 66.06 615 GLY B C 1
ATOM 13197 O O . GLY B 1 615 ? 41.938 1.038 -4.816 1 66.06 615 GLY B O 1
ATOM 13198 N N . ALA B 1 616 ? 44 1.881 -5.367 1 71.56 616 ALA B N 1
ATOM 13199 C CA . ALA B 1 616 ? 43.438 2.953 -6.168 1 71.56 616 ALA B CA 1
ATOM 13200 C C . ALA B 1 616 ? 42.719 2.395 -7.406 1 71.56 616 ALA B C 1
ATOM 13202 O O . ALA B 1 616 ? 43.156 1.375 -7.957 1 71.56 616 ALA B O 1
ATOM 13203 N N . LEU B 1 617 ? 41.656 3.027 -7.809 1 78.69 617 LEU B N 1
ATOM 13204 C CA . LEU B 1 617 ? 40.844 2.576 -8.953 1 78.69 617 LEU B CA 1
ATOM 13205 C C . LEU B 1 617 ? 41.375 3.191 -10.242 1 78.69 617 LEU B C 1
ATOM 13207 O O . LEU B 1 617 ? 41.688 4.383 -10.289 1 78.69 617 LEU B O 1
ATOM 13211 N N . THR B 1 618 ? 41.562 2.357 -11.188 1 79.75 618 THR B N 1
ATOM 13212 C CA . THR B 1 618 ? 41.781 2.863 -12.539 1 79.75 618 THR B CA 1
ATOM 13213 C C . THR B 1 618 ? 40.531 3.572 -13.07 1 79.75 618 THR B C 1
ATOM 13215 O O . THR B 1 618 ? 39.469 3.508 -12.461 1 79.75 618 THR B O 1
ATOM 13218 N N . ALA B 1 619 ? 40.719 4.379 -14.125 1 74.25 619 ALA B N 1
ATOM 13219 C CA . ALA B 1 619 ? 39.562 5.062 -14.734 1 74.25 619 ALA B CA 1
ATOM 13220 C C . ALA B 1 619 ? 38.469 4.078 -15.078 1 74.25 619 ALA B C 1
ATOM 13222 O O . ALA B 1 619 ? 37.281 4.367 -14.875 1 74.25 619 ALA B O 1
ATOM 13223 N N . ALA B 1 620 ? 38.875 2.963 -15.641 1 77.31 620 ALA B N 1
ATOM 13224 C CA . ALA B 1 620 ? 37.906 1.944 -16.016 1 77.31 620 ALA B CA 1
ATOM 13225 C C . ALA B 1 620 ? 37.219 1.374 -14.781 1 77.31 620 ALA B C 1
ATOM 13227 O O . ALA B 1 620 ? 36 1.071 -14.82 1 77.31 620 ALA B O 1
ATOM 13228 N N . GLU B 1 621 ? 37.938 1.186 -13.719 1 81.94 621 GLU B N 1
ATOM 13229 C CA . GLU B 1 621 ? 37.375 0.651 -12.484 1 81.94 621 GLU B CA 1
ATOM 13230 C C . GLU B 1 621 ? 36.438 1.659 -11.82 1 81.94 621 GLU B C 1
ATOM 13232 O O . GLU B 1 621 ? 35.469 1.277 -11.203 1 81.94 621 GLU B O 1
ATOM 13237 N N . ARG B 1 622 ? 36.75 2.854 -11.977 1 79.62 622 ARG B N 1
ATOM 13238 C CA . ARG B 1 622 ? 35.875 3.889 -11.469 1 79.62 622 ARG B CA 1
ATOM 13239 C C . ARG B 1 622 ? 34.531 3.871 -12.211 1 79.62 622 ARG B C 1
ATOM 13241 O O . ARG B 1 622 ? 33.469 4.051 -11.602 1 79.62 622 ARG B O 1
ATOM 13248 N N . ASP B 1 623 ? 34.688 3.729 -13.453 1 78.88 623 ASP B N 1
ATOM 13249 C CA . ASP B 1 623 ? 33.469 3.643 -14.258 1 78.88 623 ASP B CA 1
ATOM 13250 C C . ASP B 1 623 ? 32.625 2.418 -13.875 1 78.88 623 ASP B C 1
ATOM 13252 O O . ASP B 1 623 ? 31.406 2.484 -13.828 1 78.88 623 ASP B O 1
ATOM 13256 N N . SER B 1 624 ? 33.344 1.346 -13.672 1 82.25 624 SER B N 1
ATOM 13257 C CA . SER B 1 624 ? 32.625 0.133 -13.25 1 82.25 624 SER B CA 1
ATOM 13258 C C . SER B 1 624 ? 31.969 0.323 -11.891 1 82.25 624 SER B C 1
ATOM 13260 O O . SER B 1 624 ? 30.859 -0.154 -11.664 1 82.25 624 SER B O 1
ATOM 13262 N N . TYR B 1 625 ? 32.719 0.91 -11.055 1 84.31 625 TYR B N 1
ATOM 13263 C CA . TYR B 1 625 ? 32.188 1.199 -9.734 1 84.31 625 TYR B CA 1
ATOM 13264 C C . TYR B 1 625 ? 30.938 2.062 -9.852 1 84.31 625 TYR B C 1
ATOM 13266 O O . TYR B 1 625 ? 29.922 1.786 -9.203 1 84.31 625 TYR B O 1
ATOM 13274 N N . ARG B 1 626 ? 30.969 3.055 -10.625 1 82.19 626 ARG B N 1
ATOM 13275 C CA . ARG B 1 626 ? 29.828 3.945 -10.844 1 82.19 626 ARG B CA 1
ATOM 13276 C C . ARG B 1 626 ? 28.641 3.189 -11.43 1 82.19 626 ARG B C 1
ATOM 13278 O O . ARG B 1 626 ? 27.484 3.455 -11.07 1 82.19 626 ARG B O 1
ATOM 13285 N N . SER B 1 627 ? 28.953 2.332 -12.312 1 82.62 627 SER B N 1
ATOM 13286 C CA . SER B 1 627 ? 27.906 1.53 -12.922 1 82.62 627 SER B CA 1
ATOM 13287 C C . SER B 1 627 ? 27.203 0.658 -11.891 1 82.62 627 SER B C 1
ATOM 13289 O O . SER B 1 627 ? 26 0.44 -11.969 1 82.62 627 SER B O 1
ATOM 13291 N N . ILE B 1 628 ? 27.953 0.103 -10.984 1 86.81 628 ILE B N 1
ATOM 13292 C CA . ILE B 1 628 ? 27.359 -0.695 -9.906 1 86.81 628 ILE B CA 1
ATOM 13293 C C . ILE B 1 628 ? 26.422 0.171 -9.07 1 86.81 628 ILE B C 1
ATOM 13295 O O . ILE B 1 628 ? 25.281 -0.216 -8.812 1 86.81 628 ILE B O 1
ATOM 13299 N N . ILE B 1 629 ? 26.922 1.337 -8.781 1 85.62 629 ILE B N 1
ATOM 13300 C CA . ILE B 1 629 ? 26.156 2.242 -7.934 1 85.62 629 ILE B CA 1
ATOM 13301 C C . ILE B 1 629 ? 24.875 2.646 -8.641 1 85.62 629 ILE B C 1
ATOM 13303 O O . ILE B 1 629 ? 23.797 2.705 -8.016 1 85.62 629 ILE B O 1
ATOM 13307 N N . ASN B 1 630 ? 24.953 2.93 -9.828 1 84.56 630 ASN B N 1
ATOM 13308 C CA . ASN B 1 630 ? 23.781 3.32 -10.617 1 84.56 630 ASN B CA 1
ATOM 13309 C C . ASN B 1 630 ? 22.734 2.213 -10.648 1 84.56 630 ASN B C 1
ATOM 13311 O O . ASN B 1 630 ? 21.547 2.484 -10.797 1 84.56 630 ASN B O 1
ATOM 13315 N N . GLY B 1 631 ? 23.188 1.019 -10.594 1 84.25 631 GLY B N 1
ATOM 13316 C CA . GLY B 1 631 ? 22.281 -0.11 -10.703 1 84.25 631 GLY B CA 1
ATOM 13317 C C . GLY B 1 631 ? 21.641 -0.493 -9.383 1 84.25 631 GLY B C 1
ATOM 13318 O O . GLY B 1 631 ? 20.75 -1.348 -9.344 1 84.25 631 GLY B O 1
ATOM 13319 N N . LEU B 1 632 ? 22.016 0.153 -8.281 1 89.06 632 LEU B N 1
ATOM 13320 C CA . LEU B 1 632 ? 21.531 -0.245 -6.961 1 89.06 632 LEU B CA 1
ATOM 13321 C C . LEU B 1 632 ? 20.156 0.353 -6.68 1 89.06 632 LEU B C 1
ATOM 13323 O O . LEU B 1 632 ? 19.484 -0.068 -5.746 1 89.06 632 LEU B O 1
ATOM 13327 N N . ASN B 1 633 ? 19.734 1.336 -7.508 1 86.62 633 ASN B N 1
ATOM 13328 C CA . ASN B 1 633 ? 18.422 1.941 -7.395 1 86.62 633 ASN B CA 1
ATOM 13329 C C . ASN B 1 633 ? 17.719 2.018 -8.75 1 86.62 633 ASN B C 1
ATOM 13331 O O . ASN B 1 633 ? 18.359 2.275 -9.773 1 86.62 633 ASN B O 1
ATOM 13335 N N . THR B 1 634 ? 16.422 1.786 -8.68 1 84.75 634 THR B N 1
ATOM 13336 C CA . THR B 1 634 ? 15.672 1.853 -9.938 1 84.75 634 THR B CA 1
ATOM 13337 C C . THR B 1 634 ? 14.281 2.436 -9.703 1 84.75 634 THR B C 1
ATOM 13339 O O . THR B 1 634 ? 13.742 2.359 -8.594 1 84.75 634 THR B O 1
ATOM 13342 N N . TYR B 1 635 ? 13.727 3.109 -10.727 1 84.56 635 TYR B N 1
ATOM 13343 C CA . TYR B 1 635 ? 12.344 3.58 -10.789 1 84.56 635 TYR B CA 1
ATOM 13344 C C . TYR B 1 635 ? 11.789 3.441 -12.195 1 84.56 635 TYR B C 1
ATOM 13346 O O . TYR B 1 635 ? 12.461 3.766 -13.18 1 84.56 635 TYR B O 1
ATOM 13354 N N . SER B 1 636 ? 10.625 2.84 -12.242 1 84.25 636 SER B N 1
ATOM 13355 C CA . SER B 1 636 ? 9.961 2.699 -13.531 1 84.25 636 SER B CA 1
ATOM 13356 C C . SER B 1 636 ? 8.469 2.99 -13.422 1 84.25 636 SER B C 1
ATOM 13358 O O . SER B 1 636 ? 7.871 2.787 -12.367 1 84.25 636 SER B O 1
ATOM 13360 N N . LYS B 1 637 ? 7.918 3.518 -14.539 1 85.38 637 LYS B N 1
ATOM 13361 C CA . LYS B 1 637 ? 6.492 3.822 -14.609 1 85.38 637 LYS B CA 1
ATOM 13362 C C . LYS B 1 637 ? 5.898 3.361 -15.938 1 85.38 637 LYS B C 1
ATOM 13364 O O . LYS B 1 637 ? 6.555 3.445 -16.984 1 85.38 637 LYS B O 1
ATOM 13369 N N . ILE B 1 638 ? 4.598 2.834 -15.852 1 84.81 638 ILE B N 1
ATOM 13370 C CA . ILE B 1 638 ? 3.859 2.451 -17.047 1 84.81 638 ILE B CA 1
ATOM 13371 C C . ILE B 1 638 ? 2.422 2.957 -16.953 1 84.81 638 ILE B C 1
ATOM 13373 O O . ILE B 1 638 ? 1.826 2.947 -15.875 1 84.81 638 ILE B O 1
ATOM 13377 N N . GLU B 1 639 ? 1.89 3.379 -18.141 1 88.62 639 GLU B N 1
ATOM 13378 C CA . GLU B 1 639 ? 0.502 3.82 -18.25 1 88.62 639 GLU B CA 1
ATOM 13379 C C . GLU B 1 639 ? -0.19 3.184 -19.438 1 88.62 639 GLU B C 1
ATOM 13381 O O . GLU B 1 639 ? 0.386 3.111 -20.531 1 88.62 639 GLU B O 1
ATOM 13386 N N . ASN B 1 640 ? -1.376 2.662 -19.188 1 87.56 640 ASN B N 1
ATOM 13387 C CA . ASN B 1 640 ? -2.205 2.072 -20.234 1 87.56 640 ASN B CA 1
ATOM 13388 C C . ASN B 1 640 ? -3.629 2.619 -20.203 1 87.56 640 ASN B C 1
ATOM 13390 O O . ASN B 1 640 ? -4.215 2.764 -19.125 1 87.56 640 ASN B O 1
ATOM 13394 N N . ALA B 1 641 ? -4.137 2.984 -21.406 1 91.19 641 ALA B N 1
ATOM 13395 C CA . ALA B 1 641 ? -5.5 3.494 -21.531 1 91.19 641 ALA B CA 1
ATOM 13396 C C . ALA B 1 641 ? -6.242 2.799 -22.672 1 91.19 641 ALA B C 1
ATOM 13398 O O . ALA B 1 641 ? -5.656 2.494 -23.719 1 91.19 641 ALA B O 1
ATOM 13399 N N . PHE B 1 642 ? -7.52 2.559 -22.453 1 91.44 642 PHE B N 1
ATOM 13400 C CA . PHE B 1 642 ? -8.391 1.884 -23.422 1 91.44 642 PHE B CA 1
ATOM 13401 C C . PHE B 1 642 ? -9.75 2.572 -23.5 1 91.44 642 PHE B C 1
ATOM 13403 O O . PHE B 1 642 ? -10.281 3.018 -22.469 1 91.44 642 PHE B O 1
ATOM 13410 N N . ALA B 1 643 ? -10.312 2.676 -24.734 1 94.44 643 ALA B N 1
ATOM 13411 C CA . ALA B 1 643 ? -11.672 3.15 -24.984 1 94.44 643 ALA B CA 1
ATOM 13412 C C . ALA B 1 643 ? -12.414 2.209 -25.922 1 94.44 643 ALA B C 1
ATOM 13414 O O . ALA B 1 643 ? -11.867 1.772 -26.938 1 94.44 643 ALA B O 1
ATOM 13415 N N . SER B 1 644 ? -13.648 1.885 -25.578 1 95.06 644 SER B N 1
ATOM 13416 C CA . SER B 1 644 ? -14.398 0.914 -26.375 1 95.06 644 SER B CA 1
ATOM 13417 C C . SER B 1 644 ? -15.82 1.39 -26.625 1 95.06 644 SER B C 1
ATOM 13419 O O . SER B 1 644 ? -16.422 2.055 -25.781 1 95.06 644 SER B O 1
ATOM 13421 N N . PHE B 1 645 ? -16.328 1.05 -27.781 1 96.31 645 PHE B N 1
ATOM 13422 C CA . PHE B 1 645 ? -17.719 1.226 -28.188 1 96.31 645 PHE B CA 1
ATOM 13423 C C . PHE B 1 645 ? -18.297 -0.075 -28.734 1 96.31 645 PHE B C 1
ATOM 13425 O O . PHE B 1 645 ? -17.656 -0.746 -29.547 1 96.31 645 PHE B O 1
ATOM 13432 N N . TYR B 1 646 ? -19.453 -0.454 -28.25 1 94.94 646 TYR B N 1
ATOM 13433 C CA . TYR B 1 646 ? -19.969 -1.745 -28.703 1 94.94 646 TYR B CA 1
ATOM 13434 C C . TYR B 1 646 ? -21.484 -1.727 -28.828 1 94.94 646 TYR B C 1
ATOM 13436 O O . TYR B 1 646 ? -22.141 -0.876 -28.234 1 94.94 646 TYR B O 1
ATOM 13444 N N . SER B 1 647 ? -22.016 -2.645 -29.562 1 95.25 647 SER B N 1
ATOM 13445 C CA . SER B 1 647 ? -23.453 -2.896 -29.75 1 95.25 647 SER B CA 1
ATOM 13446 C C . SER B 1 647 ? -23.719 -4.375 -30.016 1 95.25 647 SER B C 1
ATOM 13448 O O . SER B 1 647 ? -22.891 -5.059 -30.625 1 95.25 647 SER B O 1
ATOM 13450 N N . ALA B 1 648 ? -24.766 -4.879 -29.484 1 93.94 648 ALA B N 1
ATOM 13451 C CA . ALA B 1 648 ? -25.172 -6.266 -29.703 1 93.94 648 ALA B CA 1
ATOM 13452 C C . ALA B 1 648 ? -26.672 -6.363 -29.953 1 93.94 648 ALA B C 1
ATOM 13454 O O . ALA B 1 648 ? -27.453 -5.578 -29.422 1 93.94 648 ALA B O 1
ATOM 13455 N N . LEU B 1 649 ? -27.047 -7.301 -30.781 1 93.62 649 LEU B N 1
ATOM 13456 C CA . LEU B 1 649 ? -28.438 -7.566 -31.141 1 93.62 649 LEU B CA 1
ATOM 13457 C C . LEU B 1 649 ? -28.766 -9.047 -30.969 1 93.62 649 LEU B C 1
ATOM 13459 O O . LEU B 1 649 ? -28.047 -9.906 -31.5 1 93.62 649 LEU B O 1
ATOM 13463 N N . ASP B 1 650 ? -29.781 -9.328 -30.25 1 92.62 650 ASP B N 1
ATOM 13464 C CA . ASP B 1 650 ? -30.297 -10.68 -30.078 1 92.62 650 ASP B CA 1
ATOM 13465 C C . ASP B 1 650 ? -31.734 -10.797 -30.609 1 92.62 650 ASP B C 1
ATOM 13467 O O . ASP B 1 650 ? -32.625 -10.062 -30.172 1 92.62 650 ASP B O 1
ATOM 13471 N N . TYR B 1 651 ? -31.922 -11.688 -31.484 1 94.69 651 TYR B N 1
ATOM 13472 C CA . TYR B 1 651 ? -33.219 -11.93 -32.094 1 94.69 651 TYR B CA 1
ATOM 13473 C C . TYR B 1 651 ? -33.656 -13.391 -31.906 1 94.69 651 TYR B C 1
ATOM 13475 O O . TYR B 1 651 ? -32.875 -14.305 -32.25 1 94.69 651 TYR B O 1
ATOM 13483 N N . VAL B 1 652 ? -34.812 -13.578 -31.344 1 94.56 652 VAL B N 1
ATOM 13484 C CA . VAL B 1 652 ? -35.375 -14.914 -31.172 1 94.56 652 VAL B CA 1
ATOM 13485 C C . VAL B 1 652 ? -36.75 -15 -31.828 1 94.56 652 VAL B C 1
ATOM 13487 O O . VAL B 1 652 ? -37.625 -14.18 -31.547 1 94.56 652 VAL B O 1
ATOM 13490 N N . TYR B 1 653 ? -36.906 -16 -32.656 1 95.44 653 TYR B N 1
ATOM 13491 C CA . TYR B 1 653 ? -38.188 -16.234 -33.281 1 95.44 653 TYR B CA 1
ATOM 13492 C C . TYR B 1 653 ? -38.844 -17.5 -32.719 1 95.44 653 TYR B C 1
ATOM 13494 O O . TYR B 1 653 ? -38.375 -18.609 -32.938 1 95.44 653 TYR B O 1
ATOM 13502 N N . ASN B 1 654 ? -39.938 -17.344 -32.062 1 91.88 654 ASN B N 1
ATOM 13503 C CA . ASN B 1 654 ? -40.781 -18.406 -31.5 1 91.88 654 ASN B CA 1
ATOM 13504 C C . ASN B 1 654 ? -39.969 -19.422 -30.703 1 91.88 654 ASN B C 1
ATOM 13506 O O . ASN B 1 654 ? -40.219 -20.625 -30.781 1 91.88 654 ASN B O 1
ATOM 13510 N N . ASN B 1 655 ? -38.875 -19.031 -30.125 1 88.69 655 ASN B N 1
ATOM 13511 C CA . ASN B 1 655 ? -37.969 -19.844 -29.312 1 88.69 655 ASN B CA 1
ATOM 13512 C C . ASN B 1 655 ? -37.344 -20.969 -30.141 1 88.69 655 ASN B C 1
ATOM 13514 O O . ASN B 1 655 ? -36.781 -21.906 -29.578 1 88.69 655 ASN B O 1
ATOM 13518 N N . LYS B 1 656 ? -37.5 -20.938 -31.438 1 93.19 656 LYS B N 1
ATOM 13519 C CA . LYS B 1 656 ? -36.969 -21.953 -32.344 1 93.19 656 LYS B CA 1
ATOM 13520 C C . LYS B 1 656 ? -35.625 -21.5 -32.969 1 93.19 656 LYS B C 1
ATOM 13522 O O . LYS B 1 656 ? -34.688 -22.266 -33 1 93.19 656 LYS B O 1
ATOM 13527 N N . TYR B 1 657 ? -35.688 -20.281 -33.438 1 95.94 657 TYR B N 1
ATOM 13528 C CA . TYR B 1 657 ? -34.5 -19.734 -34.125 1 95.94 657 TYR B CA 1
ATOM 13529 C C . TYR B 1 657 ? -33.938 -18.547 -33.344 1 95.94 657 TYR B C 1
ATOM 13531 O O . TYR B 1 657 ? -34.688 -17.641 -32.969 1 95.94 657 TYR B O 1
ATOM 13539 N N . VAL B 1 658 ? -32.688 -18.672 -33.094 1 95.38 658 VAL B N 1
ATOM 13540 C CA . VAL B 1 658 ? -31.984 -17.609 -32.375 1 95.38 658 VAL B CA 1
ATOM 13541 C C . VAL B 1 658 ? -30.875 -17.016 -33.219 1 95.38 658 VAL B C 1
ATOM 13543 O O . VAL B 1 658 ? -30.125 -17.75 -33.875 1 95.38 658 VAL B O 1
ATOM 13546 N N . TRP B 1 659 ? -30.797 -15.711 -33.281 1 95.5 659 TRP B N 1
ATOM 13547 C CA . TRP B 1 659 ? -29.734 -14.984 -33.969 1 95.5 659 TRP B CA 1
ATOM 13548 C C . TRP B 1 659 ? -29.094 -13.961 -33.031 1 95.5 659 TRP B C 1
ATOM 13550 O O . TRP B 1 659 ? -29.781 -13.109 -32.469 1 95.5 659 TRP B O 1
ATOM 13560 N N . ASN B 1 660 ? -27.797 -14.07 -32.875 1 94.25 660 ASN B N 1
ATOM 13561 C CA . ASN B 1 660 ? -27.031 -13.109 -32.094 1 94.25 660 ASN B CA 1
ATOM 13562 C C . ASN B 1 660 ? -26 -12.398 -32.969 1 94.25 660 ASN B C 1
ATOM 13564 O O . ASN B 1 660 ? -25.344 -13.023 -33.812 1 94.25 660 ASN B O 1
ATOM 13568 N N . ALA B 1 661 ? -25.859 -11.086 -32.75 1 94.5 661 ALA B N 1
ATOM 13569 C CA . ALA B 1 661 ? -24.859 -10.289 -33.469 1 94.5 661 ALA B CA 1
ATOM 13570 C C . ALA B 1 661 ? -24.234 -9.234 -32.562 1 94.5 661 ALA B C 1
ATOM 13572 O O . ALA B 1 661 ? -24.938 -8.625 -31.75 1 94.5 661 ALA B O 1
ATOM 13573 N N . THR B 1 662 ? -22.922 -9.102 -32.656 1 93.75 662 THR B N 1
ATOM 13574 C CA . THR B 1 662 ? -22.203 -8.117 -31.859 1 93.75 662 THR B CA 1
ATOM 13575 C C . THR B 1 662 ? -21.156 -7.387 -32.688 1 93.75 662 THR B C 1
ATOM 13577 O O . THR B 1 662 ? -20.484 -8 -33.531 1 93.75 662 THR B O 1
ATOM 13580 N N . VAL B 1 663 ? -21.031 -6.102 -32.5 1 95.19 663 VAL B N 1
ATOM 13581 C CA . VAL B 1 663 ? -19.969 -5.289 -33.094 1 95.19 663 VAL B CA 1
ATOM 13582 C C . VAL B 1 663 ? -19.312 -4.43 -32 1 95.19 663 VAL B C 1
ATOM 13584 O O . VAL B 1 663 ? -20 -3.916 -31.125 1 95.19 663 VAL B O 1
ATOM 13587 N N . ARG B 1 664 ? -17.938 -4.305 -32.031 1 94.69 664 ARG B N 1
ATOM 13588 C CA . ARG B 1 664 ? -17.203 -3.557 -31.031 1 94.69 664 ARG B CA 1
ATOM 13589 C C . ARG B 1 664 ? -15.945 -2.93 -31.625 1 94.69 664 ARG B C 1
ATOM 13591 O O . ARG B 1 664 ? -15.289 -3.527 -32.469 1 94.69 664 ARG B O 1
ATOM 13598 N N . SER B 1 665 ? -15.734 -1.737 -31.25 1 95 665 SER B N 1
ATOM 13599 C CA . SER B 1 665 ? -14.484 -1.058 -31.578 1 95 665 SER B CA 1
ATOM 13600 C C . SER B 1 665 ? -13.688 -0.713 -30.328 1 95 665 SER B C 1
ATOM 13602 O O . SER B 1 665 ? -14.219 -0.094 -29.406 1 95 665 SER B O 1
ATOM 13604 N N . ASP B 1 666 ? -12.453 -1.089 -30.359 1 94.38 666 ASP B N 1
ATOM 13605 C CA . ASP B 1 666 ? -11.578 -0.848 -29.219 1 94.38 666 ASP B CA 1
ATOM 13606 C C . ASP B 1 666 ? -10.391 0.023 -29.609 1 94.38 666 ASP B C 1
ATOM 13608 O O . ASP B 1 666 ? -9.789 -0.181 -30.672 1 94.38 666 ASP B O 1
ATOM 13612 N N . GLY B 1 667 ? -10.125 1.018 -28.734 1 93 667 GLY B N 1
ATOM 13613 C CA . GLY B 1 667 ? -8.938 1.844 -28.891 1 93 667 GLY B CA 1
ATOM 13614 C C . GLY B 1 667 ? -7.922 1.649 -27.781 1 93 667 GLY B C 1
ATOM 13615 O O . GLY B 1 667 ? -8.297 1.457 -26.625 1 93 667 GLY B O 1
ATOM 13616 N N . SER B 1 668 ? -6.555 1.662 -28.188 1 90.5 668 SER B N 1
ATOM 13617 C CA . SER B 1 668 ? -5.473 1.514 -27.219 1 90.5 668 SER B CA 1
ATOM 13618 C C . SER B 1 668 ? -4.367 2.535 -27.469 1 90.5 668 SER B C 1
ATOM 13620 O O . SER B 1 668 ? -4.062 2.865 -28.609 1 90.5 668 SER B O 1
ATOM 13622 N N . ASN B 1 669 ? -3.748 2.982 -26.359 1 87.75 669 ASN B N 1
ATOM 13623 C CA . ASN B 1 669 ? -2.627 3.906 -26.5 1 87.75 669 ASN B CA 1
ATOM 13624 C C . ASN B 1 669 ? -1.333 3.174 -26.844 1 87.75 669 ASN B C 1
ATOM 13626 O O . ASN B 1 669 ? -0.288 3.801 -27.031 1 87.75 669 ASN B O 1
ATOM 13630 N N . ASN B 1 670 ? -1.369 1.849 -26.922 1 83.19 670 ASN B N 1
ATOM 13631 C CA . ASN B 1 670 ? -0.191 1.077 -27.312 1 83.19 670 ASN B CA 1
ATOM 13632 C C . ASN B 1 670 ? 0.195 1.325 -28.766 1 83.19 670 ASN B C 1
ATOM 13634 O O . ASN B 1 670 ? 1.348 1.12 -29.156 1 83.19 670 ASN B O 1
ATOM 13638 N N . PHE B 1 671 ? -0.786 1.682 -29.422 1 82.44 671 PHE B N 1
ATOM 13639 C CA . PHE B 1 671 ? -0.554 1.841 -30.844 1 82.44 671 PHE B CA 1
ATOM 13640 C C . PHE B 1 671 ? -0.582 3.314 -31.234 1 82.44 671 PHE B C 1
ATOM 13642 O O . PHE B 1 671 ? -1.066 4.156 -30.484 1 82.44 671 PHE B O 1
ATOM 13649 N N . GLY B 1 672 ? 0.109 3.625 -32.312 1 74.12 672 GLY B N 1
ATOM 13650 C CA . GLY B 1 672 ? 0.192 4.996 -32.781 1 74.12 672 GLY B CA 1
ATOM 13651 C C . GLY B 1 672 ? -1.147 5.562 -33.219 1 74.12 672 GLY B C 1
ATOM 13652 O O . GLY B 1 672 ? -2.166 4.871 -33.156 1 74.12 672 GLY B O 1
ATOM 13653 N N . SER B 1 673 ? -1.215 6.742 -33.594 1 73.81 673 SER B N 1
ATOM 13654 C CA . SER B 1 673 ? -2.436 7.5 -33.875 1 73.81 673 SER B CA 1
ATOM 13655 C C . SER B 1 673 ? -3.189 6.926 -35.062 1 73.81 673 SER B C 1
ATOM 13657 O O . SER B 1 673 ? -4.414 7.043 -35.125 1 73.81 673 SER B O 1
ATOM 13659 N N . LYS B 1 674 ? -2.525 6.211 -35.906 1 79.56 674 LYS B N 1
ATOM 13660 C CA . LYS B 1 674 ? -3.199 5.77 -37.125 1 79.56 674 LYS B CA 1
ATOM 13661 C C . LYS B 1 674 ? -3.854 4.406 -36.938 1 79.56 674 LYS B C 1
ATOM 13663 O O . LYS B 1 674 ? -4.773 4.039 -37.656 1 79.56 674 LYS B O 1
ATOM 13668 N N . GLU B 1 675 ? -3.34 3.543 -36.156 1 87.31 675 GLU B N 1
ATOM 13669 C CA . GLU B 1 675 ? -3.832 2.188 -35.906 1 87.31 675 GLU B CA 1
ATOM 13670 C C . GLU B 1 675 ? -4.34 2.02 -34.5 1 87.31 675 GLU B C 1
ATOM 13672 O O . GLU B 1 675 ? -4.168 0.958 -33.875 1 87.31 675 GLU B O 1
ATOM 13677 N N . GLN B 1 676 ? -4.953 3.045 -34.031 1 88.19 676 GLN B N 1
ATOM 13678 C CA . GLN B 1 676 ? -5.305 3.057 -32.625 1 88.19 676 GLN B CA 1
ATOM 13679 C C . GLN B 1 676 ? -6.562 2.234 -32.375 1 88.19 676 GLN B C 1
ATOM 13681 O O . GLN B 1 676 ? -6.742 1.701 -31.266 1 88.19 676 GLN B O 1
ATOM 13686 N N . PHE B 1 677 ? -7.477 2.17 -33.312 1 91.88 677 PHE B N 1
ATOM 13687 C CA . PHE B 1 677 ? -8.742 1.499 -33.062 1 91.88 677 PHE B CA 1
ATOM 13688 C C . PHE B 1 677 ? -8.852 0.219 -33.906 1 91.88 677 PHE B C 1
ATOM 13690 O O . PHE B 1 677 ? -8.328 0.144 -35 1 91.88 677 PHE B O 1
ATOM 13697 N N . ASN B 1 678 ? -9.477 -0.804 -33.375 1 92.12 678 ASN B N 1
ATOM 13698 C CA . ASN B 1 678 ? -9.711 -2.105 -33.969 1 92.12 678 ASN B CA 1
ATOM 13699 C C . ASN B 1 678 ? -11.188 -2.48 -33.938 1 92.12 678 ASN B C 1
ATOM 13701 O O . ASN B 1 678 ? -11.82 -2.441 -32.906 1 92.12 678 ASN B O 1
ATOM 13705 N N . LEU B 1 679 ? -11.688 -2.861 -35.031 1 92.62 679 LEU B N 1
ATOM 13706 C CA . LEU B 1 679 ? -13.086 -3.27 -35.156 1 92.62 679 LEU B CA 1
ATOM 13707 C C . LEU B 1 679 ? -13.219 -4.789 -35.062 1 92.62 679 LEU B C 1
ATOM 13709 O O . LEU B 1 679 ? -12.555 -5.508 -35.812 1 92.62 679 LEU B O 1
ATOM 13713 N N . THR B 1 680 ? -14.008 -5.27 -34.25 1 93.38 680 THR B N 1
ATOM 13714 C CA . THR B 1 680 ? -14.312 -6.688 -34.094 1 93.38 680 THR B CA 1
ATOM 13715 C C . THR B 1 680 ? -15.812 -6.934 -34.25 1 93.38 680 THR B C 1
ATOM 13717 O O . THR B 1 680 ? -16.609 -6.008 -34.094 1 93.38 680 THR B O 1
ATOM 13720 N N . TRP B 1 681 ? -16.188 -8.164 -34.562 1 94.56 681 TRP B N 1
ATOM 13721 C CA . TRP B 1 681 ? -17.594 -8.508 -34.75 1 94.56 681 TRP B CA 1
ATOM 13722 C C . TRP B 1 681 ? -17.828 -10 -34.531 1 94.56 681 TRP B C 1
ATOM 13724 O O . TRP B 1 681 ? -16.875 -10.781 -34.562 1 94.56 681 TRP B O 1
ATOM 13734 N N . SER B 1 682 ? -19.016 -10.414 -34.281 1 94.94 682 SER B N 1
ATOM 13735 C CA . SER B 1 682 ? -19.406 -11.82 -34.188 1 94.94 682 SER B CA 1
ATOM 13736 C C . SER B 1 682 ? -20.891 -12 -34.562 1 94.94 682 SER B C 1
ATOM 13738 O O . SER B 1 682 ? -21.688 -11.07 -34.406 1 94.94 682 SER B O 1
ATOM 13740 N N . THR B 1 683 ? -21.219 -13.141 -35.062 1 95.19 683 THR B N 1
ATOM 13741 C CA . THR B 1 683 ? -22.594 -13.516 -35.344 1 95.19 683 THR B CA 1
ATOM 13742 C C . THR B 1 683 ? -22.797 -15.016 -35.188 1 95.19 683 THR B C 1
ATOM 13744 O O . THR B 1 683 ? -21.844 -15.797 -35.344 1 95.19 683 THR B O 1
ATOM 13747 N N . GLY B 1 684 ? -23.969 -15.422 -34.812 1 95.38 684 GLY B N 1
ATOM 13748 C CA . GLY B 1 684 ? -24.281 -16.828 -34.625 1 95.38 684 GLY B CA 1
ATOM 13749 C C . GLY B 1 684 ? -25.766 -17.141 -34.812 1 95.38 684 GLY B C 1
ATOM 13750 O O . GLY B 1 684 ? -26.609 -16.25 -34.688 1 95.38 684 GLY B O 1
ATOM 13751 N N . LEU B 1 685 ? -26.016 -18.359 -35.125 1 96.19 685 LEU B N 1
ATOM 13752 C CA . LEU B 1 685 ? -27.359 -18.891 -35.312 1 96.19 685 LEU B CA 1
ATOM 13753 C C . LEU B 1 685 ? -27.547 -20.172 -34.469 1 96.19 685 LEU B C 1
ATOM 13755 O O . LEU B 1 685 ? -26.641 -20.984 -34.375 1 96.19 685 LEU B O 1
ATOM 13759 N N . ALA B 1 686 ? -28.641 -20.234 -33.875 1 95.69 686 ALA B N 1
ATOM 13760 C CA . ALA B 1 686 ? -29.016 -21.453 -33.156 1 95.69 686 ALA B CA 1
ATOM 13761 C C . ALA B 1 686 ? -30.406 -21.906 -33.531 1 95.69 686 ALA B C 1
ATOM 13763 O O . ALA B 1 686 ? -31.312 -21.094 -33.75 1 95.69 686 ALA B O 1
ATOM 13764 N N . TRP B 1 687 ? -30.547 -23.234 -33.719 1 96.69 687 TRP B N 1
ATOM 13765 C CA . TRP B 1 687 ? -31.828 -23.875 -34.031 1 96.69 687 TRP B CA 1
ATOM 13766 C C . TRP B 1 687 ? -32.219 -24.891 -32.938 1 96.69 687 TRP B C 1
ATOM 13768 O O . TRP B 1 687 ? -31.547 -25.922 -32.812 1 96.69 687 TRP B O 1
ATOM 13778 N N . ASN B 1 688 ? -33.25 -24.5 -32.281 1 95 688 ASN B N 1
ATOM 13779 C CA . ASN B 1 688 ? -33.812 -25.453 -31.312 1 95 688 ASN B CA 1
ATOM 13780 C C . ASN B 1 688 ? -34.75 -26.438 -32 1 95 688 ASN B C 1
ATOM 13782 O O . ASN B 1 688 ? -35.969 -26.203 -32.062 1 95 688 ASN B O 1
ATOM 13786 N N . MET B 1 689 ? -34.281 -27.469 -32.281 1 94.88 689 MET B N 1
ATOM 13787 C CA . MET B 1 689 ? -35 -28.453 -33.094 1 94.88 689 MET B CA 1
ATOM 13788 C C . MET B 1 689 ? -36.156 -29.078 -32.281 1 94.88 689 MET B C 1
ATOM 13790 O O . MET B 1 689 ? -37.156 -29.469 -32.844 1 94.88 689 MET B O 1
ATOM 13794 N N . ASP B 1 690 ? -35.938 -29.203 -31.047 1 91.75 690 ASP B N 1
ATOM 13795 C CA . ASP B 1 690 ? -36.938 -29.859 -30.188 1 91.75 690 ASP B CA 1
ATOM 13796 C C . ASP B 1 690 ? -38.219 -29.047 -30.109 1 91.75 690 ASP B C 1
ATOM 13798 O O . ASP B 1 690 ? -39.25 -29.562 -29.672 1 91.75 690 ASP B O 1
ATOM 13802 N N . GLU B 1 691 ? -38.094 -27.797 -30.5 1 90.62 691 GLU B N 1
ATOM 13803 C CA . GLU B 1 691 ? -39.281 -26.953 -30.453 1 90.62 691 GLU B CA 1
ATOM 13804 C C . GLU B 1 691 ? -40.094 -27.094 -31.734 1 90.62 691 GLU B C 1
ATOM 13806 O O . GLU B 1 691 ? -41.219 -26.594 -31.812 1 90.62 691 GLU B O 1
ATOM 13811 N N . GLU B 1 692 ? -39.656 -27.844 -32.719 1 93.44 692 GLU B N 1
ATOM 13812 C CA . GLU B 1 692 ? -40.406 -28.078 -33.938 1 93.44 692 GLU B CA 1
ATOM 13813 C C . GLU B 1 692 ? -41.5 -29.125 -33.75 1 93.44 692 GLU B C 1
ATOM 13815 O O . GLU B 1 692 ? -41.344 -30.031 -32.938 1 93.44 692 GLU B O 1
ATOM 13820 N N . ALA B 1 693 ? -42.469 -29.125 -34.719 1 90.31 693 ALA B N 1
ATOM 13821 C CA . ALA B 1 693 ? -43.625 -30.031 -34.594 1 90.31 693 ALA B CA 1
ATOM 13822 C C . ALA B 1 693 ? -43.219 -31.469 -34.938 1 90.31 693 ALA B C 1
ATOM 13824 O O . ALA B 1 693 ? -43.688 -32.406 -34.344 1 90.31 693 ALA B O 1
ATOM 13825 N N . PHE B 1 694 ? -42.344 -31.625 -35.781 1 91.56 694 PHE B N 1
ATOM 13826 C CA . PHE B 1 694 ? -41.969 -32.969 -36.219 1 91.56 694 PHE B CA 1
ATOM 13827 C C . PHE B 1 694 ? -41.188 -33.688 -35.125 1 91.56 694 PHE B C 1
ATOM 13829 O O . PHE B 1 694 ? -41.094 -34.906 -35.094 1 91.56 694 PHE B O 1
ATOM 13836 N N . PHE B 1 695 ? -40.594 -32.938 -34.188 1 91.56 695 PHE B N 1
ATOM 13837 C CA . PHE B 1 695 ? -39.719 -33.5 -33.156 1 91.56 695 PHE B CA 1
ATOM 13838 C C . PHE B 1 695 ? -40.562 -34.062 -32 1 91.56 695 PHE B C 1
ATOM 13840 O O . PHE B 1 695 ? -40.031 -34.812 -31.172 1 91.56 695 PHE B O 1
ATOM 13847 N N . ASN B 1 696 ? -41.812 -33.844 -32 1 87.88 696 ASN B N 1
ATOM 13848 C CA . ASN B 1 696 ? -42.688 -34.281 -30.922 1 87.88 696 ASN B CA 1
ATOM 13849 C C . ASN B 1 696 ? -42.75 -35.812 -30.828 1 87.88 696 ASN B C 1
ATOM 13851 O O . ASN B 1 696 ? -42.875 -36.344 -29.734 1 87.88 696 ASN B O 1
ATOM 13855 N N . ALA B 1 697 ? -42.531 -36.469 -31.875 1 88.69 697 ALA B N 1
ATOM 13856 C CA . ALA B 1 697 ? -42.562 -37.938 -31.906 1 88.69 697 ALA B CA 1
ATOM 13857 C C . ALA B 1 697 ? -41.375 -38.531 -31.188 1 88.69 697 ALA B C 1
ATOM 13859 O O . ALA B 1 697 ? -41.469 -39.625 -30.625 1 88.69 697 ALA B O 1
ATOM 13860 N N . ILE B 1 698 ? -40.281 -37.844 -31.141 1 91.56 698 ILE B N 1
ATOM 13861 C CA . ILE B 1 698 ? -39.031 -38.406 -30.594 1 91.56 698 ILE B CA 1
ATOM 13862 C C . ILE B 1 698 ? -38.719 -37.75 -29.266 1 91.56 698 ILE B C 1
ATOM 13864 O O . ILE B 1 698 ? -37.781 -38.125 -28.578 1 91.56 698 ILE B O 1
ATOM 13868 N N . LYS B 1 699 ? -39.438 -36.875 -28.734 1 87.44 699 LYS B N 1
ATOM 13869 C CA . LYS B 1 699 ? -39.188 -36.062 -27.547 1 87.44 699 LYS B CA 1
ATOM 13870 C C . LYS B 1 699 ? -39.062 -36.906 -26.297 1 87.44 699 LYS B C 1
ATOM 13872 O O . LYS B 1 699 ? -38.375 -36.562 -25.344 1 87.44 699 LYS B O 1
ATOM 13877 N N . PRO B 1 700 ? -39.812 -38.062 -26.266 1 86.62 700 PRO B N 1
ATOM 13878 C CA . PRO B 1 700 ? -39.625 -38.875 -25.047 1 86.62 700 PRO B CA 1
ATOM 13879 C C . PRO B 1 700 ? -38.25 -39.469 -24.922 1 86.62 700 PRO B C 1
ATOM 13881 O O . PRO B 1 700 ? -37.781 -39.75 -23.812 1 86.62 700 PRO B O 1
ATOM 13884 N N . VAL B 1 701 ? -37.5 -39.625 -26 1 90.69 701 VAL B N 1
ATOM 13885 C CA . VAL B 1 701 ? -36.156 -40.188 -25.984 1 90.69 701 VAL B CA 1
ATOM 13886 C C . VAL B 1 701 ? -35.156 -39.031 -26 1 90.69 701 VAL B C 1
ATOM 13888 O O . VAL B 1 701 ? -34.188 -39.031 -25.203 1 90.69 701 VAL B O 1
ATOM 13891 N N . ILE B 1 702 ? -35.406 -38.125 -26.969 1 93.81 702 ILE B N 1
ATOM 13892 C CA . ILE B 1 702 ? -34.562 -36.906 -27.078 1 93.81 702 ILE B CA 1
ATOM 13893 C C . ILE B 1 702 ? -35.375 -35.688 -26.672 1 93.81 702 ILE B C 1
ATOM 13895 O O . ILE B 1 702 ? -36.219 -35.219 -27.438 1 93.81 702 ILE B O 1
ATOM 13899 N N . ASN B 1 703 ? -35.125 -35.156 -25.547 1 87.88 703 ASN B N 1
ATOM 13900 C CA . ASN B 1 703 ? -35.969 -34.094 -25.031 1 87.88 703 ASN B CA 1
ATOM 13901 C C . ASN B 1 703 ? -35.406 -32.719 -25.406 1 87.88 703 ASN B C 1
ATOM 13903 O O . ASN B 1 703 ? -36.094 -31.719 -25.375 1 87.88 703 ASN B O 1
ATOM 13907 N N . ARG B 1 704 ? -34.125 -32.625 -25.641 1 90.12 704 ARG B N 1
ATOM 13908 C CA . ARG B 1 704 ? -33.5 -31.359 -26.031 1 90.12 704 ARG B CA 1
ATOM 13909 C C . ARG B 1 704 ? -32.5 -31.562 -27.172 1 90.12 704 ARG B C 1
ATOM 13911 O O . ARG B 1 704 ? -31.75 -32.531 -27.188 1 90.12 704 ARG B O 1
ATOM 13918 N N . ALA B 1 705 ? -32.531 -30.766 -28.125 1 93.75 705 ALA B N 1
ATOM 13919 C CA . ALA B 1 705 ? -31.594 -30.766 -29.25 1 93.75 705 ALA B CA 1
ATOM 13920 C C . ALA B 1 705 ? -31.422 -29.375 -29.828 1 93.75 705 ALA B C 1
ATOM 13922 O O . ALA B 1 705 ? -32.375 -28.766 -30.312 1 93.75 705 ALA B O 1
ATOM 13923 N N . THR B 1 706 ? -30.344 -28.875 -29.719 1 94.31 706 THR B N 1
ATOM 13924 C CA . THR B 1 706 ? -30.031 -27.547 -30.234 1 94.31 706 THR B CA 1
ATOM 13925 C C . THR B 1 706 ? -28.766 -27.594 -31.078 1 94.31 706 THR B C 1
ATOM 13927 O O . THR B 1 706 ? -27.734 -28.109 -30.641 1 94.31 706 THR B O 1
ATOM 13930 N N . ILE B 1 707 ? -28.797 -27.062 -32.281 1 96.06 707 ILE B N 1
ATOM 13931 C CA . ILE B 1 707 ? -27.625 -26.906 -33.125 1 96.06 707 ILE B CA 1
ATOM 13932 C C . ILE B 1 707 ? -27.234 -25.422 -33.156 1 96.06 707 ILE B C 1
ATOM 13934 O O . ILE B 1 707 ? -28.094 -24.547 -33.312 1 96.06 707 ILE B O 1
ATOM 13938 N N . ARG B 1 708 ? -26 -25.203 -33 1 95.94 708 ARG B N 1
ATOM 13939 C CA . ARG B 1 708 ? -25.5 -23.828 -33.031 1 95.94 708 ARG B CA 1
ATOM 13940 C C . ARG B 1 708 ? -24.344 -23.703 -34.031 1 95.94 708 ARG B C 1
ATOM 13942 O O . ARG B 1 708 ? -23.531 -24.609 -34.188 1 95.94 708 ARG B O 1
ATOM 13949 N N . ILE B 1 709 ? -24.328 -22.594 -34.75 1 96.06 709 ILE B N 1
ATOM 13950 C CA . ILE B 1 709 ? -23.234 -22.219 -35.656 1 96.06 709 ILE B CA 1
ATOM 13951 C C . ILE B 1 709 ? -22.875 -20.75 -35.406 1 96.06 709 ILE B C 1
ATOM 13953 O O . ILE B 1 709 ? -23.75 -19.891 -35.312 1 96.06 709 ILE B O 1
ATOM 13957 N N . SER B 1 710 ? -21.609 -20.547 -35.219 1 95.25 710 SER B N 1
ATOM 13958 C CA . SER B 1 710 ? -21.203 -19.172 -34.938 1 95.25 710 SER B CA 1
ATOM 13959 C C . SER B 1 710 ? -19.875 -18.844 -35.594 1 95.25 710 SER B C 1
ATOM 13961 O O . SER B 1 710 ? -19.078 -19.75 -35.906 1 95.25 710 SER B O 1
ATOM 13963 N N . THR B 1 711 ? -19.594 -17.516 -35.844 1 94.94 711 THR B N 1
ATOM 13964 C CA . THR B 1 711 ? -18.344 -16.984 -36.375 1 94.94 711 THR B CA 1
ATOM 13965 C C . THR B 1 711 ? -18.125 -15.555 -35.906 1 94.94 711 THR B C 1
ATOM 13967 O O . THR B 1 711 ? -19.047 -14.883 -35.469 1 94.94 711 THR B O 1
ATOM 13970 N N . GLY B 1 712 ? -16.922 -15.18 -35.938 1 94.56 712 GLY B N 1
ATOM 13971 C CA . GLY B 1 712 ? -16.609 -13.82 -35.531 1 94.56 712 GLY B CA 1
ATOM 13972 C C . GLY B 1 712 ? -15.125 -13.508 -35.562 1 94.56 712 GLY B C 1
ATOM 13973 O O . GLY B 1 712 ? -14.312 -14.383 -35.875 1 94.56 712 GLY B O 1
ATOM 13974 N N . LEU B 1 713 ? -14.859 -12.188 -35.281 1 93.94 713 LEU B N 1
ATOM 13975 C CA . LEU B 1 713 ? -13.5 -11.656 -35.281 1 93.94 713 LEU B CA 1
ATOM 13976 C C . LEU B 1 713 ? -13.156 -11.047 -33.938 1 93.94 713 LEU B C 1
ATOM 13978 O O . LEU B 1 713 ? -13.875 -10.188 -33.438 1 93.94 713 LEU B O 1
ATOM 13982 N N . THR B 1 714 ? -12.109 -11.57 -33.344 1 91.25 714 THR B N 1
ATOM 13983 C CA . THR B 1 714 ? -11.586 -10.992 -32.125 1 91.25 714 THR B CA 1
ATOM 13984 C C . THR B 1 714 ? -10.156 -10.484 -32.312 1 91.25 714 THR B C 1
ATOM 13986 O O . THR B 1 714 ? -9.562 -10.711 -33.375 1 91.25 714 THR B O 1
ATOM 13989 N N . GLY B 1 715 ? -9.727 -9.719 -31.328 1 89.12 715 GLY B N 1
ATOM 13990 C CA . GLY B 1 715 ? -8.383 -9.172 -31.438 1 89.12 715 GLY B CA 1
ATOM 13991 C C . GLY B 1 715 ? -7.578 -9.289 -30.172 1 89.12 715 GLY B C 1
ATOM 13992 O O . GLY B 1 715 ? -8.07 -9.797 -29.156 1 89.12 715 GLY B O 1
ATOM 13993 N N . GLY B 1 716 ? -6.285 -8.875 -30.312 1 87.44 716 GLY B N 1
ATOM 13994 C CA . GLY B 1 716 ? -5.359 -8.859 -29.188 1 87.44 716 GLY B CA 1
ATOM 13995 C C . GLY B 1 716 ? -4.266 -7.816 -29.328 1 87.44 716 GLY B C 1
ATOM 13996 O O . GLY B 1 716 ? -3.889 -7.453 -30.438 1 87.44 716 GLY B O 1
ATOM 13997 N N . VAL B 1 717 ? -3.918 -7.355 -28.188 1 83.38 717 VAL B N 1
ATOM 13998 C CA . VAL B 1 717 ? -2.797 -6.418 -28.156 1 83.38 717 VAL B CA 1
ATOM 13999 C C . VAL B 1 717 ? -1.521 -7.156 -27.75 1 83.38 717 VAL B C 1
ATOM 14001 O O . VAL B 1 717 ? -1.467 -7.801 -26.703 1 83.38 717 VAL B O 1
ATOM 14004 N N . ASN B 1 718 ? -0.618 -7.109 -28.547 1 81.69 718 ASN B N 1
ATOM 14005 C CA . ASN B 1 718 ? 0.711 -7.594 -28.188 1 81.69 718 ASN B CA 1
ATOM 14006 C C . ASN B 1 718 ? 1.533 -6.504 -27.5 1 81.69 718 ASN B C 1
ATOM 14008 O O . ASN B 1 718 ? 2.066 -5.613 -28.156 1 81.69 718 ASN B O 1
ATOM 14012 N N . LYS B 1 719 ? 1.722 -6.594 -26.297 1 74.62 719 LYS B N 1
ATOM 14013 C CA . LYS B 1 719 ? 2.348 -5.531 -25.5 1 74.62 719 LYS B CA 1
ATOM 14014 C C . LYS B 1 719 ? 3.869 -5.629 -25.562 1 74.62 719 LYS B C 1
ATOM 14016 O O . LYS B 1 719 ? 4.57 -4.828 -24.938 1 74.62 719 LYS B O 1
ATOM 14021 N N . SER B 1 720 ? 4.34 -6.539 -26.281 1 75.12 720 SER B N 1
ATOM 14022 C CA . SER B 1 720 ? 5.785 -6.699 -26.375 1 75.12 720 SER B CA 1
ATOM 14023 C C . SER B 1 720 ? 6.375 -5.852 -27.484 1 75.12 720 SER B C 1
ATOM 14025 O O . SER B 1 720 ? 7.598 -5.715 -27.594 1 75.12 720 SER B O 1
ATOM 14027 N N . VAL B 1 721 ? 5.578 -5.309 -28.312 1 79.75 721 VAL B N 1
ATOM 14028 C CA . VAL B 1 721 ? 6.07 -4.531 -29.438 1 79.75 721 VAL B CA 1
ATOM 14029 C C . VAL B 1 721 ? 5.414 -3.156 -29.453 1 79.75 721 VAL B C 1
ATOM 14031 O O . VAL B 1 721 ? 4.277 -3 -29 1 79.75 721 VAL B O 1
ATOM 14034 N N . TYR B 1 722 ? 6.199 -2.205 -30.047 1 84.12 722 TYR B N 1
ATOM 14035 C CA . TYR B 1 722 ? 5.727 -0.828 -30.141 1 84.12 722 TYR B CA 1
ATOM 14036 C C . TYR B 1 722 ? 5.992 -0.262 -31.531 1 84.12 722 TYR B C 1
ATOM 14038 O O . TYR B 1 722 ? 7.043 -0.521 -32.125 1 84.12 722 TYR B O 1
ATOM 14046 N N . PRO B 1 723 ? 5.031 0.512 -31.969 1 87.44 723 PRO B N 1
ATOM 14047 C CA . PRO B 1 723 ? 5.23 1.101 -33.312 1 87.44 723 PRO B CA 1
ATOM 14048 C C . PRO B 1 723 ? 6.273 2.217 -33.281 1 87.44 723 PRO B C 1
ATOM 14050 O O . PRO B 1 723 ? 6.859 2.521 -34.344 1 87.44 723 PRO B O 1
ATOM 14053 N N . GLN B 1 724 ? 6.5 2.758 -32.156 1 86.25 724 GLN B N 1
ATOM 14054 C CA . GLN B 1 724 ? 7.418 3.887 -32.062 1 86.25 724 GLN B CA 1
ATOM 14055 C C . GLN B 1 724 ? 8.859 3.41 -31.906 1 86.25 724 GLN B C 1
ATOM 14057 O O . GLN B 1 724 ? 9.102 2.232 -31.641 1 86.25 724 GLN B O 1
ATOM 14062 N N . ILE B 1 725 ? 9.695 4.426 -32.094 1 85.12 725 ILE B N 1
ATOM 14063 C CA . ILE B 1 725 ? 11.094 4.172 -31.781 1 85.12 725 ILE B CA 1
ATOM 14064 C C . ILE B 1 725 ? 11.258 4.074 -30.266 1 85.12 725 ILE B C 1
ATOM 14066 O O . ILE B 1 725 ? 10.758 4.926 -29.516 1 85.12 725 ILE B O 1
ATOM 14070 N N . MET B 1 726 ? 11.758 2.947 -29.922 1 85 726 MET B N 1
ATOM 14071 C CA . MET B 1 726 ? 12.047 2.76 -28.5 1 85 726 MET B CA 1
ATOM 14072 C C . MET B 1 726 ? 13.531 2.936 -28.234 1 85 726 MET B C 1
ATOM 14074 O O . MET B 1 726 ? 14.375 2.436 -28.984 1 85 726 MET B O 1
ATOM 14078 N N . MET B 1 727 ? 13.805 3.779 -27.203 1 85.5 727 MET B N 1
ATOM 14079 C CA . MET B 1 727 ? 15.18 3.953 -26.75 1 85.5 727 MET B CA 1
ATOM 14080 C C . MET B 1 727 ? 15.484 3.055 -25.562 1 85.5 727 MET B C 1
ATOM 14082 O O . MET B 1 727 ? 14.742 3.057 -24.578 1 85.5 727 MET B O 1
ATOM 14086 N N . ASP B 1 728 ? 16.531 2.203 -25.734 1 83.38 728 ASP B N 1
ATOM 14087 C CA . ASP B 1 728 ? 17.031 1.392 -24.625 1 83.38 728 ASP B CA 1
ATOM 14088 C C . ASP B 1 728 ? 18.297 2.002 -24.031 1 83.38 728 ASP B C 1
ATOM 14090 O O . ASP B 1 728 ? 19.266 2.238 -24.734 1 83.38 728 ASP B O 1
ATOM 14094 N N . TYR B 1 729 ? 18.188 2.271 -22.766 1 81.75 729 TYR B N 1
ATOM 14095 C CA . TYR B 1 729 ? 19.344 2.887 -22.109 1 81.75 729 TYR B CA 1
ATOM 14096 C C . TYR B 1 729 ? 20.172 1.844 -21.375 1 81.75 729 TYR B C 1
ATOM 14098 O O . TYR B 1 729 ? 19.656 1.108 -20.531 1 81.75 729 TYR B O 1
ATOM 14106 N N . GLY B 1 730 ? 21.422 1.743 -21.844 1 74.25 730 GLY B N 1
ATOM 14107 C CA . GLY B 1 730 ? 22.328 0.792 -21.234 1 74.25 730 GLY B CA 1
ATOM 14108 C C . GLY B 1 730 ? 23.016 1.328 -19.984 1 74.25 730 GLY B C 1
ATOM 14109 O O . GLY B 1 730 ? 22.641 2.393 -19.484 1 74.25 730 GLY B O 1
ATOM 14110 N N . ASN B 1 731 ? 23.953 0.525 -19.438 1 70.31 731 ASN B N 1
ATOM 14111 C CA . ASN B 1 731 ? 24.656 0.88 -18.203 1 70.31 731 ASN B CA 1
ATOM 14112 C C . ASN B 1 731 ? 25.922 1.66 -18.5 1 70.31 731 ASN B C 1
ATOM 14114 O O . ASN B 1 731 ? 26.766 1.836 -17.609 1 70.31 731 ASN B O 1
ATOM 14118 N N . TYR B 1 732 ? 26.047 2.174 -19.812 1 72.62 732 TYR B N 1
ATOM 14119 C CA . TYR B 1 732 ? 27.234 2.949 -20.172 1 72.62 732 TYR B CA 1
ATOM 14120 C C . TYR B 1 732 ? 26.922 4.438 -20.219 1 72.62 732 TYR B C 1
ATOM 14122 O O . TYR B 1 732 ? 25.766 4.828 -20.422 1 72.62 732 TYR B O 1
ATOM 14130 N N . TYR B 1 733 ? 27.969 5.184 -19.859 1 77.25 733 TYR B N 1
ATOM 14131 C CA . TYR B 1 733 ? 27.766 6.625 -19.828 1 77.25 733 TYR B CA 1
ATOM 14132 C C . TYR B 1 733 ? 28.781 7.344 -20.719 1 77.25 733 TYR B C 1
ATOM 14134 O O . TYR B 1 733 ? 29.828 6.793 -21.031 1 77.25 733 TYR B O 1
ATOM 14142 N N . ARG B 1 734 ? 28.25 8.367 -21.188 1 77.88 734 ARG B N 1
ATOM 14143 C CA . ARG B 1 734 ? 29.125 9.305 -21.875 1 77.88 734 ARG B CA 1
ATOM 14144 C C . ARG B 1 734 ? 29.125 10.664 -21.188 1 77.88 734 ARG B C 1
ATOM 14146 O O . ARG B 1 734 ? 28.078 11.148 -20.766 1 77.88 734 ARG B O 1
ATOM 14153 N N . THR B 1 735 ? 30.359 11.148 -20.984 1 74.88 735 THR B N 1
ATOM 14154 C CA . THR B 1 735 ? 30.484 12.461 -20.359 1 74.88 735 THR B CA 1
ATOM 14155 C C . THR B 1 735 ? 30.688 13.547 -21.406 1 74.88 735 THR B C 1
ATOM 14157 O O . THR B 1 735 ? 31.578 13.445 -22.266 1 74.88 735 THR B O 1
ATOM 14160 N N . VAL B 1 736 ? 29.75 14.422 -21.469 1 77.56 736 VAL B N 1
ATOM 14161 C CA . VAL B 1 736 ? 29.891 15.602 -22.312 1 77.56 736 VAL B CA 1
ATOM 14162 C C . VAL B 1 736 ? 30.016 16.844 -21.453 1 77.56 736 VAL B C 1
ATOM 14164 O O . VAL B 1 736 ? 29.031 17.281 -20.844 1 77.56 736 VAL B O 1
ATOM 14167 N N . GLY B 1 737 ? 31.141 17.375 -21.453 1 69.38 737 GLY B N 1
ATOM 14168 C CA . GLY B 1 737 ? 31.359 18.469 -20.516 1 69.38 737 GLY B CA 1
ATOM 14169 C C . GLY B 1 737 ? 31.188 18.047 -19.078 1 69.38 737 GLY B C 1
ATOM 14170 O O . GLY B 1 737 ? 31.828 17.094 -18.609 1 69.38 737 GLY B O 1
ATOM 14171 N N . ASP B 1 738 ? 30.188 18.688 -18.438 1 68.12 738 ASP B N 1
ATOM 14172 C CA . ASP B 1 738 ? 29.938 18.391 -17.031 1 68.12 738 ASP B CA 1
ATOM 14173 C C . ASP B 1 738 ? 28.734 17.469 -16.859 1 68.12 738 ASP B C 1
ATOM 14175 O O . ASP B 1 738 ? 28.391 17.094 -15.734 1 68.12 738 ASP B O 1
ATOM 14179 N N . ASP B 1 739 ? 28.281 17.141 -18.016 1 72.69 739 ASP B N 1
ATOM 14180 C CA . ASP B 1 739 ? 27.062 16.328 -17.938 1 72.69 739 ASP B CA 1
ATOM 14181 C C . ASP B 1 739 ? 27.344 14.875 -18.297 1 72.69 739 ASP B C 1
ATOM 14183 O O . ASP B 1 739 ? 28.188 14.586 -19.141 1 72.69 739 ASP B O 1
ATOM 14187 N N . ASN B 1 740 ? 26.75 14.055 -17.531 1 74.56 740 ASN B N 1
ATOM 14188 C CA . ASN B 1 740 ? 26.812 12.625 -17.828 1 74.56 740 ASN B CA 1
ATOM 14189 C C . ASN B 1 740 ? 25.484 12.094 -18.359 1 74.56 740 ASN B C 1
ATOM 14191 O O . ASN B 1 740 ? 24.438 12.352 -17.766 1 74.56 740 ASN B O 1
ATOM 14195 N N . TYR B 1 741 ? 25.641 11.523 -19.484 1 77.44 741 TYR B N 1
ATOM 14196 C CA . TYR B 1 741 ? 24.438 10.961 -20.109 1 77.44 741 TYR B CA 1
ATOM 14197 C C . TYR B 1 741 ? 24.562 9.445 -20.234 1 77.44 741 TYR B C 1
ATOM 14199 O O . TYR B 1 741 ? 25.656 8.922 -20.5 1 77.44 741 TYR B O 1
ATOM 14207 N N . ARG B 1 742 ? 23.469 8.789 -20 1 80.94 742 ARG B N 1
ATOM 14208 C CA . ARG B 1 742 ? 23.453 7.363 -20.328 1 80.94 742 ARG B CA 1
ATOM 14209 C C . ARG B 1 742 ? 23.359 7.141 -21.828 1 80.94 742 ARG B C 1
ATOM 14211 O O . ARG B 1 742 ? 22.641 7.859 -22.531 1 80.94 742 ARG B O 1
ATOM 14218 N N . VAL B 1 743 ? 24.094 6.203 -22.266 1 84.81 743 VAL B N 1
ATOM 14219 C CA . VAL B 1 743 ? 24.078 5.902 -23.703 1 84.81 743 VAL B CA 1
ATOM 14220 C C . VAL B 1 743 ? 22.797 5.141 -24.047 1 84.81 743 VAL B C 1
ATOM 14222 O O . VAL B 1 743 ? 22.469 4.152 -23.391 1 84.81 743 VAL B O 1
ATOM 14225 N N . GLY B 1 744 ? 22.062 5.75 -24.906 1 85.31 744 GLY B N 1
ATOM 14226 C CA . GLY B 1 744 ? 20.875 5.098 -25.422 1 85.31 744 GLY B CA 1
ATOM 14227 C C . GLY B 1 744 ? 21.078 4.492 -26.797 1 85.31 744 GLY B C 1
ATOM 14228 O O . GLY B 1 744 ? 21.844 5.016 -27.609 1 85.31 744 GLY B O 1
ATOM 14229 N N . THR B 1 745 ? 20.547 3.303 -26.969 1 85.56 745 THR B N 1
ATOM 14230 C CA . THR B 1 745 ? 20.516 2.674 -28.281 1 85.56 745 THR B CA 1
ATOM 14231 C C . THR B 1 745 ? 19.078 2.508 -28.781 1 85.56 745 THR B C 1
ATOM 14233 O O . THR B 1 745 ? 18.156 2.361 -27.984 1 85.56 745 THR B O 1
ATOM 14236 N N . ILE B 1 746 ? 18.984 2.641 -30.031 1 86.44 746 ILE B N 1
ATOM 14237 C CA . ILE B 1 746 ? 17.672 2.389 -30.625 1 86.44 746 ILE B CA 1
ATOM 14238 C C . ILE B 1 746 ? 17.375 0.89 -30.625 1 86.44 746 ILE B C 1
ATOM 14240 O O . ILE B 1 746 ? 18.109 0.108 -31.234 1 86.44 746 ILE B O 1
ATOM 14244 N N . LYS B 1 747 ? 16.406 0.513 -29.906 1 79.5 747 LYS B N 1
ATOM 14245 C CA . LYS B 1 747 ? 16.094 -0.892 -29.656 1 79.5 747 LYS B CA 1
ATOM 14246 C C . LYS B 1 747 ? 15.469 -1.552 -30.875 1 79.5 747 LYS B C 1
ATOM 14248 O O . LYS B 1 747 ? 15.758 -2.711 -31.172 1 79.5 747 LYS B O 1
ATOM 14253 N N . ASN B 1 748 ? 14.531 -0.798 -31.516 1 81.94 748 ASN B N 1
ATOM 14254 C CA . ASN B 1 748 ? 13.773 -1.437 -32.594 1 81.94 748 ASN B CA 1
ATOM 14255 C C . ASN B 1 748 ? 13.523 -0.476 -33.75 1 81.94 748 ASN B C 1
ATOM 14257 O O . ASN B 1 748 ? 13.516 0.742 -33.562 1 81.94 748 ASN B O 1
ATOM 14261 N N . ALA B 1 749 ? 13.352 -1.062 -34.906 1 87.12 749 ALA B N 1
ATOM 14262 C CA . ALA B 1 749 ? 12.922 -0.272 -36.062 1 87.12 749 ALA B CA 1
ATOM 14263 C C . ALA B 1 749 ? 11.453 0.135 -35.938 1 87.12 749 ALA B C 1
ATOM 14265 O O . ALA B 1 749 ? 10.602 -0.69 -35.594 1 87.12 749 ALA B O 1
ATOM 14266 N N . PRO B 1 750 ? 11.18 1.406 -36.062 1 87.25 750 PRO B N 1
ATOM 14267 C CA . PRO B 1 750 ? 9.781 1.833 -36 1 87.25 750 PRO B CA 1
ATOM 14268 C C . PRO B 1 750 ? 8.93 1.271 -37.125 1 87.25 750 PRO B C 1
ATOM 14270 O O . PRO B 1 750 ? 9.43 1.084 -38.25 1 87.25 750 PRO B O 1
ATOM 14273 N N . ASN B 1 751 ? 7.777 0.856 -36.875 1 88.69 751 ASN B N 1
ATOM 14274 C CA . ASN B 1 751 ? 6.766 0.428 -37.844 1 88.69 751 ASN B CA 1
ATOM 14275 C C . ASN B 1 751 ? 5.41 1.064 -37.562 1 88.69 751 ASN B C 1
ATOM 14277 O O . ASN B 1 751 ? 4.633 0.54 -36.75 1 88.69 751 ASN B O 1
ATOM 14281 N N . PRO B 1 752 ? 5.094 2.117 -38.188 1 87.88 752 PRO B N 1
ATOM 14282 C CA . PRO B 1 752 ? 3.842 2.82 -37.906 1 87.88 752 PRO B CA 1
ATOM 14283 C C . PRO B 1 752 ? 2.609 2.008 -38.281 1 87.88 752 PRO B C 1
ATOM 14285 O O . PRO B 1 752 ? 1.487 2.363 -37.906 1 87.88 752 PRO B O 1
ATOM 14288 N N . LYS B 1 753 ? 2.848 0.89 -39 1 88.12 753 LYS B N 1
ATOM 14289 C CA . LYS B 1 753 ? 1.712 0.091 -39.438 1 88.12 753 LYS B CA 1
ATOM 14290 C C . LYS B 1 753 ? 1.447 -1.072 -38.5 1 88.12 753 LYS B C 1
ATOM 14292 O O . LYS B 1 753 ? 0.53 -1.865 -38.719 1 88.12 753 LYS B O 1
ATOM 14297 N N . LEU B 1 754 ? 2.26 -1.151 -37.531 1 88.44 754 LEU B N 1
ATOM 14298 C CA . LEU B 1 754 ? 2.012 -2.18 -36.531 1 88.44 754 LEU B CA 1
ATOM 14299 C C . LEU B 1 754 ? 0.628 -2.012 -35.938 1 88.44 754 LEU B C 1
ATOM 14301 O O . LEU B 1 754 ? 0.248 -0.905 -35.531 1 88.44 754 LEU B O 1
ATOM 14305 N N . ARG B 1 755 ? -0.074 -3.066 -35.938 1 89.75 755 ARG B N 1
ATOM 14306 C CA . ARG B 1 755 ? -1.457 -2.992 -35.469 1 89.75 755 ARG B CA 1
ATOM 14307 C C . ARG B 1 755 ? -1.823 -4.211 -34.625 1 89.75 755 ARG B C 1
ATOM 14309 O O . ARG B 1 755 ? -0.946 -4.969 -34.219 1 89.75 755 ARG B O 1
ATOM 14316 N N . TRP B 1 756 ? -3.123 -4.422 -34.438 1 91.19 756 TRP B N 1
ATOM 14317 C CA . TRP B 1 756 ? -3.678 -5.477 -33.594 1 91.19 756 TRP B CA 1
ATOM 14318 C C . TRP B 1 756 ? -3.525 -6.84 -34.25 1 91.19 756 TRP B C 1
ATOM 14320 O O . TRP B 1 756 ? -3.463 -6.934 -35.5 1 91.19 756 TRP B O 1
ATOM 14330 N N . GLU B 1 757 ? -3.408 -7.871 -33.406 1 92.75 757 GLU B N 1
ATOM 14331 C CA . GLU B 1 757 ? -3.574 -9.234 -33.906 1 92.75 757 GLU B CA 1
ATOM 14332 C C . GLU B 1 757 ? -5.051 -9.602 -34.031 1 92.75 757 GLU B C 1
ATOM 14334 O O . GLU B 1 757 ? -5.891 -9.086 -33.281 1 92.75 757 GLU B O 1
ATOM 14339 N N . HIS B 1 758 ? -5.332 -10.477 -34.969 1 93.69 758 HIS B N 1
ATOM 14340 C CA . HIS B 1 758 ? -6.727 -10.844 -35.219 1 93.69 758 HIS B CA 1
ATOM 14341 C C . HIS B 1 758 ? -6.91 -12.352 -35.188 1 93.69 758 HIS B C 1
ATOM 14343 O O . HIS B 1 758 ? -5.996 -13.102 -35.562 1 93.69 758 HIS B O 1
ATOM 14349 N N . THR B 1 759 ? -8.031 -12.812 -34.719 1 93.44 759 THR B N 1
ATOM 14350 C CA . THR B 1 759 ? -8.414 -14.219 -34.75 1 93.44 759 THR B CA 1
ATOM 14351 C C . THR B 1 759 ? -9.836 -14.383 -35.281 1 93.44 759 THR B C 1
ATOM 14353 O O . THR B 1 759 ? -10.781 -13.844 -34.719 1 93.44 759 THR B O 1
ATOM 14356 N N . HIS B 1 760 ? -9.969 -15.07 -36.375 1 94.94 760 HIS B N 1
ATOM 14357 C CA . HIS B 1 760 ? -11.266 -15.414 -36.938 1 94.94 760 HIS B CA 1
ATOM 14358 C C . HIS B 1 760 ? -11.719 -16.797 -36.469 1 94.94 760 HIS B C 1
ATOM 14360 O O . HIS B 1 760 ? -11.062 -17.797 -36.75 1 94.94 760 HIS B O 1
ATOM 14366 N N . ASP B 1 761 ? -12.812 -16.859 -35.844 1 94.44 761 ASP B N 1
ATOM 14367 C CA . ASP B 1 761 ? -13.305 -18.078 -35.219 1 94.44 761 ASP B CA 1
ATOM 14368 C C . ASP B 1 761 ? -14.516 -18.625 -35.969 1 94.44 761 ASP B C 1
ATOM 14370 O O . ASP B 1 761 ? -15.391 -17.859 -36.406 1 94.44 761 ASP B O 1
ATOM 14374 N N . LEU B 1 762 ? -14.539 -19.922 -36.188 1 95.94 762 LEU B N 1
ATOM 14375 C CA . LEU B 1 762 ? -15.688 -20.672 -36.688 1 95.94 762 LEU B CA 1
ATOM 14376 C C . LEU B 1 762 ? -16.016 -21.828 -35.75 1 95.94 762 LEU B C 1
ATOM 14378 O O . LEU B 1 762 ? -15.125 -22.609 -35.375 1 95.94 762 LEU B O 1
ATOM 14382 N N . ASN B 1 763 ? -17.25 -21.922 -35.375 1 96.12 763 ASN B N 1
ATOM 14383 C CA . ASN B 1 763 ? -17.641 -22.953 -34.406 1 96.12 763 ASN B CA 1
ATOM 14384 C C . ASN B 1 763 ? -19 -23.547 -34.75 1 96.12 763 ASN B C 1
ATOM 14386 O O . ASN B 1 763 ? -19.906 -22.828 -35.219 1 96.12 763 ASN B O 1
ATOM 14390 N N . ALA B 1 764 ? -19.156 -24.875 -34.594 1 96.75 764 ALA B N 1
ATOM 14391 C CA . ALA B 1 764 ? -20.422 -25.594 -34.688 1 96.75 764 ALA B CA 1
ATOM 14392 C C . ALA B 1 764 ? -20.594 -26.547 -33.5 1 96.75 764 ALA B C 1
ATOM 14394 O O . ALA B 1 764 ? -19.641 -27.219 -33.094 1 96.75 764 ALA B O 1
ATOM 14395 N N . SER B 1 765 ? -21.75 -26.516 -32.969 1 95.56 765 SER B N 1
ATOM 14396 C CA . SER B 1 765 ? -21.938 -27.375 -31.812 1 95.56 765 SER B CA 1
ATOM 14397 C C . SER B 1 765 ? -23.328 -28.016 -31.828 1 95.56 765 SER B C 1
ATOM 14399 O O . SER B 1 765 ? -24.25 -27.516 -32.469 1 95.56 765 SER B O 1
ATOM 14401 N N . LEU B 1 766 ? -23.422 -29.078 -31.156 1 95.69 766 LEU B N 1
ATOM 14402 C CA . LEU B 1 766 ? -24.656 -29.844 -30.953 1 95.69 766 LEU B CA 1
ATOM 14403 C C . LEU B 1 766 ? -24.859 -30.141 -29.469 1 95.69 766 LEU B C 1
ATOM 14405 O O . LEU B 1 766 ? -23.969 -30.656 -28.797 1 95.69 766 LEU B O 1
ATOM 14409 N N . ASP B 1 767 ? -25.953 -29.703 -29 1 94.12 767 ASP B N 1
ATOM 14410 C CA . ASP B 1 767 ? -26.344 -29.969 -27.625 1 94.12 767 ASP B CA 1
ATOM 14411 C C . ASP B 1 767 ? -27.609 -30.812 -27.547 1 94.12 767 ASP B C 1
ATOM 14413 O O . ASP B 1 767 ? -28.672 -30.406 -28.016 1 94.12 767 ASP B O 1
ATOM 14417 N N . MET B 1 768 ? -27.5 -31.984 -26.891 1 94.44 768 MET B N 1
ATOM 14418 C CA . MET B 1 768 ? -28.625 -32.906 -26.844 1 94.44 768 MET B CA 1
ATOM 14419 C C . MET B 1 768 ? -28.859 -33.406 -25.406 1 94.44 768 MET B C 1
ATOM 14421 O O . MET B 1 768 ? -27.906 -33.594 -24.656 1 94.44 768 MET B O 1
ATOM 14425 N N . GLY B 1 769 ? -30.062 -33.562 -25.141 1 93.69 769 GLY B N 1
ATOM 14426 C CA . GLY B 1 769 ? -30.484 -34.188 -23.906 1 93.69 769 GLY B CA 1
ATOM 14427 C C . GLY B 1 769 ? -31.344 -35.406 -24.125 1 93.69 769 GLY B C 1
ATOM 14428 O O . GLY B 1 769 ? -32.219 -35.406 -24.969 1 93.69 769 GLY B O 1
ATOM 14429 N N . PHE B 1 770 ? -31.016 -36.469 -23.328 1 94.06 770 PHE B N 1
ATOM 14430 C CA . PHE B 1 770 ? -31.719 -37.75 -23.5 1 94.06 770 PHE B CA 1
ATOM 14431 C C . PHE B 1 770 ? -32.406 -38.156 -22.219 1 94.06 770 PHE B C 1
ATOM 14433 O O . PHE B 1 770 ? -31.953 -37.844 -21.125 1 94.06 770 PHE B O 1
ATOM 14440 N N . LEU B 1 771 ? -33.469 -38.969 -22.312 1 90.81 771 LEU B N 1
ATOM 14441 C CA . LEU B 1 771 ? -34.188 -39.594 -21.219 1 90.81 771 LEU B CA 1
ATOM 14442 C C . LEU B 1 771 ? -34.5 -38.594 -20.109 1 90.81 771 LEU B C 1
ATOM 14444 O O . LEU B 1 771 ? -34.156 -38.812 -18.953 1 90.81 771 LEU B O 1
ATOM 14448 N N . ARG B 1 772 ? -35.156 -37.531 -20.438 1 82.19 772 ARG B N 1
ATOM 14449 C CA . ARG B 1 772 ? -35.562 -36.438 -19.531 1 82.19 772 ARG B CA 1
ATOM 14450 C C . ARG B 1 772 ? -34.344 -35.75 -18.953 1 82.19 772 ARG B C 1
ATOM 14452 O O . ARG B 1 772 ? -34.281 -35.562 -17.734 1 82.19 772 ARG B O 1
ATOM 14459 N N . ASP B 1 773 ? -33.344 -35.688 -19.812 1 82.38 773 ASP B N 1
ATOM 14460 C CA . ASP B 1 773 ? -32.125 -34.906 -19.547 1 82.38 773 ASP B CA 1
ATOM 14461 C C . ASP B 1 773 ? -31.266 -35.594 -18.5 1 82.38 773 ASP B C 1
ATOM 14463 O O . ASP B 1 773 ? -30.531 -34.938 -17.766 1 82.38 773 ASP B O 1
ATOM 14467 N N . ARG B 1 774 ? -31.359 -36.906 -18.266 1 89.12 774 ARG B N 1
ATOM 14468 C CA . ARG B 1 774 ? -30.469 -37.688 -17.422 1 89.12 774 ARG B CA 1
ATOM 14469 C C . ARG B 1 774 ? -29.109 -37.875 -18.062 1 89.12 774 ARG B C 1
ATOM 14471 O O . ARG B 1 774 ? -28.109 -38.094 -17.359 1 89.12 774 ARG B O 1
ATOM 14478 N N . ILE B 1 775 ? -29.203 -37.812 -19.359 1 93.69 775 ILE B N 1
ATOM 14479 C CA . ILE B 1 775 ? -27.953 -37.844 -20.109 1 93.69 775 ILE B CA 1
ATOM 14480 C C . ILE B 1 775 ? -27.828 -36.594 -20.984 1 93.69 775 ILE B C 1
ATOM 14482 O O . ILE B 1 775 ? -28.719 -36.312 -21.781 1 93.69 775 ILE B O 1
ATOM 14486 N N . GLY B 1 776 ? -26.891 -35.844 -20.75 1 93.19 776 GLY B N 1
ATOM 14487 C CA . GLY B 1 776 ? -26.578 -34.688 -21.578 1 93.19 776 GLY B CA 1
ATOM 14488 C C . GLY B 1 776 ? -25.312 -34.875 -22.391 1 93.19 776 GLY B C 1
ATOM 14489 O O . GLY B 1 776 ? -24.281 -35.344 -21.875 1 93.19 776 GLY B O 1
ATOM 14490 N N . LEU B 1 777 ? -25.422 -34.562 -23.656 1 94.56 777 LEU B N 1
ATOM 14491 C CA . LEU B 1 777 ? -24.281 -34.688 -24.578 1 94.56 777 LEU B CA 1
ATOM 14492 C C . LEU B 1 777 ? -24.031 -33.375 -25.312 1 94.56 777 LEU B C 1
ATOM 14494 O O . LEU B 1 777 ? -24.969 -32.75 -25.828 1 94.56 777 LEU B O 1
ATOM 14498 N N . TYR B 1 778 ? -22.859 -32.906 -25.219 1 93.94 778 TYR B N 1
ATOM 14499 C CA . TYR B 1 778 ? -22.453 -31.703 -25.938 1 93.94 778 TYR B CA 1
ATOM 14500 C C . TYR B 1 778 ? -21.25 -31.984 -26.828 1 93.94 778 TYR B C 1
ATOM 14502 O O . TYR B 1 778 ? -20.234 -32.531 -26.359 1 93.94 778 TYR B O 1
ATOM 14510 N N . ILE B 1 779 ? -21.359 -31.656 -28.109 1 96.12 779 ILE B N 1
ATOM 14511 C CA . ILE B 1 779 ? -20.281 -31.828 -29.078 1 96.12 779 ILE B CA 1
ATOM 14512 C C . ILE B 1 779 ? -20.031 -30.5 -29.797 1 96.12 779 ILE B C 1
ATOM 14514 O O . ILE B 1 779 ? -20.969 -29.812 -30.203 1 96.12 779 ILE B O 1
ATOM 14518 N N . SER B 1 780 ? -18.797 -30.188 -29.875 1 95.88 780 SER B N 1
ATOM 14519 C CA . SER B 1 780 ? -18.438 -28.953 -30.578 1 95.88 780 SER B CA 1
ATOM 14520 C C . SER B 1 780 ? -17.219 -29.172 -31.469 1 95.88 780 SER B C 1
ATOM 14522 O O . SER B 1 780 ? -16.297 -29.906 -31.109 1 95.88 780 SER B O 1
ATOM 14524 N N . VAL B 1 781 ? -17.25 -28.547 -32.625 1 96.88 781 VAL B N 1
ATOM 14525 C CA . VAL B 1 781 ? -16.109 -28.5 -33.531 1 96.88 781 VAL B CA 1
ATOM 14526 C C . VAL B 1 781 ? -15.781 -27.047 -33.875 1 96.88 781 VAL B C 1
ATOM 14528 O O . VAL B 1 781 ? -16.672 -26.219 -34.031 1 96.88 781 VAL B O 1
ATOM 14531 N N . TYR B 1 782 ? -14.523 -26.766 -33.938 1 96.31 782 TYR B N 1
ATOM 14532 C CA . TYR B 1 782 ? -14.148 -25.375 -34.125 1 96.31 782 TYR B CA 1
ATOM 14533 C C . TYR B 1 782 ? -12.898 -25.266 -35 1 96.31 782 TYR B C 1
ATOM 14535 O O . TYR B 1 782 ? -12.148 -26.234 -35.125 1 96.31 782 TYR B O 1
ATOM 14543 N N . ARG B 1 783 ? -12.688 -24.094 -35.562 1 96.94 783 ARG B N 1
ATOM 14544 C CA . ARG B 1 783 ? -11.5 -23.656 -36.281 1 96.94 783 ARG B CA 1
ATOM 14545 C C . ARG B 1 783 ? -11.195 -22.188 -36.031 1 96.94 783 ARG B C 1
ATOM 14547 O O . ARG B 1 783 ? -12.016 -21.312 -36.312 1 96.94 783 ARG B O 1
ATOM 14554 N N . ARG B 1 784 ? -10.086 -21.984 -35.469 1 95.81 784 ARG B N 1
ATOM 14555 C CA . ARG B 1 784 ? -9.648 -20.625 -35.156 1 95.81 784 ARG B CA 1
ATOM 14556 C C . ARG B 1 784 ? -8.422 -20.234 -35.969 1 95.81 784 ARG B C 1
ATOM 14558 O O . ARG B 1 784 ? -7.336 -20.781 -35.781 1 95.81 784 ARG B O 1
ATOM 14565 N N . ARG B 1 785 ? -8.562 -19.25 -36.75 1 96.38 785 ARG B N 1
ATOM 14566 C CA . ARG B 1 785 ? -7.473 -18.75 -37.594 1 96.38 785 ARG B CA 1
ATOM 14567 C C . ARG B 1 785 ? -6.949 -17.422 -37.062 1 96.38 785 ARG B C 1
ATOM 14569 O O . ARG B 1 785 ? -7.602 -16.391 -37.25 1 96.38 785 ARG B O 1
ATOM 14576 N N . GLY B 1 786 ? -5.828 -17.516 -36.438 1 94.31 786 GLY B N 1
ATOM 14577 C CA . GLY B 1 786 ? -5.148 -16.297 -36.094 1 94.31 786 GLY B CA 1
ATOM 14578 C C . GLY B 1 786 ? -4.324 -15.711 -37.219 1 94.31 786 GLY B C 1
ATOM 14579 O O . GLY B 1 786 ? -3.492 -16.406 -37.812 1 94.31 786 GLY B O 1
ATOM 14580 N N . TYR B 1 787 ? -4.652 -14.438 -37.562 1 94.12 787 TYR B N 1
ATOM 14581 C CA . TYR B 1 787 ? -3.861 -13.766 -38.594 1 94.12 787 TYR B CA 1
ATOM 14582 C C . TYR B 1 787 ? -3.389 -12.398 -38.094 1 94.12 787 TYR B C 1
ATOM 14584 O O . TYR B 1 787 ? -3.803 -11.93 -37.031 1 94.12 787 TYR B O 1
ATOM 14592 N N . ASP B 1 788 ? -2.412 -11.789 -38.812 1 92 788 ASP B N 1
ATOM 14593 C CA . ASP B 1 788 ? -1.719 -10.57 -38.406 1 92 788 ASP B CA 1
ATOM 14594 C C . ASP B 1 788 ? -0.941 -10.781 -37.125 1 92 788 ASP B C 1
ATOM 14596 O O . ASP B 1 788 ? -0.854 -9.867 -36.281 1 92 788 ASP B O 1
ATOM 14600 N N . MET B 1 789 ? -0.608 -12.023 -36.906 1 92.25 789 MET B N 1
ATOM 14601 C CA . MET B 1 789 ? 0.239 -12.273 -35.75 1 92.25 789 MET B CA 1
ATOM 14602 C C . MET B 1 789 ? 1.598 -11.594 -35.906 1 92.25 789 MET B C 1
ATOM 14604 O O . MET B 1 789 ? 2.158 -11.578 -37 1 92.25 789 MET B O 1
ATOM 14608 N N . ILE B 1 790 ? 2.051 -11.047 -34.844 1 89.69 790 ILE B N 1
ATOM 14609 C CA . ILE B 1 790 ? 3.254 -10.227 -34.938 1 89.69 790 ILE B CA 1
ATOM 14610 C C . ILE B 1 790 ? 4.492 -11.109 -34.781 1 89.69 790 ILE B C 1
ATOM 14612 O O . ILE B 1 790 ? 4.609 -11.836 -33.781 1 89.69 790 ILE B O 1
ATOM 14616 N N . THR B 1 791 ? 5.324 -11.078 -35.656 1 86.38 791 THR B N 1
ATOM 14617 C CA . THR B 1 791 ? 6.633 -11.727 -35.625 1 86.38 791 THR B CA 1
ATOM 14618 C C . THR B 1 791 ? 7.703 -10.805 -36.188 1 86.38 791 THR B C 1
ATOM 14620 O O . THR B 1 791 ? 7.391 -9.805 -36.844 1 86.38 791 THR B O 1
ATOM 14623 N N . SER B 1 792 ? 8.891 -11.164 -35.875 1 83.56 792 SER B N 1
ATOM 14624 C CA . SER B 1 792 ? 10 -10.352 -36.344 1 83.56 792 SER B CA 1
ATOM 14625 C C . SER B 1 792 ? 10.508 -10.859 -37.719 1 83.56 792 SER B C 1
ATOM 14627 O O . SER B 1 792 ? 10.578 -12.062 -37.938 1 83.56 792 SER B O 1
ATOM 14629 N N . VAL B 1 793 ? 10.719 -9.852 -38.625 1 79.94 793 VAL B N 1
ATOM 14630 C CA . VAL B 1 793 ? 11.289 -10.164 -39.938 1 79.94 793 VAL B CA 1
ATOM 14631 C C . VAL B 1 793 ? 12.664 -9.508 -40.062 1 79.94 793 VAL B C 1
ATOM 14633 O O . VAL B 1 793 ? 12.859 -8.375 -39.625 1 79.94 793 VAL B O 1
ATOM 14636 N N . ARG B 1 794 ? 13.562 -10.234 -40.562 1 78.69 794 ARG B N 1
ATOM 14637 C CA . ARG B 1 794 ? 14.891 -9.672 -40.781 1 78.69 794 ARG B CA 1
ATOM 14638 C C . ARG B 1 794 ? 14.883 -8.633 -41.875 1 78.69 794 ARG B C 1
ATOM 14640 O O . ARG B 1 794 ? 14.203 -8.805 -42.906 1 78.69 794 ARG B O 1
ATOM 14647 N N . THR B 1 795 ? 15.531 -7.59 -41.625 1 80.06 795 THR B N 1
ATOM 14648 C CA . THR B 1 795 ? 15.672 -6.531 -42.625 1 80.06 795 THR B CA 1
ATOM 14649 C C . THR B 1 795 ? 17.125 -6.387 -43.062 1 80.06 795 THR B C 1
ATOM 14651 O O . THR B 1 795 ? 18.031 -6.887 -42.375 1 80.06 795 THR B O 1
ATOM 14654 N N . VAL B 1 796 ? 17.328 -5.773 -44.188 1 81 796 VAL B N 1
ATOM 14655 C CA . VAL B 1 796 ? 18.688 -5.531 -44.688 1 81 796 VAL B CA 1
ATOM 14656 C C . VAL B 1 796 ? 19.406 -4.559 -43.75 1 81 796 VAL B C 1
ATOM 14658 O O . VAL B 1 796 ? 18.828 -3.553 -43.344 1 81 796 VAL B O 1
ATOM 14661 N N . SER B 1 797 ? 20.469 -4.938 -43.344 1 83.81 797 SER B N 1
ATOM 14662 C CA . SER B 1 797 ? 21.234 -4.211 -42.312 1 83.81 797 SER B CA 1
ATOM 14663 C C . SER B 1 797 ? 21.484 -2.771 -42.75 1 83.81 797 SER B C 1
ATOM 14665 O O . SER B 1 797 ? 21.766 -1.906 -41.906 1 83.81 797 SER B O 1
ATOM 14667 N N . THR B 1 798 ? 21.406 -2.459 -44.094 1 85.44 798 THR B N 1
ATOM 14668 C CA . THR B 1 798 ? 21.641 -1.108 -44.594 1 85.44 798 THR B CA 1
ATOM 14669 C C . THR B 1 798 ? 20.594 -0.137 -44.062 1 85.44 798 THR B C 1
ATOM 14671 O O . THR B 1 798 ? 20.797 1.078 -44.062 1 85.44 798 THR B O 1
ATOM 14674 N N . THR B 1 799 ? 19.562 -0.711 -43.594 1 83.5 799 THR B N 1
ATOM 14675 C CA . THR B 1 799 ? 18.516 0.133 -43.031 1 83.5 799 THR B CA 1
ATOM 14676 C C . THR B 1 799 ? 18.922 0.614 -41.625 1 83.5 799 THR B C 1
ATOM 14678 O O . THR B 1 799 ? 18.312 1.531 -41.062 1 83.5 799 THR B O 1
ATOM 14681 N N . GLY B 1 800 ? 20.031 0.045 -41.125 1 84.75 800 GLY B N 1
ATOM 14682 C CA . GLY B 1 800 ? 20.453 0.353 -39.75 1 84.75 800 GLY B CA 1
ATOM 14683 C C . GLY B 1 800 ? 19.875 -0.603 -38.719 1 84.75 800 GLY B C 1
ATOM 14684 O O . GLY B 1 800 ? 20.234 -0.538 -37.562 1 84.75 800 GLY B O 1
ATOM 14685 N N . PHE B 1 801 ? 18.922 -1.412 -39.281 1 87.31 801 PHE B N 1
ATOM 14686 C CA . PHE B 1 801 ? 18.312 -2.393 -38.375 1 87.31 801 PHE B CA 1
ATOM 14687 C C . PHE B 1 801 ? 18.5 -3.805 -38.938 1 87.31 801 PHE B C 1
ATOM 14689 O O . PHE B 1 801 ? 18.75 -3.99 -40.125 1 87.31 801 PHE B O 1
ATOM 14696 N N . THR B 1 802 ? 18.406 -4.797 -37.969 1 82.75 802 THR B N 1
ATOM 14697 C CA . THR B 1 802 ? 18.547 -6.188 -38.406 1 82.75 802 THR B CA 1
ATOM 14698 C C . THR B 1 802 ? 17.203 -6.891 -38.406 1 82.75 802 THR B C 1
ATOM 14700 O O . THR B 1 802 ? 17.047 -7.949 -39.031 1 82.75 802 THR B O 1
ATOM 14703 N N . SER B 1 803 ? 16.266 -6.309 -37.719 1 84.69 803 SER B N 1
ATOM 14704 C CA . SER B 1 803 ? 14.938 -6.914 -37.688 1 84.69 803 SER B CA 1
ATOM 14705 C C . SER B 1 803 ? 13.852 -5.867 -37.469 1 84.69 803 SER B C 1
ATOM 14707 O O . SER B 1 803 ? 14.141 -4.777 -36.969 1 84.69 803 SER B O 1
ATOM 14709 N N . GLN B 1 804 ? 12.742 -6.125 -37.938 1 86.75 804 GLN B N 1
ATOM 14710 C CA . GLN B 1 804 ? 11.562 -5.301 -37.719 1 86.75 804 GLN B CA 1
ATOM 14711 C C . GLN B 1 804 ? 10.32 -6.164 -37.5 1 86.75 804 GLN B C 1
ATOM 14713 O O . GLN B 1 804 ? 10.203 -7.246 -38.094 1 86.75 804 GLN B O 1
ATOM 14718 N N . SER B 1 805 ? 9.453 -5.742 -36.594 1 87.81 805 SER B N 1
ATOM 14719 C CA . SER B 1 805 ? 8.242 -6.492 -36.281 1 87.81 805 SER B CA 1
ATOM 14720 C C . SER B 1 805 ? 7.121 -6.164 -37.281 1 87.81 805 SER B C 1
ATOM 14722 O O . SER B 1 805 ? 6.898 -4.996 -37.594 1 87.81 805 SER B O 1
ATOM 14724 N N . TYR B 1 806 ? 6.473 -7.211 -37.844 1 88.06 806 TYR B N 1
ATOM 14725 C CA . TYR B 1 806 ? 5.375 -7.051 -38.781 1 88.06 806 TYR B CA 1
ATOM 14726 C C . TYR B 1 806 ? 4.191 -7.93 -38.375 1 88.06 806 TYR B C 1
ATOM 14728 O O . TYR B 1 806 ? 4.363 -8.969 -37.75 1 88.06 806 TYR B O 1
ATOM 14736 N N . ASN B 1 807 ? 3.01 -7.508 -38.875 1 90 807 ASN B N 1
ATOM 14737 C CA . ASN B 1 807 ? 1.801 -8.32 -38.781 1 90 807 ASN B CA 1
ATOM 14738 C C . ASN B 1 807 ? 1.659 -9.266 -39.969 1 90 807 ASN B C 1
ATOM 14740 O O . ASN B 1 807 ? 0.759 -9.109 -40.812 1 90 807 ASN B O 1
ATOM 14744 N N . THR B 1 808 ? 2.416 -10.367 -40.031 1 88.06 808 THR B N 1
ATOM 14745 C CA . THR B 1 808 ? 2.422 -11.117 -41.281 1 88.06 808 THR B CA 1
ATOM 14746 C C . THR B 1 808 ? 2.186 -12.602 -41.031 1 88.06 808 THR B C 1
ATOM 14748 O O . THR B 1 808 ? 2.02 -13.383 -41.969 1 88.06 808 THR B O 1
ATOM 14751 N N . THR B 1 809 ? 2.15 -13.102 -39.844 1 90.19 809 THR B N 1
ATOM 14752 C CA . THR B 1 809 ? 2.113 -14.523 -39.562 1 90.19 809 THR B CA 1
ATOM 14753 C C . THR B 1 809 ? 0.688 -14.984 -39.281 1 90.19 809 THR B C 1
ATOM 14755 O O . THR B 1 809 ? -0.138 -14.195 -38.812 1 90.19 809 THR B O 1
ATOM 14758 N N . GLU B 1 810 ? 0.467 -16.25 -39.625 1 94.31 810 GLU B N 1
ATOM 14759 C CA . GLU B 1 810 ? -0.84 -16.844 -39.375 1 94.31 810 GLU B CA 1
ATOM 14760 C C . GLU B 1 810 ? -0.705 -18.203 -38.688 1 94.31 810 GLU B C 1
ATOM 14762 O O . GLU B 1 810 ? 0.213 -18.969 -38.969 1 94.31 810 GLU B O 1
ATOM 14767 N N . GLN B 1 811 ? -1.589 -18.484 -37.812 1 94.19 811 GLN B N 1
ATOM 14768 C CA . GLN B 1 811 ? -1.653 -19.766 -37.125 1 94.19 811 GLN B CA 1
ATOM 14769 C C . GLN B 1 811 ? -3.088 -20.281 -37.031 1 94.19 811 GLN B C 1
ATOM 14771 O O . GLN B 1 811 ? -4.035 -19.5 -37 1 94.19 811 GLN B O 1
ATOM 14776 N N . ILE B 1 812 ? -3.215 -21.578 -37 1 96.5 812 ILE B N 1
ATOM 14777 C CA . ILE B 1 812 ? -4.539 -22.188 -36.969 1 96.5 812 ILE B CA 1
ATOM 14778 C C . ILE B 1 812 ? -4.641 -23.125 -35.75 1 96.5 812 ILE B C 1
ATOM 14780 O O . ILE B 1 812 ? -3.709 -23.875 -35.469 1 96.5 812 ILE B O 1
ATOM 14784 N N . ASN B 1 813 ? -5.637 -23.047 -35 1 96 813 ASN B N 1
ATOM 14785 C CA . ASN B 1 813 ? -6.098 -24 -34 1 96 813 ASN B CA 1
ATOM 14786 C C . ASN B 1 813 ? -7.426 -24.641 -34.406 1 96 813 ASN B C 1
ATOM 14788 O O . ASN B 1 813 ? -8.391 -23.938 -34.688 1 96 813 ASN B O 1
ATOM 14792 N N . GLN B 1 814 ? -7.453 -25.922 -34.438 1 97 814 GLN B N 1
ATOM 14793 C CA . GLN B 1 814 ? -8.695 -26.594 -34.781 1 97 814 GLN B CA 1
ATOM 14794 C C . GLN B 1 814 ? -8.852 -27.891 -34 1 97 814 GLN B C 1
ATOM 14796 O O . GLN B 1 814 ? -7.859 -28.516 -33.625 1 97 814 GLN B O 1
ATOM 14801 N N . GLY B 1 815 ? -10.078 -28.25 -33.656 1 96.56 815 GLY B N 1
ATOM 14802 C CA . GLY B 1 815 ? -10.305 -29.438 -32.875 1 96.56 815 GLY B CA 1
ATOM 14803 C C . GLY B 1 815 ? -11.773 -29.672 -32.562 1 96.56 815 GLY B C 1
ATOM 14804 O O . GLY B 1 815 ? -12.648 -29.156 -33.25 1 96.56 815 GLY B O 1
ATOM 14805 N N . PHE B 1 816 ? -12.023 -30.562 -31.625 1 96.44 816 PHE B N 1
ATOM 14806 C CA . PHE B 1 816 ? -13.391 -30.859 -31.203 1 96.44 816 PHE B CA 1
ATOM 14807 C C . PHE B 1 816 ? -13.445 -31.047 -29.688 1 96.44 816 PHE B C 1
ATOM 14809 O O . PHE B 1 816 ? -12.422 -31.297 -29.047 1 96.44 816 PHE B O 1
ATOM 14816 N N . GLU B 1 817 ? -14.57 -30.938 -29.188 1 97 817 GLU B N 1
ATOM 14817 C CA . GLU B 1 817 ? -14.883 -31.062 -27.766 1 97 817 GLU B CA 1
ATOM 14818 C C . GLU B 1 817 ? -16.125 -31.922 -27.547 1 97 817 GLU B C 1
ATOM 14820 O O . GLU B 1 817 ? -17.094 -31.844 -28.312 1 97 817 GLU B O 1
ATOM 14825 N N . VAL B 1 818 ? -16.031 -32.781 -26.547 1 96.69 818 VAL B N 1
ATOM 14826 C CA . VAL B 1 818 ? -17.172 -33.594 -26.172 1 96.69 818 VAL B CA 1
ATOM 14827 C C . VAL B 1 818 ? -17.359 -33.594 -24.656 1 96.69 818 VAL B C 1
ATOM 14829 O O . VAL B 1 818 ? -16.391 -33.719 -23.906 1 96.69 818 VAL B O 1
ATOM 14832 N N . SER B 1 819 ? -18.453 -33.312 -24.281 1 95.31 819 SER B N 1
ATOM 14833 C CA . SER B 1 819 ? -18.797 -33.375 -22.859 1 95.31 819 SER B CA 1
ATOM 14834 C C . SER B 1 819 ? -20.016 -34.281 -22.641 1 95.31 819 SER B C 1
ATOM 14836 O O . SER B 1 819 ? -20.984 -34.219 -23.422 1 95.31 819 SER B O 1
ATOM 14838 N N . LEU B 1 820 ? -19.922 -35.094 -21.672 1 95.06 820 LEU B N 1
ATOM 14839 C CA . LEU B 1 820 ? -21 -36 -21.297 1 95.06 820 LEU B CA 1
ATOM 14840 C C . LEU B 1 820 ? -21.359 -35.875 -19.828 1 95.06 820 LEU B C 1
ATOM 14842 O O . LEU B 1 820 ? -20.469 -35.938 -18.953 1 95.06 820 LEU B O 1
ATOM 14846 N N . ASN B 1 821 ? -22.516 -35.625 -19.578 1 92.31 821 ASN B N 1
ATOM 14847 C CA . ASN B 1 821 ? -23.047 -35.594 -18.219 1 92.31 821 ASN B CA 1
ATOM 14848 C C . ASN B 1 821 ? -24.203 -36.594 -18.062 1 92.31 821 ASN B C 1
ATOM 14850 O O . ASN B 1 821 ? -25.188 -36.5 -18.781 1 92.31 821 ASN B O 1
ATOM 14854 N N . ALA B 1 822 ? -24.062 -37.5 -17.125 1 94.25 822 ALA B N 1
ATOM 14855 C CA . ALA B 1 822 ? -25.094 -38.531 -16.953 1 94.25 822 ALA B CA 1
ATOM 14856 C C . ALA B 1 822 ? -25.453 -38.719 -15.484 1 94.25 822 ALA B C 1
ATOM 14858 O O . ALA B 1 822 ? -24.594 -38.594 -14.609 1 94.25 822 ALA B O 1
ATOM 14859 N N . THR B 1 823 ? -26.641 -38.969 -15.266 1 93.38 823 THR B N 1
ATOM 14860 C CA . THR B 1 823 ? -27.125 -39.375 -13.953 1 93.38 823 THR B CA 1
ATOM 14861 C C . THR B 1 823 ? -27.797 -40.75 -14.039 1 93.38 823 THR B C 1
ATOM 14863 O O . THR B 1 823 ? -29.031 -40.844 -14.047 1 93.38 823 THR B O 1
ATOM 14866 N N . PRO B 1 824 ? -27.078 -41.812 -13.953 1 91.81 824 PRO B N 1
ATOM 14867 C CA . PRO B 1 824 ? -27.594 -43.188 -14.156 1 91.81 824 PRO B CA 1
ATOM 14868 C C . PRO B 1 824 ? -28.625 -43.562 -13.094 1 91.81 824 PRO B C 1
ATOM 14870 O O . PRO B 1 824 ? -29.594 -44.25 -13.398 1 91.81 824 PRO B O 1
ATOM 14873 N N . ILE B 1 825 ? -28.281 -43.156 -11.852 1 92.88 825 ILE B N 1
ATOM 14874 C CA . ILE B 1 825 ? -29.188 -43.5 -10.766 1 92.88 825 ILE B CA 1
ATOM 14875 C C . ILE B 1 825 ? -29.703 -42.219 -10.109 1 92.88 825 ILE B C 1
ATOM 14877 O O . ILE B 1 825 ? -28.906 -41.375 -9.711 1 92.88 825 ILE B O 1
ATOM 14881 N N . LYS B 1 826 ? -30.938 -42.062 -10.125 1 90.44 826 LYS B N 1
ATOM 14882 C CA . LYS B 1 826 ? -31.594 -40.969 -9.422 1 90.44 826 LYS B CA 1
ATOM 14883 C C . LYS B 1 826 ? -32.781 -41.469 -8.617 1 90.44 826 LYS B C 1
ATOM 14885 O O . LYS B 1 826 ? -33.906 -41.5 -9.109 1 90.44 826 LYS B O 1
ATOM 14890 N N . THR B 1 827 ? -32.531 -41.812 -7.457 1 88.12 827 THR B N 1
ATOM 14891 C CA . THR B 1 827 ? -33.594 -42.25 -6.527 1 88.12 827 THR B CA 1
ATOM 14892 C C . THR B 1 827 ? -33.594 -41.344 -5.281 1 88.12 827 THR B C 1
ATOM 14894 O O . THR B 1 827 ? -32.75 -40.469 -5.137 1 88.12 827 THR B O 1
ATOM 14897 N N . LYS B 1 828 ? -34.562 -41.562 -4.457 1 81.38 828 LYS B N 1
ATOM 14898 C CA . LYS B 1 828 ? -34.656 -40.75 -3.242 1 81.38 828 LYS B CA 1
ATOM 14899 C C . LYS B 1 828 ? -33.5 -41 -2.311 1 81.38 828 LYS B C 1
ATOM 14901 O O . LYS B 1 828 ? -33.031 -40.094 -1.607 1 81.38 828 LYS B O 1
ATOM 14906 N N . LYS B 1 829 ? -33 -42.094 -2.305 1 86.62 829 LYS B N 1
ATOM 14907 C CA . LYS B 1 829 ? -31.953 -42.469 -1.363 1 86.62 829 LYS B CA 1
ATOM 14908 C C . LYS B 1 829 ? -30.562 -42.344 -2.002 1 86.62 829 LYS B C 1
ATOM 14910 O O . LYS B 1 829 ? -29.562 -42.219 -1.301 1 86.62 829 LYS B O 1
ATOM 14915 N N . MET B 1 830 ? -30.531 -42.625 -3.307 1 92.12 830 MET B N 1
ATOM 14916 C CA . MET B 1 830 ? -29.234 -42.625 -3.953 1 92.12 830 MET B CA 1
ATOM 14917 C C . MET B 1 830 ? -29.25 -41.844 -5.254 1 92.12 830 MET B C 1
ATOM 14919 O O . MET B 1 830 ? -30.172 -41.969 -6.055 1 92.12 830 MET B O 1
ATOM 14923 N N . VAL B 1 831 ? -28.359 -40.938 -5.383 1 92.44 831 VAL B N 1
ATOM 14924 C CA . VAL B 1 831 ? -28.141 -40.219 -6.629 1 92.44 831 VAL B CA 1
ATOM 14925 C C . VAL B 1 831 ? -26.703 -40.438 -7.105 1 92.44 831 VAL B C 1
ATOM 14927 O O . VAL B 1 831 ? -25.75 -40.281 -6.328 1 92.44 831 VAL B O 1
ATOM 14930 N N . TRP B 1 832 ? -26.516 -41 -8.273 1 94.44 832 TRP B N 1
ATOM 14931 C CA . TRP B 1 832 ? -25.203 -41.219 -8.867 1 94.44 832 TRP B CA 1
ATOM 14932 C C . TRP B 1 832 ? -25.047 -40.406 -10.141 1 94.44 832 TRP B C 1
ATOM 14934 O O . TRP B 1 832 ? -25.797 -40.562 -11.102 1 94.44 832 TRP B O 1
ATOM 14944 N N . GLY B 1 833 ? -24.125 -39.406 -10.078 1 93.12 833 GLY B N 1
ATOM 14945 C CA . GLY B 1 833 ? -23.812 -38.594 -11.242 1 93.12 833 GLY B CA 1
ATOM 14946 C C . GLY B 1 833 ? -22.422 -38.875 -11.797 1 93.12 833 GLY B C 1
ATOM 14947 O O . GLY B 1 833 ? -21.484 -39.094 -11.039 1 93.12 833 GLY B O 1
ATOM 14948 N N . VAL B 1 834 ? -22.344 -38.875 -13.141 1 93.88 834 VAL B N 1
ATOM 14949 C CA . VAL B 1 834 ? -21.078 -39.031 -13.836 1 93.88 834 VAL B CA 1
ATOM 14950 C C . VAL B 1 834 ? -20.906 -37.938 -14.867 1 93.88 834 VAL B C 1
ATOM 14952 O O . VAL B 1 834 ? -21.844 -37.594 -15.594 1 93.88 834 VAL B O 1
ATOM 14955 N N . SER B 1 835 ? -19.781 -37.281 -14.797 1 92.38 835 SER B N 1
ATOM 14956 C CA . SER B 1 835 ? -19.438 -36.25 -15.781 1 92.38 835 SER B CA 1
ATOM 14957 C C . SER B 1 835 ? -18.078 -36.5 -16.422 1 92.38 835 SER B C 1
ATOM 14959 O O . SER B 1 835 ? -17.141 -36.906 -15.727 1 92.38 835 SER B O 1
ATOM 14961 N N . GLY B 1 836 ? -17.984 -36.406 -17.703 1 93.44 836 GLY B N 1
ATOM 14962 C CA . GLY B 1 836 ? -16.75 -36.594 -18.453 1 93.44 836 GLY B CA 1
ATOM 14963 C C . GLY B 1 836 ? -16.609 -35.594 -19.594 1 93.44 836 GLY B C 1
ATOM 14964 O O . GLY B 1 836 ? -17.609 -35.188 -20.188 1 93.44 836 GLY B O 1
ATOM 14965 N N . ASN B 1 837 ? -15.422 -35.188 -19.844 1 94.75 837 ASN B N 1
ATOM 14966 C CA . ASN B 1 837 ? -15.156 -34.344 -20.984 1 94.75 837 ASN B CA 1
ATOM 14967 C C . ASN B 1 837 ? -13.828 -34.688 -21.656 1 94.75 837 ASN B C 1
ATOM 14969 O O . ASN B 1 837 ? -12.898 -35.156 -21 1 94.75 837 ASN B O 1
ATOM 14973 N N . ILE B 1 838 ? -13.789 -34.469 -22.938 1 96.38 838 ILE B N 1
ATOM 14974 C CA . ILE B 1 838 ? -12.594 -34.688 -23.75 1 96.38 838 ILE B CA 1
ATOM 14975 C C . ILE B 1 838 ? -12.461 -33.562 -24.781 1 96.38 838 ILE B C 1
ATOM 14977 O O . ILE B 1 838 ? -13.461 -33.125 -25.359 1 96.38 838 ILE B O 1
ATOM 14981 N N . SER B 1 839 ? -11.289 -33.062 -24.891 1 96.81 839 SER B N 1
ATOM 14982 C CA . SER B 1 839 ? -10.992 -32.031 -25.875 1 96.81 839 SER B CA 1
ATOM 14983 C C . SER B 1 839 ? -9.75 -32.375 -26.688 1 96.81 839 SER B C 1
ATOM 14985 O O . SER B 1 839 ? -8.758 -32.875 -26.141 1 96.81 839 SER B O 1
ATOM 14987 N N . TYR B 1 840 ? -9.859 -32.125 -27.922 1 96.88 840 TYR B N 1
ATOM 14988 C CA . TYR B 1 840 ? -8.734 -32.281 -28.844 1 96.88 840 TYR B CA 1
ATOM 14989 C C . TYR B 1 840 ? -8.453 -30.984 -29.578 1 96.88 840 TYR B C 1
ATOM 14991 O O . TYR B 1 840 ? -9.359 -30.359 -30.141 1 96.88 840 TYR B O 1
ATOM 14999 N N . ASN B 1 841 ? -7.234 -30.516 -29.609 1 96.12 841 ASN B N 1
ATOM 15000 C CA . ASN B 1 841 ? -6.828 -29.312 -30.312 1 96.12 841 ASN B CA 1
ATOM 15001 C C . ASN B 1 841 ? -5.559 -29.531 -31.125 1 96.12 841 ASN B C 1
ATOM 15003 O O . ASN B 1 841 ? -4.531 -29.938 -30.594 1 96.12 841 ASN B O 1
ATOM 15007 N N . GLN B 1 842 ? -5.625 -29.266 -32.406 1 94.56 842 GLN B N 1
ATOM 15008 C CA . GLN B 1 842 ? -4.465 -29.281 -33.281 1 94.56 842 GLN B CA 1
ATOM 15009 C C . GLN B 1 842 ? -4.016 -27.859 -33.625 1 94.56 842 GLN B C 1
ATOM 15011 O O . GLN B 1 842 ? -4.797 -27.062 -34.156 1 94.56 842 GLN B O 1
ATOM 15016 N N . ASN B 1 843 ? -2.895 -27.609 -33.312 1 94.19 843 ASN B N 1
ATOM 15017 C CA . ASN B 1 843 ? -2.295 -26.312 -33.594 1 94.19 843 ASN B CA 1
ATOM 15018 C C . ASN B 1 843 ? -1.228 -26.422 -34.688 1 94.19 843 ASN B C 1
ATOM 15020 O O . ASN B 1 843 ? -0.468 -27.391 -34.719 1 94.19 843 ASN B O 1
ATOM 15024 N N . PHE B 1 844 ? -1.168 -25.469 -35.625 1 93.62 844 PHE B N 1
ATOM 15025 C CA . PHE B 1 844 ? -0.046 -25.391 -36.562 1 93.62 844 PHE B CA 1
ATOM 15026 C C . PHE B 1 844 ? 0.061 -24 -37.156 1 93.62 844 PHE B C 1
ATOM 15028 O O . PHE B 1 844 ? -0.935 -23.281 -37.25 1 93.62 844 PHE B O 1
ATOM 15035 N N . ILE B 1 845 ? 1.215 -23.625 -37.625 1 92.81 845 ILE B N 1
ATOM 15036 C CA . ILE B 1 845 ? 1.477 -22.375 -38.312 1 92.81 845 ILE B CA 1
ATOM 15037 C C . ILE B 1 845 ? 1.13 -22.5 -39.812 1 92.81 845 ILE B C 1
ATOM 15039 O O . ILE B 1 845 ? 1.736 -23.297 -40.531 1 92.81 845 ILE B O 1
ATOM 15043 N N . SER B 1 846 ? 0.24 -21.641 -40.281 1 93.81 846 SER B N 1
ATOM 15044 C CA . SER B 1 846 ? -0.253 -21.797 -41.656 1 93.81 846 SER B CA 1
ATOM 15045 C C . SER B 1 846 ? 0.457 -20.844 -42.594 1 93.81 846 SER B C 1
ATOM 15047 O O . SER B 1 846 ? 0.527 -21.094 -43.812 1 93.81 846 SER B O 1
ATOM 15049 N N . LYS B 1 847 ? 0.916 -19.672 -42.094 1 91.75 847 LYS B N 1
ATOM 15050 C CA . LYS B 1 847 ? 1.654 -18.703 -42.875 1 91.75 847 LYS B CA 1
ATOM 15051 C C . LYS B 1 847 ? 2.811 -18.094 -42.094 1 91.75 847 LYS B C 1
ATOM 15053 O O . LYS B 1 847 ? 2.631 -17.656 -40.969 1 91.75 847 LYS B O 1
ATOM 15058 N N . TYR B 1 848 ? 3.869 -18.219 -42.656 1 86.38 848 TYR B N 1
ATOM 15059 C CA . TYR B 1 848 ? 5.066 -17.641 -42.062 1 86.38 848 TYR B CA 1
ATOM 15060 C C . TYR B 1 848 ? 6.102 -17.312 -43.125 1 86.38 848 TYR B C 1
ATOM 15062 O O . TYR B 1 848 ? 6.465 -18.172 -43.938 1 86.38 848 TYR B O 1
ATOM 15070 N N . ASP B 1 849 ? 6.375 -16.016 -43.281 1 71.38 849 ASP B N 1
ATOM 15071 C CA . ASP B 1 849 ? 7.395 -15.625 -44.25 1 71.38 849 ASP B CA 1
ATOM 15072 C C . ASP B 1 849 ? 8.789 -15.695 -43.656 1 71.38 849 ASP B C 1
ATOM 15074 O O . ASP B 1 849 ? 9.172 -14.828 -42.844 1 71.38 849 ASP B O 1
ATOM 15078 N N . ALA B 1 850 ? 9.219 -16.969 -43.531 1 59.62 850 ALA B N 1
ATOM 15079 C CA . ALA B 1 850 ? 10.523 -17.188 -42.906 1 59.62 850 ALA B CA 1
ATOM 15080 C C . ALA B 1 850 ? 11.633 -16.484 -43.688 1 59.62 850 ALA B C 1
ATOM 15082 O O . ALA B 1 850 ? 11.594 -16.438 -44.938 1 59.62 850 ALA B O 1
ATOM 15083 N N . PRO B 1 851 ? 12.367 -15.625 -43.125 1 55.91 851 PRO B N 1
ATOM 15084 C CA . PRO B 1 851 ? 13.461 -15.258 -44 1 55.91 851 PRO B CA 1
ATOM 15085 C C . PRO B 1 851 ? 14.094 -16.453 -44.719 1 55.91 851 PRO B C 1
ATOM 15087 O O . PRO B 1 851 ? 14.227 -16.469 -45.938 1 55.91 851 PRO B O 1
ATOM 15090 N N . ASN B 1 852 ? 15.133 -17.094 -44.156 1 46.78 852 ASN B N 1
ATOM 15091 C CA . ASN B 1 852 ? 15.797 -18.266 -44.719 1 46.78 852 ASN B CA 1
ATOM 15092 C C . ASN B 1 852 ? 15.086 -19.562 -44.312 1 46.78 852 ASN B C 1
ATOM 15094 O O . ASN B 1 852 ? 14.984 -19.875 -43.125 1 46.78 852 ASN B O 1
ATOM 15098 N N . ASN B 1 853 ? 14.133 -20.047 -45.031 1 43.66 853 ASN B N 1
ATOM 15099 C CA . ASN B 1 853 ? 13.195 -21.156 -44.906 1 43.66 853 ASN B CA 1
ATOM 15100 C C . ASN B 1 853 ? 13.875 -22.406 -44.344 1 43.66 853 ASN B C 1
ATOM 15102 O O . ASN B 1 853 ? 13.273 -23.469 -44.281 1 43.66 853 ASN B O 1
ATOM 15106 N N . GLY B 1 854 ? 15.07 -22.781 -44.594 1 42.62 854 GLY B N 1
ATOM 15107 C CA . GLY B 1 854 ? 15.445 -24.141 -44.219 1 42.62 854 GLY B CA 1
ATOM 15108 C C . GLY B 1 854 ? 15.281 -24.406 -42.719 1 42.62 854 GLY B C 1
ATOM 15109 O O . GLY B 1 854 ? 15.023 -23.484 -41.938 1 42.62 854 GLY B O 1
ATOM 15110 N N . PHE B 1 855 ? 15.008 -25.844 -42.375 1 44.09 855 PHE B N 1
ATOM 15111 C CA . PHE B 1 855 ? 15.117 -26.281 -41 1 44.09 855 PHE B CA 1
ATOM 15112 C C . PHE B 1 855 ? 16.172 -25.484 -40.25 1 44.09 855 PHE B C 1
ATOM 15114 O O . PHE B 1 855 ? 17.281 -25.984 -40.031 1 44.09 855 PHE B O 1
ATOM 15121 N N . SER B 1 856 ? 16.641 -24.469 -40.812 1 40.41 856 SER B N 1
ATOM 15122 C CA . SER B 1 856 ? 17.719 -23.781 -40.125 1 40.41 856 SER B CA 1
ATOM 15123 C C . SER B 1 856 ? 17.438 -23.719 -38.625 1 40.41 856 SER B C 1
ATOM 15125 O O . SER B 1 856 ? 16.297 -23.859 -38.188 1 40.41 856 SER B O 1
ATOM 15127 N N . THR B 1 857 ? 18.609 -23.75 -37.844 1 39.94 857 THR B N 1
ATOM 15128 C CA . THR B 1 857 ? 18.938 -23.656 -36.438 1 39.94 857 THR B CA 1
ATOM 15129 C C . THR B 1 857 ? 17.969 -22.719 -35.719 1 39.94 857 THR B C 1
ATOM 15131 O O . THR B 1 857 ? 17.875 -22.734 -34.5 1 39.94 857 THR B O 1
ATOM 15134 N N . PHE B 1 858 ? 17.656 -21.641 -36.375 1 41.38 858 PHE B N 1
ATOM 15135 C CA . PHE B 1 858 ? 17.453 -20.438 -35.594 1 41.38 858 PHE B CA 1
ATOM 15136 C C . PHE B 1 858 ? 16.031 -20.375 -35.031 1 41.38 858 PHE B C 1
ATOM 15138 O O . PHE B 1 858 ? 15.742 -19.625 -34.125 1 41.38 858 PHE B O 1
ATOM 15145 N N . GLY B 1 859 ? 14.766 -20.625 -35.75 1 51.47 859 GLY B N 1
ATOM 15146 C CA . GLY B 1 859 ? 13.641 -19.953 -35.156 1 51.47 859 GLY B CA 1
ATOM 15147 C C . GLY B 1 859 ? 12.586 -20.906 -34.625 1 51.47 859 GLY B C 1
ATOM 15148 O O . GLY B 1 859 ? 12.562 -22.078 -35 1 51.47 859 GLY B O 1
ATOM 15149 N N . SER B 1 860 ? 12.07 -20.797 -33.438 1 62.22 860 SER B N 1
ATOM 15150 C CA . SER B 1 860 ? 11.031 -21.469 -32.656 1 62.22 860 SER B CA 1
ATOM 15151 C C . SER B 1 860 ? 9.734 -21.562 -33.438 1 62.22 860 SER B C 1
ATOM 15153 O O . SER B 1 860 ? 8.836 -22.344 -33.094 1 62.22 860 SER B O 1
ATOM 15155 N N . ILE B 1 861 ? 9.703 -21.047 -34.75 1 77.12 861 ILE B N 1
ATOM 15156 C CA . ILE B 1 861 ? 8.453 -21.062 -35.5 1 77.12 861 ILE B CA 1
ATOM 15157 C C . ILE B 1 861 ? 8.648 -21.797 -36.812 1 77.12 861 ILE B C 1
ATOM 15159 O O . ILE B 1 861 ? 9.492 -21.391 -37.625 1 77.12 861 ILE B O 1
ATOM 15163 N N . LEU B 1 862 ? 8.008 -22.938 -37.125 1 83.19 862 LEU B N 1
ATOM 15164 C CA . LEU B 1 862 ? 8.086 -23.734 -38.344 1 83.19 862 LEU B CA 1
ATOM 15165 C C . LEU B 1 862 ? 6.73 -23.828 -39.031 1 83.19 862 LEU B C 1
ATOM 15167 O O . LEU B 1 862 ? 5.727 -24.156 -38.406 1 83.19 862 LEU B O 1
ATOM 15171 N N . LEU B 1 863 ? 6.777 -23.547 -40.375 1 87.06 863 LEU B N 1
ATOM 15172 C CA . LEU B 1 863 ? 5.551 -23.609 -41.156 1 87.06 863 LEU B CA 1
ATOM 15173 C C . LEU B 1 863 ? 4.973 -25.016 -41.156 1 87.06 863 LEU B C 1
ATOM 15175 O O . LEU B 1 863 ? 5.711 -26 -41.312 1 87.06 863 LEU B O 1
ATOM 15179 N N . ASP B 1 864 ? 3.736 -25.219 -40.844 1 89.25 864 ASP B N 1
ATOM 15180 C CA . ASP B 1 864 ? 2.938 -26.438 -40.906 1 89.25 864 ASP B CA 1
ATOM 15181 C C . ASP B 1 864 ? 3.16 -27.297 -39.688 1 89.25 864 ASP B C 1
ATOM 15183 O O . ASP B 1 864 ? 2.715 -28.453 -39.625 1 89.25 864 ASP B O 1
ATOM 15187 N N . TYR B 1 865 ? 3.855 -26.891 -38.781 1 91.06 865 TYR B N 1
ATOM 15188 C CA . TYR B 1 865 ? 4.062 -27.578 -37.531 1 91.06 865 TYR B CA 1
ATOM 15189 C C . TYR B 1 865 ? 3.486 -26.766 -36.344 1 91.06 865 TYR B C 1
ATOM 15191 O O . TYR B 1 865 ? 3.271 -25.562 -36.469 1 91.06 865 TYR B O 1
ATOM 15199 N N . PRO B 1 866 ? 3.195 -27.438 -35.281 1 91.38 866 PRO B N 1
ATOM 15200 C CA . PRO B 1 866 ? 2.631 -26.719 -34.156 1 91.38 866 PRO B CA 1
ATOM 15201 C C . PRO B 1 866 ? 3.637 -25.797 -33.469 1 91.38 866 PRO B C 1
ATOM 15203 O O . PRO B 1 866 ? 4.848 -25.984 -33.625 1 91.38 866 PRO B O 1
ATOM 15206 N N . GLN B 1 867 ? 3.02 -24.766 -32.688 1 84.62 867 GLN B N 1
ATOM 15207 C CA . GLN B 1 867 ? 3.832 -23.938 -31.812 1 84.62 867 GLN B CA 1
ATOM 15208 C C . GLN B 1 867 ? 4.434 -24.75 -30.672 1 84.62 867 GLN B C 1
ATOM 15210 O O . GLN B 1 867 ? 3.732 -25.531 -30.016 1 84.62 867 GLN B O 1
ATOM 15215 N N . GLY B 1 868 ? 5.359 -25.359 -30.641 1 86.12 868 GLY B N 1
ATOM 15216 C CA . GLY B 1 868 ? 6.039 -26.234 -29.703 1 86.12 868 GLY B CA 1
ATOM 15217 C C . GLY B 1 868 ? 6.496 -27.547 -30.312 1 86.12 868 GLY B C 1
ATOM 15218 O O . GLY B 1 868 ? 6.586 -28.562 -29.609 1 86.12 868 GLY B O 1
ATOM 15219 N N . ALA B 1 869 ? 6.586 -27.484 -31.484 1 90.94 869 ALA B N 1
ATOM 15220 C CA . ALA B 1 869 ? 7.07 -28.672 -32.156 1 90.94 869 ALA B CA 1
ATOM 15221 C C . ALA B 1 869 ? 8.461 -29.062 -31.672 1 90.94 869 ALA B C 1
ATOM 15223 O O . ALA B 1 869 ? 9.312 -28.203 -31.438 1 90.94 869 ALA B O 1
ATOM 15224 N N . ILE B 1 870 ? 8.539 -30.344 -31.422 1 92 870 ILE B N 1
ATOM 15225 C CA . ILE B 1 870 ? 9.82 -30.875 -31 1 92 870 ILE B CA 1
ATOM 15226 C C . ILE B 1 870 ? 10.508 -31.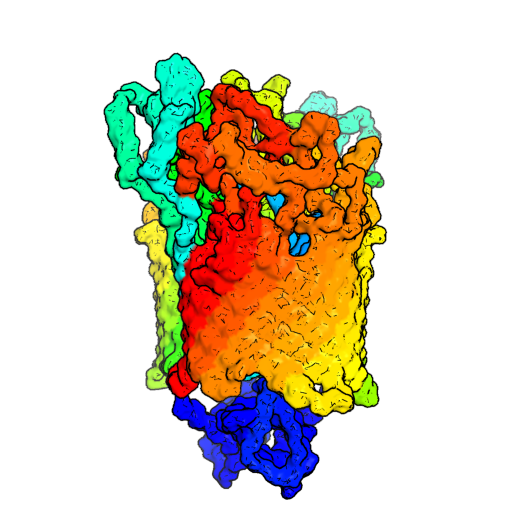578 -32.156 1 92 870 ILE B C 1
ATOM 15228 O O . ILE B 1 870 ? 10.055 -32.625 -32.625 1 92 870 ILE B O 1
ATOM 15232 N N . ILE B 1 871 ? 11.57 -30.906 -32.562 1 90.81 871 ILE B N 1
ATOM 15233 C CA . ILE B 1 871 ? 12.367 -31.438 -33.656 1 90.81 871 ILE B CA 1
ATOM 15234 C C . ILE B 1 871 ? 13.734 -31.875 -33.156 1 90.81 871 ILE B C 1
ATOM 15236 O O . ILE B 1 871 ? 14.562 -31.047 -32.781 1 90.81 871 ILE B O 1
ATOM 15240 N N . THR B 1 872 ? 13.914 -33.188 -33.156 1 91.69 872 THR B N 1
ATOM 15241 C CA . THR B 1 872 ? 15.141 -33.75 -32.594 1 91.69 872 THR B CA 1
ATOM 15242 C C . THR B 1 872 ? 15.422 -35.125 -33.188 1 91.69 872 THR B C 1
ATOM 15244 O O . THR B 1 872 ? 14.703 -35.562 -34.094 1 91.69 872 THR B O 1
ATOM 15247 N N . GLY B 1 873 ? 16.5 -35.719 -32.75 1 91.69 873 GLY B N 1
ATOM 15248 C CA . GLY B 1 873 ? 16.891 -37.031 -33.281 1 91.69 873 GLY B CA 1
ATOM 15249 C C . GLY B 1 873 ? 16.094 -38.188 -32.688 1 91.69 873 GLY B C 1
ATOM 15250 O O . GLY B 1 873 ? 15.492 -38.031 -31.609 1 91.69 873 GLY B O 1
ATOM 15251 N N . LYS B 1 874 ? 15.992 -39.312 -33.5 1 92.81 874 LYS B N 1
ATOM 15252 C CA . LYS B 1 874 ? 15.375 -40.531 -33.031 1 92.81 874 LYS B CA 1
ATOM 15253 C C . LYS B 1 874 ? 16.438 -41.531 -32.594 1 92.81 874 LYS B C 1
ATOM 15255 O O . LYS B 1 874 ? 17.188 -42.062 -33.406 1 92.81 874 LYS B O 1
ATOM 15260 N N . ASN B 1 875 ? 16.406 -41.812 -31.312 1 92.06 875 ASN B N 1
ATOM 15261 C CA . ASN B 1 875 ? 17.406 -42.688 -30.703 1 92.06 875 ASN B CA 1
ATOM 15262 C C . ASN B 1 875 ? 17.156 -44.156 -31.109 1 92.06 875 ASN B C 1
ATOM 15264 O O . ASN B 1 875 ? 16.031 -44.656 -31 1 92.06 875 ASN B O 1
ATOM 15268 N N . THR B 1 876 ? 18.156 -44.906 -31.547 1 91.25 876 THR B N 1
ATOM 15269 C CA . THR B 1 876 ? 18.016 -46.312 -31.938 1 91.25 876 THR B CA 1
ATOM 15270 C C . THR B 1 876 ? 18.766 -47.219 -30.984 1 91.25 876 THR B C 1
ATOM 15272 O O . THR B 1 876 ? 18.891 -48.438 -31.219 1 91.25 876 THR B O 1
ATOM 15275 N N . GLY B 1 877 ? 19.266 -46.656 -29.938 1 91.25 877 GLY B N 1
ATOM 15276 C CA . GLY B 1 877 ? 19.953 -47.469 -28.938 1 91.25 877 GLY B CA 1
ATOM 15277 C C . GLY B 1 877 ? 21.438 -47.125 -28.828 1 91.25 877 GLY B C 1
ATOM 15278 O O . GLY B 1 877 ? 21.859 -46.031 -29.25 1 91.25 877 GLY B O 1
ATOM 15279 N N . ILE B 1 878 ? 22.188 -48.031 -28.094 1 93.62 878 ILE B N 1
ATOM 15280 C CA . ILE B 1 878 ? 23.625 -47.844 -27.891 1 93.62 878 ILE B CA 1
ATOM 15281 C C . ILE B 1 878 ? 24.406 -48.812 -28.75 1 93.62 878 ILE B C 1
ATOM 15283 O O . ILE B 1 878 ? 24.141 -50.031 -28.719 1 93.62 878 ILE B O 1
ATOM 15287 N N . ASP B 1 879 ? 25.328 -48.25 -29.531 1 91.75 879 ASP B N 1
ATOM 15288 C CA . ASP B 1 879 ? 26.172 -49.094 -30.375 1 91.75 879 ASP B CA 1
ATOM 15289 C C . ASP B 1 879 ? 27.078 -49.969 -29.516 1 91.75 879 ASP B C 1
ATOM 15291 O O . ASP B 1 879 ? 27.844 -49.469 -28.688 1 91.75 879 ASP B O 1
ATOM 15295 N N . PRO B 1 880 ? 27.047 -51.281 -29.734 1 92.5 880 PRO B N 1
ATOM 15296 C CA . PRO B 1 880 ? 27.844 -52.156 -28.906 1 92.5 880 PRO B CA 1
ATOM 15297 C C . PRO B 1 880 ? 29.344 -52 -29.125 1 92.5 880 PRO B C 1
ATOM 15299 O O . PRO B 1 880 ? 30.141 -52.344 -28.25 1 92.5 880 PRO B O 1
ATOM 15302 N N . PHE B 1 881 ? 29.781 -51.469 -30.234 1 89.44 881 PHE B N 1
ATOM 15303 C CA . PHE B 1 881 ? 31.203 -51.344 -30.531 1 89.44 881 PHE B CA 1
ATOM 15304 C C . PHE B 1 881 ? 31.75 -50.031 -29.984 1 89.44 881 PHE B C 1
ATOM 15306 O O . PHE B 1 881 ? 32.812 -50 -29.375 1 89.44 881 PHE B O 1
ATOM 15313 N N . THR B 1 882 ? 30.984 -48.938 -30.188 1 89.25 882 THR B N 1
ATOM 15314 C CA . THR B 1 882 ? 31.516 -47.656 -29.797 1 89.25 882 THR B CA 1
ATOM 15315 C C . THR B 1 882 ? 30.969 -47.219 -28.422 1 89.25 882 THR B C 1
ATOM 15317 O O . THR B 1 882 ? 31.594 -46.406 -27.734 1 89.25 882 THR B O 1
ATOM 15320 N N . GLY B 1 883 ? 29.797 -47.75 -27.984 1 92.25 883 GLY B N 1
ATOM 15321 C CA . GLY B 1 883 ? 29.172 -47.375 -26.734 1 92.25 883 GLY B CA 1
ATOM 15322 C C . GLY B 1 883 ? 28.422 -46.062 -26.797 1 92.25 883 GLY B C 1
ATOM 15323 O O . GLY B 1 883 ? 28 -45.531 -25.766 1 92.25 883 GLY B O 1
ATOM 15324 N N . TYR B 1 884 ? 28.281 -45.469 -27.969 1 91.19 884 TYR B N 1
ATOM 15325 C CA . TYR B 1 884 ? 27.578 -44.188 -28.156 1 91.19 884 TYR B CA 1
ATOM 15326 C C . TYR B 1 884 ? 26.125 -44.438 -28.578 1 91.19 884 TYR B C 1
ATOM 15328 O O . TYR B 1 884 ? 25.812 -45.5 -29.141 1 91.19 884 TYR B O 1
ATOM 15336 N N . TYR B 1 885 ? 25.344 -43.438 -28.266 1 92.44 885 TYR B N 1
ATOM 15337 C CA . TYR B 1 885 ? 23.984 -43.5 -28.797 1 92.44 885 TYR B CA 1
ATOM 15338 C C . TYR B 1 885 ? 23.984 -43.406 -30.312 1 92.44 885 TYR B C 1
ATOM 15340 O O . TYR B 1 885 ? 24.781 -42.656 -30.891 1 92.44 885 TYR B O 1
ATOM 15348 N N . THR B 1 886 ? 23.109 -44.094 -30.922 1 89.44 886 THR B N 1
ATOM 15349 C CA . THR B 1 886 ? 22.938 -44.031 -32.375 1 89.44 886 THR B CA 1
ATOM 15350 C C . THR B 1 886 ? 21.562 -43.438 -32.688 1 89.44 886 THR B C 1
ATOM 15352 O O . THR B 1 886 ? 20.625 -43.562 -31.922 1 89.44 886 THR B O 1
ATOM 15355 N N . PHE B 1 887 ? 21.547 -42.719 -33.812 1 91.31 887 PHE B N 1
ATOM 15356 C CA . PHE B 1 887 ? 20.328 -42.031 -34.219 1 91.31 887 PHE B CA 1
ATOM 15357 C C . PHE B 1 887 ? 19.953 -42.406 -35.656 1 91.31 887 PHE B C 1
ATOM 15359 O O . PHE B 1 887 ? 20.828 -42.625 -36.5 1 91.31 887 PHE B O 1
ATOM 15366 N N . LYS B 1 888 ? 18.734 -42.375 -35.906 1 91.44 888 LYS B N 1
ATOM 15367 C CA . LYS B 1 888 ? 18.203 -42.812 -37.188 1 91.44 888 LYS B CA 1
ATOM 15368 C C . LYS B 1 888 ? 18.344 -41.75 -38.25 1 91.44 888 LYS B C 1
ATOM 15370 O O . LYS B 1 888 ? 18.016 -40.562 -38 1 91.44 888 LYS B O 1
ATOM 15375 N N . LEU B 1 889 ? 18.906 -42.062 -39.375 1 89.56 889 LEU B N 1
ATOM 15376 C CA . LEU B 1 889 ? 18.969 -41.188 -40.531 1 89.56 889 LEU B CA 1
ATOM 15377 C C . LEU B 1 889 ? 17.578 -41.031 -41.156 1 89.56 889 LEU B C 1
ATOM 15379 O O . LEU B 1 889 ? 16.844 -42 -41.312 1 89.56 889 LEU B O 1
ATOM 15383 N N . ARG B 1 890 ? 17.312 -39.844 -41.531 1 91 890 ARG B N 1
ATOM 15384 C CA . ARG B 1 890 ? 16.031 -39.625 -42.188 1 91 890 ARG B CA 1
ATOM 15385 C C . ARG B 1 890 ? 15.953 -40.406 -43.5 1 91 890 ARG B C 1
ATOM 15387 O O . ARG B 1 890 ? 16.922 -40.469 -44.25 1 91 890 ARG B O 1
ATOM 15394 N N . PRO B 1 891 ? 14.844 -40.969 -43.844 1 88.5 891 PRO B N 1
ATOM 15395 C CA . PRO B 1 891 ? 14.711 -41.781 -45.062 1 88.5 891 PRO B CA 1
ATOM 15396 C C . PRO B 1 891 ? 14.828 -40.938 -46.312 1 88.5 891 PRO B C 1
ATOM 15398 O O . PRO B 1 891 ? 15.211 -41.438 -47.375 1 88.5 891 PRO B O 1
ATOM 15401 N N . ASP B 1 892 ? 14.5 -39.625 -46.219 1 86.19 892 ASP B N 1
ATOM 15402 C CA . ASP B 1 892 ? 14.516 -38.75 -47.406 1 86.19 892 ASP B CA 1
ATOM 15403 C C . ASP B 1 892 ? 15.852 -38.031 -47.562 1 86.19 892 ASP B C 1
ATOM 15405 O O . ASP B 1 892 ? 16.016 -37.219 -48.438 1 86.19 892 ASP B O 1
ATOM 15409 N N . ALA B 1 893 ? 16.672 -38.375 -46.625 1 86.88 893 ALA B N 1
ATOM 15410 C CA . ALA B 1 893 ? 17.984 -37.719 -46.688 1 86.88 893 ALA B CA 1
ATOM 15411 C C . ALA B 1 893 ? 18.766 -38.219 -47.906 1 86.88 893 ALA B C 1
ATOM 15413 O O . ALA B 1 893 ? 18.781 -39.406 -48.188 1 86.88 893 ALA B O 1
ATOM 15414 N N . VAL B 1 894 ? 19.266 -37.312 -48.75 1 86.12 894 VAL B N 1
ATOM 15415 C CA . VAL B 1 894 ? 20.094 -37.625 -49.906 1 86.12 894 VAL B CA 1
ATOM 15416 C C . VAL B 1 894 ? 21.578 -37.594 -49.531 1 86.12 894 VAL B C 1
ATOM 15418 O O . VAL B 1 894 ? 22.094 -36.562 -49.125 1 86.12 894 VAL B O 1
ATOM 15421 N N . ILE B 1 895 ? 22.094 -38.781 -49.5 1 86.69 895 ILE B N 1
ATOM 15422 C CA . ILE B 1 895 ? 23.484 -38.906 -49.094 1 86.69 895 ILE B CA 1
ATOM 15423 C C . ILE B 1 895 ? 24.359 -39.031 -50.344 1 86.69 895 ILE B C 1
ATOM 15425 O O . ILE B 1 895 ? 24.453 -40.125 -50.938 1 86.69 895 ILE B O 1
ATOM 15429 N N . ASN B 1 896 ? 25 -37.969 -50.844 1 85.69 896 ASN B N 1
ATOM 15430 C CA . ASN B 1 896 ? 25.859 -38 -52.031 1 85.69 896 ASN B CA 1
ATOM 15431 C C . ASN B 1 896 ? 27.344 -38.031 -51.625 1 85.69 896 ASN B C 1
ATOM 15433 O O . ASN B 1 896 ? 28.172 -38.469 -52.406 1 85.69 896 ASN B O 1
ATOM 15437 N N . ASN B 1 897 ? 27.703 -37.375 -50.562 1 82.5 897 ASN B N 1
ATOM 15438 C CA . ASN B 1 897 ? 29.078 -37.312 -50.094 1 82.5 897 ASN B CA 1
ATOM 15439 C C . ASN B 1 897 ? 29.156 -37.562 -48.594 1 82.5 897 ASN B C 1
ATOM 15441 O O . ASN B 1 897 ? 28.141 -37.719 -47.906 1 82.5 897 ASN B O 1
ATOM 15445 N N . SER B 1 898 ? 30.328 -37.75 -48.219 1 76.44 898 SER B N 1
ATOM 15446 C CA . SER B 1 898 ? 30.578 -38.031 -46.812 1 76.44 898 SER B CA 1
ATOM 15447 C C . SER B 1 898 ? 30.094 -36.906 -45.906 1 76.44 898 SER B C 1
ATOM 15449 O O . SER B 1 898 ? 29.75 -37.125 -44.75 1 76.44 898 SER B O 1
ATOM 15451 N N . SER B 1 899 ? 30.031 -35.75 -46.469 1 78.19 899 SER B N 1
ATOM 15452 C CA . SER B 1 899 ? 29.609 -34.594 -45.688 1 78.19 899 SER B CA 1
ATOM 15453 C C . SER B 1 899 ? 28.109 -34.656 -45.375 1 78.19 899 SER B C 1
ATOM 15455 O O . SER B 1 899 ? 27.672 -34.125 -44.344 1 78.19 899 SER B O 1
ATOM 15457 N N . ASP B 1 900 ? 27.375 -35.375 -46.156 1 80.62 900 ASP B N 1
ATOM 15458 C CA . ASP B 1 900 ? 25.938 -35.5 -45.969 1 80.62 900 ASP B CA 1
ATOM 15459 C C . ASP B 1 900 ? 25.625 -36.406 -44.75 1 80.62 900 ASP B C 1
ATOM 15461 O O . ASP B 1 900 ? 24.609 -36.219 -44.094 1 80.62 900 ASP B O 1
ATOM 15465 N N . TRP B 1 901 ? 26.531 -37.219 -44.562 1 76.62 901 TRP B N 1
ATOM 15466 C CA . TRP B 1 901 ? 26.344 -38.125 -43.438 1 76.62 901 TRP B CA 1
ATOM 15467 C C . TRP B 1 901 ? 26.547 -37.375 -42.125 1 76.62 901 TRP B C 1
ATOM 15469 O O . TRP B 1 901 ? 26.062 -37.812 -41.062 1 76.62 901 TRP B O 1
ATOM 15479 N N . ARG B 1 902 ? 27.141 -36.188 -42.219 1 77.94 902 ARG B N 1
ATOM 15480 C CA . ARG B 1 902 ? 27.484 -35.438 -41.031 1 77.94 902 ARG B CA 1
ATOM 15481 C C . ARG B 1 902 ? 26.516 -34.25 -40.844 1 77.94 902 ARG B C 1
ATOM 15483 O O . ARG B 1 902 ? 26.578 -33.562 -39.812 1 77.94 902 ARG B O 1
ATOM 15490 N N . ASN B 1 903 ? 25.734 -34.125 -41.75 1 81.88 903 ASN B N 1
ATOM 15491 C CA . ASN B 1 903 ? 24.797 -33 -41.625 1 81.88 903 ASN B CA 1
ATOM 15492 C C . ASN B 1 903 ? 23.703 -33.312 -40.594 1 81.88 903 ASN B C 1
ATOM 15494 O O . ASN B 1 903 ? 22.891 -34.219 -40.812 1 81.88 903 ASN B O 1
ATOM 15498 N N . TYR B 1 904 ? 23.703 -32.562 -39.469 1 83.12 904 TYR B N 1
ATOM 15499 C CA . TYR B 1 904 ? 22.781 -32.844 -38.375 1 83.12 904 TYR B CA 1
ATOM 15500 C C . TYR B 1 904 ? 21.328 -32.75 -38.875 1 83.12 904 TYR B C 1
ATOM 15502 O O . TYR B 1 904 ? 20.438 -33.406 -38.312 1 83.12 904 TYR B O 1
ATOM 15510 N N . ARG B 1 905 ? 20.906 -31.969 -39.844 1 81.75 905 ARG B N 1
ATOM 15511 C CA . ARG B 1 905 ? 19.562 -31.766 -40.344 1 81.75 905 ARG B CA 1
ATOM 15512 C C . ARG B 1 905 ? 18.969 -33.062 -40.875 1 81.75 905 ARG B C 1
ATOM 15514 O O . ARG B 1 905 ? 17.75 -33.219 -40.969 1 81.75 905 ARG B O 1
ATOM 15521 N N . ASN B 1 906 ? 19.969 -33.938 -41.281 1 87.44 906 ASN B N 1
ATOM 15522 C CA . ASN B 1 906 ? 19.531 -35.188 -41.875 1 87.44 906 ASN B CA 1
ATOM 15523 C C . ASN B 1 906 ? 19.062 -36.188 -40.781 1 87.44 906 ASN B C 1
ATOM 15525 O O . ASN B 1 906 ? 18.562 -37.25 -41.125 1 87.44 906 ASN B O 1
ATOM 15529 N N . TYR B 1 907 ? 19.234 -35.812 -39.625 1 89.12 907 TYR B N 1
ATOM 15530 C CA . TYR B 1 907 ? 18.875 -36.719 -38.5 1 89.12 907 TYR B CA 1
ATOM 15531 C C . TYR B 1 907 ? 17.719 -36.125 -37.719 1 89.12 907 TYR B C 1
ATOM 15533 O O . TYR B 1 907 ? 17.312 -36.688 -36.688 1 89.12 907 TYR B O 1
ATOM 15541 N N . LEU B 1 908 ? 17.172 -35.031 -38.094 1 89.25 908 LEU B N 1
ATOM 15542 C CA . LEU B 1 908 ? 16.125 -34.344 -37.312 1 89.25 908 LEU B CA 1
ATOM 15543 C C . LEU B 1 908 ? 14.742 -34.844 -37.719 1 89.25 908 LEU B C 1
ATOM 15545 O O . LEU B 1 908 ? 14.43 -34.938 -38.938 1 89.25 908 LEU B O 1
ATOM 15549 N N . TYR B 1 909 ? 14.016 -35.312 -36.75 1 90.44 909 TYR B N 1
ATOM 15550 C CA . TYR B 1 909 ? 12.648 -35.781 -36.938 1 90.44 909 TYR B CA 1
ATOM 15551 C C . TYR B 1 909 ? 11.672 -34.969 -36.094 1 90.44 909 TYR B C 1
ATOM 15553 O O . TYR B 1 909 ? 12.023 -34.469 -35.031 1 90.44 909 TYR B O 1
ATOM 15561 N N . TYR B 1 910 ? 10.5 -34.75 -36.656 1 91.56 910 TYR B N 1
ATOM 15562 C CA . TYR B 1 910 ? 9.414 -34.281 -35.812 1 91.56 910 TYR B CA 1
ATOM 15563 C C . TYR B 1 910 ? 8.984 -35.375 -34.844 1 91.56 910 TYR B C 1
ATOM 15565 O O . TYR B 1 910 ? 8.477 -36.406 -35.25 1 91.56 910 TYR B O 1
ATOM 15573 N N . ARG B 1 911 ? 9.203 -35.156 -33.531 1 92.19 911 ARG B N 1
ATOM 15574 C CA . ARG B 1 911 ? 8.953 -36.188 -32.5 1 92.19 911 ARG B CA 1
ATOM 15575 C C . ARG B 1 911 ? 7.613 -35.938 -31.812 1 92.19 911 ARG B C 1
ATOM 15577 O O . ARG B 1 911 ? 7.152 -36.75 -31.031 1 92.19 911 ARG B O 1
ATOM 15584 N N . GLY B 1 912 ? 7.004 -34.906 -32.125 1 91.75 912 GLY B N 1
ATOM 15585 C CA . GLY B 1 912 ? 5.746 -34.531 -31.484 1 91.75 912 GLY B CA 1
ATOM 15586 C C . GLY B 1 912 ? 5.691 -33.094 -31 1 91.75 912 GLY B C 1
ATOM 15587 O O . GLY B 1 912 ? 6.438 -32.25 -31.5 1 91.75 912 GLY B O 1
ATOM 15588 N N . THR B 1 913 ? 4.715 -32.781 -30.125 1 92.12 913 THR B N 1
ATOM 15589 C CA . THR B 1 913 ? 4.531 -31.438 -29.625 1 92.12 913 THR B CA 1
ATOM 15590 C C . THR B 1 913 ? 4.621 -31.391 -28.094 1 92.12 913 THR B C 1
ATOM 15592 O O . THR B 1 913 ? 4.344 -32.406 -27.438 1 92.12 913 THR B O 1
ATOM 15595 N N . ALA B 1 914 ? 5.047 -30.266 -27.594 1 90.12 914 ALA B N 1
ATOM 15596 C CA . ALA B 1 914 ? 5.133 -30.078 -26.156 1 90.12 914 ALA B CA 1
ATOM 15597 C C . ALA B 1 914 ? 3.756 -29.812 -25.547 1 90.12 914 ALA B C 1
ATOM 15599 O O . ALA B 1 914 ? 3.547 -30.016 -24.344 1 90.12 914 ALA B O 1
ATOM 15600 N N . ASN B 1 915 ? 2.861 -29.344 -26.344 1 89.44 915 ASN B N 1
ATOM 15601 C CA . ASN B 1 915 ? 1.492 -29.109 -25.906 1 89.44 915 ASN B CA 1
ATOM 15602 C C . ASN B 1 915 ? 0.611 -30.328 -26.125 1 89.44 915 ASN B C 1
ATOM 15604 O O . ASN B 1 915 ? 0.459 -30.781 -27.266 1 89.44 915 ASN B O 1
ATOM 15608 N N . ALA B 1 916 ? -0.001 -30.75 -25.078 1 93 916 ALA B N 1
ATOM 15609 C CA . ALA B 1 916 ? -0.822 -31.953 -25.203 1 93 916 ALA B CA 1
ATOM 15610 C C . ALA B 1 916 ? -2.043 -31.688 -26.078 1 93 916 ALA B C 1
ATOM 15612 O O . ALA B 1 916 ? -2.822 -30.766 -25.812 1 93 916 ALA B O 1
ATOM 15613 N N . PRO B 1 917 ? -2.266 -32.469 -27.062 1 94.12 917 PRO B N 1
ATOM 15614 C CA . PRO B 1 917 ? -3.432 -32.281 -27.922 1 94.12 917 PRO B CA 1
ATOM 15615 C C . PRO B 1 917 ? -4.734 -32.75 -27.266 1 94.12 917 PRO B C 1
ATOM 15617 O O . PRO B 1 917 ? -5.809 -32.25 -27.625 1 94.12 917 PRO B O 1
ATOM 15620 N N . TRP B 1 918 ? -4.625 -33.75 -26.391 1 95.19 918 TRP B N 1
ATOM 15621 C CA . TRP B 1 918 ? -5.809 -34.281 -25.719 1 95.19 918 TRP B CA 1
ATOM 15622 C C . TRP B 1 918 ? -5.82 -33.875 -24.25 1 95.19 918 TRP B C 1
ATOM 15624 O O . TRP B 1 918 ? -4.832 -34.062 -23.531 1 95.19 918 TRP B O 1
ATOM 15634 N N . ASN B 1 919 ? -6.812 -33.344 -23.875 1 95.19 919 ASN B N 1
ATOM 15635 C CA . ASN B 1 919 ? -7.027 -33.031 -22.469 1 95.19 919 ASN B CA 1
ATOM 15636 C C . ASN B 1 919 ? -8.469 -33.312 -22.047 1 95.19 919 ASN B C 1
ATOM 15638 O O . ASN B 1 919 ? -9.375 -33.312 -22.875 1 95.19 919 ASN B O 1
ATOM 15642 N N . GLY B 1 920 ? -8.672 -33.562 -20.781 1 95.12 920 GLY B N 1
ATOM 15643 C CA . GLY B 1 920 ? -10.008 -33.781 -20.266 1 95.12 920 GLY B CA 1
ATOM 15644 C C . GLY B 1 920 ? -10.023 -34.281 -18.828 1 95.12 920 GLY B C 1
ATOM 15645 O O . GLY B 1 920 ? -9.031 -34.156 -18.125 1 95.12 920 GLY B O 1
ATOM 15646 N N . GLY B 1 921 ? -11.211 -34.688 -18.469 1 94.88 921 GLY B N 1
ATOM 15647 C CA . GLY B 1 921 ? -11.375 -35.188 -17.109 1 94.88 921 GLY B CA 1
ATOM 15648 C C . GLY B 1 921 ? -12.641 -35.969 -16.922 1 94.88 921 GLY B C 1
ATOM 15649 O O . GLY B 1 921 ? -13.484 -36.031 -17.812 1 94.88 921 GLY B O 1
ATOM 15650 N N . PHE B 1 922 ? -12.586 -36.688 -15.844 1 94.25 922 PHE B N 1
ATOM 15651 C CA . PHE B 1 922 ? -13.719 -37.5 -15.422 1 94.25 922 PHE B CA 1
ATOM 15652 C C . PHE B 1 922 ? -14.039 -37.25 -13.953 1 94.25 922 PHE B C 1
ATOM 15654 O O . PHE B 1 922 ? -13.133 -37.125 -13.125 1 94.25 922 PHE B O 1
ATOM 15661 N N . SER B 1 923 ? -15.289 -37.031 -13.734 1 92.25 923 SER B N 1
ATOM 15662 C CA . SER B 1 923 ? -15.727 -36.812 -12.359 1 92.25 923 SER B CA 1
ATOM 15663 C C . SER B 1 923 ? -16.969 -37.625 -12.047 1 92.25 923 SER B C 1
ATOM 15665 O O . SER B 1 923 ? -17.797 -37.875 -12.938 1 92.25 923 SER B O 1
ATOM 15667 N N . THR B 1 924 ? -17.141 -38.094 -10.859 1 93.12 924 THR B N 1
ATOM 15668 C CA . THR B 1 924 ? -18.312 -38.844 -10.422 1 93.12 924 THR B CA 1
ATOM 15669 C C . THR B 1 924 ? -18.75 -38.375 -9.031 1 93.12 924 THR B C 1
ATOM 15671 O O . THR B 1 924 ? -17.906 -38.031 -8.203 1 93.12 924 THR B O 1
ATOM 15674 N N . HIS B 1 925 ? -20.016 -38.312 -8.891 1 91.12 925 HIS B N 1
ATOM 15675 C CA . HIS B 1 925 ? -20.625 -37.969 -7.613 1 91.12 925 HIS B CA 1
ATOM 15676 C C . HIS B 1 925 ? -21.703 -38.969 -7.211 1 91.12 925 HIS B C 1
ATOM 15678 O O . HIS B 1 925 ? -22.594 -39.25 -8 1 91.12 925 HIS B O 1
ATOM 15684 N N . VAL B 1 926 ? -21.547 -39.5 -6 1 94.31 926 VAL B N 1
ATOM 15685 C CA . VAL B 1 926 ? -22.531 -40.438 -5.473 1 94.31 926 VAL B CA 1
ATOM 15686 C C . VAL B 1 926 ? -23.047 -39.938 -4.121 1 94.31 926 VAL B C 1
ATOM 15688 O O . VAL B 1 926 ? -22.25 -39.656 -3.223 1 94.31 926 VAL B O 1
ATOM 15691 N N . SER B 1 927 ? -24.25 -39.75 -4.129 1 92.38 927 SER B N 1
ATOM 15692 C CA . SER B 1 927 ? -24.891 -39.406 -2.861 1 92.38 927 SER B CA 1
ATOM 15693 C C . SER B 1 927 ? -25.797 -40.531 -2.369 1 92.38 927 SER B C 1
ATOM 15695 O O . SER B 1 927 ? -26.641 -41.031 -3.121 1 92.38 927 SER B O 1
ATOM 15697 N N . TYR B 1 928 ? -25.562 -41 -1.239 1 93.81 928 TYR B N 1
ATOM 15698 C CA . TYR B 1 928 ? -26.391 -42.031 -0.604 1 93.81 928 TYR B CA 1
ATOM 15699 C C . TYR B 1 928 ? -26.859 -41.562 0.771 1 93.81 928 TYR B C 1
ATOM 15701 O O . TYR B 1 928 ? -26.078 -41.562 1.726 1 93.81 928 TYR B O 1
ATOM 15709 N N . ASN B 1 929 ? -28.109 -41.281 0.956 1 89.12 929 ASN B N 1
ATOM 15710 C CA . ASN B 1 929 ? -28.703 -40.688 2.164 1 89.12 929 ASN B CA 1
ATOM 15711 C C . ASN B 1 929 ? -27.953 -39.469 2.633 1 89.12 929 ASN B C 1
ATOM 15713 O O . ASN B 1 929 ? -28.031 -38.406 2.002 1 89.12 929 ASN B O 1
ATOM 15717 N N . ARG B 1 930 ? -27.031 -39.688 3.66 1 90 930 ARG B N 1
ATOM 15718 C CA . ARG B 1 930 ? -26.359 -38.531 4.25 1 90 930 ARG B CA 1
ATOM 15719 C C . ARG B 1 930 ? -24.891 -38.5 3.867 1 90 930 ARG B C 1
ATOM 15721 O O . ARG B 1 930 ? -24.172 -37.562 4.227 1 90 930 ARG B O 1
ATOM 15728 N N . PHE B 1 931 ? -24.484 -39.438 3.078 1 94.5 931 PHE B N 1
ATOM 15729 C CA . PHE B 1 931 ? -23.094 -39.5 2.629 1 94.5 931 PHE B CA 1
ATOM 15730 C C . PHE B 1 931 ? -22.984 -39.125 1.163 1 94.5 931 PHE B C 1
ATOM 15732 O O . PHE B 1 931 ? -23.844 -39.438 0.353 1 94.5 931 PHE B O 1
ATOM 15739 N N . THR B 1 932 ? -22.031 -38.344 0.876 1 92.06 932 THR B N 1
ATOM 15740 C CA . THR B 1 932 ? -21.75 -37.969 -0.506 1 92.06 932 THR B CA 1
ATOM 15741 C C . THR B 1 932 ? -20.281 -38.219 -0.845 1 92.06 932 THR B C 1
ATOM 15743 O O . THR B 1 932 ? -19.391 -37.812 -0.099 1 92.06 932 THR B O 1
ATOM 15746 N N . LEU B 1 933 ? -20 -38.938 -1.892 1 93.94 933 LEU B N 1
ATOM 15747 C CA . LEU B 1 933 ? -18.672 -39.188 -2.41 1 93.94 933 LEU B CA 1
ATOM 15748 C C . LEU B 1 933 ? -18.469 -38.469 -3.75 1 93.94 933 LEU B C 1
ATOM 15750 O O . LEU B 1 933 ? -19.266 -38.656 -4.668 1 93.94 933 LEU B O 1
ATOM 15754 N N . SER B 1 934 ? -17.469 -37.625 -3.783 1 92 934 SER B N 1
ATOM 15755 C CA . SER B 1 934 ? -17.125 -36.938 -5.02 1 92 934 SER B CA 1
ATOM 15756 C C . SER B 1 934 ? -15.695 -37.25 -5.438 1 92 934 SER B C 1
ATOM 15758 O O . SER B 1 934 ? -14.758 -37.062 -4.652 1 92 934 SER B O 1
ATOM 15760 N N . ILE B 1 935 ? -15.516 -37.688 -6.633 1 92.69 935 ILE B N 1
ATOM 15761 C CA . ILE B 1 935 ? -14.195 -38 -7.184 1 92.69 935 ILE B CA 1
ATOM 15762 C C . ILE B 1 935 ? -13.977 -37.188 -8.461 1 92.69 935 ILE B C 1
ATOM 15764 O O . ILE B 1 935 ? -14.875 -37.094 -9.305 1 92.69 935 ILE B O 1
ATOM 15768 N N . SER B 1 936 ? -12.852 -36.531 -8.578 1 91.5 936 SER B N 1
ATOM 15769 C CA . SER B 1 936 ? -12.492 -35.75 -9.773 1 91.5 936 SER B CA 1
ATOM 15770 C C . SER B 1 936 ? -11.133 -36.188 -10.312 1 91.5 936 SER B C 1
ATOM 15772 O O . SER B 1 936 ? -10.172 -36.312 -9.562 1 91.5 936 SER B O 1
ATOM 15774 N N . SER B 1 937 ? -11.094 -36.406 -11.594 1 93.75 937 SER B N 1
ATOM 15775 C CA . SER B 1 937 ? -9.859 -36.812 -12.266 1 93.75 937 SER B CA 1
ATOM 15776 C C . SER B 1 937 ? -9.602 -35.969 -13.508 1 93.75 937 SER B C 1
ATOM 15778 O O . SER B 1 937 ? -10.508 -35.281 -14 1 93.75 937 SER B O 1
ATOM 15780 N N . SER B 1 938 ? -8.336 -35.938 -13.922 1 94.31 938 SER B N 1
ATOM 15781 C CA . SER B 1 938 ? -7.934 -35.25 -15.133 1 94.31 938 SER B CA 1
ATOM 15782 C C . SER B 1 938 ? -6.867 -36.031 -15.898 1 94.31 938 SER B C 1
ATOM 15784 O O . SER B 1 938 ? -6.18 -36.875 -15.328 1 94.31 938 SER B O 1
ATOM 15786 N N . PHE B 1 939 ? -6.793 -35.812 -17.172 1 95.5 939 PHE B N 1
ATOM 15787 C CA . PHE B 1 939 ? -5.758 -36.469 -17.969 1 95.5 939 PHE B CA 1
ATOM 15788 C C . PHE B 1 939 ? -5.227 -35.5 -19.031 1 95.5 939 PHE B C 1
ATOM 15790 O O . PHE B 1 939 ? -5.898 -34.531 -19.406 1 95.5 939 PHE B O 1
ATOM 15797 N N . SER B 1 940 ? -4.078 -35.625 -19.453 1 95 940 SER B N 1
ATOM 15798 C CA . SER B 1 940 ? -3.361 -34.969 -20.531 1 95 940 SER B CA 1
ATOM 15799 C C . SER B 1 940 ? -2.566 -35.969 -21.359 1 95 940 SER B C 1
ATOM 15801 O O . SER B 1 940 ? -1.67 -36.625 -20.844 1 95 940 SER B O 1
ATOM 15803 N N . LEU B 1 941 ? -2.887 -36.062 -22.688 1 96 941 LEU B N 1
ATOM 15804 C CA . LEU B 1 941 ? -2.303 -37.125 -23.5 1 96 941 LEU B CA 1
ATOM 15805 C C . LEU B 1 941 ? -1.618 -36.562 -24.734 1 96 941 LEU B C 1
ATOM 15807 O O . LEU B 1 941 ? -2.154 -35.656 -25.391 1 96 941 LEU B O 1
ATOM 15811 N N . GLY B 1 942 ? -0.445 -37.062 -24.922 1 94.25 942 GLY B N 1
ATOM 15812 C CA . GLY B 1 942 ? 0.189 -36.844 -26.219 1 94.25 942 GLY B CA 1
ATOM 15813 C C . GLY B 1 942 ? 1.32 -35.844 -26.156 1 94.25 942 GLY B C 1
ATOM 15814 O O . GLY B 1 942 ? 2.041 -35.625 -27.125 1 94.25 942 GLY B O 1
ATOM 15815 N N . ALA B 1 943 ? 1.549 -35.188 -25.125 1 93.5 943 ALA B N 1
ATOM 15816 C CA . ALA B 1 943 ? 2.65 -34.25 -25.031 1 93.5 943 ALA B CA 1
ATOM 15817 C C . ALA B 1 943 ? 3.988 -34.969 -24.891 1 93.5 943 ALA B C 1
ATOM 15819 O O . ALA B 1 943 ? 4.07 -36.031 -24.266 1 93.5 943 ALA B O 1
ATOM 15820 N N . LYS B 1 944 ? 4.98 -34.406 -25.547 1 94.62 944 LYS B N 1
ATOM 15821 C CA . LYS B 1 944 ? 6.348 -34.875 -25.359 1 94.62 944 LYS B CA 1
ATOM 15822 C C . LYS B 1 944 ? 7.129 -33.969 -24.422 1 94.62 944 LYS B C 1
ATOM 15824 O O . LYS B 1 944 ? 7.191 -32.75 -24.656 1 94.62 944 LYS B O 1
ATOM 15829 N N . ILE B 1 945 ? 7.633 -34.625 -23.375 1 93 945 ILE B N 1
ATOM 15830 C CA . ILE B 1 945 ? 8.297 -33.812 -22.344 1 93 945 ILE B CA 1
ATOM 15831 C C . ILE B 1 945 ? 9.703 -34.375 -22.094 1 93 945 ILE B C 1
ATOM 15833 O O . ILE B 1 945 ? 9.906 -35.594 -22.109 1 93 945 ILE B O 1
ATOM 15837 N N . SER B 1 946 ? 10.586 -33.406 -21.922 1 92.62 946 SER B N 1
ATOM 15838 C CA . SER B 1 946 ? 11.945 -33.812 -21.594 1 92.62 946 SER B CA 1
ATOM 15839 C C . SER B 1 946 ? 12.047 -34.281 -20.156 1 92.62 946 SER B C 1
ATOM 15841 O O . SER B 1 946 ? 11.508 -33.656 -19.234 1 92.62 946 SER B O 1
ATOM 15843 N N . SER B 1 947 ? 12.633 -35.438 -19.984 1 91.06 947 SER B N 1
ATOM 15844 C CA . SER B 1 947 ? 12.859 -35.969 -18.641 1 91.06 947 SER B CA 1
ATOM 15845 C C . SER B 1 947 ? 14.242 -35.594 -18.125 1 91.06 947 SER B C 1
ATOM 15847 O O . SER B 1 947 ? 14.641 -36.031 -17.031 1 91.06 947 SER B O 1
ATOM 15849 N N . GLU B 1 948 ? 14.922 -34.75 -18.828 1 90.5 948 GLU B N 1
ATOM 15850 C CA . GLU B 1 948 ? 16.281 -34.375 -18.453 1 90.5 948 GLU B CA 1
ATOM 15851 C C . GLU B 1 948 ? 16.297 -33.438 -17.25 1 90.5 948 GLU B C 1
ATOM 15853 O O . GLU B 1 948 ? 15.602 -32.438 -17.234 1 90.5 948 GLU B O 1
ATOM 15858 N N . ILE B 1 949 ? 16.969 -33.875 -16.25 1 91.19 949 ILE B N 1
ATOM 15859 C CA . ILE B 1 949 ? 17.359 -32.969 -15.188 1 91.19 949 ILE B CA 1
ATOM 15860 C C . ILE B 1 949 ? 18.812 -32.562 -15.352 1 91.19 949 ILE B C 1
ATOM 15862 O O . ILE B 1 949 ? 19.719 -33.344 -15 1 91.19 949 ILE B O 1
ATOM 15866 N N . LYS B 1 950 ? 19.016 -31.406 -15.805 1 90.81 950 LYS B N 1
ATOM 15867 C CA . LYS B 1 950 ? 20.344 -30.969 -16.203 1 90.81 950 LYS B CA 1
ATOM 15868 C C . LYS B 1 950 ? 21.266 -30.859 -14.984 1 90.81 950 LYS B C 1
ATOM 15870 O O . LYS B 1 950 ? 20.938 -30.203 -14 1 90.81 950 LYS B O 1
ATOM 15875 N N . SER B 1 951 ? 22.359 -31.531 -15.133 1 94.12 951 SER B N 1
ATOM 15876 C CA . SER B 1 951 ? 23.359 -31.469 -14.078 1 94.12 951 SER B CA 1
ATOM 15877 C C . SER B 1 951 ? 23.953 -30.062 -13.977 1 94.12 951 SER B C 1
ATOM 15879 O O . SER B 1 951 ? 24.172 -29.406 -14.984 1 94.12 951 SER B O 1
ATOM 15881 N N . PRO B 1 952 ? 24.188 -29.703 -12.758 1 92.5 952 PRO B N 1
ATOM 15882 C CA . PRO B 1 952 ? 24.797 -28.375 -12.602 1 92.5 952 PRO B CA 1
ATOM 15883 C C . PRO B 1 952 ? 26.266 -28.344 -13.031 1 92.5 952 PRO B C 1
ATOM 15885 O O . PRO B 1 952 ? 26.844 -27.266 -13.18 1 92.5 952 PRO B O 1
ATOM 15888 N N . ILE B 1 953 ? 26.906 -29.594 -13.242 1 94.06 953 ILE B N 1
ATOM 15889 C CA . ILE B 1 953 ? 28.297 -29.656 -13.672 1 94.06 953 ILE B CA 1
ATOM 15890 C C . ILE B 1 953 ? 28.406 -30.453 -14.969 1 94.06 953 ILE B C 1
ATOM 15892 O O . ILE B 1 953 ? 27.547 -31.281 -15.266 1 94.06 953 ILE B O 1
ATOM 15896 N N . SER B 1 954 ? 29.406 -30.094 -15.773 1 93.75 954 SER B N 1
ATOM 15897 C CA . SER B 1 954 ? 29.719 -30.781 -17.016 1 93.75 954 SER B CA 1
ATOM 15898 C C . SER B 1 954 ? 31.203 -30.672 -17.359 1 93.75 954 SER B C 1
ATOM 15900 O O . SER B 1 954 ? 31.953 -30 -16.656 1 93.75 954 SER B O 1
ATOM 15902 N N . TYR B 1 955 ? 31.562 -31.359 -18.391 1 91.81 955 TYR B N 1
ATOM 15903 C CA . TYR B 1 955 ? 32.969 -31.281 -18.812 1 91.81 955 TYR B CA 1
ATOM 15904 C C . TYR B 1 955 ? 33.344 -29.844 -19.172 1 91.81 955 TYR B C 1
ATOM 15906 O O . TYR B 1 955 ? 34.5 -29.453 -19.047 1 91.81 955 TYR B O 1
ATOM 15914 N N . ASN B 1 956 ? 32.344 -29.016 -19.5 1 88.5 956 ASN B N 1
ATOM 15915 C CA . ASN B 1 956 ? 32.562 -27.625 -19.875 1 88.5 956 ASN B CA 1
ATOM 15916 C C . ASN B 1 956 ? 32.875 -26.766 -18.672 1 88.5 956 ASN B C 1
ATOM 15918 O O . ASN B 1 956 ? 33.344 -25.641 -18.812 1 88.5 956 ASN B O 1
ATOM 15922 N N . SER B 1 957 ? 32.562 -27.297 -17.547 1 88.31 957 SER B N 1
ATOM 15923 C CA . SER B 1 957 ? 32.812 -26.531 -16.344 1 88.31 957 SER B CA 1
ATOM 15924 C C . SER B 1 957 ? 34.312 -26.391 -16.094 1 88.31 957 SER B C 1
ATOM 15926 O O . SER B 1 957 ? 34.75 -25.516 -15.367 1 88.31 957 SER B O 1
ATOM 15928 N N . ILE B 1 958 ? 35.062 -27.328 -16.672 1 84.88 958 ILE B N 1
ATOM 15929 C CA . ILE B 1 958 ? 36.531 -27.281 -16.562 1 84.88 958 ILE B CA 1
ATOM 15930 C C . ILE B 1 958 ? 37.125 -26.469 -17.703 1 84.88 958 ILE B C 1
ATOM 15932 O O . ILE B 1 958 ? 36.844 -26.734 -18.875 1 84.88 958 ILE B O 1
ATOM 15936 N N . ASN B 1 959 ? 37.875 -25.453 -17.359 1 80.19 959 ASN B N 1
ATOM 15937 C CA . ASN B 1 959 ? 38.469 -24.562 -18.359 1 80.19 959 ASN B CA 1
ATOM 15938 C C . ASN B 1 959 ? 39.656 -25.219 -19.031 1 80.19 959 ASN B C 1
ATOM 15940 O O . ASN B 1 959 ? 40.812 -24.844 -18.781 1 80.19 959 ASN B O 1
ATOM 15944 N N . ALA B 1 960 ? 39.469 -26.172 -19.781 1 77.5 960 ALA B N 1
ATOM 15945 C CA . ALA B 1 960 ? 40.5 -26.859 -20.547 1 77.5 960 ALA B CA 1
ATOM 15946 C C . ALA B 1 960 ? 39.969 -27.359 -21.891 1 77.5 960 ALA B C 1
ATOM 15948 O O . ALA B 1 960 ? 38.75 -27.531 -22.047 1 77.5 960 ALA B O 1
ATOM 15949 N N . SER B 1 961 ? 40.875 -27.438 -22.812 1 81.81 961 SER B N 1
ATOM 15950 C CA . SER B 1 961 ? 40.469 -27.906 -24.141 1 81.81 961 SER B CA 1
ATOM 15951 C C . SER B 1 961 ? 40 -29.359 -24.094 1 81.81 961 SER B C 1
ATOM 15953 O O . SER B 1 961 ? 40.594 -30.188 -23.406 1 81.81 961 SER B O 1
ATOM 15955 N N . ALA B 1 962 ? 38.906 -29.656 -24.641 1 84.38 962 ALA B N 1
ATOM 15956 C CA . ALA B 1 962 ? 38.344 -31.016 -24.688 1 84.38 962 ALA B CA 1
ATOM 15957 C C . ALA B 1 962 ? 38.875 -31.781 -25.875 1 84.38 962 ALA B C 1
ATOM 15959 O O . ALA B 1 962 ? 38.906 -31.266 -27 1 84.38 962 ALA B O 1
ATOM 15960 N N . GLN B 1 963 ? 39.406 -33 -25.594 1 85.06 963 GLN B N 1
ATOM 15961 C CA . GLN B 1 963 ? 39.875 -33.875 -26.656 1 85.06 963 GLN B CA 1
ATOM 15962 C C . GLN B 1 963 ? 38.719 -34.719 -27.188 1 85.06 963 GLN B C 1
ATOM 15964 O O . GLN B 1 963 ? 38.719 -35.125 -28.359 1 85.06 963 GLN B O 1
ATOM 15969 N N . ASN B 1 964 ? 37.875 -35.125 -26.25 1 88.06 964 ASN B N 1
ATOM 15970 C CA . ASN B 1 964 ? 36.656 -35.875 -26.578 1 88.06 964 ASN B CA 1
ATOM 15971 C C . ASN B 1 964 ? 35.406 -35.125 -26.172 1 88.06 964 ASN B C 1
ATOM 15973 O O . ASN B 1 964 ? 35.375 -34.438 -25.141 1 88.06 964 ASN B O 1
ATOM 15977 N N . ARG B 1 965 ? 34.344 -35.156 -26.906 1 83.69 965 ARG B N 1
ATOM 15978 C CA . ARG B 1 965 ? 33.094 -34.5 -26.578 1 83.69 965 ARG B CA 1
ATOM 15979 C C . ARG B 1 965 ? 32 -35.531 -26.281 1 83.69 965 ARG B C 1
ATOM 15981 O O . ARG B 1 965 ? 31.641 -36.344 -27.156 1 83.69 965 ARG B O 1
ATOM 15988 N N . PRO B 1 966 ? 31.594 -35.562 -24.984 1 90.81 966 PRO B N 1
ATOM 15989 C CA . PRO B 1 966 ? 30.453 -36.438 -24.703 1 90.81 966 PRO B CA 1
ATOM 15990 C C . PRO B 1 966 ? 29.203 -36.062 -25.469 1 90.81 966 PRO B C 1
ATOM 15992 O O . PRO B 1 966 ? 28.938 -34.875 -25.688 1 90.81 966 PRO B O 1
ATOM 15995 N N . GLN B 1 967 ? 28.406 -37.031 -25.844 1 89.38 967 GLN B N 1
ATOM 15996 C CA . GLN B 1 967 ? 27.203 -36.781 -26.641 1 89.38 967 GLN B CA 1
ATOM 15997 C C . GLN B 1 967 ? 26.125 -36.125 -25.797 1 89.38 967 GLN B C 1
ATOM 15999 O O . GLN B 1 967 ? 25.359 -35.281 -26.297 1 89.38 967 GLN B O 1
ATOM 16004 N N . THR B 1 968 ? 25.906 -36.594 -24.609 1 92.56 968 THR B N 1
ATOM 16005 C CA . THR B 1 968 ? 24.922 -36.094 -23.656 1 92.56 968 THR B CA 1
ATOM 16006 C C . THR B 1 968 ? 25.484 -36.094 -22.25 1 92.56 968 THR B C 1
ATOM 16008 O O . THR B 1 968 ? 26.609 -36.594 -22.016 1 92.56 968 THR B O 1
ATOM 16011 N N . GLN B 1 969 ? 24.734 -35.625 -21.328 1 93.5 969 GLN B N 1
ATOM 16012 C CA . GLN B 1 969 ? 25.188 -35.625 -19.953 1 93.5 969 GLN B CA 1
ATOM 16013 C C . GLN B 1 969 ? 25.312 -37.062 -19.422 1 93.5 969 GLN B C 1
ATOM 16015 O O . GLN B 1 969 ? 26.062 -37.312 -18.484 1 93.5 969 GLN B O 1
ATOM 16020 N N . ARG B 1 970 ? 24.688 -38.062 -20.031 1 94.62 970 ARG B N 1
ATOM 16021 C CA . ARG B 1 970 ? 24.75 -39.438 -19.594 1 94.62 970 ARG B CA 1
ATOM 16022 C C . ARG B 1 970 ? 26.094 -40.062 -19.953 1 94.62 970 ARG B C 1
ATOM 16024 O O . ARG B 1 970 ? 26.5 -41.062 -19.359 1 94.62 970 ARG B O 1
ATOM 16031 N N . SER B 1 971 ? 26.75 -39.438 -20.922 1 94.31 971 SER B N 1
ATOM 16032 C CA . SER B 1 971 ? 28.062 -39.938 -21.359 1 94.31 971 SER B CA 1
ATOM 16033 C C . SER B 1 971 ? 29.188 -39.125 -20.766 1 94.31 971 SER B C 1
ATOM 16035 O O . SER B 1 971 ? 30.375 -39.438 -20.953 1 94.31 971 SER B O 1
ATOM 16037 N N . ASP B 1 972 ? 28.828 -38.062 -20.094 1 95.5 972 ASP B N 1
ATOM 16038 C CA . ASP B 1 972 ? 29.812 -37.156 -19.531 1 95.5 972 ASP B CA 1
ATOM 16039 C C . ASP B 1 972 ? 30.375 -37.688 -18.219 1 95.5 972 ASP B C 1
ATOM 16041 O O . ASP B 1 972 ? 29.672 -37.688 -17.203 1 95.5 972 ASP B O 1
ATOM 16045 N N . LEU B 1 973 ? 31.656 -38 -18.219 1 97 973 LEU B N 1
ATOM 16046 C CA . LEU B 1 973 ? 32.312 -38.594 -17.062 1 97 973 LEU B CA 1
ATOM 16047 C C . LEU B 1 973 ? 32.219 -37.656 -15.859 1 97 973 LEU B C 1
ATOM 16049 O O . LEU B 1 973 ? 32.031 -38.125 -14.734 1 97 973 LEU B O 1
ATOM 16053 N N . TYR B 1 974 ? 32.25 -36.406 -16.062 1 96.44 974 TYR B N 1
ATOM 16054 C CA . TYR B 1 974 ? 32.406 -35.469 -14.977 1 96.44 974 TYR B CA 1
ATOM 16055 C C . TYR B 1 974 ? 31.094 -35.281 -14.234 1 96.44 974 TYR B C 1
ATOM 16057 O O . TYR B 1 974 ? 31.078 -34.844 -13.078 1 96.44 974 TYR B O 1
ATOM 16065 N N . THR B 1 975 ? 29.969 -35.531 -14.859 1 97.06 975 THR B N 1
ATOM 16066 C CA . THR B 1 975 ? 28.688 -35.438 -14.164 1 97.06 975 THR B CA 1
ATOM 16067 C C . THR B 1 975 ? 28.578 -36.5 -13.078 1 97.06 975 THR B C 1
ATOM 16069 O O . THR B 1 975 ? 27.75 -36.406 -12.172 1 97.06 975 THR B O 1
ATOM 16072 N N . ALA B 1 976 ? 29.406 -37.531 -13.188 1 97.5 976 ALA B N 1
ATOM 16073 C CA . ALA B 1 976 ? 29.422 -38.625 -12.195 1 97.5 976 ALA B CA 1
ATOM 16074 C C . ALA B 1 976 ? 30.016 -38.125 -10.875 1 97.5 976 ALA B C 1
ATOM 16076 O O . ALA B 1 976 ? 29.953 -38.844 -9.867 1 97.5 976 ALA B O 1
ATOM 16077 N N . HIS B 1 977 ? 30.547 -36.906 -10.906 1 97.88 977 HIS B N 1
ATOM 16078 C CA . HIS B 1 977 ? 31.031 -36.312 -9.672 1 97.88 977 HIS B CA 1
ATOM 16079 C C . HIS B 1 977 ? 29.891 -36.125 -8.672 1 97.88 977 HIS B C 1
ATOM 16081 O O . HIS B 1 977 ? 30.109 -36.125 -7.461 1 97.88 977 HIS B O 1
ATOM 16087 N N . LEU B 1 978 ? 28.703 -36.031 -9.133 1 98.06 978 LEU B N 1
ATOM 16088 C CA . LEU B 1 978 ? 27.5 -35.875 -8.312 1 98.06 978 LEU B CA 1
ATOM 16089 C C . LEU B 1 978 ? 26.625 -37.125 -8.391 1 98.06 978 LEU B C 1
ATOM 16091 O O . LEU B 1 978 ? 26.969 -38.062 -9.102 1 98.06 978 LEU B O 1
ATOM 16095 N N . ASN B 1 979 ? 25.625 -37.094 -7.613 1 96.81 979 ASN B N 1
ATOM 16096 C CA . ASN B 1 979 ? 24.781 -38.281 -7.527 1 96.81 979 ASN B CA 1
ATOM 16097 C C . ASN B 1 979 ? 24.047 -38.531 -8.836 1 96.81 979 ASN B C 1
ATOM 16099 O O . ASN B 1 979 ? 23.906 -37.625 -9.672 1 96.81 979 ASN B O 1
ATOM 16103 N N . LYS B 1 980 ? 23.672 -39.812 -9.047 1 95.38 980 LYS B N 1
ATOM 16104 C CA . LYS B 1 980 ? 22.984 -40.281 -10.242 1 95.38 980 LYS B CA 1
ATOM 16105 C C . LYS B 1 980 ? 21.953 -41.344 -9.898 1 95.38 980 LYS B C 1
ATOM 16107 O O . LYS B 1 980 ? 21.984 -41.906 -8.805 1 95.38 980 LYS B O 1
ATOM 16112 N N . PRO B 1 981 ? 21.078 -41.562 -10.891 1 93.69 981 PRO B N 1
ATOM 16113 C CA . PRO B 1 981 ? 20.188 -42.719 -10.719 1 93.69 981 PRO B CA 1
ATOM 16114 C C . PRO B 1 981 ? 20.938 -44.062 -10.734 1 93.69 981 PRO B C 1
ATOM 16116 O O . PRO B 1 981 ? 21.984 -44.188 -11.367 1 93.69 981 PRO B O 1
ATOM 16119 N N . LYS B 1 982 ? 20.406 -45.031 -10.109 1 94.12 982 LYS B N 1
ATOM 16120 C CA . LYS B 1 982 ? 21.031 -46.344 -9.992 1 94.12 982 LYS B CA 1
ATOM 16121 C C . LYS B 1 982 ? 21.344 -46.938 -11.367 1 94.12 982 LYS B C 1
ATOM 16123 O O . LYS B 1 982 ? 22.312 -47.656 -11.531 1 94.12 982 LYS B O 1
ATOM 16128 N N . GLU B 1 983 ? 20.594 -46.562 -12.352 1 92.62 983 GLU B N 1
ATOM 16129 C CA . GLU B 1 983 ? 20.734 -47.094 -13.703 1 92.62 983 GLU B CA 1
ATOM 16130 C C . GLU B 1 983 ? 22.047 -46.656 -14.336 1 92.62 983 GLU B C 1
ATOM 16132 O O . GLU B 1 983 ? 22.531 -47.281 -15.281 1 92.62 983 GLU B O 1
ATOM 16137 N N . ALA B 1 984 ? 22.578 -45.625 -13.844 1 94.75 984 ALA B N 1
ATOM 16138 C CA . ALA B 1 984 ? 23.828 -45.094 -14.398 1 94.75 984 ALA B CA 1
ATOM 16139 C C . ALA B 1 984 ? 24.969 -46.125 -14.227 1 94.75 984 ALA B C 1
ATOM 16141 O O . ALA B 1 984 ? 25.938 -46.094 -14.992 1 94.75 984 ALA B O 1
ATOM 16142 N N . ALA B 1 985 ? 24.875 -46.938 -13.188 1 94.12 985 ALA B N 1
ATOM 16143 C CA . ALA B 1 985 ? 25.891 -47.969 -12.938 1 94.12 985 ALA B CA 1
ATOM 16144 C C . ALA B 1 985 ? 25.828 -49.062 -13.984 1 94.12 985 ALA B C 1
ATOM 16146 O O . ALA B 1 985 ? 26.812 -49.781 -14.227 1 94.12 985 ALA B O 1
ATOM 16147 N N . HIS B 1 986 ? 24.656 -49.156 -14.609 1 94.12 986 HIS B N 1
ATOM 16148 C CA . HIS B 1 986 ? 24.484 -50.094 -15.719 1 94.12 986 HIS B CA 1
ATOM 16149 C C . HIS B 1 986 ? 24.812 -49.438 -17.047 1 94.12 986 HIS B C 1
ATOM 16151 O O . HIS B 1 986 ? 23.906 -49.094 -17.812 1 94.12 986 HIS B O 1
ATOM 16157 N N . ARG B 1 987 ? 26.062 -49.344 -17.344 1 96 987 ARG B N 1
ATOM 16158 C CA . ARG B 1 987 ? 26.516 -48.594 -18.516 1 96 987 ARG B CA 1
ATOM 16159 C C . ARG B 1 987 ? 27.344 -49.5 -19.438 1 96 987 ARG B C 1
ATOM 16161 O O . ARG B 1 987 ? 27.734 -50.594 -19.062 1 96 987 ARG B O 1
ATOM 16168 N N . TRP B 1 988 ? 27.578 -48.969 -20.594 1 96.19 988 TRP B N 1
ATOM 16169 C CA . TRP B 1 988 ? 28.438 -49.625 -21.562 1 96.19 988 TRP B CA 1
ATOM 16170 C C . TRP B 1 988 ? 29.891 -49.625 -21.094 1 96.19 988 TRP B C 1
ATOM 16172 O O . TRP B 1 988 ? 30.391 -48.594 -20.609 1 96.19 988 TRP B O 1
ATOM 16182 N N . THR B 1 989 ? 30.5 -50.719 -21.031 1 93.88 989 THR B N 1
ATOM 16183 C CA . THR B 1 989 ? 31.922 -50.938 -20.859 1 93.88 989 THR B CA 1
ATOM 16184 C C . THR B 1 989 ? 32.438 -52 -21.828 1 93.88 989 THR B C 1
ATOM 16186 O O . THR B 1 989 ? 31.641 -52.688 -22.453 1 93.88 989 THR B O 1
ATOM 16189 N N . GLU B 1 990 ? 33.656 -52.062 -21.938 1 89.69 990 GLU B N 1
ATOM 16190 C CA . GLU B 1 990 ? 34.219 -53.094 -22.812 1 89.69 990 GLU B CA 1
ATOM 16191 C C . GLU B 1 990 ? 33.812 -54.469 -22.344 1 89.69 990 GLU B C 1
ATOM 16193 O O . GLU B 1 990 ? 33.625 -55.375 -23.156 1 89.69 990 GLU B O 1
ATOM 16198 N N . ALA B 1 991 ? 33.625 -54.562 -21.031 1 91.12 991 ALA B N 1
ATOM 16199 C CA . ALA B 1 991 ? 33.188 -55.844 -20.453 1 91.12 991 ALA B CA 1
ATOM 16200 C C . ALA B 1 991 ? 31.703 -56.031 -20.578 1 91.12 991 ALA B C 1
ATOM 16202 O O . ALA B 1 991 ? 31.203 -57.156 -20.484 1 91.12 991 ALA B O 1
ATOM 16203 N N . ASN B 1 992 ? 31.031 -54.906 -20.797 1 93.06 992 ASN B N 1
ATOM 16204 C CA . ASN B 1 992 ? 29.578 -54.906 -20.969 1 93.06 992 ASN B CA 1
ATOM 16205 C C . ASN B 1 992 ? 29.156 -54.188 -22.234 1 93.06 992 ASN B C 1
ATOM 16207 O O . ASN B 1 992 ? 28.531 -53.125 -22.172 1 93.06 992 ASN B O 1
ATOM 16211 N N . PRO B 1 993 ? 29.328 -54.688 -23.406 1 91.75 993 PRO B N 1
ATOM 16212 C CA . PRO B 1 993 ? 29.141 -53.969 -24.656 1 91.75 993 PRO B CA 1
ATOM 16213 C C . PRO B 1 993 ? 27.688 -53.875 -25.078 1 91.75 993 PRO B C 1
ATOM 16215 O O . PRO B 1 993 ? 27.328 -53 -25.875 1 91.75 993 PRO B O 1
ATOM 16218 N N . ALA B 1 994 ? 26.844 -54.812 -24.641 1 90.75 994 ALA B N 1
ATOM 16219 C CA . ALA B 1 994 ? 25.422 -54.75 -24.953 1 90.75 994 ALA B CA 1
ATOM 16220 C C . ALA B 1 994 ? 24.609 -54.344 -23.734 1 90.75 994 ALA B C 1
ATOM 16222 O O . ALA B 1 994 ? 24.484 -55.094 -22.781 1 90.75 994 ALA B O 1
ATOM 16223 N N . THR B 1 995 ? 24.219 -53.062 -23.734 1 91.62 995 THR B N 1
ATOM 16224 C CA . THR B 1 995 ? 23.469 -52.562 -22.594 1 91.62 995 THR B CA 1
ATOM 16225 C C . THR B 1 995 ? 22.328 -51.656 -23.047 1 91.62 995 THR B C 1
ATOM 16227 O O . THR B 1 995 ? 22.406 -51.031 -24.109 1 91.62 995 THR B O 1
ATOM 16230 N N . ASN B 1 996 ? 21.281 -51.656 -22.281 1 87.44 996 ASN B N 1
ATOM 16231 C CA . ASN B 1 996 ? 20.172 -50.75 -22.5 1 87.44 996 ASN B CA 1
ATOM 16232 C C . ASN B 1 996 ? 20.172 -49.625 -21.469 1 87.44 996 ASN B C 1
ATOM 16234 O O . ASN B 1 996 ? 19.203 -48.875 -21.359 1 87.44 996 ASN B O 1
ATOM 16238 N N . GLY B 1 997 ? 21.125 -49.562 -20.734 1 91.88 997 GLY B N 1
ATOM 16239 C CA . GLY B 1 997 ? 21.25 -48.531 -19.719 1 91.88 997 GLY B CA 1
ATOM 16240 C C . GLY B 1 997 ? 21.891 -47.25 -20.219 1 91.88 997 GLY B C 1
ATOM 16241 O O . GLY B 1 997 ? 21.406 -46.625 -21.156 1 91.88 997 GLY B O 1
ATOM 16242 N N . TYR B 1 998 ? 23.078 -46.906 -19.547 1 95.31 998 TYR B N 1
ATOM 16243 C CA . TYR B 1 998 ? 23.797 -45.688 -19.938 1 95.31 998 TYR B CA 1
ATOM 16244 C C . TYR B 1 998 ? 24.875 -46 -20.969 1 95.31 998 TYR B C 1
ATOM 16246 O O . TYR B 1 998 ? 25.391 -47.125 -21.031 1 95.31 998 TYR B O 1
ATOM 16254 N N . PRO B 1 999 ? 25.188 -44.969 -21.828 1 95.38 999 PRO B N 1
ATOM 16255 C CA . PRO B 1 999 ? 26.266 -45.156 -22.797 1 95.38 999 PRO B CA 1
ATOM 16256 C C . PRO B 1 999 ? 27.656 -45.156 -22.156 1 95.38 999 PRO B C 1
ATOM 16258 O O . PRO B 1 999 ? 27.766 -45.125 -20.922 1 95.38 999 PRO B O 1
ATOM 16261 N N . ARG B 1 1000 ? 28.594 -45.25 -23.047 1 94.5 1000 ARG B N 1
ATOM 16262 C CA . ARG B 1 1000 ? 29.969 -45.188 -22.547 1 94.5 1000 ARG B CA 1
ATOM 16263 C C . ARG B 1 1000 ? 30.25 -43.844 -21.891 1 94.5 1000 ARG B C 1
ATOM 16265 O O . ARG B 1 1000 ? 29.812 -42.781 -22.375 1 94.5 1000 ARG B O 1
ATOM 16272 N N . LEU B 1 1001 ? 30.938 -43.875 -20.766 1 95.81 1001 LEU B N 1
ATOM 16273 C CA . LEU B 1 1001 ? 31.453 -42.625 -20.203 1 95.81 1001 LEU B CA 1
ATOM 16274 C C . LEU B 1 1001 ? 32.656 -42.125 -21 1 95.81 1001 LEU B C 1
ATOM 16276 O O . LEU B 1 1001 ? 33.5 -42.906 -21.406 1 95.81 1001 LEU B O 1
ATOM 16280 N N . VAL B 1 1002 ? 32.562 -40.812 -21.234 1 94.31 1002 VAL B N 1
ATOM 16281 C CA . VAL B 1 1002 ? 33.625 -40.188 -22.031 1 94.31 1002 VAL B CA 1
ATOM 16282 C C . VAL B 1 1002 ? 34.406 -39.188 -21.188 1 94.31 1002 VAL B C 1
ATOM 16284 O O . VAL B 1 1002 ? 33.812 -38.281 -20.609 1 94.31 1002 VAL B O 1
ATOM 16287 N N . ASP B 1 1003 ? 35.625 -39.406 -21.062 1 95.19 1003 ASP B N 1
ATOM 16288 C CA . ASP B 1 1003 ? 36.531 -38.406 -20.484 1 95.19 1003 ASP B CA 1
ATOM 16289 C C . ASP B 1 1003 ? 36.938 -37.375 -21.531 1 95.19 1003 ASP B C 1
ATOM 16291 O O . ASP B 1 1003 ? 37.781 -37.688 -22.406 1 95.19 1003 ASP B O 1
ATOM 16295 N N . SER B 1 1004 ? 36.406 -36.25 -21.406 1 92.56 1004 SER B N 1
ATOM 16296 C CA . SER B 1 1004 ? 36.625 -35.219 -22.406 1 92.56 1004 SER B CA 1
ATOM 16297 C C . SER B 1 1004 ? 38.125 -34.875 -22.5 1 92.56 1004 SER B C 1
ATOM 16299 O O . SER B 1 1004 ? 38.594 -34.438 -23.531 1 92.56 1004 SER B O 1
ATOM 16301 N N . ARG B 1 1005 ? 38.906 -35.156 -21.5 1 90.81 1005 ARG B N 1
ATOM 16302 C CA . ARG B 1 1005 ? 40.281 -34.719 -21.469 1 90.81 1005 ARG B CA 1
ATOM 16303 C C . ARG B 1 1005 ? 41.219 -35.938 -21.531 1 90.81 1005 ARG B C 1
ATOM 16305 O O . ARG B 1 1005 ? 42.469 -35.781 -21.547 1 90.81 1005 ARG B O 1
ATOM 16312 N N . GLY B 1 1006 ? 40.656 -37.062 -21.562 1 90.94 1006 GLY B N 1
ATOM 16313 C CA . GLY B 1 1006 ? 41.469 -38.281 -21.625 1 90.94 1006 GLY B CA 1
ATOM 16314 C C . GLY B 1 1006 ? 41.969 -38.594 -23.016 1 90.94 1006 GLY B C 1
ATOM 16315 O O . GLY B 1 1006 ? 42.062 -37.719 -23.859 1 90.94 1006 GLY B O 1
ATOM 16316 N N . LYS B 1 1007 ? 42.438 -39.781 -23.156 1 87.31 1007 LYS B N 1
ATOM 16317 C CA . LYS B 1 1007 ? 42.969 -40.25 -24.438 1 87.31 1007 LYS B CA 1
ATOM 16318 C C . LYS B 1 1007 ? 41.906 -40.156 -25.531 1 87.31 1007 LYS B C 1
ATOM 16320 O O . LYS B 1 1007 ? 40.75 -40.438 -25.312 1 87.31 1007 LYS B O 1
ATOM 16325 N N . ARG B 1 1008 ? 42.344 -39.688 -26.672 1 89.31 1008 ARG B N 1
ATOM 16326 C CA . ARG B 1 1008 ? 41.469 -39.531 -27.812 1 89.31 1008 ARG B CA 1
ATOM 16327 C C . ARG B 1 1008 ? 40.844 -40.875 -28.203 1 89.31 1008 ARG B C 1
ATOM 16329 O O . ARG B 1 1008 ? 41.562 -41.875 -28.375 1 89.31 1008 ARG B O 1
ATOM 16336 N N . LEU B 1 1009 ? 39.625 -41.125 -28.141 1 86.69 1009 LEU B N 1
ATOM 16337 C CA . LEU B 1 1009 ? 38.906 -42.375 -28.453 1 86.69 1009 LEU B CA 1
ATOM 16338 C C . LEU B 1 1009 ? 38.906 -42.625 -29.969 1 86.69 1009 LEU B C 1
ATOM 16340 O O . LEU B 1 1009 ? 38.75 -43.75 -30.406 1 86.69 1009 LEU B O 1
ATOM 16344 N N . ASN B 1 1010 ? 39.438 -41.812 -30.844 1 78.12 1010 ASN B N 1
ATOM 16345 C CA . ASN B 1 1010 ? 39.5 -41.906 -32.281 1 78.12 1010 ASN B CA 1
ATOM 16346 C C . ASN B 1 1010 ? 38.219 -42.5 -32.875 1 78.12 1010 ASN B C 1
ATOM 16348 O O . ASN B 1 1010 ? 38.281 -43.438 -33.688 1 78.12 1010 ASN B O 1
ATOM 16352 N N . ILE B 1 1011 ? 37.156 -42.281 -32.25 1 76.31 1011 ILE B N 1
ATOM 16353 C CA . ILE B 1 1011 ? 35.844 -42.688 -32.75 1 76.31 1011 ILE B CA 1
ATOM 16354 C C . ILE B 1 1011 ? 35.25 -41.562 -33.594 1 76.31 1011 ILE B C 1
ATOM 16356 O O . ILE B 1 1011 ? 35.062 -40.438 -33.094 1 76.31 1011 ILE B O 1
ATOM 16360 N N . ASP B 1 1012 ? 35.375 -41.625 -34.906 1 61.81 1012 ASP B N 1
ATOM 16361 C CA . ASP B 1 1012 ? 34.75 -40.625 -35.75 1 61.81 1012 ASP B CA 1
ATOM 16362 C C . ASP B 1 1012 ? 33.219 -40.688 -35.656 1 61.81 1012 ASP B C 1
ATOM 16364 O O . ASP B 1 1012 ? 32.594 -41.562 -36.281 1 61.81 1012 ASP B O 1
ATOM 16368 N N . LEU B 1 1013 ? 32.656 -40.188 -34.594 1 58.28 1013 LEU B N 1
ATOM 16369 C CA . LEU B 1 1013 ? 31.219 -40.25 -34.406 1 58.28 1013 LEU B CA 1
ATOM 16370 C C . LEU B 1 1013 ? 30.5 -39.5 -35.531 1 58.28 1013 LEU B C 1
ATOM 16372 O O . LEU B 1 1013 ? 29.312 -39.719 -35.781 1 58.28 1013 LEU B O 1
ATOM 16376 N N . GLY B 1 1014 ? 31.156 -38.938 -36.469 1 55.28 1014 GLY B N 1
ATOM 16377 C CA . GLY B 1 1014 ? 30.562 -38 -37.406 1 55.28 1014 GLY B CA 1
ATOM 16378 C C . GLY B 1 1014 ? 29.797 -36.875 -36.719 1 55.28 1014 GLY B C 1
ATOM 16379 O O . GLY B 1 1014 ? 29.469 -36.969 -35.531 1 55.28 1014 GLY B O 1
ATOM 16380 N N . LEU B 1 1015 ? 29.719 -35.531 -37.219 1 52.62 1015 LEU B N 1
ATOM 16381 C CA . LEU B 1 1015 ? 29.141 -34.281 -36.719 1 52.62 1015 LEU B CA 1
ATOM 16382 C C . LEU B 1 1015 ? 27.734 -34.5 -36.219 1 52.62 1015 LEU B C 1
ATOM 16384 O O . LEU B 1 1015 ? 27.328 -33.938 -35.188 1 52.62 1015 LEU B O 1
ATOM 16388 N N . PRO B 1 1016 ? 26.969 -35.281 -36.844 1 53.59 1016 PRO B N 1
ATOM 16389 C CA . PRO B 1 1016 ? 25.547 -35.375 -36.5 1 53.59 1016 PRO B CA 1
ATOM 16390 C C . PRO B 1 1016 ? 25.328 -35.906 -35.094 1 53.59 1016 PRO B C 1
ATOM 16392 O O . PRO B 1 1016 ? 24.375 -35.531 -34.406 1 53.59 1016 PRO B O 1
ATOM 16395 N N . ASN B 1 1017 ? 26.328 -36.688 -34.531 1 60.28 1017 ASN B N 1
ATOM 16396 C CA . ASN B 1 1017 ? 26.125 -37.312 -33.25 1 60.28 1017 ASN B CA 1
ATOM 16397 C C . ASN B 1 1017 ? 26.609 -36.406 -32.094 1 60.28 1017 ASN B C 1
ATOM 16399 O O . ASN B 1 1017 ? 26.562 -36.812 -30.938 1 60.28 1017 ASN B O 1
ATOM 16403 N N . GLU B 1 1018 ? 26.922 -35.188 -32.531 1 66.44 1018 GLU B N 1
ATOM 16404 C CA . GLU B 1 1018 ? 27.406 -34.281 -31.484 1 66.44 1018 GLU B CA 1
ATOM 16405 C C . GLU B 1 1018 ? 26.469 -33.094 -31.312 1 66.44 1018 GLU B C 1
ATOM 16407 O O . GLU B 1 1018 ? 26.5 -32.406 -30.281 1 66.44 1018 GLU B O 1
ATOM 16412 N N . SER B 1 1019 ? 25.656 -33 -32.281 1 80.25 1019 SER B N 1
ATOM 16413 C CA . SER B 1 1019 ? 24.781 -31.828 -32.188 1 80.25 1019 SER B CA 1
ATOM 16414 C C . SER B 1 1019 ? 23.734 -32.031 -31.094 1 80.25 1019 SER B C 1
ATOM 16416 O O . SER B 1 1019 ? 23.016 -33.031 -31.094 1 80.25 1019 SER B O 1
ATOM 16418 N N . SER B 1 1020 ? 23.656 -31.094 -30.266 1 84.69 1020 SER B N 1
ATOM 16419 C CA . SER B 1 1020 ? 22.688 -31.141 -29.188 1 84.69 1020 SER B CA 1
ATOM 16420 C C . SER B 1 1020 ? 21.25 -31.203 -29.719 1 84.69 1020 SER B C 1
ATOM 16422 O O . SER B 1 1020 ? 20.359 -31.766 -29.078 1 84.69 1020 SER B O 1
ATOM 16424 N N . SER B 1 1021 ? 21.078 -30.703 -30.891 1 86.44 1021 SER B N 1
ATOM 16425 C CA . SER B 1 1021 ? 19.75 -30.734 -31.5 1 86.44 1021 SER B CA 1
ATOM 16426 C C . SER B 1 1021 ? 19.297 -32.156 -31.766 1 86.44 1021 SER B C 1
ATOM 16428 O O . SER B 1 1021 ? 18.094 -32.438 -31.797 1 86.44 1021 SER B O 1
ATOM 16430 N N . ILE B 1 1022 ? 20.281 -33.062 -32 1 89.69 1022 ILE B N 1
ATOM 16431 C CA . ILE B 1 1022 ? 19.969 -34.438 -32.25 1 89.69 1022 ILE B CA 1
ATOM 16432 C C . ILE B 1 1022 ? 19.984 -35.25 -30.953 1 89.69 1022 ILE B C 1
ATOM 16434 O O . ILE B 1 1022 ? 19.047 -36 -30.672 1 89.69 1022 ILE B O 1
ATOM 16438 N N . THR B 1 1023 ? 21 -35.031 -30.203 1 90.81 1023 THR B N 1
ATOM 16439 C CA . THR B 1 1023 ? 21.25 -35.875 -29.062 1 90.81 1023 THR B CA 1
ATOM 16440 C C . THR B 1 1023 ? 20.234 -35.625 -27.953 1 90.81 1023 THR B C 1
ATOM 16442 O O . THR B 1 1023 ? 20 -36.5 -27.109 1 90.81 1023 THR B O 1
ATOM 16445 N N . GLU B 1 1024 ? 19.578 -34.531 -27.922 1 90.38 1024 GLU B N 1
ATOM 16446 C CA . GLU B 1 1024 ? 18.562 -34.219 -26.922 1 90.38 1024 GLU B CA 1
ATOM 16447 C C . GLU B 1 1024 ? 17.359 -35.156 -27.078 1 90.38 1024 GLU B C 1
ATOM 16449 O O . GLU B 1 1024 ? 16.547 -35.281 -26.156 1 90.38 1024 GLU B O 1
ATOM 16454 N N . GLY B 1 1025 ? 17.266 -35.75 -28.188 1 92.19 1025 GLY B N 1
ATOM 16455 C CA . GLY B 1 1025 ? 16.156 -36.656 -28.5 1 92.19 1025 GLY B CA 1
ATOM 16456 C C . GLY B 1 1025 ? 16.062 -37.812 -27.547 1 92.19 1025 GLY B C 1
ATOM 16457 O O . GLY B 1 1025 ? 14.984 -38.406 -27.375 1 92.19 1025 GLY B O 1
ATOM 16458 N N . ILE B 1 1026 ? 17.141 -38.188 -26.891 1 92.62 1026 ILE B N 1
ATOM 16459 C CA . ILE B 1 1026 ? 17.141 -39.344 -26.016 1 92.62 1026 ILE B CA 1
ATOM 16460 C C . ILE B 1 1026 ? 16.312 -39.031 -24.766 1 92.62 1026 ILE B C 1
ATOM 16462 O O . ILE B 1 1026 ? 15.875 -39.938 -24.062 1 92.62 1026 ILE B O 1
ATOM 16466 N N . PHE B 1 1027 ? 16.125 -37.781 -24.453 1 93.5 1027 PHE B N 1
ATOM 16467 C CA . PHE B 1 1027 ? 15.492 -37.406 -23.203 1 93.5 1027 PHE B CA 1
ATOM 16468 C C . PHE B 1 1027 ? 13.992 -37.188 -23.391 1 93.5 1027 PHE B C 1
ATOM 16470 O O . PHE B 1 1027 ? 13.234 -37.156 -22.422 1 93.5 1027 PHE B O 1
ATOM 16477 N N . TYR B 1 1028 ? 13.5 -36.938 -24.578 1 93.69 1028 TYR B N 1
ATOM 16478 C CA . TYR B 1 1028 ? 12.078 -36.688 -24.797 1 93.69 1028 TYR B CA 1
ATOM 16479 C C . TYR B 1 1028 ? 11.266 -37.969 -24.719 1 93.69 1028 TYR B C 1
ATOM 16481 O O . TYR B 1 1028 ? 11.617 -38.969 -25.359 1 93.69 1028 TYR B O 1
ATOM 16489 N N . GLU B 1 1029 ? 10.266 -37.906 -23.859 1 93.62 1029 GLU B N 1
ATOM 16490 C CA . GLU B 1 1029 ? 9.359 -39.031 -23.656 1 93.62 1029 GLU B CA 1
ATOM 16491 C C . GLU B 1 1029 ? 7.902 -38.594 -23.703 1 93.62 1029 GLU B C 1
ATOM 16493 O O . GLU B 1 1029 ? 7.617 -37.375 -23.703 1 93.62 1029 GLU B O 1
ATOM 16498 N N . ASN B 1 1030 ? 7.102 -39.594 -23.859 1 94.38 1030 ASN B N 1
ATOM 16499 C CA . ASN B 1 1030 ? 5.672 -39.312 -23.797 1 94.38 1030 ASN B CA 1
ATOM 16500 C C . ASN B 1 1030 ? 5.258 -38.906 -22.391 1 94.38 1030 ASN B C 1
ATOM 16502 O O . ASN B 1 1030 ? 5.41 -39.656 -21.438 1 94.38 1030 ASN B O 1
ATOM 16506 N N . GLY B 1 1031 ? 4.766 -37.75 -22.266 1 94.31 1031 GLY B N 1
ATOM 16507 C CA . GLY B 1 1031 ? 4.387 -37.188 -20.984 1 94.31 1031 GLY B CA 1
ATOM 16508 C C . GLY B 1 1031 ? 2.912 -37.375 -20.656 1 94.31 1031 GLY B C 1
ATOM 16509 O O . GLY B 1 1031 ? 2.357 -36.656 -19.828 1 94.31 1031 GLY B O 1
ATOM 16510 N N . SER B 1 1032 ? 2.232 -38.344 -21.234 1 96.19 1032 SER B N 1
ATOM 16511 C CA . SER B 1 1032 ? 0.816 -38.562 -20.984 1 96.19 1032 SER B CA 1
ATOM 16512 C C . SER B 1 1032 ? 0.586 -39.062 -19.547 1 96.19 1032 SER B C 1
ATOM 16514 O O . SER B 1 1032 ? 1.385 -39.812 -19.016 1 96.19 1032 SER B O 1
ATOM 16516 N N . TYR B 1 1033 ? -0.464 -38.531 -18.969 1 95.19 1033 TYR B N 1
ATOM 16517 C CA . TYR B 1 1033 ? -0.767 -39 -17.625 1 95.19 1033 TYR B CA 1
ATOM 16518 C C . TYR B 1 1033 ? -2.266 -38.938 -17.344 1 95.19 1033 TYR B C 1
ATOM 16520 O O . TYR B 1 1033 ? -3.008 -38.281 -18.078 1 95.19 1033 TYR B O 1
ATOM 16528 N N . PHE B 1 1034 ? -2.652 -39.688 -16.422 1 96 1034 PHE B N 1
ATOM 16529 C CA . PHE B 1 1034 ? -3.951 -39.656 -15.758 1 96 1034 PHE B CA 1
ATOM 16530 C C . PHE B 1 1034 ? -3.785 -39.438 -14.258 1 96 1034 PHE B C 1
ATOM 16532 O O . PHE B 1 1034 ? -3.018 -40.125 -13.602 1 96 1034 PHE B O 1
ATOM 16539 N N . LYS B 1 1035 ? -4.43 -38.469 -13.781 1 93.94 1035 LYS B N 1
ATOM 16540 C CA . LYS B 1 1035 ? -4.262 -38.094 -12.375 1 93.94 1035 LYS B CA 1
ATOM 16541 C C . LYS B 1 1035 ? -5.598 -38.094 -11.641 1 93.94 1035 LYS B C 1
ATOM 16543 O O . LYS B 1 1035 ? -6.605 -37.625 -12.18 1 93.94 1035 LYS B O 1
ATOM 16548 N N . LEU B 1 1036 ? -5.613 -38.656 -10.453 1 93.88 1036 LEU B N 1
ATOM 16549 C CA . LEU B 1 1036 ? -6.75 -38.469 -9.555 1 93.88 1036 LEU B CA 1
ATOM 16550 C C . LEU B 1 1036 ? -6.598 -37.219 -8.727 1 93.88 1036 LEU B C 1
ATOM 16552 O O . LEU B 1 1036 ? -5.961 -37.219 -7.672 1 93.88 1036 LEU B O 1
ATOM 16556 N N . GLY B 1 1037 ? -7.254 -36.25 -9.211 1 88.19 1037 GLY B N 1
ATOM 16557 C CA . GLY B 1 1037 ? -7.086 -34.906 -8.648 1 88.19 1037 GLY B CA 1
ATOM 16558 C C . GLY B 1 1037 ? -7.598 -34.812 -7.227 1 88.19 1037 GLY B C 1
ATOM 16559 O O . GLY B 1 1037 ? -6.949 -34.188 -6.371 1 88.19 1037 GLY B O 1
ATOM 16560 N N . SER B 1 1038 ? -8.797 -35.281 -6.984 1 90 1038 SER B N 1
ATOM 16561 C CA . SER B 1 1038 ? -9.344 -35.156 -5.637 1 90 1038 SER B CA 1
ATOM 16562 C C . SER B 1 1038 ? -10.422 -36.219 -5.398 1 90 1038 SER B C 1
ATOM 16564 O O . SER B 1 1038 ? -11.07 -36.688 -6.344 1 90 1038 SER B O 1
ATOM 16566 N N . ALA B 1 1039 ? -10.523 -36.594 -4.164 1 93.19 1039 ALA B N 1
ATOM 16567 C CA . ALA B 1 1039 ? -11.594 -37.438 -3.645 1 93.19 1039 ALA B CA 1
ATOM 16568 C C . ALA B 1 1039 ? -12.117 -36.906 -2.316 1 93.19 1039 ALA B C 1
ATOM 16570 O O . ALA B 1 1039 ? -11.359 -36.75 -1.354 1 93.19 1039 ALA B O 1
ATOM 16571 N N . THR B 1 1040 ? -13.383 -36.656 -2.309 1 92.75 1040 THR B N 1
ATOM 16572 C CA . THR B 1 1040 ? -13.977 -36.062 -1.112 1 92.75 1040 THR B CA 1
ATOM 16573 C C . THR B 1 1040 ? -15.125 -36.906 -0.595 1 92.75 1040 THR B C 1
ATOM 16575 O O . THR B 1 1040 ? -16.047 -37.25 -1.349 1 92.75 1040 THR B O 1
ATOM 16578 N N . LEU B 1 1041 ? -15.078 -37.281 0.633 1 94.88 1041 LEU B N 1
ATOM 16579 C CA . LEU B 1 1041 ? -16.172 -37.938 1.343 1 94.88 1041 LEU B CA 1
ATOM 16580 C C . LEU B 1 1041 ? -16.812 -37 2.352 1 94.88 1041 LEU B C 1
ATOM 16582 O O . LEU B 1 1041 ? -16.125 -36.469 3.25 1 94.88 1041 LEU B O 1
ATOM 16586 N N . SER B 1 1042 ? -18.062 -36.781 2.137 1 93.31 1042 SER B N 1
ATOM 16587 C CA . SER B 1 1042 ? -18.734 -35.844 3.016 1 93.31 1042 SER B CA 1
ATOM 16588 C C . SER B 1 1042 ? -19.922 -36.5 3.725 1 93.31 1042 SER B C 1
ATOM 16590 O O . SER B 1 1042 ? -20.516 -37.438 3.199 1 93.31 1042 SER B O 1
ATOM 16592 N N . TYR B 1 1043 ? -20.156 -36 4.895 1 94.94 1043 TYR B N 1
ATOM 16593 C CA . TYR B 1 1043 ? -21.297 -36.438 5.703 1 94.94 1043 TYR B CA 1
ATOM 16594 C C . TYR B 1 1043 ? -22.094 -35.219 6.176 1 94.94 1043 TYR B C 1
ATOM 16596 O O . TYR B 1 1043 ? -21.531 -34.25 6.66 1 94.94 1043 TYR B O 1
ATOM 16604 N N . SER B 1 1044 ? -23.391 -35.312 5.988 1 92.19 1044 SER B N 1
ATOM 16605 C CA . SER B 1 1044 ? -24.297 -34.281 6.477 1 92.19 1044 SER B CA 1
ATOM 16606 C C . SER B 1 1044 ? -25.141 -34.781 7.641 1 92.19 1044 SER B C 1
ATOM 16608 O O . SER B 1 1044 ? -25.891 -35.75 7.492 1 92.19 1044 SER B O 1
ATOM 16610 N N . VAL B 1 1045 ? -25.141 -34.125 8.711 1 92.38 1045 VAL B N 1
ATOM 16611 C CA . VAL B 1 1045 ? -25.891 -34.5 9.891 1 92.38 1045 VAL B CA 1
ATOM 16612 C C . VAL B 1 1045 ? -27.391 -34.25 9.648 1 92.38 1045 VAL B C 1
ATOM 16614 O O . VAL B 1 1045 ? -27.766 -33.25 9.047 1 92.38 1045 VAL B O 1
ATOM 16617 N N . PRO B 1 1046 ? -28.219 -35.188 10.055 1 89.25 1046 PRO B N 1
ATOM 16618 C CA . PRO B 1 1046 ? -29.656 -35.062 9.82 1 89.25 1046 PRO B CA 1
ATOM 16619 C C . PRO B 1 1046 ? -30.25 -33.781 10.43 1 89.25 1046 PRO B C 1
ATOM 16621 O O . PRO B 1 1046 ? -29.812 -33.344 11.492 1 89.25 1046 PRO B O 1
ATOM 16624 N N . GLU B 1 1047 ? -31.188 -33.281 9.75 1 84.75 1047 GLU B N 1
ATOM 16625 C CA . GLU B 1 1047 ? -31.828 -32.031 10.117 1 84.75 1047 GLU B CA 1
ATOM 16626 C C . GLU B 1 1047 ? -32.375 -32.094 11.539 1 84.75 1047 GLU B C 1
ATOM 16628 O O . GLU B 1 1047 ? -32.375 -31.078 12.242 1 84.75 1047 GLU B O 1
ATOM 16633 N N . LYS B 1 1048 ? -32.906 -33.312 11.945 1 83.88 1048 LYS B N 1
ATOM 16634 C CA . LYS B 1 1048 ? -33.5 -33.469 13.289 1 83.88 1048 LYS B CA 1
ATOM 16635 C C . LYS B 1 1048 ? -32.469 -33.125 14.359 1 83.88 1048 LYS B C 1
ATOM 16637 O O . LYS B 1 1048 ? -32.781 -32.5 15.367 1 83.88 1048 LYS B O 1
ATOM 16642 N N . ILE B 1 1049 ? -31.281 -33.5 14.109 1 88.62 1049 ILE B N 1
ATOM 16643 C CA . ILE B 1 1049 ? -30.203 -33.25 15.07 1 88.62 1049 ILE B CA 1
ATOM 16644 C C . ILE B 1 1049 ? -29.734 -31.812 14.969 1 88.62 1049 ILE B C 1
ATOM 16646 O O . ILE B 1 1049 ? -29.5 -31.156 15.992 1 88.62 1049 ILE B O 1
ATOM 16650 N N . THR B 1 1050 ? -29.641 -31.359 13.758 1 87.88 1050 THR B N 1
ATOM 16651 C CA . THR B 1 1050 ? -29.141 -30 13.586 1 87.88 1050 THR B CA 1
ATOM 16652 C C . THR B 1 1050 ? -30.125 -28.984 14.156 1 87.88 1050 THR B C 1
ATOM 16654 O O . THR B 1 1050 ? -29.719 -27.984 14.75 1 87.88 1050 THR B O 1
ATOM 16657 N N . ARG B 1 1051 ? -31.312 -29.203 13.977 1 81.56 1051 ARG B N 1
ATOM 16658 C CA . ARG B 1 1051 ? -32.344 -28.312 14.508 1 81.56 1051 ARG B CA 1
ATOM 16659 C C . ARG B 1 1051 ? -32.312 -28.297 16.031 1 81.56 1051 ARG B C 1
ATOM 16661 O O . ARG B 1 1051 ? -32.531 -27.25 16.656 1 81.56 1051 ARG B O 1
ATOM 16668 N N . GLY B 1 1052 ? -32.062 -29.469 16.547 1 80.19 1052 GLY B N 1
ATOM 16669 C CA . GLY B 1 1052 ? -31.938 -29.531 17.984 1 80.19 1052 GLY B CA 1
ATOM 16670 C C . GLY B 1 1052 ? -30.797 -28.703 18.531 1 80.19 1052 GLY B C 1
ATOM 16671 O O . GLY B 1 1052 ? -30.859 -28.188 19.641 1 80.19 1052 GLY B O 1
ATOM 16672 N N . LEU B 1 1053 ? -29.797 -28.547 17.734 1 84.5 1053 LEU B N 1
ATOM 16673 C CA . LEU B 1 1053 ? -28.609 -27.812 18.141 1 84.5 1053 LEU B CA 1
ATOM 16674 C C . LEU B 1 1053 ? -28.703 -26.344 17.719 1 84.5 1053 LEU B C 1
ATOM 16676 O O . LEU B 1 1053 ? -27.781 -25.562 17.969 1 84.5 1053 LEU B O 1
ATOM 16680 N N . GLY B 1 1054 ? -29.844 -25.953 17.047 1 78.19 1054 GLY B N 1
ATOM 16681 C CA . GLY B 1 1054 ? -30.031 -24.578 16.578 1 78.19 1054 GLY B CA 1
ATOM 16682 C C . GLY B 1 1054 ? -29.219 -24.266 15.336 1 78.19 1054 GLY B C 1
ATOM 16683 O O . GLY B 1 1054 ? -28.922 -23.109 15.062 1 78.19 1054 GLY B O 1
ATOM 16684 N N . LEU B 1 1055 ? -28.828 -25.375 14.695 1 86.94 1055 LEU B N 1
ATOM 16685 C CA . LEU B 1 1055 ? -28.062 -25.219 13.469 1 86.94 1055 LEU B CA 1
ATOM 16686 C C . LEU B 1 1055 ? -28.906 -25.5 12.242 1 86.94 1055 LEU B C 1
ATOM 16688 O O . LEU B 1 1055 ? -29.875 -26.266 12.32 1 86.94 1055 LEU B O 1
ATOM 16692 N N . THR B 1 1056 ? -28.625 -24.734 11.203 1 81.5 1056 THR B N 1
ATOM 16693 C CA . THR B 1 1056 ? -29.328 -25.016 9.953 1 81.5 1056 THR B CA 1
ATOM 16694 C C . THR B 1 1056 ? -28.688 -26.203 9.242 1 81.5 1056 THR B C 1
ATOM 16696 O O . THR B 1 1056 ? -29.375 -26.969 8.555 1 81.5 1056 THR B O 1
ATOM 16699 N N . SER B 1 1057 ? -27.406 -26.281 9.375 1 87.81 1057 SER B N 1
ATOM 16700 C CA . SER B 1 1057 ? -26.719 -27.391 8.734 1 87.81 1057 SER B CA 1
ATOM 16701 C C . SER B 1 1057 ? -25.391 -27.688 9.445 1 87.81 1057 SER B C 1
ATOM 16703 O O . SER B 1 1057 ? -24.797 -26.812 10.07 1 87.81 1057 SER B O 1
ATOM 16705 N N . LEU B 1 1058 ? -25.031 -28.875 9.492 1 92.38 1058 LEU B N 1
ATOM 16706 C CA . LEU B 1 1058 ? -23.766 -29.359 10.016 1 92.38 1058 LEU B CA 1
ATOM 16707 C C . LEU B 1 1058 ? -23.219 -30.5 9.156 1 92.38 1058 LEU B C 1
ATOM 16709 O O . LEU B 1 1058 ? -23.938 -31.469 8.883 1 92.38 1058 LEU B O 1
ATOM 16713 N N . GLY B 1 1059 ? -22.109 -30.297 8.664 1 92.94 1059 GLY B N 1
ATOM 16714 C CA . GLY B 1 1059 ? -21.5 -31.312 7.824 1 92.94 1059 GLY B CA 1
ATOM 16715 C C . GLY B 1 1059 ? -20 -31.406 7.996 1 92.94 1059 GLY B C 1
ATOM 16716 O O . GLY B 1 1059 ? -19.359 -30.484 8.516 1 92.94 1059 GLY B O 1
ATOM 16717 N N . ALA B 1 1060 ? -19.469 -32.5 7.684 1 93.75 1060 ALA B N 1
ATOM 16718 C CA . ALA B 1 1060 ? -18.031 -32.75 7.695 1 93.75 1060 ALA B CA 1
ATOM 16719 C C . ALA B 1 1060 ? -17.578 -33.438 6.418 1 93.75 1060 ALA B C 1
ATOM 16721 O O . ALA B 1 1060 ? -18.375 -34.156 5.785 1 93.75 1060 ALA B O 1
ATOM 16722 N N . ALA B 1 1061 ? -16.359 -33.156 6.098 1 93.31 1061 ALA B N 1
ATOM 16723 C CA . ALA B 1 1061 ? -15.844 -33.781 4.887 1 93.31 1061 ALA B CA 1
ATOM 16724 C C . ALA B 1 1061 ? -14.352 -34.094 5.027 1 93.31 1061 ALA B C 1
ATOM 16726 O O . ALA B 1 1061 ? -13.625 -33.375 5.73 1 93.31 1061 ALA B O 1
ATOM 16727 N N . ILE B 1 1062 ? -13.898 -35.156 4.426 1 94.56 1062 ILE B N 1
ATOM 16728 C CA . ILE B 1 1062 ? -12.492 -35.5 4.262 1 94.56 1062 ILE B CA 1
ATOM 16729 C C . ILE B 1 1062 ? -12.141 -35.5 2.775 1 94.56 1062 ILE B C 1
ATOM 16731 O O . ILE B 1 1062 ? -12.852 -36.094 1.965 1 94.56 1062 ILE B O 1
ATOM 16735 N N . THR B 1 1063 ? -11.094 -34.781 2.449 1 92.81 1063 THR B N 1
ATOM 16736 C CA . THR B 1 1063 ? -10.703 -34.688 1.047 1 92.81 1063 THR B CA 1
ATOM 16737 C C . THR B 1 1063 ? -9.25 -35.094 0.859 1 92.81 1063 THR B C 1
ATOM 16739 O O . THR B 1 1063 ? -8.367 -34.656 1.588 1 92.81 1063 THR B O 1
ATOM 16742 N N . GLY B 1 1064 ? -8.953 -36 -0.059 1 92.31 1064 GLY B N 1
ATOM 16743 C CA . GLY B 1 1064 ? -7.621 -36.312 -0.548 1 92.31 1064 GLY B CA 1
ATOM 16744 C C . GLY B 1 1064 ? -7.312 -35.688 -1.891 1 92.31 1064 GLY B C 1
ATOM 16745 O O . GLY B 1 1064 ? -8.133 -35.719 -2.811 1 92.31 1064 GLY B O 1
ATOM 16746 N N . SER B 1 1065 ? -6.188 -34.969 -1.963 1 89.69 1065 SER B N 1
ATOM 16747 C CA . SER B 1 1065 ? -5.801 -34.312 -3.201 1 89.69 1065 SER B CA 1
ATOM 16748 C C . SER B 1 1065 ? -4.492 -34.875 -3.746 1 89.69 1065 SER B C 1
ATOM 16750 O O . SER B 1 1065 ? -3.576 -35.188 -2.979 1 89.69 1065 SER B O 1
ATOM 16752 N N . ASN B 1 1066 ? -4.387 -34.938 -5.043 1 88.94 1066 ASN B N 1
ATOM 16753 C CA . ASN B 1 1066 ? -3.221 -35.469 -5.727 1 88.94 1066 ASN B CA 1
ATOM 16754 C C . ASN B 1 1066 ? -2.869 -36.875 -5.207 1 88.94 1066 ASN B C 1
ATOM 16756 O O . ASN B 1 1066 ? -1.728 -37.125 -4.82 1 88.94 1066 ASN B O 1
ATOM 16760 N N . LEU B 1 1067 ? -3.797 -37.75 -5.277 1 90.56 1067 LEU B N 1
ATOM 16761 C CA . LEU B 1 1067 ? -3.66 -39.062 -4.625 1 90.56 1067 LEU B CA 1
ATOM 16762 C C . LEU B 1 1067 ? -2.715 -39.969 -5.406 1 90.56 1067 LEU B C 1
ATOM 16764 O O . LEU B 1 1067 ? -1.851 -40.625 -4.82 1 90.56 1067 LEU B O 1
ATOM 16768 N N . PHE B 1 1068 ? -2.936 -39.969 -6.727 1 90.56 1068 PHE B N 1
ATOM 16769 C CA . PHE B 1 1068 ? -1.978 -40.75 -7.527 1 90.56 1068 PHE B CA 1
ATOM 16770 C C . PHE B 1 1068 ? -2.023 -40.281 -8.984 1 90.56 1068 PHE B C 1
ATOM 16772 O O . PHE B 1 1068 ? -2.984 -39.656 -9.414 1 90.56 1068 PHE B O 1
ATOM 16779 N N . ILE B 1 1069 ? -1.002 -40.594 -9.711 1 92.19 1069 ILE B N 1
ATOM 16780 C CA . ILE B 1 1069 ? -0.85 -40.312 -11.133 1 92.19 1069 ILE B CA 1
ATOM 16781 C C . ILE B 1 1069 ? -0.381 -41.562 -11.867 1 92.19 1069 ILE B C 1
ATOM 16783 O O . ILE B 1 1069 ? 0.511 -42.25 -11.398 1 92.19 1069 ILE B O 1
ATOM 16787 N N . ILE B 1 1070 ? -1.042 -41.906 -12.922 1 95.19 1070 ILE B N 1
ATOM 16788 C CA . ILE B 1 1070 ? -0.637 -43 -13.797 1 95.19 1070 ILE B CA 1
ATOM 16789 C C . ILE B 1 1070 ? 0.052 -42.438 -15.039 1 95.19 1070 ILE B C 1
ATOM 16791 O O . ILE B 1 1070 ? -0.55 -41.688 -15.797 1 95.19 1070 ILE B O 1
ATOM 16795 N N . THR B 1 1071 ? 1.241 -42.719 -15.219 1 94.75 1071 THR B N 1
ATOM 16796 C CA . THR B 1 1071 ? 2.004 -42.188 -16.344 1 94.75 1071 THR B CA 1
ATOM 16797 C C . THR B 1 1071 ? 3.162 -43.094 -16.703 1 94.75 1071 THR B C 1
ATOM 16799 O O . THR B 1 1071 ? 3.586 -43.906 -15.875 1 94.75 1071 THR B O 1
ATOM 16802 N N . LYS B 1 1072 ? 3.615 -43.094 -17.891 1 92.81 1072 LYS B N 1
ATOM 16803 C CA . LYS B 1 1072 ? 4.816 -43.781 -18.328 1 92.81 1072 LYS B CA 1
ATOM 16804 C C . LYS B 1 1072 ? 6.031 -42.875 -18.328 1 92.81 1072 LYS B C 1
ATOM 16806 O O . LYS B 1 1072 ? 7.129 -43.281 -18.703 1 92.81 1072 LYS B O 1
ATOM 16811 N N . TYR B 1 1073 ? 5.809 -41.656 -17.938 1 92.62 1073 TYR B N 1
ATOM 16812 C CA . TYR B 1 1073 ? 6.883 -40.688 -17.844 1 92.62 1073 TYR B CA 1
ATOM 16813 C C . TYR B 1 1073 ? 7.902 -41.094 -16.781 1 92.62 1073 TYR B C 1
ATOM 16815 O O . TYR B 1 1073 ? 7.535 -41.406 -15.656 1 92.62 1073 TYR B O 1
ATOM 16823 N N . SER B 1 1074 ? 9.117 -41.125 -17.141 1 88.94 1074 SER B N 1
ATOM 16824 C CA . SER B 1 1074 ? 10.156 -41.656 -16.25 1 88.94 1074 SER B CA 1
ATOM 16825 C C . SER B 1 1074 ? 10.656 -40.562 -15.289 1 88.94 1074 SER B C 1
ATOM 16827 O O . SER B 1 1074 ? 11.289 -40.875 -14.281 1 88.94 1074 SER B O 1
ATOM 16829 N N . GLY B 1 1075 ? 10.359 -39.344 -15.562 1 85.81 1075 GLY B N 1
ATOM 16830 C CA . GLY B 1 1075 ? 10.805 -38.281 -14.672 1 85.81 1075 GLY B CA 1
ATOM 16831 C C . GLY B 1 1075 ? 10.016 -38.219 -13.383 1 85.81 1075 GLY B C 1
ATOM 16832 O O . GLY B 1 1075 ? 9.352 -39.188 -13.008 1 85.81 1075 GLY B O 1
ATOM 16833 N N . LEU B 1 1076 ? 10.219 -37.188 -12.617 1 84.69 1076 LEU B N 1
ATOM 16834 C CA . LEU B 1 1076 ? 9.617 -37.062 -11.297 1 84.69 1076 LEU B CA 1
ATOM 16835 C C . LEU B 1 1076 ? 8.109 -36.844 -11.406 1 84.69 1076 LEU B C 1
ATOM 16837 O O . LEU B 1 1076 ? 7.332 -37.531 -10.758 1 84.69 1076 LEU B O 1
ATOM 16841 N N . ASN B 1 1077 ? 7.68 -35.844 -12.234 1 89.25 1077 ASN B N 1
ATOM 16842 C CA . ASN B 1 1077 ? 6.281 -35.5 -12.453 1 89.25 1077 ASN B CA 1
ATOM 16843 C C . ASN B 1 1077 ? 6.062 -34.906 -13.852 1 89.25 1077 ASN B C 1
ATOM 16845 O O . ASN B 1 1077 ? 6.645 -33.875 -14.195 1 89.25 1077 ASN B O 1
ATOM 16849 N N . PRO B 1 1078 ? 5.266 -35.531 -14.617 1 90.25 1078 PRO B N 1
ATOM 16850 C CA . PRO B 1 1078 ? 5.055 -35 -15.977 1 90.25 1078 PRO B CA 1
ATOM 16851 C C . PRO B 1 1078 ? 4.363 -33.656 -15.992 1 90.25 1078 PRO B C 1
ATOM 16853 O O . PRO B 1 1078 ? 4.469 -32.906 -16.984 1 90.25 1078 PRO B O 1
ATOM 16856 N N . GLU B 1 1079 ? 3.666 -33.344 -14.992 1 88.19 1079 GLU B N 1
ATOM 16857 C CA . GLU B 1 1079 ? 2.99 -32.031 -14.93 1 88.19 1079 GLU B CA 1
ATOM 16858 C C . GLU B 1 1079 ? 3.986 -30.906 -14.688 1 88.19 1079 GLU B C 1
ATOM 16860 O O . GLU B 1 1079 ? 3.783 -29.797 -15.156 1 88.19 1079 GLU B O 1
ATOM 16865 N N . THR B 1 1080 ? 4.922 -31.172 -13.859 1 87.44 1080 THR B N 1
ATOM 16866 C CA . THR B 1 1080 ? 5.992 -30.234 -13.562 1 87.44 1080 THR B CA 1
ATOM 16867 C C . THR B 1 1080 ? 7.355 -30.891 -13.758 1 87.44 1080 THR B C 1
ATOM 16869 O O . THR B 1 1080 ? 8.047 -31.203 -12.789 1 87.44 1080 THR B O 1
ATOM 16872 N N . PRO B 1 1081 ? 7.73 -30.891 -14.938 1 87.56 1081 PRO B N 1
ATOM 16873 C CA . PRO B 1 1081 ? 8.977 -31.609 -15.227 1 87.56 1081 PRO B CA 1
ATOM 16874 C C . PRO B 1 1081 ? 10.211 -30.891 -14.664 1 87.56 1081 PRO B C 1
ATOM 16876 O O . PRO B 1 1081 ? 10.219 -29.656 -14.562 1 87.56 1081 PRO B O 1
ATOM 16879 N N . GLY B 1 1082 ? 11.18 -31.641 -14.352 1 85.19 1082 GLY B N 1
ATOM 16880 C CA . GLY B 1 1082 ? 12.438 -31.109 -13.844 1 85.19 1082 GLY B CA 1
ATOM 16881 C C . GLY B 1 1082 ? 12.508 -31.094 -12.328 1 85.19 1082 GLY B C 1
ATOM 16882 O O . GLY B 1 1082 ? 11.641 -31.656 -11.656 1 85.19 1082 GLY B O 1
ATOM 16883 N N . ALA B 1 1083 ? 13.602 -30.578 -11.797 1 86.56 1083 ALA B N 1
ATOM 16884 C CA . ALA B 1 1083 ? 13.789 -30.453 -10.359 1 86.56 1083 ALA B CA 1
ATOM 16885 C C . ALA B 1 1083 ? 13.227 -29.125 -9.844 1 86.56 1083 ALA B C 1
ATOM 16887 O O . ALA B 1 1083 ? 13.969 -28.156 -9.656 1 86.56 1083 ALA B O 1
ATOM 16888 N N . VAL B 1 1084 ? 11.977 -29.109 -9.664 1 86.31 1084 VAL B N 1
ATOM 16889 C CA . VAL B 1 1084 ? 11.258 -27.938 -9.188 1 86.31 1084 VAL B CA 1
ATOM 16890 C C . VAL B 1 1084 ? 10.508 -28.266 -7.898 1 86.31 1084 VAL B C 1
ATOM 16892 O O . VAL B 1 1084 ? 10.594 -29.391 -7.395 1 86.31 1084 VAL B O 1
ATOM 16895 N N . TYR B 1 1085 ? 9.953 -27.297 -7.324 1 87.75 1085 TYR B N 1
ATOM 16896 C CA . TYR B 1 1085 ? 9.148 -27.547 -6.137 1 87.75 1085 TYR B CA 1
ATOM 16897 C C . TYR B 1 1085 ? 8.102 -28.625 -6.41 1 87.75 1085 TYR B C 1
ATOM 16899 O O . TYR B 1 1085 ? 7.246 -28.469 -7.285 1 87.75 1085 TYR B O 1
ATOM 16907 N N . PRO B 1 1086 ? 8.07 -29.656 -5.785 1 87.69 1086 PRO B N 1
ATOM 16908 C CA . PRO B 1 1086 ? 7.238 -30.812 -6.125 1 87.69 1086 PRO B CA 1
ATOM 16909 C C . PRO B 1 1086 ? 5.773 -30.609 -5.738 1 87.69 1086 PRO B C 1
ATOM 16911 O O . PRO B 1 1086 ? 5.473 -29.906 -4.773 1 87.69 1086 PRO B O 1
ATOM 16914 N N . ILE B 1 1087 ? 4.945 -31.281 -6.535 1 86.69 1087 ILE B N 1
ATOM 16915 C CA . ILE B 1 1087 ? 3.539 -31.406 -6.176 1 86.69 1087 ILE B CA 1
ATOM 16916 C C . ILE B 1 1087 ? 3.354 -32.625 -5.258 1 86.69 1087 ILE B C 1
ATOM 16918 O O . ILE B 1 1087 ? 3.781 -33.719 -5.582 1 86.69 1087 ILE B O 1
ATOM 16922 N N . SER B 1 1088 ? 2.713 -32.406 -4.105 1 87 1088 SER B N 1
ATOM 16923 C CA . SER B 1 1088 ? 2.613 -33.5 -3.139 1 87 1088 SER B CA 1
ATOM 16924 C C . SER B 1 1088 ? 1.159 -33.812 -2.795 1 87 1088 SER B C 1
ATOM 16926 O O . SER B 1 1088 ? 0.265 -33.031 -3.104 1 87 1088 SER B O 1
ATOM 16928 N N . ARG B 1 1089 ? 1.046 -34.969 -2.193 1 90.44 1089 ARG B N 1
ATOM 16929 C CA . ARG B 1 1089 ? -0.262 -35.406 -1.716 1 90.44 1089 ARG B CA 1
ATOM 16930 C C . ARG B 1 1089 ? -0.677 -34.625 -0.47 1 90.44 1089 ARG B C 1
ATOM 16932 O O . ARG B 1 1089 ? 0.162 -34.281 0.369 1 90.44 1089 ARG B O 1
ATOM 16939 N N . SER B 1 1090 ? -1.911 -34.375 -0.489 1 90.44 1090 SER B N 1
ATOM 16940 C CA . SER B 1 1090 ? -2.422 -33.656 0.689 1 90.44 1090 SER B CA 1
ATOM 16941 C C . SER B 1 1090 ? -3.764 -34.25 1.131 1 90.44 1090 SER B C 1
ATOM 16943 O O . SER B 1 1090 ? -4.504 -34.812 0.317 1 90.44 1090 SER B O 1
ATOM 16945 N N . PHE B 1 1091 ? -4.059 -34.156 2.447 1 93.5 1091 PHE B N 1
ATOM 16946 C CA . PHE B 1 1091 ? -5.32 -34.562 3.061 1 93.5 1091 PHE B CA 1
ATOM 16947 C C . PHE B 1 1091 ? -5.898 -33.406 3.889 1 93.5 1091 PHE B C 1
ATOM 16949 O O . PHE B 1 1091 ? -5.164 -32.719 4.598 1 93.5 1091 PHE B O 1
ATOM 16956 N N . SER B 1 1092 ? -7.137 -33.25 3.668 1 93.38 1092 SER B N 1
ATOM 16957 C CA . SER B 1 1092 ? -7.762 -32.125 4.402 1 93.38 1092 SER B CA 1
ATOM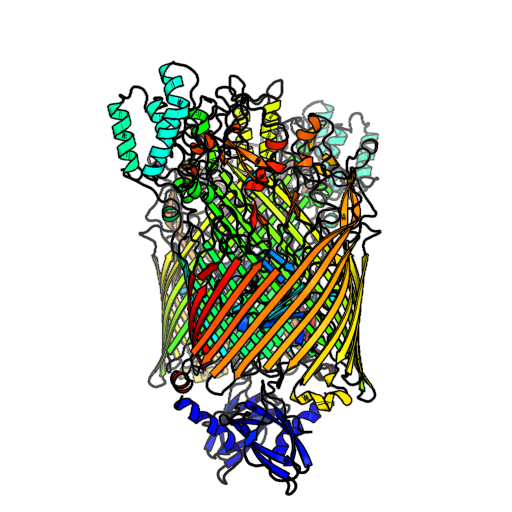 16958 C C . SER B 1 1092 ? -9.039 -32.594 5.094 1 93.38 1092 SER B C 1
ATOM 16960 O O . SER B 1 1092 ? -9.789 -33.406 4.555 1 93.38 1092 SER B O 1
ATOM 16962 N N . PHE B 1 1093 ? -9.289 -32.062 6.297 1 95.19 1093 PHE B N 1
ATOM 16963 C CA . PHE B 1 1093 ? -10.516 -32.25 7.062 1 95.19 1093 PHE B CA 1
ATOM 16964 C C . PHE B 1 1093 ? -11.281 -30.922 7.164 1 95.19 1093 PHE B C 1
ATOM 16966 O O . PHE B 1 1093 ? -10.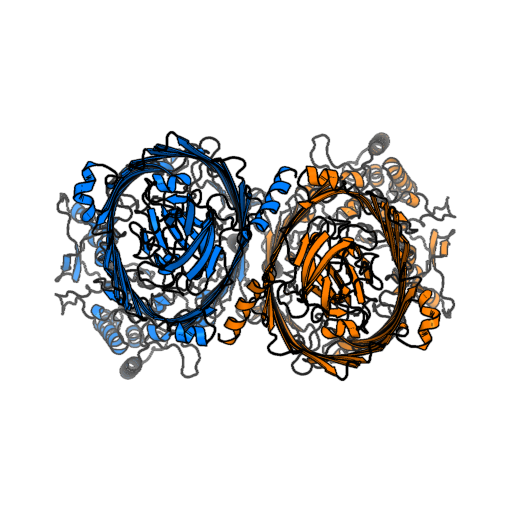734 -29.922 7.617 1 95.19 1093 PHE B O 1
ATOM 16973 N N . THR B 1 1094 ? -12.523 -30.984 6.695 1 94 1094 THR B N 1
ATOM 16974 C CA . THR B 1 1094 ? -13.305 -29.75 6.668 1 94 1094 THR B CA 1
ATOM 16975 C C . THR B 1 1094 ? -14.578 -29.906 7.496 1 94 1094 THR B C 1
ATOM 16977 O O . THR B 1 1094 ? -15.234 -30.938 7.449 1 94 1094 THR B O 1
ATOM 16980 N N . ILE B 1 1095 ? -14.93 -28.906 8.25 1 94.62 1095 ILE B N 1
ATOM 16981 C CA . ILE B 1 1095 ? -16.188 -28.812 8.984 1 94.62 1095 ILE B CA 1
ATOM 16982 C C . ILE B 1 1095 ? -16.984 -27.609 8.477 1 94.62 1095 ILE B C 1
ATOM 16984 O O . ILE B 1 1095 ? -16.438 -26.516 8.312 1 94.62 1095 ILE B O 1
ATOM 16988 N N . ASN B 1 1096 ? -18.219 -27.891 8.148 1 92.19 1096 ASN B N 1
ATOM 16989 C CA . ASN B 1 1096 ? -19.141 -26.844 7.73 1 92.19 1096 ASN B CA 1
ATOM 16990 C C . ASN B 1 1096 ? -20.281 -26.656 8.727 1 92.19 1096 ASN B C 1
ATOM 16992 O O . ASN B 1 1096 ? -20.953 -27.641 9.086 1 92.19 1096 ASN B O 1
ATOM 16996 N N . VAL B 1 1097 ? -20.484 -25.484 9.117 1 93.38 1097 VAL B N 1
ATOM 16997 C CA . VAL B 1 1097 ? -21.531 -25.172 10.078 1 93.38 1097 VAL B CA 1
ATOM 16998 C C . VAL B 1 1097 ? -22.406 -24.031 9.547 1 93.38 1097 VAL B C 1
ATOM 17000 O O . VAL B 1 1097 ? -21.906 -23 9.109 1 93.38 1097 VAL B O 1
ATOM 17003 N N . GLY B 1 1098 ? -23.656 -24.344 9.484 1 89.81 1098 GLY B N 1
ATOM 17004 C CA . GLY B 1 1098 ? -24.625 -23.312 9.141 1 89.81 1098 GLY B CA 1
ATOM 17005 C C . GLY B 1 1098 ? -25.5 -22.906 10.305 1 89.81 1098 GLY B C 1
ATOM 17006 O O . GLY B 1 1098 ? -25.969 -23.766 11.07 1 89.81 1098 GLY B O 1
ATOM 17007 N N . LEU B 1 1099 ? -25.719 -21.688 10.461 1 84.56 1099 LEU B N 1
ATOM 17008 C CA . LEU B 1 1099 ? -26.594 -21.141 11.5 1 84.56 1099 LEU B CA 1
ATOM 17009 C C . LEU B 1 1099 ? -27.656 -20.234 10.898 1 84.56 1099 LEU B C 1
ATOM 17011 O O . LEU B 1 1099 ? -27.422 -19.578 9.875 1 84.56 1099 LEU B O 1
#

Foldseek 3Di:
DVVVVVPPVQPPPFPPQDPQWAKEKEFEAEPVRQGQFQKWKAWPPRPDTDGAHPRSIDIGIHGAQTWIWTGDVQFDIDIDGHNHHHYYYDYTYRCPPPPQPWDCLLVDTDGPLQAQFDKDKDFLVQQPQDQQDDPQVSCAFPTWQKHWFCQFQARLAGIDIFGLDAQFQQFDLGAWEAENSRTDDQDADDDFFVQQVVQPADCSPSDDPPFDGSNFWGMKMKGRACRSNCVVFARQSRTYIYTYGDWFDADDKWKKKKKKKKKFFFADDQLFFDWLQLLLVLQVVLCVPFAVVCLVVVHDGAQFAPLSCLVNCHDPNNPDDPVRSVVVSVVLRVAFAQLSDVFFAMDMKMKMKMKIWYDHPFKIKIKMKMWIWAAGRGPFWTKIKIKIKIKMKGPPDPQKIKIKMKIKMKMKIKFFGPLDPSLLCSNWFHGSDDQADPVRHGDARDFQPCNQVSNPPVLDDDAPRHAHVVCSGVQKMKMKIKMKMKIKMKMWGHPDPQKIKIKIKMKMKMKMKMKMKGAFRHRSQVVPDLLAFPPSPDNGGWIKMKMKMKIKMKMKIKIKMKGWDDDPVFKIKIKMKMKMKMKMKMKMKMAMAIRADPVVRDGDDDHRQAPDPVSDHDPVRVLSVVLVVVRRITMDMDMKIKMKIKMKMWIGGNSFKIKIKMKMKMAIPQADPPQGIDIKMKMKMKGWPLSDPVNVVVCQFWVTKMKMKMKMKHWYDRNVDGQDFDWDFDSDWDDDPPDIDTDIDGDADHHNPQHIKMKIKIKIKMWIAGNSRQKIKIKMWMKIKIFQRWDWDADDCVVVDGIHITRGWMKMKIWMKMKMKHFPDDDPFKTKIKIKMKIFIDIFTADDPHVPQPVDPDDCHHHGHHNAWQKAWAWPAAQLVLLATDTDFAPPQDCPDPLSVQDLSRGIDRPFGQAFRMKHWMKMWMGGHFKIKIWIKIKTFTHKDFQDADQPDFPVVHPDQFLDAHLDPLQTSRSSSIMDRSLSSQGRDNVRSDGRTTTHHDDRHDDRSPPCPRNNSRDCRHSSNVGIDTLIKMWGAKMKMKGWDDCVVQVVVVWRTKMKMKMKGRPDMDGPRSHSHSSHHYSGNDNTIMMMIMIMTMD/DVVVVVQPVQPVPFPPQPPQWAKEKEFEAEPVRQGQFQKWKAWPPRPDTDGAHPRSIDIGIHGAQTWIWTGGVQFDIDIDGHNHHHYYYDYTYRCPPPPQPWDCLLVDTDGPLQAQFDKDKDFLVQQPQDQQDDPQVSCAFPTWQKHWFCQFQARLAGIAIFGLDAQFQQFDLGAWEAENSRTDDQDADDDFFVQQVVQPADCSPSDDPPFDGSNFWGMKMKGRACRSNCVVFARQSRTYIYTYGDWFDADDKWKKKKKKKKKFFFADDQLFFDWLVLLLVLQVVQCVPFAVVCLVVVHDGAQFAPLSCLVNCHDPNNPDDPVRSVVVSVVLRVAFAQLSDVFFAMDMKMKMKMKIHYDHPFKIKIKMKMWIWAAARGPFWTKIKIKIKIKMKGDPDPQKIKIKMKIKMKMKIKFFGPLDPSLLCSNWFHGSDDQADPVRHGDARDFQPCNQVSNPNVLDDDAPRHAHVVCSGVQKMKMKIKMKMKIKMKMWGHPDPQKIKIKIKMKMKMKMKMKMKGAFRHRSQVVPDLLAFPPSPDNGGWIKMKMKMKIKMKMKIKIKMKGWDDDPVFKIKIKMKMKMKMKMKMKMKMAMAIRADPVVRDGDHDHRQAPDPVSDHDPVRVLSVVLVVVRRITMDMDMKIKMKIKMKMWIGGNSFKIKIKMKMKMAIPQADPPQGIDIKMKMKMKGWPLPDPVNVVVCQFWVTKMKMKMKMKHWYDRNVDGQDFDWDFDSDWDDDPPDIDTDIDGDADHHNPQHIKMKIKIKIKMWIAGNSRQKIKIKMWMKIKIFQRWDWDADDCVVVDGIHITRGWMKMKIWMKMKMKHFPDDDPFKTKIKIKMKIFIDIFTADDPHPPQDVDPDDCHHHGHHSAWQKAFAWPAAQLVQLATDTDFAPPQDCPDPLSVQPLSRGIDGPFGQAFRMKHWMKMWMGGHFKIKIWIKIKTFTHKDFQDADQPDFPVVHPDQFLDAHLDPLQTPRSSSIMDRSLSSQGRDPVRSDGRGTTHHDDRHDDRSPPCPRNNSRDCRHSSNVRIDTLIKMWGAKMKMKGWDDCVVQVVVVWRTKMKMKMKGRPDMDGPRSHSHSSHHYSGNDNTIMMMIMIMTMD

pLDDT: mean 85.53, std 12.6, range [22.06, 98.31]

Secondary structure (DSSP, 8-state):
--GGGGSGGGGGGGG---TTEEEEEEEEE-TTS-B-TT-EEEETT-S-PEEP-TTSEEEEEEETTEEEEEEETTEEEEEEEESS-EEEEEE--B--S----EEE-SS-EEEGGG--S-EEEEEHHHHTT-TTS-HHHHTTTTSTTEEEE-S--STTPPPEEEESS---SSS--PPEEEETTEE----PPPP-SHHHHTT----TTTSSSTT--GGGEEEEEEE-SHHHHGGGGGG-TT-EEEEEE----SEEEEEEEEEEEEEEPPP----SB--HHHHHHHHHHHIIIIIHHHHHHTS-----HHHHHHHHT-GGGTT--HHHHHHHHHHHHT----HHHHHB--EEEEEEEEEEEEE-SSEEEEEEEEEEEEE-SBTT-EEEEEEEEEEEEEEEETTEEEEEEEEEEEEEEEE--TTS-HHHHHHHS-TT--SB-TTSSBPPPSSTTTHHHHTT-TT----TT---HHHHHHSEEEEEEEEEEEEEEEEEE--STTEEEEEEEEEEEEEEEEEEEE-TTSHHHHH--GGGTT---------EEEEEEEEEEEEEEEEEEEEEEEETTTEEEEEEEEEEEEEEEEEEEEEEEESEETTTTEE-PPPP--SSTTSPPPHHHHHHHHHHHHHTEEEEEEEEEEEEEEEEEEEEETTTEEEEEEEEEEEETTS-GGG-EEEEEEEEEEEEGGGSGGGGGTTTTEEEEEEEEEEEEEEE--TT--SSPPEEEEEEEEEETTEEEEEEEE-S---TT---EEEEEEEEEEEEEETTTTEEEEEEEEEEEEEEEEEEEE--GGGT-SEEEEEEEEEEEEEEEEEEEEEEEE-SSEEEEEEEEEEEEEEEEEE---SS-SS-TT-S--BTS-TTEEEE--EEEE-TTT--EEEPPPTT----STTGGG-GGGG-EEEEESS-SEEEEEEEEEEETTEEEEEEEEEEESBEEE-----S--GGGS-S--SS--SSGGGBGGGGGS--BGGGGSB--SS--S-SSB---B-TTSS-------GGGT-HHHHGGGTEEE--EEEEEEEEEEEE--HHHHHHTT-SEEEEEEEEEEEEEEE---SS-SSS-SSSSPP--EEEEEEEEE-/-TGGGGSGGGGGGGG---TTEEEEEEEEE-TT--B-TT-EEEETT-S-PEEP-TTSEEEEEEETTEEEEEE-TTB--EEEEESS-EEEEEE--B--S----EEE-SS-EEEGGG--S-EEEEEHHHHTT-TTS-HHHHTTTTSTTEEEEES--STTPPEEEEESS---SSS--PPEEEETTEE----PPPP-SHHHHTT----TTTSSSTT--GGGEEEEEEE-SHHHHGGGGGG-TT-EEEEEE----SEEEEEEEEEEEEEEPPP----SB--HHHHHHHHHHHIIIIIHHHHHHTS-----HHHHHHHHT-GGGTT--HHHHHHHHHHHHT----HHHHHB--EEEEEEEEEEEEE-SSEEEEEEEEEEEEE-SBTT-EEEEEEEEEEEEEEEETTEEEEEEEEEEEEEEEE--TTS-HHHHHHHS-TT--SB-TTSSBPPPSSTTTHHHHTT-TT----TT---HHHHHHSEEEEEEEEEEEEEEEEEE--STTEEEEEEEEEEEEEEEEEEEE-TTSHHHHH--GGGTT-TT------EEEEEEEEEEEEEEEEEEEEEEEETTTEEEEEEEEEEEEEEEEEEEEEEEESEETTTTEE-PPPP--SSTTSPPPHHHHHHHHHHHHHTEEEEEEEEEEEEEEEEEEEEETTTEEEEEEEEEEEETTS-TTS-EEEEEEEEEEEEGGGSGGGGGTTTTEEEEEEEEEEEEEEE--TT--SSPPEEEEEEEEEETTEEEEEEEE-S---TT---EEEEEEEEEEEEEETTTTEEEEEEEEEEEEEEEEEEEE--GGGT-SEEEEEEEEEEEEEEEEEEEEEEEE-SSEEEEEEEEEEEEEEEEEE---SS-SS-TT-S--BTS-TTEEEE--EEEE-TTT--EEEPPPTT----STTGGG-GGGG-EEEEESS-SEEEEEEEEEEETTEEEEEEEEEEESBEEE-----S--GGGS-S--SS--SSTTTBGGGGGS--BGGGGSB--SS--S-SSB---B-TTSS-------GGGT-HHHHGGGTEEE--EEEEEEEEEEEE--HHHHHHTT-SEEEEEEEEEEEEEEE---SS-SSS-SSSSPP--EEEEEEEEE-

Nearest PDB structures (foldseek):
  6sm3-assembly1_B  TM=8.525E-01  e=2.025E-63  Porphyromonas gingivalis W83
  6sml-assembly1_B  TM=8.542E-01  e=6.759E-62  Porphyromonas gingivalis W83
  6sli-assembly1_B  TM=8.235E-01  e=4.005E-61  Porphyromonas gingivalis W83
  5fq8-assembly1_B  TM=7.539E-01  e=3.380E-53  Bacteroides thetaiotaomicron
  5fq7-assembly1_B  TM=7.249E-01  e=3.633E-51  Bacteroides thetaiotaomicron